Protein 8F6Q (pdb70)

Radius of gyration: 42.66 Å; Cα contacts (8 Å, |Δi|>4): 2291; chains: 8; bounding box: 113×113×35 Å

Nearest PDB structures (foldseek):
  8f6q-assembly1_A  TM=1.005E+00  e=1.929E-22  synthetic construct
  5cwn-assembly1_A  TM=9.812E-01  e=7.644E-16  synthetic construct
  8fbo-assembly1_C  TM=8.484E-01  e=6.439E-08  synthetic construct
  6e9t-assembly1_B  TM=7.949E-01  e=1.570E-06  synthetic construct
  5l9u-assembly1_O  TM=2.913E-01  e=4.114E-02  Homo sapiens

Secondary structure (DSSP, 8-state):
-HHHHHHHHHHHHHHHHHHHHT-SHHHHHHHHHHHHHHHHHHHHHHHTT-HHHHHHHHHHHHHHHHHHHHHT-HHHHHHHHHHHHHHHHHHHHHHHHHT-HHHHHHHHHHHHHHHHHHHHHT-HHHHHHHHHHHHHHHHHHHHHHHHH--THHHHHHHHHHHHHHHHHHHH--HHHHHHHHHHHHHHHHHHHHHHHHH-/-HHHHHHHHHHHHHHHHHHHHT-SHHHHHHHHHHHHHHHHHHHHHHHTT-HHHHHHHHHHHHHHHHHHHHHT-HHHHHHHHHHHHHHHHHHHHHHHHHT-HHHHHHHHHHHHHHHHHHHHHT-HHHHHHHHHHHHHHHHHHHHHHHHH--THHHHHHHHHHHHHHHHHHHH--HHHHHHHHHHHHHHHHHHHHHHHHH-/-HHHHHHHHHHHHHHHHHHHHT-SHHHHHHHHHHHHHHHHHHHHHHHTT-HHHHHHHHHHHHHHHHHHHHHT-HHHHHHHHHHHHHHHHHHHHHHHHHT-HHHHHHHHHHHHHHHHHHHHHT-HHHHHHHHHHHHHHHHHHHHHHHHH--THHHHHHHHHHHHHHHHHHHH--HHHHHHHHHHHHHHHHHHHHHHHHH-/-HHHHHHHHHHHHHHHHHHHHT-SHHHHHHHHHHHHHHHHHHHHHHHTT-HHHHHHHHHHHHHHHHHHHHHT-HHHHHHHHHHHHHHHHHHHHHHHHHT-HHHHHHHHHHHHHHHHHHHHHT-HHHHHHHHHHHHHHHHHHHHHHHHH--THHHHHHHHHHHHHHHHHHHH--HHHHHHHHHHHHHHHHHHHHHHHHH-/-HHHHHHHHHHHHHHHHHHHHT-SHHHHHHHHHHHHHHHHHHHHHHHTT-HHHHHHHHHHHHHHHHHHHHHT-HHHHHHHHHHHHHHHHHHHHHHHHHT-HHHHHHHHHHHHHHHHHHHHHT-HHHHHHHHHHHHHHHHHHHHHHHHH--THHHHHHHHHHHHHHHHHHHH--HHHHHHHHHHHHHHHHHHHHHHHHH-/-HHHHHHHHHHHHHHHHHHHHT-SHHHHHHHHHHHHHHHHHHHHHHHTT-HHHHHHHHHHHHHHHHHHHHHT-HHHHHHHHHHHHHHHHHHHHHHHHHT-HHHHHHHHHHHHHHHHHHHHHT-HHHHHHHHHHHHHHHHHHHHHHHHH--THHHHHHHHHHHHHHHHHHHH--HHHHHHHHHHHHHHHHHHHHHHHHH-/-HHHHHHHHHHHHHHHHHHHHT-SHHHHHHHHHHHHHHHHHHHHHHHTT-HHHHHHHHHHHHHHHHHHHHHT-HHHHHHHHHHHHHHHHHHHHHHHHHT-HHHHHHHHHHHHHHHHHHHHHT-HHHHHHHHHHHHHHHHHHHHHHHHH--THHHHHHHHHHHHHHHHHHHH--HHHHHHHHHHHHHHHHHHHHHHHHH-/-HHHHHHHHHHHHHHHHHHHHT-SHHHHHHHHHHHHHHHHHHHHHHHTT-HHHHHHHHHHHHHHHHHHHHHT-HHHHHHHHHHHHHHHHHHHHHHHHHT-HHHHHHHHHHHHHHHHHHHHHT-HHHHHHHHHHHHHHHHHHHHHHHHH--THHHHHHHHHHHHHHHHHHHH--HHHHHHHHHHHHHHHHHHHHHHHHH-

Solvent-accessible surface area: 67208 Å² total; per-residue (Å²): 53,138,126,16,30,100,91,1,90,91,1,22,61,130,5,110,76,2,28,153,168,64,39,81,114,90,4,109,117,4,3,84,73,1,8,120,8,5,90,132,2,10,78,56,1,110,102,116,66,51,36,101,26,4,22,58,0,0,54,9,1,18,99,7,0,31,29,1,18,108,61,33,27,109,116,8,2,63,116,0,0,67,22,0,17,92,6,2,104,69,0,10,88,28,0,43,180,114,19,36,29,54,5,0,0,56,0,0,16,6,0,0,36,1,3,8,2,0,4,50,46,42,14,134,89,1,2,67,84,0,4,52,8,0,7,52,2,0,47,11,0,12,78,2,0,68,131,66,24,26,76,58,0,3,105,0,0,26,24,0,0,105,2,4,63,56,2,0,82,39,48,41,20,89,87,5,61,92,27,0,47,0,3,18,16,4,7,114,9,13,6,36,0,6,124,36,52,64,100,56,140,127,16,31,99,94,1,87,93,1,24,62,130,5,108,77,3,29,153,168,64,38,81,113,90,5,108,116,4,3,86,71,0,8,121,8,6,90,131,2,10,76,57,2,112,102,114,67,50,36,100,26,4,20,60,0,0,57,8,2,17,104,6,0,31,29,1,18,108,61,33,28,111,117,9,1,62,117,0,0,66,23,0,16,91,7,1,104,68,0,11,90,27,0,41,177,112,19,34,28,55,5,0,0,58,0,0,19,7,0,1,38,1,4,8,2,0,4,49,46,41,14,135,88,1,2,69,82,0,3,51,8,0,5,50,2,0,45,11,0,12,76,2,0,66,129,66,25,26,76,62,0,2,105,1,0,24,21,0,0,103,3,4,65,56,2,0,82,38,47,41,20,89,88,5,61,99,31,0,49,0,4,20,17,3,6,114,9,13,7,37,0,6,125,35,46,65,101,54,138,126,17,31,100,92,1,89,92,1,22,61,129,4,110,77,2,28,153,172,63,38,83,114,89,4,109,116,5,2,88,69,1,7,121,8,5,91,130,1,10,75,56,1,109,102,118,66,50,35,98,27,5,22,59,0,0,57,8,1,17,100,7,1,30,30,2,18,109,61,34,28,110,116,8,1,62,113,0,0,70,23,0,17,92,6,1,103,67,0,11,90,27,0,41,178,112,20,36,28,55,4,0,0,55,0,0,19,6,0,1,38,0,3,9,3,0,6,52,46,42,13,135,90,2,3,71,82,0,4,48,8,0,6,47,2,0,44,11,0,12,76,2,0,67,129,65,25,27,76,62,0,3,106,0,0,25,22,0,0,104,3,4,64,56,2,0,83,39,49,40,20,89,88,5,60,94,28,0,46,0,3,20,17,3,6,113,7,13,8,36,0,6,123,34,46,64,100,53,140,126,16,31,99,92,1,89,92,2,23,60,130,5,109,75,2,29,153,167,65,39,80,113,90,5,111,119,4,4,85,71,1,9,119,8,6,91,131,2,11,78,56,1,110,102,115,65,50,37,99,26,4,21,59,0,0,55,8,2,17,99,6,1,30,31,1,18,105,60,33,29,110,116,8,2,64,115,0,0,67,22,0,16,93,6,1,106,68,0,11,90,27,0,41,180,114,19,36,28,55,5,0,0,57,0,0,18,6,0,0,34,0,3,8,2,0,4,48,46,40,14,135,90,2,3,68,81,0,3,52,9,0,6,51,2,0,46,11,0,12,78,2,0,66,132,66,24,28,77,60,0,3,105,1,0,25,23,0,0,105,3,4,64,56,1,0,83,37,45,41,20,89,87,5,61,96,28,0,49,0,3,20,17,3,7,114,8,12,6,34,0,6,124,34,48,65,101,55,141,127,16,31,98,92,2,88,91,2,24,61,130,4,109,76,2,28,154,169,64,38,82,112,89,5,108,118,5,2,86,72,1,9,122,8,5,89,131,1,10,75,55,1,111,103,114,66,50,35,100,27,5,20,60,0,0,56,9,2,17,104,6,0,32,30,1,17,109,61,32,27,112,118,8,1,62,115,0,0,68,22,0,16,92,6,1,103,68,0,11,88,27,0,40,179,111,20,35,30,54,5,0,0,56,0,0,19,7,0,1,38,1,4,8,2,0,6,52,45,43,13,136,90,1,2,70,82,0,3,50,8,0,6,49,3,0,44,11,0,12,78,1,0,68,128,66,25,27,77,61,0,2,106,0,0,25,22,0,0,104,3,4,65,56,3,0,83,38,48,40,20,88,87,5,61,95,28,0,48,0,3,20,15,3,7,114,8,12,7,37,0,6,124,36,48,64,101,54,139,126,16,30,100,92,1,89,92,1,22,60,130,4,110,78,3,28,152,170,63,39,80,114,90,4,108,116,5,2,87,72,1,8,121,8,6,91,130,2,11,78,55,1,111,102,116,66,50,36,98,26,5,21,59,0,0,56,8,1,17,102,7,0,32,30,2,18,106,61,33,27,110,116,8,1,62,114,0,0,69,24,0,16,92,6,1,102,70,1,11,90,28,0,41,180,112,20,35,28,55,4,0,0,57,0,0,18,6,0,0,37,1,3,8,3,0,4,49,47,42,13,134,89,1,3,71,80,0,4,50,9,0,6,50,3,0,47,11,0,13,77,2,0,68,130,66,24,26,78,60,0,3,106,0,0,26,23,0,0,104,3,4,62,55,2,0,83,39,48,42,20,88,86,5,60,94,29,0,48,0,2,19,16,4,7,114,9,13,7,35,0,6,123,34,47,66,100,53,139,126,16,32,100,90,1,86,92,1,23,62,129,5,109,76,2,28,152,168,63,39,80,112,90,4,109,118,4,4,87,72,0,8,122,8,5,92,130,2,10,78,56,2,110,101,114,66,50,36,101,26,5,20,60,0,0,55,8,1,18,102,7,1,31,30,1,18,109,60,32,27,109,117,9,1,62,117,0,0,66,23,0,15,91,7,1,105,70,0,11,88,27,0,40,180,113,20,35,28,54,4,0,0,57,0,0,19,6,0,0,38,1,3,8,2,0,5,51,45,42,13,134,90,2,2,67,81,0,4,52,8,0,5,50,2,0,46,11,0,12,80,3,0,69,131,66,25,27,77,59,0,2,105,0,0,24,21,0,0,104,2,4,64,54,2,0,82,38,47,40,20,88,87,4,61,98,28,0,48,0,4,20,17,4,6,113,10,14,6,42,0,7,124,38,51,64,100,55,140,126,16,31,99,92,1,90,92,1,24,61,130,5,108,76,2,28,153,170,63,38,82,113,91,4,108,117,5,3,87,71,1,7,121,9,6,88,132,2,10,76,55,1,110,101,116,65,52,35,99,26,5,21,59,0,0,58,9,1,18,101,6,1,31,31,2,18,106,62,33,29,111,117,8,1,62,116,0,0,70,23,0,17,92,6,1,102,69,0,10,89,27,0,41,181,111,20,36,29,55,5,0,0,56,0,0,19,6,0,1,39,1,2,8,3,0,6,52,45,42,13,136,90,2,2,69,84,0,4,49,8,0,6,46,2,0,44,12,0,13,76,2,0,67,130,64,25,28,76,64,0,3,104,1,0,26,21,0,0,104,3,4,64,56,2,0,83,40,48,41,20,88,87,5,60,95,29,0,47,0,3,19,16,4,8,114,7,12,7,34,0,6,121,34,46,64,102

B-factor: mean 102.29, std 39.87, range [48.36, 174.79]

Sequence (1592 aa):
PEEILERAKESLERAREASERGDEEEFRKAAEKALELAKRLVEQAKKEGDPELVLEAARVALWVAELAAKNGDKEVFKKAAESALEVAKRLVEVASKEGDPDLVAWAALVALWVAFLAFLNGDKEVFKKAAESALEVAKALMEVAMKVGAPWLVELAIAVARAVWLLAELFGDEEVRRRAEAFEIILRIAAIAVKAWLGPEEILERAKESLERAREASERGDEEEFRKAAEKALELAKRLVEQAKKEGDPELVLEAARVALWVAELAAKNGDKEVFKKAAESALEVAKRLVEVASKEGDPDLVAWAALVALWVAFLAFLNGDKEVFKKAAESALEVAKALMEVAMKVGAPWLVELAIAVARAVWLLAELFGDEEVRRRAEAFEIILRIAAIAVKAWLGPEEILERAKESLERAREASERGDEEEFRKAAEKALELAKRLVEQAKKEGDPELVLEAARVALWVAELAAKNGDKEVFKKAAESALEVAKRLVEVASKEGDPDLVAWAALVALWVAFLAFLNGDKEVFKKAAESALEVAKALMEVAMKVGAPWLVELAIAVARAVWLLAELFGDEEVRRRAEAFEIILRIAAIAVKAWLGPEEILERAKESLERAREASERGDEEEFRKAAEKALELAKRLVEQAKKEGDPELVLEAARVALWVAELAAKNGDKEVFKKAAESALEVAKRLVEVASKEGDPDLVAWAALVALWVAFLAFLNGDKEVFKKAAESALEVAKALMEVAMKVGAPWLVELAIAVARAVWLLAELFGDEEVRRRAEAFEIILRIAAIAVKAWLGPEEILERAKESLERAREASERGDEEEFRKAAEKALELAKRLVEQAKKEGDPELVLEAARVALWVAELAAKNGDKEVFKKAAESALEVAKRLVEVASKEGDPDLVAWAALVALWVAFLAFLNGDKEVFKKAAESALEVAKALMEVAMKVGAPWLVELAIAVARAVWLLAELFGDEEVRRRAEAFEIILRIAAIAVKAWLGPEEILERAKESLERAREASERGDEEEFRKAAEKALELAKRLVEQAKKEGDPELVLEAARVALWVAELAAKNGDKEVFKKAAESALEVAKRLVEVASKEGDPDLVAWAALVALWVAFLAFLNGDKEVFKKAAESALEVAKALMEVAMKVGAPWLVELAIAVARAVWLLAELFGDEEVRRRAEAFEIILRIAAIAVKAWLGPEEILERAKESLERAREASERGDEEEFRKAAEKALELAKRLVEQAKKEGDPELVLEAARVALWVAELAAKNGDKEVFKKAAESALEVAKRLVEVASKEGDPDLVAWAALVALWVAFLAFLNGDKEVFKKAAESALEVAKALMEVAMKVGAPWLVELAIAVARAVWLLAELFGDEEVRRRAEAFEIILRIAAIAVKAWLGPEEILERAKESLERAREASERGDEEEFRKAAEKALELAKRLVEQAKKEGDPELVLEAARVALWVAELAAKNGDKEVFKKAAESALEVAKRLVEVASKEGDPDLVAWAALVALWVAFLAFLNGDKEVFKKAAESALEVAKALMEVAMKVGAPWLVELAIAVARAVWLLAELFGDEEVRRRAEAFEIILRIAAIAVKAWLG

Foldseek 3Di:
DVVLLVLLVVLLVQLLVCLVVPHDPSNLVSLVSSLVSLVVQVVVCVVVVNLVSLLSSLVSLLSNLLSCLVSVVVVSNVVSLVSNLVSLVVLLVVCLVVLDLVSLLSSLVSLVSNLVSCLSSVDVVSNLVSLVSNLVSLVSLLVSCLVRPDLVSLVSSLVSLVSQLVSCVVNVVVVSNVVSVVSSVVSVVSSVVSVVVRD/DVVLLVLLVVLLVQLLVCLVVPHDPSNLVSLVSSLVSLVVQVVVCVVVVNLVSLLSSLVSLLSNLLSCLVSVVVVSNVVSLVSNLVSLVVLLVVCLVVLDLVSLLSSLVSLVSNLVSCLSSVDVVSNLVSLVSNLVSLVSLLVSCLVRPDLVSLVSSLVSLVSQLVSCVVNVVVVSNVVSVVSSVVSVVSSVVSVVVRD/DVVLLVLLVVLLVQLLVCLVVPHDPSNLVSLVSSLVSLVVQVVVCVVVVNLVSLLSSLVSLLSNLLSCLVSVVVVSNVVSLVSNLVSLVVLLVVCLVVLDLVSLLSSLVSLVSNLVSCLSSVDVVSNLVSLVSNLVSLVSLLVSCLVRPDLVSLVSSLVSLVSQLVSCVVNVVVVSNVVSVVSSVVSVVSSVVSVVVRD/DVVLLVLLVVLLVQLLVCLVVPHDPSNLVSLVSSLVSLVVQVVVCVVVVNLVSLLSSLVSLLSNLLSCLVSVVVVSNVVSLVSNLVSLVVLLVVCLVVLDLVSLLSSLVSLVSNLVSCLSSVDVVSNLVSLVSNLVSLVSLLVSCLVRPDLVSLVSSLVSLVSQLVSCVVNVVVVSNVVSVVSSVVSVVSSVVSVVVRD/DVVLLVLLVVLLVQLLVCLVVPHDPSNLVSLVSSLVSLVVQVVVCVVVVNLVSLLSSLVSLLSNLLSCLVSVVVVSNVVSLVSNLVSLVVLLVVCLVVLDLVSLLSSLVSLVSNLVSCLSSVDVVSNLVSLVSNLVSLVSLLVSCLVRPDLVSLVSSLVSLVSQLVSCVVNVVVVSNVVSVVSSVVSVVSSVVSVVVRD/DVVLLVLLVVLLVQLLVCLVVPHDPSNLVSLVSSLVSLVVQVVVCVVVVNLVSLLSSLVSLLSNLLSCLVSVVVVSNVVSLVSNLVSLVVLLVVCLVVLDLVSLLSSLVSLVSNLVSCLSSVDVVSNLVSLVSNLVSLVSLLVSCLVRPDLVSLVSSLVSLVSQLVSCVVNVVVVSNVVSVVSSVVSVVSSVVSVVVRD/DVVLLVLLVVLLVQLLVCLVVPHDPSNLVSLVSSLVSLVVQVVVCVVVVNLVSLLSSLVSLLSNLLSCLVSVVVVSNVVSLVSNLVSLVVLLVVCLVVLDLVSLLSSLVSLVSNLVSCLSSVDVVSNLVSLVSNLVSLVSLLVSCLVRPDLVSLVSSLVSLVSQLVSCVVNVVVVSNVVSVVSSVVSVVSSVVSVVVRD/DVVLLVLLVVLLVQLLVCLVVPHDPSNLVSLVSSLVSLVVQVVVCVVVVNLVSLLSSLVSLLSNLLSCLVSVVVVSNVVSLVSNLVSLVVLLVVCLVVLDLVSLLSSLVSLVSNLVSCLSSVDVVSNLVSLVSNLVSLVSLLVSCLVRPDLVSLVSSLVSLVSQLVSCVVNVVVVSNVVSVVSSVVSVVSSVVSVVVRD

Structure (mmCIF, N/CA/C/O backbone):
data_8F6Q
#
_entry.id   8F6Q
#
_cell.length_a   1.00
_cell.length_b   1.00
_cell.length_c   1.00
_cell.angle_alpha   90.00
_cell.angle_beta   90.00
_cell.angle_gamma   90.00
#
_symmetry.space_group_name_H-M   'P 1'
#
loop_
_atom_site.group_PDB
_atom_site.id
_atom_site.type_symbol
_atom_site.label_atom_id
_atom_site.label_alt_id
_atom_site.label_comp_id
_atom_site.label_asym_id
_atom_site.label_entity_id
_atom_site.label_seq_id
_atom_site.pdbx_PDB_ins_code
_atom_site.Cartn_x
_atom_site.Cartn_y
_atom_site.Cartn_z
_atom_site.occupancy
_atom_site.B_iso_or_equiv
_atom_site.auth_seq_id
_atom_site.auth_comp_id
_atom_site.auth_asym_id
_atom_site.auth_atom_id
_atom_site.pdbx_PDB_model_num
ATOM 1 N N . PRO A 1 3 ? 115.55900 50.99000 120.98600 1.000 167.94000 1 PRO A N 1
ATOM 2 C CA . PRO A 1 3 ? 115.72900 52.27400 120.29800 1.000 167.94000 1 PRO A CA 1
ATOM 3 C C . PRO A 1 3 ? 117.16600 52.78300 120.33800 1.000 167.94000 1 PRO A C 1
ATOM 4 O O . PRO A 1 3 ? 117.61400 53.42900 119.39100 1.000 167.94000 1 PRO A O 1
ATOM 8 N N . GLU A 1 4 ? 117.87600 52.48800 121.42700 1.000 171.45000 2 GLU A N 1
ATOM 9 C CA . GLU A 1 4 ? 119.24200 52.98100 121.58000 1.000 171.45000 2 GLU A CA 1
ATOM 10 C C . GLU A 1 4 ? 120.17600 52.34600 120.55600 1.000 171.45000 2 GLU A C 1
ATOM 11 O O . GLU A 1 4 ? 120.86400 53.05200 119.80800 1.000 171.45000 2 GLU A O 1
ATOM 17 N N . GLU A 1 5 ? 120.22300 51.01200 120.51900 1.000 174.79000 3 GLU A N 1
ATOM 18 C CA . GLU A 1 5 ? 121.02500 50.33000 119.50700 1.000 174.79000 3 GLU A CA 1
ATOM 19 C C . GLU A 1 5 ? 120.55600 50.69900 118.10600 1.000 174.79000 3 GLU A C 1
ATOM 20 O O . GLU A 1 5 ? 121.37400 50.87100 117.19300 1.000 174.79000 3 GLU A O 1
ATOM 26 N N . ILE A 1 6 ? 119.24100 50.82800 117.92300 1.000 169.07000 4 ILE A N 1
ATOM 27 C CA . ILE A 1 6 ? 118.69600 51.25800 116.63800 1.000 169.07000 4 ILE A CA 1
ATOM 28 C C . ILE A 1 6 ? 119.22300 52.63900 116.27800 1.000 169.07000 4 ILE A C 1
ATOM 29 O O . ILE A 1 6 ? 119.64600 52.88900 115.14200 1.000 169.07000 4 ILE A O 1
ATOM 34 N N . LEU A 1 7 ? 119.20500 53.55700 117.24600 1.000 167.81000 5 LEU A N 1
ATOM 35 C CA . LEU A 1 7 ? 119.68800 54.91000 116.99600 1.000 167.81000 5 LEU A CA 1
ATOM 36 C C . LEU A 1 7 ? 121.16300 54.90400 116.61900 1.000 167.81000 5 LEU A C 1
ATOM 37 O O . LEU A 1 7 ? 121.57500 55.59800 115.68200 1.000 167.81000 5 LEU A O 1
ATOM 42 N N . GLU A 1 8 ? 121.97400 54.12400 117.33500 1.000 168.57000 6 GLU A N 1
ATOM 43 C CA . GLU A 1 8 ? 123.40200 54.09100 117.04600 1.000 168.57000 6 GLU A CA 1
ATOM 44 C C . GLU A 1 8 ? 123.67400 53.49200 115.67300 1.000 168.57000 6 GLU A C 1
ATOM 45 O O . GLU A 1 8 ? 124.53400 53.98400 114.93300 1.000 168.57000 6 GLU A O 1
ATOM 51 N N . ARG A 1 9 ? 122.95400 52.42800 115.31500 1.000 167.22000 7 ARG A N 1
ATOM 52 C CA . ARG A 1 9 ? 123.13400 51.83700 113.99400 1.000 167.22000 7 ARG A CA 1
ATOM 53 C C . ARG A 1 9 ? 122.73100 52.81400 112.89900 1.000 167.22000 7 ARG A C 1
ATOM 54 O O . ARG A 1 9 ? 123.41100 52.92300 111.87100 1.000 167.22000 7 ARG A O 1
ATOM 62 N N . ALA A 1 10 ? 121.63000 53.54300 113.10500 1.000 165.11000 8 ALA A N 1
ATOM 63 C CA . ALA A 1 10 ? 121.21400 54.53800 112.12300 1.000 165.11000 8 ALA A CA 1
ATOM 64 C C . ALA A 1 10 ? 122.25200 55.64400 111.99400 1.000 165.11000 8 ALA A C 1
ATOM 65 O O . ALA A 1 10 ? 122.55200 56.10100 110.88300 1.000 165.11000 8 ALA A O 1
ATOM 67 N N . LYS A 1 11 ? 122.82000 56.08100 113.11900 1.000 161.40000 9 LYS A N 1
ATOM 68 C CA . LYS A 1 11 ? 123.85600 57.10600 113.07300 1.000 161.40000 9 LYS A CA 1
ATOM 69 C C . LYS A 1 11 ? 125.08100 56.61800 112.31000 1.000 161.40000 9 LYS A C 1
ATOM 70 O O . LYS A 1 11 ? 125.63700 57.34600 111.48000 1.000 161.40000 9 LYS A O 1
ATOM 76 N N . GLU A 1 12 ? 125.51300 55.38400 112.57200 1.000 164.14000 10 GLU A N 1
ATOM 77 C CA . GLU A 1 12 ? 126.67700 54.85400 111.86800 1.000 164.14000 10 GLU A CA 1
ATOM 78 C C . GLU A 1 12 ? 126.40100 54.71500 110.37700 1.000 164.14000 10 GLU A C 1
ATOM 79 O O . GLU A 1 12 ? 127.28700 54.96500 109.55000 1.000 164.14000 10 GLU A O 1
ATOM 85 N N . SER A 1 13 ? 125.17800 54.32400 110.01100 1.000 161.69000 11 SER A N 1
ATOM 86 C CA . SER A 1 13 ? 124.82900 54.25600 108.59700 1.000 161.69000 11 SER A CA 1
ATOM 87 C C . SER A 1 13 ? 124.84800 55.63900 107.96400 1.000 161.69000 11 SER A C 1
ATOM 88 O O . SER A 1 13 ? 125.24900 55.79800 106.80500 1.000 161.69000 11 SER A O 1
ATOM 91 N N . LEU A 1 14 ? 124.41800 56.65500 108.71200 1.000 155.46000 12 LEU A N 1
ATOM 92 C CA . LEU A 1 14 ? 124.50800 58.02200 108.21200 1.000 155.46000 12 LEU A CA 1
ATOM 93 C C . LEU A 1 14 ? 125.95900 58.43000 107.99500 1.000 155.46000 12 LEU A C 1
ATOM 94 O O . LEU A 1 14 ? 126.28000 59.12100 107.02100 1.000 155.46000 12 LEU A O 1
ATOM 99 N N . GLU A 1 15 ? 126.84800 58.01900 108.90000 1.000 160.27000 13 GLU A N 1
ATOM 100 C CA . GLU A 1 15 ? 128.26800 58.30000 108.70200 1.000 160.27000 13 GLU A CA 1
ATOM 101 C C . GLU A 1 15 ? 128.78700 57.61300 107.44700 1.000 160.27000 13 GLU A C 1
ATOM 102 O O . GLU A 1 15 ? 129.54500 58.20800 106.66900 1.000 160.27000 13 GLU A O 1
ATOM 108 N N . ARG A 1 16 ? 128.40100 56.35100 107.24600 1.000 161.51000 14 ARG A N 1
ATOM 109 C CA . ARG A 1 16 ? 128.75100 55.65100 106.01400 1.000 161.51000 14 ARG A CA 1
ATOM 110 C C . ARG A 1 16 ? 128.29100 56.43300 104.79600 1.000 161.51000 14 ARG A C 1
ATOM 111 O O . ARG A 1 16 ? 129.03700 56.58200 103.82300 1.000 161.51000 14 ARG A O 1
ATOM 119 N N . ALA A 1 17 ? 127.05500 56.93400 104.83200 1.000 164.21000 15 ALA A N 1
ATOM 120 C CA . ALA A 1 17 ? 126.51400 57.66000 103.69000 1.000 164.21000 15 ALA A CA 1
ATOM 121 C C . ALA A 1 17 ? 127.27800 58.95400 103.44300 1.000 164.21000 15 ALA A C 1
ATOM 122 O O . ALA A 1 17 ? 127.55100 59.31200 102.29300 1.000 164.21000 15 ALA A O 1
ATOM 124 N N . ARG A 1 18 ? 127.62900 59.67100 104.51100 1.000 157.50000 16 ARG A N 1
ATOM 125 C CA . ARG A 1 18 ? 128.38900 60.90800 104.34600 1.000 157.50000 16 ARG A CA 1
ATOM 126 C C . ARG A 1 18 ? 129.75600 60.63000 103.73700 1.000 157.50000 16 ARG A C 1
ATOM 127 O O . ARG A 1 18 ? 130.19700 61.33900 102.82200 1.000 157.50000 16 ARG A O 1
ATOM 135 N N . GLU A 1 19 ? 130.44000 59.59700 104.23200 1.000 161.50000 17 GLU A N 1
ATOM 136 C CA . GLU A 1 19 ? 131.74200 59.24100 103.67700 1.000 161.50000 17 GLU A CA 1
ATOM 137 C C . GLU A 1 19 ? 131.61800 58.81900 102.21800 1.000 161.50000 17 GLU A C 1
ATOM 138 O O . GLU A 1 19 ? 132.46700 59.15700 101.38600 1.000 161.50000 17 GLU A O 1
ATOM 144 N N . ALA A 1 20 ? 130.55800 58.07600 101.88900 1.000 161.21000 18 ALA A N 1
ATOM 145 C CA . ALA A 1 20 ? 130.34800 57.65100 100.51100 1.000 161.21000 18 ALA A CA 1
ATOM 146 C C . ALA A 1 20 ? 130.02900 58.82900 99.60800 1.000 161.21000 18 ALA A C 1
ATOM 147 O O . ALA A 1 20 ? 130.37900 58.81700 98.42300 1.000 161.21000 18 ALA A O 1
ATOM 149 N N . SER A 1 21 ? 129.36700 59.85300 100.14500 1.000 161.52000 19 SER A N 1
ATOM 150 C CA . SER A 1 21 ? 129.08800 61.05000 99.36200 1.000 161.52000 19 SER A CA 1
ATOM 151 C C . SER A 1 21 ? 130.35500 61.85600 99.11900 1.000 161.52000 19 SER A C 1
ATOM 152 O O . SER A 1 21 ? 130.55800 62.38000 98.01900 1.000 161.52000 19 SER A O 1
ATOM 155 N N . GLU A 1 22 ? 131.21600 61.96900 100.13400 1.000 163.64000 20 GLU A N 1
ATOM 156 C CA . GLU A 1 22 ? 132.47500 62.67800 99.93100 1.000 163.64000 20 GLU A CA 1
ATOM 157 C C . GLU A 1 22 ? 133.38300 61.92000 98.97000 1.000 163.64000 20 GLU A C 1
ATOM 158 O O . GLU A 1 22 ? 134.00800 62.52500 98.09200 1.000 163.64000 20 GLU A O 1
ATOM 164 N N . ARG A 1 23 ? 133.46500 60.59500 99.11400 1.000 165.12000 21 ARG A N 1
ATOM 165 C CA . ARG A 1 23 ? 134.29600 59.80900 98.20700 1.000 165.12000 21 ARG A CA 1
ATOM 166 C C . ARG A 1 23 ? 133.65300 59.69400 96.82900 1.000 165.12000 21 ARG A C 1
ATOM 167 O O . ARG A 1 23 ? 134.35700 59.57300 95.81900 1.000 165.12000 21 ARG A O 1
ATOM 175 N N . GLY A 1 24 ? 132.32400 59.72900 96.76600 1.000 165.52000 22 GLY A N 1
ATOM 176 C CA . GLY A 1 24 ? 131.62700 59.67000 95.49600 1.000 165.52000 22 GLY A CA 1
ATOM 177 C C . GLY A 1 24 ? 131.06400 58.30400 95.15700 1.000 165.52000 22 GLY A C 1
ATOM 178 O O . GLY A 1 24 ? 131.18700 57.84600 94.01800 1.000 165.52000 22 GLY A O 1
ATOM 179 N N . ASP A 1 25 ? 130.44800 57.64100 96.13200 1.000 162.86000 23 ASP A N 1
ATOM 180 C CA . ASP A 1 25 ? 129.84800 56.33400 95.91000 1.000 162.86000 23 ASP A CA 1
ATOM 181 C C . ASP A 1 25 ? 128.36600 56.47100 95.58500 1.000 162.86000 23 ASP A C 1
ATOM 182 O O . ASP A 1 25 ? 127.73300 57.48400 95.88800 1.000 162.86000 23 ASP A O 1
ATOM 187 N N . GLU A 1 26 ? 127.82400 55.43900 94.95300 1.000 163.21000 24 GLU A N 1
ATOM 188 C CA . GLU A 1 26 ? 126.39300 55.33000 94.70700 1.000 163.21000 24 GLU A CA 1
ATOM 189 C C . GLU A 1 26 ? 125.77100 54.11300 95.36900 1.000 163.21000 24 GLU A C 1
ATOM 190 O O . GLU A 1 26 ? 124.75100 54.24300 96.05100 1.000 163.21000 24 GLU A O 1
ATOM 196 N N . GLU A 1 27 ? 126.35500 52.93100 95.16800 1.000 165.98000 25 GLU A N 1
ATOM 197 C CA . GLU A 1 27 ? 125.79200 51.71100 95.74000 1.000 165.98000 25 GLU A CA 1
ATOM 198 C C . GLU A 1 27 ? 125.76200 51.78600 97.26100 1.000 165.98000 25 GLU A C 1
ATOM 199 O O . GLU A 1 27 ? 124.70000 51.64300 97.87900 1.000 165.98000 25 GLU A O 1
ATOM 205 N N . GLU A 1 28 ? 126.92200 52.01100 97.88000 1.000 167.51000 26 GLU A N 1
ATOM 206 C CA . GLU A 1 28 ? 126.96100 52.20300 99.32500 1.000 167.51000 26 GLU A CA 1
ATOM 207 C C . GLU A 1 28 ? 126.14600 53.42100 99.73500 1.000 167.51000 26 GLU A C 1
ATOM 208 O O . GLU A 1 28 ? 125.49500 53.41200 100.78300 1.000 167.51000 26 GLU A O 1
ATOM 214 N N . PHE A 1 29 ? 126.16300 54.46900 98.91000 1.000 158.01000 27 PHE A N 1
ATOM 215 C CA . PHE A 1 29 ? 125.37600 55.66200 99.20200 1.000 158.01000 27 PHE A CA 1
ATOM 216 C C . PHE A 1 29 ? 123.90800 55.31200 99.39700 1.000 158.01000 27 PHE A C 1
ATOM 217 O O . PHE A 1 29 ? 123.35700 55.48300 100.49200 1.000 158.01000 27 PHE A O 1
ATOM 225 N N . ARG A 1 30 ? 123.26500 54.79500 98.34700 1.000 159.39000 28 ARG A N 1
ATOM 226 C CA . ARG A 1 30 ? 121.84400 54.47400 98.43200 1.000 159.39000 28 ARG A CA 1
ATOM 227 C C . ARG A 1 30 ? 121.58000 53.38200 99.45900 1.000 159.39000 28 ARG A C 1
ATOM 228 O O . ARG A 1 30 ? 120.55200 53.40100 100.14000 1.000 159.39000 28 ARG A O 1
ATOM 236 N N . LYS A 1 31 ? 122.49900 52.42300 99.58900 1.000 157.16000 29 LYS A N 1
ATOM 237 C CA . LYS A 1 31 ? 122.27700 51.32900 100.52700 1.000 157.16000 29 LYS A CA 1
ATOM 238 C C . LYS A 1 31 ? 122.23900 51.83400 101.96000 1.000 157.16000 29 LYS A C 1
ATOM 239 O O . LYS A 1 31 ? 121.28200 51.56200 102.69500 1.000 157.16000 29 LYS A O 1
ATOM 245 N N . ALA A 1 32 ? 123.26600 52.57700 102.37400 1.000 159.12000 30 ALA A N 1
ATOM 246 C CA . ALA A 1 32 ? 123.27400 53.13900 103.71700 1.000 159.12000 30 ALA A CA 1
ATOM 247 C C . ALA A 1 32 ? 122.12200 54.11000 103.90900 1.000 159.12000 30 ALA A C 1
ATOM 248 O O . ALA A 1 32 ? 121.53700 54.17900 104.99400 1.000 159.12000 30 ALA A O 1
ATOM 250 N N . ALA A 1 33 ? 121.75700 54.85200 102.86000 1.000 154.39000 31 ALA A N 1
ATOM 251 C CA . ALA A 1 33 ? 120.64900 55.78900 102.99200 1.000 154.39000 31 ALA A CA 1
ATOM 252 C C . ALA A 1 33 ? 119.34500 55.06300 103.28800 1.000 154.39000 31 ALA A C 1
ATOM 253 O O . ALA A 1 33 ? 118.65700 55.38100 104.26500 1.000 154.39000 31 ALA A O 1
ATOM 255 N N . GLU A 1 34 ? 118.99100 54.07800 102.46100 1.000 160.92000 32 GLU A N 1
ATOM 256 C CA . GLU A 1 34 ? 117.72800 53.37900 102.66200 1.000 160.92000 32 GLU A CA 1
ATOM 257 C C . GLU A 1 34 ? 117.75800 52.55800 103.94200 1.000 160.92000 32 GLU A C 1
ATOM 258 O O . GLU A 1 34 ? 116.72300 52.37400 104.59200 1.000 160.92000 32 GLU A O 1
ATOM 264 N N . LYS A 1 35 ? 118.93700 52.07200 104.33700 1.000 157.05000 33 LYS A N 1
ATOM 265 C CA . LYS A 1 35 ? 119.04800 51.42000 105.63400 1.000 157.05000 33 LYS A CA 1
ATOM 266 C C . LYS A 1 35 ? 118.75700 52.40300 106.75700 1.000 157.05000 33 LYS A C 1
ATOM 267 O O . LYS A 1 35 ? 118.06800 52.06600 107.72400 1.000 157.05000 33 LYS A O 1
ATOM 273 N N . ALA A 1 36 ? 119.25600 53.63200 106.63400 1.000 154.79000 34 ALA A N 1
ATOM 274 C CA . ALA A 1 36 ? 118.99500 54.64600 107.64600 1.000 154.79000 34 ALA A CA 1
ATOM 275 C C . ALA A 1 36 ? 117.51200 54.97400 107.71600 1.000 154.79000 34 ALA A C 1
ATOM 276 O O . ALA A 1 36 ? 116.95100 55.14500 108.80100 1.000 154.79000 34 ALA A O 1
ATOM 278 N N . LEU A 1 37 ? 116.85500 55.06000 106.56000 1.000 148.38000 35 LEU A N 1
ATOM 279 C CA . LEU A 1 37 ? 115.42800 55.37100 106.55900 1.000 148.38000 35 LEU A CA 1
ATOM 280 C C . LEU A 1 37 ? 114.61500 54.22300 107.14400 1.000 148.38000 35 LEU A C 1
ATOM 281 O O . LEU A 1 37 ? 113.66600 54.44200 107.90700 1.000 148.38000 35 LEU A O 1
ATOM 286 N N . GLU A 1 38 ? 114.96900 52.98700 106.78900 1.000 151.01000 36 GLU A N 1
ATOM 287 C CA . GLU A 1 38 ? 114.30600 51.82600 107.36700 1.000 151.01000 36 GLU A CA 1
ATOM 288 C C . GLU A 1 38 ? 114.48600 51.79300 108.87800 1.000 151.01000 36 GLU A C 1
ATOM 289 O O . GLU A 1 38 ? 113.53400 51.52600 109.62200 1.000 151.01000 36 GLU A O 1
ATOM 295 N N . LEU A 1 39 ? 115.69800 52.08400 109.35100 1.000 153.38000 37 LEU A N 1
ATOM 296 C CA . LEU A 1 39 ? 115.95700 52.08300 110.78500 1.000 153.38000 37 LEU A CA 1
ATOM 297 C C . LEU A 1 39 ? 115.21000 53.21300 111.47700 1.000 153.38000 37 LEU A C 1
ATOM 298 O O . LEU A 1 39 ? 114.71700 53.04700 112.59700 1.000 153.38000 37 LEU A O 1
ATOM 303 N N . ALA A 1 40 ? 115.09700 54.36600 110.81800 1.000 151.83000 38 ALA A N 1
ATOM 304 C CA . ALA A 1 40 ? 114.35500 55.47800 111.39900 1.000 151.83000 38 ALA A CA 1
ATOM 305 C C . ALA A 1 40 ? 112.87200 55.15400 111.49600 1.000 151.83000 38 ALA A C 1
ATOM 306 O O . ALA A 1 40 ? 112.21700 55.49800 112.48500 1.000 151.83000 38 ALA A O 1
ATOM 308 N N . LYS A 1 41 ? 112.32200 54.48700 110.47900 1.000 154.49000 39 LYS A N 1
ATOM 309 C CA . LYS A 1 41 ? 110.92100 54.08300 110.55300 1.000 154.49000 39 LYS A CA 1
ATOM 310 C C . LYS A 1 41 ? 110.71300 53.04200 111.64300 1.000 154.49000 39 LYS A C 1
ATOM 311 O O . LYS A 1 41 ? 109.71900 53.08800 112.37600 1.000 154.49000 39 LYS A O 1
ATOM 317 N N . ARG A 1 42 ? 111.64300 52.09400 111.76100 1.000 157.38000 40 ARG A N 1
ATOM 318 C CA . ARG A 1 42 ? 111.59700 51.13800 112.85900 1.000 157.38000 40 ARG A CA 1
ATOM 319 C C . ARG A 1 42 ? 111.63600 51.85200 114.20500 1.000 157.38000 40 ARG A C 1
ATOM 320 O O . ARG A 1 42 ? 110.94300 51.45900 115.15300 1.000 157.38000 40 ARG A O 1
ATOM 328 N N . LEU A 1 43 ? 112.42900 52.91900 114.30100 1.000 154.29000 41 LEU A N 1
ATOM 329 C CA . LEU A 1 43 ? 112.53000 53.65700 115.55300 1.000 154.29000 41 LEU A CA 1
ATOM 330 C C . LEU A 1 43 ? 111.24200 54.41800 115.83400 1.000 154.29000 41 LEU A C 1
ATOM 331 O O . LEU A 1 43 ? 110.82400 54.54100 116.99000 1.000 154.29000 41 LEU A O 1
ATOM 336 N N . VAL A 1 44 ? 110.60100 54.93400 114.78700 1.000 151.20000 42 VAL A N 1
ATOM 337 C CA . VAL A 1 44 ? 109.29000 55.55800 114.94800 1.000 151.20000 42 VAL A CA 1
ATOM 338 C C . VAL A 1 44 ? 108.28500 54.54200 115.46700 1.000 151.20000 42 VAL A C 1
ATOM 339 O O . VAL A 1 44 ? 107.48200 54.83800 116.36100 1.000 151.20000 42 VAL A O 1
ATOM 343 N N . GLU A 1 45 ? 108.31400 53.32700 114.91400 1.000 157.10000 43 GLU A N 1
ATOM 344 C CA . GLU A 1 45 ? 107.46800 52.25400 115.42800 1.000 157.10000 43 GLU A CA 1
ATOM 345 C C . GLU A 1 45 ? 107.72700 52.02200 116.90800 1.000 157.10000 43 GLU A C 1
ATOM 346 O O . GLU A 1 45 ? 106.78700 51.96000 117.71200 1.000 157.10000 43 GLU A O 1
ATOM 352 N N . GLN A 1 46 ? 109.00200 51.89400 117.27900 1.000 157.70000 44 GLN A N 1
ATOM 353 C CA . GLN A 1 46 ? 109.36900 51.65900 118.67300 1.000 157.70000 44 GLN A CA 1
ATOM 354 C C . GLN A 1 46 ? 108.88100 52.78700 119.57300 1.000 157.70000 44 GLN A C 1
ATOM 355 O O . GLN A 1 46 ? 108.47100 52.54900 120.71600 1.000 157.70000 44 GLN A O 1
ATOM 361 N N . ALA A 1 47 ? 108.90400 54.01700 119.06700 1.000 154.09000 45 ALA A N 1
ATOM 362 C CA . ALA A 1 47 ? 108.48800 55.16400 119.86500 1.000 154.09000 45 ALA A CA 1
ATOM 363 C C . ALA A 1 47 ? 107.02600 55.04900 120.27700 1.000 154.09000 45 ALA A C 1
ATOM 364 O O . ALA A 1 47 ? 106.67800 55.27400 121.44100 1.000 154.09000 45 ALA A O 1
ATOM 366 N N . LYS A 1 48 ? 106.15200 54.69900 119.33100 1.000 152.30000 46 LYS A N 1
ATOM 367 C CA . LYS A 1 48 ? 104.73600 54.57900 119.65700 1.000 152.30000 46 LYS A CA 1
ATOM 368 C C . LYS A 1 48 ? 104.46300 53.32500 120.47400 1.000 152.30000 46 LYS A C 1
ATOM 369 O O . LYS A 1 48 ? 103.62800 53.34500 121.38600 1.000 152.30000 46 LYS A O 1
ATOM 375 N N . LYS A 1 49 ? 105.15400 52.22100 120.17000 1.000 158.38000 47 LYS A N 1
ATOM 376 C CA . LYS A 1 49 ? 104.93300 51.00200 120.94300 1.000 158.38000 47 LYS A CA 1
ATOM 377 C C . LYS A 1 49 ? 105.41000 51.16300 122.37900 1.000 158.38000 47 LYS A C 1
ATOM 378 O O . LYS A 1 49 ? 104.94700 50.44800 123.27600 1.000 158.38000 47 LYS A O 1
ATOM 384 N N . GLU A 1 50 ? 106.32400 52.09900 122.62500 1.000 158.71000 48 GLU A N 1
ATOM 385 C CA . GLU A 1 50 ? 106.82400 52.34200 123.97100 1.000 158.71000 48 GLU A CA 1
ATOM 386 C C . GLU A 1 50 ? 106.61100 53.78100 124.42500 1.000 158.71000 48 GLU A C 1
ATOM 387 O O . GLU A 1 50 ? 107.27900 54.23200 125.36100 1.000 158.71000 48 GLU A O 1
ATOM 393 N N . GLY A 1 51 ? 105.69600 54.50300 123.78400 1.000 154.43000 49 GLY A N 1
ATOM 394 C CA . GLY A 1 51 ? 105.26800 55.81100 124.26300 1.000 154.43000 49 GLY A CA 1
ATOM 395 C C . GLY A 1 51 ? 106.38100 56.80600 124.51600 1.000 154.43000 49 GLY A C 1
ATOM 396 O O . GLY A 1 51 ? 106.43800 57.40600 125.59700 1.000 154.43000 49 GLY A O 1
ATOM 397 N N . ASP A 1 52 ? 107.26600 57.00200 123.54400 1.000 146.86000 50 ASP A N 1
ATOM 398 C CA . ASP A 1 52 ? 108.36400 57.95100 123.68100 1.000 146.86000 50 ASP A CA 1
ATOM 399 C C . ASP A 1 52 ? 108.28600 58.98000 122.56400 1.000 146.86000 50 ASP A C 1
ATOM 400 O O . ASP A 1 52 ? 108.52700 58.63700 121.39400 1.000 146.86000 50 ASP A O 1
ATOM 405 N N . PRO A 1 53 ? 107.95800 60.23900 122.86300 1.000 133.50000 51 PRO A N 1
ATOM 406 C CA . PRO A 1 53 ? 107.89700 61.24000 121.78600 1.000 133.50000 51 PRO A CA 1
ATOM 407 C C . PRO A 1 53 ? 109.26200 61.65000 121.26500 1.000 133.50000 51 PRO A C 1
ATOM 408 O O . PRO A 1 53 ? 109.41800 61.84700 120.05400 1.000 133.50000 51 PRO A O 1
ATOM 412 N N . GLU A 1 54 ? 110.25700 61.78200 122.14500 1.000 130.46000 52 GLU A N 1
ATOM 413 C CA . GLU A 1 54 ? 111.56300 62.28200 121.72500 1.000 130.46000 52 GLU A CA 1
ATOM 414 C C . GLU A 1 54 ? 112.17900 61.39800 120.65000 1.000 130.46000 52 GLU A C 1
ATOM 415 O O . GLU A 1 54 ? 112.91400 61.88200 119.77800 1.000 130.46000 52 GLU A O 1
ATOM 421 N N . LEU A 1 55 ? 111.89700 60.09700 120.70100 1.000 129.28000 53 LEU A N 1
ATOM 422 C CA . LEU A 1 55 ? 112.38900 59.20100 119.66600 1.000 129.28000 53 LEU A CA 1
ATOM 423 C C . LEU A 1 55 ? 111.88400 59.61900 118.29300 1.000 129.28000 53 LEU A C 1
ATOM 424 O O . LEU A 1 55 ? 112.62400 59.55700 117.30500 1.000 129.28000 53 LEU A O 1
ATOM 429 N N . VAL A 1 56 ? 110.62700 60.05900 118.21000 1.000 122.15000 54 VAL A N 1
ATOM 430 C CA . VAL A 1 56 ? 110.09100 60.51500 116.93200 1.000 122.15000 54 VAL A CA 1
ATOM 431 C C . VAL A 1 56 ? 110.89300 61.70000 116.42100 1.000 122.15000 54 VAL A C 1
ATOM 432 O O . VAL A 1 56 ? 111.25800 61.76500 115.24000 1.000 122.15000 54 VAL A O 1
ATOM 436 N N . LEU A 1 57 ? 111.18800 62.65400 117.30500 1.000 114.20000 55 LEU A N 1
ATOM 437 C CA . LEU A 1 57 ? 111.95900 63.82200 116.90200 1.000 114.20000 55 LEU A CA 1
ATOM 438 C C . LEU A 1 57 ? 113.34400 63.42800 116.41500 1.000 114.20000 55 LEU A C 1
ATOM 439 O O . LEU A 1 57 ? 113.84400 63.97300 115.42200 1.000 114.20000 55 LEU A O 1
ATOM 444 N N . GLU A 1 58 ? 113.98500 62.47800 117.09800 1.000 121.09000 56 GLU A N 1
ATOM 445 C CA . GLU A 1 58 ? 115.32200 62.07400 116.67600 1.000 121.09000 56 GLU A CA 1
ATOM 446 C C . GLU A 1 58 ? 115.28400 61.34900 115.33800 1.000 121.09000 56 GLU A C 1
ATOM 447 O O . GLU A 1 58 ? 116.16600 61.54400 114.49500 1.000 121.09000 56 GLU A O 1
ATOM 453 N N . ALA A 1 59 ? 114.27000 60.51100 115.12400 1.000 117.09000 57 ALA A N 1
ATOM 454 C CA . ALA A 1 59 ? 114.11000 59.88200 113.81800 1.000 117.09000 57 ALA A CA 1
ATOM 455 C C . ALA A 1 59 ? 113.90900 60.93200 112.73600 1.000 117.09000 57 ALA A C 1
ATOM 456 O O . ALA A 1 59 ? 114.42400 60.79600 111.61900 1.000 117.09000 57 ALA A O 1
ATOM 458 N N . ALA A 1 60 ? 113.16000 61.98800 113.05400 1.000 112.03000 58 ALA A N 1
ATOM 459 C CA . ALA A 1 60 ? 112.96700 63.07500 112.10300 1.000 112.03000 58 ALA A CA 1
ATOM 460 C C . ALA A 1 60 ? 114.29200 63.74100 111.76800 1.000 112.03000 58 ALA A C 1
ATOM 461 O O . ALA A 1 60 ? 114.58200 64.02700 110.60200 1.000 112.03000 58 ALA A O 1
ATOM 463 N N . ARG A 1 61 ? 115.10000 63.98300 112.79600 1.000 108.40000 59 ARG A N 1
ATOM 464 C CA . ARG A 1 61 ? 116.39700 64.61800 112.61200 1.000 108.40000 59 ARG A CA 1
ATOM 465 C C . ARG A 1 61 ? 117.29700 63.75000 111.74300 1.000 108.40000 59 ARG A C 1
ATOM 466 O O . ARG A 1 61 ? 118.00900 64.25400 110.87400 1.000 108.40000 59 ARG A O 1
ATOM 474 N N . VAL A 1 62 ? 117.26200 62.44200 111.97900 1.000 111.85000 60 VAL A N 1
ATOM 475 C CA . VAL A 1 62 ? 118.06800 61.51200 111.19800 1.000 111.85000 60 VAL A CA 1
ATOM 476 C C . VAL A 1 62 ? 117.62800 61.54700 109.73900 1.000 111.85000 60 VAL A C 1
ATOM 477 O O . VAL A 1 62 ? 118.45700 61.54000 108.82800 1.000 111.85000 60 VAL A O 1
ATOM 481 N N . ALA A 1 63 ? 116.31600 61.58600 109.52700 1.000 107.83000 61 ALA A N 1
ATOM 482 C CA . ALA A 1 63 ? 115.75400 61.64400 108.18400 1.000 107.83000 61 ALA A CA 1
ATOM 483 C C . ALA A 1 63 ? 116.16500 62.94000 107.49900 1.000 107.83000 61 ALA A C 1
ATOM 484 O O . ALA A 1 63 ? 116.49400 62.95300 106.31200 1.000 107.83000 61 ALA A O 1
ATOM 486 N N . LEU A 1 64 ? 116.14400 64.03000 108.25900 1.000 103.76000 62 LEU A N 1
ATOM 487 C CA . LEU A 1 64 ? 116.51500 65.34000 107.74000 1.000 103.76000 62 LEU A CA 1
ATOM 488 C C . LEU A 1 64 ? 117.97400 65.35000 107.30400 1.000 103.76000 62 LEU A C 1
ATOM 489 O O . LEU A 1 64 ? 118.32000 65.92600 106.27300 1.000 103.76000 62 LEU A O 1
ATOM 494 N N . TRP A 1 65 ? 118.82700 64.70700 108.09600 1.000 110.27000 63 TRP A N 1
ATOM 495 C CA . TRP A 1 65 ? 120.24800 64.64000 107.78300 1.000 110.27000 63 TRP A CA 1
ATOM 496 C C . TRP A 1 65 ? 120.46400 63.89500 106.47200 1.000 110.27000 63 TRP A C 1
ATOM 497 O O . TRP A 1 65 ? 121.28400 64.29600 105.64700 1.000 110.27000 63 TRP A O 1
ATOM 508 N N . VAL A 1 66 ? 119.72100 62.80700 106.28500 1.000 109.06000 64 VAL A N 1
ATOM 509 C CA . VAL A 1 66 ? 119.81800 62.01800 105.06400 1.000 109.06000 64 VAL A CA 1
ATOM 510 C C . VAL A 1 66 ? 119.38100 62.85400 103.86700 1.000 109.06000 64 VAL A C 1
ATOM 511 O O . VAL A 1 66 ? 119.99600 62.80400 102.80200 1.000 109.06000 64 VAL A O 1
ATOM 515 N N . ALA A 1 67 ? 118.31200 63.62300 104.05300 1.000 107.92000 65 ALA A N 1
ATOM 516 C CA . ALA A 1 67 ? 117.79000 64.48200 102.99800 1.000 107.92000 65 ALA A CA 1
ATOM 517 C C . ALA A 1 67 ? 118.81500 65.54400 102.62100 1.000 107.92000 65 ALA A C 1
ATOM 518 O O . ALA A 1 67 ? 118.99700 65.85500 101.44400 1.000 107.92000 65 ALA A O 1
ATOM 520 N N . GLU A 1 68 ? 119.45900 66.13000 103.60700 1.000 109.49000 66 GLU A N 1
ATOM 521 C CA . GLU A 1 68 ? 120.38300 67.18700 103.29200 1.000 109.49000 66 GLU A CA 1
ATOM 522 C C . GLU A 1 68 ? 121.49000 66.62400 102.44100 1.000 109.49000 66 GLU A C 1
ATOM 523 O O . GLU A 1 68 ? 121.89800 67.18900 101.42500 1.000 109.49000 66 GLU A O 1
ATOM 529 N N . LEU A 1 69 ? 121.91300 65.43000 102.79900 1.000 119.51000 67 LEU A N 1
ATOM 530 C CA . LEU A 1 69 ? 122.98800 64.77100 102.09400 1.000 119.51000 67 LEU A CA 1
ATOM 531 C C . LEU A 1 69 ? 122.64000 64.49200 100.67300 1.000 119.51000 67 LEU A C 1
ATOM 532 O O . LEU A 1 69 ? 123.47100 64.63400 99.79900 1.000 119.51000 67 LEU A O 1
ATOM 537 N N . ALA A 1 70 ? 121.40400 64.11500 100.41600 1.000 120.81000 68 ALA A N 1
ATOM 538 C CA . ALA A 1 70 ? 121.01600 63.87700 99.06600 1.000 120.81000 68 ALA A CA 1
ATOM 539 C C . ALA A 1 70 ? 121.15800 65.14700 98.26100 1.000 120.81000 68 ALA A C 1
ATOM 540 O O . ALA A 1 70 ? 121.74400 65.12700 97.19200 1.000 120.81000 68 ALA A O 1
ATOM 542 N N . ALA A 1 71 ? 120.71400 66.27200 98.79800 1.000 125.47000 69 ALA A N 1
ATOM 543 C CA . ALA A 1 71 ? 120.83500 67.50800 98.05800 1.000 125.47000 69 ALA A CA 1
ATOM 544 C C . ALA A 1 71 ? 122.27300 67.85000 97.79800 1.000 125.47000 69 ALA A C 1
ATOM 545 O O . ALA A 1 71 ? 122.57500 68.36400 96.73200 1.000 125.47000 69 ALA A O 1
ATOM 547 N N . LYS A 1 72 ? 123.16300 67.65200 98.76600 1.000 125.17000 70 LYS A N 1
ATOM 548 C CA . LYS A 1 72 ? 124.55500 67.95800 98.44000 1.000 125.17000 70 LYS A CA 1
ATOM 549 C C . LYS A 1 72 ? 124.96600 66.98300 97.35400 1.000 125.17000 70 LYS A C 1
ATOM 550 O O . LYS A 1 72 ? 125.49800 67.35700 96.32300 1.000 125.17000 70 LYS A O 1
ATOM 556 N N . ASN A 1 73 ? 124.61800 65.72700 97.55700 1.000 131.68000 71 ASN A N 1
ATOM 557 C CA . ASN A 1 73 ? 124.90800 64.73100 96.54700 1.000 131.68000 71 ASN A CA 1
ATOM 558 C C . ASN A 1 73 ? 124.12100 64.93200 95.26200 1.000 131.68000 71 ASN A C 1
ATOM 559 O O . ASN A 1 73 ? 124.66700 64.82500 94.17300 1.000 131.68000 71 ASN A O 1
ATOM 564 N N . GLY A 1 74 ? 122.84500 65.26600 95.39800 1.000 128.98000 72 GLY A N 1
ATOM 565 C CA . GLY A 1 74 ? 121.96900 65.46100 94.25500 1.000 128.98000 72 GLY A CA 1
ATOM 566 C C . GLY A 1 74 ? 121.21800 64.23200 93.76400 1.000 128.98000 72 GLY A C 1
ATOM 567 O O . GLY A 1 74 ? 120.46100 64.30900 92.80300 1.000 128.98000 72 GLY A O 1
ATOM 568 N N . ASP A 1 75 ? 121.40600 63.10000 94.42700 1.000 130.41000 73 ASP A N 1
ATOM 569 C CA . ASP A 1 75 ? 120.72200 61.86800 94.05200 1.000 130.41000 73 ASP A CA 1
ATOM 570 C C . ASP A 1 75 ? 119.24200 62.00900 94.38100 1.000 130.41000 73 ASP A C 1
ATOM 571 O O . ASP A 1 75 ? 118.83400 61.83900 95.53400 1.000 130.41000 73 ASP A O 1
ATOM 576 N N . LYS A 1 76 ? 118.43600 62.30800 93.36500 1.000 120.19000 74 LYS A N 1
ATOM 577 C CA . LYS A 1 76 ? 117.03000 62.61500 93.60600 1.000 120.19000 74 LYS A CA 1
ATOM 578 C C . LYS A 1 76 ? 116.23900 61.36500 93.97000 1.000 120.19000 74 LYS A C 1
ATOM 579 O O . LYS A 1 76 ? 115.29400 61.43100 94.76600 1.000 120.19000 74 LYS A O 1
ATOM 585 N N . GLU A 1 77 ? 116.61100 60.22000 93.39300 1.000 120.68000 75 GLU A N 1
ATOM 586 C CA . GLU A 1 77 ? 115.83100 59.00000 93.58000 1.000 120.68000 75 GLU A CA 1
ATOM 587 C C . GLU A 1 77 ? 115.74700 58.61400 95.05100 1.000 120.68000 75 GLU A C 1
ATOM 588 O O . GLU A 1 77 ? 114.74500 58.04200 95.49400 1.000 120.68000 75 GLU A O 1
ATOM 594 N N . VAL A 1 78 ? 116.78900 58.91900 95.82100 1.000 116.80000 76 VAL A N 1
ATOM 595 C CA . VAL A 1 78 ? 116.74700 58.65500 97.25400 1.000 116.80000 76 VAL A CA 1
ATOM 596 C C . VAL A 1 78 ? 116.20800 59.87000 97.99900 1.000 116.80000 76 VAL A C 1
ATOM 597 O O . VAL A 1 78 ? 115.59300 59.74200 99.06700 1.000 116.80000 76 VAL A O 1
ATOM 601 N N . PHE A 1 79 ? 116.41900 61.06700 97.44500 1.000 104.67000 77 PHE A N 1
ATOM 602 C CA . PHE A 1 79 ? 115.97300 62.28900 98.10200 1.000 104.67000 77 PHE A CA 1
ATOM 603 C C . PHE A 1 79 ? 114.46200 62.31900 98.24600 1.000 104.67000 77 PHE A C 1
ATOM 604 O O . PHE A 1 79 ? 113.93000 62.75100 99.27300 1.000 104.67000 77 PHE A O 1
ATOM 612 N N . LYS A 1 80 ? 113.75200 61.87300 97.21200 1.000 104.04000 78 LYS A N 1
ATOM 613 C CA . LYS A 1 80 ? 112.29600 61.86100 97.28100 1.000 104.04000 78 LYS A CA 1
ATOM 614 C C . LYS A 1 80 ? 111.80800 60.92000 98.36900 1.000 104.04000 78 LYS A C 1
ATOM 615 O O . LYS A 1 80 ? 110.89500 61.26000 99.13000 1.000 104.04000 78 LYS A O 1
ATOM 621 N N . LYS A 1 81 ? 112.39700 59.72900 98.45600 1.000 106.56000 79 LYS A N 1
ATOM 622 C CA . LYS A 1 81 ? 112.01800 58.79600 99.51000 1.000 106.56000 79 LYS A CA 1
ATOM 623 C C . LYS A 1 81 ? 112.31200 59.38600 100.88200 1.000 106.56000 79 LYS A C 1
ATOM 624 O O . LYS A 1 81 ? 111.51300 59.25200 101.81800 1.000 106.56000 79 LYS A O 1
ATOM 630 N N . ALA A 1 82 ? 113.45600 60.05700 101.01500 1.000 107.28000 80 ALA A N 1
ATOM 631 C CA . ALA A 1 82 ? 113.81300 60.65400 102.29400 1.000 107.28000 80 ALA A CA 1
ATOM 632 C C . ALA A 1 82 ? 112.82200 61.73800 102.69000 1.000 107.28000 80 ALA A C 1
ATOM 633 O O . ALA A 1 82 ? 112.40000 61.80800 103.84900 1.000 107.28000 80 ALA A O 1
ATOM 635 N N . ALA A 1 83 ? 112.43800 62.59000 101.74400 1.000 102.96000 81 ALA A N 1
ATOM 636 C CA . ALA A 1 83 ? 111.48500 63.64700 102.05400 1.000 102.96000 81 ALA A CA 1
ATOM 637 C C . ALA A 1 83 ? 110.11300 63.07800 102.37800 1.000 102.96000 81 ALA A C 1
ATOM 638 O O . ALA A 1 83 ? 109.42200 63.58500 103.26800 1.000 102.96000 81 ALA A O 1
ATOM 640 N N . GLU A 1 84 ? 109.69400 62.03600 101.65800 1.000 103.94000 82 GLU A N 1
ATOM 641 C CA . GLU A 1 84 ? 108.43000 61.39000 101.98300 1.000 103.94000 82 GLU A CA 1
ATOM 642 C C . GLU A 1 84 ? 108.45500 60.86100 103.40600 1.000 103.94000 82 GLU A C 1
ATOM 643 O O . GLU A 1 84 ? 107.50500 61.06400 104.17400 1.000 103.94000 82 GLU A O 1
ATOM 649 N N . SER A 1 85 ? 109.54500 60.18800 103.77600 1.000 105.47000 83 SER A N 1
ATOM 650 C CA . SER A 1 85 ? 109.70200 59.70500 105.14200 1.000 105.47000 83 SER A CA 1
ATOM 651 C C . SER A 1 85 ? 109.65500 60.84300 106.14700 1.000 105.47000 83 SER A C 1
ATOM 652 O O . SER A 1 85 ? 109.00900 60.73000 107.19400 1.000 105.47000 83 SER A O 1
ATOM 655 N N . ALA A 1 86 ? 110.34900 61.94200 105.85400 1.000 97.35000 84 ALA A N 1
ATOM 656 C CA . ALA A 1 86 ? 110.40800 63.04900 106.79800 1.000 97.35000 84 ALA A CA 1
ATOM 657 C C . ALA A 1 86 ? 109.03500 63.66600 107.00400 1.000 97.35000 84 ALA A C 1
ATOM 658 O O . ALA A 1 86 ? 108.64700 63.97100 108.13500 1.000 97.35000 84 ALA A O 1
ATOM 660 N N . LEU A 1 87 ? 108.28400 63.85700 105.92300 1.000 93.25000 85 LEU A N 1
ATOM 661 C CA . LEU A 1 87 ? 106.94300 64.40600 106.06000 1.000 93.25000 85 LEU A CA 1
ATOM 662 C C . LEU A 1 87 ? 106.03300 63.44900 106.81600 1.000 93.25000 85 LEU A C 1
ATOM 663 O O . LEU A 1 87 ? 105.20500 63.88400 107.62400 1.000 93.25000 85 LEU A O 1
ATOM 668 N N . GLU A 1 88 ? 106.16200 62.14100 106.57100 1.000 102.27000 86 GLU A N 1
ATOM 669 C CA . GLU A 1 88 ? 105.34000 61.18500 107.30700 1.000 102.27000 86 GLU A CA 1
ATOM 670 C C . GLU A 1 88 ? 105.66700 61.21600 108.79300 1.000 102.27000 86 GLU A C 1
ATOM 671 O O . GLU A 1 88 ? 104.76700 61.14700 109.64100 1.000 102.27000 86 GLU A O 1
ATOM 677 N N . VAL A 1 89 ? 106.95000 61.32700 109.12700 1.000 101.29000 87 VAL A N 1
ATOM 678 C CA . VAL A 1 89 ? 107.35000 61.43700 110.52500 1.000 101.29000 87 VAL A CA 1
ATOM 679 C C . VAL A 1 89 ? 106.80500 62.72100 111.13000 1.000 101.29000 87 VAL A C 1
ATOM 680 O O . VAL A 1 89 ? 106.39000 62.75100 112.29200 1.000 101.29000 87 VAL A O 1
ATOM 684 N N . ALA A 1 90 ? 106.78900 63.80200 110.34900 1.000 97.06000 88 ALA A N 1
ATOM 685 C CA . ALA A 1 90 ? 106.19600 65.04400 110.83000 1.000 97.06000 88 ALA A CA 1
ATOM 686 C C . ALA A 1 90 ? 104.71700 64.86200 111.13100 1.000 97.06000 88 ALA A C 1
ATOM 687 O O . ALA A 1 90 ? 104.21600 65.35200 112.15000 1.000 97.06000 88 ALA A O 1
ATOM 689 N N . LYS A 1 91 ? 104.00100 64.16800 110.24900 1.000 99.77000 89 LYS A N 1
ATOM 690 C CA . LYS A 1 91 ? 102.58700 63.90100 110.48700 1.000 99.77000 89 LYS A CA 1
ATOM 691 C C . LYS A 1 91 ? 102.39400 63.09200 111.76100 1.000 99.77000 89 LYS A C 1
ATOM 692 O O . LYS A 1 91 ? 101.51000 63.38600 112.57400 1.000 99.77000 89 LYS A O 1
ATOM 698 N N . ARG A 1 92 ? 103.21400 62.05900 111.94500 1.000 101.94000 90 ARG A N 1
ATOM 699 C CA . ARG A 1 92 ? 103.12500 61.25600 113.15900 1.000 101.94000 90 ARG A CA 1
ATOM 700 C C . ARG A 1 92 ? 103.41100 62.10000 114.39100 1.000 101.94000 90 ARG A C 1
ATOM 701 O O . ARG A 1 92 ? 102.78600 61.91700 115.44400 1.000 101.94000 90 ARG A O 1
ATOM 709 N N . LEU A 1 93 ? 104.35900 63.02900 114.27800 1.000 94.93000 91 LEU A N 1
ATOM 710 C CA . LEU A 1 93 ? 104.67300 63.91500 115.39000 1.000 94.93000 91 LEU A CA 1
ATOM 711 C C . LEU A 1 93 ? 103.48200 64.79300 115.73400 1.000 94.93000 91 LEU A C 1
ATOM 712 O O . LEU A 1 93 ? 103.14200 64.95900 116.90900 1.000 94.93000 91 LEU A O 1
ATOM 717 N N . VAL A 1 94 ? 102.83700 65.36200 114.71700 1.000 95.28000 92 VAL A N 1
ATOM 718 C CA . VAL A 1 94 ? 101.62300 66.13900 114.94500 1.000 95.28000 92 VAL A CA 1
ATOM 719 C C . VAL A 1 94 ? 100.56900 65.29100 115.64000 1.000 95.28000 92 VAL A C 1
ATOM 720 O O . VAL A 1 94 ? 99.90600 65.74200 116.58300 1.000 95.28000 92 VAL A O 1
ATOM 724 N N . GLU A 1 95 ? 100.39500 64.05200 115.17800 1.000 101.56000 93 GLU A N 1
ATOM 725 C CA . GLU A 1 95 ? 99.37400 63.18200 115.75200 1.000 101.56000 93 GLU A CA 1
ATOM 726 C C . GLU A 1 95 ? 99.63400 62.93800 117.23000 1.000 101.56000 93 GLU A C 1
ATOM 727 O O . GLU A 1 95 ? 98.75400 63.15000 118.07100 1.000 101.56000 93 GLU A O 1
ATOM 733 N N . VAL A 1 96 ? 100.84800 62.50000 117.56600 1.000 99.05000 94 VAL A N 1
ATOM 734 C CA . VAL A 1 96 ? 101.14900 62.19000 118.95800 1.000 99.05000 94 VAL A CA 1
ATOM 735 C C . VAL A 1 96 ? 101.11700 63.44600 119.82000 1.000 99.05000 94 VAL A C 1
ATOM 736 O O . VAL A 1 96 ? 100.73700 63.38700 120.99500 1.000 99.05000 94 VAL A O 1
ATOM 740 N N . ALA A 1 97 ? 101.49400 64.59900 119.26500 1.000 101.37000 95 ALA A N 1
ATOM 741 C CA . ALA A 1 97 ? 101.47400 65.83000 120.04600 1.000 101.37000 95 ALA A CA 1
ATOM 742 C C . ALA A 1 97 ? 100.05000 66.24800 120.36900 1.000 101.37000 95 ALA A C 1
ATOM 743 O O . ALA A 1 97 ? 99.73000 66.56400 121.52100 1.000 101.37000 95 ALA A O 1
ATOM 745 N N . SER A 1 98 ? 99.17500 66.26300 119.36100 1.000 104.16000 96 SER A N 1
ATOM 746 C CA . SER A 1 98 ? 97.77200 66.55700 119.62000 1.000 104.16000 96 SER A CA 1
ATOM 747 C C . SER A 1 98 ? 97.15600 65.52400 120.55100 1.000 104.16000 96 SER A C 1
ATOM 748 O O . SER A 1 98 ? 96.23500 65.84100 121.31000 1.000 104.16000 96 SER A O 1
ATOM 751 N N . LYS A 1 99 ? 97.65300 64.28700 120.51000 1.000 107.26000 97 LYS A N 1
ATOM 752 C CA . LYS A 1 99 ? 97.16800 63.26300 121.42600 1.000 107.26000 97 LYS A CA 1
ATOM 753 C C . LYS A 1 99 ? 97.54000 63.59700 122.86400 1.000 107.26000 97 LYS A C 1
ATOM 754 O O . LYS A 1 99 ? 96.69400 63.54700 123.76300 1.000 107.26000 97 LYS A O 1
ATOM 760 N N . GLU A 1 100 ? 98.80500 63.94600 123.09700 1.000 112.18000 98 GLU A N 1
ATOM 761 C CA . GLU A 1 100 ? 99.27200 64.19400 124.45500 1.000 112.18000 98 GLU A CA 1
ATOM 762 C C . GLU A 1 100 ? 99.02000 65.62600 124.90500 1.000 112.18000 98 GLU A C 1
ATOM 763 O O . GLU A 1 100 ? 98.68400 65.85200 126.07200 1.000 112.18000 98 GLU A O 1
ATOM 769 N N . GLY A 1 101 ? 99.16000 66.59600 124.00700 1.000 107.19000 99 GLY A N 1
ATOM 770 C CA . GLY A 1 101 ? 99.07400 67.98800 124.40000 1.000 107.19000 99 GLY A CA 1
ATOM 771 C C . GLY A 1 101 ? 100.42100 68.56000 124.79000 1.000 107.19000 99 GLY A C 1
ATOM 772 O O . GLY A 1 101 ? 100.58500 69.09600 125.89100 1.000 107.19000 99 GLY A O 1
ATOM 773 N N . ASP A 1 102 ? 101.39300 68.44900 123.89200 1.000 99.49000 100 ASP A N 1
ATOM 774 C CA . ASP A 1 102 ? 102.74900 68.94200 124.12700 1.000 99.49000 100 ASP A CA 1
ATOM 775 C C . ASP A 1 102 ? 103.11900 69.89300 123.00200 1.000 99.49000 100 ASP A C 1
ATOM 776 O O . ASP A 1 102 ? 103.26200 69.45100 121.84400 1.000 99.49000 100 ASP A O 1
ATOM 781 N N . PRO A 1 103 ? 103.29100 71.17900 123.28300 1.000 89.05000 101 PRO A N 1
ATOM 782 C CA . PRO A 1 103 ? 103.52000 72.15300 122.20800 1.000 89.05000 101 PRO A CA 1
ATOM 783 C C . PRO A 1 103 ? 104.82100 71.95200 121.44800 1.000 89.05000 101 PRO A C 1
ATOM 784 O O . PRO A 1 103 ? 104.82400 71.98000 120.21400 1.000 89.05000 101 PRO A O 1
ATOM 788 N N . ASP A 1 104 ? 105.92600 71.75300 122.17300 1.000 85.63000 102 ASP A N 1
ATOM 789 C CA . ASP A 1 104 ? 107.24500 71.69900 121.54500 1.000 85.63000 102 ASP A CA 1
ATOM 790 C C . ASP A 1 104 ? 107.28000 70.72400 120.37600 1.000 85.63000 102 ASP A C 1
ATOM 791 O O . ASP A 1 104 ? 107.93200 70.98300 119.35600 1.000 85.63000 102 ASP A O 1
ATOM 796 N N . LEU A 1 105 ? 106.57600 69.60200 120.50200 1.000 86.73000 103 LEU A N 1
ATOM 797 C CA . LEU A 1 105 ? 106.54600 68.63300 119.41700 1.000 86.73000 103 LEU A CA 1
ATOM 798 C C . LEU A 1 105 ? 105.93300 69.23200 118.16100 1.000 86.73000 103 LEU A C 1
ATOM 799 O O . LEU A 1 105 ? 106.41300 68.98700 117.04800 1.000 86.73000 103 LEU A O 1
ATOM 804 N N . VAL A 1 106 ? 104.88200 70.03600 118.31500 1.000 79.27000 104 VAL A N 1
ATOM 805 C CA . VAL A 1 106 ? 104.24800 70.63600 117.14900 1.000 79.27000 104 VAL A CA 1
ATOM 806 C C . VAL A 1 106 ? 105.20100 71.60200 116.46400 1.000 79.27000 104 VAL A C 1
ATOM 807 O O . VAL A 1 106 ? 105.31000 71.62400 115.23100 1.000 79.27000 104 VAL A O 1
ATOM 811 N N . ALA A 1 107 ? 105.89400 72.42800 117.24800 1.000 74.18000 105 ALA A N 1
ATOM 812 C CA . ALA A 1 107 ? 106.85300 73.35600 116.66600 1.000 74.18000 105 ALA A CA 1
ATOM 813 C C . ALA A 1 107 ? 107.95000 72.61100 115.92800 1.000 74.18000 105 ALA A C 1
ATOM 814 O O . ALA A 1 107 ? 108.37100 73.02200 114.84000 1.000 74.18000 105 ALA A O 1
ATOM 816 N N . TRP A 1 108 ? 108.42800 71.50800 116.50300 1.000 80.22000 106 TRP A N 1
ATOM 817 C CA . TRP A 1 108 ? 109.44300 70.72500 115.81400 1.000 80.22000 106 TRP A CA 1
ATOM 818 C C . TRP A 1 108 ? 108.89500 70.13900 114.52300 1.000 80.22000 106 TRP A C 1
ATOM 819 O O . TRP A 1 108 ? 109.61400 70.04300 113.52400 1.000 80.22000 106 TRP A O 1
ATOM 830 N N . ALA A 1 109 ? 107.62100 69.75000 114.52100 1.000 73.29000 107 ALA A N 1
ATOM 831 C CA . ALA A 1 109 ? 107.01100 69.26400 113.29000 1.000 73.29000 107 ALA A CA 1
ATOM 832 C C . ALA A 1 109 ? 106.99700 70.35000 112.22500 1.000 73.29000 107 ALA A C 1
ATOM 833 O O . ALA A 1 109 ? 107.32600 70.09900 111.05900 1.000 73.29000 107 ALA A O 1
ATOM 835 N N . ALA A 1 110 ? 106.60900 71.56400 112.61200 1.000 65.12000 108 ALA A N 1
ATOM 836 C CA . ALA A 1 110 ? 106.59100 72.66700 111.66100 1.000 65.12000 108 ALA A CA 1
ATOM 837 C C . ALA A 1 110 ? 107.97800 72.92900 111.10300 1.000 65.12000 108 ALA A C 1
ATOM 838 O O . ALA A 1 110 ? 108.14500 73.14100 109.89800 1.000 65.12000 108 ALA A O 1
ATOM 840 N N . LEU A 1 111 ? 108.98700 72.91100 111.97000 1.000 62.19000 109 LEU A N 1
ATOM 841 C CA . LEU A 1 111 ? 110.34800 73.14500 111.50400 1.000 62.19000 109 LEU A CA 1
ATOM 842 C C . LEU A 1 111 ? 110.81100 72.03800 110.56800 1.000 62.19000 109 LEU A C 1
ATOM 843 O O . LEU A 1 111 ? 111.49800 72.30500 109.58100 1.000 62.19000 109 LEU A O 1
ATOM 848 N N . VAL A 1 112 ? 110.43600 70.78900 110.85200 1.000 66.43000 110 VAL A N 1
ATOM 849 C CA . VAL A 1 112 ? 110.81300 69.69300 109.96800 1.000 66.43000 110 VAL A CA 1
ATOM 850 C C . VAL A 1 112 ? 110.17400 69.86900 108.60000 1.000 66.43000 110 VAL A C 1
ATOM 851 O O . VAL A 1 112 ? 110.82600 69.69000 107.56300 1.000 66.43000 110 VAL A O 1
ATOM 855 N N . ALA A 1 113 ? 108.88800 70.21100 108.57500 1.000 61.67000 111 ALA A N 1
ATOM 856 C CA . ALA A 1 113 ? 108.21500 70.43700 107.30300 1.000 61.67000 111 ALA A CA 1
ATOM 857 C C . ALA A 1 113 ? 108.88900 71.55600 106.52400 1.000 61.67000 111 ALA A C 1
ATOM 858 O O . ALA A 1 113 ? 109.19600 71.41100 105.33300 1.000 61.67000 111 ALA A O 1
ATOM 860 N N . LEU A 1 114 ? 109.13900 72.68400 107.18500 1.000 55.72000 112 LEU A N 1
ATOM 861 C CA . LEU A 1 114 ? 109.79000 73.78800 106.49900 1.000 55.72000 112 LEU A CA 1
ATOM 862 C C . LEU A 1 114 ? 111.18300 73.41600 106.02600 1.000 55.72000 112 LEU A C 1
ATOM 863 O O . LEU A 1 114 ? 111.62300 73.89600 104.98200 1.000 55.72000 112 LEU A O 1
ATOM 868 N N . TRP A 1 115 ? 111.89300 72.56400 106.76400 1.000 64.66000 113 TRP A N 1
ATOM 869 C CA . TRP A 1 115 ? 113.23800 72.21200 106.33400 1.000 64.66000 113 TRP A CA 1
ATOM 870 C C . TRP A 1 115 ? 113.20100 71.30400 105.12000 1.000 64.66000 113 TRP A C 1
ATOM 871 O O . TRP A 1 115 ? 114.04400 71.42300 104.22300 1.000 64.66000 113 TRP A O 1
ATOM 882 N N . VAL A 1 116 ? 112.24600 70.37900 105.07500 1.000 65.28000 114 VAL A N 1
ATOM 883 C CA . VAL A 1 116 ? 112.05700 69.60000 103.85900 1.000 65.28000 114 VAL A CA 1
ATOM 884 C C . VAL A 1 116 ? 111.76100 70.53000 102.69400 1.000 65.28000 114 VAL A C 1
ATOM 885 O O . VAL A 1 116 ? 112.29600 70.36700 101.59000 1.000 65.28000 114 VAL A O 1
ATOM 889 N N . ALA A 1 117 ? 110.91700 71.53200 102.93300 1.000 66.72000 115 ALA A N 1
ATOM 890 C CA . ALA A 1 117 ? 110.61900 72.50600 101.89100 1.000 66.72000 115 ALA A CA 1
ATOM 891 C C . ALA A 1 117 ? 111.87900 73.21900 101.42400 1.000 66.72000 115 ALA A C 1
ATOM 892 O O . ALA A 1 117 ? 112.09300 73.39800 100.22100 1.000 66.72000 115 ALA A O 1
ATOM 894 N N . PHE A 1 118 ? 112.72000 73.64000 102.36300 1.000 63.12000 116 PHE A N 1
ATOM 895 C CA . PHE A 1 118 ? 113.92600 74.37200 101.99900 1.000 63.12000 116 PHE A CA 1
ATOM 896 C C . PHE A 1 118 ? 114.88800 73.48800 101.22200 1.000 63.12000 116 PHE A C 1
ATOM 897 O O . PHE A 1 118 ? 115.53200 73.94700 100.27500 1.000 63.12000 116 PHE A O 1
ATOM 905 N N . LEU A 1 119 ? 115.00000 72.21900 101.60900 1.000 71.75000 117 LEU A N 1
ATOM 906 C CA . LEU A 1 119 ? 115.84600 71.30100 100.85500 1.000 71.75000 117 LEU A CA 1
ATOM 907 C C . LEU A 1 119 ? 115.32900 71.13300 99.43600 1.000 71.75000 117 LEU A C 1
ATOM 908 O O . LEU A 1 119 ? 116.11200 71.09400 98.48000 1.000 71.75000 117 LEU A O 1
ATOM 913 N N . ALA A 1 120 ? 114.01000 71.03000 99.28200 1.000 75.99000 118 ALA A N 1
ATOM 914 C CA . ALA A 1 120 ? 113.43300 70.96700 97.94700 1.000 75.99000 118 ALA A CA 1
ATOM 915 C C . ALA A 1 120 ? 113.77800 72.21900 97.15300 1.000 75.99000 118 ALA A C 1
ATOM 916 O O . ALA A 1 120 ? 114.19800 72.14200 95.99300 1.000 75.99000 118 ALA A O 1
ATOM 918 N N . PHE A 1 121 ? 113.61200 73.38600 97.77600 1.000 71.48000 119 PHE A N 1
ATOM 919 C CA . PHE A 1 121 ? 113.92500 74.64600 97.11100 1.000 71.48000 119 PHE A CA 1
ATOM 920 C C . PHE A 1 121 ? 115.37900 74.68800 96.67700 1.000 71.48000 119 PHE A C 1
ATOM 921 O O . PHE A 1 121 ? 115.71000 75.24900 95.62700 1.000 71.48000 119 PHE A O 1
ATOM 929 N N . LEU A 1 122 ? 116.26200 74.11600 97.48600 1.000 74.57000 120 LEU A N 1
ATOM 930 C CA . LEU A 1 122 ? 117.66700 74.04000 97.11700 1.000 74.57000 120 LEU A CA 1
ATOM 931 C C . LEU A 1 122 ? 117.86100 73.14600 95.90200 1.000 74.57000 120 LEU A C 1
ATOM 932 O O . LEU A 1 122 ? 118.44400 73.56100 94.89400 1.000 74.57000 120 LEU A O 1
ATOM 937 N N . ASN A 1 123 ? 117.37800 71.90700 95.97900 1.000 82.50000 121 ASN A N 1
ATOM 938 C CA . ASN A 1 123 ? 117.55400 70.98400 94.86600 1.000 82.50000 121 ASN A CA 1
ATOM 939 C C . ASN A 1 123 ? 116.70200 71.35900 93.66500 1.000 82.50000 121 ASN A C 1
ATOM 940 O O . ASN A 1 123 ? 117.08400 71.05300 92.53200 1.000 82.50000 121 ASN A O 1
ATOM 945 N N . GLY A 1 124 ? 115.56800 72.01600 93.88000 1.000 85.83000 122 GLY A N 1
ATOM 946 C CA . GLY A 1 124 ? 114.68700 72.36100 92.78400 1.000 85.83000 122 GLY A CA 1
ATOM 947 C C . GLY A 1 124 ? 113.82900 71.20200 92.32900 1.000 85.83000 122 GLY A C 1
ATOM 948 O O . GLY A 1 124 ? 113.94100 70.74500 91.18900 1.000 85.83000 122 GLY A O 1
ATOM 949 N N . ASP A 1 125 ? 112.97500 70.71100 93.21900 1.000 90.61000 123 ASP A N 1
ATOM 950 C CA . ASP A 1 125 ? 112.03900 69.62900 92.92500 1.000 90.61000 123 ASP A CA 1
ATOM 951 C C . ASP A 1 125 ? 110.64600 70.12500 93.29400 1.000 90.61000 123 ASP A C 1
ATOM 952 O O . ASP A 1 125 ? 110.22000 70.00600 94.44600 1.000 90.61000 123 ASP A O 1
ATOM 957 N N . LYS A 1 126 ? 109.93600 70.67200 92.30800 1.000 84.54000 124 LYS A N 1
ATOM 958 C CA . LYS A 1 126 ? 108.66600 71.33200 92.58300 1.000 84.54000 124 LYS A CA 1
ATOM 959 C C . LYS A 1 126 ? 107.64300 70.38300 93.19100 1.000 84.54000 124 LYS A C 1
ATOM 960 O O . LYS A 1 126 ? 106.81500 70.80700 94.00300 1.000 84.54000 124 LYS A O 1
ATOM 966 N N . GLU A 1 127 ? 107.68600 69.10400 92.82500 1.000 87.13000 125 GLU A N 1
ATOM 967 C CA . GLU A 1 127 ? 106.71800 68.14500 93.34800 1.000 87.13000 125 GLU A CA 1
ATOM 968 C C . GLU A 1 127 ? 106.82100 68.03100 94.86500 1.000 87.13000 125 GLU A C 1
ATOM 969 O O . GLU A 1 127 ? 105.86000 68.31000 95.60200 1.000 87.13000 125 GLU A O 1
ATOM 975 N N . VAL A 1 128 ? 107.99200 67.62300 95.35300 1.000 78.14000 126 VAL A N 1
ATOM 976 C CA . VAL A 1 128 ? 108.16200 67.48300 96.79100 1.000 78.14000 126 VAL A CA 1
ATOM 977 C C . VAL A 1 128 ? 108.01400 68.83200 97.47100 1.000 78.14000 126 VAL A C 1
ATOM 978 O O . VAL A 1 128 ? 107.62500 68.90400 98.63900 1.000 78.14000 126 VAL A O 1
ATOM 982 N N . PHE A 1 129 ? 108.29500 69.92100 96.75700 1.000 72.29000 127 PHE A N 1
ATOM 983 C CA . PHE A 1 129 ? 108.06400 71.24300 97.32600 1.000 72.29000 127 PHE A CA 1
ATOM 984 C C . PHE A 1 129 ? 106.59000 71.44400 97.64100 1.000 72.29000 127 PHE A C 1
ATOM 985 O O . PHE A 1 129 ? 106.23500 71.94700 98.71300 1.000 72.29000 127 PHE A O 1
ATOM 993 N N . LYS A 1 130 ? 105.71500 71.05700 96.71400 1.000 78.15000 128 LYS A N 1
ATOM 994 C CA . LYS A 1 130 ? 104.28400 71.16500 96.96800 1.000 78.15000 128 LYS A CA 1
ATOM 995 C C . LYS A 1 130 ? 103.86500 70.26500 98.11800 1.000 78.15000 128 LYS A C 1
ATOM 996 O O . LYS A 1 130 ? 103.06500 70.66900 98.97200 1.000 78.15000 128 LYS A O 1
ATOM 1002 N N . LYS A 1 131 ? 104.38200 69.03400 98.15100 1.000 76.30000 129 LYS A N 1
ATOM 1003 C CA . LYS A 1 131 ? 104.05400 68.15700 99.27000 1.000 76.30000 129 LYS A CA 1
ATOM 1004 C C . LYS A 1 131 ? 104.46600 68.78500 100.59400 1.000 76.30000 129 LYS A C 1
ATOM 1005 O O . LYS A 1 131 ? 103.70500 68.76400 101.57200 1.000 76.30000 129 LYS A O 1
ATOM 1011 N N . ALA A 1 132 ? 105.66100 69.37100 100.63400 1.000 73.39000 130 ALA A N 1
ATOM 1012 C CA . ALA A 1 132 ? 106.15700 69.97600 101.85900 1.000 73.39000 130 ALA A CA 1
ATOM 1013 C C . ALA A 1 132 ? 105.30400 71.16300 102.27200 1.000 73.39000 130 ALA A C 1
ATOM 1014 O O . ALA A 1 132 ? 104.97000 71.30900 103.45100 1.000 73.39000 130 ALA A O 1
ATOM 1016 N N . ALA A 1 133 ? 104.94900 72.02500 101.32300 1.000 70.75000 131 ALA A N 1
ATOM 1017 C CA . ALA A 1 133 ? 104.13600 73.18400 101.66600 1.000 70.75000 131 ALA A CA 1
ATOM 1018 C C . ALA A 1 133 ? 102.77600 72.75800 102.19500 1.000 70.75000 131 ALA A C 1
ATOM 1019 O O . ALA A 1 133 ? 102.26100 73.34500 103.15500 1.000 70.75000 131 ALA A O 1
ATOM 1021 N N . GLU A 1 134 ? 102.17200 71.74300 101.57800 1.000 78.77000 132 GLU A N 1
ATOM 1022 C CA . GLU A 1 134 ? 100.89300 71.25200 102.07400 1.000 78.77000 132 GLU A CA 1
ATOM 1023 C C . GLU A 1 134 ? 101.02900 70.72200 103.49400 1.000 78.77000 132 GLU A C 1
ATOM 1024 O O . GLU A 1 134 ? 100.20600 71.02800 104.36700 1.000 78.77000 132 GLU A O 1
ATOM 1030 N N . SER A 1 135 ? 102.06500 69.91900 103.74300 1.000 72.30000 133 SER A N 1
ATOM 1031 C CA . SER A 1 135 ? 102.27200 69.40600 105.09000 1.000 72.30000 133 SER A CA 1
ATOM 1032 C C . SER A 1 135 ? 102.49400 70.54100 106.07900 1.000 72.30000 133 SER A C 1
ATOM 1033 O O . SER A 1 135 ? 102.02200 70.48300 107.21900 1.000 72.30000 133 SER A O 1
ATOM 1036 N N . ALA A 1 136 ? 103.19100 71.59300 105.65500 1.000 64.57000 134 ALA A N 1
ATOM 1037 C CA . ALA A 1 136 ? 103.46000 72.71000 106.55200 1.000 64.57000 134 ALA A CA 1
ATOM 1038 C C . ALA A 1 136 ? 102.18300 73.45300 106.90500 1.000 64.57000 134 ALA A C 1
ATOM 1039 O O . ALA A 1 136 ? 101.97100 73.82000 108.06400 1.000 64.57000 134 ALA A O 1
ATOM 1041 N N . LEU A 1 137 ? 101.32000 73.68900 105.92100 1.000 63.47000 135 LEU A N 1
ATOM 1042 C CA . LEU A 1 137 ? 100.05900 74.35500 106.22200 1.000 63.47000 135 LEU A CA 1
ATOM 1043 C C . LEU A 1 137 ? 99.18600 73.48700 107.11900 1.000 63.47000 135 LEU A C 1
ATOM 1044 O O . LEU A 1 137 ? 98.50500 73.99600 108.02000 1.000 63.47000 135 LEU A O 1
ATOM 1049 N N . GLU A 1 138 ? 99.20000 72.17200 106.90000 1.000 72.66000 136 GLU A N 1
ATOM 1050 C CA . GLU A 1 138 ? 98.47500 71.28200 107.79900 1.000 72.66000 136 GLU A CA 1
ATOM 1051 C C . GLU A 1 138 ? 99.02000 71.38400 109.21700 1.000 72.66000 136 GLU A C 1
ATOM 1052 O O . GLU A 1 138 ? 98.25900 71.38100 110.19600 1.000 72.66000 136 GLU A O 1
ATOM 1058 N N . VAL A 1 139 ? 100.34100 71.47100 109.34300 1.000 67.03000 137 VAL A N 1
ATOM 1059 C CA . VAL A 1 139 ? 100.94500 71.61100 110.65900 1.000 67.03000 137 VAL A CA 1
ATOM 1060 C C . VAL A 1 139 ? 100.54400 72.93700 111.28700 1.000 67.03000 137 VAL A C 1
ATOM 1061 O O . VAL A 1 139 ? 100.34400 73.02400 112.49700 1.000 67.03000 137 VAL A O 1
ATOM 1065 N N . ALA A 1 140 ? 100.40600 73.98500 110.47700 1.000 62.79000 138 ALA A N 1
ATOM 1066 C CA . ALA A 1 140 ? 99.93900 75.26000 111.01300 1.000 62.79000 138 ALA A CA 1
ATOM 1067 C C . ALA A 1 140 ? 98.52100 75.13800 111.55000 1.000 62.79000 138 ALA A C 1
ATOM 1068 O O . ALA A 1 140 ? 98.19600 75.68700 112.61100 1.000 62.79000 138 ALA A O 1
ATOM 1070 N N . LYS A 1 141 ? 97.65900 74.43700 110.81400 1.000 67.47000 139 LYS A N 1
ATOM 1071 C CA . LYS A 1 141 ? 96.32000 74.13600 111.30700 1.000 67.47000 139 LYS A CA 1
ATOM 1072 C C . LYS A 1 141 ? 96.38300 73.49900 112.68700 1.000 67.47000 139 LYS A C 1
ATOM 1073 O O . LYS A 1 141 ? 95.81200 74.00700 113.66100 1.000 67.47000 139 LYS A O 1
ATOM 1079 N N . ALA A 1 142 ? 97.07800 72.36700 112.77600 1.000 67.16000 140 ALA A N 1
ATOM 1080 C CA . ALA A 1 142 ? 97.14100 71.64800 114.04400 1.000 67.16000 140 ALA A CA 1
ATOM 1081 C C . ALA A 1 142 ? 97.81800 72.47400 115.12400 1.000 67.16000 140 ALA A C 1
ATOM 1082 O O . ALA A 1 142 ? 97.53200 72.29700 116.31300 1.000 67.16000 140 ALA A O 1
ATOM 1084 N N . LEU A 1 143 ? 98.70300 73.38400 114.73300 1.000 62.51000 141 LEU A N 1
ATOM 1085 C CA . LEU A 1 143 ? 99.38800 74.22400 115.70100 1.000 62.51000 141 LEU A CA 1
ATOM 1086 C C . LEU A 1 143 ? 98.42200 75.21500 116.32500 1.000 62.51000 141 LEU A C 1
ATOM 1087 O O . LEU A 1 143 ? 98.40400 75.39100 117.54800 1.000 62.51000 141 LEU A O 1
ATOM 1092 N N . MET A 1 144 ? 97.61200 75.87500 115.50000 1.000 64.80000 142 MET A N 1
ATOM 1093 C CA . MET A 1 144 ? 96.57900 76.74500 116.04600 1.000 64.80000 142 MET A CA 1
ATOM 1094 C C . MET A 1 144 ? 95.61600 75.95300 116.92000 1.000 64.80000 142 MET A C 1
ATOM 1095 O O . MET A 1 144 ? 95.17800 76.43500 117.97100 1.000 64.80000 142 MET A O 1
ATOM 1100 N N . GLU A 1 145 ? 95.27600 74.75000 116.49900 1.000 75.72000 143 GLU A N 1
ATOM 1101 C CA . GLU A 1 145 ? 94.35500 73.97500 117.29200 1.000 75.72000 143 GLU A CA 1
ATOM 1102 C C . GLU A 1 145 ? 94.94500 73.66200 118.64000 1.000 75.72000 143 GLU A C 1
ATOM 1103 O O . GLU A 1 145 ? 94.27700 73.80100 119.64400 1.000 75.72000 143 GLU A O 1
ATOM 1109 N N . VAL A 1 146 ? 96.20000 73.24600 118.68600 1.000 75.08000 144 VAL A N 1
ATOM 1110 C CA . VAL A 1 146 ? 96.76200 72.94300 119.98400 1.000 75.08000 144 VAL A CA 1
ATOM 1111 C C . VAL A 1 146 ? 96.82900 74.20800 120.82000 1.000 75.08000 144 VAL A C 1
ATOM 1112 O O . VAL A 1 146 ? 96.36900 74.24600 121.95000 1.000 75.08000 144 VAL A O 1
ATOM 1116 N N . ALA A 1 147 ? 97.32900 75.27700 120.23400 1.000 74.10000 145 ALA A N 1
ATOM 1117 C CA . ALA A 1 147 ? 97.37200 76.54200 120.95700 1.000 74.10000 145 ALA A CA 1
ATOM 1118 C C . ALA A 1 147 ? 96.04600 76.82500 121.63700 1.000 74.10000 145 ALA A C 1
ATOM 1119 O O . ALA A 1 147 ? 96.01100 77.19100 122.81500 1.000 74.10000 145 ALA A O 1
ATOM 1121 N N . MET A 1 148 ? 94.94200 76.66400 120.90900 1.000 81.35000 146 MET A N 1
ATOM 1122 C CA . MET A 1 148 ? 93.63500 76.83000 121.53200 1.000 81.35000 146 MET A CA 1
ATOM 1123 C C . MET A 1 148 ? 93.43600 75.83400 122.66600 1.000 81.35000 146 MET A C 1
ATOM 1124 O O . MET A 1 148 ? 92.76900 76.14500 123.65900 1.000 81.35000 146 MET A O 1
ATOM 1129 N N . LYS A 1 149 ? 94.02800 74.64800 122.55000 1.000 84.25000 147 LYS A N 1
ATOM 1130 C CA . LYS A 1 149 ? 93.76400 73.59200 123.51800 1.000 84.25000 147 LYS A CA 1
ATOM 1131 C C . LYS A 1 149 ? 94.55400 73.77600 124.80800 1.000 84.25000 147 LYS A C 1
ATOM 1132 O O . LYS A 1 149 ? 94.00400 73.61300 125.90200 1.000 84.25000 147 LYS A O 1
ATOM 1138 N N . VAL A 1 150 ? 95.84500 74.09900 124.70700 1.000 82.72000 148 VAL A N 1
ATOM 1139 C CA . VAL A 1 150 ? 96.73100 73.99400 125.86300 1.000 82.72000 148 VAL A CA 1
ATOM 1140 C C . VAL A 1 150 ? 97.36700 75.34800 126.16700 1.000 82.72000 148 VAL A C 1
ATOM 1141 O O . VAL A 1 150 ? 98.48200 75.42700 126.69200 1.000 82.72000 148 VAL A O 1
ATOM 1145 N N . GLY A 1 151 ? 96.66900 76.42700 125.85000 1.000 81.89000 149 GLY A N 1
ATOM 1146 C CA . GLY A 1 151 ? 97.22600 77.74500 126.12200 1.000 81.89000 149 GLY A CA 1
ATOM 1147 C C . GLY A 1 151 ? 98.42700 78.01800 125.23800 1.000 81.89000 149 GLY A C 1
ATOM 1148 O O . GLY A 1 151 ? 98.38600 77.80400 124.02200 1.000 81.89000 149 GLY A O 1
ATOM 1149 N N . ALA A 1 152 ? 99.51900 78.47900 125.85000 1.000 74.23000 150 ALA A N 1
ATOM 1150 C CA . ALA A 1 152 ? 100.76300 78.76000 125.14000 1.000 74.23000 150 ALA A CA 1
ATOM 1151 C C . ALA A 1 152 ? 100.52800 79.69100 123.95900 1.000 74.23000 150 ALA A C 1
ATOM 1152 O O . ALA A 1 152 ? 100.53300 79.24400 122.80600 1.000 74.23000 150 ALA A O 1
ATOM 1154 N N . PRO A 1 153 ? 100.30100 80.98000 124.20700 1.000 68.14000 151 PRO A N 1
ATOM 1155 C CA . PRO A 1 153 ? 99.99200 81.89700 123.10100 1.000 68.14000 151 PRO A CA 1
ATOM 1156 C C . PRO A 1 153 ? 101.04000 81.93600 122.00700 1.000 68.14000 151 PRO A C 1
ATOM 1157 O O . PRO A 1 153 ? 100.68300 82.15200 120.84400 1.000 68.14000 151 PRO A O 1
ATOM 1161 N N . TRP A 1 154 ? 102.31900 81.73000 122.33000 1.000 60.25000 152 TRP A N 1
ATOM 1162 C CA . TRP A 1 154 ? 103.35600 81.84800 121.31100 1.000 60.25000 152 TRP A CA 1
ATOM 1163 C C . TRP A 1 154 ? 103.14300 80.89100 120.14800 1.000 60.25000 152 TRP A C 1
ATOM 1164 O O . TRP A 1 154 ? 103.64600 81.14700 119.04900 1.000 60.25000 152 TRP A O 1
ATOM 1175 N N . LEU A 1 155 ? 102.40100 79.80300 120.35900 1.000 62.54000 153 LEU A N 1
ATOM 1176 C CA . LEU A 1 155 ? 102.06500 78.92700 119.24400 1.000 62.54000 153 LEU A CA 1
ATOM 1177 C C . LEU A 1 155 ? 101.30700 79.67600 118.16100 1.000 62.54000 153 LEU A C 1
ATOM 1178 O O . LEU A 1 155 ? 101.47200 79.38400 116.97400 1.000 62.54000 153 LEU A O 1
ATOM 1183 N N . VAL A 1 156 ? 100.48700 80.65000 118.54800 1.000 62.33000 154 VAL A N 1
ATOM 1184 C CA . VAL A 1 156 ? 99.73900 81.42700 117.56500 1.000 62.33000 154 VAL A CA 1
ATOM 1185 C C . VAL A 1 156 ? 100.69100 82.19100 116.65700 1.000 62.33000 154 VAL A C 1
ATOM 1186 O O . VAL A 1 156 ? 100.58500 82.14500 115.42200 1.000 62.33000 154 VAL A O 1
ATOM 1190 N N . GLU A 1 157 ? 101.62300 82.92600 117.26400 1.000 59.19000 155 GLU A N 1
ATOM 1191 C CA . GLU A 1 157 ? 102.59600 83.67700 116.48700 1.000 59.19000 155 GLU A CA 1
ATOM 1192 C C . GLU A 1 157 ? 103.42800 82.74800 115.61900 1.000 59.19000 155 GLU A C 1
ATOM 1193 O O . GLU A 1 157 ? 103.72400 83.06700 114.46300 1.000 59.19000 155 GLU A O 1
ATOM 1199 N N . LEU A 1 158 ? 103.79700 81.58300 116.15100 1.000 51.78000 156 LEU A N 1
ATOM 1200 C CA . LEU A 1 158 ? 104.56700 80.64000 115.35300 1.000 51.78000 156 LEU A CA 1
ATOM 1201 C C . LEU A 1 158 ? 103.77200 80.16100 114.15000 1.000 51.78000 156 LEU A C 1
ATOM 1202 O O . LEU A 1 158 ? 104.31900 80.01300 113.05500 1.000 51.78000 156 LEU A O 1
ATOM 1207 N N . ALA A 1 159 ? 102.47500 79.92000 114.32700 1.000 53.57000 157 ALA A N 1
ATOM 1208 C CA . ALA A 1 159 ? 101.66100 79.44700 113.21400 1.000 53.57000 157 ALA A CA 1
ATOM 1209 C C . ALA A 1 159 ? 101.55300 80.50400 112.12500 1.000 53.57000 157 ALA A C 1
ATOM 1210 O O . ALA A 1 159 ? 101.72700 80.20900 110.93400 1.000 53.57000 157 ALA A O 1
ATOM 1212 N N . ILE A 1 160 ? 101.25400 81.74300 112.51400 1.000 48.36000 158 ILE A N 1
ATOM 1213 C CA . ILE A 1 160 ? 101.18100 82.81400 111.52500 1.000 48.36000 158 ILE A CA 1
ATOM 1214 C C . ILE A 1 160 ? 102.51300 82.96500 110.80800 1.000 48.36000 158 ILE A C 1
ATOM 1215 O O . ILE A 1 160 ? 102.56400 83.15400 109.58600 1.000 48.36000 158 ILE A O 1
ATOM 1220 N N . ALA A 1 161 ? 103.61600 82.87300 111.55100 1.000 48.61000 159 ALA A N 1
ATOM 1221 C CA . ALA A 1 161 ? 104.92200 83.02200 110.92800 1.000 48.61000 159 ALA A CA 1
ATOM 1222 C C . ALA A 1 161 ? 105.21700 81.87100 109.97700 1.000 48.61000 159 ALA A C 1
ATOM 1223 O O . ALA A 1 161 ? 105.84200 82.07200 108.93500 1.000 48.61000 159 ALA A O 1
ATOM 1225 N N . VAL A 1 162 ? 104.77000 80.66000 110.30700 1.000 48.36000 160 VAL A N 1
ATOM 1226 C CA . VAL A 1 162 ? 104.96900 79.53700 109.39900 1.000 48.36000 160 VAL A CA 1
ATOM 1227 C C . VAL A 1 162 ? 104.18200 79.74900 108.11800 1.000 48.36000 160 VAL A C 1
ATOM 1228 O O . VAL A 1 162 ? 104.65700 79.44000 107.02000 1.000 48.36000 160 VAL A O 1
ATOM 1232 N N . ALA A 1 163 ? 102.96700 80.27900 108.23400 1.000 49.40000 161 ALA A N 1
ATOM 1233 C CA . ALA A 1 163 ? 102.20200 80.59800 107.03400 1.000 49.40000 161 ALA A CA 1
ATOM 1234 C C . ALA A 1 163 ? 102.93600 81.62100 106.17900 1.000 49.40000 161 ALA A C 1
ATOM 1235 O O . ALA A 1 163 ? 103.07000 81.45300 104.96000 1.000 49.40000 161 ALA A O 1
ATOM 1237 N N . ARG A 1 164 ? 103.42900 82.68900 106.80500 1.000 50.66000 162 ARG A N 1
ATOM 1238 C CA . ARG A 1 164 ? 104.16900 83.70000 106.05600 1.000 50.66000 162 ARG A CA 1
ATOM 1239 C C . ARG A 1 164 ? 105.41000 83.10700 105.40900 1.000 50.66000 162 ARG A C 1
ATOM 1240 O O . ARG A 1 164 ? 105.77800 83.47800 104.28800 1.000 50.66000 162 ARG A O 1
ATOM 1248 N N . ALA A 1 165 ? 106.06500 82.17500 106.09300 1.000 50.82000 163 ALA A N 1
ATOM 1249 C CA . ALA A 1 165 ? 107.26800 81.57000 105.54100 1.000 50.82000 163 ALA A CA 1
ATOM 1250 C C . ALA A 1 165 ? 106.94200 80.70400 104.33800 1.000 50.82000 163 ALA A C 1
ATOM 1251 O O . ALA A 1 165 ? 107.66600 80.72400 103.33900 1.000 50.82000 163 ALA A O 1
ATOM 1253 N N . VAL A 1 166 ? 105.87300 79.91800 104.42400 1.000 49.21000 164 VAL A N 1
ATOM 1254 C CA . VAL A 1 166 ? 105.45800 79.13000 103.27200 1.000 49.21000 164 VAL A CA 1
ATOM 1255 C C . VAL A 1 166 ? 105.15900 80.04300 102.09900 1.000 49.21000 164 VAL A C 1
ATOM 1256 O O . VAL A 1 166 ? 105.56000 79.77000 100.96000 1.000 49.21000 164 VAL A O 1
ATOM 1260 N N . TRP A 1 167 ? 104.46500 81.15100 102.35700 1.000 56.44000 165 TRP A N 1
ATOM 1261 C CA . TRP A 1 167 ? 104.17000 82.08300 101.27700 1.000 56.44000 165 TRP A CA 1
ATOM 1262 C C . TRP A 1 167 ? 105.45000 82.60700 100.64400 1.000 56.44000 165 TRP A C 1
ATOM 1263 O O . TRP A 1 167 ? 105.59300 82.60200 99.41900 1.000 56.44000 165 TRP A O 1
ATOM 1274 N N . LEU A 1 168 ? 106.40100 83.05600 101.46000 1.000 50.78000 166 LEU A N 1
ATOM 1275 C CA . LEU A 1 168 ? 107.60700 83.64100 100.88800 1.000 50.78000 166 LEU A CA 1
ATOM 1276 C C . LEU A 1 168 ? 108.43000 82.60200 100.13500 1.000 50.78000 166 LEU A C 1
ATOM 1277 O O . LEU A 1 168 ? 109.01200 82.90300 99.08400 1.000 50.78000 166 LEU A O 1
ATOM 1282 N N . LEU A 1 169 ? 108.48300 81.37300 100.64500 1.000 53.40000 167 LEU A N 1
ATOM 1283 C CA . LEU A 1 169 ? 109.21100 80.32800 99.93700 1.000 53.40000 167 LEU A CA 1
ATOM 1284 C C . LEU A 1 169 ? 108.57300 80.04900 98.58800 1.000 53.40000 167 LEU A C 1
ATOM 1285 O O . LEU A 1 169 ? 109.26800 79.92600 97.57400 1.000 53.40000 167 LEU A O 1
ATOM 1290 N N . ALA A 1 170 ? 107.24600 79.95000 98.54900 1.000 62.26000 168 ALA A N 1
ATOM 1291 C CA . ALA A 1 170 ? 106.58000 79.79900 97.26200 1.000 62.26000 168 ALA A CA 1
ATOM 1292 C C . ALA A 1 170 ? 106.85100 80.99500 96.36400 1.000 62.26000 168 ALA A C 1
ATOM 1293 O O . ALA A 1 170 ? 106.91200 80.85500 95.13900 1.000 62.26000 168 ALA A O 1
ATOM 1295 N N . GLU A 1 171 ? 107.02000 82.17400 96.95700 1.000 66.90000 169 GLU A N 1
ATOM 1296 C CA . GLU A 1 171 ? 107.32900 83.36500 96.17500 1.000 66.90000 169 GLU A CA 1
ATOM 1297 C C . GLU A 1 171 ? 108.66300 83.21700 95.46400 1.000 66.90000 169 GLU A C 1
ATOM 1298 O O . GLU A 1 171 ? 108.76500 83.45500 94.25600 1.000 66.90000 169 GLU A O 1
ATOM 1304 N N . LEU A 1 172 ? 109.70200 82.82500 96.20100 1.000 63.09000 170 LEU A N 1
ATOM 1305 C CA . LEU A 1 172 ? 111.01500 82.67900 95.58000 1.000 63.09000 170 LEU A CA 1
ATOM 1306 C C . LEU A 1 172 ? 111.01900 81.57400 94.53700 1.000 63.09000 170 LEU A C 1
ATOM 1307 O O . LEU A 1 172 ? 111.56200 81.74600 93.44100 1.000 63.09000 170 LEU A O 1
ATOM 1312 N N . PHE A 1 173 ? 110.42300 80.43000 94.85800 1.000 73.07000 171 PHE A N 1
ATOM 1313 C CA . PHE A 1 173 ? 110.44600 79.31200 93.92700 1.000 73.07000 171 PHE A CA 1
ATOM 1314 C C . PHE A 1 173 ? 109.56000 79.58700 92.72000 1.000 73.07000 171 PHE A C 1
ATOM 1315 O O . PHE A 1 173 ? 110.00600 79.47200 91.57500 1.000 73.07000 171 PHE A O 1
ATOM 1323 N N . GLY A 1 174 ? 108.30500 79.95100 92.95600 1.000 78.26000 172 GLY A N 1
ATOM 1324 C CA . GLY A 1 174 ? 107.44100 80.36600 91.86900 1.000 78.26000 172 GLY A CA 1
ATOM 1325 C C . GLY A 1 174 ? 106.13500 79.60900 91.74400 1.000 78.26000 172 GLY A C 1
ATOM 1326 O O . GLY A 1 174 ? 105.33200 79.90400 90.85500 1.000 78.26000 172 GLY A O 1
ATOM 1327 N N . ASP A 1 175 ? 105.89600 78.64200 92.62900 1.000 82.55000 173 ASP A N 1
ATOM 1328 C CA . ASP A 1 175 ? 104.69700 77.81000 92.54800 1.000 82.55000 173 ASP A CA 1
ATOM 1329 C C . ASP A 1 175 ? 103.50200 78.64200 93.00100 1.000 82.55000 173 ASP A C 1
ATOM 1330 O O . ASP A 1 175 ? 103.07800 78.60900 94.15800 1.000 82.55000 173 ASP A O 1
ATOM 1335 N N . GLU A 1 176 ? 102.94000 79.39200 92.05100 1.000 84.68000 174 GLU A N 1
ATOM 1336 C CA . GLU A 1 176 ? 101.88700 80.34500 92.38200 1.000 84.68000 174 GLU A CA 1
ATOM 1337 C C . GLU A 1 176 ? 100.68500 79.67500 93.02700 1.000 84.68000 174 GLU A C 1
ATOM 1338 O O . GLU A 1 176 ? 100.00800 80.29000 93.85800 1.000 84.68000 174 GLU A O 1
ATOM 1344 N N . GLU A 1 177 ? 100.39800 78.42500 92.66500 1.000 84.56000 175 GLU A N 1
ATOM 1345 C CA . GLU A 1 177 ? 99.31700 77.70600 93.32900 1.000 84.56000 175 GLU A CA 1
ATOM 1346 C C . GLU A 1 177 ? 99.57400 77.60600 94.82500 1.000 84.56000 175 GLU A C 1
ATOM 1347 O O . GLU A 1 177 ? 98.72700 77.98800 95.64500 1.000 84.56000 175 GLU A O 1
ATOM 1353 N N . VAL A 1 178 ? 100.74600 77.08800 95.19700 1.000 72.09000 176 VAL A N 1
ATOM 1354 C CA . VAL A 1 178 ? 101.11600 77.00900 96.60400 1.000 72.09000 176 VAL A CA 1
ATOM 1355 C C . VAL A 1 178 ? 101.10200 78.39100 97.23400 1.000 72.09000 176 VAL A C 1
ATOM 1356 O O . VAL A 1 178 ? 100.66900 78.56500 98.37700 1.000 72.09000 176 VAL A O 1
ATOM 1360 N N . ARG A 1 179 ? 101.56400 79.39900 96.49700 1.000 70.07000 177 ARG A N 1
ATOM 1361 C CA . ARG A 1 179 ? 101.55600 80.75300 97.03000 1.000 70.07000 177 ARG A CA 1
ATOM 1362 C C . ARG A 1 179 ? 100.14000 81.22100 97.33100 1.000 70.07000 177 ARG A C 1
ATOM 1363 O O . ARG A 1 179 ? 99.89300 81.84600 98.36800 1.000 70.07000 177 ARG A O 1
ATOM 1371 N N . ARG A 1 180 ? 99.19500 80.93100 96.44000 1.000 67.45000 178 ARG A N 1
ATOM 1372 C CA . ARG A 1 180 ? 97.82000 81.34200 96.69400 1.000 67.45000 178 ARG A CA 1
ATOM 1373 C C . ARG A 1 180 ? 97.24400 80.60800 97.89400 1.000 67.45000 178 ARG A C 1
ATOM 1374 O O . ARG A 1 180 ? 96.58100 81.22100 98.74600 1.000 67.45000 178 ARG A O 1
ATOM 1382 N N . ARG A 1 181 ? 97.47400 79.29600 97.97500 1.000 67.98000 179 ARG A N 1
ATOM 1383 C CA . ARG A 1 181 ? 97.05100 78.55400 99.15700 1.000 67.98000 179 ARG A CA 1
ATOM 1384 C C . ARG A 1 181 ? 97.59200 79.20600 100.41800 1.000 67.98000 179 ARG A C 1
ATOM 1385 O O . ARG A 1 181 ? 96.86000 79.42300 101.38800 1.000 67.98000 179 ARG A O 1
ATOM 1393 N N . ALA A 1 182 ? 98.87800 79.55300 100.40600 1.000 62.40000 180 ALA A N 1
ATOM 1394 C CA . ALA A 1 182 ? 99.51000 80.09300 101.60100 1.000 62.40000 180 ALA A CA 1
ATOM 1395 C C . ALA A 1 182 ? 98.94700 81.45600 101.96300 1.000 62.40000 180 ALA A C 1
ATOM 1396 O O . ALA A 1 182 ? 98.73200 81.74800 103.14100 1.000 62.40000 180 ALA A O 1
ATOM 1398 N N . GLU A 1 183 ? 98.70500 82.30800 100.97400 1.000 59.50000 181 GLU A N 1
ATOM 1399 C CA . GLU A 1 183 ? 98.17400 83.63100 101.27200 1.000 59.50000 181 GLU A CA 1
ATOM 1400 C C . GLU A 1 183 ? 96.77600 83.53200 101.87100 1.000 59.50000 181 GLU A C 1
ATOM 1401 O O . GLU A 1 183 ? 96.47400 84.16300 102.89700 1.000 59.50000 181 GLU A O 1
ATOM 1407 N N . ALA A 1 184 ? 95.90800 82.73900 101.24300 1.000 58.20000 182 ALA A N 1
ATOM 1408 C CA . ALA A 1 184 ? 94.57400 82.55300 101.79700 1.000 58.20000 182 ALA A CA 1
ATOM 1409 C C . ALA A 1 184 ? 94.64700 81.97300 103.20100 1.000 58.20000 182 ALA A C 1
ATOM 1410 O O . ALA A 1 184 ? 93.88400 82.37100 104.09800 1.000 58.20000 182 ALA A O 1
ATOM 1412 N N . PHE A 1 185 ? 95.57900 81.04600 103.41800 1.000 57.61000 183 PHE A N 1
ATOM 1413 C CA . PHE A 1 185 ? 95.70300 80.43800 104.72800 1.000 57.61000 183 PHE A CA 1
ATOM 1414 C C . PHE A 1 185 ? 96.18700 81.43800 105.76000 1.000 57.61000 183 PHE A C 1
ATOM 1415 O O . PHE A 1 185 ? 95.75000 81.39500 106.91000 1.000 57.61000 183 PHE A O 1
ATOM 1423 N N . GLU A 1 186 ? 97.06900 82.35300 105.36800 1.000 58.04000 184 GLU A N 1
ATOM 1424 C CA . GLU A 1 186 ? 97.51700 83.37900 106.29900 1.000 58.04000 184 GLU A CA 1
ATOM 1425 C C . GLU A 1 186 ? 96.36800 84.28900 106.69300 1.000 58.04000 184 GLU A C 1
ATOM 1426 O O . GLU A 1 186 ? 96.24800 84.67800 107.85700 1.000 58.04000 184 GLU A O 1
ATOM 1432 N N . ILE A 1 187 ? 95.51100 84.63700 105.73700 1.000 53.06000 185 ILE A N 1
ATOM 1433 C CA . ILE A 1 187 ? 94.36300 85.48100 106.06700 1.000 53.06000 185 ILE A CA 1
ATOM 1434 C C . ILE A 1 187 ? 93.46400 84.78600 107.08300 1.000 53.06000 185 ILE A C 1
ATOM 1435 O O . ILE A 1 187 ? 93.16000 85.32200 108.16800 1.000 53.06000 185 ILE A O 1
ATOM 1440 N N . ILE A 1 188 ? 93.02400 83.57400 106.74900 1.000 50.57000 186 ILE A N 1
ATOM 1441 C CA . ILE A 1 188 ? 92.10100 82.89500 107.64700 1.000 50.57000 186 ILE A CA 1
ATOM 1442 C C . ILE A 1 188 ? 92.77100 82.59300 108.98000 1.000 50.57000 186 ILE A C 1
ATOM 1443 O O . ILE A 1 188 ? 92.11000 82.56400 110.02900 1.000 50.57000 186 ILE A O 1
ATOM 1448 N N . LEU A 1 189 ? 94.09500 82.43000 108.98600 1.000 57.43000 187 LEU A N 1
ATOM 1449 C CA . LEU A 1 189 ? 94.78100 82.18600 110.24300 1.000 57.43000 187 LEU A CA 1
ATOM 1450 C C . LEU A 1 189 ? 94.91100 83.44800 111.07100 1.000 57.43000 187 LEU A C 1
ATOM 1451 O O . LEU A 1 189 ? 94.91200 83.36700 112.29500 1.000 57.43000 187 LEU A O 1
ATOM 1456 N N . ARG A 1 190 ? 95.01900 84.61600 110.44300 1.000 56.30000 188 ARG A N 1
ATOM 1457 C CA . ARG A 1 190 ? 94.96700 85.84500 111.22600 1.000 56.30000 188 ARG A CA 1
ATOM 1458 C C . ARG A 1 190 ? 93.63300 85.96100 111.93800 1.000 56.30000 188 ARG A C 1
ATOM 1459 O O . ARG A 1 190 ? 93.57000 86.35500 113.11200 1.000 56.30000 188 ARG A O 1
ATOM 1467 N N . ILE A 1 191 ? 92.55200 85.59500 111.25100 1.000 49.81000 189 ILE A N 1
ATOM 1468 C CA . ILE A 1 191 ? 91.24700 85.63100 111.91300 1.000 49.81000 189 ILE A CA 1
ATOM 1469 C C . ILE A 1 191 ? 91.21300 84.66000 113.08800 1.000 49.81000 189 ILE A C 1
ATOM 1470 O O . ILE A 1 191 ? 90.88300 85.03200 114.22500 1.000 49.81000 189 ILE A O 1
ATOM 1475 N N . ALA A 1 192 ? 91.53500 83.39200 112.82600 1.000 55.83000 190 ALA A N 1
ATOM 1476 C CA . ALA A 1 192 ? 91.54300 82.40600 113.90000 1.000 55.83000 190 ALA A CA 1
ATOM 1477 C C . ALA A 1 192 ? 92.46700 82.82500 115.03200 1.000 55.83000 190 ALA A C 1
ATOM 1478 O O . ALA A 1 192 ? 92.20800 82.51000 116.19800 1.000 55.83000 190 ALA A O 1
ATOM 1480 N N . ALA A 1 193 ? 93.53300 83.55200 114.71100 1.000 57.54000 191 ALA A N 1
ATOM 1481 C CA . ALA A 1 193 ? 94.48400 83.98200 115.72100 1.000 57.54000 191 ALA A CA 1
ATOM 1482 C C . ALA A 1 193 ? 93.86600 85.01900 116.63300 1.000 57.54000 191 ALA A C 1
ATOM 1483 O O . ALA A 1 193 ? 94.04500 84.97000 117.85300 1.000 57.54000 191 ALA A O 1
ATOM 1485 N N . ILE A 1 194 ? 93.15300 85.98500 116.05900 1.000 53.52000 192 ILE A N 1
ATOM 1486 C CA . ILE A 1 194 ? 92.48500 86.96200 116.91000 1.000 53.52000 192 ILE A CA 1
ATOM 1487 C C . ILE A 1 194 ? 91.46900 86.25700 117.80000 1.000 53.52000 192 ILE A C 1
ATOM 1488 O O . ILE A 1 194 ? 91.34400 86.56400 118.99600 1.000 53.52000 192 ILE A O 1
ATOM 1493 N N . ALA A 1 195 ? 90.79800 85.23800 117.25800 1.000 58.33000 193 ALA A N 1
ATOM 1494 C CA . ALA A 1 195 ? 89.81400 84.50800 118.05300 1.000 58.33000 193 ALA A CA 1
ATOM 1495 C C . ALA A 1 195 ? 90.47300 83.80000 119.23000 1.000 58.33000 193 ALA A C 1
ATOM 1496 O O . ALA A 1 195 ? 90.02200 83.91400 120.37400 1.000 58.33000 193 ALA A O 1
ATOM 1498 N N . VAL A 1 196 ? 91.55200 83.06700 118.96300 1.000 61.66000 194 VAL A N 1
ATOM 1499 C CA . VAL A 1 196 ? 92.18700 82.27300 120.00700 1.000 61.66000 194 VAL A CA 1
ATOM 1500 C C . VAL A 1 196 ? 92.85600 83.17100 121.03800 1.000 61.66000 194 VAL A C 1
ATOM 1501 O O . VAL A 1 196 ? 92.82800 82.88400 122.24100 1.000 61.66000 194 VAL A O 1
ATOM 1505 N N . LYS A 1 197 ? 93.47800 84.26200 120.59100 1.000 63.30000 195 LYS A N 1
ATOM 1506 C CA . LYS A 1 197 ? 94.07500 85.19500 121.53800 1.000 63.30000 195 LYS A CA 1
ATOM 1507 C C . LYS A 1 197 ? 93.02400 85.75500 122.47800 1.000 63.30000 195 LYS A C 1
ATOM 1508 O O . LYS A 1 197 ? 93.24200 85.82200 123.69200 1.000 63.30000 195 LYS A O 1
ATOM 1514 N N . ALA A 1 198 ? 91.86500 86.14200 121.94200 1.000 63.98000 196 ALA A N 1
ATOM 1515 C CA . ALA A 1 198 ? 90.81100 86.64400 122.81400 1.000 63.98000 196 ALA A CA 1
ATOM 1516 C C . ALA A 1 198 ? 90.31900 85.55900 123.76200 1.000 63.98000 196 ALA A C 1
ATOM 1517 O O . ALA A 1 198 ? 90.07400 85.82300 124.94400 1.000 63.98000 196 ALA A O 1
ATOM 1519 N N . TRP A 1 199 ? 90.16600 84.33400 123.25900 1.000 68.69000 197 TRP A N 1
ATOM 1520 C CA . TRP A 1 199 ? 89.72300 83.22800 124.10000 1.000 68.69000 197 TRP A CA 1
ATOM 1521 C C . TRP A 1 199 ? 90.64600 83.03400 125.29400 1.000 68.69000 197 TRP A C 1
ATOM 1522 O O . TRP A 1 199 ? 90.20400 83.04200 126.44700 1.000 68.69000 197 TRP A O 1
ATOM 1533 N N . LEU A 1 200 ? 91.93900 82.86200 125.03500 1.000 76.31000 198 LEU A N 1
ATOM 1534 C CA . LEU A 1 200 ? 92.86500 82.51300 126.10800 1.000 76.31000 198 LEU A CA 1
ATOM 1535 C C . LEU A 1 200 ? 93.21400 83.72600 126.96000 1.000 76.31000 198 LEU A C 1
ATOM 1536 O O . LEU A 1 200 ? 92.93700 83.75400 128.16400 1.000 76.31000 198 LEU A O 1
ATOM 1541 N N . GLY A 1 201 ? 93.82100 84.74100 126.35300 1.000 78.36000 199 GLY A N 1
ATOM 1542 C CA . GLY A 1 201 ? 94.31800 85.88300 127.10000 1.000 78.36000 199 GLY A CA 1
ATOM 1543 C C . GLY A 1 201 ? 93.24200 86.71800 127.76500 1.000 78.36000 199 GLY A C 1
ATOM 1544 O O . GLY A 1 201 ? 93.52000 87.79600 128.28800 1.000 78.36000 199 GLY A O 1
ATOM 1545 N N . PRO B 1 3 ? 73.29700 61.27200 120.87800 1.000 167.94000 1 PRO B N 1
ATOM 1546 C CA . PRO B 1 3 ? 74.33400 62.05600 120.20000 1.000 167.94000 1 PRO B CA 1
ATOM 1547 C C . PRO B 1 3 ? 75.70800 61.39700 120.25600 1.000 167.94000 1 PRO B C 1
ATOM 1548 O O . PRO B 1 3 ? 76.49200 61.53400 119.31800 1.000 167.94000 1 PRO B O 1
ATOM 1552 N N . GLU B 1 4 ? 75.98800 60.68800 121.35000 1.000 171.45000 2 GLU B N 1
ATOM 1553 C CA . GLU B 1 4 ? 77.29900 60.06800 121.51800 1.000 171.45000 2 GLU B CA 1
ATOM 1554 C C . GLU B 1 4 ? 77.52000 58.95600 120.49900 1.000 171.45000 2 GLU B C 1
ATOM 1555 O O . GLU B 1 4 ? 78.51400 58.96600 119.76200 1.000 171.45000 2 GLU B O 1
ATOM 1561 N N . GLU B 1 5 ? 76.60800 57.98200 120.45300 1.000 174.79000 3 GLU B N 1
ATOM 1562 C CA . GLU B 1 5 ? 76.70200 56.93100 119.44400 1.000 174.79000 3 GLU B CA 1
ATOM 1563 C C . GLU B 1 5 ? 76.64800 57.52100 118.04100 1.000 174.79000 3 GLU B C 1
ATOM 1564 O O . GLU B 1 5 ? 77.35800 57.06100 117.13700 1.000 174.79000 3 GLU B O 1
ATOM 1570 N N . ILE B 1 6 ? 75.81400 58.54300 117.84700 1.000 169.07000 4 ILE B N 1
ATOM 1571 C CA . ILE B 1 6 ? 75.74800 59.23100 116.56000 1.000 169.07000 4 ILE B CA 1
ATOM 1572 C C . ILE B 1 6 ? 77.10300 59.83100 116.21400 1.000 169.07000 4 ILE B C 1
ATOM 1573 O O . ILE B 1 6 ? 77.59100 59.70600 115.08400 1.000 169.07000 4 ILE B O 1
ATOM 1578 N N . LEU B 1 7 ? 77.73000 60.49300 117.18800 1.000 167.81000 5 LEU B N 1
ATOM 1579 C CA . LEU B 1 7 ? 79.03200 61.10600 116.95200 1.000 167.81000 5 LEU B CA 1
ATOM 1580 C C . LEU B 1 7 ? 80.07300 60.05600 116.58800 1.000 167.81000 5 LEU B C 1
ATOM 1581 O O . LEU B 1 7 ? 80.86500 60.25200 115.65900 1.000 167.81000 5 LEU B O 1
ATOM 1586 N N . GLU B 1 8 ? 80.08400 58.93200 117.30600 1.000 168.57000 6 GLU B N 1
ATOM 1587 C CA . GLU B 1 8 ? 81.07200 57.89600 117.03000 1.000 168.57000 6 GLU B CA 1
ATOM 1588 C C . GLU B 1 8 ? 80.85400 57.27800 115.65500 1.000 168.57000 6 GLU B C 1
ATOM 1589 O O . GLU B 1 8 ? 81.81800 57.01500 114.92600 1.000 168.57000 6 GLU B O 1
ATOM 1595 N N . ARG B 1 9 ? 79.59700 57.03700 115.28400 1.000 167.22000 7 ARG B N 1
ATOM 1596 C CA . ARG B 1 9 ? 79.32000 56.49000 113.96000 1.000 167.22000 7 ARG B CA 1
ATOM 1597 C C . ARG B 1 9 ? 79.74000 57.46300 112.86800 1.000 167.22000 7 ARG B C 1
ATOM 1598 O O . ARG B 1 9 ? 80.30800 57.05700 111.84700 1.000 167.22000 7 ARG B O 1
ATOM 1606 N N . ALA B 1 10 ? 79.47700 58.75800 113.06900 1.000 165.11000 8 ALA B N 1
ATOM 1607 C CA . ALA B 1 10 ? 79.89900 59.75400 112.09000 1.000 165.11000 8 ALA B CA 1
ATOM 1608 C C . ALA B 1 10 ? 81.41700 59.79800 111.97800 1.000 165.11000 8 ALA B C 1
ATOM 1609 O O . ALA B 1 10 ? 81.96500 59.90600 110.87300 1.000 165.11000 8 ALA B O 1
ATOM 1611 N N . LYS B 1 11 ? 82.11500 59.70600 113.11100 1.000 161.40000 9 LYS B N 1
ATOM 1612 C CA . LYS B 1 11 ? 83.57200 59.69500 113.08100 1.000 161.40000 9 LYS B CA 1
ATOM 1613 C C . LYS B 1 11 ? 84.09900 58.48200 112.32600 1.000 161.40000 9 LYS B C 1
ATOM 1614 O O . LYS B 1 11 ? 85.01700 58.60000 111.50600 1.000 161.40000 9 LYS B O 1
ATOM 1620 N N . GLU B 1 12 ? 83.52700 57.30500 112.58400 1.000 164.14000 10 GLU B N 1
ATOM 1621 C CA . GLU B 1 12 ? 83.98100 56.10500 111.88700 1.000 164.14000 10 GLU B CA 1
ATOM 1622 C C . GLU B 1 12 ? 83.70400 56.20000 110.39200 1.000 164.14000 10 GLU B C 1
ATOM 1623 O O . GLU B 1 12 ? 84.51600 55.74800 109.57500 1.000 164.14000 10 GLU B O 1
ATOM 1629 N N . SER B 1 13 ? 82.56800 56.79000 110.01300 1.000 161.69000 11 SER B N 1
ATOM 1630 C CA . SER B 1 13 ? 82.28900 56.98700 108.59500 1.000 161.69000 11 SER B CA 1
ATOM 1631 C C . SER B 1 13 ? 83.29000 57.94900 107.97200 1.000 161.69000 11 SER B C 1
ATOM 1632 O O . SER B 1 13 ? 83.69800 57.77500 106.81700 1.000 161.69000 11 SER B O 1
ATOM 1635 N N . LEU B 1 14 ? 83.69800 58.97200 108.72300 1.000 155.46000 12 LEU B N 1
ATOM 1636 C CA . LEU B 1 14 ? 84.73500 59.87200 108.23300 1.000 155.46000 12 LEU B CA 1
ATOM 1637 C C . LEU B 1 14 ? 86.05100 59.13100 108.03100 1.000 155.46000 12 LEU B C 1
ATOM 1638 O O . LEU B 1 14 ? 86.77800 59.39000 107.06500 1.000 155.46000 12 LEU B O 1
ATOM 1643 N N . GLU B 1 15 ? 86.37700 58.21300 108.94200 1.000 160.27000 13 GLU B N 1
ATOM 1644 C CA . GLU B 1 15 ? 87.58000 57.40500 108.75800 1.000 160.27000 13 GLU B CA 1
ATOM 1645 C C . GLU B 1 15 ? 87.47400 56.55000 107.50400 1.000 160.27000 13 GLU B C 1
ATOM 1646 O O . GLU B 1 15 ? 88.43900 56.43100 106.73600 1.000 160.27000 13 GLU B O 1
ATOM 1652 N N . ARG B 1 16 ? 86.30900 55.93300 107.29100 1.000 161.51000 14 ARG B N 1
ATOM 1653 C CA . ARG B 1 16 ? 86.07400 55.18800 106.05700 1.000 161.51000 14 ARG B CA 1
ATOM 1654 C C . ARG B 1 16 ? 86.31700 56.06400 104.84000 1.000 161.51000 14 ARG B C 1
ATOM 1655 O O . ARG B 1 16 ? 86.96000 55.63900 103.87500 1.000 161.51000 14 ARG B O 1
ATOM 1663 N N . ALA B 1 17 ? 85.79900 57.29400 104.86900 1.000 164.21000 15 ALA B N 1
ATOM 1664 C CA . ALA B 1 17 ? 85.94500 58.18700 103.72700 1.000 164.21000 15 ALA B CA 1
ATOM 1665 C C . ALA B 1 17 ? 87.40300 58.55900 103.49500 1.000 164.21000 15 ALA B C 1
ATOM 1666 O O . ALA B 1 17 ? 87.86300 58.61600 102.35000 1.000 164.21000 15 ALA B O 1
ATOM 1668 N N . ARG B 1 18 ? 88.14700 58.81800 104.57100 1.000 157.50000 16 ARG B N 1
ATOM 1669 C CA . ARG B 1 18 ? 89.56200 59.15200 104.42100 1.000 157.50000 16 ARG B CA 1
ATOM 1670 C C . ARG B 1 18 ? 90.33600 57.98600 103.82300 1.000 157.50000 16 ARG B C 1
ATOM 1671 O O . ARG B 1 18 ? 91.16000 58.17200 102.91700 1.000 157.50000 16 ARG B O 1
ATOM 1679 N N . GLU B 1 19 ? 90.08100 56.77300 104.31700 1.000 161.50000 17 GLU B N 1
ATOM 1680 C CA . GLU B 1 19 ? 90.75400 55.59900 103.77100 1.000 161.50000 17 GLU B CA 1
ATOM 1681 C C . GLU B 1 19 ? 90.38400 55.38600 102.30900 1.000 161.50000 17 GLU B C 1
ATOM 1682 O O . GLU B 1 19 ? 91.23200 55.02200 101.48700 1.000 161.50000 17 GLU B O 1
ATOM 1688 N N . ALA B 1 20 ? 89.11300 55.61200 101.96500 1.000 161.21000 18 ALA B N 1
ATOM 1689 C CA . ALA B 1 20 ? 88.67900 55.45900 100.58200 1.000 161.21000 18 ALA B CA 1
ATOM 1690 C C . ALA B 1 20 ? 89.29900 56.51500 99.68400 1.000 161.21000 18 ALA B C 1
ATOM 1691 O O . ALA B 1 20 ? 89.55000 56.25600 98.50300 1.000 161.21000 18 ALA B O 1
ATOM 1693 N N . SER B 1 21 ? 89.55100 57.70700 100.22200 1.000 161.52000 19 SER B N 1
ATOM 1694 C CA . SER B 1 21 ? 90.21100 58.74800 99.44500 1.000 161.52000 19 SER B CA 1
ATOM 1695 C C . SER B 1 21 ? 91.67900 58.41900 99.21900 1.000 161.52000 19 SER B C 1
ATOM 1696 O O . SER B 1 21 ? 92.20600 58.64300 98.12400 1.000 161.52000 19 SER B O 1
ATOM 1699 N N . GLU B 1 22 ? 92.35500 57.89000 100.24200 1.000 163.64000 20 GLU B N 1
ATOM 1700 C CA . GLU B 1 22 ? 93.74800 57.49800 100.05500 1.000 163.64000 20 GLU B CA 1
ATOM 1701 C C . GLU B 1 22 ? 93.86200 56.31900 99.09800 1.000 163.64000 20 GLU B C 1
ATOM 1702 O O . GLU B 1 22 ? 94.74200 56.30100 98.22900 1.000 163.64000 20 GLU B O 1
ATOM 1708 N N . ARG B 1 23 ? 92.98000 55.32600 99.23300 1.000 165.12000 21 ARG B N 1
ATOM 1709 C CA . ARG B 1 23 ? 93.02000 54.18100 98.32900 1.000 165.12000 21 ARG B CA 1
ATOM 1710 C C . ARG B 1 23 ? 92.50000 54.55300 96.94400 1.000 165.12000 21 ARG B C 1
ATOM 1711 O O . ARG B 1 23 ? 92.92200 53.96700 95.94000 1.000 165.12000 21 ARG B O 1
ATOM 1719 N N . GLY B 1 24 ? 91.58700 55.51900 96.86900 1.000 165.52000 22 GLY B N 1
ATOM 1720 C CA . GLY B 1 24 ? 91.06800 55.96900 95.59300 1.000 165.52000 22 GLY B CA 1
ATOM 1721 C C . GLY B 1 24 ? 89.70700 55.40300 95.24000 1.000 165.52000 22 GLY B C 1
ATOM 1722 O O . GLY B 1 24 ? 89.48200 54.99100 94.09900 1.000 165.52000 22 GLY B O 1
ATOM 1723 N N . ASP B 1 25 ? 88.79100 55.37400 96.20500 1.000 162.86000 23 ASP B N 1
ATOM 1724 C CA . ASP B 1 25 ? 87.44400 54.87600 95.96800 1.000 162.86000 23 ASP B CA 1
ATOM 1725 C C . ASP B 1 25 ? 86.49900 56.02200 95.63100 1.000 162.86000 23 ASP B C 1
ATOM 1726 O O . ASP B 1 25 ? 86.76700 57.18600 95.93500 1.000 162.86000 23 ASP B O 1
ATOM 1731 N N . GLU B 1 26 ? 85.39300 55.67700 94.98700 1.000 163.21000 24 GLU B N 1
ATOM 1732 C CA . GLU B 1 26 ? 84.30900 56.61400 94.72700 1.000 163.21000 24 GLU B CA 1
ATOM 1733 C C . GLU B 1 26 ? 83.00000 56.19700 95.37600 1.000 163.21000 24 GLU B C 1
ATOM 1734 O O . GLU B 1 26 ? 82.36500 57.01200 96.04900 1.000 163.21000 24 GLU B O 1
ATOM 1740 N N . GLU B 1 27 ? 82.57700 54.94800 95.17200 1.000 165.98000 25 GLU B N 1
ATOM 1741 C CA . GLU B 1 27 ? 81.30900 54.48700 95.73100 1.000 165.98000 25 GLU B CA 1
ATOM 1742 C C . GLU B 1 27 ? 81.32400 54.56400 97.25200 1.000 165.98000 25 GLU B C 1
ATOM 1743 O O . GLU B 1 27 ? 80.46600 55.21700 97.85900 1.000 165.98000 25 GLU B O 1
ATOM 1749 N N . GLU B 1 28 ? 82.29500 53.90200 97.88300 1.000 167.51000 26 GLU B N 1
ATOM 1750 C CA . GLU B 1 28 ? 82.44200 54.01200 99.32900 1.000 167.51000 26 GLU B CA 1
ATOM 1751 C C . GLU B 1 28 ? 82.72600 55.45000 99.74000 1.000 167.51000 26 GLU B C 1
ATOM 1752 O O . GLU B 1 28 ? 82.24800 55.90700 100.78200 1.000 167.51000 26 GLU B O 1
ATOM 1758 N N . PHE B 1 29 ? 83.48900 56.17600 98.92200 1.000 158.01000 27 PHE B N 1
ATOM 1759 C CA . PHE B 1 29 ? 83.77600 57.57600 99.21500 1.000 158.01000 27 PHE B CA 1
ATOM 1760 C C . PHE B 1 29 ? 82.49000 58.37000 99.39500 1.000 158.01000 27 PHE B C 1
ATOM 1761 O O . PHE B 1 29 ? 82.21000 58.88200 100.48600 1.000 158.01000 27 PHE B O 1
ATOM 1769 N N . ARG B 1 30 ? 81.68200 58.45800 98.33500 1.000 159.39000 28 ARG B N 1
ATOM 1770 C CA . ARG B 1 30 ? 80.45100 59.23900 98.40500 1.000 159.39000 28 ARG B CA 1
ATOM 1771 C C . ARG B 1 30 ? 79.47900 58.65700 99.42300 1.000 159.39000 28 ARG B C 1
ATOM 1772 O O . ARG B 1 30 ? 78.76000 59.40000 100.09400 1.000 159.39000 28 ARG B O 1
ATOM 1780 N N . LYS B 1 31 ? 79.44700 57.32900 99.55400 1.000 157.16000 29 LYS B N 1
ATOM 1781 C CA . LYS B 1 31 ? 78.50500 56.71600 100.48300 1.000 157.16000 29 LYS B CA 1
ATOM 1782 C C . LYS B 1 31 ? 78.82000 57.10200 101.91900 1.000 157.16000 29 LYS B C 1
ATOM 1783 O O . LYS B 1 31 ? 77.94400 57.58900 102.64300 1.000 157.16000 29 LYS B O 1
ATOM 1789 N N . ALA B 1 32 ? 80.06600 56.89900 102.34700 1.000 159.12000 30 ALA B N 1
ATOM 1790 C CA . ALA B 1 32 ? 80.45500 57.29300 103.69400 1.000 159.12000 30 ALA B CA 1
ATOM 1791 C C . ALA B 1 32 ? 80.32800 58.79400 103.88200 1.000 159.12000 30 ALA B C 1
ATOM 1792 O O . ALA B 1 32 ? 79.95200 59.25900 104.96200 1.000 159.12000 30 ALA B O 1
ATOM 1794 N N . ALA B 1 33 ? 80.60800 59.57500 102.83500 1.000 154.39000 31 ALA B N 1
ATOM 1795 C CA . ALA B 1 33 ? 80.48900 61.02100 102.96300 1.000 154.39000 31 ALA B CA 1
ATOM 1796 C C . ALA B 1 33 ? 79.05100 61.43300 103.24200 1.000 154.39000 31 ALA B C 1
ATOM 1797 O O . ALA B 1 33 ? 78.78000 62.14700 104.21500 1.000 154.39000 31 ALA B O 1
ATOM 1799 N N . GLU B 1 34 ? 78.11200 60.98800 102.40600 1.000 160.92000 32 GLU B N 1
ATOM 1800 C CA . GLU B 1 34 ? 76.72400 61.39000 102.59000 1.000 160.92000 32 GLU B CA 1
ATOM 1801 C C . GLU B 1 34 ? 76.14900 60.79100 103.86500 1.000 160.92000 32 GLU B C 1
ATOM 1802 O O . GLU B 1 34 ? 75.28100 61.39600 104.50500 1.000 160.92000 32 GLU B O 1
ATOM 1808 N N . LYS B 1 35 ? 76.63200 59.61400 104.26800 1.000 157.05000 33 LYS B N 1
ATOM 1809 C CA . LYS B 1 35 ? 76.23400 59.07700 105.56100 1.000 157.05000 33 LYS B CA 1
ATOM 1810 C C . LYS B 1 35 ? 76.71300 59.97900 106.68800 1.000 157.05000 33 LYS B C 1
ATOM 1811 O O . LYS B 1 35 ? 75.97700 60.23100 107.64600 1.000 157.05000 33 LYS B O 1
ATOM 1817 N N . ALA B 1 36 ? 77.93700 60.49200 106.57800 1.000 154.79000 34 ALA B N 1
ATOM 1818 C CA . ALA B 1 36 ? 78.46000 61.39500 107.59400 1.000 154.79000 34 ALA B CA 1
ATOM 1819 C C . ALA B 1 36 ? 77.64500 62.67700 107.65300 1.000 154.79000 34 ALA B C 1
ATOM 1820 O O . ALA B 1 36 ? 77.35800 63.19700 108.73400 1.000 154.79000 34 ALA B O 1
ATOM 1822 N N . LEU B 1 37 ? 77.25500 63.20100 106.49200 1.000 148.38000 35 LEU B N 1
ATOM 1823 C CA . LEU B 1 37 ? 76.46900 64.43200 106.48000 1.000 148.38000 35 LEU B CA 1
ATOM 1824 C C . LEU B 1 37 ? 75.07500 64.19900 107.05000 1.000 148.38000 35 LEU B C 1
ATOM 1825 O O . LEU B 1 37 ? 74.55200 65.02700 107.80500 1.000 148.38000 35 LEU B O 1
ATOM 1830 N N . GLU B 1 38 ? 74.45300 63.07500 106.69000 1.000 151.01000 36 GLU B N 1
ATOM 1831 C CA . GLU B 1 38 ? 73.15600 62.72600 107.25400 1.000 151.01000 36 GLU B CA 1
ATOM 1832 C C . GLU B 1 38 ? 73.24300 62.57800 108.76600 1.000 151.01000 36 GLU B C 1
ATOM 1833 O O . GLU B 1 38 ? 72.37400 63.06500 109.50000 1.000 151.01000 36 GLU B O 1
ATOM 1839 N N . LEU B 1 39 ? 74.29900 61.92500 109.25200 1.000 153.38000 37 LEU B N 1
ATOM 1840 C CA . LEU B 1 39 ? 74.46500 61.74400 110.68800 1.000 153.38000 37 LEU B CA 1
ATOM 1841 C C . LEU B 1 39 ? 74.73100 63.07200 111.38100 1.000 153.38000 37 LEU B C 1
ATOM 1842 O O . LEU B 1 39 ? 74.25300 63.30600 112.49500 1.000 153.38000 37 LEU B O 1
ATOM 1847 N N . ALA B 1 40 ? 75.47600 63.96400 110.72900 1.000 151.83000 38 ALA B N 1
ATOM 1848 C CA . ALA B 1 40 ? 75.73300 65.27600 111.31000 1.000 151.83000 38 ALA B CA 1
ATOM 1849 C C . ALA B 1 40 ? 74.45600 66.09800 111.39200 1.000 151.83000 38 ALA B C 1
ATOM 1850 O O . ALA B 1 40 ? 74.22700 66.80600 112.37700 1.000 151.83000 38 ALA B O 1
ATOM 1852 N N . LYS B 1 41 ? 73.60700 66.01500 110.36500 1.000 154.49000 39 LYS B N 1
ATOM 1853 C CA . LYS B 1 41 ? 72.33100 66.72300 110.42400 1.000 154.49000 39 LYS B CA 1
ATOM 1854 C C . LYS B 1 41 ? 71.43500 66.13700 111.50500 1.000 154.49000 39 LYS B C 1
ATOM 1855 O O . LYS B 1 41 ? 70.75800 66.87500 112.22900 1.000 154.49000 39 LYS B O 1
ATOM 1861 N N . ARG B 1 42 ? 71.41800 64.81000 111.62500 1.000 157.38000 40 ARG B N 1
ATOM 1862 C CA . ARG B 1 42 ? 70.69600 64.17000 112.71600 1.000 157.38000 40 ARG B CA 1
ATOM 1863 C C . ARG B 1 42 ? 71.21500 64.64800 114.06700 1.000 157.38000 40 ARG B C 1
ATOM 1864 O O . ARG B 1 42 ? 70.43700 64.86300 115.00600 1.000 157.38000 40 ARG B O 1
ATOM 1872 N N . LEU B 1 43 ? 72.52900 64.83900 114.17800 1.000 154.29000 41 LEU B N 1
ATOM 1873 C CA . LEU B 1 43 ? 73.10900 65.29100 115.43500 1.000 154.29000 41 LEU B CA 1
ATOM 1874 C C . LEU B 1 43 ? 72.73600 66.74100 115.71000 1.000 154.29000 41 LEU B C 1
ATOM 1875 O O . LEU B 1 43 ? 72.51600 67.12600 116.86300 1.000 154.29000 41 LEU B O 1
ATOM 1880 N N . VAL B 1 44 ? 72.66100 67.55700 114.66100 1.000 151.20000 42 VAL B N 1
ATOM 1881 C CA . VAL B 1 44 ? 72.17700 68.92700 114.81400 1.000 151.20000 42 VAL B CA 1
ATOM 1882 C C . VAL B 1 44 ? 70.74200 68.92300 115.31700 1.000 151.20000 42 VAL B C 1
ATOM 1883 O O . VAL B 1 44 ? 70.37500 69.70200 116.20600 1.000 151.20000 42 VAL B O 1
ATOM 1887 N N . GLU B 1 45 ? 69.90800 68.04400 114.75600 1.000 157.10000 43 GLU B N 1
ATOM 1888 C CA . GLU B 1 45 ? 68.54500 67.88700 115.25500 1.000 157.10000 43 GLU B CA 1
ATOM 1889 C C . GLU B 1 45 ? 68.54700 67.54200 116.73600 1.000 157.10000 43 GLU B C 1
ATOM 1890 O O . GLU B 1 45 ? 67.83100 68.16600 117.53100 1.000 157.10000 43 GLU B O 1
ATOM 1896 N N . GLN B 1 46 ? 69.35200 66.54900 117.11800 1.000 157.70000 44 GLN B N 1
ATOM 1897 C CA . GLN B 1 46 ? 69.42800 66.12600 118.51300 1.000 157.70000 44 GLN B CA 1
ATOM 1898 C C . GLN B 1 46 ? 69.87300 67.26900 119.41600 1.000 157.70000 44 GLN B C 1
ATOM 1899 O O . GLN B 1 46 ? 69.40300 67.39300 120.55400 1.000 157.70000 44 GLN B O 1
ATOM 1905 N N . ALA B 1 47 ? 70.76700 68.12000 118.91900 1.000 154.09000 45 ALA B N 1
ATOM 1906 C CA . ALA B 1 47 ? 71.27700 69.22500 119.72100 1.000 154.09000 45 ALA B CA 1
ATOM 1907 C C . ALA B 1 47 ? 70.15900 70.18100 120.11900 1.000 154.09000 45 ALA B C 1
ATOM 1908 O O . ALA B 1 47 ? 70.06000 70.58800 121.28100 1.000 154.09000 45 ALA B O 1
ATOM 1910 N N . LYS B 1 48 ? 69.30500 70.55100 119.16200 1.000 152.30000 46 LYS B N 1
ATOM 1911 C CA . LYS B 1 48 ? 68.21700 71.47100 119.47500 1.000 152.30000 46 LYS B CA 1
ATOM 1912 C C . LYS B 1 48 ? 67.12700 70.78000 120.28100 1.000 152.30000 46 LYS B C 1
ATOM 1913 O O . LYS B 1 48 ? 66.54200 71.38800 121.18500 1.000 152.30000 46 LYS B O 1
ATOM 1919 N N . LYS B 1 49 ? 66.83600 69.51100 119.97600 1.000 158.38000 47 LYS B N 1
ATOM 1920 C CA . LYS B 1 49 ? 65.80800 68.80900 120.73900 1.000 158.38000 47 LYS B CA 1
ATOM 1921 C C . LYS B 1 49 ? 66.24200 68.58700 122.18000 1.000 158.38000 47 LYS B C 1
ATOM 1922 O O . LYS B 1 49 ? 65.39900 68.41200 123.06800 1.000 158.38000 47 LYS B O 1
ATOM 1928 N N . GLU B 1 50 ? 67.54800 68.60000 122.44000 1.000 158.71000 48 GLU B N 1
ATOM 1929 C CA . GLU B 1 50 ? 68.05800 68.42000 123.79200 1.000 158.71000 48 GLU B CA 1
ATOM 1930 C C . GLU B 1 50 ? 68.92200 69.58700 124.25400 1.000 158.71000 48 GLU B C 1
ATOM 1931 O O . GLU B 1 50 ? 69.70200 69.43300 125.19900 1.000 158.71000 48 GLU B O 1
ATOM 1937 N N . GLY B 1 51 ? 68.79500 70.74400 123.61000 1.000 154.43000 49 GLY B N 1
ATOM 1938 C CA . GLY B 1 51 ? 69.41400 71.97100 124.09400 1.000 154.43000 49 GLY B CA 1
ATOM 1939 C C . GLY B 1 51 ? 70.90200 71.88500 124.36300 1.000 154.43000 49 GLY B C 1
ATOM 1940 O O . GLY B 1 51 ? 71.35500 72.27000 125.44900 1.000 154.43000 49 GLY B O 1
ATOM 1941 N N . ASP B 1 52 ? 71.67600 71.39400 123.40100 1.000 146.86000 50 ASP B N 1
ATOM 1942 C CA . ASP B 1 52 ? 73.12200 71.28600 123.55400 1.000 146.86000 50 ASP B CA 1
ATOM 1943 C C . ASP B 1 52 ? 73.80800 72.06600 122.44300 1.000 146.86000 50 ASP B C 1
ATOM 1944 O O . ASP B 1 52 ? 73.74800 71.65100 121.27300 1.000 146.86000 50 ASP B O 1
ATOM 1949 N N . PRO B 1 53 ? 74.46500 73.18700 122.74800 1.000 133.50000 51 PRO B N 1
ATOM 1950 C CA . PRO B 1 53 ? 75.14300 73.93500 121.67700 1.000 133.50000 51 PRO B CA 1
ATOM 1951 C C . PRO B 1 53 ? 76.40300 73.25600 121.17100 1.000 133.50000 51 PRO B C 1
ATOM 1952 O O . PRO B 1 53 ? 76.66600 73.28300 119.96300 1.000 133.50000 51 PRO B O 1
ATOM 1956 N N . GLU B 1 54 ? 77.18900 72.64600 122.06100 1.000 130.46000 52 GLU B N 1
ATOM 1957 C CA . GLU B 1 54 ? 78.46900 72.07300 121.65600 1.000 130.46000 52 GLU B CA 1
ATOM 1958 C C . GLU B 1 54 ? 78.28900 71.01100 120.58100 1.000 130.46000 52 GLU B C 1
ATOM 1959 O O . GLU B 1 54 ? 79.16100 70.83000 119.71900 1.000 130.46000 52 GLU B O 1
ATOM 1965 N N . LEU B 1 55 ? 77.16800 70.29200 120.62100 1.000 129.28000 53 LEU B N 1
ATOM 1966 C CA . LEU B 1 55 ? 76.89200 69.31000 119.58400 1.000 129.28000 53 LEU B CA 1
ATOM 1967 C C . LEU B 1 55 ? 76.84700 69.96000 118.20900 1.000 129.28000 53 LEU B C 1
ATOM 1968 O O . LEU B 1 55 ? 77.33600 69.39000 117.22800 1.000 129.28000 53 LEU B O 1
ATOM 1973 N N . VAL B 1 56 ? 76.27300 71.16100 118.11800 1.000 122.15000 54 VAL B N 1
ATOM 1974 C CA . VAL B 1 56 ? 76.23200 71.86100 116.83800 1.000 122.15000 54 VAL B CA 1
ATOM 1975 C C . VAL B 1 56 ? 77.64300 72.12800 116.34200 1.000 122.15000 54 VAL B C 1
ATOM 1976 O O . VAL B 1 56 ? 77.96000 71.91300 115.16500 1.000 122.15000 54 VAL B O 1
ATOM 1980 N N . LEU B 1 57 ? 78.51700 72.59300 117.23500 1.000 114.20000 55 LEU B N 1
ATOM 1981 C CA . LEU B 1 57 ? 79.89300 72.87100 116.84700 1.000 114.20000 55 LEU B CA 1
ATOM 1982 C C . LEU B 1 57 ? 80.59700 71.61000 116.37000 1.000 114.20000 55 LEU B C 1
ATOM 1983 O O . LEU B 1 57 ? 81.34700 71.63900 115.38500 1.000 114.20000 55 LEU B O 1
ATOM 1988 N N . GLU B 1 58 ? 80.36800 70.48700 117.05300 1.000 121.09000 56 GLU B N 1
ATOM 1989 C CA . GLU B 1 58 ? 81.03000 69.25400 116.64000 1.000 121.09000 56 GLU B CA 1
ATOM 1990 C C . GLU B 1 58 ? 80.50500 68.76700 115.29700 1.000 121.09000 56 GLU B C 1
ATOM 1991 O O . GLU B 1 58 ? 81.27500 68.27800 114.46300 1.000 121.09000 56 GLU B O 1
ATOM 1997 N N . ALA B 1 59 ? 79.19800 68.89400 115.06800 1.000 117.09000 57 ALA B N 1
ATOM 1998 C CA . ALA B 1 59 ? 78.65400 68.56100 113.75700 1.000 117.09000 57 ALA B CA 1
ATOM 1999 C C . ALA B 1 59 ? 79.26800 69.44300 112.68000 1.000 117.09000 57 ALA B C 1
ATOM 2000 O O . ALA B 1 59 ? 79.54800 68.98000 111.56700 1.000 117.09000 57 ALA B O 1
ATOM 2002 N N . ALA B 1 60 ? 79.48400 70.71900 112.99800 1.000 112.03000 58 ALA B N 1
ATOM 2003 C CA . ALA B 1 60 ? 80.12900 71.62100 112.05300 1.000 112.03000 58 ALA B CA 1
ATOM 2004 C C . ALA B 1 60 ? 81.53900 71.15200 111.73400 1.000 112.03000 58 ALA B C 1
ATOM 2005 O O . ALA B 1 60 ? 81.96000 71.14600 110.57300 1.000 112.03000 58 ALA B O 1
ATOM 2007 N N . ARG B 1 61 ? 82.26900 70.75200 112.77100 1.000 108.40000 59 ARG B N 1
ATOM 2008 C CA . ARG B 1 61 ? 83.63700 70.28100 112.60300 1.000 108.40000 59 ARG B CA 1
ATOM 2009 C C . ARG B 1 61 ? 83.66600 69.02900 111.73600 1.000 108.40000 59 ARG B C 1
ATOM 2010 O O . ARG B 1 61 ? 84.53500 68.87900 110.87700 1.000 108.40000 59 ARG B O 1
ATOM 2018 N N . VAL B 1 62 ? 82.71200 68.13100 111.96300 1.000 111.85000 60 VAL B N 1
ATOM 2019 C CA . VAL B 1 62 ? 82.63100 66.90200 111.18300 1.000 111.85000 60 VAL B CA 1
ATOM 2020 C C . VAL B 1 62 ? 82.36100 67.23600 109.72100 1.000 111.85000 60 VAL B C 1
ATOM 2021 O O . VAL B 1 62 ? 82.95100 66.64300 108.81700 1.000 111.85000 60 VAL B O 1
ATOM 2025 N N . ALA B 1 63 ? 81.46600 68.19300 109.49700 1.000 107.83000 61 ALA B N 1
ATOM 2026 C CA . ALA B 1 63 ? 81.12500 68.63000 108.15000 1.000 107.83000 61 ALA B CA 1
ATOM 2027 C C . ALA B 1 63 ? 82.34100 69.25200 107.47700 1.000 107.83000 61 ALA B C 1
ATOM 2028 O O . ALA B 1 63 ? 82.59500 69.02600 106.29300 1.000 107.83000 61 ALA B O 1
ATOM 2030 N N . LEU B 1 64 ? 83.09000 70.03800 108.24400 1.000 103.76000 62 LEU B N 1
ATOM 2031 C CA . LEU B 1 64 ? 84.28600 70.69800 107.73700 1.000 103.76000 62 LEU B CA 1
ATOM 2032 C C . LEU B 1 64 ? 85.32700 69.67100 107.31500 1.000 103.76000 62 LEU B C 1
ATOM 2033 O O . LEU B 1 64 ? 85.99100 69.83000 106.29100 1.000 103.76000 62 LEU B O 1
ATOM 2038 N N . TRP B 1 65 ? 85.46500 68.61400 108.11000 1.000 110.27000 63 TRP B N 1
ATOM 2039 C CA . TRP B 1 65 ? 86.42300 67.55900 107.80900 1.000 110.27000 63 TRP B CA 1
ATOM 2040 C C . TRP B 1 65 ? 86.06200 66.87800 106.49500 1.000 110.27000 63 TRP B C 1
ATOM 2041 O O . TRP B 1 65 ? 86.93400 66.57900 105.68100 1.000 110.27000 63 TRP B O 1
ATOM 2052 N N . VAL B 1 66 ? 84.76900 66.63700 106.29400 1.000 109.06000 64 VAL B N 1
ATOM 2053 C CA . VAL B 1 66 ? 84.29200 66.00900 105.06900 1.000 109.06000 64 VAL B CA 1
ATOM 2054 C C . VAL B 1 66 ? 84.59000 66.90700 103.87400 1.000 109.06000 64 VAL B C 1
ATOM 2055 O O . VAL B 1 66 ? 85.00000 66.43400 102.81400 1.000 109.06000 64 VAL B O 1
ATOM 2059 N N . ALA B 1 67 ? 84.37800 68.20700 104.05500 1.000 107.92000 65 ALA B N 1
ATOM 2060 C CA . ALA B 1 67 ? 84.63000 69.18100 103.00100 1.000 107.92000 65 ALA B CA 1
ATOM 2061 C C . ALA B 1 67 ? 86.11000 69.20400 102.64100 1.000 107.92000 65 ALA B C 1
ATOM 2062 O O . ALA B 1 67 ? 86.47200 69.29200 101.46800 1.000 107.92000 65 ALA B O 1
ATOM 2064 N N . GLU B 1 68 ? 86.96800 69.16300 103.63600 1.000 109.49000 66 GLU B N 1
ATOM 2065 C CA . GLU B 1 68 ? 88.37300 69.25300 103.33700 1.000 109.49000 66 GLU B CA 1
ATOM 2066 C C . GLU B 1 68 ? 88.76400 68.07100 102.49200 1.000 109.49000 66 GLU B C 1
ATOM 2067 O O . GLU B 1 68 ? 89.46500 68.17900 101.48400 1.000 109.49000 66 GLU B O 1
ATOM 2073 N N . LEU B 1 69 ? 88.21300 66.92800 102.84600 1.000 119.51000 67 LEU B N 1
ATOM 2074 C CA . LEU B 1 69 ? 88.51200 65.70100 102.14700 1.000 119.51000 67 LEU B CA 1
ATOM 2075 C C . LEU B 1 69 ? 88.08500 65.74800 100.72100 1.000 119.51000 67 LEU B C 1
ATOM 2076 O O . LEU B 1 69 ? 88.78200 65.25800 99.85500 1.000 119.51000 67 LEU B O 1
ATOM 2081 N N . ALA B 1 70 ? 86.94900 66.35800 100.45000 1.000 120.81000 68 ALA B N 1
ATOM 2082 C CA . ALA B 1 70 ? 86.52100 66.46200 99.09400 1.000 120.81000 68 ALA B CA 1
ATOM 2083 C C . ALA B 1 70 ? 87.53000 67.25600 98.29900 1.000 120.81000 68 ALA B C 1
ATOM 2084 O O . ALA B 1 70 ? 87.94200 66.82500 97.23600 1.000 120.81000 68 ALA B O 1
ATOM 2086 N N . ALA B 1 71 ? 88.00800 68.36600 98.84000 1.000 125.47000 69 ALA B N 1
ATOM 2087 C CA . ALA B 1 71 ? 88.97800 69.15000 98.11000 1.000 125.47000 69 ALA B CA 1
ATOM 2088 C C . ALA B 1 71 ? 90.23800 68.37300 97.86500 1.000 125.47000 69 ALA B C 1
ATOM 2089 O O . ALA B 1 71 ? 90.82700 68.52000 96.80500 1.000 125.47000 69 ALA B O 1
ATOM 2091 N N . LYS B 1 72 ? 90.71500 67.60400 98.83900 1.000 125.17000 70 LYS B N 1
ATOM 2092 C CA . LYS B 1 72 ? 91.91700 66.83400 98.52800 1.000 125.17000 70 LYS B CA 1
ATOM 2093 C C . LYS B 1 72 ? 91.52800 65.85200 97.43900 1.000 125.17000 70 LYS B C 1
ATOM 2094 O O . LYS B 1 72 ? 92.18000 65.73800 96.41600 1.000 125.17000 70 LYS B O 1
ATOM 2100 N N . ASN B 1 73 ? 90.39100 65.21300 97.63100 1.000 131.68000 71 ASN B N 1
ATOM 2101 C CA . ASN B 1 73 ? 89.90100 64.30300 96.61700 1.000 131.68000 71 ASN B CA 1
ATOM 2102 C C . ASN B 1 73 ? 89.50200 65.00000 95.32600 1.000 131.68000 71 ASN B C 1
ATOM 2103 O O . ASN B 1 73 ? 89.82400 64.53600 94.24100 1.000 131.68000 71 ASN B O 1
ATOM 2108 N N . GLY B 1 74 ? 88.83700 66.14000 95.45300 1.000 128.98000 72 GLY B N 1
ATOM 2109 C CA . GLY B 1 74 ? 88.37000 66.89700 94.30300 1.000 128.98000 72 GLY B CA 1
ATOM 2110 C C . GLY B 1 74 ? 86.97500 66.56100 93.79700 1.000 128.98000 72 GLY B C 1
ATOM 2111 O O . GLY B 1 74 ? 86.50600 67.15000 92.83000 1.000 128.98000 72 GLY B O 1
ATOM 2112 N N . ASP B 1 75 ? 86.29800 65.63000 94.45400 1.000 130.41000 73 ASP B N 1
ATOM 2113 C CA . ASP B 1 75 ? 84.94700 65.24400 94.06500 1.000 130.41000 73 ASP B CA 1
ATOM 2114 C C . ASP B 1 75 ? 83.99800 66.39300 94.38100 1.000 130.41000 73 ASP B C 1
ATOM 2115 O O . ASP B 1 75 ? 83.57700 66.56400 95.53000 1.000 130.41000 73 ASP B O 1
ATOM 2120 N N . LYS B 1 76 ? 83.65300 67.17300 93.36000 1.000 120.19000 74 LYS B N 1
ATOM 2121 C CA . LYS B 1 76 ? 82.87600 68.38700 93.59100 1.000 120.19000 74 LYS B CA 1
ATOM 2122 C C . LYS B 1 76 ? 81.42800 68.06600 93.93900 1.000 120.19000 74 LYS B C 1
ATOM 2123 O O . LYS B 1 76 ? 80.79900 68.78300 94.72700 1.000 120.19000 74 LYS B O 1
ATOM 2129 N N . GLU B 1 77 ? 80.88500 66.99300 93.35800 1.000 120.68000 75 GLU B N 1
ATOM 2130 C CA . GLU B 1 77 ? 79.46900 66.68500 93.52900 1.000 120.68000 75 GLU B CA 1
ATOM 2131 C C . GLU B 1 77 ? 79.12000 66.47500 94.99700 1.000 120.68000 75 GLU B C 1
ATOM 2132 O O . GLU B 1 77 ? 78.00200 66.78200 95.42700 1.000 120.68000 75 GLU B O 1
ATOM 2138 N N . VAL B 1 78 ? 80.06200 65.95300 95.77800 1.000 116.80000 76 VAL B N 1
ATOM 2139 C CA . VAL B 1 78 ? 79.83000 65.79900 97.20900 1.000 116.80000 76 VAL B CA 1
ATOM 2140 C C . VAL B 1 78 ? 80.30200 67.03900 97.95700 1.000 116.80000 76 VAL B C 1
ATOM 2141 O O . VAL B 1 78 ? 79.76500 67.38700 99.01900 1.000 116.80000 76 VAL B O 1
ATOM 2145 N N . PHE B 1 79 ? 81.30500 67.73400 97.41300 1.000 104.67000 77 PHE B N 1
ATOM 2146 C CA . PHE B 1 79 ? 81.84900 68.91300 98.07500 1.000 104.67000 77 PHE B CA 1
ATOM 2147 C C . PHE B 1 79 ? 80.80200 70.00500 98.20500 1.000 104.67000 77 PHE B C 1
ATOM 2148 O O . PHE B 1 79 ? 80.72100 70.68900 99.23000 1.000 104.67000 77 PHE B O 1
ATOM 2156 N N . LYS B 1 80 ? 79.99700 70.19200 97.16200 1.000 104.04000 78 LYS B N 1
ATOM 2157 C CA . LYS B 1 80 ? 78.96000 71.21500 97.21700 1.000 104.04000 78 LYS B CA 1
ATOM 2158 C C . LYS B 1 80 ? 77.93700 70.89800 98.29500 1.000 104.04000 78 LYS B C 1
ATOM 2159 O O . LYS B 1 80 ? 77.52500 71.78700 99.05000 1.000 104.04000 78 LYS B O 1
ATOM 2165 N N . LYS B 1 81 ? 77.50800 69.64100 98.37900 1.000 106.56000 79 LYS B N 1
ATOM 2166 C CA . LYS B 1 81 ? 76.56800 69.25300 99.42300 1.000 106.56000 79 LYS B CA 1
ATOM 2167 C C . LYS B 1 81 ? 77.17800 69.46300 100.80200 1.000 106.56000 79 LYS B C 1
ATOM 2168 O O . LYS B 1 81 ? 76.50900 69.93600 101.73000 1.000 106.56000 79 LYS B O 1
ATOM 2174 N N . ALA B 1 82 ? 78.45900 69.12600 100.95000 1.000 107.28000 80 ALA B N 1
ATOM 2175 C CA . ALA B 1 82 ? 79.12000 69.29700 102.23600 1.000 107.28000 80 ALA B CA 1
ATOM 2176 C C . ALA B 1 82 ? 79.18400 70.76500 102.63000 1.000 107.28000 80 ALA B C 1
ATOM 2177 O O . ALA B 1 82 ? 78.92300 71.11500 103.78600 1.000 107.28000 80 ALA B O 1
ATOM 2179 N N . ALA B 1 83 ? 79.52700 71.63600 101.68600 1.000 102.96000 81 ALA B N 1
ATOM 2180 C CA . ALA B 1 83 ? 79.60000 73.05800 101.99500 1.000 102.96000 81 ALA B CA 1
ATOM 2181 C C . ALA B 1 83 ? 78.22500 73.62900 102.30200 1.000 102.96000 81 ALA B C 1
ATOM 2182 O O . ALA B 1 83 ? 78.08700 74.47800 103.19000 1.000 102.96000 81 ALA B O 1
ATOM 2184 N N . GLU B 1 84 ? 77.19900 73.18900 101.57200 1.000 103.94000 82 GLU B N 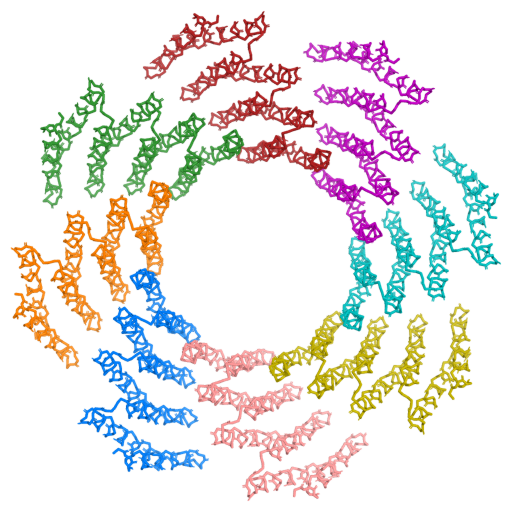1
ATOM 2185 C CA . GLU B 1 84 ? 75.84600 73.63000 101.88100 1.000 103.94000 82 GLU B CA 1
ATOM 2186 C C . GLU B 1 84 ? 75.47300 73.24100 103.30100 1.000 103.94000 82 GLU B C 1
ATOM 2187 O O . GLU B 1 84 ? 74.93800 74.05900 104.06100 1.000 103.94000 82 GLU B O 1
ATOM 2193 N N . SER B 1 85 ? 75.76100 71.99400 103.67600 1.000 105.47000 83 SER B N 1
ATOM 2194 C CA . SER B 1 85 ? 75.51500 71.54500 105.04000 1.000 105.47000 83 SER B CA 1
ATOM 2195 C C . SER B 1 85 ? 76.27700 72.38300 106.05200 1.000 105.47000 83 SER B C 1
ATOM 2196 O O . SER B 1 85 ? 75.72900 72.76200 107.09200 1.000 105.47000 83 SER B O 1
ATOM 2199 N N . ALA B 1 86 ? 77.54800 72.66600 105.77300 1.000 97.35000 84 ALA B N 1
ATOM 2200 C CA . ALA B 1 86 ? 78.36400 73.40700 106.72500 1.000 97.35000 84 ALA B CA 1
ATOM 2201 C C . ALA B 1 86 ? 77.83000 74.81600 106.92200 1.000 97.35000 84 ALA B C 1
ATOM 2202 O O . ALA B 1 86 ? 77.75900 75.30800 108.05200 1.000 97.35000 84 ALA B O 1
ATOM 2204 N N . LEU B 1 87 ? 77.44700 75.48100 105.83600 1.000 93.25000 85 LEU B N 1
ATOM 2205 C CA . LEU B 1 87 ? 76.88800 76.81800 105.96400 1.000 93.25000 85 LEU B CA 1
ATOM 2206 C C . LEU B 1 87 ? 75.56000 76.78900 106.70600 1.000 93.25000 85 LEU B C 1
ATOM 2207 O O . LEU B 1 87 ? 75.27500 77.68400 107.50900 1.000 93.25000 85 LEU B O 1
ATOM 2212 N N . GLU B 1 88 ? 74.72700 75.77400 106.45300 1.000 102.27000 86 GLU B N 1
ATOM 2213 C CA . GLU B 1 88 ? 73.46100 75.68300 107.17500 1.000 102.27000 86 GLU B CA 1
ATOM 2214 C C . GLU B 1 88 ? 73.69700 75.47600 108.66400 1.000 102.27000 86 GLU B C 1
ATOM 2215 O O . GLU B 1 88 ? 73.00400 76.06600 109.50400 1.000 102.27000 86 GLU B O 1
ATOM 2221 N N . VAL B 1 89 ? 74.67800 74.64600 109.01100 1.000 101.29000 87 VAL B N 1
ATOM 2222 C CA . VAL B 1 89 ? 75.02200 74.44200 110.41300 1.000 101.29000 87 VAL B CA 1
ATOM 2223 C C . VAL B 1 89 ? 75.54100 75.73600 111.02200 1.000 101.29000 87 VAL B C 1
ATOM 2224 O O . VAL B 1 89 ? 75.25600 76.05300 112.18000 1.000 101.29000 87 VAL B O 1
ATOM 2228 N N . ALA B 1 90 ? 76.30400 76.50900 110.24800 1.000 97.06000 88 ALA B N 1
ATOM 2229 C CA . ALA B 1 90 ? 76.76000 77.80600 110.73200 1.000 97.06000 88 ALA B CA 1
ATOM 2230 C C . ALA B 1 90 ? 75.58400 78.72600 111.01800 1.000 97.06000 88 ALA B C 1
ATOM 2231 O O . ALA B 1 90 ? 75.56700 79.42800 112.03600 1.000 97.06000 88 ALA B O 1
ATOM 2233 N N . LYS B 1 91 ? 74.59700 78.74200 110.12500 1.000 99.77000 89 LYS B N 1
ATOM 2234 C CA . LYS B 1 91 ? 73.40800 79.55600 110.34800 1.000 99.77000 89 LYS B CA 1
ATOM 2235 C C . LYS B 1 91 ? 72.68400 79.12400 111.61500 1.000 99.77000 89 LYS B C 1
ATOM 2236 O O . LYS B 1 91 ? 72.26000 79.95900 112.42200 1.000 99.77000 89 LYS B O 1
ATOM 2242 N N . ARG B 1 92 ? 72.52900 77.81400 111.80000 1.000 101.94000 90 ARG B N 1
ATOM 2243 C CA . ARG B 1 92 ? 71.88400 77.31300 113.00700 1.000 101.94000 90 ARG B CA 1
ATOM 2244 C C . ARG B 1 92 ? 72.67000 77.70800 114.24800 1.000 101.94000 90 ARG B C 1
ATOM 2245 O O . ARG B 1 92 ? 72.08700 78.02300 115.29400 1.000 101.94000 90 ARG B O 1
ATOM 2253 N N . LEU B 1 93 ? 73.99800 77.69100 114.14900 1.000 94.93000 91 LEU B N 1
ATOM 2254 C CA . LEU B 1 93 ? 74.83500 78.09600 115.27000 1.000 94.93000 91 LEU B CA 1
ATOM 2255 C C . LEU B 1 93 ? 74.61300 79.56000 115.60900 1.000 94.93000 91 LEU B C 1
ATOM 2256 O O . LEU B 1 93 ? 74.47700 79.92000 116.78200 1.000 94.93000 91 LEU B O 1
ATOM 2261 N N . VAL B 1 94 ? 74.57200 80.41700 114.59000 1.000 95.28000 92 VAL B N 1
ATOM 2262 C CA . VAL B 1 94 ? 74.26300 81.82600 114.81200 1.000 95.28000 92 VAL B CA 1
ATOM 2263 C C . VAL B 1 94 ? 72.91100 81.97500 115.49200 1.000 95.28000 92 VAL B C 1
ATOM 2264 O O . VAL B 1 94 ? 72.75200 82.76500 116.43200 1.000 95.28000 92 VAL B O 1
ATOM 2268 N N . GLU B 1 95 ? 71.91600 81.22400 115.02000 1.000 101.56000 93 GLU B N 1
ATOM 2269 C CA . GLU B 1 95 ? 70.57200 81.33400 115.57900 1.000 101.56000 93 GLU B CA 1
ATOM 2270 C C . GLU B 1 95 ? 70.56700 80.98000 117.05800 1.000 101.56000 93 GLU B C 1
ATOM 2271 O O . GLU B 1 95 ? 70.08700 81.75500 117.89200 1.000 101.56000 93 GLU B O 1
ATOM 2277 N N . VAL B 1 96 ? 71.10900 79.81100 117.40200 1.000 99.05000 94 VAL B N 1
ATOM 2278 C CA . VAL B 1 96 ? 71.08600 79.38200 118.79400 1.000 99.05000 94 VAL B CA 1
ATOM 2279 C C . VAL B 1 96 ? 71.94400 80.29200 119.66400 1.000 99.05000 94 VAL B C 1
ATOM 2280 O O . VAL B 1 96 ? 71.62100 80.52200 120.83600 1.000 99.05000 94 VAL B O 1
ATOM 2284 N N . ALA B 1 97 ? 73.03300 80.83800 119.12100 1.000 101.37000 95 ALA B N 1
ATOM 2285 C CA . ALA B 1 97 ? 73.88300 81.72200 119.91000 1.000 101.37000 95 ALA B CA 1
ATOM 2286 C C . ALA B 1 97 ? 73.17000 83.02600 120.22200 1.000 101.37000 95 ALA B C 1
ATOM 2287 O O . ALA B 1 97 ? 73.15600 83.47800 121.37400 1.000 101.37000 95 ALA B O 1
ATOM 2289 N N . SER B 1 98 ? 72.57500 83.65500 119.20700 1.000 104.16000 96 SER B N 1
ATOM 2290 C CA . SER B 1 98 ? 71.79000 84.85700 119.45500 1.000 104.16000 96 SER B CA 1
ATOM 2291 C C . SER B 1 98 ? 70.61300 84.56600 120.37300 1.000 104.16000 96 SER B C 1
ATOM 2292 O O . SER B 1 98 ? 70.18000 85.44400 121.12600 1.000 104.16000 96 SER B O 1
ATOM 2295 N N . LYS B 1 99 ? 70.08800 83.34100 120.32900 1.000 107.26000 97 LYS B N 1
ATOM 2296 C CA . LYS B 1 99 ? 69.01000 82.96400 121.23300 1.000 107.26000 97 LYS B CA 1
ATOM 2297 C C . LYS B 1 99 ? 69.49300 82.93800 122.67700 1.000 107.26000 97 LYS B C 1
ATOM 2298 O O . LYS B 1 99 ? 68.85100 83.50400 123.56800 1.000 107.26000 97 LYS B O 1
ATOM 2304 N N . GLU B 1 100 ? 70.63100 82.28900 122.92400 1.000 112.18000 98 GLU B N 1
ATOM 2305 C CA . GLU B 1 100 ? 71.12100 82.13500 124.28700 1.000 112.18000 98 GLU B CA 1
ATOM 2306 C C . GLU B 1 100 ? 71.95200 83.32500 124.74500 1.000 112.18000 98 GLU B C 1
ATOM 2307 O O . GLU B 1 100 ? 71.86200 83.72400 125.91000 1.000 112.18000 98 GLU B O 1
ATOM 2313 N N . GLY B 1 101 ? 72.74800 83.90900 123.85500 1.000 107.19000 99 GLY B N 1
ATOM 2314 C CA . GLY B 1 101 ? 73.67000 84.95300 124.25600 1.000 107.19000 99 GLY B CA 1
ATOM 2315 C C . GLY B 1 101 ? 75.02100 84.40300 124.66200 1.000 107.19000 99 GLY B C 1
ATOM 2316 O O . GLY B 1 101 ? 75.50400 84.66600 125.76800 1.000 107.19000 99 GLY B O 1
ATOM 2317 N N . ASP B 1 102 ? 75.63800 83.63400 123.77200 1.000 99.49000 100 ASP B N 1
ATOM 2318 C CA . ASP B 1 102 ? 76.94200 83.02200 124.02300 1.000 99.49000 100 ASP B CA 1
ATOM 2319 C C . ASP B 1 102 ? 77.88900 83.42900 122.90700 1.000 99.49000 100 ASP B C 1
ATOM 2320 O O . ASP B 1 102 ? 77.69000 83.01300 121.74800 1.000 99.49000 100 ASP B O 1
ATOM 2325 N N . PRO B 1 103 ? 78.91800 84.21500 123.19900 1.000 89.05000 101 PRO B N 1
ATOM 2326 C CA . PRO B 1 103 ? 79.78200 84.73800 122.13200 1.000 89.05000 101 PRO B CA 1
ATOM 2327 C C . PRO B 1 103 ? 80.56600 83.67300 121.38300 1.000 89.05000 101 PRO B C 1
ATOM 2328 O O . PRO B 1 103 ? 80.60200 83.68900 120.14900 1.000 89.05000 101 PRO B O 1
ATOM 2332 N N . ASP B 1 104 ? 81.19700 82.75100 122.11600 1.000 85.63000 102 ASP B N 1
ATOM 2333 C CA . ASP B 1 104 ? 82.09600 81.77700 121.50000 1.000 85.63000 102 ASP B CA 1
ATOM 2334 C C . ASP B 1 104 ? 81.44300 81.06200 120.32500 1.000 85.63000 102 ASP B C 1
ATOM 2335 O O . ASP B 1 104 ? 82.09800 80.78100 119.31300 1.000 85.63000 102 ASP B O 1
ATOM 2340 N N . LEU B 1 105 ? 80.15000 80.77000 120.43700 1.000 86.73000 103 LEU B N 1
ATOM 2341 C CA . LEU B 1 105 ? 79.45400 80.10500 119.34500 1.000 86.73000 103 LEU B CA 1
ATOM 2342 C C . LEU B 1 105 ? 79.46000 80.96000 118.08800 1.000 86.73000 103 LEU B C 1
ATOM 2343 O O . LEU B 1 105 ? 79.63800 80.44500 116.97800 1.000 86.73000 103 LEU B O 1
ATOM 2348 N N . VAL B 1 106 ? 79.28700 82.27200 118.23800 1.000 79.27000 104 VAL B N 1
ATOM 2349 C CA . VAL B 1 106 ? 79.27700 83.14300 117.07000 1.000 79.27000 104 VAL B CA 1
ATOM 2350 C C . VAL B 1 106 ? 80.64200 83.14800 116.40000 1.000 79.27000 104 VAL B C 1
ATOM 2351 O O . VAL B 1 106 ? 80.74800 83.08500 115.16800 1.000 79.27000 104 VAL B O 1
ATOM 2355 N N . ALA B 1 107 ? 81.70700 83.24200 117.19600 1.000 74.18000 105 ALA B N 1
ATOM 2356 C CA . ALA B 1 107 ? 83.04800 83.21600 116.62900 1.000 74.18000 105 ALA B CA 1
ATOM 2357 C C . ALA B 1 107 ? 83.30200 81.91200 115.89600 1.000 74.18000 105 ALA B C 1
ATOM 2358 O O . ALA B 1 107 ? 83.90300 81.90200 114.81400 1.000 74.18000 105 ALA B O 1
ATOM 2360 N N . TRP B 1 108 ? 82.85200 80.79600 116.46800 1.000 80.22000 106 TRP B N 1
ATOM 2361 C CA . TRP B 1 108 ? 83.02100 79.52300 115.78300 1.000 80.22000 106 TRP B CA 1
ATOM 2362 C C . TRP B 1 108 ? 82.23300 79.49500 114.48300 1.000 80.22000 106 TRP B C 1
ATOM 2363 O O . TRP B 1 108 ? 82.68400 78.91600 113.49000 1.000 80.22000 106 TRP B O 1
ATOM 2374 N N . ALA B 1 109 ? 81.05900 80.12300 114.46700 1.000 73.29000 107 ALA B N 1
ATOM 2375 C CA . ALA B 1 109 ? 80.29800 80.21100 113.22700 1.000 73.29000 107 ALA B CA 1
ATOM 2376 C C . ALA B 1 109 ? 81.06900 80.98500 112.16900 1.000 73.29000 107 ALA B C 1
ATOM 2377 O O . ALA B 1 109 ? 81.13700 80.57300 111.00500 1.000 73.29000 107 ALA B O 1
ATOM 2379 N N . ALA B 1 110 ? 81.65100 82.11700 112.56100 1.000 65.12000 108 ALA B N 1
ATOM 2380 C CA . ALA B 1 110 ? 82.43100 82.90700 111.61700 1.000 65.12000 108 ALA B CA 1
ATOM 2381 C C . ALA B 1 110 ? 83.60100 82.10800 111.07400 1.000 65.12000 108 ALA B C 1
ATOM 2382 O O . ALA B 1 110 ? 83.88300 82.13700 109.87200 1.000 65.12000 108 ALA B O 1
ATOM 2384 N N . LEU B 1 111 ? 84.29100 81.38200 111.95000 1.000 62.19000 109 LEU B N 1
ATOM 2385 C CA . LEU B 1 111 ? 85.42200 80.58200 111.49700 1.000 62.19000 109 LEU B CA 1
ATOM 2386 C C . LEU B 1 111 ? 84.97500 79.47100 110.55800 1.000 62.19000 109 LEU B C 1
ATOM 2387 O O . LEU B 1 111 ? 85.66000 79.17100 109.57900 1.000 62.19000 109 LEU B O 1
ATOM 2392 N N . VAL B 1 112 ? 83.82200 78.85600 110.83000 1.000 66.43000 110 VAL B N 1
ATOM 2393 C CA . VAL B 1 112 ? 83.32100 77.81400 109.94300 1.000 66.43000 110 VAL B CA 1
ATOM 2394 C C . VAL B 1 112 ? 83.01100 78.38900 108.57000 1.000 66.43000 110 VAL B C 1
ATOM 2395 O O . VAL B 1 112 ? 83.35500 77.79900 107.53800 1.000 66.43000 110 VAL B O 1
ATOM 2399 N N . ALA B 1 113 ? 82.34600 79.54100 108.53600 1.000 61.67000 111 ALA B N 1
ATOM 2400 C CA . ALA B 1 113 ? 82.04500 80.17500 107.25900 1.000 61.67000 111 ALA B CA 1
ATOM 2401 C C . ALA B 1 113 ? 83.32200 80.48600 106.49400 1.000 61.67000 111 ALA B C 1
ATOM 2402 O O . ALA B 1 113 ? 83.44900 80.16400 105.30500 1.000 61.67000 111 ALA B O 1
ATOM 2404 N N . LEU B 1 114 ? 84.29000 81.10600 107.16500 1.000 55.72000 112 LEU B N 1
ATOM 2405 C CA . LEU B 1 114 ? 85.54000 81.42300 106.49200 1.000 55.72000 112 LEU B CA 1
ATOM 2406 C C . LEU B 1 114 ? 86.26400 80.17200 106.02900 1.000 55.72000 112 LEU B C 1
ATOM 2407 O O . LEU B 1 114 ? 86.92600 80.19800 104.99200 1.000 55.72000 112 LEU B O 1
ATOM 2412 N N . TRP B 1 115 ? 86.15300 79.06900 106.76800 1.000 64.66000 113 TRP B N 1
ATOM 2413 C CA . TRP B 1 115 ? 86.85800 77.86700 106.34800 1.000 64.66000 113 TRP B CA 1
ATOM 2414 C C . TRP B 1 115 ? 86.20200 77.25100 105.12700 1.000 64.66000 113 TRP B C 1
ATOM 2415 O O . TRP B 1 115 ? 86.89100 76.73600 104.23900 1.000 64.66000 113 TRP B O 1
ATOM 2426 N N . VAL B 1 116 ? 84.87300 77.27400 105.06700 1.000 65.28000 114 VAL B N 1
ATOM 2427 C CA . VAL B 1 116 ? 84.20100 76.85700 103.84500 1.000 65.28000 114 VAL B CA 1
ATOM 2428 C C . VAL B 1 116 ? 84.66400 77.72100 102.68300 1.000 65.28000 114 VAL B C 1
ATOM 2429 O O . VAL B 1 116 ? 84.93900 77.22500 101.58300 1.000 65.28000 114 VAL B O 1
ATOM 2433 N N . ALA B 1 117 ? 84.77600 79.02600 102.92100 1.000 66.72000 115 ALA B N 1
ATOM 2434 C CA . ALA B 1 117 ? 85.26800 79.92300 101.88300 1.000 66.72000 115 ALA B CA 1
ATOM 2435 C C . ALA B 1 117 ? 86.66700 79.53200 101.43200 1.000 66.72000 115 ALA B C 1
ATOM 2436 O O . ALA B 1 117 ? 86.95800 79.50500 100.23300 1.000 66.72000 115 ALA B O 1
ATOM 2438 N N . PHE B 1 118 ? 87.54800 79.23500 102.38200 1.000 63.12000 116 PHE B N 1
ATOM 2439 C CA . PHE B 1 118 ? 88.92200 78.89700 102.03400 1.000 63.12000 116 PHE B CA 1
ATOM 2440 C C . PHE B 1 118 ? 88.98300 77.59000 101.25900 1.000 63.12000 116 PHE B C 1
ATOM 2441 O O . PHE B 1 118 ? 89.77300 77.45600 100.32100 1.000 63.12000 116 PHE B O 1
ATOM 2449 N N . LEU B 1 119 ? 88.15900 76.61600 101.63900 1.000 71.75000 117 LEU B N 1
ATOM 2450 C CA . LEU B 1 119 ? 88.11400 75.36700 100.88700 1.000 71.75000 117 LEU B CA 1
ATOM 2451 C C . LEU B 1 119 ? 87.64600 75.61300 99.46200 1.000 71.75000 117 LEU B C 1
ATOM 2452 O O . LEU B 1 119 ? 88.18100 75.02900 98.51300 1.000 71.75000 117 LEU B O 1
ATOM 2457 N N . ALA B 1 120 ? 86.64400 76.47400 99.29500 1.000 75.99000 118 ALA B N 1
ATOM 2458 C CA . ALA B 1 120 ? 86.20700 76.83600 97.95500 1.000 75.99000 118 ALA B CA 1
ATOM 2459 C C . ALA B 1 120 ? 87.34600 77.47400 97.17200 1.000 75.99000 118 ALA B C 1
ATOM 2460 O O . ALA B 1 120 ? 87.60100 77.12000 96.01600 1.000 75.99000 118 ALA B O 1
ATOM 2462 N N . PHE B 1 121 ? 88.04900 78.41600 97.80100 1.000 71.48000 119 PHE B N 1
ATOM 2463 C CA . PHE B 1 121 ? 89.17000 79.08200 97.14800 1.000 71.48000 119 PHE B CA 1
ATOM 2464 C C . PHE B 1 121 ? 90.23000 78.08100 96.72700 1.000 71.48000 119 PHE B C 1
ATOM 2465 O O . PHE B 1 121 ? 90.87300 78.24100 95.68400 1.000 71.48000 119 PHE B O 1
ATOM 2473 N N . LEU B 1 122 ? 90.43900 77.05300 97.54000 1.000 74.57000 120 LEU B N 1
ATOM 2474 C CA . LEU B 1 122 ? 91.38100 76.00300 97.18400 1.000 74.57000 120 LEU B CA 1
ATOM 2475 C C . LEU B 1 122 ? 90.89800 75.23300 95.96400 1.000 74.57000 120 LEU B C 1
ATOM 2476 O O . LEU B 1 122 ? 91.61400 75.11100 94.96500 1.000 74.57000 120 LEU B O 1
ATOM 2481 N N . ASN B 1 123 ? 89.67800 74.70100 96.02900 1.000 82.50000 121 ASN B N 1
ATOM 2482 C CA . ASN B 1 123 ? 89.16100 73.92300 94.91100 1.000 82.50000 121 ASN B CA 1
ATOM 2483 C C . ASN B 1 123 ? 88.83900 74.78900 93.70500 1.000 82.50000 121 ASN B C 1
ATOM 2484 O O . ASN B 1 123 ? 88.90400 74.30100 92.57400 1.000 82.50000 121 ASN B O 1
ATOM 2489 N N . GLY B 1 124 ? 88.50200 76.05700 93.91400 1.000 85.83000 122 GLY B N 1
ATOM 2490 C CA . GLY B 1 124 ? 88.13700 76.92300 92.81300 1.000 85.83000 122 GLY B CA 1
ATOM 2491 C C . GLY B 1 124 ? 86.71500 76.71200 92.34200 1.000 85.83000 122 GLY B C 1
ATOM 2492 O O . GLY B 1 124 ? 86.48300 76.30800 91.20000 1.000 85.83000 122 GLY B O 1
ATOM 2493 N N . ASP B 1 125 ? 85.75500 76.97200 93.22100 1.000 90.61000 123 ASP B N 1
ATOM 2494 C CA . ASP B 1 125 ? 84.33100 76.87100 92.91100 1.000 90.61000 123 ASP B CA 1
ATOM 2495 C C . ASP B 1 125 ? 83.69500 78.20900 93.27100 1.000 90.61000 123 ASP B C 1
ATOM 2496 O O . ASP B 1 125 ? 83.29800 78.42900 94.41800 1.000 90.61000 123 ASP B O 1
ATOM 2501 N N . LYS B 1 126 ? 83.59300 79.09600 92.28200 1.000 84.54000 124 LYS B N 1
ATOM 2502 C CA . LYS B 1 126 ? 83.16100 80.46200 92.55000 1.000 84.54000 124 LYS B CA 1
ATOM 2503 C C . LYS B 1 126 ? 81.76000 80.51900 93.14300 1.000 84.54000 124 LYS B C 1
ATOM 2504 O O . LYS B 1 126 ? 81.46700 81.40600 93.95000 1.000 84.54000 124 LYS B O 1
ATOM 2510 N N . GLU B 1 127 ? 80.88900 79.58500 92.76800 1.000 87.13000 125 GLU B N 1
ATOM 2511 C CA . GLU B 1 127 ? 79.52000 79.59500 93.27600 1.000 87.13000 125 GLU B CA 1
ATOM 2512 C C . GLU B 1 127 ? 79.49500 79.44400 94.79300 1.000 87.13000 125 GLU B C 1
ATOM 2513 O O . GLU B 1 127 ? 79.00700 80.32300 95.52300 1.000 87.13000 125 GLU B O 1
ATOM 2519 N N . VAL B 1 128 ? 80.02700 78.32700 95.28900 1.000 78.14000 126 VAL B N 1
ATOM 2520 C CA . VAL B 1 128 ? 80.03200 78.11000 96.72800 1.000 78.14000 126 VAL B CA 1
ATOM 2521 C C . VAL B 1 128 ? 80.87600 79.16800 97.41500 1.000 78.14000 126 VAL B C 1
ATOM 2522 O O . VAL B 1 128 ? 80.63900 79.49700 98.58000 1.000 78.14000 126 VAL B O 1
ATOM 2526 N N . PHE B 1 129 ? 81.85300 79.73700 96.71100 1.000 72.29000 127 PHE B N 1
ATOM 2527 C CA . PHE B 1 129 ? 82.62100 80.83400 97.28700 1.000 72.29000 127 PHE B CA 1
ATOM 2528 C C . PHE B 1 129 ? 81.71900 82.02100 97.59000 1.000 72.29000 127 PHE B C 1
ATOM 2529 O O . PHE B 1 129 ? 81.81300 82.62900 98.66200 1.000 72.29000 127 PHE B O 1
ATOM 2537 N N . LYS B 1 130 ? 80.83800 82.36600 96.65200 1.000 78.15000 128 LYS B N 1
ATOM 2538 C CA . LYS B 1 130 ? 79.90200 83.45700 96.89400 1.000 78.15000 128 LYS B CA 1
ATOM 2539 C C . LYS B 1 130 ? 78.95600 83.12000 98.03400 1.000 78.15000 128 LYS B C 1
ATOM 2540 O O . LYS B 1 130 ? 78.66800 83.97400 98.88400 1.000 78.15000 128 LYS B O 1
ATOM 2546 N N . LYS B 1 131 ? 78.44800 81.88600 98.06400 1.000 76.30000 129 LYS B N 1
ATOM 2547 C CA . LYS B 1 131 ? 77.58300 81.50100 99.17400 1.000 76.30000 129 LYS B CA 1
ATOM 2548 C C . LYS B 1 131 ? 78.30400 81.65400 100.50600 1.000 76.30000 129 LYS B C 1
ATOM 2549 O O . LYS B 1 131 ? 77.74100 82.18000 101.47700 1.000 76.30000 129 LYS B O 1
ATOM 2555 N N . ALA B 1 132 ? 79.56200 81.22100 100.56000 1.000 73.39000 130 ALA B N 1
ATOM 2556 C CA . ALA B 1 132 ? 80.32700 81.29900 101.79400 1.000 73.39000 130 ALA B CA 1
ATOM 2557 C C . ALA B 1 132 ? 80.56100 82.74200 102.20700 1.000 73.39000 130 ALA B C 1
ATOM 2558 O O . ALA B 1 132 ? 80.41600 83.08300 103.38400 1.000 73.39000 130 ALA B O 1
ATOM 2560 N N . ALA B 1 133 ? 80.93200 83.60000 101.26100 1.000 70.75000 131 ALA B N 1
ATOM 2561 C CA . ALA B 1 133 ? 81.17600 84.99400 101.60400 1.000 70.75000 131 ALA B CA 1
ATOM 2562 C C . ALA B 1 133 ? 79.90900 85.65800 102.11800 1.000 70.75000 131 ALA B C 1
ATOM 2563 O O . ALA B 1 133 ? 79.95000 86.43900 103.07700 1.000 70.75000 131 ALA B O 1
ATOM 2565 N N . GLU B 1 134 ? 78.77000 85.36900 101.48900 1.000 78.77000 132 GLU B N 1
ATOM 2566 C CA . GLU B 1 134 ? 77.51400 85.92900 101.97000 1.000 78.77000 132 GLU B CA 1
ATOM 2567 C C . GLU B 1 134 ? 77.21900 85.46100 103.38700 1.000 78.77000 132 GLU B C 1
ATOM 2568 O O . GLU B 1 134 ? 76.84500 86.26200 104.25500 1.000 78.77000 132 GLU B O 1
ATOM 2574 N N . SER B 1 135 ? 77.37800 84.16100 103.64000 1.000 72.30000 133 SER B N 1
ATOM 2575 C CA . SER B 1 135 ? 77.14600 83.65500 104.98600 1.000 72.30000 133 SER B CA 1
ATOM 2576 C C . SER B 1 135 ? 78.09600 84.30000 105.98400 1.000 72.30000 133 SER B C 1
ATOM 2577 O O . SER B 1 135 ? 77.70900 84.59600 107.12000 1.000 72.30000 133 SER B O 1
ATOM 2580 N N . ALA B 1 136 ? 79.33700 84.54800 105.57400 1.000 64.57000 134 ALA B N 1
ATOM 2581 C CA . ALA B 1 136 ? 80.30900 85.14700 106.48000 1.000 64.57000 134 ALA B CA 1
ATOM 2582 C C . ALA B 1 136 ? 79.93000 86.57700 106.82700 1.000 64.57000 134 ALA B C 1
ATOM 2583 O O . ALA B 1 136 ? 80.02800 86.98800 107.98600 1.000 64.57000 134 ALA B O 1
ATOM 2585 N N . LEU B 1 137 ? 79.49900 87.35300 105.83700 1.000 63.47000 135 LEU B N 1
ATOM 2586 C CA . LEU B 1 137 ? 79.07800 88.71700 106.13100 1.000 63.47000 135 LEU B CA 1
ATOM 2587 C C . LEU B 1 137 ? 77.83700 88.72500 107.01400 1.000 63.47000 135 LEU B C 1
ATOM 2588 O O . LEU B 1 137 ? 77.70700 89.56800 107.91200 1.000 63.47000 135 LEU B O 1
ATOM 2593 N N . GLU B 1 138 ? 76.91800 87.78600 106.78600 1.000 72.66000 136 GLU B N 1
ATOM 2594 C CA . GLU B 1 138 ? 75.76600 87.67300 107.67300 1.000 72.66000 136 GLU B CA 1
ATOM 2595 C C . GLU B 1 138 ? 76.20700 87.36200 109.09600 1.000 72.66000 136 GLU B C 1
ATOM 2596 O O . GLU B 1 138 ? 75.65700 87.90000 110.06800 1.000 72.66000 136 GLU B O 1
ATOM 2602 N N . VAL B 1 139 ? 77.19900 86.48700 109.23500 1.000 67.03000 137 VAL B N 1
ATOM 2603 C CA . VAL B 1 139 ? 77.71000 86.16000 110.55700 1.000 67.03000 137 VAL B CA 1
ATOM 2604 C C . VAL B 1 139 ? 78.35900 87.38100 111.19000 1.000 67.03000 137 VAL B C 1
ATOM 2605 O O . VAL B 1 139 ? 78.26600 87.58600 112.39900 1.000 67.03000 137 VAL B O 1
ATOM 2609 N N . ALA B 1 140 ? 79.01300 88.21700 110.38600 1.000 62.79000 138 ALA B N 1
ATOM 2610 C CA . ALA B 1 140 ? 79.58100 89.44900 110.92600 1.000 62.79000 138 ALA B CA 1
ATOM 2611 C C . ALA B 1 140 ? 78.48800 90.36800 111.45000 1.000 62.79000 138 ALA B C 1
ATOM 2612 O O . ALA B 1 140 ? 78.63600 90.98800 112.51100 1.000 62.79000 138 ALA B O 1
ATOM 2614 N N . LYS B 1 141 ? 77.39200 90.48300 110.70100 1.000 67.47000 139 LYS B N 1
ATOM 2615 C CA . LYS B 1 141 ? 76.22800 91.22000 111.18000 1.000 67.47000 139 LYS B CA 1
ATOM 2616 C C . LYS B 1 141 ? 75.80600 90.72800 112.55600 1.000 67.47000 139 LYS B C 1
ATOM 2617 O O . LYS B 1 141 ? 75.75200 91.49300 113.52800 1.000 67.47000 139 LYS B O 1
ATOM 2623 N N . ALA B 1 142 ? 75.49300 89.43700 112.64400 1.000 67.16000 140 ALA B N 1
ATOM 2624 C CA . ALA B 1 142 ? 75.01400 88.88800 113.90800 1.000 67.16000 140 ALA B CA 1
ATOM 2625 C C . ALA B 1 142 ? 76.06500 88.99300 114.99900 1.000 67.16000 140 ALA B C 1
ATOM 2626 O O . ALA B 1 142 ? 75.72500 89.07200 116.18400 1.000 67.16000 140 ALA B O 1
ATOM 2628 N N . LEU B 1 143 ? 77.33900 89.00700 114.62200 1.000 62.51000 141 LEU B N 1
ATOM 2629 C CA . LEU B 1 143 ? 78.40600 89.11600 115.60200 1.000 62.51000 141 LEU B CA 1
ATOM 2630 C C . LEU B 1 143 ? 78.42000 90.50100 116.22400 1.000 62.51000 141 LEU B C 1
ATOM 2631 O O . LEU B 1 143 ? 78.51800 90.64000 117.44800 1.000 62.51000 141 LEU B O 1
ATOM 2636 N N . MET B 1 144 ? 78.32500 91.53900 115.39600 1.000 64.80000 142 MET B N 1
ATOM 2637 C CA . MET B 1 144 ? 78.20600 92.88600 115.93900 1.000 64.80000 142 MET B CA 1
ATOM 2638 C C . MET B 1 144 ? 76.95600 93.01100 116.79900 1.000 64.80000 142 MET B C 1
ATOM 2639 O O . MET B 1 144 ? 76.97700 93.66300 117.84900 1.000 64.80000 142 MET B O 1
ATOM 2644 N N . GLU B 1 145 ? 75.86900 92.40200 116.36600 1.000 75.72000 143 GLU B N 1
ATOM 2645 C CA . GLU B 1 145 ? 74.66100 92.50900 117.14600 1.000 75.72000 143 GLU B CA 1
ATOM 2646 C C . GLU B 1 145 ? 74.84000 91.87200 118.49700 1.000 75.72000 143 GLU B C 1
ATOM 2647 O O . GLU B 1 145 ? 74.45600 92.44600 119.49600 1.000 75.72000 143 GLU B O 1
ATOM 2653 N N . VAL B 1 146 ? 75.43100 90.69000 118.55200 1.000 75.08000 144 VAL B N 1
ATOM 2654 C CA . VAL B 1 146 ? 75.59800 90.08000 119.85300 1.000 75.08000 144 VAL B CA 1
ATOM 2655 C C . VAL B 1 146 ? 76.53200 90.92700 120.69800 1.000 75.08000 144 VAL B C 1
ATOM 2656 O O . VAL B 1 146 ? 76.22200 91.28100 121.82400 1.000 75.08000 144 VAL B O 1
ATOM 2660 N N . ALA B 1 147 ? 77.64900 91.32600 120.12300 1.000 74.10000 145 ALA B N 1
ATOM 2661 C CA . ALA B 1 147 ? 78.56800 92.18900 120.85500 1.000 74.10000 145 ALA B CA 1
ATOM 2662 C C . ALA B 1 147 ? 77.82500 93.32900 121.52500 1.000 74.10000 145 ALA B C 1
ATOM 2663 O O . ALA B 1 147 ? 78.04600 93.61500 122.70500 1.000 74.10000 145 ALA B O 1
ATOM 2665 N N . MET B 1 148 ? 76.94000 93.99700 120.78600 1.000 81.35000 146 MET B N 1
ATOM 2666 C CA . MET B 1 148 ? 76.12800 95.04100 121.39800 1.000 81.35000 146 MET B CA 1
ATOM 2667 C C . MET B 1 148 ? 75.27000 94.48100 122.52400 1.000 81.35000 146 MET B C 1
ATOM 2668 O O . MET B 1 148 ? 75.00800 95.17500 123.51300 1.000 81.35000 146 MET B O 1
ATOM 2673 N N . LYS B 1 149 ? 74.84800 93.22500 122.40500 1.000 84.25000 147 LYS B N 1
ATOM 2674 C CA . LYS B 1 149 ? 73.90300 92.66800 123.36400 1.000 84.25000 147 LYS B CA 1
ATOM 2675 C C . LYS B 1 149 ? 74.57700 92.24000 124.66200 1.000 84.25000 147 LYS B C 1
ATOM 2676 O O . LYS B 1 149 ? 74.06100 92.51700 125.75000 1.000 84.25000 147 LYS B O 1
ATOM 2682 N N . VAL B 1 150 ? 75.71700 91.55300 124.57500 1.000 82.72000 148 VAL B N 1
ATOM 2683 C CA . VAL B 1 150 ? 76.25500 90.85300 125.73800 1.000 82.72000 148 VAL B CA 1
ATOM 2684 C C . VAL B 1 150 ? 77.66000 91.35900 126.05700 1.000 82.72000 148 VAL B C 1
ATOM 2685 O O . VAL B 1 150 ? 78.49700 90.62500 126.59200 1.000 82.72000 148 VAL B O 1
ATOM 2689 N N . GLY B 1 151 ? 77.93600 92.61400 125.74100 1.000 81.89000 149 GLY B N 1
ATOM 2690 C CA . GLY B 1 151 ? 79.25900 93.15000 126.02700 1.000 81.89000 149 GLY B CA 1
ATOM 2691 C C . GLY B 1 151 ? 80.31000 92.49000 125.15500 1.000 81.89000 149 GLY B C 1
ATOM 2692 O O . GLY B 1 151 ? 80.14300 92.36600 123.93800 1.000 81.89000 149 GLY B O 1
ATOM 2693 N N . ALA B 1 152 ? 81.40000 92.04300 125.78000 1.000 74.23000 150 ALA B N 1
ATOM 2694 C CA . ALA B 1 152 ? 82.48500 91.35900 125.08300 1.000 74.23000 150 ALA B CA 1
ATOM 2695 C C . ALA B 1 152 ? 82.99200 92.18000 123.90700 1.000 74.23000 150 ALA B C 1
ATOM 2696 O O . ALA B 1 152 ? 82.69200 91.85900 122.75100 1.000 74.23000 150 ALA B O 1
ATOM 2698 N N . PRO B 1 153 ? 83.74200 93.25100 124.16100 1.000 68.14000 151 PRO B N 1
ATOM 2699 C CA . PRO B 1 153 ? 84.18600 94.11500 123.05900 1.000 68.14000 151 PRO B CA 1
ATOM 2700 C C . PRO B 1 153 ? 84.96600 93.39800 121.97400 1.000 68.14000 151 PRO B C 1
ATOM 2701 O O . PRO B 1 153 ? 84.88000 93.80200 120.81000 1.000 68.14000 151 PRO B O 1
ATOM 2705 N N . TRP B 1 154 ? 85.71900 92.34700 122.30800 1.000 60.25000 152 TRP B N 1
ATOM 2706 C CA . TRP B 1 154 ? 86.54500 91.69400 121.29900 1.000 60.25000 152 TRP B CA 1
ATOM 2707 C C . TRP B 1 154 ? 85.73000 91.16800 120.12800 1.000 60.25000 152 TRP B C 1
ATOM 2708 O O . TRP B 1 154 ? 86.27800 90.99000 119.03500 1.000 60.25000 152 TRP B O 1
ATOM 2719 N N . LEU B 1 155 ? 84.43300 90.92600 120.32500 1.000 62.54000 153 LEU B N 1
ATOM 2720 C CA . LEU B 1 155 ? 83.58800 90.54400 119.20100 1.000 62.54000 153 LEU B CA 1
ATOM 2721 C C . LEU B 1 155 ? 83.59600 91.60800 118.11600 1.000 62.54000 153 LEU B C 1
ATOM 2722 O O . LEU B 1 155 ? 83.51800 91.28300 116.92900 1.000 62.54000 153 LEU B O 1
ATOM 2727 N N . VAL B 1 156 ? 83.70300 92.87700 118.50200 1.000 62.33000 154 VAL B N 1
ATOM 2728 C CA . VAL B 1 156 ? 83.73700 93.95300 117.51700 1.000 62.33000 154 VAL B CA 1
ATOM 2729 C C . VAL B 1 156 ? 84.96000 93.81700 116.62300 1.000 62.33000 154 VAL B C 1
ATOM 2730 O O . VAL B 1 156 ? 84.86600 93.85700 115.38700 1.000 62.33000 154 VAL B O 1
ATOM 2734 N N . GLU B 1 157 ? 86.13100 93.67600 117.24400 1.000 59.19000 155 GLU B N 1
ATOM 2735 C CA . GLU B 1 157 ? 87.35900 93.51500 116.48000 1.000 59.19000 155 GLU B CA 1
ATOM 2736 C C . GLU B 1 157 ? 87.29700 92.26900 115.61400 1.000 59.19000 155 GLU B C 1
ATOM 2737 O O . GLU B 1 157 ? 87.74500 92.28200 114.46300 1.000 59.19000 155 GLU B O 1
ATOM 2743 N N . LEU B 1 158 ? 86.72600 91.18600 116.14100 1.000 51.78000 156 LEU B N 1
ATOM 2744 C CA . LEU B 1 158 ? 86.61000 89.97400 115.34400 1.000 51.78000 156 LEU B CA 1
ATOM 2745 C C . LEU B 1 158 ? 85.72300 90.19700 114.13100 1.000 51.78000 156 LEU B C 1
ATOM 2746 O O . LEU B 1 158 ? 86.01700 89.70300 113.04000 1.000 51.78000 156 LEU B O 1
ATOM 2751 N N . ALA B 1 159 ? 84.63500 90.94600 114.29400 1.000 53.57000 157 ALA B N 1
ATOM 2752 C CA . ALA B 1 159 ? 83.73800 91.18700 113.17100 1.000 53.57000 157 ALA B CA 1
ATOM 2753 C C . ALA B 1 159 ? 84.42300 92.00800 112.08800 1.000 53.57000 157 ALA B C 1
ATOM 2754 O O . ALA B 1 159 ? 84.35000 91.67400 110.89700 1.000 53.57000 157 ALA B O 1
ATOM 2756 N N . ILE B 1 160 ? 85.08600 93.09400 112.48300 1.000 48.36000 158 ILE B N 1
ATOM 2757 C CA . ILE B 1 160 ? 85.80400 93.90000 111.50000 1.000 48.36000 158 ILE B CA 1
ATOM 2758 C C . ILE B 1 160 ? 86.85900 93.06200 110.79600 1.000 48.36000 158 ILE B C 1
ATOM 2759 O O . ILE B 1 160 ? 87.04200 93.15700 109.57600 1.000 48.36000 158 ILE B O 1
ATOM 2764 N N . ALA B 1 161 ? 87.56400 92.21700 111.54900 1.000 48.61000 159 ALA B N 1
ATOM 2765 C CA . ALA B 1 161 ? 88.59800 91.39500 110.93800 1.000 48.61000 159 ALA B CA 1
ATOM 2766 C C . ALA B 1 161 ? 88.00100 90.37300 109.98200 1.000 48.61000 159 ALA B C 1
ATOM 2767 O O . ALA B 1 161 ? 88.59600 90.07000 108.94800 1.000 48.61000 159 ALA B O 1
ATOM 2769 N N . VAL B 1 162 ? 86.82400 89.83500 110.30000 1.000 48.36000 160 VAL B N 1
ATOM 2770 C CA . VAL B 1 162 ? 86.17900 88.90000 109.38700 1.000 48.36000 160 VAL B CA 1
ATOM 2771 C C . VAL B 1 162 ? 85.78800 89.60500 108.10000 1.000 48.36000 160 VAL B C 1
ATOM 2772 O O . VAL B 1 162 ? 85.91600 89.04900 107.00400 1.000 48.36000 160 VAL B O 1
ATOM 2776 N N . ALA B 1 163 ? 85.30500 90.84000 108.20900 1.000 49.40000 161 ALA B N 1
ATOM 2777 C CA . ALA B 1 163 ? 85.00400 91.60600 107.00400 1.000 49.40000 161 ALA B CA 1
ATOM 2778 C C . ALA B 1 163 ? 86.25700 91.80600 106.16200 1.000 49.40000 161 ALA B C 1
ATOM 2779 O O . ALA B 1 163 ? 86.24600 91.59000 104.94400 1.000 49.40000 161 ALA B O 1
ATOM 2781 N N . ARG B 1 164 ? 87.35400 92.21100 106.80000 1.000 50.66000 162 ARG B N 1
ATOM 2782 C CA . ARG B 1 164 ? 88.60100 92.39900 106.06500 1.000 50.66000 162 ARG B CA 1
ATOM 2783 C C . ARG B 1 164 ? 89.06400 91.10000 105.42500 1.000 50.66000 162 ARG B C 1
ATOM 2784 O O . ARG B 1 164 ? 89.59900 91.10000 104.31000 1.000 50.66000 162 ARG B O 1
ATOM 2792 N N . ALA B 1 165 ? 88.85800 89.98000 106.10800 1.000 50.82000 163 ALA B N 1
ATOM 2793 C CA . ALA B 1 165 ? 89.28400 88.69900 105.56300 1.000 50.82000 163 ALA B CA 1
ATOM 2794 C C . ALA B 1 165 ? 88.45400 88.31700 104.35200 1.000 50.82000 163 ALA B C 1
ATOM 2795 O O . ALA B 1 165 ? 88.99000 87.81700 103.35900 1.000 50.82000 163 ALA B O 1
ATOM 2797 N N . VAL B 1 166 ? 87.14200 88.52000 104.42300 1.000 49.21000 164 VAL B N 1
ATOM 2798 C CA . VAL B 1 166 ? 86.30400 88.25600 103.26200 1.000 49.21000 164 VAL B CA 1
ATOM 2799 C C . VAL B 1 166 ? 86.75300 89.11000 102.09200 1.000 49.21000 164 VAL B C 1
ATOM 2800 O O . VAL B 1 166 ? 86.85500 88.63200 100.95500 1.000 49.21000 164 VAL B O 1
ATOM 2804 N N . TRP B 1 167 ? 87.04500 90.38400 102.35100 1.000 56.44000 165 TRP B N 1
ATOM 2805 C CA . TRP B 1 167 ? 87.50900 91.24900 101.27500 1.000 56.44000 165 TRP B CA 1
ATOM 2806 C C . TRP B 1 167 ? 88.79100 90.71100 100.65700 1.000 56.44000 165 TRP B C 1
ATOM 2807 O O . TRP B 1 167 ? 88.90200 90.60400 99.43300 1.000 56.44000 165 TRP B O 1
ATOM 2818 N N . LEU B 1 168 ? 89.77100 90.35600 101.48500 1.000 50.78000 166 LEU B N 1
ATOM 2819 C CA . LEU B 1 168 ? 91.04300 89.91300 100.92800 1.000 50.78000 166 LEU B CA 1
ATOM 2820 C C . LEU B 1 168 ? 90.89600 88.59500 100.17500 1.000 50.78000 166 LEU B C 1
ATOM 2821 O O . LEU B 1 168 ? 91.53100 88.39400 99.13100 1.000 50.78000 166 LEU B O 1
ATOM 2826 N N . LEU B 1 169 ? 90.05700 87.69100 100.67700 1.000 53.40000 167 LEU B N 1
ATOM 2827 C CA . LEU B 1 169 ? 89.83800 86.43700 99.96900 1.000 53.40000 167 LEU B CA 1
ATOM 2828 C C . LEU B 1 169 ? 89.20500 86.69000 98.61200 1.000 53.40000 167 LEU B C 1
ATOM 2829 O O . LEU B 1 169 ? 89.61900 86.10900 97.60400 1.000 53.40000 167 LEU B O 1
ATOM 2834 N N . ALA B 1 170 ? 88.19900 87.56000 98.56100 1.000 62.26000 168 ALA B N 1
ATOM 2835 C CA . ALA B 1 170 ? 87.63600 87.92300 97.26700 1.000 62.26000 168 ALA B CA 1
ATOM 2836 C C . ALA B 1 170 ? 88.68500 88.57400 96.37900 1.000 62.26000 168 ALA B C 1
ATOM 2837 O O . ALA B 1 170 ? 88.64200 88.43000 95.15400 1.000 62.26000 168 ALA B O 1
ATOM 2839 N N . GLU B 1 171 ? 89.63300 89.28700 96.98200 1.000 66.90000 169 GLU B N 1
ATOM 2840 C CA . GLU B 1 171 ? 90.70300 89.90700 96.21000 1.000 66.90000 169 GLU B CA 1
ATOM 2841 C C . GLU B 1 171 ? 91.54800 88.85600 95.51100 1.000 66.90000 169 GLU B C 1
ATOM 2842 O O . GLU B 1 171 ? 91.80200 88.95000 94.30500 1.000 66.90000 169 GLU B O 1
ATOM 2848 N N . LEU B 1 172 ? 91.99500 87.84500 96.25400 1.000 63.09000 170 LEU B N 1
ATOM 2849 C CA . LEU B 1 172 ? 92.82500 86.81000 95.64400 1.000 63.09000 170 LEU B CA 1
ATOM 2850 C C . LEU B 1 172 ? 92.05600 86.02600 94.59400 1.000 63.09000 170 LEU B C 1
ATOM 2851 O O . LEU B 1 172 ? 92.57400 85.76100 93.50400 1.000 63.09000 170 LEU B O 1
ATOM 2856 N N . PHE B 1 173 ? 90.82200 85.64200 94.90200 1.000 73.07000 171 PHE B N 1
ATOM 2857 C CA . PHE B 1 173 ? 90.05600 84.83500 93.96400 1.000 73.07000 171 PHE B CA 1
ATOM 2858 C C . PHE B 1 173 ? 89.63900 85.65500 92.75100 1.000 73.07000 171 PHE B C 1
ATOM 2859 O O . PHE B 1 173 ? 89.88500 85.25500 91.60900 1.000 73.07000 171 PHE B O 1
ATOM 2867 N N . GLY B 1 174 ? 89.00900 86.80100 92.97800 1.000 78.26000 172 GLY B N 1
ATOM 2868 C CA . GLY B 1 174 ? 88.70500 87.70400 91.88600 1.000 78.26000 172 GLY B CA 1
ATOM 2869 C C . GLY B 1 174 ? 87.24900 88.09500 91.74400 1.000 78.26000 172 GLY B C 1
ATOM 2870 O O . GLY B 1 174 ? 86.90100 88.87100 90.85000 1.000 78.26000 172 GLY B O 1
ATOM 2871 N N . ASP B 1 175 ? 86.38500 87.58400 92.62000 1.000 82.55000 173 ASP B N 1
ATOM 2872 C CA . ASP B 1 175 ? 84.95100 87.84600 92.52300 1.000 82.55000 173 ASP B CA 1
ATOM 2873 C C . ASP B 1 175 ? 84.69200 89.28000 92.97000 1.000 82.55000 173 ASP B C 1
ATOM 2874 O O . ASP B 1 175 ? 84.35700 89.56000 94.12300 1.000 82.55000 173 ASP B O 1
ATOM 2879 N N . GLU B 1 176 ? 84.83700 90.20600 92.02000 1.000 84.68000 174 GLU B N 1
ATOM 2880 C CA . GLU B 1 176 ? 84.76600 91.62500 92.34800 1.000 84.68000 174 GLU B CA 1
ATOM 2881 C C . GLU B 1 176 ? 83.43600 92.00500 92.97800 1.000 84.68000 174 GLU B C 1
ATOM 2882 O O . GLU B 1 176 ? 83.38500 92.92000 93.80700 1.000 84.68000 174 GLU B O 1
ATOM 2888 N N . GLU B 1 177 ? 82.35200 91.32600 92.60500 1.000 84.56000 175 GLU B N 1
ATOM 2889 C CA . GLU B 1 177 ? 81.07200 91.58600 93.25400 1.000 84.56000 175 GLU B CA 1
ATOM 2890 C C . GLU B 1 177 ? 81.16600 91.33600 94.75200 1.000 84.56000 175 GLU B C 1
ATOM 2891 O O . GLU B 1 177 ? 80.83000 92.20700 95.56700 1.000 84.56000 175 GLU B O 1
ATOM 2897 N N . VAL B 1 178 ? 81.62200 90.14000 95.13100 1.000 72.09000 176 VAL B N 1
ATOM 2898 C CA . VAL B 1 178 ? 81.81100 89.82500 96.54100 1.000 72.09000 176 VAL B CA 1
ATOM 2899 C C . VAL B 1 178 ? 82.77400 90.81100 97.18000 1.000 72.09000 176 VAL B C 1
ATOM 2900 O O . VAL B 1 178 ? 82.57900 91.24200 98.32000 1.000 72.09000 176 VAL B O 1
ATOM 2904 N N . ARG B 1 179 ? 83.82200 91.19400 96.45400 1.000 70.07000 177 ARG B N 1
ATOM 2905 C CA . ARG B 1 179 ? 84.77000 92.15600 96.99600 1.000 70.07000 177 ARG B CA 1
ATOM 2906 C C . ARG B 1 179 ? 84.09900 93.49000 97.28700 1.000 70.07000 177 ARG B C 1
ATOM 2907 O O . ARG B 1 179 ? 84.35600 94.10800 98.32600 1.000 70.07000 177 ARG B O 1
ATOM 2915 N N . ARG B 1 180 ? 83.23600 93.95300 96.38600 1.000 67.45000 178 ARG B N 1
ATOM 2916 C CA . ARG B 1 180 ? 82.55500 95.21800 96.63000 1.000 67.45000 178 ARG B CA 1
ATOM 2917 C C . ARG B 1 180 ? 81.61500 95.11000 97.82000 1.000 67.45000 178 ARG B C 1
ATOM 2918 O O . ARG B 1 180 ? 81.57200 96.01400 98.67000 1.000 67.45000 178 ARG B O 1
ATOM 2926 N N . ARG B 1 181 ? 80.84700 94.02100 97.89400 1.000 67.98000 179 ARG B N 1
ATOM 2927 C CA . ARG B 1 181 ? 80.00900 93.80000 99.06700 1.000 67.98000 179 ARG B CA 1
ATOM 2928 C C . ARG B 1 181 ? 80.83900 93.87800 100.33700 1.000 67.98000 179 ARG B C 1
ATOM 2929 O O . ARG B 1 181 ? 80.46500 94.55200 101.30200 1.000 67.98000 179 ARG B O 1
ATOM 2937 N N . ALA B 1 182 ? 81.99200 93.21200 100.33900 1.000 62.40000 180 ALA B N 1
ATOM 2938 C CA . ALA B 1 182 ? 82.80700 93.14700 101.54300 1.000 62.40000 180 ALA B CA 1
ATOM 2939 C C . ALA B 1 182 ? 83.37200 94.50900 101.90900 1.000 62.40000 180 ALA B C 1
ATOM 2940 O O . ALA B 1 182 ? 83.41400 94.86900 103.08700 1.000 62.40000 180 ALA B O 1
ATOM 2942 N N . GLU B 1 183 ? 83.81600 95.28000 100.92400 1.000 59.50000 181 GLU B N 1
ATOM 2943 C CA . GLU B 1 183 ? 84.37500 96.59000 101.22600 1.000 59.50000 181 GLU B CA 1
ATOM 2944 C C . GLU B 1 183 ? 83.31200 97.51200 101.81200 1.000 59.50000 181 GLU B C 1
ATOM 2945 O O . GLU B 1 183 ? 83.53400 98.17300 102.83900 1.000 59.50000 181 GLU B O 1
ATOM 2951 N N . ALA B 1 184 ? 82.14500 97.56600 101.17100 1.000 58.20000 182 ALA B N 1
ATOM 2952 C CA . ALA B 1 184 ? 81.06500 98.38100 101.71100 1.000 58.20000 182 ALA B CA 1
ATOM 2953 C C . ALA B 1 184 ? 80.69000 97.92200 103.11200 1.000 58.20000 182 ALA B C 1
ATOM 2954 O O . ALA B 1 184 ? 80.42400 98.74500 104.00500 1.000 58.20000 182 ALA B O 1
ATOM 2956 N N . PHE B 1 185 ? 80.68900 96.60800 103.33100 1.000 57.61000 183 PHE B N 1
ATOM 2957 C CA . PHE B 1 185 ? 80.33100 96.09400 104.63800 1.000 57.61000 183 PHE B CA 1
ATOM 2958 C C . PHE B 1 185 ? 81.36900 96.45800 105.68100 1.000 57.61000 183 PHE B C 1
ATOM 2959 O O . PHE B 1 185 ? 81.01800 96.73900 106.82700 1.000 57.61000 183 PHE B O 1
ATOM 2967 N N . GLU B 1 186 ? 82.64400 96.47800 105.30300 1.000 58.04000 184 GLU B N 1
ATOM 2968 C CA . GLU B 1 186 ? 83.67700 96.88600 106.24500 1.000 58.04000 184 GLU B CA 1
ATOM 2969 C C . GLU B 1 186 ? 83.50700 98.34300 106.63500 1.000 58.04000 184 GLU B C 1
ATOM 2970 O O . GLU B 1 186 ? 83.68500 98.70500 107.80000 1.000 58.04000 184 GLU B O 1
ATOM 2976 N N . ILE B 1 187 ? 83.15900 99.19400 105.67300 1.000 53.06000 185 ILE B N 1
ATOM 2977 C CA . ILE B 1 187 ? 82.94300 100.60400 105.99900 1.000 53.06000 185 ILE B CA 1
ATOM 2978 C C . ILE B 1 187 ? 81.80500 100.75200 107.00200 1.000 53.06000 185 ILE B C 1
ATOM 2979 O O . ILE B 1 187 ? 81.95900 101.34800 108.08800 1.000 53.06000 185 ILE B O 1
ATOM 2984 N N . ILE B 1 188 ? 80.64000 100.20800 106.65600 1.000 50.57000 186 ILE B N 1
ATOM 2985 C CA . ILE B 1 188 ? 79.49800 100.38400 107.54100 1.000 50.57000 186 ILE B CA 1
ATOM 2986 C C . ILE B 1 188 ? 79.74100 99.69900 108.87800 1.000 50.57000 186 ILE B C 1
ATOM 2987 O O . ILE B 1 188 ? 79.24300 100.14800 109.92000 1.000 50.57000 186 ILE B O 1
ATOM 2992 N N . LEU B 1 189 ? 80.56000 98.64600 108.89500 1.000 57.43000 187 LEU B N 1
ATOM 2993 C CA . LEU B 1 189 ? 80.85700 97.99000 110.15600 1.000 57.43000 187 LEU B CA 1
ATOM 2994 C C . LEU B 1 189 ? 81.83400 98.78900 110.99400 1.000 57.43000 187 LEU B C 1
ATOM 2995 O O . LEU B 1 189 ? 81.76400 98.73400 112.21700 1.000 57.43000 187 LEU B O 1
ATOM 3000 N N . ARG B 1 190 ? 82.74500 99.53600 110.37500 1.000 56.30000 188 ARG B N 1
ATOM 3001 C CA . ARG B 1 190 ? 83.57000 100.44200 111.16500 1.000 56.30000 188 ARG B CA 1
ATOM 3002 C C . ARG B 1 190 ? 82.70300 101.47000 111.86600 1.000 56.30000 188 ARG B C 1
ATOM 3003 O O . ARG B 1 190 ? 82.92500 101.79400 113.04200 1.000 56.30000 188 ARG B O 1
ATOM 3011 N N . ILE B 1 191 ? 81.68900 101.97600 111.16700 1.000 49.81000 189 ILE B N 1
ATOM 3012 C CA . ILE B 1 191 ? 80.78600 102.92700 111.81700 1.000 49.81000 189 ILE B CA 1
ATOM 3013 C C . ILE B 1 191 ? 80.06100 102.26800 112.98500 1.000 49.81000 189 ILE B C 1
ATOM 3014 O O . ILE B 1 191 ? 80.07900 102.76700 114.12200 1.000 49.81000 189 ILE B O 1
ATOM 3019 N N . ALA B 1 192 ? 79.39300 101.14500 112.71800 1.000 55.83000 190 ALA B N 1
ATOM 3020 C CA . ALA B 1 192 ? 78.68800 100.44500 113.78500 1.000 55.83000 190 ALA B CA 1
ATOM 3021 C C . ALA B 1 192 ? 79.62400 100.08800 114.92800 1.000 55.83000 190 ALA B C 1
ATOM 3022 O O . ALA B 1 192 ? 79.20500 100.05100 116.09000 1.000 55.83000 190 ALA B O 1
ATOM 3024 N N . ALA B 1 193 ? 80.89500 99.84500 114.62200 1.000 57.54000 191 ALA B N 1
ATOM 3025 C CA . ALA B 1 193 ? 81.85900 99.47700 115.64300 1.000 57.54000 191 ALA B CA 1
ATOM 3026 C C . ALA B 1 193 ? 82.14800 100.64800 116.55600 1.000 57.54000 191 ALA B C 1
ATOM 3027 O O . ALA B 1 193 ? 82.22600 100.48900 117.77800 1.000 57.54000 191 ALA B O 1
ATOM 3029 N N . ILE B 1 194 ? 82.33500 101.83400 115.98200 1.000 53.52000 192 ILE B N 1
ATOM 3030 C CA . ILE B 1 194 ? 82.54700 102.99800 116.83400 1.000 53.52000 192 ILE B CA 1
ATOM 3031 C C . ILE B 1 194 ? 81.32100 103.22200 117.71000 1.000 53.52000 192 ILE B C 1
ATOM 3032 O O . ILE B 1 194 ? 81.43700 103.52900 118.90700 1.000 53.52000 192 ILE B O 1
ATOM 3037 N N . ALA B 1 195 ? 80.13100 102.97700 117.15500 1.000 58.33000 193 ALA B N 1
ATOM 3038 C CA . ALA B 1 195 ? 78.91100 103.16100 117.93600 1.000 58.33000 193 ALA B CA 1
ATOM 3039 C C . ALA B 1 195 ? 78.86100 102.19600 119.11400 1.000 58.33000 193 ALA B C 1
ATOM 3040 O O . ALA B 1 195 ? 78.61100 102.59800 120.25500 1.000 58.33000 193 ALA B O 1
ATOM 3042 N N . VAL B 1 196 ? 79.10600 100.91400 118.85200 1.000 61.66000 194 VAL B N 1
ATOM 3043 C CA . VAL B 1 196 ? 78.98000 99.90500 119.89700 1.000 61.66000 194 VAL B CA 1
ATOM 3044 C C . VAL B 1 196 ? 80.07700 100.06700 120.94000 1.000 61.66000 194 VAL B C 1
ATOM 3045 O O . VAL B 1 196 ? 79.84000 99.88600 122.14000 1.000 61.66000 194 VAL B O 1
ATOM 3049 N N . LYS B 1 197 ? 81.29400 100.39500 120.50600 1.000 63.30000 195 LYS B N 1
ATOM 3050 C CA . LYS B 1 197 ? 82.36500 100.63200 121.46400 1.000 63.30000 195 LYS B CA 1
ATOM 3051 C C . LYS B 1 197 ? 82.01000 101.77400 122.39800 1.000 63.30000 195 LYS B C 1
ATOM 3052 O O . LYS B 1 197 ? 82.19800 101.66900 123.61500 1.000 63.30000 195 LYS B O 1
ATOM 3058 N N . ALA B 1 198 ? 81.47200 102.86700 121.85400 1.000 63.98000 196 ALA B N 1
ATOM 3059 C CA . ALA B 1 198 ? 81.07500 103.97000 122.72000 1.000 63.98000 196 ALA B CA 1
ATOM 3060 C C . ALA B 1 198 ? 79.94800 103.55400 123.65600 1.000 63.98000 196 ALA B C 1
ATOM 3061 O O . ALA B 1 198 ? 79.94900 103.91600 124.83800 1.000 63.98000 196 ALA B O 1
ATOM 3063 N N . TRP B 1 199 ? 78.97800 102.79700 123.14400 1.000 68.69000 197 TRP B N 1
ATOM 3064 C CA . TRP B 1 199 ? 77.87200 102.33200 123.97300 1.000 68.69000 197 TRP B CA 1
ATOM 3065 C C . TRP B 1 199 ? 78.37300 101.54300 125.17400 1.000 68.69000 197 TRP B C 1
ATOM 3066 O O . TRP B 1 199 ? 78.05400 101.86400 126.32300 1.000 68.69000 197 TRP B O 1
ATOM 3077 N N . LEU B 1 200 ? 79.16600 100.50500 124.92600 1.000 76.31000 198 LEU B N 1
ATOM 3078 C CA . LEU B 1 200 ? 79.56000 99.60500 126.00500 1.000 76.31000 198 LEU B CA 1
ATOM 3079 C C . LEU B 1 200 ? 80.65700 100.21500 126.86800 1.000 76.31000 198 LEU B C 1
ATOM 3080 O O . LEU B 1 200 ? 80.46800 100.43300 128.07000 1.000 76.31000 198 LEU B O 1
ATOM 3085 N N . GLY B 1 201 ? 81.81100 100.50000 126.27400 1.000 78.36000 199 GLY B N 1
ATOM 3086 C CA . GLY B 1 201 ? 82.96200 100.95500 127.03300 1.000 78.36000 199 GLY B CA 1
ATOM 3087 C C . GLY B 1 201 ? 82.78700 102.30800 127.69300 1.000 78.36000 199 GLY B C 1
ATOM 3088 O O . GLY B 1 201 ? 83.74100 102.87200 128.22600 1.000 78.36000 199 GLY B O 1
ATOM 3089 N N . PRO C 1 3 ? 50.96900 98.36100 121.02800 1.000 167.94000 1 PRO C N 1
ATOM 3090 C CA . PRO C 1 3 ? 52.25300 98.18900 120.34100 1.000 167.94000 1 PRO C CA 1
ATOM 3091 C C . PRO C 1 3 ? 52.76200 96.75100 120.38600 1.000 167.94000 1 PRO C C 1
ATOM 3092 O O . PRO C 1 3 ? 53.40800 96.30000 119.44100 1.000 167.94000 1 PRO C O 1
ATOM 3096 N N . GLU C 1 4 ? 52.46500 96.04500 121.47700 1.000 171.45000 2 GLU C N 1
ATOM 3097 C CA . GLU C 1 4 ? 52.95800 94.67900 121.63400 1.000 171.45000 2 GLU C CA 1
ATOM 3098 C C . GLU C 1 4 ? 52.32400 93.74200 120.61300 1.000 171.45000 2 GLU C C 1
ATOM 3099 O O . GLU C 1 4 ? 53.03000 93.05200 119.86700 1.000 171.45000 2 GLU C O 1
ATOM 3105 N N . GLU C 1 5 ? 50.99000 93.69600 120.57500 1.000 174.79000 3 GLU C N 1
ATOM 3106 C CA . GLU C 1 5 ? 50.30800 92.89100 119.56400 1.000 174.79000 3 GLU C CA 1
ATOM 3107 C C . GLU C 1 5 ? 50.67900 93.35500 118.16200 1.000 174.79000 3 GLU C C 1
ATOM 3108 O O . GLU C 1 5 ? 50.85100 92.53500 117.25200 1.000 174.79000 3 GLU C O 1
ATOM 3114 N N . ILE C 1 6 ? 50.80800 94.67000 117.97500 1.000 169.07000 4 ILE C N 1
ATOM 3115 C CA . ILE C 1 6 ? 51.24000 95.21100 116.68900 1.000 169.07000 4 ILE C CA 1
ATOM 3116 C C . ILE C 1 6 ? 52.62100 94.68200 116.33200 1.000 169.07000 4 ILE C C 1
ATOM 3117 O O . ILE C 1 6 ? 52.87200 94.25600 115.19800 1.000 169.07000 4 ILE C O 1
ATOM 3122 N N . LEU C 1 7 ? 53.53800 94.70300 117.30100 1.000 167.81000 5 LEU C N 1
ATOM 3123 C CA . LEU C 1 7 ? 54.89100 94.21900 117.05400 1.000 167.81000 5 LEU C CA 1
ATOM 3124 C C . LEU C 1 7 ? 54.88500 92.74300 116.68100 1.000 167.81000 5 LEU C C 1
ATOM 3125 O O . LEU C 1 7 ? 55.58000 92.32800 115.74600 1.000 167.81000 5 LEU C O 1
ATOM 3130 N N . GLU C 1 8 ? 54.10400 91.93400 117.39900 1.000 168.57000 6 GLU C N 1
ATOM 3131 C CA . GLU C 1 8 ? 54.07100 90.50500 117.11400 1.000 168.57000 6 GLU C CA 1
ATOM 3132 C C . GLU C 1 8 ? 53.47300 90.22900 115.74100 1.000 168.57000 6 GLU C C 1
ATOM 3133 O O . GLU C 1 8 ? 53.96500 89.36700 115.00400 1.000 168.57000 6 GLU C O 1
ATOM 3139 N N . ARG C 1 9 ? 52.40900 90.94900 115.38000 1.000 167.22000 7 ARG C N 1
ATOM 3140 C CA . ARG C 1 9 ? 51.82000 90.76500 114.05900 1.000 167.22000 7 ARG C CA 1
ATOM 3141 C C . ARG C 1 9 ? 52.79800 91.16400 112.96400 1.000 167.22000 7 ARG C C 1
ATOM 3142 O O . ARG C 1 9 ? 52.90800 90.48100 111.93800 1.000 167.22000 7 ARG C O 1
ATOM 3150 N N . ALA C 1 10 ? 53.52700 92.26600 113.16700 1.000 165.11000 8 ALA C N 1
ATOM 3151 C CA . ALA C 1 10 ? 54.52300 92.67800 112.18500 1.000 165.11000 8 ALA C CA 1
ATOM 3152 C C . ALA C 1 10 ? 55.62900 91.64000 112.06000 1.000 165.11000 8 ALA C C 1
ATOM 3153 O O . ALA C 1 10 ? 56.08700 91.33600 110.95000 1.000 165.11000 8 ALA C O 1
ATOM 3155 N N . LYS C 1 11 ? 56.06500 91.07500 113.18700 1.000 161.40000 9 LYS C N 1
ATOM 3156 C CA . LYS C 1 11 ? 57.08900 90.03800 113.14500 1.000 161.40000 9 LYS C CA 1
ATOM 3157 C C . LYS C 1 11 ? 56.60200 88.81100 112.38500 1.000 161.40000 9 LYS C C 1
ATOM 3158 O O . LYS C 1 11 ? 57.33000 88.25200 111.55800 1.000 161.40000 9 LYS C O 1
ATOM 3164 N N . GLU C 1 12 ? 55.36700 88.38000 112.64800 1.000 164.14000 10 GLU C N 1
ATOM 3165 C CA . GLU C 1 12 ? 54.83700 87.21400 111.94700 1.000 164.14000 10 GLU C CA 1
ATOM 3166 C C . GLU C 1 12 ? 54.70000 87.48600 110.45500 1.000 164.14000 10 GLU C C 1
ATOM 3167 O O . GLU C 1 12 ? 54.95000 86.59700 109.63100 1.000 164.14000 10 GLU C O 1
ATOM 3173 N N . SER C 1 13 ? 54.31000 88.70800 110.08500 1.000 161.69000 11 SER C N 1
ATOM 3174 C CA . SER C 1 13 ? 54.24300 89.05300 108.66900 1.000 161.69000 11 SER C CA 1
ATOM 3175 C C . SER C 1 13 ? 55.62700 89.03100 108.03800 1.000 161.69000 11 SER C C 1
ATOM 3176 O O . SER C 1 13 ? 55.78700 88.62700 106.88000 1.000 161.69000 11 SER C O 1
ATOM 3179 N N . LEU C 1 14 ? 56.64200 89.46300 108.78500 1.000 155.46000 12 LEU C N 1
ATOM 3180 C CA . LEU C 1 14 ? 58.01000 89.37100 108.28700 1.000 155.46000 12 LEU C CA 1
ATOM 3181 C C . LEU C 1 14 ? 58.41700 87.92000 108.07500 1.000 155.46000 12 LEU C C 1
ATOM 3182 O O . LEU C 1 14 ? 59.10900 87.59600 107.10200 1.000 155.46000 12 LEU C O 1
ATOM 3187 N N . GLU C 1 15 ? 58.00500 87.03400 108.98200 1.000 160.27000 13 GLU C N 1
ATOM 3188 C CA . GLU C 1 15 ? 58.28600 85.61300 108.78900 1.000 160.27000 13 GLU C CA 1
ATOM 3189 C C . GLU C 1 15 ? 57.60000 85.09000 107.53400 1.000 160.27000 13 GLU C C 1
ATOM 3190 O O . GLU C 1 15 ? 58.19500 84.33000 106.75900 1.000 160.27000 13 GLU C O 1
ATOM 3196 N N . ARG C 1 16 ? 56.33800 85.47600 107.33100 1.000 161.51000 14 ARG C N 1
ATOM 3197 C CA . ARG C 1 16 ? 55.63900 85.12300 106.10000 1.000 161.51000 14 ARG C CA 1
ATOM 3198 C C . ARG C 1 16 ? 56.42300 85.57900 104.88100 1.000 161.51000 14 ARG C C 1
ATOM 3199 O O . ARG C 1 16 ? 56.57200 84.83000 103.91000 1.000 161.51000 14 ARG C O 1
ATOM 3207 N N . ALA C 1 17 ? 56.92400 86.81500 104.91400 1.000 164.21000 15 ALA C N 1
ATOM 3208 C CA . ALA C 1 17 ? 57.65100 87.35200 103.77100 1.000 164.21000 15 ALA C CA 1
ATOM 3209 C C . ALA C 1 17 ? 58.94500 86.58700 103.52700 1.000 164.21000 15 ALA C C 1
ATOM 3210 O O . ALA C 1 17 ? 59.30400 86.31000 102.37800 1.000 164.21000 15 ALA C O 1
ATOM 3212 N N . ARG C 1 18 ? 59.66100 86.23900 104.59700 1.000 157.50000 16 ARG C N 1
ATOM 3213 C CA . ARG C 1 18 ? 60.89800 85.47800 104.43500 1.000 157.50000 16 ARG C CA 1
ATOM 3214 C C . ARG C 1 18 ? 60.62000 84.10900 103.83000 1.000 157.50000 16 ARG C C 1
ATOM 3215 O O . ARG C 1 18 ? 61.33000 83.66500 102.91700 1.000 157.50000 16 ARG C O 1
ATOM 3223 N N . GLU C 1 19 ? 59.58600 83.42700 104.32600 1.000 161.50000 17 GLU C N 1
ATOM 3224 C CA . GLU C 1 19 ? 59.23000 82.12400 103.77500 1.000 161.50000 17 GLU C CA 1
ATOM 3225 C C . GLU C 1 19 ? 58.81000 82.24300 102.31500 1.000 161.50000 17 GLU C C 1
ATOM 3226 O O . GLU C 1 19 ? 59.14800 81.39200 101.48600 1.000 161.50000 17 GLU C O 1
ATOM 3232 N N . ALA C 1 20 ? 58.06700 83.30300 101.98200 1.000 161.21000 18 ALA C N 1
ATOM 3233 C CA . ALA C 1 20 ? 57.64400 83.50900 100.60300 1.000 161.21000 18 ALA C CA 1
ATOM 3234 C C . ALA C 1 20 ? 58.82300 83.82400 99.70000 1.000 161.21000 18 ALA C C 1
ATOM 3235 O O . ALA C 1 20 ? 58.81200 83.47100 98.51600 1.000 161.21000 18 ALA C O 1
ATOM 3237 N N . SER C 1 21 ? 59.84600 84.48800 100.23600 1.000 161.52000 19 SER C N 1
ATOM 3238 C CA . SER C 1 21 ? 61.04400 84.76400 99.45400 1.000 161.52000 19 SER C CA 1
ATOM 3239 C C . SER C 1 21 ? 61.85000 83.49600 99.21500 1.000 161.52000 19 SER C C 1
ATOM 3240 O O . SER C 1 21 ? 62.37500 83.29000 98.11600 1.000 161.52000 19 SER C O 1
ATOM 3243 N N . GLU C 1 22 ? 61.96200 82.63800 100.23300 1.000 163.64000 20 GLU C N 1
ATOM 3244 C CA . GLU C 1 22 ? 62.67100 81.37800 100.03400 1.000 163.64000 20 GLU C CA 1
ATOM 3245 C C . GLU C 1 22 ? 61.91300 80.46800 99.07500 1.000 163.64000 20 GLU C C 1
ATOM 3246 O O . GLU C 1 22 ? 62.51900 79.84000 98.20000 1.000 163.64000 20 GLU C O 1
ATOM 3252 N N . ARG C 1 23 ? 60.58800 80.38600 99.21800 1.000 165.12000 21 ARG C N 1
ATOM 3253 C CA . ARG C 1 23 ? 59.80300 79.55300 98.31300 1.000 165.12000 21 ARG C CA 1
ATOM 3254 C C . ARG C 1 23 ? 59.68900 80.19200 96.93300 1.000 165.12000 21 ARG C C 1
ATOM 3255 O O . ARG C 1 23 ? 59.56900 79.48500 95.92500 1.000 165.12000 21 ARG C O 1
ATOM 3263 N N . GLY C 1 24 ? 59.72500 81.52100 96.86600 1.000 165.52000 22 GLY C N 1
ATOM 3264 C CA . GLY C 1 24 ? 59.66700 82.21400 95.59400 1.000 165.52000 22 GLY C CA 1
ATOM 3265 C C . GLY C 1 24 ? 58.30200 82.77600 95.25200 1.000 165.52000 22 GLY C C 1
ATOM 3266 O O . GLY C 1 24 ? 57.84500 82.65000 94.11300 1.000 165.52000 22 GLY C O 1
ATOM 3267 N N . ASP C 1 25 ? 57.63800 83.39500 96.22500 1.000 162.86000 23 ASP C N 1
ATOM 3268 C CA . ASP C 1 25 ? 56.33100 83.99500 96.00000 1.000 162.86000 23 ASP C CA 1
ATOM 3269 C C . ASP C 1 25 ? 56.46900 85.47600 95.67000 1.000 162.86000 23 ASP C C 1
ATOM 3270 O O . ASP C 1 25 ? 57.48200 86.11000 95.97200 1.000 162.86000 23 ASP C O 1
ATOM 3275 N N . GLU C 1 26 ? 55.43800 86.01700 95.03600 1.000 163.21000 24 GLU C N 1
ATOM 3276 C CA . GLU C 1 26 ? 55.32900 87.44700 94.78500 1.000 163.21000 24 GLU C CA 1
ATOM 3277 C C . GLU C 1 26 ? 54.11200 88.07100 95.44400 1.000 163.21000 24 GLU C C 1
ATOM 3278 O O . GLU C 1 26 ? 54.24200 89.09300 96.12300 1.000 163.21000 24 GLU C O 1
ATOM 3284 N N . GLU C 1 27 ? 52.93000 87.48700 95.24400 1.000 165.98000 25 GLU C N 1
ATOM 3285 C CA . GLU C 1 27 ? 51.71000 88.05200 95.81300 1.000 165.98000 25 GLU C CA 1
ATOM 3286 C C . GLU C 1 27 ? 51.78300 88.08700 97.33400 1.000 165.98000 25 GLU C C 1
ATOM 3287 O O . GLU C 1 27 ? 51.64000 89.15100 97.94900 1.000 165.98000 25 GLU C O 1
ATOM 3293 N N . GLU C 1 28 ? 52.00700 86.92800 97.95700 1.000 167.51000 26 GLU C N 1
ATOM 3294 C CA . GLU C 1 28 ? 52.19800 86.89400 99.40200 1.000 167.51000 26 GLU C CA 1
ATOM 3295 C C . GLU C 1 28 ? 53.41600 87.71000 99.81100 1.000 167.51000 26 GLU C C 1
ATOM 3296 O O . GLU C 1 28 ? 53.40600 88.36400 100.85700 1.000 167.51000 26 GLU C O 1
ATOM 3302 N N . PHE C 1 29 ? 54.46500 87.69000 98.98700 1.000 158.01000 27 PHE C N 1
ATOM 3303 C CA . PHE C 1 29 ? 55.65800 88.47700 99.27700 1.000 158.01000 27 PHE C CA 1
ATOM 3304 C C . PHE C 1 29 ? 55.30800 89.94600 99.46800 1.000 158.01000 27 PHE C C 1
ATOM 3305 O O . PHE C 1 29 ? 55.47800 90.50000 100.56100 1.000 158.01000 27 PHE C O 1
ATOM 3313 N N . ARG C 1 30 ? 54.79200 90.58600 98.41500 1.000 159.39000 28 ARG C N 1
ATOM 3314 C CA . ARG C 1 30 ? 54.47100 92.00700 98.49600 1.000 159.39000 28 ARG C CA 1
ATOM 3315 C C . ARG C 1 30 ? 53.37900 92.27500 99.52100 1.000 159.39000 28 ARG C C 1
ATOM 3316 O O . ARG C 1 30 ? 53.39700 93.30500 100.19900 1.000 159.39000 28 ARG C O 1
ATOM 3324 N N . LYS C 1 31 ? 52.41900 91.35600 99.65300 1.000 157.16000 29 LYS C N 1
ATOM 3325 C CA . LYS C 1 31 ? 51.32400 91.58200 100.58900 1.000 157.16000 29 LYS C CA 1
ATOM 3326 C C . LYS C 1 31 ? 51.82800 91.62400 102.02300 1.000 157.16000 29 LYS C C 1
ATOM 3327 O O . LYS C 1 31 ? 51.55600 92.58300 102.75400 1.000 157.16000 29 LYS C O 1
ATOM 3333 N N . ALA C 1 32 ? 52.57000 90.59800 102.44000 1.000 159.12000 30 ALA C N 1
ATOM 3334 C CA . ALA C 1 32 ? 53.13100 90.59400 103.78400 1.000 159.12000 30 ALA C CA 1
ATOM 3335 C C . ALA C 1 32 ? 54.10200 91.74600 103.97300 1.000 159.12000 30 ALA C C 1
ATOM 3336 O O . ALA C 1 32 ? 54.17100 92.33400 105.05700 1.000 159.12000 30 ALA C O 1
ATOM 3338 N N . ALA C 1 33 ? 54.84500 92.10700 102.92400 1.000 154.39000 31 ALA C N 1
ATOM 3339 C CA . ALA C 1 33 ? 55.78300 93.21600 103.05300 1.000 154.39000 31 ALA C CA 1
ATOM 3340 C C . ALA C 1 33 ? 55.05700 94.52100 103.34500 1.000 154.39000 31 ALA C C 1
ATOM 3341 O O . ALA C 1 33 ? 55.37400 95.21100 104.32000 1.000 154.39000 31 ALA C O 1
ATOM 3343 N N . GLU C 1 34 ? 54.07300 94.87200 102.51600 1.000 160.92000 32 GLU C N 1
ATOM 3344 C CA . GLU C 1 34 ? 53.37400 96.13600 102.71200 1.000 160.92000 32 GLU C CA 1
ATOM 3345 C C . GLU C 1 34 ? 52.55200 96.11000 103.99200 1.000 160.92000 32 GLU C C 1
ATOM 3346 O O . GLU C 1 34 ? 52.36700 97.14700 104.63800 1.000 160.92000 32 GLU C O 1
ATOM 3352 N N . LYS C 1 35 ? 52.06500 94.93300 104.39000 1.000 157.05000 33 LYS C N 1
ATOM 3353 C CA . LYS C 1 35 ? 51.41200 94.82600 105.68700 1.000 157.05000 33 LYS C CA 1
ATOM 3354 C C . LYS C 1 35 ? 52.39400 95.12000 106.81000 1.000 157.05000 33 LYS C C 1
ATOM 3355 O O . LYS C 1 35 ? 52.05600 95.81200 107.77400 1.000 157.05000 33 LYS C O 1
ATOM 3361 N N . ALA C 1 36 ? 53.62300 94.62000 106.68900 1.000 154.79000 34 ALA C N 1
ATOM 3362 C CA . ALA C 1 36 ? 54.63600 94.88400 107.70100 1.000 154.79000 34 ALA C CA 1
ATOM 3363 C C . ALA C 1 36 ? 54.96400 96.36700 107.76700 1.000 154.79000 34 ALA C C 1
ATOM 3364 O O . ALA C 1 36 ? 55.13400 96.93100 108.85100 1.000 154.79000 34 ALA C O 1
ATOM 3366 N N . LEU C 1 37 ? 55.05200 97.02000 106.60900 1.000 148.38000 35 LEU C N 1
ATOM 3367 C CA . LEU C 1 37 ? 55.36300 98.44700 106.60400 1.000 148.38000 35 LEU C CA 1
ATOM 3368 C C . LEU C 1 37 ? 54.21500 99.26200 107.18600 1.000 148.38000 35 LEU C C 1
ATOM 3369 O O . LEU C 1 37 ? 54.43300 100.21400 107.94600 1.000 148.38000 35 LEU C O 1
ATOM 3374 N N . GLU C 1 38 ? 52.97900 98.90800 106.83100 1.000 151.01000 36 GLU C N 1
ATOM 3375 C CA . GLU C 1 38 ? 51.81800 99.57300 107.40600 1.000 151.01000 36 GLU C CA 1
ATOM 3376 C C . GLU C 1 38 ? 51.78300 99.39700 108.91700 1.000 151.01000 36 GLU C C 1
ATOM 3377 O O . GLU C 1 38 ? 51.51600 100.35200 109.65800 1.000 151.01000 36 GLU C O 1
ATOM 3383 N N . LEU C 1 39 ? 52.07300 98.18700 109.39400 1.000 153.38000 37 LEU C N 1
ATOM 3384 C CA . LEU C 1 39 ? 52.07100 97.93200 110.82900 1.000 153.38000 37 LEU C CA 1
ATOM 3385 C C . LEU C 1 39 ? 53.20100 98.68100 111.52000 1.000 153.38000 37 LEU C C 1
ATOM 3386 O O . LEU C 1 39 ? 53.03400 99.17700 112.63800 1.000 153.38000 37 LEU C O 1
ATOM 3391 N N . ALA C 1 40 ? 54.35400 98.79100 110.86100 1.000 151.83000 38 ALA C N 1
ATOM 3392 C CA . ALA C 1 40 ? 55.46600 99.53500 111.44100 1.000 151.83000 38 ALA C CA 1
ATOM 3393 C C . ALA C 1 40 ? 55.14200 101.01800 111.53300 1.000 151.83000 38 ALA C C 1
ATOM 3394 O O . ALA C 1 40 ? 55.48600 101.67600 112.52100 1.000 151.83000 38 ALA C O 1
ATOM 3396 N N . LYS C 1 41 ? 54.47600 101.56500 110.51400 1.000 154.49000 39 LYS C N 1
ATOM 3397 C CA . LYS C 1 41 ? 54.07300 102.96700 110.58400 1.000 154.49000 39 LYS C CA 1
ATOM 3398 C C . LYS C 1 41 ? 53.03100 103.17800 111.67200 1.000 154.49000 39 LYS C C 1
ATOM 3399 O O . LYS C 1 41 ? 53.07600 104.17400 112.40200 1.000 154.49000 39 LYS C O 1
ATOM 3405 N N . ARG C 1 42 ? 52.08200 102.24900 111.79200 1.000 157.38000 40 ARG C N 1
ATOM 3406 C CA . ARG C 1 42 ? 51.12500 102.29900 112.88900 1.000 157.38000 40 ARG C CA 1
ATOM 3407 C C . ARG C 1 42 ? 51.83800 102.26300 114.23600 1.000 157.38000 40 ARG C C 1
ATOM 3408 O O . ARG C 1 42 ? 51.44400 102.95900 115.18100 1.000 157.38000 40 ARG C O 1
ATOM 3416 N N . LEU C 1 43 ? 52.90500 101.47000 114.33500 1.000 154.29000 41 LEU C N 1
ATOM 3417 C CA . LEU C 1 43 ? 53.64200 101.37300 115.58800 1.000 154.29000 41 LEU C CA 1
ATOM 3418 C C . LEU C 1 43 ? 54.40300 102.66100 115.86600 1.000 154.29000 41 LEU C C 1
ATOM 3419 O O . LEU C 1 43 ? 54.52500 103.08300 117.02100 1.000 154.29000 41 LEU C O 1
ATOM 3424 N N . VAL C 1 44 ? 54.92000 103.29900 114.81700 1.000 151.20000 42 VAL C N 1
ATOM 3425 C CA . VAL C 1 44 ? 55.54400 104.61000 114.97500 1.000 151.20000 42 VAL C CA 1
ATOM 3426 C C . VAL C 1 44 ? 54.52800 105.61700 115.49000 1.000 151.20000 42 VAL C C 1
ATOM 3427 O O . VAL C 1 44 ? 54.82300 106.42300 116.38200 1.000 151.20000 42 VAL C O 1
ATOM 3431 N N . GLU C 1 45 ? 53.31400 105.58700 114.93600 1.000 157.10000 43 GLU C N 1
ATOM 3432 C CA . GLU C 1 45 ? 52.24000 106.43500 115.44700 1.000 157.10000 43 GLU C CA 1
ATOM 3433 C C . GLU C 1 45 ? 52.00700 106.18000 116.92700 1.000 157.10000 43 GLU C C 1
ATOM 3434 O O . GLU C 1 45 ? 51.94400 107.12300 117.72800 1.000 157.10000 43 GLU C O 1
ATOM 3440 N N . GLN C 1 46 ? 51.87800 104.90700 117.30200 1.000 157.70000 44 GLN C N 1
ATOM 3441 C CA . GLN C 1 46 ? 51.64200 104.54400 118.69700 1.000 157.70000 44 GLN C CA 1
ATOM 3442 C C . GLN C 1 46 ? 52.76900 105.03400 119.59600 1.000 157.70000 44 GLN C C 1
ATOM 3443 O O . GLN C 1 46 ? 52.53000 105.44800 120.73800 1.000 157.70000 44 GLN C O 1
ATOM 3449 N N . ALA C 1 47 ? 54.00000 105.00900 119.09100 1.000 154.09000 45 ALA C N 1
ATOM 3450 C CA . ALA C 1 47 ? 55.14600 105.42700 119.88900 1.000 154.09000 45 ALA C CA 1
ATOM 3451 C C . ALA C 1 47 ? 55.03100 106.89100 120.29700 1.000 154.09000 45 ALA C C 1
ATOM 3452 O O . ALA C 1 47 ? 55.25500 107.24200 121.46000 1.000 154.09000 45 ALA C O 1
ATOM 3454 N N . LYS C 1 48 ? 54.68200 107.76200 119.34800 1.000 152.30000 46 LYS C N 1
ATOM 3455 C CA . LYS C 1 48 ? 54.56200 109.17900 119.66900 1.000 152.30000 46 LYS C CA 1
ATOM 3456 C C . LYS C 1 48 ? 53.30800 109.45500 120.48400 1.000 152.30000 46 LYS C C 1
ATOM 3457 O O . LYS C 1 48 ? 53.32700 110.29200 121.39400 1.000 152.30000 46 LYS C O 1
ATOM 3463 N N . LYS C 1 49 ? 52.20400 108.76300 120.18200 1.000 158.38000 47 LYS C N 1
ATOM 3464 C CA . LYS C 1 49 ? 50.98400 108.98700 120.95300 1.000 158.38000 47 LYS C CA 1
ATOM 3465 C C . LYS C 1 49 ? 51.14400 108.51400 122.39000 1.000 158.38000 47 LYS C C 1
ATOM 3466 O O . LYS C 1 49 ? 50.42800 108.98000 123.28500 1.000 158.38000 47 LYS C O 1
ATOM 3472 N N . GLU C 1 50 ? 52.07900 107.60100 122.64000 1.000 158.71000 48 GLU C N 1
ATOM 3473 C CA . GLU C 1 50 ? 52.32100 107.10400 123.98800 1.000 158.71000 48 GLU C CA 1
ATOM 3474 C C . GLU C 1 50 ? 53.75900 107.31800 124.44200 1.000 158.71000 48 GLU C C 1
ATOM 3475 O O . GLU C 1 50 ? 54.20900 106.65300 125.38100 1.000 158.71000 48 GLU C O 1
ATOM 3481 N N . GLY C 1 51 ? 54.48200 108.23100 123.79900 1.000 154.43000 49 GLY C N 1
ATOM 3482 C CA . GLY C 1 51 ? 55.79000 108.66000 124.27800 1.000 154.43000 49 GLY C CA 1
ATOM 3483 C C . GLY C 1 51 ? 56.78400 107.54800 124.53500 1.000 154.43000 49 GLY C C 1
ATOM 3484 O O . GLY C 1 51 ? 57.38300 107.49400 125.61700 1.000 154.43000 49 GLY C O 1
ATOM 3485 N N . ASP C 1 52 ? 56.98100 106.66000 123.56600 1.000 146.86000 50 ASP C N 1
ATOM 3486 C CA . ASP C 1 52 ? 57.92900 105.56200 123.70700 1.000 146.86000 50 ASP C CA 1
ATOM 3487 C C . ASP C 1 52 ? 58.95900 105.63600 122.59100 1.000 146.86000 50 ASP C C 1
ATOM 3488 O O . ASP C 1 52 ? 58.61700 105.39200 121.42200 1.000 146.86000 50 ASP C O 1
ATOM 3493 N N . PRO C 1 53 ? 60.21800 105.96500 122.89000 1.000 133.50000 51 PRO C N 1
ATOM 3494 C CA . PRO C 1 53 ? 61.22000 106.02200 121.81400 1.000 133.50000 51 PRO C CA 1
ATOM 3495 C C . PRO C 1 53 ? 61.63000 104.65500 121.29800 1.000 133.50000 51 PRO C C 1
ATOM 3496 O O . PRO C 1 53 ? 61.82800 104.49600 120.08700 1.000 133.50000 51 PRO C O 1
ATOM 3500 N N . GLU C 1 54 ? 61.76100 103.66300 122.18100 1.000 130.46000 52 GLU C N 1
ATOM 3501 C CA . GLU C 1 54 ? 62.26100 102.35600 121.76500 1.000 130.46000 52 GLU C CA 1
ATOM 3502 C C . GLU C 1 54 ? 61.37800 101.73700 120.69100 1.000 130.46000 52 GLU C C 1
ATOM 3503 O O . GLU C 1 54 ? 61.86300 100.99900 119.82200 1.000 130.46000 52 GLU C O 1
ATOM 3509 N N . LEU C 1 55 ? 60.07700 102.01900 120.74000 1.000 129.28000 53 LEU C N 1
ATOM 3510 C CA . LEU C 1 55 ? 59.18200 101.52400 119.70600 1.000 129.28000 53 LEU C CA 1
ATOM 3511 C C . LEU C 1 55 ? 59.60100 102.02500 118.33200 1.000 129.28000 53 LEU C C 1
ATOM 3512 O O . LEU C 1 55 ? 59.54000 101.28200 117.34600 1.000 129.28000 53 LEU C O 1
ATOM 3517 N N . VAL C 1 56 ? 60.04200 103.28200 118.24500 1.000 122.15000 54 VAL C N 1
ATOM 3518 C CA . VAL C 1 56 ? 60.49900 103.81400 116.96600 1.000 122.15000 54 VAL C CA 1
ATOM 3519 C C . VAL C 1 56 ? 61.68400 103.01000 116.45900 1.000 122.15000 54 VAL C C 1
ATOM 3520 O O . VAL C 1 56 ? 61.75000 102.64100 115.27900 1.000 122.15000 54 VAL C O 1
ATOM 3524 N N . LEU C 1 57 ? 62.63700 102.71700 117.34400 1.000 114.20000 55 LEU C N 1
ATOM 3525 C CA . LEU C 1 57 ? 63.80600 101.94500 116.94500 1.000 114.20000 55 LEU C CA 1
ATOM 3526 C C . LEU C 1 57 ? 63.41200 100.55800 116.46200 1.000 114.20000 55 LEU C C 1
ATOM 3527 O O . LEU C 1 57 ? 63.95700 100.05500 115.47100 1.000 114.20000 55 LEU C O 1
ATOM 3532 N N . GLU C 1 58 ? 62.46100 99.92000 117.14600 1.000 121.09000 56 GLU C N 1
ATOM 3533 C CA . GLU C 1 58 ? 62.05700 98.58200 116.72700 1.000 121.09000 56 GLU C CA 1
ATOM 3534 C C . GLU C 1 58 ? 61.33300 98.61600 115.38800 1.000 121.09000 56 GLU C C 1
ATOM 3535 O O . GLU C 1 58 ? 61.52800 97.73100 114.54800 1.000 121.09000 56 GLU C O 1
ATOM 3541 N N . ALA C 1 59 ? 60.49500 99.62900 115.17100 1.000 117.09000 57 ALA C N 1
ATOM 3542 C CA . ALA C 1 59 ? 59.86800 99.78600 113.86400 1.000 117.09000 57 ALA C CA 1
ATOM 3543 C C . ALA C 1 59 ? 60.91900 99.98300 112.78200 1.000 117.09000 57 ALA C C 1
ATOM 3544 O O . ALA C 1 59 ? 60.78400 99.46500 111.66600 1.000 117.09000 57 ALA C O 1
ATOM 3546 N N . ALA C 1 60 ? 61.97500 100.73300 113.09900 1.000 112.03000 58 ALA C N 1
ATOM 3547 C CA . ALA C 1 60 ? 63.06300 100.92200 112.14800 1.000 112.03000 58 ALA C CA 1
ATOM 3548 C C . ALA C 1 60 ? 63.72900 99.59600 111.81800 1.000 112.03000 58 ALA C C 1
ATOM 3549 O O . ALA C 1 60 ? 64.01600 99.30300 110.65300 1.000 112.03000 58 ALA C O 1
ATOM 3551 N N . ARG C 1 61 ? 63.96900 98.79100 112.84800 1.000 108.40000 59 ARG C N 1
ATOM 3552 C CA . ARG C 1 61 ? 64.60400 97.49400 112.66900 1.000 108.40000 59 ARG C CA 1
ATOM 3553 C C . ARG C 1 61 ? 63.73700 96.59100 111.80200 1.000 108.40000 59 ARG C C 1
ATOM 3554 O O . ARG C 1 61 ? 64.24100 95.87600 110.93500 1.000 108.40000 59 ARG C O 1
ATOM 3562 N N . VAL C 1 62 ? 62.42800 96.62700 112.03600 1.000 111.85000 60 VAL C N 1
ATOM 3563 C CA . VAL C 1 62 ? 61.49900 95.81900 111.25700 1.000 111.85000 60 VAL C CA 1
ATOM 3564 C C . VAL C 1 62 ? 61.53500 96.25500 109.79700 1.000 111.85000 60 VAL C C 1
ATOM 3565 O O . VAL C 1 62 ? 61.52900 95.42300 108.88800 1.000 111.85000 60 VAL C O 1
ATOM 3569 N N . ALA C 1 63 ? 61.57500 97.56600 109.58100 1.000 107.83000 61 ALA C N 1
ATOM 3570 C CA . ALA C 1 63 ? 61.63400 98.12400 108.23600 1.000 107.83000 61 ALA C CA 1
ATOM 3571 C C . ALA C 1 63 ? 62.93100 97.71100 107.55400 1.000 107.83000 61 ALA C C 1
ATOM 3572 O O . ALA C 1 63 ? 62.94500 97.37800 106.36800 1.000 107.83000 61 ALA C O 1
ATOM 3574 N N . LEU C 1 64 ? 64.02000 97.73400 108.31500 1.000 103.76000 62 LEU C N 1
ATOM 3575 C CA . LEU C 1 64 ? 65.33100 97.36100 107.79800 1.000 103.76000 62 LEU C CA 1
ATOM 3576 C C . LEU C 1 64 ? 65.34100 95.90000 107.36600 1.000 103.76000 62 LEU C C 1
ATOM 3577 O O . LEU C 1 64 ? 65.91700 95.55100 106.33700 1.000 103.76000 62 LEU C O 1
ATOM 3582 N N . TRP C 1 65 ? 64.69700 95.05000 108.16000 1.000 110.27000 63 TRP C N 1
ATOM 3583 C CA . TRP C 1 65 ? 64.62900 93.62800 107.85100 1.000 110.27000 63 TRP C CA 1
ATOM 3584 C C . TRP C 1 65 ? 63.88500 93.40800 106.54000 1.000 110.27000 63 TRP C C 1
ATOM 3585 O O . TRP C 1 65 ? 64.28700 92.58600 105.71800 1.000 110.27000 63 TRP C O 1
ATOM 3596 N N . VAL C 1 66 ? 62.79800 94.15100 106.35000 1.000 109.06000 64 VAL C N 1
ATOM 3597 C CA . VAL C 1 66 ? 62.01000 94.05100 105.12900 1.000 109.06000 64 VAL C CA 1
ATOM 3598 C C . VAL C 1 66 ? 62.84700 94.48400 103.93100 1.000 109.06000 64 VAL C C 1
ATOM 3599 O O . VAL C 1 66 ? 62.79800 93.86600 102.86800 1.000 109.06000 64 VAL C O 1
ATOM 3603 N N . ALA C 1 67 ? 63.61600 95.55300 104.11500 1.000 107.92000 65 ALA C N 1
ATOM 3604 C CA . ALA C 1 67 ? 64.47700 96.07200 103.05900 1.000 107.92000 65 ALA C CA 1
ATOM 3605 C C . ALA C 1 67 ? 65.53900 95.04500 102.68600 1.000 107.92000 65 ALA C C 1
ATOM 3606 O O . ALA C 1 67 ? 65.85100 94.86000 101.51000 1.000 107.92000 65 ALA C O 1
ATOM 3608 N N . GLU C 1 68 ? 66.12300 94.40500 103.67400 1.000 109.49000 66 GLU C N 1
ATOM 3609 C CA . GLU C 1 68 ? 67.18100 93.47800 103.36300 1.000 109.49000 66 GLU C CA 1
ATOM 3610 C C . GLU C 1 68 ? 66.61800 92.37000 102.51500 1.000 109.49000 66 GLU C C 1
ATOM 3611 O O . GLU C 1 68 ? 67.18400 91.95800 101.50100 1.000 109.49000 66 GLU C O 1
ATOM 3617 N N . LEU C 1 69 ? 65.42300 91.94800 102.87300 1.000 119.51000 67 LEU C N 1
ATOM 3618 C CA . LEU C 1 69 ? 64.76500 90.87100 102.17100 1.000 119.51000 67 LEU C CA 1
ATOM 3619 C C . LEU C 1 69 ? 64.48700 91.21400 100.74900 1.000 119.51000 67 LEU C C 1
ATOM 3620 O O . LEU C 1 69 ? 64.63000 90.38100 99.87700 1.000 119.51000 67 LEU C O 1
ATOM 3625 N N . ALA C 1 70 ? 64.11100 92.45000 100.48800 1.000 120.81000 68 ALA C N 1
ATOM 3626 C CA . ALA C 1 70 ? 63.87400 92.83400 99.13600 1.000 120.81000 68 ALA C CA 1
ATOM 3627 C C . ALA C 1 70 ? 65.14500 92.68900 98.33200 1.000 120.81000 68 ALA C C 1
ATOM 3628 O O . ALA C 1 70 ? 65.12500 92.10000 97.26600 1.000 120.81000 68 ALA C O 1
ATOM 3630 N N . ALA C 1 71 ? 66.27000 93.13500 98.86900 1.000 125.47000 69 ALA C N 1
ATOM 3631 C CA . ALA C 1 71 ? 67.50600 93.01100 98.13100 1.000 125.47000 69 ALA C CA 1
ATOM 3632 C C . ALA C 1 71 ? 67.84800 91.57200 97.87500 1.000 125.47000 69 ALA C C 1
ATOM 3633 O O . ALA C 1 71 ? 68.36300 91.26600 96.81100 1.000 125.47000 69 ALA C O 1
ATOM 3635 N N . LYS C 1 72 ? 67.64900 90.68500 98.84600 1.000 125.17000 70 LYS C N 1
ATOM 3636 C CA . LYS C 1 72 ? 67.95500 89.29200 98.52500 1.000 125.17000 70 LYS C CA 1
ATOM 3637 C C . LYS C 1 72 ? 66.98000 88.87800 97.43900 1.000 125.17000 70 LYS C C 1
ATOM 3638 O O . LYS C 1 72 ? 67.35500 88.34300 96.41000 1.000 125.17000 70 LYS C O 1
ATOM 3644 N N . ASN C 1 73 ? 65.72400 89.22700 97.64000 1.000 131.68000 71 ASN C N 1
ATOM 3645 C CA . ASN C 1 73 ? 64.72900 88.93400 96.63000 1.000 131.68000 71 ASN C CA 1
ATOM 3646 C C . ASN C 1 73 ? 64.93200 89.71700 95.34200 1.000 131.68000 71 ASN C C 1
ATOM 3647 O O . ASN C 1 73 ? 64.82600 89.16800 94.25500 1.000 131.68000 71 ASN C O 1
ATOM 3652 N N . GLY C 1 74 ? 65.26600 90.99400 95.47500 1.000 128.98000 72 GLY C N 1
ATOM 3653 C CA . GLY C 1 74 ? 65.46200 91.86600 94.32900 1.000 128.98000 72 GLY C CA 1
ATOM 3654 C C . GLY C 1 74 ? 64.23400 92.61600 93.83500 1.000 128.98000 72 GLY C C 1
ATOM 3655 O O . GLY C 1 74 ? 64.31200 93.37000 92.87200 1.000 128.98000 72 GLY C O 1
ATOM 3656 N N . ASP C 1 75 ? 63.10100 92.43000 94.49700 1.000 130.41000 73 ASP C N 1
ATOM 3657 C CA . ASP C 1 75 ? 61.87000 93.11400 94.11900 1.000 130.41000 73 ASP C CA 1
ATOM 3658 C C . ASP C 1 75 ? 62.01100 94.59500 94.44400 1.000 130.41000 73 ASP C C 1
ATOM 3659 O O . ASP C 1 75 ? 61.84000 95.00600 95.59600 1.000 130.41000 73 ASP C O 1
ATOM 3664 N N . LYS C 1 76 ? 62.31100 95.39800 93.42600 1.000 120.19000 74 LYS C N 1
ATOM 3665 C CA . LYS C 1 76 ? 62.61900 96.80400 93.66300 1.000 120.19000 74 LYS C CA 1
ATOM 3666 C C . LYS C 1 76 ? 61.36800 97.59700 94.02300 1.000 120.19000 74 LYS C C 1
ATOM 3667 O O . LYS C 1 76 ? 61.43400 98.54400 94.81700 1.000 120.19000 74 LYS C O 1
ATOM 3673 N N . GLU C 1 77 ? 60.22400 97.22300 93.44600 1.000 120.68000 75 GLU C N 1
ATOM 3674 C CA . GLU C 1 77 ? 59.00400 98.00400 93.63000 1.000 120.68000 75 GLU C CA 1
ATOM 3675 C C . GLU C 1 77 ? 58.61700 98.09300 95.10000 1.000 120.68000 75 GLU C C 1
ATOM 3676 O O . GLU C 1 77 ? 58.04500 99.09600 95.54000 1.000 120.68000 75 GLU C O 1
ATOM 3682 N N . VAL C 1 78 ? 58.92100 97.05300 95.87400 1.000 116.80000 76 VAL C N 1
ATOM 3683 C CA . VAL C 1 78 ? 58.65500 97.09900 97.30600 1.000 116.80000 76 VAL C CA 1
ATOM 3684 C C . VAL C 1 78 ? 59.87000 97.64000 98.05100 1.000 116.80000 76 VAL C C 1
ATOM 3685 O O . VAL C 1 78 ? 59.74100 98.25800 99.11700 1.000 116.80000 76 VAL C O 1
ATOM 3689 N N . PHE C 1 79 ? 61.06700 97.42700 97.49900 1.000 104.67000 77 PHE C N 1
ATOM 3690 C CA . PHE C 1 79 ? 62.28900 97.87500 98.15500 1.000 104.67000 77 PHE C CA 1
ATOM 3691 C C . PHE C 1 79 ? 62.31900 99.38600 98.29500 1.000 104.67000 77 PHE C C 1
ATOM 3692 O O . PHE C 1 79 ? 62.75000 99.92100 99.32100 1.000 104.67000 77 PHE C O 1
ATOM 3700 N N . LYS C 1 80 ? 61.87400 100.09300 97.25800 1.000 104.04000 78 LYS C N 1
ATOM 3701 C CA . LYS C 1 80 ? 61.86300 101.54900 97.32300 1.000 104.04000 78 LYS C CA 1
ATOM 3702 C C . LYS C 1 80 ? 60.92100 102.04100 98.40900 1.000 104.04000 78 LYS C C 1
ATOM 3703 O O . LYS C 1 80 ? 61.26000 102.95600 99.16700 1.000 104.04000 78 LYS C O 1
ATOM 3709 N N . LYS C 1 81 ? 59.73000 101.45300 98.49600 1.000 106.56000 79 LYS C N 1
ATOM 3710 C CA . LYS C 1 81 ? 58.79600 101.83500 99.54800 1.000 106.56000 79 LYS C CA 1
ATOM 3711 C C . LYS C 1 81 ? 59.38400 101.54500 100.92200 1.000 106.56000 79 LYS C C 1
ATOM 3712 O O . LYS C 1 81 ? 59.25000 102.34700 101.85500 1.000 106.56000 79 LYS C O 1
ATOM 3718 N N . ALA C 1 82 ? 60.05500 100.40100 101.05900 1.000 107.28000 80 ALA C N 1
ATOM 3719 C CA . ALA C 1 82 ? 60.65000 100.04800 102.33900 1.000 107.28000 80 ALA C CA 1
ATOM 3720 C C . ALA C 1 82 ? 61.73400 101.04000 102.73300 1.000 107.28000 80 ALA C C 1
ATOM 3721 O O . ALA C 1 82 ? 61.80400 101.46500 103.89100 1.000 107.28000 80 ALA C O 1
ATOM 3723 N N . ALA C 1 83 ? 62.58700 101.42100 101.78700 1.000 102.96000 81 ALA C N 1
ATOM 3724 C CA . ALA C 1 83 ? 63.64400 102.37400 102.09500 1.000 102.96000 81 ALA C CA 1
ATOM 3725 C C . ALA C 1 83 ? 63.07600 103.74700 102.41500 1.000 102.96000 81 ALA C C 1
ATOM 3726 O O . ALA C 1 83 ? 63.58200 104.44100 103.30300 1.000 102.96000 81 ALA C O 1
ATOM 3728 N N . GLU C 1 84 ? 62.03400 104.16400 101.69200 1.000 103.94000 82 GLU C N 1
ATOM 3729 C CA . GLU C 1 84 ? 61.38900 105.43000 102.01300 1.000 103.94000 82 GLU C CA 1
ATOM 3730 C C . GLU C 1 84 ? 60.85800 105.40900 103.43600 1.000 103.94000 82 GLU C C 1
ATOM 3731 O O . GLU C 1 84 ? 61.06100 106.36100 104.20100 1.000 103.94000 82 GLU C O 1
ATOM 3737 N N . SER C 1 85 ? 60.18400 104.32000 103.80800 1.000 105.47000 83 SER C N 1
ATOM 3738 C CA . SER C 1 85 ? 59.70000 104.16800 105.17400 1.000 105.47000 83 SER C CA 1
ATOM 3739 C C . SER C 1 85 ? 60.83700 104.21700 106.18000 1.000 105.47000 83 SER C C 1
ATOM 3740 O O . SER C 1 85 ? 60.72300 104.86600 107.22500 1.000 105.47000 83 SER C O 1
ATOM 3743 N N . ALA C 1 86 ? 61.93600 103.52200 105.89000 1.000 97.35000 84 ALA C N 1
ATOM 3744 C CA . ALA C 1 86 ? 63.04200 103.46600 106.83500 1.000 97.35000 84 ALA C CA 1
ATOM 3745 C C . ALA C 1 86 ? 63.66000 104.83900 107.03800 1.000 97.35000 84 ALA C C 1
ATOM 3746 O O . ALA C 1 86 ? 63.96400 105.23000 108.16800 1.000 97.35000 84 ALA C O 1
ATOM 3748 N N . LEU C 1 87 ? 63.85200 105.58700 105.95500 1.000 93.25000 85 LEU C N 1
ATOM 3749 C CA . LEU C 1 87 ? 64.40100 106.92800 106.08800 1.000 93.25000 85 LEU C CA 1
ATOM 3750 C C . LEU C 1 87 ? 63.44400 107.84000 106.84100 1.000 93.25000 85 LEU C C 1
ATOM 3751 O O . LEU C 1 87 ? 63.87800 108.67100 107.64700 1.000 93.25000 85 LEU C O 1
ATOM 3756 N N . GLU C 1 88 ? 62.13600 107.71100 106.59500 1.000 102.27000 86 GLU C N 1
ATOM 3757 C CA . GLU C 1 88 ? 61.18000 108.53600 107.32700 1.000 102.27000 86 GLU C CA 1
ATOM 3758 C C . GLU C 1 88 ? 61.20900 108.21300 108.81400 1.000 102.27000 86 GLU C C 1
ATOM 3759 O O . GLU C 1 88 ? 61.14000 109.11600 109.66000 1.000 102.27000 86 GLU C O 1
ATOM 3765 N N . VAL C 1 89 ? 61.31900 106.93100 109.15200 1.000 101.29000 87 VAL C N 1
ATOM 3766 C CA . VAL C 1 89 ? 61.42800 106.53500 110.55200 1.000 101.29000 87 VAL C CA 1
ATOM 3767 C C . VAL C 1 89 ? 62.71200 107.08200 111.15600 1.000 101.29000 87 VAL C C 1
ATOM 3768 O O . VAL C 1 89 ? 62.74100 107.50000 112.31700 1.000 101.29000 87 VAL C O 1
ATOM 3772 N N . ALA C 1 90 ? 63.79300 107.09500 110.37600 1.000 97.06000 88 ALA C N 1
ATOM 3773 C CA . ALA C 1 90 ? 65.03500 107.68900 110.85700 1.000 97.06000 88 ALA C CA 1
ATOM 3774 C C . ALA C 1 90 ? 64.85300 109.16900 111.15300 1.000 97.06000 88 ALA C C 1
ATOM 3775 O O . ALA C 1 90 ? 65.34200 109.67300 112.17100 1.000 97.06000 88 ALA C O 1
ATOM 3777 N N . LYS C 1 91 ? 64.16000 109.88300 110.26800 1.000 99.77000 89 LYS C N 1
ATOM 3778 C CA . LYS C 1 91 ? 63.89400 111.29700 110.50200 1.000 99.77000 89 LYS C CA 1
ATOM 3779 C C . LYS C 1 91 ? 63.08300 111.49400 111.77400 1.000 99.77000 89 LYS C C 1
ATOM 3780 O O . LYS C 1 91 ? 63.37700 112.38100 112.58500 1.000 99.77000 89 LYS C O 1
ATOM 3786 N N . ARG C 1 92 ? 62.05000 110.67500 111.96000 1.000 101.94000 90 ARG C N 1
ATOM 3787 C CA . ARG C 1 92 ? 61.24600 110.76800 113.17300 1.000 101.94000 90 ARG C CA 1
ATOM 3788 C C . ARG C 1 92 ? 62.08900 110.48600 114.40700 1.000 101.94000 90 ARG C C 1
ATOM 3789 O O . ARG C 1 92 ? 61.90500 111.11400 115.45700 1.000 101.94000 90 ARG C O 1
ATOM 3797 N N . LEU C 1 93 ? 63.01700 109.53700 114.29700 1.000 94.93000 91 LEU C N 1
ATOM 3798 C CA . LEU C 1 93 ? 63.90200 109.22600 115.41100 1.000 94.93000 91 LEU C CA 1
ATOM 3799 C C . LEU C 1 93 ? 64.78000 110.41800 115.75200 1.000 94.93000 91 LEU C C 1
ATOM 3800 O O . LEU C 1 93 ? 64.94500 110.76100 116.92600 1.000 94.93000 91 LEU C O 1
ATOM 3805 N N . VAL C 1 94 ? 65.35000 111.06000 114.73400 1.000 95.28000 92 VAL C N 1
ATOM 3806 C CA . VAL C 1 94 ? 66.12800 112.27400 114.95900 1.000 95.28000 92 VAL C CA 1
ATOM 3807 C C . VAL C 1 94 ? 65.27900 113.33000 115.65000 1.000 95.28000 92 VAL C C 1
ATOM 3808 O O . VAL C 1 94 ? 65.73000 113.99600 116.59100 1.000 95.28000 92 VAL C O 1
ATOM 3812 N N . GLU C 1 95 ? 64.04100 113.50300 115.18600 1.000 101.56000 93 GLU C N 1
ATOM 3813 C CA . GLU C 1 95 ? 63.17100 114.52600 115.75600 1.000 101.56000 93 GLU C CA 1
ATOM 3814 C C . GLU C 1 95 ? 62.92500 114.27100 117.23500 1.000 101.56000 93 GLU C C 1
ATOM 3815 O O . GLU C 1 95 ? 63.13700 115.15300 118.07300 1.000 101.56000 93 GLU C O 1
ATOM 3821 N N . VAL C 1 96 ? 62.48600 113.05800 117.57400 1.000 99.05000 94 VAL C N 1
ATOM 3822 C CA . VAL C 1 96 ? 62.17500 112.76100 118.96700 1.000 99.05000 94 VAL C CA 1
ATOM 3823 C C . VAL C 1 96 ? 63.43000 112.79500 119.83000 1.000 99.05000 94 VAL C C 1
ATOM 3824 O O . VAL C 1 96 ? 63.37000 113.17900 121.00400 1.000 99.05000 94 VAL C O 1
ATOM 3828 N N . ALA C 1 97 ? 64.58400 112.41600 119.27700 1.000 101.37000 95 ALA C N 1
ATOM 3829 C CA . ALA C 1 97 ? 65.81400 112.43800 120.05900 1.000 101.37000 95 ALA C CA 1
ATOM 3830 C C . ALA C 1 97 ? 66.23200 113.86300 120.37800 1.000 101.37000 95 ALA C C 1
ATOM 3831 O O . ALA C 1 97 ? 66.54700 114.18700 121.53000 1.000 101.37000 95 ALA C O 1
ATOM 3833 N N . SER C 1 98 ? 66.24800 114.73500 119.36800 1.000 104.16000 96 SER C N 1
ATOM 3834 C CA . SER C 1 98 ? 66.54300 116.13900 119.62300 1.000 104.16000 96 SER C CA 1
ATOM 3835 C C . SER C 1 98 ? 65.50900 116.75800 120.55100 1.000 104.16000 96 SER C C 1
ATOM 3836 O O . SER C 1 98 ? 65.82600 117.68100 121.30700 1.000 104.16000 96 SER C O 1
ATOM 3839 N N . LYS C 1 99 ? 64.27200 116.26100 120.51000 1.000 107.26000 97 LYS C N 1
ATOM 3840 C CA . LYS C 1 99 ? 63.24700 116.74900 121.42400 1.000 107.26000 97 LYS C CA 1
ATOM 3841 C C . LYS C 1 99 ? 63.58000 116.38200 122.86300 1.000 107.26000 97 LYS C C 1
ATOM 3842 O O . LYS C 1 99 ? 63.52900 117.23000 123.76000 1.000 107.26000 97 LYS C O 1
ATOM 3848 N N . GLU C 1 100 ? 63.92800 115.11700 123.10000 1.000 112.18000 98 GLU C N 1
ATOM 3849 C CA . GLU C 1 100 ? 64.17500 114.65400 124.46000 1.000 112.18000 98 GLU C CA 1
ATOM 3850 C C . GLU C 1 100 ? 65.60600 114.90700 124.91100 1.000 112.18000 98 GLU C C 1
ATOM 3851 O O . GLU C 1 100 ? 65.83100 115.24600 126.07700 1.000 112.18000 98 GLU C O 1
ATOM 3857 N N . GLY C 1 101 ? 66.57700 114.76400 124.01400 1.000 107.19000 99 GLY C N 1
ATOM 3858 C CA . GLY C 1 101 ? 67.96900 114.85100 124.40800 1.000 107.19000 99 GLY C CA 1
ATOM 3859 C C . GLY C 1 101 ? 68.54000 113.50500 124.80200 1.000 107.19000 99 GLY C C 1
ATOM 3860 O O . GLY C 1 101 ? 69.07500 113.34400 125.90400 1.000 107.19000 99 GLY C O 1
ATOM 3861 N N . ASP C 1 102 ? 68.42900 112.53000 123.90700 1.000 99.49000 100 ASP C N 1
ATOM 3862 C CA . ASP C 1 102 ? 68.92200 111.17500 124.14700 1.000 99.49000 100 ASP C CA 1
ATOM 3863 C C . ASP C 1 102 ? 69.87400 110.80100 123.02400 1.000 99.49000 100 ASP C C 1
ATOM 3864 O O . ASP C 1 102 ? 69.43300 110.65500 121.86600 1.000 99.49000 100 ASP C O 1
ATOM 3869 N N . PRO C 1 103 ? 71.15900 110.62900 123.30700 1.000 89.05000 101 PRO C N 1
ATOM 3870 C CA . PRO C 1 103 ? 72.13400 110.39700 122.23300 1.000 89.05000 101 PRO C CA 1
ATOM 3871 C C . PRO C 1 103 ? 71.93400 109.09400 121.47700 1.000 89.05000 101 PRO C C 1
ATOM 3872 O O . PRO C 1 103 ? 71.96300 109.08700 120.24300 1.000 89.05000 101 PRO C O 1
ATOM 3876 N N . ASP C 1 104 ? 71.73400 107.99100 122.20500 1.000 85.63000 102 ASP C N 1
ATOM 3877 C CA . ASP C 1 104 ? 71.68000 106.67000 121.58100 1.000 85.63000 102 ASP C CA 1
ATOM 3878 C C . ASP C 1 104 ? 70.70600 106.63200 120.41100 1.000 85.63000 102 ASP C C 1
ATOM 3879 O O . ASP C 1 104 ? 70.96600 105.97700 119.39300 1.000 85.63000 102 ASP C O 1
ATOM 3884 N N . LEU C 1 105 ? 69.58400 107.33700 120.53400 1.000 86.73000 103 LEU C N 1
ATOM 3885 C CA . LEU C 1 105 ? 68.61600 107.36400 119.44800 1.000 86.73000 103 LEU C CA 1
ATOM 3886 C C . LEU C 1 105 ? 69.21600 107.97300 118.19100 1.000 86.73000 103 LEU C C 1
ATOM 3887 O O . LEU C 1 105 ? 68.97200 107.48900 117.07900 1.000 86.73000 103 LEU C O 1
ATOM 3892 N N . VAL C 1 106 ? 70.02100 109.02400 118.34200 1.000 79.27000 104 VAL C N 1
ATOM 3893 C CA . VAL C 1 106 ? 70.62200 109.65400 117.17500 1.000 79.27000 104 VAL C CA 1
ATOM 3894 C C . VAL C 1 106 ? 71.58800 108.69900 116.49400 1.000 79.27000 104 VAL C C 1
ATOM 3895 O O . VAL C 1 106 ? 71.61100 108.58600 115.26100 1.000 79.27000 104 VAL C O 1
ATOM 3899 N N . ALA C 1 107 ? 72.41300 108.00800 117.28100 1.000 74.18000 105 ALA C N 1
ATOM 3900 C CA . ALA C 1 107 ? 73.34100 107.04700 116.70200 1.000 74.18000 105 ALA C CA 1
ATOM 3901 C C . ALA C 1 107 ? 72.59700 105.94800 115.96700 1.000 74.18000 105 ALA C C 1
ATOM 3902 O O . ALA C 1 107 ? 73.00900 105.52400 114.88100 1.000 74.18000 105 ALA C O 1
ATOM 3904 N N . TRP C 1 108 ? 71.49300 105.47200 116.54200 1.000 80.22000 106 TRP C N 1
ATOM 3905 C CA . TRP C 1 108 ? 70.71000 104.45500 115.85600 1.000 80.22000 106 TRP C CA 1
ATOM 3906 C C . TRP C 1 108 ? 70.12600 104.99900 114.56200 1.000 80.22000 106 TRP C C 1
ATOM 3907 O O . TRP C 1 108 ? 70.03000 104.27800 113.56500 1.000 80.22000 106 TRP C O 1
ATOM 3918 N N . ALA C 1 109 ? 69.73700 106.27400 114.55600 1.000 73.29000 107 ALA C N 1
ATOM 3919 C CA . ALA C 1 109 ? 69.25200 106.88000 113.32300 1.000 73.29000 107 ALA C CA 1
ATOM 3920 C C . ALA C 1 109 ? 70.33900 106.89100 112.25900 1.000 73.29000 107 ALA C C 1
ATOM 3921 O O . ALA C 1 109 ? 70.08900 106.55800 111.09400 1.000 73.29000 107 ALA C O 1
ATOM 3923 N N . ALA C 1 110 ? 71.55300 107.27900 112.64600 1.000 65.12000 108 ALA C N 1
ATOM 3924 C CA . ALA C 1 110 ? 72.65700 107.29400 111.69600 1.000 65.12000 108 ALA C CA 1
ATOM 3925 C C . ALA C 1 110 ? 72.91900 105.90500 111.14200 1.000 65.12000 108 ALA C C 1
ATOM 3926 O O . ALA C 1 110 ? 73.13200 105.73500 109.93800 1.000 65.12000 108 ALA C O 1
ATOM 3928 N N . LEU C 1 111 ? 72.90000 104.89900 112.01200 1.000 62.19000 109 LEU C N 1
ATOM 3929 C CA . LEU C 1 111 ? 73.13400 103.53600 111.55100 1.000 62.19000 109 LEU C CA 1
ATOM 3930 C C . LEU C 1 111 ? 72.02800 103.07100 110.61500 1.000 62.19000 109 LEU C C 1
ATOM 3931 O O . LEU C 1 111 ? 72.29500 102.38100 109.63000 1.000 62.19000 109 LEU C O 1
ATOM 3936 N N . VAL C 1 112 ? 70.77900 103.44700 110.89700 1.000 66.43000 110 VAL C N 1
ATOM 3937 C CA . VAL C 1 112 ? 69.68300 103.06800 110.01300 1.000 66.43000 110 VAL C CA 1
ATOM 3938 C C . VAL C 1 112 ? 69.86100 103.70300 108.64300 1.000 66.43000 110 VAL C C 1
ATOM 3939 O O . VAL C 1 112 ? 69.68300 103.04800 107.60800 1.000 66.43000 110 VAL C O 1
ATOM 3943 N N . ALA C 1 113 ? 70.20300 104.98900 108.61400 1.000 61.67000 111 ALA C N 1
ATOM 3944 C CA . ALA C 1 113 ? 70.43100 105.65800 107.34100 1.000 61.67000 111 ALA C CA 1
ATOM 3945 C C . ALA C 1 113 ? 71.55000 104.98100 106.56500 1.000 61.67000 111 ALA C C 1
ATOM 3946 O O . ALA C 1 113 ? 71.40600 104.67100 105.37500 1.000 61.67000 111 ALA C O 1
ATOM 3948 N N . LEU C 1 114 ? 72.67700 104.73300 107.22800 1.000 55.72000 112 LEU C N 1
ATOM 3949 C CA . LEU C 1 114 ? 73.78200 104.07900 106.54500 1.000 55.72000 112 LEU C CA 1
ATOM 3950 C C . LEU C 1 114 ? 73.41000 102.68500 106.07500 1.000 55.72000 112 LEU C C 1
ATOM 3951 O O . LEU C 1 114 ? 73.89100 102.24200 105.03300 1.000 55.72000 112 LEU C O 1
ATOM 3956 N N . TRP C 1 115 ? 72.55700 101.97700 106.81500 1.000 64.66000 113 TRP C N 1
ATOM 3957 C CA . TRP C 1 115 ? 72.20500 100.63100 106.38800 1.000 64.66000 113 TRP C CA 1
ATOM 3958 C C . TRP C 1 115 ? 71.29800 100.66500 105.17300 1.000 64.66000 113 TRP C C 1
ATOM 3959 O O . TRP C 1 115 ? 71.41800 99.81900 104.27900 1.000 64.66000 113 TRP C O 1
ATOM 3970 N N . VAL C 1 116 ? 70.37300 101.62000 105.12500 1.000 65.28000 114 VAL C N 1
ATOM 3971 C CA . VAL C 1 116 ? 69.59600 101.80600 103.90700 1.000 65.28000 114 VAL C CA 1
ATOM 3972 C C . VAL C 1 116 ? 70.52700 102.09800 102.74200 1.000 65.28000 114 VAL C C 1
ATOM 3973 O O . VAL C 1 116 ? 70.36500 101.56000 101.64000 1.000 65.28000 114 VAL C O 1
ATOM 3977 N N . ALA C 1 117 ? 71.52900 102.94200 102.98000 1.000 66.72000 115 ALA C N 1
ATOM 3978 C CA . ALA C 1 117 ? 72.50400 103.23700 101.93800 1.000 66.72000 115 ALA C CA 1
ATOM 3979 C C . ALA C 1 117 ? 73.21700 101.97500 101.47500 1.000 66.72000 115 ALA C C 1
ATOM 3980 O O . ALA C 1 117 ? 73.39700 101.75800 100.27300 1.000 66.72000 115 ALA C O 1
ATOM 3982 N N . PHE C 1 118 ? 73.63700 101.13700 102.41700 1.000 63.12000 116 PHE C N 1
ATOM 3983 C CA . PHE C 1 118 ? 74.36900 99.93000 102.05700 1.000 63.12000 116 PHE C CA 1
ATOM 3984 C C . PHE C 1 118 ? 73.48500 98.96600 101.28300 1.000 63.12000 116 PHE C C 1
ATOM 3985 O O . PHE C 1 118 ? 73.94500 98.31900 100.33800 1.000 63.12000 116 PHE C O 1
ATOM 3993 N N . LEU C 1 119 ? 72.21600 98.85500 101.66900 1.000 71.75000 117 LEU C N 1
ATOM 3994 C CA . LEU C 1 119 ? 71.29800 98.00700 100.91600 1.000 71.75000 117 LEU C CA 1
ATOM 3995 C C . LEU C 1 119 ? 71.13200 98.52000 99.49600 1.000 71.75000 117 LEU C C 1
ATOM 3996 O O . LEU C 1 119 ? 71.09300 97.73400 98.54200 1.000 71.75000 117 LEU C O 1
ATOM 4001 N N . ALA C 1 120 ? 71.02900 99.83900 99.33800 1.000 75.99000 118 ALA C N 1
ATOM 4002 C CA . ALA C 1 120 ? 70.96800 100.41200 98.00100 1.000 75.99000 118 ALA C CA 1
ATOM 4003 C C . ALA C 1 120 ? 72.22000 100.06400 97.20900 1.000 75.99000 118 ALA C C 1
ATOM 4004 O O . ALA C 1 120 ? 72.14400 99.64000 96.05000 1.000 75.99000 118 ALA C O 1
ATOM 4006 N N . PHE C 1 121 ? 73.38700 100.23100 97.83300 1.000 71.48000 119 PHE C N 1
ATOM 4007 C CA . PHE C 1 121 ? 74.64700 99.91600 97.17000 1.000 71.48000 119 PHE C CA 1
ATOM 4008 C C . PHE C 1 121 ? 74.68900 98.46100 96.74000 1.000 71.48000 119 PHE C C 1
ATOM 4009 O O . PHE C 1 121 ? 75.25100 98.12600 95.69200 1.000 71.48000 119 PHE C O 1
ATOM 4017 N N . LEU C 1 122 ? 74.11600 97.58000 97.55100 1.000 74.57000 120 LEU C N 1
ATOM 4018 C CA . LEU C 1 122 ? 74.04000 96.17400 97.18600 1.000 74.57000 120 LEU C CA 1
ATOM 4019 C C . LEU C 1 122 ? 73.14700 95.97700 95.97100 1.000 74.57000 120 LEU C C 1
ATOM 4020 O O . LEU C 1 122 ? 73.56300 95.39100 94.96500 1.000 74.57000 120 LEU C O 1
ATOM 4025 N N . ASN C 1 123 ? 71.90800 96.46000 96.04600 1.000 82.50000 121 ASN C N 1
ATOM 4026 C CA . ASN C 1 123 ? 70.98600 96.28100 94.93200 1.000 82.50000 121 ASN C CA 1
ATOM 4027 C C . ASN C 1 123 ? 71.36300 97.13000 93.72900 1.000 82.50000 121 ASN C C 1
ATOM 4028 O O . ASN C 1 123 ? 71.05700 96.74400 92.59700 1.000 82.50000 121 ASN C O 1
ATOM 4033 N N . GLY C 1 124 ? 72.02000 98.26400 93.94100 1.000 85.83000 122 GLY C N 1
ATOM 4034 C CA . GLY C 1 124 ? 72.36600 99.14200 92.84300 1.000 85.83000 122 GLY C CA 1
ATOM 4035 C C . GLY C 1 124 ? 71.20800 99.99900 92.38400 1.000 85.83000 122 GLY C C 1
ATOM 4036 O O . GLY C 1 124 ? 70.75200 99.88300 91.24400 1.000 85.83000 122 GLY C O 1
ATOM 4037 N N . ASP C 1 125 ? 70.71600 100.85500 93.27100 1.000 90.61000 123 ASP C N 1
ATOM 4038 C CA . ASP C 1 125 ? 69.63500 101.79100 92.97300 1.000 90.61000 123 ASP C CA 1
ATOM 4039 C C . ASP C 1 125 ? 70.13100 103.18500 93.33900 1.000 90.61000 123 ASP C C 1
ATOM 4040 O O . ASP C 1 125 ? 70.01100 103.61400 94.48900 1.000 90.61000 123 ASP C O 1
ATOM 4045 N N . LYS C 1 126 ? 70.67900 103.89200 92.35100 1.000 84.54000 124 LYS C N 1
ATOM 4046 C CA . LYS C 1 126 ? 71.33900 105.16200 92.62300 1.000 84.54000 124 LYS C CA 1
ATOM 4047 C C . LYS C 1 126 ? 70.39000 106.18700 93.22700 1.000 84.54000 124 LYS C C 1
ATOM 4048 O O . LYS C 1 126 ? 70.81300 107.01800 94.03700 1.000 84.54000 124 LYS C O 1
ATOM 4054 N N . GLU C 1 127 ? 69.11100 106.14400 92.86000 1.000 87.13000 125 GLU C N 1
ATOM 4055 C CA . GLU C 1 127 ? 68.15200 107.11400 93.37900 1.000 87.13000 125 GLU C CA 1
ATOM 4056 C C . GLU C 1 127 ? 68.03700 107.01500 94.89600 1.000 87.13000 125 GLU C C 1
ATOM 4057 O O . GLU C 1 127 ? 68.31500 107.97800 95.63100 1.000 87.13000 125 GLU C O 1
ATOM 4063 N N . VAL C 1 128 ? 67.62800 105.84600 95.38700 1.000 78.14000 126 VAL C N 1
ATOM 4064 C CA . VAL C 1 128 ? 67.48600 105.68000 96.82600 1.000 78.14000 126 VAL C CA 1
ATOM 4065 C C . VAL C 1 128 ? 68.83500 105.83000 97.50700 1.000 78.14000 126 VAL C C 1
ATOM 4066 O O . VAL C 1 128 ? 68.90600 106.22200 98.67400 1.000 78.14000 126 VAL C O 1
ATOM 4070 N N . PHE C 1 129 ? 69.92400 105.54600 96.79400 1.000 72.29000 127 PHE C N 1
ATOM 4071 C CA . PHE C 1 129 ? 71.24600 105.77900 97.36400 1.000 72.29000 127 PHE C CA 1
ATOM 4072 C C . PHE C 1 129 ? 71.44700 107.25300 97.67500 1.000 72.29000 127 PHE C C 1
ATOM 4073 O O . PHE C 1 129 ? 71.94900 107.61100 98.74600 1.000 72.29000 127 PHE C O 1
ATOM 4081 N N . LYS C 1 130 ? 71.06100 108.12600 96.74500 1.000 78.15000 128 LYS C N 1
ATOM 4082 C CA . LYS C 1 130 ? 71.16900 109.55700 96.99500 1.000 78.15000 128 LYS C CA 1
ATOM 4083 C C . LYS C 1 130 ? 70.26900 109.98000 98.14300 1.000 78.15000 128 LYS C C 1
ATOM 4084 O O . LYS C 1 130 ? 70.67200 110.78300 98.99400 1.000 78.15000 128 LYS C O 1
ATOM 4090 N N . LYS C 1 131 ? 69.03700 109.46400 98.17600 1.000 76.30000 129 LYS C N 1
ATOM 4091 C CA . LYS C 1 131 ? 68.15900 109.79500 99.29300 1.000 76.30000 129 LYS C CA 1
ATOM 4092 C C . LYS C 1 131 ? 68.78600 109.38700 100.61900 1.000 76.30000 129 LYS C C 1
ATOM 4093 O O . LYS C 1 131 ? 68.76400 110.15100 101.59500 1.000 76.30000 129 LYS C O 1
ATOM 4099 N N . ALA C 1 132 ? 69.37200 108.19200 100.66300 1.000 73.39000 130 ALA C N 1
ATOM 4100 C CA . ALA C 1 132 ? 69.97500 107.70000 101.89000 1.000 73.39000 130 ALA C CA 1
ATOM 4101 C C . ALA C 1 132 ? 71.16200 108.55300 102.30200 1.000 73.39000 130 ALA C C 1
ATOM 4102 O O . ALA C 1 132 ? 71.30700 108.89100 103.48000 1.000 73.39000 130 ALA C O 1
ATOM 4104 N N . ALA C 1 133 ? 72.02500 108.90500 101.35200 1.000 70.75000 131 ALA C N 1
ATOM 4105 C CA . ALA C 1 133 ? 73.18400 109.71900 101.69400 1.000 70.75000 131 ALA C CA 1
ATOM 4106 C C . ALA C 1 133 ? 72.75800 111.08100 102.21900 1.000 70.75000 131 ALA C C 1
ATOM 4107 O O . ALA C 1 133 ? 73.34400 111.59800 103.17800 1.000 70.75000 131 ALA C O 1
ATOM 4109 N N . GLU C 1 134 ? 71.74400 111.68300 101.59900 1.000 78.77000 132 GLU C N 1
ATOM 4110 C CA . GLU C 1 134 ? 71.25300 112.96400 102.09100 1.000 78.77000 132 GLU C CA 1
ATOM 4111 C C . GLU C 1 134 ? 70.72100 112.83200 103.51000 1.000 78.77000 132 GLU C C 1
ATOM 4112 O O . GLU C 1 134 ? 71.02700 113.65800 104.38100 1.000 78.77000 132 GLU C O 1
ATOM 4118 N N . SER C 1 135 ? 69.91800 111.79700 103.76200 1.000 72.30000 133 SER C N 1
ATOM 4119 C CA . SER C 1 135 ? 69.40400 111.59400 105.10900 1.000 72.30000 133 SER C CA 1
ATOM 4120 C C . SER C 1 135 ? 70.53800 111.37500 106.10000 1.000 72.30000 133 SER C C 1
ATOM 4121 O O . SER C 1 135 ? 70.47900 111.85000 107.23800 1.000 72.30000 133 SER C O 1
ATOM 4124 N N . ALA C 1 136 ? 71.59000 110.67600 105.67900 1.000 64.57000 134 ALA C N 1
ATOM 4125 C CA . ALA C 1 136 ? 72.70600 110.41000 106.57800 1.000 64.57000 134 ALA C CA 1
ATOM 4126 C C . ALA C 1 136 ? 73.44900 111.68800 106.92700 1.000 64.57000 134 ALA C C 1
ATOM 4127 O O . ALA C 1 136 ? 73.81500 111.90300 108.08600 1.000 64.57000 134 ALA C O 1
ATOM 4129 N N . LEU C 1 137 ? 73.68600 112.54800 105.94100 1.000 63.47000 135 LEU C N 1
ATOM 4130 C CA . LEU C 1 137 ? 74.35200 113.80900 106.23900 1.000 63.47000 135 LEU C CA 1
ATOM 4131 C C . LEU C 1 137 ? 73.48400 114.68500 107.13200 1.000 63.47000 135 LEU C C 1
ATOM 4132 O O . LEU C 1 137 ? 73.99200 115.36900 108.03200 1.000 63.47000 135 LEU C O 1
ATOM 4137 N N . GLU C 1 138 ? 72.16900 114.67100 106.91200 1.000 72.66000 136 GLU C N 1
ATOM 4138 C CA . GLU C 1 138 ? 71.27800 115.39900 107.80800 1.000 72.66000 136 GLU C CA 1
ATOM 4139 C C . GLU C 1 138 ? 71.37900 114.85800 109.22800 1.000 72.66000 136 GLU C C 1
ATOM 4140 O O . GLU C 1 138 ? 71.37500 115.62200 110.20500 1.000 72.66000 136 GLU C O 1
ATOM 4146 N N . VAL C 1 139 ? 71.46500 113.53700 109.35800 1.000 67.03000 137 VAL C N 1
ATOM 4147 C CA . VAL C 1 139 ? 71.60400 112.93700 110.67600 1.000 67.03000 137 VAL C CA 1
ATOM 4148 C C . VAL C 1 139 ? 72.92900 113.34000 111.30400 1.000 67.03000 137 VAL C C 1
ATOM 4149 O O . VAL C 1 139 ? 73.01500 113.54300 112.51300 1.000 67.03000 137 VAL C O 1
ATOM 4153 N N . ALA C 1 140 ? 73.97800 113.47500 110.49500 1.000 62.79000 138 ALA C N 1
ATOM 4154 C CA . ALA C 1 140 ? 75.25300 113.94300 111.03000 1.000 62.79000 138 ALA C CA 1
ATOM 4155 C C . ALA C 1 140 ? 75.13100 115.36300 111.56300 1.000 62.79000 138 ALA C C 1
ATOM 4156 O O . ALA C 1 140 ? 75.67900 115.69100 112.62300 1.000 62.79000 138 ALA C O 1
ATOM 4158 N N . LYS C 1 141 ? 74.43100 116.22300 110.82400 1.000 67.47000 139 LYS C N 1
ATOM 4159 C CA . LYS C 1 141 ? 74.13000 117.56400 111.31200 1.000 67.47000 139 LYS C CA 1
ATOM 4160 C C . LYS C 1 141 ? 73.49100 117.50500 112.69200 1.000 67.47000 139 LYS C C 1
ATOM 4161 O O . LYS C 1 141 ? 73.99900 118.07900 113.66500 1.000 67.47000 139 LYS C O 1
ATOM 4167 N N . ALA C 1 142 ? 72.35900 116.81000 112.78200 1.000 67.16000 140 ALA C N 1
ATOM 4168 C CA . ALA C 1 142 ? 71.63900 116.75200 114.05000 1.000 67.16000 140 ALA C CA 1
ATOM 4169 C C . ALA C 1 142 ? 72.46400 116.07700 115.13200 1.000 67.16000 140 ALA C C 1
ATOM 4170 O O . ALA C 1 142 ? 72.28600 116.36700 116.32000 1.000 67.16000 140 ALA C O 1
ATOM 4172 N N . LEU C 1 143 ? 73.37400 115.19100 114.74500 1.000 62.51000 141 LEU C N 1
ATOM 4173 C CA . LEU C 1 143 ? 74.21300 114.50900 115.71600 1.000 62.51000 141 LEU C CA 1
ATOM 4174 C C . LEU C 1 143 ? 75.20300 115.47600 116.33800 1.000 62.51000 141 LEU C C 1
ATOM 4175 O O . LEU C 1 143 ? 75.37800 115.49800 117.56100 1.000 62.51000 141 LEU C O 1
ATOM 4180 N N . MET C 1 144 ? 75.86400 116.28400 115.51100 1.000 64.80000 142 MET C N 1
ATOM 4181 C CA . MET C 1 144 ? 76.73400 117.31800 116.05500 1.000 64.80000 142 MET C CA 1
ATOM 4182 C C . MET C 1 144 ? 75.94200 118.28400 116.92500 1.000 64.80000 142 MET C C 1
ATOM 4183 O O . MET C 1 144 ? 76.42300 118.72500 117.97500 1.000 64.80000 142 MET C O 1
ATOM 4188 N N . GLU C 1 145 ? 74.73900 118.62300 116.50200 1.000 75.72000 143 GLU C N 1
ATOM 4189 C CA . GLU C 1 145 ? 73.96400 119.54600 117.29100 1.000 75.72000 143 GLU C CA 1
ATOM 4190 C C . GLU C 1 145 ? 73.64900 118.96100 118.64100 1.000 75.72000 143 GLU C C 1
ATOM 4191 O O . GLU C 1 145 ? 73.78800 119.63200 119.64300 1.000 75.72000 143 GLU C O 1
ATOM 4197 N N . VAL C 1 146 ? 73.23300 117.70600 118.69000 1.000 75.08000 144 VAL C N 1
ATOM 4198 C CA . VAL C 1 146 ? 72.92900 117.14800 119.99000 1.000 75.08000 144 VAL C CA 1
ATOM 4199 C C . VAL C 1 146 ? 74.19300 117.08300 120.82700 1.000 75.08000 144 VAL C C 1
ATOM 4200 O O . VAL C 1 146 ? 74.23000 117.54600 121.95600 1.000 75.08000 144 VAL C O 1
ATOM 4204 N N . ALA C 1 147 ? 75.26200 116.58100 120.24300 1.000 74.10000 145 ALA C N 1
ATOM 4205 C CA . ALA C 1 147 ? 76.52600 116.54000 120.96800 1.000 74.10000 145 ALA C CA 1
ATOM 4206 C C . ALA C 1 147 ? 76.80900 117.86800 121.64400 1.000 74.10000 145 ALA C C 1
ATOM 4207 O O . ALA C 1 147 ? 77.17400 117.90600 122.82200 1.000 74.10000 145 ALA C O 1
ATOM 4209 N N . MET C 1 148 ? 76.64900 118.96900 120.91300 1.000 81.35000 146 MET C N 1
ATOM 4210 C CA . MET C 1 148 ? 76.81500 120.27800 121.53200 1.000 81.35000 146 MET C CA 1
ATOM 4211 C C . MET C 1 148 ? 75.81800 120.48100 122.66400 1.000 81.35000 146 MET C C 1
ATOM 4212 O O . MET C 1 148 ? 76.12800 121.15100 123.65600 1.000 81.35000 146 MET C O 1
ATOM 4217 N N . LYS C 1 149 ? 74.63200 119.88900 122.54900 1.000 84.25000 147 LYS C N 1
ATOM 4218 C CA . LYS C 1 149 ? 73.57500 120.15600 123.51500 1.000 84.25000 147 LYS C CA 1
ATOM 4219 C C . LYS C 1 149 ? 73.75800 119.37000 124.80800 1.000 84.25000 147 LYS C C 1
ATOM 4220 O O . LYS C 1 149 ? 73.59400 119.92300 125.90000 1.000 84.25000 147 LYS C O 1
ATOM 4226 N N . VAL C 1 150 ? 74.08000 118.07900 124.71100 1.000 82.72000 148 VAL C N 1
ATOM 4227 C CA . VAL C 1 150 ? 73.97400 117.19600 125.86900 1.000 82.72000 148 VAL C CA 1
ATOM 4228 C C . VAL C 1 150 ? 75.32800 116.56100 126.17700 1.000 82.72000 148 VAL C C 1
ATOM 4229 O O . VAL C 1 150 ? 75.40600 115.44700 126.70500 1.000 82.72000 148 VAL C O 1
ATOM 4233 N N . GLY C 1 151 ? 76.40700 117.25700 125.85900 1.000 81.89000 149 GLY C N 1
ATOM 4234 C CA . GLY C 1 151 ? 77.72500 116.70100 126.13300 1.000 81.89000 149 GLY C CA 1
ATOM 4235 C C . GLY C 1 151 ? 77.99800 115.49700 125.25300 1.000 81.89000 149 GLY C C 1
ATOM 4236 O O . GLY C 1 151 ? 77.78500 115.53400 124.03700 1.000 81.89000 149 GLY C O 1
ATOM 4237 N N . ALA C 1 152 ? 78.45800 114.40700 125.86900 1.000 74.23000 150 ALA C N 1
ATOM 4238 C CA . ALA C 1 152 ? 78.73900 113.16100 125.16300 1.000 74.23000 150 ALA C CA 1
ATOM 4239 C C . ALA C 1 152 ? 79.67200 113.39200 123.98200 1.000 74.23000 150 ALA C C 1
ATOM 4240 O O . ALA C 1 152 ? 79.22600 113.38300 122.82900 1.000 74.23000 150 ALA C O 1
ATOM 4242 N N . PRO C 1 153 ? 80.96100 113.61900 124.23100 1.000 68.14000 151 PRO C N 1
ATOM 4243 C CA . PRO C 1 153 ? 81.87900 113.92400 123.12500 1.000 68.14000 151 PRO C CA 1
ATOM 4244 C C . PRO C 1 153 ? 81.91800 112.87300 122.03400 1.000 68.14000 151 PRO C C 1
ATOM 4245 O O . PRO C 1 153 ? 82.13600 113.22700 120.87000 1.000 68.14000 151 PRO C O 1
ATOM 4249 N N . TRP C 1 154 ? 81.71200 111.59500 122.36000 1.000 60.25000 152 TRP C N 1
ATOM 4250 C CA . TRP C 1 154 ? 81.83000 110.55500 121.34500 1.000 60.25000 152 TRP C CA 1
ATOM 4251 C C . TRP C 1 154 ? 80.87400 110.76500 120.18000 1.000 60.25000 152 TRP C C 1
ATOM 4252 O O . TRP C 1 154 ? 81.13100 110.25900 119.08300 1.000 60.25000 152 TRP C O 1
ATOM 4263 N N . LEU C 1 155 ? 79.78600 111.50800 120.38800 1.000 62.54000 153 LEU C N 1
ATOM 4264 C CA . LEU C 1 155 ? 78.91200 111.84100 119.27100 1.000 62.54000 153 LEU C CA 1
ATOM 4265 C C . LEU C 1 155 ? 79.66200 112.59500 118.18600 1.000 62.54000 153 LEU C C 1
ATOM 4266 O O . LEU C 1 155 ? 79.37100 112.42700 117.00000 1.000 62.54000 153 LEU C O 1
ATOM 4271 N N . VAL C 1 156 ? 80.63600 113.41600 118.57200 1.000 62.33000 154 VAL C N 1
ATOM 4272 C CA . VAL C 1 156 ? 81.41400 114.16100 117.58700 1.000 62.33000 154 VAL C CA 1
ATOM 4273 C C . VAL C 1 156 ? 82.17800 113.20600 116.68300 1.000 62.33000 154 VAL C C 1
ATOM 4274 O O . VAL C 1 156 ? 82.13400 113.30800 115.44800 1.000 62.33000 154 VAL C O 1
ATOM 4278 N N . GLU C 1 157 ? 82.91300 112.27600 117.29300 1.000 59.19000 155 GLU C N 1
ATOM 4279 C CA . GLU C 1 157 ? 83.66400 111.30000 116.52000 1.000 59.19000 155 GLU C CA 1
ATOM 4280 C C . GLU C 1 157 ? 82.73500 110.46600 115.65400 1.000 59.19000 155 GLU C C 1
ATOM 4281 O O . GLU C 1 157 ? 83.05500 110.16600 114.49900 1.000 59.19000 155 GLU C O 1
ATOM 4287 N N . LEU C 1 158 ? 81.57000 110.09900 116.18600 1.000 51.78000 156 LEU C N 1
ATOM 4288 C CA . LEU C 1 158 ? 80.62700 109.32700 115.38900 1.000 51.78000 156 LEU C CA 1
ATOM 4289 C C . LEU C 1 158 ? 80.15000 110.11800 114.18300 1.000 51.78000 156 LEU C C 1
ATOM 4290 O O . LEU C 1 158 ? 80.00300 109.56800 113.09000 1.000 51.78000 156 LEU C O 1
ATOM 4295 N N . ALA C 1 159 ? 79.90900 111.41600 114.35600 1.000 53.57000 157 ALA C N 1
ATOM 4296 C CA . ALA C 1 159 ? 79.43700 112.22700 113.24000 1.000 53.57000 157 ALA C CA 1
ATOM 4297 C C . ALA C 1 159 ? 80.49500 112.33100 112.15200 1.000 53.57000 157 ALA C C 1
ATOM 4298 O O . ALA C 1 159 ? 80.20100 112.15300 110.96100 1.000 53.57000 157 ALA C O 1
ATOM 4300 N N . ILE C 1 160 ? 81.73400 112.63100 112.54100 1.000 48.36000 158 ILE C N 1
ATOM 4301 C CA . ILE C 1 160 ? 82.80600 112.70000 111.55300 1.000 48.36000 158 ILE C CA 1
ATOM 4302 C C . ILE C 1 160 ? 82.95700 111.36600 110.84000 1.000 48.36000 158 ILE C C 1
ATOM 4303 O O . ILE C 1 160 ? 83.14700 111.31100 109.61900 1.000 48.36000 158 ILE C O 1
ATOM 4308 N N . ALA C 1 161 ? 82.86400 110.26500 111.58600 1.000 48.61000 159 ALA C N 1
ATOM 4309 C CA . ALA C 1 161 ? 83.01300 108.95800 110.96700 1.000 48.61000 159 ALA C CA 1
ATOM 4310 C C . ALA C 1 161 ? 81.86300 108.66000 110.01600 1.000 48.61000 159 ALA C C 1
ATOM 4311 O O . ALA C 1 161 ? 82.06500 108.03200 108.97600 1.000 48.61000 159 ALA C O 1
ATOM 4313 N N . VAL C 1 162 ? 80.65200 109.10800 110.34400 1.000 48.36000 160 VAL C N 1
ATOM 4314 C CA . VAL C 1 162 ? 79.53000 108.90700 109.43500 1.000 48.36000 160 VAL C CA 1
ATOM 4315 C C . VAL C 1 162 ? 79.74300 109.69000 108.15200 1.000 48.36000 160 VAL C C 1
ATOM 4316 O O . VAL C 1 162 ? 79.43500 109.21200 107.05500 1.000 48.36000 160 VAL C O 1
ATOM 4320 N N . ALA C 1 163 ? 80.27300 110.90500 108.26500 1.000 49.40000 161 ALA C N 1
ATOM 4321 C CA . ALA C 1 163 ? 80.59400 111.66700 107.06300 1.000 49.40000 161 ALA C CA 1
ATOM 4322 C C . ALA C 1 163 ? 81.61700 110.93000 106.21100 1.000 49.40000 161 ALA C C 1
ATOM 4323 O O . ALA C 1 163 ? 81.45000 110.79200 104.99200 1.000 49.40000 161 ALA C O 1
ATOM 4325 N N . ARG C 1 164 ? 82.68500 110.43800 106.84000 1.000 50.66000 162 ARG C N 1
ATOM 4326 C CA . ARG C 1 164 ? 83.69600 109.69600 106.09400 1.000 50.66000 162 ARG C CA 1
ATOM 4327 C C . ARG C 1 164 ? 83.10300 108.45300 105.45000 1.000 50.66000 162 ARG C C 1
ATOM 4328 O O . ARG C 1 164 ? 83.47500 108.08200 104.33000 1.000 50.66000 162 ARG C O 1
ATOM 4336 N N . ALA C 1 165 ? 82.17000 107.80000 106.13500 1.000 50.82000 163 ALA C N 1
ATOM 4337 C CA . ALA C 1 165 ? 81.56600 106.59600 105.58600 1.000 50.82000 163 ALA C CA 1
ATOM 4338 C C . ALA C 1 165 ? 80.70100 106.91900 104.38100 1.000 50.82000 163 ALA C C 1
ATOM 4339 O O . ALA C 1 165 ? 80.72100 106.19200 103.38500 1.000 50.82000 163 ALA C O 1
ATOM 4341 N N . VAL C 1 166 ? 79.91500 107.98800 104.46300 1.000 49.21000 164 VAL C N 1
ATOM 4342 C CA . VAL C 1 166 ? 79.12800 108.40000 103.31000 1.000 49.21000 164 VAL C CA 1
ATOM 4343 C C . VAL C 1 166 ? 80.04200 108.69500 102.13600 1.000 49.21000 164 VAL C C 1
ATOM 4344 O O . VAL C 1 166 ? 79.77000 108.29100 100.99800 1.000 49.21000 164 VAL C O 1
ATOM 4348 N N . TRP C 1 167 ? 81.15000 109.38900 102.39300 1.000 56.44000 165 TRP C N 1
ATOM 4349 C CA . TRP C 1 167 ? 82.08400 109.68100 101.31300 1.000 56.44000 165 TRP C CA 1
ATOM 4350 C C . TRP C 1 167 ? 82.60800 108.39900 100.68500 1.000 56.44000 165 TRP C C 1
ATOM 4351 O O . TRP C 1 167 ? 82.60400 108.25200 99.46000 1.000 56.44000 165 TRP C O 1
ATOM 4362 N N . LEU C 1 168 ? 83.05600 107.45000 101.50400 1.000 50.78000 166 LEU C N 1
ATOM 4363 C CA . LEU C 1 168 ? 83.64100 106.24200 100.93600 1.000 50.78000 166 LEU C CA 1
ATOM 4364 C C . LEU C 1 168 ? 82.60200 105.41700 100.18500 1.000 50.78000 166 LEU C C 1
ATOM 4365 O O . LEU C 1 168 ? 82.90400 104.83200 99.13600 1.000 50.78000 166 LEU C O 1
ATOM 4370 N N . LEU C 1 169 ? 81.37300 105.36600 100.69400 1.000 53.40000 167 LEU C N 1
ATOM 4371 C CA . LEU C 1 169 ? 80.32800 104.63600 99.98700 1.000 53.40000 167 LEU C CA 1
ATOM 4372 C C . LEU C 1 169 ? 80.05100 105.27100 98.63600 1.000 53.40000 167 LEU C C 1
ATOM 4373 O O . LEU C 1 169 ? 79.92800 104.57300 97.62400 1.000 53.40000 167 LEU C O 1
ATOM 4378 N N . ALA C 1 170 ? 79.95200 106.59700 98.59300 1.000 62.26000 168 ALA C N 1
ATOM 4379 C CA . ALA C 1 170 ? 79.80200 107.26000 97.30400 1.000 62.26000 168 ALA C CA 1
ATOM 4380 C C . ALA C 1 170 ? 80.99900 106.98600 96.40700 1.000 62.26000 168 ALA C C 1
ATOM 4381 O O . ALA C 1 170 ? 80.86000 106.92100 95.18300 1.000 62.26000 168 ALA C O 1
ATOM 4383 N N . GLU C 1 171 ? 82.17800 106.81800 97.00200 1.000 66.90000 169 GLU C N 1
ATOM 4384 C CA . GLU C 1 171 ? 83.36900 106.50600 96.22200 1.000 66.90000 169 GLU C CA 1
ATOM 4385 C C . GLU C 1 171 ? 83.22100 105.17000 95.51500 1.000 66.90000 169 GLU C C 1
ATOM 4386 O O . GLU C 1 171 ? 83.46100 105.06400 94.30700 1.000 66.90000 169 GLU C O 1
ATOM 4392 N N . LEU C 1 172 ? 82.82800 104.13300 96.25500 1.000 63.09000 170 LEU C N 1
ATOM 4393 C CA . LEU C 1 172 ? 82.68300 102.81900 95.63800 1.000 63.09000 170 LEU C CA 1
ATOM 4394 C C . LEU C 1 172 ? 81.57900 102.81200 94.59300 1.000 63.09000 170 LEU C C 1
ATOM 4395 O O . LEU C 1 172 ? 81.75100 102.26600 93.49900 1.000 63.09000 170 LEU C O 1
ATOM 4400 N N . PHE C 1 173 ? 80.43400 103.40900 94.91200 1.000 73.07000 171 PHE C N 1
ATOM 4401 C CA . PHE C 1 173 ? 79.31700 103.38400 93.98000 1.000 73.07000 171 PHE C CA 1
ATOM 4402 C C . PHE C 1 173 ? 79.59400 104.26600 92.77000 1.000 73.07000 171 PHE C C 1
ATOM 4403 O O . PHE C 1 173 ? 79.48000 103.81700 91.62700 1.000 73.07000 171 PHE C O 1
ATOM 4411 N N . GLY C 1 174 ? 79.95800 105.52200 93.00300 1.000 78.26000 172 GLY C N 1
ATOM 4412 C CA . GLY C 1 174 ? 80.37400 106.38200 91.91400 1.000 78.26000 172 GLY C CA 1
ATOM 4413 C C . GLY C 1 174 ? 79.61800 107.68800 91.78400 1.000 78.26000 172 GLY C C 1
ATOM 4414 O O . GLY C 1 174 ? 79.91400 108.48800 90.89300 1.000 78.26000 172 GLY C O 1
ATOM 4415 N N . ASP C 1 175 ? 78.65000 107.93000 92.66700 1.000 82.55000 173 ASP C N 1
ATOM 4416 C CA . ASP C 1 175 ? 77.81800 109.12900 92.58200 1.000 82.55000 173 ASP C CA 1
ATOM 4417 C C . ASP C 1 175 ? 78.65000 110.32500 93.03200 1.000 82.55000 173 ASP C C 1
ATOM 4418 O O . ASP C 1 175 ? 78.61600 110.75300 94.18800 1.000 82.55000 173 ASP C O 1
ATOM 4423 N N . GLU C 1 176 ? 79.40100 110.88400 92.08100 1.000 84.68000 174 GLU C N 1
ATOM 4424 C CA . GLU C 1 176 ? 80.35500 111.93800 92.41000 1.000 84.68000 174 GLU C CA 1
ATOM 4425 C C . GLU C 1 176 ? 79.68400 113.14200 93.05100 1.000 84.68000 174 GLU C C 1
ATOM 4426 O O . GLU C 1 176 ? 80.29900 113.82100 93.88000 1.000 84.68000 174 GLU C O 1
ATOM 4432 N N . GLU C 1 177 ? 78.43500 113.42800 92.68700 1.000 84.56000 175 GLU C N 1
ATOM 4433 C CA . GLU C 1 177 ? 77.71500 114.51100 93.34700 1.000 84.56000 175 GLU C CA 1
ATOM 4434 C C . GLU C 1 177 ? 77.61400 114.25900 94.84300 1.000 84.56000 175 GLU C C 1
ATOM 4435 O O . GLU C 1 177 ? 77.99500 115.10800 95.66100 1.000 84.56000 175 GLU C O 1
ATOM 4441 N N . VAL C 1 178 ? 77.09500 113.08800 95.21900 1.000 72.09000 176 VAL C N 1
ATOM 4442 C CA . VAL C 1 178 ? 77.01500 112.72300 96.62700 1.000 72.09000 176 VAL C CA 1
ATOM 4443 C C . VAL C 1 178 ? 78.39600 112.73800 97.25800 1.000 72.09000 176 VAL C C 1
ATOM 4444 O O . VAL C 1 178 ? 78.56900 113.17400 98.40000 1.000 72.09000 176 VAL C O 1
ATOM 4448 N N . ARG C 1 179 ? 79.40500 112.27300 96.52300 1.000 70.07000 177 ARG C N 1
ATOM 4449 C CA . ARG C 1 179 ? 80.75800 112.28300 97.05700 1.000 70.07000 177 ARG C CA 1
ATOM 4450 C C . ARG C 1 179 ? 81.22600 113.69900 97.35500 1.000 70.07000 177 ARG C C 1
ATOM 4451 O O . ARG C 1 179 ? 81.85100 113.94900 98.39100 1.000 70.07000 177 ARG C O 1
ATOM 4459 N N . ARG C 1 180 ? 80.93800 114.64200 96.46000 1.000 67.45000 178 ARG C N 1
ATOM 4460 C CA . ARG C 1 180 ? 81.34900 116.01700 96.71100 1.000 67.45000 178 ARG C CA 1
ATOM 4461 C C . ARG C 1 180 ? 80.61400 116.59700 97.90800 1.000 67.45000 178 ARG C C 1
ATOM 4462 O O . ARG C 1 180 ? 81.22600 117.26300 98.75900 1.000 67.45000 178 ARG C O 1
ATOM 4470 N N . ARG C 1 181 ? 79.30200 116.36800 97.98900 1.000 67.98000 179 ARG C N 1
ATOM 4471 C CA . ARG C 1 181 ? 78.55900 116.79500 99.16900 1.000 67.98000 179 ARG C CA 1
ATOM 4472 C C . ARG C 1 181 ? 79.20900 116.25700 100.43200 1.000 67.98000 179 ARG C C 1
ATOM 4473 O O . ARG C 1 181 ? 79.42600 116.99200 101.40000 1.000 67.98000 179 ARG C O 1
ATOM 4481 N N . ALA C 1 182 ? 79.55600 114.97100 100.42400 1.000 62.40000 180 ALA C N 1
ATOM 4482 C CA . ALA C 1 182 ? 80.09500 114.34300 101.62200 1.000 62.40000 180 ALA C CA 1
ATOM 4483 C C . ALA C 1 182 ? 81.45800 114.90600 101.98300 1.000 62.40000 180 ALA C C 1
ATOM 4484 O O . ALA C 1 182 ? 81.74900 115.12500 103.16100 1.000 62.40000 180 ALA C O 1
ATOM 4486 N N . GLU C 1 183 ? 82.31100 115.14500 100.99400 1.000 59.50000 181 GLU C N 1
ATOM 4487 C CA . GLU C 1 183 ? 83.63300 115.67600 101.29200 1.000 59.50000 181 GLU C CA 1
ATOM 4488 C C . GLU C 1 183 ? 83.53400 117.07600 101.88700 1.000 59.50000 181 GLU C C 1
ATOM 4489 O O . GLU C 1 183 ? 84.16400 117.38100 102.91200 1.000 59.50000 181 GLU C O 1
ATOM 4495 N N . ALA C 1 184 ? 82.74200 117.94300 101.25500 1.000 58.20000 182 ALA C N 1
ATOM 4496 C CA . ALA C 1 184 ? 82.55600 119.27800 101.80500 1.000 58.20000 182 ALA C CA 1
ATOM 4497 C C . ALA C 1 184 ? 81.97500 119.21000 103.20900 1.000 58.20000 182 ALA C C 1
ATOM 4498 O O . ALA C 1 184 ? 82.37200 119.97500 104.10400 1.000 58.20000 182 ALA C O 1
ATOM 4500 N N . PHE C 1 185 ? 81.04700 118.27900 103.42800 1.000 57.61000 183 PHE C N 1
ATOM 4501 C CA . PHE C 1 185 ? 80.43800 118.15900 104.73700 1.000 57.61000 183 PHE C CA 1
ATOM 4502 C C . PHE C 1 185 ? 81.43700 117.67800 105.77200 1.000 57.61000 183 PHE C C 1
ATOM 4503 O O . PHE C 1 185 ? 81.39300 118.11800 106.92000 1.000 57.61000 183 PHE C O 1
ATOM 4511 N N . GLU C 1 186 ? 82.35200 116.79400 105.38300 1.000 58.04000 184 GLU C N 1
ATOM 4512 C CA . GLU C 1 186 ? 83.37700 116.34900 106.31700 1.000 58.04000 184 GLU C CA 1
ATOM 4513 C C . GLU C 1 186 ? 84.28700 117.49800 106.70800 1.000 58.04000 184 GLU C C 1
ATOM 4514 O O . GLU C 1 186 ? 84.67500 117.62200 107.87200 1.000 58.04000 184 GLU C O 1
ATOM 4520 N N . ILE C 1 187 ? 84.63600 118.35200 105.75000 1.000 53.06000 185 ILE C N 1
ATOM 4521 C CA . ILE C 1 187 ? 85.48000 119.50100 106.07700 1.000 53.06000 185 ILE C CA 1
ATOM 4522 C C . ILE C 1 187 ? 84.78500 120.40300 107.09000 1.000 53.06000 185 ILE C C 1
ATOM 4523 O O . ILE C 1 187 ? 85.32000 120.71100 108.17400 1.000 53.06000 185 ILE C O 1
ATOM 4528 N N . ILE C 1 188 ? 83.57300 120.84300 106.75300 1.000 50.57000 186 ILE C N 1
ATOM 4529 C CA . ILE C 1 188 ? 82.89300 121.76900 107.64800 1.000 50.57000 186 ILE C CA 1
ATOM 4530 C C . ILE C 1 188 ? 82.59000 121.10300 108.98300 1.000 50.57000 186 ILE C C 1
ATOM 4531 O O . ILE C 1 188 ? 82.56000 121.76700 110.03000 1.000 50.57000 186 ILE C O 1
ATOM 4536 N N . LEU C 1 189 ? 82.42700 119.77900 108.99200 1.000 57.43000 187 LEU C N 1
ATOM 4537 C CA . LEU C 1 189 ? 82.18100 119.09700 110.25100 1.000 57.43000 187 LEU C CA 1
ATOM 4538 C C . LEU C 1 189 ? 83.44200 118.96900 111.08100 1.000 57.43000 187 LEU C C 1
ATOM 4539 O O . LEU C 1 189 ? 83.36000 118.97200 112.30500 1.000 57.43000 187 LEU C O 1
ATOM 4544 N N . ARG C 1 190 ? 84.61100 118.85900 110.45400 1.000 56.30000 188 ARG C N 1
ATOM 4545 C CA . ARG C 1 190 ? 85.83900 118.91300 111.23800 1.000 56.30000 188 ARG C CA 1
ATOM 4546 C C . ARG C 1 190 ? 85.95500 120.24900 111.94600 1.000 56.30000 188 ARG C C 1
ATOM 4547 O O . ARG C 1 190 ? 86.34800 120.31500 113.12100 1.000 56.30000 188 ARG C O 1
ATOM 4555 N N . ILE C 1 191 ? 85.59000 121.32800 111.25600 1.000 49.81000 189 ILE C N 1
ATOM 4556 C CA . ILE C 1 191 ? 85.62600 122.63500 111.91400 1.000 49.81000 189 ILE C CA 1
ATOM 4557 C C . ILE C 1 191 ? 84.65400 122.67200 113.08800 1.000 49.81000 189 ILE C C 1
ATOM 4558 O O . ILE C 1 191 ? 85.02500 123.00600 114.22400 1.000 49.81000 189 ILE C O 1
ATOM 4563 N N . ALA C 1 192 ? 83.38600 122.35000 112.82600 1.000 55.83000 190 ALA C N 1
ATOM 4564 C CA . ALA C 1 192 ? 82.39900 122.34600 113.89900 1.000 55.83000 190 ALA C CA 1
ATOM 4565 C C . ALA C 1 192 ? 82.81700 121.42500 115.03400 1.000 55.83000 190 ALA C C 1
ATOM 4566 O O . ALA C 1 192 ? 82.50100 121.68700 116.19900 1.000 55.83000 190 ALA C O 1
ATOM 4568 N N . ALA C 1 193 ? 83.54300 120.35800 114.71700 1.000 57.54000 191 ALA C N 1
ATOM 4569 C CA . ALA C 1 193 ? 83.97200 119.41000 115.73000 1.000 57.54000 191 ALA C CA 1
ATOM 4570 C C . ALA C 1 193 ? 85.00900 120.03000 116.64100 1.000 57.54000 191 ALA C C 1
ATOM 4571 O O . ALA C 1 193 ? 84.95800 119.85500 117.86200 1.000 57.54000 191 ALA C O 1
ATOM 4573 N N . ILE C 1 194 ? 85.97500 120.74100 116.06600 1.000 53.52000 192 ILE C N 1
ATOM 4574 C CA . ILE C 1 194 ? 86.95200 121.41100 116.91600 1.000 53.52000 192 ILE C CA 1
ATOM 4575 C C . ILE C 1 194 ? 86.24600 122.43000 117.80200 1.000 53.52000 192 ILE C C 1
ATOM 4576 O O . ILE C 1 194 ? 86.55200 122.55900 118.99800 1.000 53.52000 192 ILE C O 1
ATOM 4581 N N . ALA C 1 195 ? 85.22800 123.10000 117.25700 1.000 58.33000 193 ALA C N 1
ATOM 4582 C CA . ALA C 1 195 ? 84.49800 124.08600 118.04900 1.000 58.33000 193 ALA C CA 1
ATOM 4583 C C . ALA C 1 195 ? 83.78800 123.43100 119.22700 1.000 58.33000 193 ALA C C 1
ATOM 4584 O O . ALA C 1 195 ? 83.90100 123.88600 120.37000 1.000 58.33000 193 ALA C O 1
ATOM 4586 N N . VAL C 1 196 ? 83.05500 122.35200 118.96200 1.000 61.66000 194 VAL C N 1
ATOM 4587 C CA . VAL C 1 196 ? 82.26000 121.72000 120.00800 1.000 61.66000 194 VAL C CA 1
ATOM 4588 C C . VAL C 1 196 ? 83.15700 121.05400 121.04100 1.000 61.66000 194 VAL C C 1
ATOM 4589 O O . VAL C 1 196 ? 82.86900 121.08500 122.24400 1.000 61.66000 194 VAL C O 1
ATOM 4593 N N . LYS C 1 197 ? 84.24800 120.43000 120.59700 1.000 63.30000 195 LYS C N 1
ATOM 4594 C CA . LYS C 1 197 ? 85.18000 119.83600 121.54700 1.000 63.30000 195 LYS C CA 1
ATOM 4595 C C . LYS C 1 197 ? 85.73900 120.88900 122.48400 1.000 63.30000 195 LYS C C 1
ATOM 4596 O O . LYS C 1 197 ? 85.80500 120.67500 123.69900 1.000 63.30000 195 LYS C O 1
ATOM 4602 N N . ALA C 1 198 ? 86.12700 122.04700 121.94500 1.000 63.98000 196 ALA C N 1
ATOM 4603 C CA . ALA C 1 198 ? 86.62900 123.10300 122.81400 1.000 63.98000 196 ALA C CA 1
ATOM 4604 C C . ALA C 1 198 ? 85.54300 123.59800 123.76000 1.000 63.98000 196 ALA C C 1
ATOM 4605 O O . ALA C 1 198 ? 85.80600 123.84700 124.94100 1.000 63.98000 196 ALA C O 1
ATOM 4607 N N . TRP C 1 199 ? 84.31900 123.75000 123.25500 1.000 68.69000 197 TRP C N 1
ATOM 4608 C CA . TRP C 1 199 ? 83.21200 124.19600 124.09400 1.000 68.69000 197 TRP C CA 1
ATOM 4609 C C . TRP C 1 199 ? 83.01700 123.27700 125.29100 1.000 68.69000 197 TRP C C 1
ATOM 4610 O O . TRP C 1 199 ? 83.02400 123.72200 126.44200 1.000 68.69000 197 TRP C O 1
ATOM 4621 N N . LEU C 1 200 ? 82.84400 121.98300 125.03500 1.000 76.31000 198 LEU C N 1
ATOM 4622 C CA . LEU C 1 200 ? 82.49400 121.06000 126.11100 1.000 76.31000 198 LEU C CA 1
ATOM 4623 C C . LEU C 1 200 ? 83.70600 120.71300 126.96500 1.000 76.31000 198 LEU C C 1
ATOM 4624 O O . LEU C 1 200 ? 83.73300 120.99400 128.16800 1.000 76.31000 198 LEU C O 1
ATOM 4629 N N . GLY C 1 201 ? 84.72200 120.10400 126.36100 1.000 78.36000 199 GLY C N 1
ATOM 4630 C CA . GLY C 1 201 ? 85.86300 119.60900 127.11000 1.000 78.36000 199 GLY C CA 1
ATOM 4631 C C . GLY C 1 201 ? 86.69700 120.68700 127.77300 1.000 78.36000 199 GLY C C 1
ATOM 4632 O O . GLY C 1 201 ? 87.77500 120.41000 128.29800 1.000 78.36000 199 GLY C O 1
ATOM 4633 N N . PRO D 1 3 ? 61.33300 140.42300 121.00700 1.000 167.94000 1 PRO D N 1
ATOM 4634 C CA . PRO D 1 3 ? 62.11800 139.38800 120.32700 1.000 167.94000 1 PRO D CA 1
ATOM 4635 C C . PRO D 1 3 ? 61.46100 138.01300 120.38300 1.000 167.94000 1 PRO D C 1
ATOM 4636 O O . PRO D 1 3 ? 61.59700 137.22900 119.44400 1.000 167.94000 1 PRO D O 1
ATOM 4640 N N . GLU D 1 4 ? 60.75400 137.73100 121.47700 1.000 171.45000 2 GLU D N 1
ATOM 4641 C CA . GLU D 1 4 ? 60.13600 136.41800 121.64600 1.000 171.45000 2 GLU D CA 1
ATOM 4642 C C . GLU D 1 4 ? 59.02300 136.19700 120.62700 1.000 171.45000 2 GLU D C 1
ATOM 4643 O O . GLU D 1 4 ? 59.03300 135.20400 119.89000 1.000 171.45000 2 GLU D O 1
ATOM 4649 N N . GLU D 1 5 ? 58.04700 137.10700 120.58400 1.000 174.79000 3 GLU D N 1
ATOM 4650 C CA . GLU D 1 5 ? 56.99500 137.01200 119.57700 1.000 174.79000 3 GLU D CA 1
ATOM 4651 C C . GLU D 1 5 ? 57.58300 137.06800 118.17300 1.000 174.79000 3 GLU D C 1
ATOM 4652 O O . GLU D 1 5 ? 57.12200 136.35900 117.26900 1.000 174.79000 3 GLU D O 1
ATOM 4658 N N . ILE D 1 6 ? 58.60300 137.90500 117.97800 1.000 169.07000 4 ILE D N 1
ATOM 4659 C CA . ILE D 1 6 ? 59.28900 137.97200 116.69000 1.000 169.07000 4 ILE D CA 1
ATOM 4660 C C . ILE D 1 6 ? 59.89100 136.61900 116.34200 1.000 169.07000 4 ILE D C 1
ATOM 4661 O O . ILE D 1 6 ? 59.76500 136.13200 115.21100 1.000 169.07000 4 ILE D O 1
ATOM 4666 N N . LEU D 1 7 ? 60.55500 135.99200 117.31400 1.000 167.81000 5 LEU D N 1
ATOM 4667 C CA . LEU D 1 7 ? 61.16900 134.69100 117.07600 1.000 167.81000 5 LEU D CA 1
ATOM 4668 C C . LEU D 1 7 ? 60.12000 133.64900 116.71300 1.000 167.81000 5 LEU D C 1
ATOM 4669 O O . LEU D 1 7 ? 60.31600 132.85800 115.78300 1.000 167.81000 5 LEU D O 1
ATOM 4674 N N . GLU D 1 8 ? 58.99700 133.63500 117.43300 1.000 168.57000 6 GLU D N 1
ATOM 4675 C CA . GLU D 1 8 ? 57.96300 132.64700 117.15700 1.000 168.57000 6 GLU D CA 1
ATOM 4676 C C . GLU D 1 8 ? 57.34300 132.86400 115.78400 1.000 168.57000 6 GLU D C 1
ATOM 4677 O O . GLU D 1 8 ? 57.08000 131.90100 115.05400 1.000 168.57000 6 GLU D O 1
ATOM 4683 N N . ARG D 1 9 ? 57.09900 134.12200 115.41400 1.000 167.22000 7 ARG D N 1
ATOM 4684 C CA . ARG D 1 9 ? 56.55000 134.40000 114.09100 1.000 167.22000 7 ARG D CA 1
ATOM 4685 C C . ARG D 1 9 ? 57.52200 133.98200 112.99800 1.000 167.22000 7 ARG D C 1
ATOM 4686 O O . ARG D 1 9 ? 57.11400 133.41400 111.97700 1.000 167.22000 7 ARG D O 1
ATOM 4694 N N . ALA D 1 10 ? 58.81600 134.24600 113.19700 1.000 165.11000 8 ALA D N 1
ATOM 4695 C CA . ALA D 1 10 ? 59.81100 133.82600 112.21600 1.000 165.11000 8 ALA D CA 1
ATOM 4696 C C . ALA D 1 10 ? 59.85800 132.30900 112.10200 1.000 165.11000 8 ALA D C 1
ATOM 4697 O O . ALA D 1 10 ? 59.96500 131.76200 110.99600 1.000 165.11000 8 ALA D O 1
ATOM 4699 N N . LYS D 1 11 ? 59.76800 131.61000 113.23400 1.000 161.40000 9 LYS D N 1
ATOM 4700 C CA . LYS D 1 11 ? 59.76000 130.15200 113.20300 1.000 161.40000 9 LYS D CA 1
ATOM 4701 C C . LYS D 1 11 ? 58.54600 129.62400 112.45000 1.000 161.40000 9 LYS D C 1
ATOM 4702 O O . LYS D 1 11 ? 58.66400 128.70800 111.62900 1.000 161.40000 9 LYS D O 1
ATOM 4708 N N . GLU D 1 12 ? 57.36900 130.19400 112.71000 1.000 164.14000 10 GLU D N 1
ATOM 4709 C CA . GLU D 1 12 ? 56.16800 129.74000 112.01400 1.000 164.14000 10 GLU D CA 1
ATOM 4710 C C . GLU D 1 12 ? 56.26100 130.01800 110.52000 1.000 164.14000 10 GLU D C 1
ATOM 4711 O O . GLU D 1 12 ? 55.80800 129.20600 109.70300 1.000 164.14000 10 GLU D O 1
ATOM 4717 N N . SER D 1 13 ? 56.84800 131.15500 110.14000 1.000 161.69000 11 SER D N 1
ATOM 4718 C CA . SER D 1 13 ? 57.04300 131.43500 108.72300 1.000 161.69000 11 SER D CA 1
ATOM 4719 C C . SER D 1 13 ? 58.00400 130.43700 108.09700 1.000 161.69000 11 SER D C 1
ATOM 4720 O O . SER D 1 13 ? 57.82900 130.02900 106.94300 1.000 161.69000 11 SER D O 1
ATOM 4723 N N . LEU D 1 14 ? 59.02900 130.03000 108.84600 1.000 155.46000 12 LEU D N 1
ATOM 4724 C CA . LEU D 1 14 ? 59.93000 128.99400 108.35300 1.000 155.46000 12 LEU D CA 1
ATOM 4725 C C . LEU D 1 14 ? 59.19100 127.67800 108.15200 1.000 155.46000 12 LEU D C 1
ATOM 4726 O O . LEU D 1 14 ? 59.44900 126.95200 107.18500 1.000 155.46000 12 LEU D O 1
ATOM 4731 N N . GLU D 1 15 ? 58.27500 127.34900 109.06400 1.000 160.27000 13 GLU D N 1
ATOM 4732 C CA . GLU D 1 15 ? 57.46800 126.14500 108.88100 1.000 160.27000 13 GLU D CA 1
ATOM 4733 C C . GLU D 1 15 ? 56.61100 126.25200 107.62700 1.000 160.27000 13 GLU D C 1
ATOM 4734 O O . GLU D 1 15 ? 56.49300 125.28700 106.85900 1.000 160.27000 13 GLU D O 1
ATOM 4740 N N . ARG D 1 16 ? 55.99200 127.41500 107.41600 1.000 161.51000 14 ARG D N 1
ATOM 4741 C CA . ARG D 1 16 ? 55.24500 127.65000 106.18400 1.000 161.51000 14 ARG D CA 1
ATOM 4742 C C . ARG D 1 16 ? 56.11900 127.41000 104.96600 1.000 161.51000 14 ARG D C 1
ATOM 4743 O O . ARG D 1 16 ? 55.69400 126.76700 104.00100 1.000 161.51000 14 ARG D O 1
ATOM 4751 N N . ALA D 1 17 ? 57.34800 127.92900 104.99200 1.000 164.21000 15 ALA D N 1
ATOM 4752 C CA . ALA D 1 17 ? 58.24000 127.78600 103.84900 1.000 164.21000 15 ALA D CA 1
ATOM 4753 C C . ALA D 1 17 ? 58.61300 126.32800 103.61600 1.000 164.21000 15 ALA D C 1
ATOM 4754 O O . ALA D 1 17 ? 58.67000 125.87000 102.47000 1.000 164.21000 15 ALA D O 1
ATOM 4756 N N . ARG D 1 18 ? 58.87500 125.58400 104.69000 1.000 157.50000 16 ARG D N 1
ATOM 4757 C CA . ARG D 1 18 ? 59.21100 124.17000 104.53900 1.000 157.50000 16 ARG D CA 1
ATOM 4758 C C . ARG D 1 18 ? 58.04600 123.39400 103.94100 1.000 157.50000 16 ARG D C 1
ATOM 4759 O O . ARG D 1 18 ? 58.23200 122.57200 103.03400 1.000 157.50000 16 ARG D O 1
ATOM 4767 N N . GLU D 1 19 ? 56.83300 123.64700 104.43800 1.000 161.50000 17 GLU D N 1
ATOM 4768 C CA . GLU D 1 19 ? 55.65900 122.97300 103.89300 1.000 161.50000 17 GLU D CA 1
ATOM 4769 C C . GLU D 1 19 ? 55.44400 123.34400 102.43100 1.000 161.50000 17 GLU D C 1
ATOM 4770 O O . GLU D 1 19 ? 55.07900 122.49700 101.60900 1.000 161.50000 17 GLU D O 1
ATOM 4776 N N . ALA D 1 20 ? 55.66700 124.61600 102.08900 1.000 161.21000 18 ALA D N 1
ATOM 4777 C CA . ALA D 1 20 ? 55.51100 125.05100 100.70700 1.000 161.21000 18 ALA D CA 1
ATOM 4778 C C . ALA D 1 20 ? 56.56600 124.43400 99.80600 1.000 161.21000 18 ALA D C 1
ATOM 4779 O O . ALA D 1 20 ? 56.30600 124.18300 98.62500 1.000 161.21000 18 ALA D O 1
ATOM 4781 N N . SER D 1 21 ? 57.76000 124.18200 100.34200 1.000 161.52000 19 SER D N 1
ATOM 4782 C CA . SER D 1 21 ? 58.80100 123.52500 99.56200 1.000 161.52000 19 SER D CA 1
ATOM 4783 C C . SER D 1 21 ? 58.47300 122.05700 99.33500 1.000 161.52000 19 SER D C 1
ATOM 4784 O O . SER D 1 21 ? 58.69700 121.53100 98.24000 1.000 161.52000 19 SER D O 1
ATOM 4787 N N . GLU D 1 22 ? 57.94700 121.37900 100.35900 1.000 163.64000 20 GLU D N 1
ATOM 4788 C CA . GLU D 1 22 ? 57.55700 119.98500 100.17200 1.000 163.64000 20 GLU D CA 1
ATOM 4789 C C . GLU D 1 22 ? 56.37600 119.87000 99.21600 1.000 163.64000 20 GLU D C 1
ATOM 4790 O O . GLU D 1 22 ? 56.35900 118.99100 98.34700 1.000 163.64000 20 GLU D O 1
ATOM 4796 N N . ARG D 1 23 ? 55.38200 120.75100 99.35400 1.000 165.12000 21 ARG D N 1
ATOM 4797 C CA . ARG D 1 23 ? 54.23600 120.71100 98.45100 1.000 165.12000 21 ARG D CA 1
ATOM 4798 C C . ARG D 1 23 ? 54.60500 121.23200 97.06600 1.000 165.12000 21 ARG D C 1
ATOM 4799 O O . ARG D 1 23 ? 54.01800 120.81000 96.06200 1.000 165.12000 21 ARG D O 1
ATOM 4807 N N . GLY D 1 24 ? 55.57000 122.14600 96.99100 1.000 165.52000 22 GLY D N 1
ATOM 4808 C CA . GLY D 1 24 ? 56.01700 122.66700 95.71400 1.000 165.52000 22 GLY D CA 1
ATOM 4809 C C . GLY D 1 24 ? 55.44900 124.02800 95.36300 1.000 165.52000 22 GLY D C 1
ATOM 4810 O O . GLY D 1 24 ? 55.03400 124.25400 94.22300 1.000 165.52000 22 GLY D O 1
ATOM 4811 N N . ASP D 1 25 ? 55.41900 124.94200 96.32900 1.000 162.86000 23 ASP D N 1
ATOM 4812 C CA . ASP D 1 25 ? 54.91900 126.28900 96.09500 1.000 162.86000 23 ASP D CA 1
ATOM 4813 C C . ASP D 1 25 ? 56.06300 127.23600 95.75600 1.000 162.86000 23 ASP D C 1
ATOM 4814 O O . ASP D 1 25 ? 57.22800 126.97000 96.05800 1.000 162.86000 23 ASP D O 1
ATOM 4819 N N . GLU D 1 26 ? 55.71600 128.34300 95.11400 1.000 163.21000 24 GLU D N 1
ATOM 4820 C CA . GLU D 1 26 ? 56.65000 129.42800 94.85400 1.000 163.21000 24 GLU D CA 1
ATOM 4821 C C . GLU D 1 26 ? 56.23200 130.73600 95.50400 1.000 163.21000 24 GLU D C 1
ATOM 4822 O O . GLU D 1 26 ? 57.04800 131.37100 96.17700 1.000 163.21000 24 GLU D O 1
ATOM 4828 N N . GLU D 1 27 ? 54.98300 131.15700 95.30300 1.000 165.98000 25 GLU D N 1
ATOM 4829 C CA . GLU D 1 27 ? 54.52100 132.42400 95.86300 1.000 165.98000 25 GLU D CA 1
ATOM 4830 C C . GLU D 1 27 ? 54.60000 132.40800 97.38400 1.000 165.98000 25 GLU D C 1
ATOM 4831 O O . GLU D 1 27 ? 55.25200 133.26600 97.99100 1.000 165.98000 25 GLU D O 1
ATOM 4837 N N . GLU D 1 28 ? 53.94000 131.43500 98.01500 1.000 167.51000 26 GLU D N 1
ATOM 4838 C CA . GLU D 1 28 ? 54.05300 131.28600 99.46200 1.000 167.51000 26 GLU D CA 1
ATOM 4839 C C . GLU D 1 28 ? 55.49200 131.00500 99.87000 1.000 167.51000 26 GLU D C 1
ATOM 4840 O O . GLU D 1 28 ? 55.95000 131.48200 100.91100 1.000 167.51000 26 GLU D O 1
ATOM 4846 N N . PHE D 1 29 ? 56.21800 130.24300 99.05000 1.000 158.01000 27 PHE D N 1
ATOM 4847 C CA . PHE D 1 29 ? 57.61900 129.95800 99.34100 1.000 158.01000 27 PHE D CA 1
ATOM 4848 C C . PHE D 1 29 ? 58.41100 131.24500 99.52000 1.000 158.01000 27 PHE D C 1
ATOM 4849 O O . PHE D 1 29 ? 58.92500 131.52500 100.61000 1.000 158.01000 27 PHE D O 1
ATOM 4857 N N . ARG D 1 30 ? 58.49700 132.05500 98.46100 1.000 159.39000 28 ARG D N 1
ATOM 4858 C CA . ARG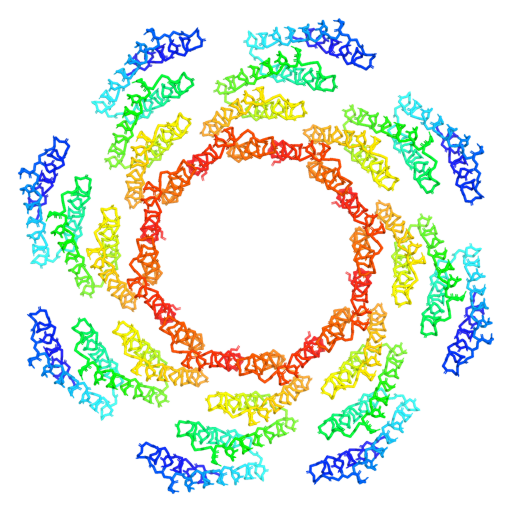 D 1 30 ? 59.27600 133.28700 98.53100 1.000 159.39000 28 ARG D CA 1
ATOM 4859 C C . ARG D 1 30 ? 58.69400 134.25600 99.55000 1.000 159.39000 28 ARG D C 1
ATOM 4860 O O . ARG D 1 30 ? 59.43700 134.97600 100.22100 1.000 159.39000 28 ARG D O 1
ATOM 4868 N N . LYS D 1 31 ? 57.36600 134.28700 99.68400 1.000 157.16000 29 LYS D N 1
ATOM 4869 C CA . LYS D 1 31 ? 56.75300 135.22700 100.61500 1.000 157.16000 29 LYS D CA 1
ATOM 4870 C C . LYS D 1 31 ? 57.14200 134.91100 102.05000 1.000 157.16000 29 LYS D C 1
ATOM 4871 O O . LYS D 1 31 ? 57.62900 135.78700 102.77400 1.000 157.16000 29 LYS D O 1
ATOM 4877 N N . ALA D 1 32 ? 56.94200 133.66400 102.47700 1.000 159.12000 30 ALA D N 1
ATOM 4878 C CA . ALA D 1 32 ? 57.33700 133.27500 103.82300 1.000 159.12000 30 ALA D CA 1
ATOM 4879 C C . ALA D 1 32 ? 58.83900 133.40400 104.00900 1.000 159.12000 30 ALA D C 1
ATOM 4880 O O . ALA D 1 32 ? 59.30500 133.77900 105.08800 1.000 159.12000 30 ALA D O 1
ATOM 4882 N N . ALA D 1 33 ? 59.61900 133.12600 102.96000 1.000 154.39000 31 ALA D N 1
ATOM 4883 C CA . ALA D 1 33 ? 61.06500 133.24700 103.08600 1.000 154.39000 31 ALA D CA 1
ATOM 4884 C C . ALA D 1 33 ? 61.47500 134.68600 103.36600 1.000 154.39000 31 ALA D C 1
ATOM 4885 O O . ALA D 1 33 ? 62.19000 134.95700 104.33800 1.000 154.39000 31 ALA D O 1
ATOM 4887 N N . GLU D 1 34 ? 61.02700 135.62400 102.53100 1.000 160.92000 32 GLU D N 1
ATOM 4888 C CA . GLU D 1 34 ? 61.42700 137.01300 102.71600 1.000 160.92000 32 GLU D CA 1
ATOM 4889 C C . GLU D 1 34 ? 60.83000 137.58600 103.99200 1.000 160.92000 32 GLU D C 1
ATOM 4890 O O . GLU D 1 34 ? 61.43400 138.45400 104.63200 1.000 160.92000 32 GLU D O 1
ATOM 4896 N N . LYS D 1 35 ? 59.65400 137.10100 104.39600 1.000 157.05000 33 LYS D N 1
ATOM 4897 C CA . LYS D 1 35 ? 59.11900 137.49700 105.69100 1.000 157.05000 33 LYS D CA 1
ATOM 4898 C C . LYS D 1 35 ? 60.02300 137.01800 106.81600 1.000 157.05000 33 LYS D C 1
ATOM 4899 O O . LYS D 1 35 ? 60.27500 137.75400 107.77500 1.000 157.05000 33 LYS D O 1
ATOM 4905 N N . ALA D 1 36 ? 60.53800 135.79500 106.70400 1.000 154.79000 34 ALA D N 1
ATOM 4906 C CA . ALA D 1 36 ? 61.44300 135.27200 107.71800 1.000 154.79000 34 ALA D CA 1
ATOM 4907 C C . ALA D 1 36 ? 62.72400 136.08900 107.77600 1.000 154.79000 34 ALA D C 1
ATOM 4908 O O . ALA D 1 36 ? 63.24500 136.37600 108.85600 1.000 154.79000 34 ALA D O 1
ATOM 4910 N N . LEU D 1 37 ? 63.24600 136.48100 106.61400 1.000 148.38000 35 LEU D N 1
ATOM 4911 C CA . LEU D 1 37 ? 64.47500 137.26900 106.60100 1.000 148.38000 35 LEU D CA 1
ATOM 4912 C C . LEU D 1 37 ? 64.24100 138.66200 107.17300 1.000 148.38000 35 LEU D C 1
ATOM 4913 O O . LEU D 1 37 ? 65.06900 139.18500 107.92800 1.000 148.38000 35 LEU D O 1
ATOM 4918 N N . GLU D 1 38 ? 63.11600 139.28200 106.81500 1.000 151.01000 36 GLU D N 1
ATOM 4919 C CA . GLU D 1 38 ? 62.76600 140.57800 107.38100 1.000 151.01000 36 GLU D CA 1
ATOM 4920 C C . GLU D 1 38 ? 62.62000 140.49000 108.89300 1.000 151.01000 36 GLU D C 1
ATOM 4921 O O . GLU D 1 38 ? 63.10700 141.35900 109.62700 1.000 151.01000 36 GLU D O 1
ATOM 4927 N N . LEU D 1 39 ? 61.97000 139.43200 109.37900 1.000 153.38000 37 LEU D N 1
ATOM 4928 C CA . LEU D 1 39 ? 61.79100 139.26500 110.81600 1.000 153.38000 37 LEU D CA 1
ATOM 4929 C C . LEU D 1 39 ? 63.12000 139.00000 111.50600 1.000 153.38000 37 LEU D C 1
ATOM 4930 O O . LEU D 1 39 ? 63.35500 139.47700 112.62000 1.000 153.38000 37 LEU D O 1
ATOM 4935 N N . ALA D 1 40 ? 64.01300 138.25700 110.85200 1.000 151.83000 38 ALA D N 1
ATOM 4936 C CA . ALA D 1 40 ? 65.32500 138.00100 111.43100 1.000 151.83000 38 ALA D CA 1
ATOM 4937 C C . ALA D 1 40 ? 66.14600 139.27900 111.51200 1.000 151.83000 38 ALA D C 1
ATOM 4938 O O . ALA D 1 40 ? 66.85600 139.50900 112.49700 1.000 151.83000 38 ALA D O 1
ATOM 4940 N N . LYS D 1 41 ? 66.06000 140.12900 110.48700 1.000 154.49000 39 LYS D N 1
ATOM 4941 C CA . LYS D 1 41 ? 66.76600 141.40600 110.54600 1.000 154.49000 39 LYS D CA 1
ATOM 4942 C C . LYS D 1 41 ? 66.18100 142.30100 111.62800 1.000 154.49000 39 LYS D C 1
ATOM 4943 O O . LYS D 1 41 ? 66.91900 142.97800 112.35200 1.000 154.49000 39 LYS D O 1
ATOM 4949 N N . ARG D 1 42 ? 64.85400 142.31500 111.75100 1.000 157.38000 40 ARG D N 1
ATOM 4950 C CA . ARG D 1 42 ? 64.21400 143.03500 112.84300 1.000 157.38000 40 ARG D CA 1
ATOM 4951 C C . ARG D 1 42 ? 64.69500 142.51600 114.19300 1.000 157.38000 40 ARG D C 1
ATOM 4952 O O . ARG D 1 42 ? 64.91100 143.29400 115.13300 1.000 157.38000 40 ARG D O 1
ATOM 4960 N N . LEU D 1 43 ? 64.88900 141.20200 114.30200 1.000 154.29000 41 LEU D N 1
ATOM 4961 C CA . LEU D 1 43 ? 65.34300 140.62100 115.55900 1.000 154.29000 41 LEU D CA 1
ATOM 4962 C C . LEU D 1 43 ? 66.79300 140.99600 115.83100 1.000 154.29000 41 LEU D C 1
ATOM 4963 O O . LEU D 1 43 ? 67.17900 141.21600 116.98400 1.000 154.29000 41 LEU D O 1
ATOM 4968 N N . VAL D 1 44 ? 67.60800 141.07300 114.78100 1.000 151.20000 42 VAL D N 1
ATOM 4969 C CA . VAL D 1 44 ? 68.97700 141.56000 114.93200 1.000 151.20000 42 VAL D CA 1
ATOM 4970 C C . VAL D 1 44 ? 68.97100 142.99400 115.43700 1.000 151.20000 42 VAL D C 1
ATOM 4971 O O . VAL D 1 44 ? 69.75200 143.36100 116.32400 1.000 151.20000 42 VAL D O 1
ATOM 4975 N N . GLU D 1 45 ? 68.09000 143.82800 114.87800 1.000 157.10000 43 GLU D N 1
ATOM 4976 C CA . GLU D 1 45 ? 67.93200 145.19000 115.37800 1.000 157.10000 43 GLU D CA 1
ATOM 4977 C C . GLU D 1 45 ? 67.59000 145.18600 116.86000 1.000 157.10000 43 GLU D C 1
ATOM 4978 O O . GLU D 1 45 ? 68.21400 145.90200 117.65400 1.000 157.10000 43 GLU D O 1
ATOM 4984 N N . GLN D 1 46 ? 66.59900 144.37900 117.24200 1.000 157.70000 44 GLN D N 1
ATOM 4985 C CA . GLN D 1 46 ? 66.17700 144.30100 118.63800 1.000 157.70000 44 GLN D CA 1
ATOM 4986 C C . GLN D 1 46 ? 67.32300 143.85700 119.53900 1.000 157.70000 44 GLN D C 1
ATOM 4987 O O . GLN D 1 46 ? 67.44800 144.32600 120.67700 1.000 157.70000 44 GLN D O 1
ATOM 4993 N N . ALA D 1 47 ? 68.17400 142.96500 119.04000 1.000 154.09000 45 ALA D N 1
ATOM 4994 C CA . ALA D 1 47 ? 69.28200 142.45600 119.83900 1.000 154.09000 45 ALA D CA 1
ATOM 4995 C C . ALA D 1 47 ? 70.23600 143.57400 120.23700 1.000 154.09000 45 ALA D C 1
ATOM 4996 O O . ALA D 1 47 ? 70.64500 143.67300 121.39900 1.000 154.09000 45 ALA D O 1
ATOM 4998 N N . LYS D 1 48 ? 70.60400 144.43000 119.28100 1.000 152.30000 46 LYS D N 1
ATOM 4999 C CA . LYS D 1 48 ? 71.52200 145.51900 119.59300 1.000 152.30000 46 LYS D CA 1
ATOM 5000 C C . LYS D 1 48 ? 70.83200 146.60700 120.40100 1.000 152.30000 46 LYS D C 1
ATOM 5001 O O . LYS D 1 48 ? 71.43900 147.19300 121.30500 1.000 152.30000 46 LYS D O 1
ATOM 5007 N N . LYS D 1 49 ? 69.56100 146.89700 120.09800 1.000 158.38000 47 LYS D N 1
ATOM 5008 C CA . LYS D 1 49 ? 68.85900 147.92300 120.86300 1.000 158.38000 47 LYS D CA 1
ATOM 5009 C C . LYS D 1 49 ? 68.64000 147.48700 122.30400 1.000 158.38000 47 LYS D C 1
ATOM 5010 O O . LYS D 1 49 ? 68.46500 148.32900 123.19300 1.000 158.38000 47 LYS D O 1
ATOM 5016 N N . GLU D 1 50 ? 68.65500 146.18200 122.56300 1.000 158.71000 48 GLU D N 1
ATOM 5017 C CA . GLU D 1 50 ? 68.47800 145.67000 123.91500 1.000 158.71000 48 GLU D CA 1
ATOM 5018 C C . GLU D 1 50 ? 69.64700 144.80700 124.37400 1.000 158.71000 48 GLU D C 1
ATOM 5019 O O . GLU D 1 50 ? 69.49600 144.02600 125.31900 1.000 158.71000 48 GLU D O 1
ATOM 5025 N N . GLY D 1 51 ? 70.80200 144.93600 123.72800 1.000 154.43000 49 GLY D N 1
ATOM 5026 C CA . GLY D 1 51 ? 72.03100 144.31800 124.21000 1.000 154.43000 49 GLY D CA 1
ATOM 5027 C C . GLY D 1 51 ? 71.94800 142.83100 124.47800 1.000 154.43000 49 GLY D C 1
ATOM 5028 O O . GLY D 1 51 ? 72.33500 142.37700 125.56300 1.000 154.43000 49 GLY D O 1
ATOM 5029 N N . ASP D 1 52 ? 71.45700 142.05700 123.51600 1.000 146.86000 50 ASP D N 1
ATOM 5030 C CA . ASP D 1 52 ? 71.35100 140.61100 123.66800 1.000 146.86000 50 ASP D CA 1
ATOM 5031 C C . ASP D 1 52 ? 72.13000 139.92600 122.55500 1.000 146.86000 50 ASP D C 1
ATOM 5032 O O . ASP D 1 52 ? 71.71300 139.98700 121.38600 1.000 146.86000 50 ASP D O 1
ATOM 5037 N N . PRO D 1 53 ? 73.25300 139.27000 122.85700 1.000 133.50000 51 PRO D N 1
ATOM 5038 C CA . PRO D 1 53 ? 74.00000 138.59400 121.78500 1.000 133.50000 51 PRO D CA 1
ATOM 5039 C C . PRO D 1 53 ? 73.32200 137.33400 121.27900 1.000 133.50000 51 PRO D C 1
ATOM 5040 O O . PRO D 1 53 ? 73.34700 137.07200 120.07000 1.000 133.50000 51 PRO D O 1
ATOM 5044 N N . GLU D 1 54 ? 72.71500 136.54700 122.16900 1.000 130.46000 52 GLU D N 1
ATOM 5045 C CA . GLU D 1 54 ? 72.14300 135.26600 121.76400 1.000 130.46000 52 GLU D CA 1
ATOM 5046 C C . GLU D 1 54 ? 71.07900 135.44500 120.69000 1.000 130.46000 52 GLU D C 1
ATOM 5047 O O . GLU D 1 54 ? 70.89800 134.57400 119.82800 1.000 130.46000 52 GLU D O 1
ATOM 5053 N N . LEU D 1 55 ? 70.35900 136.56500 120.73200 1.000 129.28000 53 LEU D N 1
ATOM 5054 C CA . LEU D 1 55 ? 69.37400 136.84100 119.69700 1.000 129.28000 53 LEU D CA 1
ATOM 5055 C C . LEU D 1 55 ? 70.02200 136.88800 118.32200 1.000 129.28000 53 LEU D C 1
ATOM 5056 O O . LEU D 1 55 ? 69.45200 136.39900 117.34000 1.000 129.28000 53 LEU D O 1
ATOM 5061 N N . VAL D 1 56 ? 71.22200 137.46400 118.22900 1.000 122.15000 54 VAL D N 1
ATOM 5062 C CA . VAL D 1 56 ? 71.92000 137.50700 116.94800 1.000 122.15000 54 VAL D CA 1
ATOM 5063 C C . VAL D 1 56 ? 72.18800 136.09700 116.45100 1.000 122.15000 54 VAL D C 1
ATOM 5064 O O . VAL D 1 56 ? 71.97200 135.78100 115.27300 1.000 122.15000 54 VAL D O 1
ATOM 5068 N N . LEU D 1 57 ? 72.65700 135.22300 117.34200 1.000 114.20000 55 LEU D N 1
ATOM 5069 C CA . LEU D 1 57 ? 72.93500 133.84700 116.95200 1.000 114.20000 55 LEU D CA 1
ATOM 5070 C C . LEU D 1 57 ? 71.67500 133.14200 116.47600 1.000 114.20000 55 LEU D C 1
ATOM 5071 O O . LEU D 1 57 ? 71.70400 132.39300 115.49100 1.000 114.20000 55 LEU D O 1
ATOM 5076 N N . GLU D 1 58 ? 70.55300 133.36800 117.16100 1.000 121.09000 56 GLU D N 1
ATOM 5077 C CA . GLU D 1 58 ? 69.32000 132.70500 116.75000 1.000 121.09000 56 GLU D CA 1
ATOM 5078 C C . GLU D 1 58 ? 68.83000 133.23100 115.40800 1.000 121.09000 56 GLU D C 1
ATOM 5079 O O . GLU D 1 58 ? 68.34100 132.46100 114.57400 1.000 121.09000 56 GLU D O 1
ATOM 5085 N N . ALA D 1 59 ? 68.95500 134.53800 115.18000 1.000 117.09000 57 ALA D N 1
ATOM 5086 C CA . ALA D 1 59 ? 68.61900 135.08300 113.86900 1.000 117.09000 57 ALA D CA 1
ATOM 5087 C C . ALA D 1 59 ? 69.50000 134.47100 112.79100 1.000 117.09000 57 ALA D C 1
ATOM 5088 O O . ALA D 1 59 ? 69.03600 134.19200 111.67800 1.000 117.09000 57 ALA D O 1
ATOM 5090 N N . ALA D 1 60 ? 70.77700 134.25700 113.10700 1.000 112.03000 58 ALA D N 1
ATOM 5091 C CA . ALA D 1 60 ? 71.67900 133.61400 112.15900 1.000 112.03000 58 ALA D CA 1
ATOM 5092 C C . ALA D 1 60 ? 71.21100 132.20400 111.84000 1.000 112.03000 58 ALA D C 1
ATOM 5093 O O . ALA D 1 60 ? 71.20400 131.78400 110.67900 1.000 112.03000 58 ALA D O 1
ATOM 5095 N N . ARG D 1 61 ? 70.81400 131.47200 112.87700 1.000 108.40000 59 ARG D N 1
ATOM 5096 C CA . ARG D 1 61 ? 70.34400 130.10400 112.70900 1.000 108.40000 59 ARG D CA 1
ATOM 5097 C C . ARG D 1 61 ? 69.09100 130.07300 111.84400 1.000 108.40000 59 ARG D C 1
ATOM 5098 O O . ARG D 1 61 ? 68.94100 129.20500 110.98400 1.000 108.40000 59 ARG D O 1
ATOM 5106 N N . VAL D 1 62 ? 68.19200 131.02600 112.07300 1.000 111.85000 60 VAL D N 1
ATOM 5107 C CA . VAL D 1 62 ? 66.96200 131.10600 111.29500 1.000 111.85000 60 VAL D CA 1
ATOM 5108 C C . VAL D 1 62 ? 67.29400 131.37800 109.83200 1.000 111.85000 60 VAL D C 1
ATOM 5109 O O . VAL D 1 62 ? 66.69900 130.78700 108.92900 1.000 111.85000 60 VAL D O 1
ATOM 5113 N N . ALA D 1 63 ? 68.24900 132.27500 109.60800 1.000 107.83000 61 ALA D N 1
ATOM 5114 C CA . ALA D 1 63 ? 68.68300 132.61700 108.26000 1.000 107.83000 61 ALA D CA 1
ATOM 5115 C C . ALA D 1 63 ? 69.30600 131.40300 107.58500 1.000 107.83000 61 ALA D C 1
ATOM 5116 O O . ALA D 1 63 ? 69.07800 131.14900 106.40200 1.000 107.83000 61 ALA D O 1
ATOM 5118 N N . LEU D 1 64 ? 70.09300 130.65400 108.35100 1.000 103.76000 62 LEU D N 1
ATOM 5119 C CA . LEU D 1 64 ? 70.75500 129.46000 107.84200 1.000 103.76000 62 LEU D CA 1
ATOM 5120 C C . LEU D 1 64 ? 69.72900 128.41800 107.41900 1.000 103.76000 62 LEU D C 1
ATOM 5121 O O . LEU D 1 64 ? 69.88800 127.75500 106.39500 1.000 103.76000 62 LEU D O 1
ATOM 5126 N N . TRP D 1 65 ? 68.67300 128.27800 108.21600 1.000 110.27000 63 TRP D N 1
ATOM 5127 C CA . TRP D 1 65 ? 67.62000 127.31800 107.91700 1.000 110.27000 63 TRP D CA 1
ATOM 5128 C C . TRP D 1 65 ? 66.93600 127.67900 106.60400 1.000 110.27000 63 TRP D C 1
ATOM 5129 O O . TRP D 1 65 ? 66.63700 126.80700 105.78900 1.000 110.27000 63 TRP D O 1
ATOM 5140 N N . VAL D 1 66 ? 66.69200 128.97200 106.40500 1.000 109.06000 64 VAL D N 1
ATOM 5141 C CA . VAL D 1 66 ? 66.06200 129.44900 105.18100 1.000 109.06000 64 VAL D CA 1
ATOM 5142 C C . VAL D 1 66 ? 66.95800 129.15400 103.98400 1.000 109.06000 64 VAL D C 1
ATOM 5143 O O . VAL D 1 66 ? 66.48400 128.74400 102.92400 1.000 109.06000 64 VAL D O 1
ATOM 5147 N N . ALA D 1 67 ? 68.25800 129.36700 104.16300 1.000 107.92000 65 ALA D N 1
ATOM 5148 C CA . ALA D 1 67 ? 69.23100 129.11800 103.10800 1.000 107.92000 65 ALA D CA 1
ATOM 5149 C C . ALA D 1 67 ? 69.25600 127.63800 102.74600 1.000 107.92000 65 ALA D C 1
ATOM 5150 O O . ALA D 1 67 ? 69.34300 127.27800 101.57200 1.000 107.92000 65 ALA D O 1
ATOM 5152 N N . GLU D 1 68 ? 69.21700 126.77900 103.74000 1.000 109.49000 66 GLU D N 1
ATOM 5153 C CA . GLU D 1 68 ? 69.30900 125.37400 103.43900 1.000 109.49000 66 GLU D CA 1
ATOM 5154 C C . GLU D 1 68 ? 68.12600 124.98200 102.59700 1.000 109.49000 66 GLU D C 1
ATOM 5155 O O . GLU D 1 68 ? 68.23300 124.28300 101.58800 1.000 109.49000 66 GLU D O 1
ATOM 5161 N N . LEU D 1 69 ? 66.98300 125.53200 102.95300 1.000 119.51000 67 LEU D N 1
ATOM 5162 C CA . LEU D 1 69 ? 65.75500 125.23100 102.25500 1.000 119.51000 67 LEU D CA 1
ATOM 5163 C C . LEU D 1 69 ? 65.79900 125.66000 100.82900 1.000 119.51000 67 LEU D C 1
ATOM 5164 O O . LEU D 1 69 ? 65.30900 124.96300 99.96300 1.000 119.51000 67 LEU D O 1
ATOM 5169 N N . ALA D 1 70 ? 66.40700 126.79700 100.55900 1.000 120.81000 68 ALA D N 1
ATOM 5170 C CA . ALA D 1 70 ? 66.50800 127.22600 99.20300 1.000 120.81000 68 ALA D CA 1
ATOM 5171 C C . ALA D 1 70 ? 67.30300 126.21900 98.40600 1.000 120.81000 68 ALA D C 1
ATOM 5172 O O . ALA D 1 70 ? 66.87100 125.80800 97.34300 1.000 120.81000 68 ALA D O 1
ATOM 5174 N N . ALA D 1 71 ? 68.41400 125.74200 98.94500 1.000 125.47000 69 ALA D N 1
ATOM 5175 C CA . ALA D 1 71 ? 69.19900 124.77500 98.21200 1.000 125.47000 69 ALA D CA 1
ATOM 5176 C C . ALA D 1 71 ? 68.42300 123.51400 97.96700 1.000 125.47000 69 ALA D C 1
ATOM 5177 O O . ALA D 1 71 ? 68.56900 122.92600 96.90700 1.000 125.47000 69 ALA D O 1
ATOM 5179 N N . LYS D 1 72 ? 67.65700 123.03500 98.94200 1.000 125.17000 70 LYS D N 1
ATOM 5180 C CA . LYS D 1 72 ? 66.88700 121.83200 98.63200 1.000 125.17000 70 LYS D CA 1
ATOM 5181 C C . LYS D 1 72 ? 65.90400 122.22000 97.54500 1.000 125.17000 70 LYS D C 1
ATOM 5182 O O . LYS D 1 72 ? 65.78800 121.56900 96.52100 1.000 125.17000 70 LYS D O 1
ATOM 5188 N N . ASN D 1 73 ? 65.26300 123.35600 97.73800 1.000 131.68000 71 ASN D N 1
ATOM 5189 C CA . ASN D 1 73 ? 64.35100 123.84600 96.72600 1.000 131.68000 71 ASN D CA 1
ATOM 5190 C C . ASN D 1 73 ? 65.04500 124.24600 95.43500 1.000 131.68000 71 ASN D C 1
ATOM 5191 O O . ASN D 1 73 ? 64.58000 123.92500 94.35000 1.000 131.68000 71 ASN D O 1
ATOM 5196 N N . GLY D 1 74 ? 66.18500 124.91300 95.56000 1.000 128.98000 72 GLY D N 1
ATOM 5197 C CA . GLY D 1 74 ? 66.93800 125.38300 94.41000 1.000 128.98000 72 GLY D CA 1
ATOM 5198 C C . GLY D 1 74 ? 66.60000 126.77800 93.90600 1.000 128.98000 72 GLY D C 1
ATOM 5199 O O . GLY D 1 74 ? 67.18600 127.24900 92.93800 1.000 128.98000 72 GLY D O 1
ATOM 5200 N N . ASP D 1 75 ? 65.66900 127.45300 94.56500 1.000 130.41000 73 ASP D N 1
ATOM 5201 C CA . ASP D 1 75 ? 65.28100 128.80400 94.17700 1.000 130.41000 73 ASP D CA 1
ATOM 5202 C C . ASP D 1 75 ? 66.42800 129.75300 94.49300 1.000 130.41000 73 ASP D C 1
ATOM 5203 O O . ASP D 1 75 ? 66.60100 130.17400 95.64100 1.000 130.41000 73 ASP D O 1
ATOM 5208 N N . LYS D 1 76 ? 67.20700 130.10100 93.47100 1.000 120.19000 74 LYS D N 1
ATOM 5209 C CA . LYS D 1 76 ? 68.41900 130.88000 93.70000 1.000 120.19000 74 LYS D CA 1
ATOM 5210 C C . LYS D 1 76 ? 68.09700 132.32700 94.05000 1.000 120.19000 74 LYS D C 1
ATOM 5211 O O . LYS D 1 76 ? 68.81400 132.95600 94.83700 1.000 120.19000 74 LYS D O 1
ATOM 5217 N N . GLU D 1 77 ? 67.02200 132.86800 93.47100 1.000 120.68000 75 GLU D N 1
ATOM 5218 C CA . GLU D 1 77 ? 66.71300 134.28400 93.64500 1.000 120.68000 75 GLU D CA 1
ATOM 5219 C C . GLU D 1 77 ? 66.50400 134.63200 95.11300 1.000 120.68000 75 GLU D C 1
ATOM 5220 O O . GLU D 1 77 ? 66.81000 135.74900 95.54300 1.000 120.68000 75 GLU D O 1
ATOM 5226 N N . VAL D 1 78 ? 65.98500 133.68800 95.89400 1.000 116.80000 76 VAL D N 1
ATOM 5227 C CA . VAL D 1 78 ? 65.83300 133.91900 97.32500 1.000 116.80000 76 VAL D CA 1
ATOM 5228 C C . VAL D 1 78 ? 67.07500 133.44800 98.07100 1.000 116.80000 76 VAL D C 1
ATOM 5229 O O . VAL D 1 78 ? 67.42300 133.98400 99.13300 1.000 116.80000 76 VAL D O 1
ATOM 5233 N N . PHE D 1 79 ? 67.77000 132.44600 97.52500 1.000 104.67000 77 PHE D N 1
ATOM 5234 C CA . PHE D 1 79 ? 68.95100 131.90300 98.18400 1.000 104.67000 77 PHE D CA 1
ATOM 5235 C C . PHE D 1 79 ? 70.04200 132.95100 98.31400 1.000 104.67000 77 PHE D C 1
ATOM 5236 O O . PHE D 1 79 ? 70.72700 133.03200 99.33800 1.000 104.67000 77 PHE D O 1
ATOM 5244 N N . LYS D 1 80 ? 70.22600 133.75800 97.27100 1.000 104.04000 78 LYS D N 1
ATOM 5245 C CA . LYS D 1 80 ? 71.24700 134.79600 97.32600 1.000 104.04000 78 LYS D CA 1
ATOM 5246 C C . LYS D 1 80 ? 70.93100 135.81800 98.40500 1.000 104.04000 78 LYS D C 1
ATOM 5247 O O . LYS D 1 80 ? 71.82000 136.23000 99.15800 1.000 104.04000 78 LYS D O 1
ATOM 5253 N N . LYS D 1 81 ? 69.67300 136.24500 98.49100 1.000 106.56000 79 LYS D N 1
ATOM 5254 C CA . LYS D 1 81 ? 69.28500 137.18400 99.53700 1.000 106.56000 79 LYS D CA 1
ATOM 5255 C C . LYS D 1 81 ? 69.49900 136.57300 100.91500 1.000 106.56000 79 LYS D C 1
ATOM 5256 O O . LYS D 1 81 ? 69.97200 137.24200 101.84200 1.000 106.56000 79 LYS D O 1
ATOM 5262 N N . ALA D 1 82 ? 69.16400 135.29100 101.06200 1.000 107.28000 80 ALA D N 1
ATOM 5263 C CA . ALA D 1 82 ? 69.33700 134.62900 102.34700 1.000 107.28000 80 ALA D CA 1
ATOM 5264 C C . ALA D 1 82 ? 70.80600 134.56700 102.73900 1.000 107.28000 80 ALA D C 1
ATOM 5265 O O . ALA D 1 82 ? 71.15800 134.82700 103.89400 1.000 107.28000 80 ALA D O 1
ATOM 5267 N N . ALA D 1 83 ? 71.67700 134.22600 101.79400 1.000 102.96000 81 ALA D N 1
ATOM 5268 C CA . ALA D 1 83 ? 73.09900 134.15400 102.10000 1.000 102.96000 81 ALA D CA 1
ATOM 5269 C C . ALA D 1 83 ? 73.66800 135.53000 102.40800 1.000 102.96000 81 ALA D C 1
ATOM 5270 O O . ALA D 1 83 ? 74.51800 135.66900 103.29400 1.000 102.96000 81 ALA D O 1
ATOM 5272 N N . GLU D 1 84 ? 73.22600 136.55600 101.67900 1.000 103.94000 82 GLU D N 1
ATOM 5273 C CA . GLU D 1 84 ? 73.66500 137.90900 101.98800 1.000 103.94000 82 GLU D CA 1
ATOM 5274 C C . GLU D 1 84 ? 73.27800 138.28000 103.40900 1.000 103.94000 82 GLU D C 1
ATOM 5275 O O . GLU D 1 84 ? 74.09600 138.81600 104.16900 1.000 103.94000 82 GLU D O 1
ATOM 5281 N N . SER D 1 85 ? 72.03200 137.99000 103.78600 1.000 105.47000 83 SER D N 1
ATOM 5282 C CA . SER D 1 85 ? 71.58400 138.23500 105.15100 1.000 105.47000 83 SER D CA 1
ATOM 5283 C C . SER D 1 85 ? 72.42500 137.47300 106.16100 1.000 105.47000 83 SER D C 1
ATOM 5284 O O . SER D 1 85 ? 72.80600 138.02000 107.20100 1.000 105.47000 83 SER D O 1
ATOM 5287 N N . ALA D 1 86 ? 72.71000 136.20200 105.88000 1.000 97.35000 84 ALA D N 1
ATOM 5288 C CA . ALA D 1 86 ? 73.45400 135.38700 106.83000 1.000 97.35000 84 ALA D CA 1
ATOM 5289 C C . ALA D 1 86 ? 74.86200 135.92300 107.02600 1.000 97.35000 84 ALA D C 1
ATOM 5290 O O . ALA D 1 86 ? 75.35500 135.99300 108.15500 1.000 97.35000 84 ALA D O 1
ATOM 5292 N N . LEU D 1 87 ? 75.52400 136.30700 105.93900 1.000 93.25000 85 LEU D N 1
ATOM 5293 C CA . LEU D 1 87 ? 76.86200 136.86800 106.06600 1.000 93.25000 85 LEU D CA 1
ATOM 5294 C C . LEU D 1 87 ? 76.83100 138.19600 106.80900 1.000 93.25000 85 LEU D C 1
ATOM 5295 O O . LEU D 1 87 ? 77.72700 138.48200 107.61100 1.000 93.25000 85 LEU D O 1
ATOM 5300 N N . GLU D 1 88 ? 75.81500 139.02800 106.55800 1.000 102.27000 86 GLU D N 1
ATOM 5301 C CA . GLU D 1 88 ? 75.72300 140.29200 107.28200 1.000 102.27000 86 GLU D CA 1
ATOM 5302 C C . GLU D 1 88 ? 75.51900 140.05500 108.77100 1.000 102.27000 86 GLU D C 1
ATOM 5303 O O . GLU D 1 88 ? 76.10900 140.74800 109.61000 1.000 102.27000 86 GLU D O 1
ATOM 5309 N N . VAL D 1 89 ? 74.69100 139.07300 109.11800 1.000 101.29000 87 VAL D N 1
ATOM 5310 C CA . VAL D 1 89 ? 74.49000 138.72700 110.52000 1.000 101.29000 87 VAL D CA 1
ATOM 5311 C C . VAL D 1 89 ? 75.78500 138.20900 111.12600 1.000 101.29000 87 VAL D C 1
ATOM 5312 O O . VAL D 1 89 ? 76.10300 138.49300 112.28400 1.000 101.29000 87 VAL D O 1
ATOM 5316 N N . ALA D 1 90 ? 76.55800 137.44800 110.35000 1.000 97.06000 88 ALA D N 1
ATOM 5317 C CA . ALA D 1 90 ? 77.85600 136.99300 110.83200 1.000 97.06000 88 ALA D CA 1
ATOM 5318 C C . ALA D 1 90 ? 78.77500 138.17000 111.11800 1.000 97.06000 88 ALA D C 1
ATOM 5319 O O . ALA D 1 90 ? 79.47900 138.18800 112.13400 1.000 97.06000 88 ALA D O 1
ATOM 5321 N N . LYS D 1 91 ? 78.78800 139.15800 110.22600 1.000 99.77000 89 LYS D N 1
ATOM 5322 C CA . LYS D 1 91 ? 79.60100 140.34900 110.44900 1.000 99.77000 89 LYS D CA 1
ATOM 5323 C C . LYS D 1 91 ? 79.17000 141.07100 111.71700 1.000 99.77000 89 LYS D C 1
ATOM 5324 O O . LYS D 1 91 ? 80.00600 141.49600 112.52300 1.000 99.77000 89 LYS D O 1
ATOM 5330 N N . ARG D 1 92 ? 77.86000 141.22400 111.90400 1.000 101.94000 90 ARG D N 1
ATOM 5331 C CA . ARG D 1 92 ? 77.36000 141.86700 113.11300 1.000 101.94000 90 ARG D CA 1
ATOM 5332 C C . ARG D 1 92 ? 77.75800 141.08100 114.35200 1.000 101.94000 90 ARG D C 1
ATOM 5333 O O . ARG D 1 92 ? 78.07400 141.66200 115.39800 1.000 101.94000 90 ARG D O 1
ATOM 5341 N N . LEU D 1 93 ? 77.74300 139.75200 114.25200 1.000 94.93000 91 LEU D N 1
ATOM 5342 C CA . LEU D 1 93 ? 78.15100 138.91500 115.37100 1.000 94.93000 91 LEU D CA 1
ATOM 5343 C C . LEU D 1 93 ? 79.61500 139.13900 115.70800 1.000 94.93000 91 LEU D C 1
ATOM 5344 O O . LEU D 1 93 ? 79.97700 139.27400 116.88100 1.000 94.93000 91 LEU D O 1
ATOM 5349 N N . VAL D 1 94 ? 80.47000 139.18200 114.68800 1.000 95.28000 92 VAL D N 1
ATOM 5350 C CA . VAL D 1 94 ? 81.87900 139.49200 114.90800 1.000 95.28000 92 VAL D CA 1
ATOM 5351 C C . VAL D 1 94 ? 82.02800 140.84400 115.58900 1.000 95.28000 92 VAL D C 1
ATOM 5352 O O . VAL D 1 94 ? 82.81800 141.00300 116.52800 1.000 95.28000 92 VAL D O 1
ATOM 5356 N N . GLU D 1 95 ? 81.27300 141.83900 115.11900 1.000 101.56000 93 GLU D N 1
ATOM 5357 C CA . GLU D 1 95 ? 81.38300 143.18200 115.67900 1.000 101.56000 93 GLU D CA 1
ATOM 5358 C C . GLU D 1 95 ? 81.03100 143.18600 117.15900 1.000 101.56000 93 GLU D C 1
ATOM 5359 O O . GLU D 1 95 ? 81.80600 143.66600 117.99200 1.000 101.56000 93 GLU D O 1
ATOM 5365 N N . VAL D 1 96 ? 79.86400 142.64100 117.50400 1.000 99.05000 94 VAL D N 1
ATOM 5366 C CA . VAL D 1 96 ? 79.43600 142.66200 118.89700 1.000 99.05000 94 VAL D CA 1
ATOM 5367 C C . VAL D 1 96 ? 80.34900 141.80500 119.76500 1.000 99.05000 94 VAL D C 1
ATOM 5368 O O . VAL D 1 96 ? 80.58000 142.12700 120.93600 1.000 99.05000 94 VAL D O 1
ATOM 5372 N N . ALA D 1 97 ? 80.89600 140.71700 119.21900 1.000 101.37000 95 ALA D N 1
ATOM 5373 C CA . ALA D 1 97 ? 81.78200 139.86800 120.00600 1.000 101.37000 95 ALA D CA 1
ATOM 5374 C C . ALA D 1 97 ? 83.08600 140.58200 120.31800 1.000 101.37000 95 ALA D C 1
ATOM 5375 O O . ALA D 1 97 ? 83.54000 140.59700 121.46800 1.000 101.37000 95 ALA D O 1
ATOM 5377 N N . SER D 1 98 ? 83.71300 141.18000 119.30200 1.000 104.16000 96 SER D N 1
ATOM 5378 C CA . SER D 1 98 ? 84.91400 141.96600 119.54900 1.000 104.16000 96 SER D CA 1
ATOM 5379 C C . SER D 1 98 ? 84.62300 143.14100 120.46900 1.000 104.16000 96 SER D C 1
ATOM 5380 O O . SER D 1 98 ? 85.50100 143.57600 121.22000 1.000 104.16000 96 SER D O 1
ATOM 5383 N N . LYS D 1 99 ? 83.39700 143.66500 120.42600 1.000 107.26000 97 LYS D N 1
ATOM 5384 C CA . LYS D 1 99 ? 83.01900 144.74100 121.33300 1.000 107.26000 97 LYS D CA 1
ATOM 5385 C C . LYS D 1 99 ? 82.99700 144.25700 122.77600 1.000 107.26000 97 LYS D C 1
ATOM 5386 O O . LYS D 1 99 ? 83.56300 144.89900 123.66600 1.000 107.26000 97 LYS D O 1
ATOM 5392 N N . GLU D 1 100 ? 82.34900 143.11800 123.02200 1.000 112.18000 98 GLU D N 1
ATOM 5393 C CA . GLU D 1 100 ? 82.19800 142.62700 124.38600 1.000 112.18000 98 GLU D CA 1
ATOM 5394 C C . GLU D 1 100 ? 83.39000 141.79600 124.84100 1.000 112.18000 98 GLU D C 1
ATOM 5395 O O . GLU D 1 100 ? 83.79100 141.88600 126.00500 1.000 112.18000 98 GLU D O 1
ATOM 5401 N N . GLY D 1 101 ? 83.97400 141.00200 123.94900 1.000 107.19000 99 GLY D N 1
ATOM 5402 C CA . GLY D 1 101 ? 85.02000 140.08200 124.34800 1.000 107.19000 99 GLY D CA 1
ATOM 5403 C C . GLY D 1 101 ? 84.47200 138.72900 124.75300 1.000 107.19000 99 GLY D C 1
ATOM 5404 O O . GLY D 1 101 ? 84.73800 138.24600 125.85900 1.000 107.19000 99 GLY D O 1
ATOM 5405 N N . ASP D 1 102 ? 83.70300 138.11200 123.86400 1.000 99.49000 100 ASP D N 1
ATOM 5406 C CA . ASP D 1 102 ? 83.09300 136.80700 124.11400 1.000 99.49000 100 ASP D CA 1
ATOM 5407 C C . ASP D 1 102 ? 83.50000 135.86200 122.99800 1.000 99.49000 100 ASP D C 1
ATOM 5408 O O . ASP D 1 102 ? 83.08200 136.06100 121.83900 1.000 99.49000 100 ASP D O 1
ATOM 5413 N N . PRO D 1 103 ? 84.28800 134.83300 123.28700 1.000 89.05000 101 PRO D N 1
ATOM 5414 C CA . PRO D 1 103 ? 84.81100 133.97100 122.21900 1.000 89.05000 101 PRO D CA 1
ATOM 5415 C C . PRO D 1 103 ? 83.74600 133.18600 121.47000 1.000 89.05000 101 PRO D C 1
ATOM 5416 O O . PRO D 1 103 ? 83.75900 133.15200 120.23600 1.000 89.05000 101 PRO D O 1
ATOM 5420 N N . ASP D 1 104 ? 82.82600 132.55400 122.20500 1.000 85.63000 102 ASP D N 1
ATOM 5421 C CA . ASP D 1 104 ? 81.85200 131.65300 121.58900 1.000 85.63000 102 ASP D CA 1
ATOM 5422 C C . ASP D 1 104 ? 81.13500 132.30600 120.41600 1.000 85.63000 102 ASP D C 1
ATOM 5423 O O . ASP D 1 104 ? 80.85300 131.65200 119.40300 1.000 85.63000 102 ASP D O 1
ATOM 5428 N N . LEU D 1 105 ? 80.84000 133.59900 120.52900 1.000 86.73000 103 LEU D N 1
ATOM 5429 C CA . LEU D 1 105 ? 80.17300 134.29500 119.43900 1.000 86.73000 103 LEU D CA 1
ATOM 5430 C C . LEU D 1 105 ? 81.02600 134.29100 118.18100 1.000 86.73000 103 LEU D C 1
ATOM 5431 O O . LEU D 1 105 ? 80.51000 134.11400 117.07100 1.000 86.73000 103 LEU D O 1
ATOM 5436 N N . VAL D 1 106 ? 82.33800 134.46700 118.32900 1.000 79.27000 104 VAL D N 1
ATOM 5437 C CA . VAL D 1 106 ? 83.20700 134.47800 117.16000 1.000 79.27000 104 VAL D CA 1
ATOM 5438 C C . VAL D 1 106 ? 83.21300 133.11400 116.48800 1.000 79.27000 104 VAL D C 1
ATOM 5439 O O . VAL D 1 106 ? 83.14800 133.00900 115.25700 1.000 79.27000 104 VAL D O 1
ATOM 5443 N N . ALA D 1 107 ? 83.30900 132.04800 117.28300 1.000 74.18000 105 ALA D N 1
ATOM 5444 C CA . ALA D 1 107 ? 83.28500 130.70800 116.71500 1.000 74.18000 105 ALA D CA 1
ATOM 5445 C C . ALA D 1 107 ? 81.98000 130.45200 115.98400 1.000 74.18000 105 ALA D C 1
ATOM 5446 O O . ALA D 1 107 ? 81.96900 129.85300 114.90200 1.000 74.18000 105 ALA D O 1
ATOM 5448 N N . TRP D 1 108 ? 80.86400 130.90100 116.55800 1.000 80.22000 106 TRP D N 1
ATOM 5449 C CA . TRP D 1 108 ? 79.59000 130.73100 115.87400 1.000 80.22000 106 TRP D CA 1
ATOM 5450 C C . TRP D 1 108 ? 79.56000 131.51900 114.57500 1.000 80.22000 106 TRP D C 1
ATOM 5451 O O . TRP D 1 108 ? 78.98000 131.06900 113.58300 1.000 80.22000 106 TRP D O 1
ATOM 5462 N N . ALA D 1 109 ? 80.18600 132.69500 114.55900 1.000 73.29000 107 ALA D N 1
ATOM 5463 C CA . ALA D 1 109 ? 80.27000 133.45700 113.32000 1.000 73.29000 107 ALA D CA 1
ATOM 5464 C C . ALA D 1 109 ? 81.04400 132.68800 112.26100 1.000 73.29000 107 ALA D C 1
ATOM 5465 O O . ALA D 1 109 ? 80.63000 132.62100 111.09600 1.000 73.29000 107 ALA D O 1
ATOM 5467 N N . ALA D 1 110 ? 82.17800 132.10700 112.65000 1.000 65.12000 108 ALA D N 1
ATOM 5468 C CA . ALA D 1 110 ? 82.96700 131.33000 111.70400 1.000 65.12000 108 ALA D CA 1
ATOM 5469 C C . ALA D 1 110 ? 82.16900 130.15800 111.16100 1.000 65.12000 108 ALA D C 1
ATOM 5470 O O . ALA D 1 110 ? 82.19700 129.87800 109.95800 1.000 65.12000 108 ALA D O 1
ATOM 5472 N N . LEU D 1 111 ? 81.44500 129.46700 112.03700 1.000 62.19000 109 LEU D N 1
ATOM 5473 C CA . LEU D 1 111 ? 80.64600 128.33500 111.58500 1.000 62.19000 109 LEU D CA 1
ATOM 5474 C C . LEU D 1 111 ? 79.53300 128.78100 110.64800 1.000 62.19000 109 LEU D C 1
ATOM 5475 O O . LEU D 1 111 ? 79.23300 128.09700 109.66900 1.000 62.19000 109 LEU D O 1
ATOM 5480 N N . VAL D 1 112 ? 78.91700 129.93300 110.92200 1.000 66.43000 110 VAL D N 1
ATOM 5481 C CA . VAL D 1 112 ? 77.87300 130.43300 110.03700 1.000 66.43000 110 VAL D CA 1
ATOM 5482 C C . VAL D 1 112 ? 78.44500 130.74600 108.66400 1.000 66.43000 110 VAL D C 1
ATOM 5483 O O . VAL D 1 112 ? 77.85400 130.40100 107.63200 1.000 66.43000 110 VAL D O 1
ATOM 5487 N N . ALA D 1 113 ? 79.59600 131.41200 108.62800 1.000 61.67000 111 ALA D N 1
ATOM 5488 C CA . ALA D 1 113 ? 80.22800 131.71500 107.35100 1.000 61.67000 111 ALA D CA 1
ATOM 5489 C C . ALA D 1 113 ? 80.53900 130.43900 106.58400 1.000 61.67000 111 ALA D C 1
ATOM 5490 O O . ALA D 1 113 ? 80.21600 130.31300 105.39500 1.000 61.67000 111 ALA D O 1
ATOM 5492 N N . LEU D 1 114 ? 81.16200 129.47100 107.25300 1.000 55.72000 112 LEU D N 1
ATOM 5493 C CA . LEU D 1 114 ? 81.47900 128.22300 106.57800 1.000 55.72000 112 LEU D CA 1
ATOM 5494 C C . LEU D 1 114 ? 80.22900 127.49700 106.11700 1.000 55.72000 112 LEU D C 1
ATOM 5495 O O . LEU D 1 114 ? 80.25400 126.83600 105.07900 1.000 55.72000 112 LEU D O 1
ATOM 5500 N N . TRP D 1 115 ? 79.12700 127.60600 106.85700 1.000 64.66000 113 TRP D N 1
ATOM 5501 C CA . TRP D 1 115 ? 77.92600 126.90000 106.43800 1.000 64.66000 113 TRP D CA 1
ATOM 5502 C C . TRP D 1 115 ? 77.30600 127.55600 105.22000 1.000 64.66000 113 TRP D C 1
ATOM 5503 O O . TRP D 1 115 ? 76.79100 126.86700 104.33100 1.000 64.66000 113 TRP D O 1
ATOM 5514 N N . VAL D 1 116 ? 77.32800 128.88500 105.16100 1.000 65.28000 114 VAL D N 1
ATOM 5515 C CA . VAL D 1 116 ? 76.90700 129.55700 103.93900 1.000 65.28000 114 VAL D CA 1
ATOM 5516 C C . VAL D 1 116 ? 77.77000 129.09600 102.77600 1.000 65.28000 114 VAL D C 1
ATOM 5517 O O . VAL D 1 116 ? 77.27300 128.82200 101.67700 1.000 65.28000 114 VAL D O 1
ATOM 5521 N N . ALA D 1 117 ? 79.07600 128.98600 103.01200 1.000 66.72000 115 ALA D N 1
ATOM 5522 C CA . ALA D 1 117 ? 79.97200 128.49700 101.97200 1.000 66.72000 115 ALA D CA 1
ATOM 5523 C C . ALA D 1 117 ? 79.58300 127.09800 101.52100 1.000 66.72000 115 ALA D C 1
ATOM 5524 O O . ALA D 1 117 ? 79.55400 126.80800 100.32100 1.000 66.72000 115 ALA D O 1
ATOM 5526 N N . PHE D 1 118 ? 79.28800 126.21500 102.47000 1.000 63.12000 116 PHE D N 1
ATOM 5527 C CA . PHE D 1 118 ? 78.95100 124.84100 102.12100 1.000 63.12000 116 PHE D CA 1
ATOM 5528 C C . PHE D 1 118 ? 77.64300 124.77900 101.34900 1.000 63.12000 116 PHE D C 1
ATOM 5529 O O . PHE D 1 118 ? 77.50900 123.98900 100.41000 1.000 63.12000 116 PHE D O 1
ATOM 5537 N N . LEU D 1 119 ? 76.66900 125.60200 101.73000 1.000 71.75000 117 LEU D N 1
ATOM 5538 C CA . LEU D 1 119 ? 75.41900 125.64500 100.98000 1.000 71.75000 117 LEU D CA 1
ATOM 5539 C C . LEU D 1 119 ? 75.66100 126.11500 99.55500 1.000 71.75000 117 LEU D C 1
ATOM 5540 O O . LEU D 1 119 ? 75.07700 125.58000 98.60700 1.000 71.75000 117 LEU D O 1
ATOM 5545 N N . ALA D 1 120 ? 76.52100 127.11900 99.38800 1.000 75.99000 118 ALA D N 1
ATOM 5546 C CA . ALA D 1 120 ? 76.88100 127.55700 98.04800 1.000 75.99000 118 ALA D CA 1
ATOM 5547 C C . ALA D 1 120 ? 77.51900 126.42000 97.26300 1.000 75.99000 118 ALA D C 1
ATOM 5548 O O . ALA D 1 120 ? 77.16300 126.16500 96.10700 1.000 75.99000 118 ALA D O 1
ATOM 5550 N N . PHE D 1 121 ? 78.46300 125.71800 97.89000 1.000 71.48000 119 PHE D N 1
ATOM 5551 C CA . PHE D 1 121 ? 79.13000 124.59800 97.23400 1.000 71.48000 119 PHE D CA 1
ATOM 5552 C C . PHE D 1 121 ? 78.12900 123.53700 96.81500 1.000 71.48000 119 PHE D C 1
ATOM 5553 O O . PHE D 1 121 ? 78.28800 122.89500 95.77100 1.000 71.48000 119 PHE D O 1
ATOM 5561 N N . LEU D 1 122 ? 77.10300 123.32600 97.62900 1.000 74.57000 120 LEU D N 1
ATOM 5562 C CA . LEU D 1 122 ? 76.05400 122.38300 97.27300 1.000 74.57000 120 LEU D CA 1
ATOM 5563 C C . LEU D 1 122 ? 75.28100 122.86600 96.05600 1.000 74.57000 120 LEU D C 1
ATOM 5564 O O . LEU D 1 122 ? 75.15900 122.15000 95.05500 1.000 74.57000 120 LEU D O 1
ATOM 5569 N N . ASN D 1 123 ? 74.74800 124.08400 96.12200 1.000 82.50000 121 ASN D N 1
ATOM 5570 C CA . ASN D 1 123 ? 73.96700 124.60200 95.00600 1.000 82.50000 121 ASN D CA 1
ATOM 5571 C C . ASN D 1 123 ? 74.83100 124.92600 93.79900 1.000 82.50000 121 ASN D C 1
ATOM 5572 O O . ASN D 1 123 ? 74.34100 124.86100 92.66800 1.000 82.50000 121 ASN D O 1
ATOM 5577 N N . GLY D 1 124 ? 76.09800 125.26500 94.00600 1.000 85.83000 122 GLY D N 1
ATOM 5578 C CA . GLY D 1 124 ? 76.96200 125.63200 92.90400 1.000 85.83000 122 GLY D CA 1
ATOM 5579 C C . GLY D 1 124 ? 76.74800 127.05400 92.43500 1.000 85.83000 122 GLY D C 1
ATOM 5580 O O . GLY D 1 124 ? 76.34200 127.28600 91.29400 1.000 85.83000 122 GLY D O 1
ATOM 5581 N N . ASP D 1 125 ? 77.00800 128.01400 93.31400 1.000 90.61000 123 ASP D N 1
ATOM 5582 C CA . ASP D 1 125 ? 76.90500 129.43800 93.00600 1.000 90.61000 123 ASP D CA 1
ATOM 5583 C C . ASP D 1 125 ? 78.24200 130.07500 93.36400 1.000 90.61000 123 ASP D C 1
ATOM 5584 O O . ASP D 1 125 ? 78.46300 130.47200 94.51100 1.000 90.61000 123 ASP D O 1
ATOM 5589 N N . LYS D 1 126 ? 79.12800 130.18000 92.37400 1.000 84.54000 124 LYS D N 1
ATOM 5590 C CA . LYS D 1 126 ? 80.49400 130.61300 92.64000 1.000 84.54000 124 LYS D CA 1
ATOM 5591 C C . LYS D 1 126 ? 80.54900 132.01300 93.23400 1.000 84.54000 124 LYS D C 1
ATOM 5592 O O . LYS D 1 126 ? 81.43700 132.30700 94.04000 1.000 84.54000 124 LYS D O 1
ATOM 5598 N N . GLU D 1 127 ? 79.61300 132.88400 92.86200 1.000 87.13000 125 GLU D N 1
ATOM 5599 C CA . GLU D 1 127 ? 79.62200 134.25200 93.37100 1.000 87.13000 125 GLU D CA 1
ATOM 5600 C C . GLU D 1 127 ? 79.47400 134.27500 94.88800 1.000 87.13000 125 GLU D C 1
ATOM 5601 O O . GLU D 1 127 ? 80.35300 134.76500 95.61800 1.000 87.13000 125 GLU D O 1
ATOM 5607 N N . VAL D 1 128 ? 78.35800 133.74200 95.38500 1.000 78.14000 126 VAL D N 1
ATOM 5608 C CA . VAL D 1 128 ? 78.14400 133.73500 96.82400 1.000 78.14000 126 VAL D CA 1
ATOM 5609 C C . VAL D 1 128 ? 79.20400 132.89200 97.51000 1.000 78.14000 126 VAL D C 1
ATOM 5610 O O . VAL D 1 128 ? 79.53400 133.12800 98.67400 1.000 78.14000 126 VAL D O 1
ATOM 5614 N N . PHE D 1 129 ? 79.77300 131.91600 96.80400 1.000 72.29000 127 PHE D N 1
ATOM 5615 C CA . PHE D 1 129 ? 80.87200 131.15000 97.37700 1.000 72.29000 127 PHE D CA 1
ATOM 5616 C C . PHE D 1 129 ? 82.05800 132.05200 97.67900 1.000 72.29000 127 PHE D C 1
ATOM 5617 O O . PHE D 1 129 ? 82.66800 131.95800 98.75000 1.000 72.29000 127 PHE D O 1
ATOM 5625 N N . LYS D 1 130 ? 82.40100 132.93500 96.74200 1.000 78.15000 128 LYS D N 1
ATOM 5626 C CA . LYS D 1 130 ? 83.49000 133.87300 96.98300 1.000 78.15000 128 LYS D CA 1
ATOM 5627 C C . LYS D 1 130 ? 83.15400 134.81700 98.12400 1.000 78.15000 128 LYS D C 1
ATOM 5628 O O . LYS D 1 130 ? 84.00800 135.10500 98.97200 1.000 78.15000 128 LYS D O 1
ATOM 5634 N N . LYS D 1 131 ? 81.91900 135.32300 98.15600 1.000 76.30000 129 LYS D N 1
ATOM 5635 C CA . LYS D 1 131 ? 81.53400 136.18700 99.26700 1.000 76.30000 129 LYS D CA 1
ATOM 5636 C C . LYS D 1 131 ? 81.69100 135.46500 100.59800 1.000 76.30000 129 LYS D C 1
ATOM 5637 O O . LYS D 1 131 ? 82.21800 136.02700 101.56900 1.000 76.30000 129 LYS D O 1
ATOM 5643 N N . ALA D 1 132 ? 81.26000 134.20600 100.65300 1.000 73.39000 130 ALA D N 1
ATOM 5644 C CA . ALA D 1 132 ? 81.34100 133.44000 101.88500 1.000 73.39000 130 ALA D CA 1
ATOM 5645 C C . ALA D 1 132 ? 82.78400 133.20700 102.29600 1.000 73.39000 130 ALA D C 1
ATOM 5646 O O . ALA D 1 132 ? 83.12800 133.35200 103.47200 1.000 73.39000 130 ALA D O 1
ATOM 5648 N N . ALA D 1 133 ? 83.64100 132.83900 101.34800 1.000 70.75000 131 ALA D N 1
ATOM 5649 C CA . ALA D 1 133 ? 85.03700 132.59700 101.68900 1.000 70.75000 131 ALA D CA 1
ATOM 5650 C C . ALA D 1 133 ? 85.70000 133.86500 102.20300 1.000 70.75000 131 ALA D C 1
ATOM 5651 O O . ALA D 1 133 ? 86.48200 133.82300 103.16100 1.000 70.75000 131 ALA D O 1
ATOM 5653 N N . GLU D 1 134 ? 85.40800 135.00300 101.57500 1.000 78.77000 132 GLU D N 1
ATOM 5654 C CA . GLU D 1 134 ? 85.96700 136.25900 102.05700 1.000 78.77000 132 GLU D CA 1
ATOM 5655 C C . GLU D 1 134 ? 85.50100 136.55300 103.47500 1.000 78.77000 132 GLU D C 1
ATOM 5656 O O . GLU D 1 134 ? 86.30200 136.92700 104.34200 1.000 78.77000 132 GLU D O 1
ATOM 5662 N N . SER D 1 135 ? 84.20100 136.39100 103.73000 1.000 72.30000 133 SER D N 1
ATOM 5663 C CA . SER D 1 135 ? 83.69700 136.62200 105.07600 1.000 72.30000 133 SER D CA 1
ATOM 5664 C C . SER D 1 135 ? 84.34500 135.67200 106.07300 1.000 72.30000 133 SER D C 1
ATOM 5665 O O . SER D 1 135 ? 84.64200 136.05800 107.20800 1.000 72.30000 133 SER D O 1
ATOM 5668 N N . ALA D 1 136 ? 84.59400 134.43100 105.66100 1.000 64.57000 134 ALA D N 1
ATOM 5669 C CA . ALA D 1 136 ? 85.19600 133.46000 106.56600 1.000 64.57000 134 ALA D CA 1
ATOM 5670 C C . ALA D 1 136 ? 86.62600 133.84000 106.91000 1.000 64.57000 134 ALA D C 1
ATOM 5671 O O . ALA D 1 136 ? 87.03900 133.74200 108.06900 1.000 64.57000 134 ALA D O 1
ATOM 5673 N N . LEU D 1 137 ? 87.40000 134.27300 105.91900 1.000 63.47000 135 LEU D N 1
ATOM 5674 C CA . LEU D 1 137 ? 88.76400 134.69600 106.21200 1.000 63.47000 135 LEU D CA 1
ATOM 5675 C C . LEU D 1 137 ? 88.77100 135.93600 107.09600 1.000 63.47000 135 LEU D C 1
ATOM 5676 O O . LEU D 1 137 ? 89.61500 136.06600 107.99300 1.000 63.47000 135 LEU D O 1
ATOM 5681 N N . GLU D 1 138 ? 87.83100 136.85400 106.87100 1.000 72.66000 136 GLU D N 1
ATOM 5682 C CA . GLU D 1 138 ? 87.71800 138.00500 107.75800 1.000 72.66000 136 GLU D CA 1
ATOM 5683 C C . GLU D 1 138 ? 87.40900 137.56300 109.18200 1.000 72.66000 136 GLU D C 1
ATOM 5684 O O . GLU D 1 138 ? 87.94800 138.11200 110.15400 1.000 72.66000 136 GLU D O 1
ATOM 5690 N N . VAL D 1 139 ? 86.53600 136.56900 109.32100 1.000 67.03000 137 VAL D N 1
ATOM 5691 C CA . VAL D 1 139 ? 86.21200 136.05600 110.64300 1.000 67.03000 137 VAL D CA 1
ATOM 5692 C C . VAL D 1 139 ? 87.43500 135.40800 111.27400 1.000 67.03000 137 VAL D C 1
ATOM 5693 O O . VAL D 1 139 ? 87.64200 135.50000 112.48200 1.000 67.03000 137 VAL D O 1
ATOM 5697 N N . ALA D 1 140 ? 88.27000 134.75600 110.46800 1.000 62.79000 138 ALA D N 1
ATOM 5698 C CA . ALA D 1 140 ? 89.50400 134.18900 111.00600 1.000 62.79000 138 ALA D CA 1
ATOM 5699 C C . ALA D 1 140 ? 90.42200 135.28300 111.52900 1.000 62.79000 138 ALA D C 1
ATOM 5700 O O . ALA D 1 140 ? 91.04400 135.13500 112.58900 1.000 62.79000 138 ALA D O 1
ATOM 5702 N N . LYS D 1 141 ? 90.53400 136.38100 110.78100 1.000 67.47000 139 LYS D N 1
ATOM 5703 C CA . LYS D 1 141 ? 91.27100 137.54500 111.26000 1.000 67.47000 139 LYS D CA 1
ATOM 5704 C C . LYS D 1 141 ? 90.78000 137.96500 112.63700 1.000 67.47000 139 LYS D C 1
ATOM 5705 O O . LYS D 1 141 ? 91.54600 138.01900 113.60800 1.000 67.47000 139 LYS D O 1
ATOM 5711 N N . ALA D 1 142 ? 89.48900 138.27600 112.72700 1.000 67.16000 140 ALA D N 1
ATOM 5712 C CA . ALA D 1 142 ? 88.94000 138.75300 113.99200 1.000 67.16000 140 ALA D CA 1
ATOM 5713 C C . ALA D 1 142 ? 89.04900 137.70100 115.08300 1.000 67.16000 140 ALA D C 1
ATOM 5714 O O . ALA D 1 142 ? 89.13000 138.04100 116.26800 1.000 67.16000 140 ALA D O 1
ATOM 5716 N N . LEU D 1 143 ? 89.06400 136.42800 114.70400 1.000 62.51000 141 LEU D N 1
ATOM 5717 C CA . LEU D 1 143 ? 89.17600 135.36000 115.68300 1.000 62.51000 141 LEU D CA 1
ATOM 5718 C C . LEU D 1 143 ? 90.56200 135.34700 116.30300 1.000 62.51000 141 LEU D C 1
ATOM 5719 O O . LEU D 1 143 ? 90.70300 135.24800 117.52600 1.000 62.51000 141 LEU D O 1
ATOM 5724 N N . MET D 1 144 ? 91.59900 135.44500 115.47300 1.000 64.80000 142 MET D N 1
ATOM 5725 C CA . MET D 1 144 ? 92.94700 135.56500 116.01400 1.000 64.80000 142 MET D CA 1
ATOM 5726 C C . MET D 1 144 ? 93.07100 136.81400 116.87500 1.000 64.80000 142 MET D C 1
ATOM 5727 O O . MET D 1 144 ? 93.72500 136.79400 117.92400 1.000 64.80000 142 MET D O 1
ATOM 5732 N N . GLU D 1 145 ? 92.46000 137.90100 116.44500 1.000 75.72000 143 GLU D N 1
ATOM 5733 C CA . GLU D 1 145 ? 92.56600 139.10900 117.22500 1.000 75.72000 143 GLU D CA 1
ATOM 5734 C C . GLU D 1 145 ? 91.93200 138.92700 118.57700 1.000 75.72000 143 GLU D C 1
ATOM 5735 O O . GLU D 1 145 ? 92.50600 139.31100 119.57500 1.000 75.72000 143 GLU D O 1
ATOM 5741 N N . VAL D 1 146 ? 90.75000 138.33500 118.63300 1.000 75.08000 144 VAL D N 1
ATOM 5742 C CA . VAL D 1 146 ? 90.14300 138.16500 119.93500 1.000 75.08000 144 VAL D CA 1
ATOM 5743 C C . VAL D 1 146 ? 90.99200 137.23200 120.77700 1.000 75.08000 144 VAL D C 1
ATOM 5744 O O . VAL D 1 146 ? 91.34800 137.54100 121.90300 1.000 75.08000 144 VAL D O 1
ATOM 5748 N N . ALA D 1 147 ? 91.39200 136.11600 120.20100 1.000 74.10000 145 ALA D N 1
ATOM 5749 C CA . ALA D 1 147 ? 92.25800 135.19800 120.93100 1.000 74.10000 145 ALA D CA 1
ATOM 5750 C C . ALA D 1 147 ? 93.39800 135.94200 121.60000 1.000 74.10000 145 ALA D C 1
ATOM 5751 O O . ALA D 1 147 ? 93.68500 135.72000 122.77900 1.000 74.10000 145 ALA D O 1
ATOM 5753 N N . MET D 1 148 ? 94.06300 136.82800 120.86100 1.000 81.35000 146 MET D N 1
ATOM 5754 C CA . MET D 1 148 ? 95.10700 137.64100 121.47200 1.000 81.35000 146 MET D CA 1
ATOM 5755 C C . MET D 1 148 ? 94.54800 138.49800 122.59900 1.000 81.35000 146 MET D C 1
ATOM 5756 O O . MET D 1 148 ? 95.24300 138.75900 123.58700 1.000 81.35000 146 MET D O 1
ATOM 5761 N N . LYS D 1 149 ? 93.29000 138.91700 122.48300 1.000 84.25000 147 LYS D N 1
ATOM 5762 C CA . LYS D 1 149 ? 92.73400 139.86100 123.44300 1.000 84.25000 147 LYS D CA 1
ATOM 5763 C C . LYS D 1 149 ? 92.30900 139.18600 124.74100 1.000 84.25000 147 LYS D C 1
ATOM 5764 O O . LYS D 1 149 ? 92.58700 139.70100 125.82900 1.000 84.25000 147 LYS D O 1
ATOM 5770 N N . VAL D 1 150 ? 91.62400 138.04400 124.65400 1.000 82.72000 148 VAL D N 1
ATOM 5771 C CA . VAL D 1 150 ? 90.92700 137.50400 125.81800 1.000 82.72000 148 VAL D CA 1
ATOM 5772 C C . VAL D 1 150 ? 91.43500 136.09900 126.13500 1.000 82.72000 148 VAL D C 1
ATOM 5773 O O . VAL D 1 150 ? 90.70300 135.26100 126.67100 1.000 82.72000 148 VAL D O 1
ATOM 5777 N N . GLY D 1 151 ? 92.69000 135.82600 125.81700 1.000 81.89000 149 GLY D N 1
ATOM 5778 C CA . GLY D 1 151 ? 93.22800 134.50300 126.10000 1.000 81.89000 149 GLY D CA 1
ATOM 5779 C C . GLY D 1 151 ? 92.56900 133.45200 125.22900 1.000 81.89000 149 GLY D C 1
ATOM 5780 O O . GLY D 1 151 ? 92.44200 133.62000 124.01200 1.000 81.89000 149 GLY D O 1
ATOM 5781 N N . ALA D 1 152 ? 92.12400 132.36000 125.85400 1.000 74.23000 150 ALA D N 1
ATOM 5782 C CA . ALA D 1 152 ? 91.44000 131.27500 125.15700 1.000 74.23000 150 ALA D CA 1
ATOM 5783 C C . ALA D 1 152 ? 92.26000 130.77100 123.97800 1.000 74.23000 150 ALA D C 1
ATOM 5784 O O . ALA D 1 152 ? 91.93700 131.07100 122.82300 1.000 74.23000 150 ALA D O 1
ATOM 5786 N N . PRO D 1 153 ? 93.33300 130.02200 124.23100 1.000 68.14000 151 PRO D N 1
ATOM 5787 C CA . PRO D 1 153 ? 94.19600 129.58000 123.12600 1.000 68.14000 151 PRO D CA 1
ATOM 5788 C C . PRO D 1 153 ? 93.47800 128.80100 122.04300 1.000 68.14000 151 PRO D C 1
ATOM 5789 O O . PRO D 1 153 ? 93.88000 128.88800 120.87700 1.000 68.14000 151 PRO D O 1
ATOM 5793 N N . TRP D 1 154 ? 92.42900 128.04600 122.37700 1.000 60.25000 152 TRP D N 1
ATOM 5794 C CA . TRP D 1 154 ? 91.77500 127.21900 121.36800 1.000 60.25000 152 TRP D CA 1
ATOM 5795 C C . TRP D 1 154 ? 91.24600 128.03500 120.19800 1.000 60.25000 152 TRP D C 1
ATOM 5796 O O . TRP D 1 154 ? 91.06800 127.48700 119.10600 1.000 60.25000 152 TRP D O 1
ATOM 5807 N N . LEU D 1 155 ? 91.00300 129.33100 120.39700 1.000 62.54000 153 LEU D N 1
ATOM 5808 C CA . LEU D 1 155 ? 90.61800 130.17700 119.27500 1.000 62.54000 153 LEU D CA 1
ATOM 5809 C C . LEU D 1 155 ? 91.68000 130.17100 118.18800 1.000 62.54000 153 LEU D C 1
ATOM 5810 O O . LEU D 1 155 ? 91.35300 130.24900 117.00100 1.000 62.54000 153 LEU D O 1
ATOM 5815 N N . VAL D 1 156 ? 92.95000 130.06600 118.57200 1.000 62.33000 154 VAL D N 1
ATOM 5816 C CA . VAL D 1 156 ? 94.02500 130.03500 117.58600 1.000 62.33000 154 VAL D CA 1
ATOM 5817 C C . VAL D 1 156 ? 93.88800 128.81200 116.69100 1.000 62.33000 154 VAL D C 1
ATOM 5818 O O . VAL D 1 156 ? 93.92700 128.90700 115.45500 1.000 62.33000 154 VAL D O 1
ATOM 5822 N N . GLU D 1 157 ? 93.75000 127.64000 117.31000 1.000 59.19000 155 GLU D N 1
ATOM 5823 C CA . GLU D 1 157 ? 93.59000 126.41300 116.54600 1.000 59.19000 155 GLU D CA 1
ATOM 5824 C C . GLU D 1 157 ? 92.34200 126.47300 115.68200 1.000 59.19000 155 GLU D C 1
ATOM 5825 O O . GLU D 1 157 ? 92.35400 126.02700 114.53000 1.000 59.19000 155 GLU D O 1
ATOM 5831 N N . LEU D 1 158 ? 91.25900 127.04200 116.21100 1.000 51.78000 156 LEU D N 1
ATOM 5832 C CA . LEU D 1 158 ? 90.04600 127.15700 115.41600 1.000 51.78000 156 LEU D CA 1
ATOM 5833 C C . LEU D 1 158 ? 90.26600 128.04500 114.20300 1.000 51.78000 156 LEU D C 1
ATOM 5834 O O . LEU D 1 158 ? 89.77100 127.75200 113.11300 1.000 51.78000 156 LEU D O 1
ATOM 5839 N N . ALA D 1 159 ? 91.01400 129.13400 114.36700 1.000 53.57000 157 ALA D N 1
ATOM 5840 C CA . ALA D 1 159 ? 91.25200 130.03300 113.24400 1.000 53.57000 157 ALA D CA 1
ATOM 5841 C C . ALA D 1 159 ? 92.07100 129.35000 112.15900 1.000 53.57000 157 ALA D C 1
ATOM 5842 O O . ALA D 1 159 ? 91.73600 129.42400 110.96800 1.000 53.57000 157 ALA D O 1
ATOM 5844 N N . ILE D 1 160 ? 93.16000 128.68900 112.55100 1.000 48.36000 158 ILE D N 1
ATOM 5845 C CA . ILE D 1 160 ? 93.96500 127.97300 111.56700 1.000 48.36000 158 ILE D CA 1
ATOM 5846 C C . ILE D 1 160 ? 93.12700 126.91700 110.86300 1.000 48.36000 158 ILE D C 1
ATOM 5847 O O . ILE D 1 160 ? 93.22100 126.73500 109.64300 1.000 48.36000 158 ILE D O 1
ATOM 5852 N N . ALA D 1 161 ? 92.28400 126.21000 111.61600 1.000 48.61000 159 ALA D N 1
ATOM 5853 C CA . ALA D 1 161 ? 91.46400 125.17600 111.00600 1.000 48.61000 159 ALA D CA 1
ATOM 5854 C C . ALA D 1 161 ? 90.43800 125.77200 110.05300 1.000 48.61000 159 ALA D C 1
ATOM 5855 O O . ALA D 1 161 ? 90.13500 125.17700 109.01800 1.000 48.61000 159 ALA D O 1
ATOM 5857 N N . VAL D 1 162 ? 89.90000 126.94800 110.37200 1.000 48.36000 160 VAL D N 1
ATOM 5858 C CA . VAL D 1 162 ? 88.96200 127.59200 109.46100 1.000 48.36000 160 VAL D CA 1
ATOM 5859 C C . VAL D 1 162 ? 89.66500 127.98600 108.17300 1.000 48.36000 160 VAL D C 1
ATOM 5860 O O . VAL D 1 162 ? 89.10700 127.85700 107.07800 1.000 48.36000 160 VAL D O 1
ATOM 5864 N N . ALA D 1 163 ? 90.89900 128.47000 108.28000 1.000 49.40000 161 ALA D N 1
ATOM 5865 C CA . ALA D 1 163 ? 91.66200 128.77300 107.07500 1.000 49.40000 161 ALA D CA 1
ATOM 5866 C C . ALA D 1 163 ? 91.86300 127.52200 106.23200 1.000 49.40000 161 ALA D C 1
ATOM 5867 O O . ALA D 1 163 ? 91.64600 127.53400 105.01300 1.000 49.40000 161 ALA D O 1
ATOM 5869 N N . ARG D 1 164 ? 92.27100 126.42400 106.86800 1.000 50.66000 162 ARG D N 1
ATOM 5870 C CA . ARG D 1 164 ? 92.46000 125.17800 106.13100 1.000 50.66000 162 ARG D CA 1
ATOM 5871 C C . ARG D 1 164 ? 91.16100 124.71400 105.49300 1.000 50.66000 162 ARG D C 1
ATOM 5872 O O . ARG D 1 164 ? 91.15900 124.18000 104.37700 1.000 50.66000 162 ARG D O 1
ATOM 5880 N N . ALA D 1 165 ? 90.04100 124.91800 106.17800 1.000 50.82000 163 ALA D N 1
ATOM 5881 C CA . ALA D 1 165 ? 88.76000 124.49000 105.63500 1.000 50.82000 163 ALA D CA 1
ATOM 5882 C C . ALA D 1 165 ? 88.37500 125.32100 104.42500 1.000 50.82000 163 ALA D C 1
ATOM 5883 O O . ALA D 1 165 ? 87.87400 124.78500 103.43300 1.000 50.82000 163 ALA D O 1
ATOM 5885 N N . VAL D 1 166 ? 88.57600 126.63300 104.49700 1.000 49.21000 164 VAL D N 1
ATOM 5886 C CA . VAL D 1 166 ? 88.30900 127.47200 103.33700 1.000 49.21000 164 VAL D CA 1
ATOM 5887 C C . VAL D 1 166 ? 89.16200 127.02600 102.16500 1.000 49.21000 164 VAL D C 1
ATOM 5888 O O . VAL D 1 166 ? 88.68200 126.92400 101.02900 1.000 49.21000 164 VAL D O 1
ATOM 5892 N N . TRP D 1 167 ? 90.43700 126.73500 102.42200 1.000 56.44000 165 TRP D N 1
ATOM 5893 C CA . TRP D 1 167 ? 91.30100 126.27300 101.34400 1.000 56.44000 165 TRP D CA 1
ATOM 5894 C C . TRP D 1 167 ? 90.76300 124.99100 100.72600 1.000 56.44000 165 TRP D C 1
ATOM 5895 O O . TRP D 1 167 ? 90.65500 124.88100 99.50200 1.000 56.44000 165 TRP D O 1
ATOM 5906 N N . LEU D 1 168 ? 90.41100 124.01000 101.55300 1.000 50.78000 166 LEU D N 1
ATOM 5907 C CA . LEU D 1 168 ? 89.96900 122.73800 100.99600 1.000 50.78000 166 LEU D CA 1
ATOM 5908 C C . LEU D 1 168 ? 88.65000 122.88400 100.24500 1.000 50.78000 166 LEU D C 1
ATOM 5909 O O . LEU D 1 168 ? 88.44800 122.24900 99.20100 1.000 50.78000 166 LEU D O 1
ATOM 5914 N N . LEU D 1 169 ? 87.74600 123.72100 100.75000 1.000 53.40000 167 LEU D N 1
ATOM 5915 C CA . LEU D 1 169 ? 86.49000 123.93900 100.04400 1.000 53.40000 167 LEU D CA 1
ATOM 5916 C C . LEU D 1 169 ? 86.74000 124.57300 98.68700 1.000 53.40000 167 LEU D C 1
ATOM 5917 O O . LEU D 1 169 ? 86.15800 124.15900 97.67900 1.000 53.40000 167 LEU D O 1
ATOM 5922 N N . ALA D 1 170 ? 87.60800 125.58000 98.63500 1.000 62.26000 168 ALA D N 1
ATOM 5923 C CA . ALA D 1 170 ? 87.96900 126.14500 97.34100 1.000 62.26000 168 ALA D CA 1
ATOM 5924 C C . ALA D 1 170 ? 88.61900 125.09800 96.45200 1.000 62.26000 168 ALA D C 1
ATOM 5925 O O . ALA D 1 170 ? 88.47300 125.14100 95.22700 1.000 62.26000 168 ALA D O 1
ATOM 5927 N N . GLU D 1 171 ? 89.33500 124.15000 97.05200 1.000 66.90000 169 GLU D N 1
ATOM 5928 C CA . GLU D 1 171 ? 89.95500 123.08100 96.27900 1.000 66.90000 169 GLU D CA 1
ATOM 5929 C C . GLU D 1 171 ? 88.90500 122.23600 95.58000 1.000 66.90000 169 GLU D C 1
ATOM 5930 O O . GLU D 1 171 ? 88.99700 121.98300 94.37400 1.000 66.90000 169 GLU D O 1
ATOM 5936 N N . LEU D 1 172 ? 87.89500 121.78700 96.32500 1.000 63.09000 170 LEU D N 1
ATOM 5937 C CA . LEU D 1 172 ? 86.86100 120.95600 95.71600 1.000 63.09000 170 LEU D CA 1
ATOM 5938 C C . LEU D 1 172 ? 86.07400 121.72400 94.66700 1.000 63.09000 170 LEU D C 1
ATOM 5939 O O . LEU D 1 172 ? 85.80800 121.20800 93.57700 1.000 63.09000 170 LEU D O 1
ATOM 5944 N N . PHE D 1 173 ? 85.68800 122.95800 94.97700 1.000 73.07000 171 PHE D N 1
ATOM 5945 C CA . PHE D 1 173 ? 84.87800 123.72300 94.04100 1.000 73.07000 171 PHE D CA 1
ATOM 5946 C C . PHE D 1 173 ? 85.69600 124.14200 92.82700 1.000 73.07000 171 PHE D C 1
ATOM 5947 O O . PHE D 1 173 ? 85.29500 123.89700 91.68500 1.000 73.07000 171 PHE D O 1
ATOM 5955 N N . GLY D 1 174 ? 86.84200 124.77400 93.05200 1.000 78.26000 172 GLY D N 1
ATOM 5956 C CA . GLY D 1 174 ? 87.74300 125.08000 91.95900 1.000 78.26000 172 GLY D CA 1
ATOM 5957 C C . GLY D 1 174 ? 88.13100 126.53700 91.81800 1.000 78.26000 172 GLY D C 1
ATOM 5958 O O . GLY D 1 174 ? 88.90500 126.88700 90.92300 1.000 78.26000 172 GLY D O 1
ATOM 5959 N N . ASP D 1 175 ? 87.62000 127.39900 92.69600 1.000 82.55000 173 ASP D N 1
ATOM 5960 C CA . ASP D 1 175 ? 87.88000 128.83400 92.60000 1.000 82.55000 173 ASP D CA 1
ATOM 5961 C C . ASP D 1 175 ? 89.31500 129.09500 93.04500 1.000 82.55000 173 ASP D C 1
ATOM 5962 O O . ASP D 1 175 ? 89.59500 129.43000 94.19800 1.000 82.55000 173 ASP D O 1
ATOM 5967 N N . GLU D 1 176 ? 90.23900 128.95200 92.09400 1.000 84.68000 174 GLU D N 1
ATOM 5968 C CA . GLU D 1 176 ? 91.65900 129.02500 92.41900 1.000 84.68000 174 GLU D CA 1
ATOM 5969 C C . GLU D 1 176 ? 92.03800 130.35500 93.05000 1.000 84.68000 174 GLU D C 1
ATOM 5970 O O . GLU D 1 176 ? 92.95400 130.40700 93.87700 1.000 84.68000 174 GLU D O 1
ATOM 5976 N N . GLU D 1 177 ? 91.35600 131.43800 92.67900 1.000 84.56000 175 GLU D N 1
ATOM 5977 C CA . GLU D 1 177 ? 91.61500 132.71800 93.32900 1.000 84.56000 175 GLU D CA 1
ATOM 5978 C C . GLU D 1 177 ? 91.36700 132.62200 94.82700 1.000 84.56000 175 GLU D C 1
ATOM 5979 O O . GLU D 1 177 ? 92.23900 132.95900 95.64100 1.000 84.56000 175 GLU D O 1
ATOM 5985 N N . VAL D 1 178 ? 90.17300 132.16400 95.20700 1.000 72.09000 176 VAL D N 1
ATOM 5986 C CA . VAL D 1 178 ? 89.86000 131.97300 96.61700 1.000 72.09000 176 VAL D CA 1
ATOM 5987 C C . VAL D 1 178 ? 90.84900 131.01200 97.25400 1.000 72.09000 176 VAL D C 1
ATOM 5988 O O . VAL D 1 178 ? 91.28200 131.20600 98.39400 1.000 72.09000 176 VAL D O 1
ATOM 5992 N N . ARG D 1 179 ? 91.23200 129.96500 96.52600 1.000 70.07000 177 ARG D N 1
ATOM 5993 C CA . ARG D 1 179 ? 92.19600 129.01800 97.06600 1.000 70.07000 177 ARG D CA 1
ATOM 5994 C C . ARG D 1 179 ? 93.53000 129.69000 97.35600 1.000 70.07000 177 ARG D C 1
ATOM 5995 O O . ARG D 1 179 ? 94.15000 129.43300 98.39400 1.000 70.07000 177 ARG D O 1
ATOM 6003 N N . ARG D 1 180 ? 93.99100 130.55400 96.45400 1.000 67.45000 178 ARG D N 1
ATOM 6004 C CA . ARG D 1 180 ? 95.25500 131.23800 96.69700 1.000 67.45000 178 ARG D CA 1
ATOM 6005 C C . ARG D 1 180 ? 95.14700 132.17600 97.88800 1.000 67.45000 178 ARG D C 1
ATOM 6006 O O . ARG D 1 180 ? 96.05200 132.22000 98.73700 1.000 67.45000 178 ARG D O 1
ATOM 6014 N N . ARG D 1 181 ? 94.05800 132.94300 97.96500 1.000 67.98000 179 ARG D N 1
ATOM 6015 C CA . ARG D 1 181 ? 93.83600 133.77900 99.13900 1.000 67.98000 179 ARG D CA 1
ATOM 6016 C C . ARG D 1 181 ? 93.91800 132.94800 100.40800 1.000 67.98000 179 ARG D C 1
ATOM 6017 O O . ARG D 1 181 ? 94.59300 133.32200 101.37300 1.000 67.98000 179 ARG D O 1
ATOM 6025 N N . ALA D 1 182 ? 93.25400 131.79400 100.41000 1.000 62.40000 180 ALA D N 1
ATOM 6026 C CA . ALA D 1 182 ? 93.19200 130.97700 101.61400 1.000 62.40000 180 ALA D CA 1
ATOM 6027 C C . ALA D 1 182 ? 94.55500 130.41400 101.97700 1.000 62.40000 180 ALA D C 1
ATOM 6028 O O . ALA D 1 182 ? 94.91700 130.37200 103.15500 1.000 62.40000 180 ALA D O 1
ATOM 6030 N N . GLU D 1 183 ? 95.32500 129.97300 100.99000 1.000 59.50000 181 GLU D N 1
ATOM 6031 C CA . GLU D 1 183 ? 96.63700 129.41500 101.29000 1.000 59.50000 181 GLU D CA 1
ATOM 6032 C C . GLU D 1 183 ? 97.55800 130.47900 101.87500 1.000 59.50000 181 GLU D C 1
ATOM 6033 O O . GLU D 1 183 ? 98.22100 130.25700 102.90100 1.000 59.50000 181 GLU D O 1
ATOM 6039 N N . ALA D 1 184 ? 97.60900 131.64700 101.23500 1.000 58.20000 182 ALA D N 1
ATOM 6040 C CA . ALA D 1 184 ? 98.42400 132.72700 101.77500 1.000 58.20000 182 ALA D CA 1
ATOM 6041 C C . ALA D 1 184 ? 97.96700 133.10000 103.17700 1.000 58.20000 182 ALA D C 1
ATOM 6042 O O . ALA D 1 184 ? 98.79100 133.36700 104.06900 1.000 58.20000 182 ALA D O 1
ATOM 6044 N N . PHE D 1 185 ? 96.65300 133.09900 103.39800 1.000 57.61000 183 PHE D N 1
ATOM 6045 C CA . PHE D 1 185 ? 96.14000 133.45500 104.70600 1.000 57.61000 183 PHE D CA 1
ATOM 6046 C C . PHE D 1 185 ? 96.50700 132.41600 105.74800 1.000 57.61000 183 PHE D C 1
ATOM 6047 O O . PHE D 1 185 ? 96.79000 132.76700 106.89300 1.000 57.61000 183 PHE D O 1
ATOM 6055 N N . GLU D 1 186 ? 96.52900 131.14200 105.36900 1.000 58.04000 184 GLU D N 1
ATOM 6056 C CA . GLU D 1 186 ? 96.94000 130.10900 106.30900 1.000 58.04000 184 GLU D CA 1
ATOM 6057 C C . GLU D 1 186 ? 98.39700 130.28100 106.69700 1.000 58.04000 184 GLU D C 1
ATOM 6058 O O . GLU D 1 186 ? 98.76100 130.10300 107.86100 1.000 58.04000 184 GLU D O 1
ATOM 6064 N N . ILE D 1 187 ? 99.24600 130.63100 105.73400 1.000 53.06000 185 ILE D N 1
ATOM 6065 C CA . ILE D 1 187 ? 100.65600 130.84800 106.05700 1.000 53.06000 185 ILE D CA 1
ATOM 6066 C C . ILE D 1 187 ? 100.80400 131.98600 107.06100 1.000 53.06000 185 ILE D C 1
ATOM 6067 O O . ILE D 1 187 ? 101.40100 131.83200 108.14600 1.000 53.06000 185 ILE D O 1
ATOM 6072 N N . ILE D 1 188 ? 100.25800 133.15100 106.71700 1.000 50.57000 186 ILE D N 1
ATOM 6073 C CA . ILE D 1 188 ? 100.43400 134.29200 107.60300 1.000 50.57000 186 ILE D CA 1
ATOM 6074 C C . ILE D 1 188 ? 99.75100 134.04600 108.94100 1.000 50.57000 186 ILE D C 1
ATOM 6075 O O . ILE D 1 188 ? 100.20100 134.54500 109.98300 1.000 50.57000 186 ILE D O 1
ATOM 6080 N N . LEU D 1 189 ? 98.69900 133.22600 108.95900 1.000 57.43000 187 LEU D N 1
ATOM 6081 C CA . LEU D 1 189 ? 98.04500 132.92700 110.22100 1.000 57.43000 187 LEU D CA 1
ATOM 6082 C C . LEU D 1 189 ? 98.84800 131.95000 111.05600 1.000 57.43000 187 LEU D C 1
ATOM 6083 O O . LEU D 1 189 ? 98.79400 132.01900 112.28000 1.000 57.43000 187 LEU D O 1
ATOM 6088 N N . ARG D 1 190 ? 99.59500 131.04100 110.43500 1.000 56.30000 188 ARG D N 1
ATOM 6089 C CA . ARG D 1 190 ? 100.50300 130.21700 111.22400 1.000 56.30000 188 ARG D CA 1
ATOM 6090 C C . ARG D 1 190 ? 101.53100 131.08400 111.92400 1.000 56.30000 188 ARG D C 1
ATOM 6091 O O . ARG D 1 190 ? 101.85700 130.86200 113.09900 1.000 56.30000 188 ARG D O 1
ATOM 6099 N N . ILE D 1 191 ? 102.03500 132.10000 111.22400 1.000 49.81000 189 ILE D N 1
ATOM 6100 C CA . ILE D 1 191 ? 102.98500 133.00400 111.87400 1.000 49.81000 189 ILE D CA 1
ATOM 6101 C C . ILE D 1 191 ? 102.32700 133.72700 113.04400 1.000 49.81000 189 ILE D C 1
ATOM 6102 O O . ILE D 1 191 ? 102.82700 133.70800 114.18000 1.000 49.81000 189 ILE D O 1
ATOM 6107 N N . ALA D 1 192 ? 101.20200 134.39400 112.77900 1.000 55.83000 190 ALA D N 1
ATOM 6108 C CA . ALA D 1 192 ? 100.50300 135.09700 113.84800 1.000 55.83000 190 ALA D CA 1
ATOM 6109 C C . ALA D 1 192 ? 100.14900 134.15900 114.99100 1.000 55.83000 190 ALA D C 1
ATOM 6110 O O . ALA D 1 192 ? 100.11400 134.57600 116.15300 1.000 55.83000 190 ALA D O 1
ATOM 6112 N N . ALA D 1 193 ? 99.90800 132.88800 114.68400 1.000 57.54000 191 ALA D N 1
ATOM 6113 C CA . ALA D 1 193 ? 99.54200 131.92200 115.70500 1.000 57.54000 191 ALA D CA 1
ATOM 6114 C C . ALA D 1 193 ? 100.71500 131.63400 116.61600 1.000 57.54000 191 ALA D C 1
ATOM 6115 O O . ALA D 1 193 ? 100.55800 131.55500 117.83700 1.000 57.54000 191 ALA D O 1
ATOM 6117 N N . ILE D 1 194 ? 101.90100 131.44900 116.04000 1.000 53.52000 192 ILE D N 1
ATOM 6118 C CA . ILE D 1 194 ? 103.06600 131.23800 116.88900 1.000 53.52000 192 ILE D CA 1
ATOM 6119 C C . ILE D 1 194 ? 103.29000 132.46400 117.76600 1.000 53.52000 192 ILE D C 1
ATOM 6120 O O . ILE D 1 194 ? 103.59900 132.34800 118.96200 1.000 53.52000 192 ILE D O 1
ATOM 6125 N N . ALA D 1 195 ? 103.04300 133.65400 117.21300 1.000 58.33000 193 ALA D N 1
ATOM 6126 C CA . ALA D 1 195 ? 103.22500 134.87400 117.99500 1.000 58.33000 193 ALA D CA 1
ATOM 6127 C C . ALA D 1 195 ? 102.26300 134.92100 119.17400 1.000 58.33000 193 ALA D C 1
ATOM 6128 O O . ALA D 1 195 ? 102.66600 135.17100 120.31500 1.000 58.33000 193 ALA D O 1
ATOM 6130 N N . VAL D 1 196 ? 100.98000 134.67400 118.91400 1.000 61.66000 194 VAL D N 1
ATOM 6131 C CA . VAL D 1 196 ? 99.97300 134.79800 119.96000 1.000 61.66000 194 VAL D CA 1
ATOM 6132 C C . VAL D 1 196 ? 100.13800 133.70000 121.00200 1.000 61.66000 194 VAL D C 1
ATOM 6133 O O . VAL D 1 196 ? 99.95900 133.93500 122.20300 1.000 61.66000 194 VAL D O 1
ATOM 6137 N N . LYS D 1 197 ? 100.46800 132.48400 120.56600 1.000 63.30000 195 LYS D N 1
ATOM 6138 C CA . LYS D 1 197 ? 100.70800 131.41200 121.52300 1.000 63.30000 195 LYS D CA 1
ATOM 6139 C C . LYS D 1 197 ? 101.85000 131.76800 122.45600 1.000 63.30000 195 LYS D C 1
ATOM 6140 O O . LYS D 1 197 ? 101.74700 131.57900 123.67200 1.000 63.30000 195 LYS D O 1
ATOM 6146 N N . ALA D 1 198 ? 102.94200 132.30800 121.91100 1.000 63.98000 196 ALA D N 1
ATOM 6147 C CA . ALA D 1 198 ? 104.04500 132.70700 122.77500 1.000 63.98000 196 ALA D CA 1
ATOM 6148 C C . ALA D 1 198 ? 103.62900 133.83200 123.71300 1.000 63.98000 196 ALA D C 1
ATOM 6149 O O . ALA D 1 198 ? 103.99300 133.83000 124.89400 1.000 63.98000 196 ALA D O 1
ATOM 6151 N N . TRP D 1 199 ? 102.87000 134.80100 123.20300 1.000 68.69000 197 TRP D N 1
ATOM 6152 C CA . TRP D 1 199 ? 102.40500 135.90500 124.03400 1.000 68.69000 197 TRP D CA 1
ATOM 6153 C C . TRP D 1 199 ? 101.61900 135.40200 125.23600 1.000 68.69000 197 TRP D C 1
ATOM 6154 O O . TRP D 1 199 ? 101.94100 135.72100 126.38500 1.000 68.69000 197 TRP D O 1
ATOM 6165 N N . LEU D 1 200 ? 100.58100 134.60800 124.98800 1.000 76.31000 198 LEU D N 1
ATOM 6166 C CA . LEU D 1 200 ? 99.68300 134.21100 126.06800 1.000 76.31000 198 LEU D CA 1
ATOM 6167 C C . LEU D 1 200 ? 100.29600 133.11500 126.93000 1.000 76.31000 198 LEU D C 1
ATOM 6168 O O . LEU D 1 200 ? 100.51600 133.30300 128.13100 1.000 76.31000 198 LEU D O 1
ATOM 6173 N N . GLY D 1 201 ? 100.58200 131.96200 126.33300 1.000 78.36000 199 GLY D N 1
ATOM 6174 C CA . GLY D 1 201 ? 101.04000 130.81000 127.09100 1.000 78.36000 199 GLY D CA 1
ATOM 6175 C C . GLY D 1 201 ? 102.39400 130.98700 127.75000 1.000 78.36000 199 GLY D C 1
ATOM 6176 O O . GLY D 1 201 ? 102.96000 130.03300 128.28100 1.000 78.36000 199 GLY D O 1
ATOM 6177 N N . PRO E 1 3 ? 98.34600 162.88400 120.92400 1.000 167.94000 1 PRO E N 1
ATOM 6178 C CA . PRO E 1 3 ? 98.17000 161.59700 120.24400 1.000 167.94000 1 PRO E CA 1
ATOM 6179 C C . PRO E 1 3 ? 96.73300 161.09000 120.29300 1.000 167.94000 1 PRO E C 1
ATOM 6180 O O . PRO E 1 3 ? 96.27900 160.44000 119.35200 1.000 167.94000 1 PRO E O 1
ATOM 6184 N N . GLU E 1 4 ? 96.02800 161.39200 121.38400 1.000 171.45000 2 GLU E N 1
ATOM 6185 C CA . GLU E 1 4 ? 94.66200 160.90200 121.54600 1.000 171.45000 2 GLU E CA 1
ATOM 6186 C C . GLU E 1 4 ? 93.72400 161.53400 120.52300 1.000 171.45000 2 GLU E C 1
ATOM 6187 O O . GLU E 1 4 ? 93.03200 160.82500 119.78200 1.000 171.45000 2 GLU E O 1
ATOM 6193 N N . GLU E 1 5 ? 93.67900 162.86700 120.47900 1.000 174.79000 3 GLU E N 1
ATOM 6194 C CA . GLU E 1 5 ? 92.87400 163.54500 119.46800 1.000 174.79000 3 GLU E CA 1
ATOM 6195 C C . GLU E 1 5 ? 93.33500 163.16800 118.06600 1.000 174.79000 3 GLU E C 1
ATOM 6196 O O . GLU E 1 5 ? 92.51300 162.99300 117.15800 1.000 174.79000 3 GLU E O 1
ATOM 6202 N N . ILE E 1 6 ? 94.64900 163.03600 117.87800 1.000 169.07000 4 ILE E N 1
ATOM 6203 C CA . ILE E 1 6 ? 95.18700 162.59800 116.59300 1.000 169.07000 4 ILE E CA 1
ATOM 6204 C C . ILE E 1 6 ? 94.65600 161.21600 116.24200 1.000 169.07000 4 ILE E C 1
ATOM 6205 O O . ILE E 1 6 ? 94.22800 160.96100 115.11000 1.000 169.07000 4 ILE E O 1
ATOM 6210 N N . LEU E 1 7 ? 94.67800 160.30300 117.21500 1.000 167.81000 5 LEU E N 1
ATOM 6211 C CA . LEU E 1 7 ? 94.19100 158.95000 116.97500 1.000 167.81000 5 LEU E CA 1
ATOM 6212 C C . LEU E 1 7 ? 92.71400 158.95600 116.60500 1.000 167.81000 5 LEU E C 1
ATOM 6213 O O . LEU E 1 7 ? 92.29700 158.25800 115.67300 1.000 167.81000 5 LEU E O 1
ATOM 6218 N N . GLU E 1 8 ? 91.90800 159.74100 117.32000 1.000 168.57000 6 GLU E N 1
ATOM 6219 C CA . GLU E 1 8 ? 90.47900 159.77500 117.03800 1.000 168.57000 6 GLU E CA 1
ATOM 6220 C C . GLU E 1 8 ? 90.20100 160.36700 115.66300 1.000 168.57000 6 GLU E C 1
ATOM 6221 O O . GLU E 1 8 ? 89.33700 159.87300 114.93000 1.000 168.57000 6 GLU E O 1
ATOM 6227 N N . ARG E 1 9 ? 90.92100 161.42800 115.29600 1.000 167.22000 7 ARG E N 1
ATOM 6228 C CA . ARG E 1 9 ? 90.73600 162.01300 113.97300 1.000 167.22000 7 ARG E CA 1
ATOM 6229 C C . ARG E 1 9 ? 91.13200 161.02900 112.88100 1.000 167.22000 7 ARG E C 1
ATOM 6230 O O . ARG E 1 9 ? 90.44700 160.91600 111.85700 1.000 167.22000 7 ARG E O 1
ATOM 6238 N N . ALA E 1 10 ? 92.23300 160.29900 113.08600 1.000 165.11000 8 ALA E N 1
ATOM 6239 C CA . ALA E 1 10 ? 92.64300 159.29900 112.10700 1.000 165.11000 8 ALA E CA 1
ATOM 6240 C C . ALA E 1 10 ? 91.60200 158.19400 111.98900 1.000 165.11000 8 ALA E C 1
ATOM 6241 O O . ALA E 1 10 ? 91.29600 157.73100 110.88200 1.000 165.11000 8 ALA E O 1
ATOM 6243 N N . LYS E 1 11 ? 91.03900 157.76300 113.11900 1.000 161.40000 9 LYS E N 1
ATOM 6244 C CA . LYS E 1 11 ? 90.00100 156.74000 113.08300 1.000 161.40000 9 LYS E CA 1
ATOM 6245 C C . LYS E 1 11 ? 88.77300 157.22600 112.32400 1.000 161.40000 9 LYS E C 1
ATOM 6246 O O . LYS E 1 11 ? 88.21200 156.49400 111.50000 1.000 161.40000 9 LYS E O 1
ATOM 6252 N N . GLU E 1 12 ? 88.34400 158.46200 112.58100 1.000 164.14000 10 GLU E N 1
ATOM 6253 C CA . GLU E 1 12 ? 87.17800 158.99000 111.88000 1.000 164.14000 10 GLU E CA 1
ATOM 6254 C C . GLU E 1 12 ? 87.44700 159.12100 110.38700 1.000 164.14000 10 GLU E C 1
ATOM 6255 O O . GLU E 1 12 ? 86.55700 158.86800 109.56500 1.000 164.14000 10 GLU E O 1
ATOM 6261 N N . SER E 1 13 ? 88.66900 159.50800 110.01300 1.000 161.69000 11 SER E N 1
ATOM 6262 C CA . SER E 1 13 ? 89.01100 159.56800 108.59700 1.000 161.69000 11 SER E CA 1
ATOM 6263 C C . SER E 1 13 ? 88.98700 158.18100 107.97100 1.000 161.69000 11 SER E C 1
ATOM 6264 O O . SER E 1 13 ? 88.58000 158.01700 106.81500 1.000 161.69000 11 SER E O 1
ATOM 6267 N N . LEU E 1 14 ? 89.41900 157.16900 108.72300 1.000 155.46000 12 LEU E N 1
ATOM 6268 C CA . LEU E 1 14 ? 89.32400 155.79900 108.23000 1.000 155.46000 12 LEU E CA 1
ATOM 6269 C C . LEU E 1 14 ? 87.87200 155.39300 108.02200 1.000 155.46000 12 LEU E C 1
ATOM 6270 O O . LEU E 1 14 ? 87.54500 154.69700 107.05400 1.000 155.46000 12 LEU E O 1
ATOM 6275 N N . GLU E 1 15 ? 86.98800 155.81000 108.92900 1.000 160.27000 13 GLU E N 1
ATOM 6276 C CA . GLU E 1 15 ? 85.56600 155.53000 108.74000 1.000 160.27000 13 GLU E CA 1
ATOM 6277 C C . GLU E 1 15 ? 85.04200 156.21100 107.48400 1.000 160.27000 13 GLU E C 1
ATOM 6278 O O . GLU E 1 15 ? 84.28000 155.61300 106.71200 1.000 160.27000 13 GLU E O 1
ATOM 6284 N N . ARG E 1 16 ? 85.42900 157.47200 107.27400 1.000 161.51000 14 ARG E N 1
ATOM 6285 C CA . ARG E 1 16 ? 85.07500 158.16600 106.04000 1.000 161.51000 14 ARG E CA 1
ATOM 6286 C C . ARG E 1 16 ? 85.52800 157.37600 104.82400 1.000 161.51000 14 ARG E C 1
ATOM 6287 O O . ARG E 1 16 ? 84.77700 157.22300 103.85500 1.000 161.51000 14 ARG E O 1
ATOM 6295 N N . ALA E 1 17 ? 86.76300 156.87300 104.85700 1.000 164.21000 15 ALA E N 1
ATOM 6296 C CA . ALA E 1 17 ? 87.29700 156.14100 103.71600 1.000 164.21000 15 ALA E CA 1
ATOM 6297 C C . ALA E 1 17 ? 86.53000 154.84700 103.48000 1.000 164.21000 15 ALA E C 1
ATOM 6298 O O . ALA E 1 17 ? 86.25100 154.48300 102.33300 1.000 164.21000 15 ALA E O 1
ATOM 6300 N N . ARG E 1 18 ? 86.18300 154.13600 104.55300 1.000 157.50000 16 ARG E N 1
ATOM 6301 C CA . ARG E 1 18 ? 85.42000 152.89900 104.39800 1.000 157.50000 16 ARG E CA 1
ATOM 6302 C C . ARG E 1 18 ? 84.05100 153.17600 103.79400 1.000 157.50000 16 ARG E C 1
ATOM 6303 O O . ARG E 1 18 ? 83.60400 152.46300 102.88500 1.000 157.50000 16 ARG E O 1
ATOM 6311 N N . GLU E 1 19 ? 83.37100 154.21300 104.28700 1.000 161.50000 17 GLU E N 1
ATOM 6312 C CA . GLU E 1 19 ? 82.06700 154.56800 103.73600 1.000 161.50000 17 GLU E CA 1
ATOM 6313 C C . GLU E 1 19 ? 82.18500 154.98200 102.27500 1.000 161.50000 17 GLU E C 1
ATOM 6314 O O . GLU E 1 19 ? 81.33100 154.64100 101.44800 1.000 161.50000 17 GLU E O 1
ATOM 6320 N N . ALA E 1 20 ? 83.24400 155.72200 101.93700 1.000 161.21000 18 ALA E N 1
ATOM 6321 C CA . ALA E 1 20 ? 83.44800 156.13900 100.55500 1.000 161.21000 18 ALA E CA 1
ATOM 6322 C C . ALA E 1 20 ? 83.76100 154.95600 99.65700 1.000 161.21000 18 ALA E C 1
ATOM 6323 O O . ALA E 1 20 ? 83.40500 154.96200 98.47400 1.000 161.21000 18 ALA E O 1
ATOM 6325 N N . SER E 1 21 ? 84.42400 153.93300 100.19600 1.000 161.52000 19 SER E N 1
ATOM 6326 C CA . SER E 1 21 ? 84.69700 152.73200 99.41900 1.000 161.52000 19 SER E CA 1
ATOM 6327 C C . SER E 1 21 ? 83.42800 151.92700 99.18600 1.000 161.52000 19 SER E C 1
ATOM 6328 O O . SER E 1 21 ? 83.21900 151.39700 98.09000 1.000 161.52000 19 SER E O 1
ATOM 6331 N N . GLU E 1 22 ? 82.57100 151.82000 100.20600 1.000 163.64000 20 GLU E N 1
ATOM 6332 C CA . GLU E 1 22 ? 81.31000 151.11300 100.01200 1.000 163.64000 20 GLU E CA 1
ATOM 6333 C C . GLU E 1 22 ? 80.39900 151.86700 99.05200 1.000 163.64000 20 GLU E C 1
ATOM 6334 O O . GLU E 1 22 ? 79.76900 151.25800 98.18000 1.000 163.64000 20 GLU E O 1
ATOM 6340 N N . ARG E 1 23 ? 80.32000 153.19300 99.18900 1.000 165.12000 21 ARG E N 1
ATOM 6341 C CA . ARG E 1 23 ? 79.48600 153.97500 98.28200 1.000 165.12000 21 ARG E CA 1
ATOM 6342 C C . ARG E 1 23 ? 80.12200 154.08200 96.90000 1.000 165.12000 21 ARG E C 1
ATOM 6343 O O . ARG E 1 23 ? 79.41400 154.19900 95.89300 1.000 165.12000 21 ARG E O 1
ATOM 6351 N N . GLY E 1 24 ? 81.45100 154.04400 96.83100 1.000 165.52000 22 GLY E N 1
ATOM 6352 C CA . GLY E 1 24 ? 82.14200 154.09500 95.55700 1.000 165.52000 22 GLY E CA 1
ATOM 6353 C C . GLY E 1 24 ? 82.70600 155.45900 95.20800 1.000 165.52000 22 GLY E C 1
ATOM 6354 O O . GLY E 1 24 ? 82.57800 155.91100 94.06800 1.000 165.52000 22 GLY E O 1
ATOM 6355 N N . ASP E 1 25 ? 83.32700 156.12600 96.17700 1.000 162.86000 23 ASP E N 1
ATOM 6356 C CA . ASP E 1 25 ? 83.92800 157.43100 95.94500 1.000 162.86000 23 ASP E CA 1
ATOM 6357 C C . ASP E 1 25 ? 85.40900 157.29000 95.61400 1.000 162.86000 23 ASP E C 1
ATOM 6358 O O . ASP E 1 25 ? 86.04100 156.27700 95.91900 1.000 162.86000 23 ASP E O 1
ATOM 6363 N N . GLU E 1 26 ? 85.94900 158.31700 94.97400 1.000 163.21000 24 GLU E N 1
ATOM 6364 C CA . GLU E 1 26 ? 87.37900 158.42300 94.72000 1.000 163.21000 24 GLU E CA 1
ATOM 6365 C C . GLU E 1 26 ? 88.00600 159.64200 95.37300 1.000 163.21000 24 GLU E C 1
ATOM 6366 O O . GLU E 1 26 ? 89.02900 159.51400 96.05100 1.000 163.21000 24 GLU E O 1
ATOM 6372 N N . GLU E 1 27 ? 87.42300 160.82400 95.16800 1.000 165.98000 25 GLU E N 1
ATOM 6373 C CA . GLU E 1 27 ? 87.99100 162.04600 95.73100 1.000 165.98000 25 GLU E CA 1
ATOM 6374 C C . GLU E 1 27 ? 88.02800 161.97900 97.25200 1.000 165.98000 25 GLU E C 1
ATOM 6375 O O . GLU E 1 27 ? 89.09300 162.12400 97.86500 1.000 165.98000 25 GLU E O 1
ATOM 6381 N N . GLU E 1 28 ? 86.87100 161.75900 97.87800 1.000 167.51000 26 GLU E N 1
ATOM 6382 C CA . GLU E 1 28 ? 86.83800 161.57500 99.32400 1.000 167.51000 26 GLU E CA 1
ATOM 6383 C C . GLU E 1 28 ? 87.65300 160.35800 99.73700 1.000 167.51000 26 GLU E C 1
ATOM 6384 O O . GLU E 1 28 ? 88.30900 160.37100 100.78200 1.000 167.51000 26 GLU E O 1
ATOM 6390 N N . PHE E 1 29 ? 87.63100 159.30600 98.91800 1.000 158.01000 27 PHE E N 1
ATOM 6391 C CA . PHE E 1 29 ? 88.41700 158.11300 99.21200 1.000 158.01000 27 PHE E CA 1
ATOM 6392 C C . PHE E 1 29 ? 89.88700 158.46100 99.39800 1.000 158.01000 27 PHE E C 1
ATOM 6393 O O . PHE E 1 29 ? 90.44300 158.29500 100.49200 1.000 158.01000 27 PHE E O 1
ATOM 6401 N N . ARG E 1 30 ? 90.52500 158.97200 98.34300 1.000 159.39000 28 ARG E N 1
ATOM 6402 C CA . ARG E 1 30 ? 91.94700 159.29100 98.41900 1.000 159.39000 28 ARG E CA 1
ATOM 6403 C C . ARG E 1 30 ? 92.21800 160.38800 99.43900 1.000 159.39000 28 ARG E C 1
ATOM 6404 O O . ARG E 1 30 ? 93.24900 160.37100 100.11500 1.000 159.39000 28 ARG E O 1
ATOM 6412 N N . LYS E 1 31 ? 91.30100 161.34900 99.56800 1.000 157.16000 29 LYS E N 1
ATOM 6413 C CA . LYS E 1 31 ? 91.53000 162.44800 100.49900 1.000 157.16000 29 LYS E CA 1
ATOM 6414 C C . LYS E 1 31 ? 91.57400 161.95000 101.93500 1.000 157.16000 29 LYS E C 1
ATOM 6415 O O . LYS E 1 31 ? 92.53400 162.22500 102.66400 1.000 157.16000 29 LYS E O 1
ATOM 6421 N N . ALA E 1 32 ? 90.54700 161.21100 102.35800 1.000 159.12000 30 ALA E N 1
ATOM 6422 C CA . ALA E 1 32 ? 90.54500 160.65600 103.70400 1.000 159.12000 30 ALA E CA 1
ATOM 6423 C C . ALA E 1 32 ? 91.69600 159.68400 103.89500 1.000 159.12000 30 ALA E C 1
ATOM 6424 O O . ALA E 1 32 ? 92.28600 159.62000 104.97800 1.000 159.12000 30 ALA E O 1
ATOM 6426 N N . ALA E 1 33 ? 92.05500 158.93600 102.84900 1.000 154.39000 31 ALA E N 1
ATOM 6427 C CA . ALA E 1 33 ? 93.16200 157.99800 102.98000 1.000 154.39000 31 ALA E CA 1
ATOM 6428 C C . ALA E 1 33 ? 94.46900 158.72400 103.26600 1.000 154.39000 31 ALA E C 1
ATOM 6429 O O . ALA E 1 33 ? 95.16100 158.41000 104.24200 1.000 154.39000 31 ALA E O 1
ATOM 6431 N N . GLU E 1 34 ? 94.82000 159.70400 102.43200 1.000 160.92000 32 GLU E N 1
ATOM 6432 C CA . GLU E 1 34 ? 96.08500 160.40100 102.62400 1.000 160.92000 32 GLU E CA 1
ATOM 6433 C C . GLU E 1 34 ? 96.06300 161.22900 103.89900 1.000 160.92000 32 GLU E C 1
ATOM 6434 O O . GLU E 1 34 ? 97.10100 161.41500 104.54300 1.000 160.92000 32 GLU E O 1
ATOM 6440 N N . LYS E 1 35 ? 94.88600 161.71900 104.29700 1.000 157.05000 33 LYS E N 1
ATOM 6441 C CA . LYS E 1 35 ? 94.78300 162.37800 105.59100 1.000 157.05000 33 LYS E CA 1
ATOM 6442 C C . LYS E 1 35 ? 95.07700 161.40100 106.71800 1.000 157.05000 33 LYS E C 1
ATOM 6443 O O . LYS E 1 35 ? 95.77200 161.74200 107.68000 1.000 157.05000 33 LYS E O 1
ATOM 6449 N N . ALA E 1 36 ? 94.57600 160.17200 106.60400 1.000 154.79000 34 ALA E N 1
ATOM 6450 C CA . ALA E 1 36 ? 94.84000 159.16300 107.62000 1.000 154.79000 34 ALA E CA 1
ATOM 6451 C C . ALA E 1 36 ? 96.32300 158.83300 107.68500 1.000 154.79000 34 ALA E C 1
ATOM 6452 O O . ALA E 1 36 ? 96.88900 158.66700 108.76800 1.000 154.79000 34 ALA E O 1
ATOM 6454 N N . LEU E 1 37 ? 96.97400 158.74000 106.52600 1.000 148.38000 35 LEU E N 1
ATOM 6455 C CA . LEU E 1 37 ? 98.40100 158.42600 106.52000 1.000 148.38000 35 LEU E CA 1
ATOM 6456 C C . LEU E 1 37 ? 99.21800 159.57600 107.09500 1.000 148.38000 35 LEU E C 1
ATOM 6457 O O . LEU E 1 37 ? 100.17100 159.36000 107.85500 1.000 148.38000 35 LEU E O 1
ATOM 6462 N N . GLU E 1 38 ? 98.86500 160.81100 106.73500 1.000 151.01000 36 GLU E N 1
ATOM 6463 C CA . GLU E 1 38 ? 99.53200 161.97400 107.30400 1.000 151.01000 36 GLU E CA 1
ATOM 6464 C C . GLU E 1 38 ? 99.35900 162.01500 108.81600 1.000 151.01000 36 GLU E C 1
ATOM 6465 O O . GLU E 1 38 ? 100.31500 162.28500 109.55400 1.000 151.01000 36 GLU E O 1
ATOM 6471 N N . LEU E 1 39 ? 98.14900 161.72900 109.29600 1.000 153.38000 37 LEU E N 1
ATOM 6472 C CA . LEU E 1 39 ? 97.89700 161.73800 110.73100 1.000 153.38000 37 LEU E CA 1
ATOM 6473 C C . LEU E 1 39 ? 98.64600 160.61000 111.42500 1.000 153.38000 37 LEU E C 1
ATOM 6474 O O . LEU E 1 39 ? 99.14400 160.78100 112.54200 1.000 153.38000 37 LEU E O 1
ATOM 6479 N N . ALA E 1 40 ? 98.75400 159.45300 110.77200 1.000 151.83000 38 ALA E N 1
ATOM 6480 C CA . ALA E 1 40 ? 99.49700 158.34300 111.35500 1.000 151.83000 38 ALA E CA 1
ATOM 6481 C C . ALA E 1 40 ? 100.98000 158.66500 111.44400 1.000 151.83000 38 ALA E C 1
ATOM 6482 O O . ALA E 1 40 ? 101.64000 158.32600 112.43100 1.000 151.83000 38 ALA E O 1
ATOM 6484 N N . LYS E 1 41 ? 101.52700 159.32600 110.42100 1.000 154.49000 39 LYS E N 1
ATOM 6485 C CA . LYS E 1 41 ? 102.92900 159.72800 110.48600 1.000 154.49000 39 LYS E CA 1
ATOM 6486 C C . LYS E 1 41 ? 103.14400 160.77500 111.56900 1.000 154.49000 39 LYS E C 1
ATOM 6487 O O . LYS E 1 41 ? 104.14100 160.73100 112.29800 1.000 154.49000 39 LYS E O 1
ATOM 6493 N N . ARG E 1 42 ? 102.21600 161.72500 111.68700 1.000 157.38000 40 ARG E N 1
ATOM 6494 C CA . ARG E 1 42 ? 102.26800 162.68600 112.77900 1.000 157.38000 40 ARG E CA 1
ATOM 6495 C C . ARG E 1 42 ? 102.23500 161.98000 114.12900 1.000 157.38000 40 ARG E C 1
ATOM 6496 O O . ARG E 1 42 ? 102.93300 162.37700 115.07200 1.000 157.38000 40 ARG E O 1
ATOM 6504 N N . LEU E 1 43 ? 101.44000 160.91500 114.23500 1.000 154.29000 41 LEU E N 1
ATOM 6505 C CA . LEU E 1 43 ? 101.34400 160.18300 115.49100 1.000 154.29000 41 LEU E CA 1
ATOM 6506 C C . LEU E 1 43 ? 102.63200 159.42200 115.77000 1.000 154.29000 41 LEU E C 1
ATOM 6507 O O . LEU E 1 43 ? 103.05600 159.30400 116.92500 1.000 154.29000 41 LEU E O 1
ATOM 6512 N N . VAL E 1 44 ? 103.26800 158.89900 114.72300 1.000 151.20000 42 VAL E N 1
ATOM 6513 C CA . VAL E 1 44 ? 104.57800 158.27400 114.88100 1.000 151.20000 42 VAL E CA 1
ATOM 6514 C C . VAL E 1 44 ? 105.58700 159.29100 115.38900 1.000 151.20000 42 VAL E C 1
ATOM 6515 O O . VAL E 1 44 ? 106.39400 158.99800 116.28100 1.000 151.20000 42 VAL E O 1
ATOM 6519 N N . GLU E 1 45 ? 105.55800 160.50300 114.83000 1.000 157.10000 43 GLU E N 1
ATOM 6520 C CA . GLU E 1 45 ? 106.40800 161.57700 115.33400 1.000 157.10000 43 GLU E CA 1
ATOM 6521 C C . GLU E 1 45 ? 106.15600 161.81800 116.81400 1.000 157.10000 43 GLU E C 1
ATOM 6522 O O . GLU E 1 45 ? 107.10000 161.88200 117.61400 1.000 157.10000 43 GLU E O 1
ATOM 6528 N N . GLN E 1 46 ? 104.88300 161.95000 117.19100 1.000 157.70000 44 GLN E N 1
ATOM 6529 C CA . GLN E 1 46 ? 104.52300 162.19300 118.58500 1.000 157.70000 44 GLN E CA 1
ATOM 6530 C C . GLN E 1 46 ? 105.01400 161.06900 119.48900 1.000 157.70000 44 GLN E C 1
ATOM 6531 O O . GLN E 1 46 ? 105.43000 161.31200 120.62900 1.000 157.70000 44 GLN E O 1
ATOM 6537 N N . ALA E 1 47 ? 104.98600 159.83600 118.99000 1.000 154.09000 45 ALA E N 1
ATOM 6538 C CA . ALA E 1 47 ? 105.40400 158.69300 119.79200 1.000 154.09000 45 ALA E CA 1
ATOM 6539 C C . ALA E 1 47 ? 106.86800 158.80700 120.19600 1.000 154.09000 45 ALA E C 1
ATOM 6540 O O . ALA E 1 47 ? 107.22200 158.58800 121.36000 1.000 154.09000 45 ALA E O 1
ATOM 6542 N N . LYS E 1 48 ? 107.73800 159.15100 119.24400 1.000 152.30000 46 LYS E N 1
ATOM 6543 C CA . LYS E 1 48 ? 109.15600 159.27000 119.56300 1.000 152.30000 46 LYS E CA 1
ATOM 6544 C C . LYS E 1 48 ? 109.43500 160.52800 120.37200 1.000 152.30000 46 LYS E C 1
ATOM 6545 O O . LYS E 1 48 ? 110.27400 160.51200 121.28000 1.000 152.30000 46 LYS E O 1
ATOM 6551 N N . LYS E 1 49 ? 108.74500 161.63200 120.06500 1.000 158.38000 47 LYS E N 1
ATOM 6552 C CA . LYS E 1 49 ? 108.97100 162.85400 120.83100 1.000 158.38000 47 LYS E CA 1
ATOM 6553 C C . LYS E 1 49 ? 108.50100 162.70200 122.27000 1.000 158.38000 47 LYS E C 1
ATOM 6554 O O . LYS E 1 49 ? 108.96900 163.42100 123.16100 1.000 158.38000 47 LYS E O 1
ATOM 6560 N N . GLU E 1 50 ? 107.58600 161.76900 122.52500 1.000 158.71000 48 GLU E N 1
ATOM 6561 C CA . GLU E 1 50 ? 107.09200 161.53400 123.87500 1.000 158.71000 48 GLU E CA 1
ATOM 6562 C C . GLU E 1 50 ? 107.30500 160.09700 124.33500 1.000 158.71000 48 GLU E C 1
ATOM 6563 O O . GLU E 1 50 ? 106.64100 159.65200 125.27700 1.000 158.71000 48 GLU E O 1
ATOM 6569 N N . GLY E 1 51 ? 108.21600 159.37000 123.69400 1.000 154.43000 49 GLY E N 1
ATOM 6570 C CA . GLY E 1 51 ? 108.64400 158.06400 124.17800 1.000 154.43000 49 GLY E CA 1
ATOM 6571 C C . GLY E 1 51 ? 107.53100 157.07200 124.44100 1.000 154.43000 49 GLY E C 1
ATOM 6572 O O . GLY E 1 51 ? 107.47800 156.47800 125.52600 1.000 154.43000 49 GLY E O 1
ATOM 6573 N N . ASP E 1 52 ? 106.64100 156.87200 123.47500 1.000 146.86000 50 ASP E N 1
ATOM 6574 C CA . ASP E 1 52 ? 105.54200 155.92600 123.62200 1.000 146.86000 50 ASP E CA 1
ATOM 6575 C C . ASP E 1 52 ? 105.61300 154.89100 122.51000 1.000 146.86000 50 ASP E C 1
ATOM 6576 O O . ASP E 1 52 ? 105.36700 155.22800 121.33900 1.000 146.86000 50 ASP E O 1
ATOM 6581 N N . PRO E 1 53 ? 105.94000 153.63300 122.81400 1.000 133.50000 51 PRO E N 1
ATOM 6582 C CA . PRO E 1 53 ? 105.99500 152.62600 121.74200 1.000 133.50000 51 PRO E CA 1
ATOM 6583 C C . PRO E 1 53 ? 104.62600 152.21500 121.23000 1.000 133.50000 51 PRO E C 1
ATOM 6584 O O . PRO E 1 53 ? 104.46400 152.01200 120.02100 1.000 133.50000 51 PRO E O 1
ATOM 6588 N N . GLU E 1 54 ? 103.63500 152.09000 122.11500 1.000 130.46000 52 GLU E N 1
ATOM 6589 C CA . GLU E 1 54 ? 102.32700 151.59000 121.70400 1.000 130.46000 52 GLU E CA 1
ATOM 6590 C C . GLU E 1 54 ? 101.70700 152.46900 120.62700 1.000 130.46000 52 GLU E C 1
ATOM 6591 O O . GLU E 1 54 ? 100.96700 151.98200 119.76100 1.000 130.46000 52 GLU E O 1
ATOM 6597 N N . LEU E 1 55 ? 101.99100 153.77000 120.67000 1.000 129.28000 53 LEU E N 1
ATOM 6598 C CA . LEU E 1 55 ? 101.49600 154.66100 119.63300 1.000 129.28000 53 LEU E CA 1
ATOM 6599 C C . LEU E 1 55 ? 101.99400 154.23500 118.26000 1.000 129.28000 53 LEU E C 1
ATOM 6600 O O . LEU E 1 55 ? 101.24900 154.29300 117.27500 1.000 129.28000 53 LEU E O 1
ATOM 6605 N N . VAL E 1 56 ? 103.24900 153.79200 118.17300 1.000 122.15000 54 VAL E N 1
ATOM 6606 C CA . VAL E 1 56 ? 103.77900 153.32900 116.89500 1.000 122.15000 54 VAL E CA 1
ATOM 6607 C C . VAL E 1 56 ? 102.97200 152.14200 116.39400 1.000 122.15000 54 VAL E C 1
ATOM 6608 O O . VAL E 1 56 ? 102.60200 152.07200 115.21500 1.000 122.15000 54 VAL E O 1
ATOM 6612 N N . LEU E 1 57 ? 102.68000 151.19400 117.28400 1.000 114.20000 55 LEU E N 1
ATOM 6613 C CA . LEU E 1 57 ? 101.90500 150.02500 116.89100 1.000 114.20000 55 LEU E CA 1
ATOM 6614 C C . LEU E 1 57 ? 100.51800 150.41800 116.40900 1.000 114.20000 55 LEU E C 1
ATOM 6615 O O . LEU E 1 57 ? 100.01300 149.86900 115.42100 1.000 114.20000 55 LEU E O 1
ATOM 6620 N N . GLU E 1 58 ? 99.88200 151.37300 117.09000 1.000 121.09000 56 GLU E N 1
ATOM 6621 C CA . GLU E 1 58 ? 98.54400 151.77700 116.67200 1.000 121.09000 56 GLU E CA 1
ATOM 6622 C C . GLU E 1 58 ? 98.57700 152.49500 115.33000 1.000 121.09000 56 GLU E C 1
ATOM 6623 O O . GLU E 1 58 ? 97.69000 152.29700 114.49200 1.000 121.09000 56 GLU E O 1
ATOM 6629 N N . ALA E 1 59 ? 99.59100 153.33000 115.10700 1.000 117.09000 57 ALA E N 1
ATOM 6630 C CA . ALA E 1 59 ? 99.74600 153.95200 113.79700 1.000 117.09000 57 ALA E CA 1
ATOM 6631 C C . ALA E 1 59 ? 99.94000 152.89600 112.71900 1.000 117.09000 57 ALA E C 1
ATOM 6632 O O . ALA E 1 59 ? 99.42000 153.02700 111.60400 1.000 117.09000 57 ALA E O 1
ATOM 6634 N N . ALA E 1 60 ? 100.68900 151.84000 113.03900 1.000 112.03000 58 ALA E N 1
ATOM 6635 C CA . ALA E 1 60 ? 100.87500 150.74800 112.09300 1.000 112.03000 58 ALA E CA 1
ATOM 6636 C C . ALA E 1 60 ? 99.54800 150.08200 111.76800 1.000 112.03000 58 ALA E C 1
ATOM 6637 O O . ALA E 1 60 ? 99.25200 149.79100 110.60500 1.000 112.03000 58 ALA E O 1
ATOM 6639 N N . ARG E 1 61 ? 98.74400 149.84700 112.80100 1.000 108.40000 59 ARG E N 1
ATOM 6640 C CA . ARG E 1 61 ? 97.44500 149.21300 112.62700 1.000 108.40000 59 ARG E CA 1
ATOM 6641 C C . ARG E 1 61 ? 96.54300 150.07800 111.75700 1.000 108.40000 59 ARG E C 1
ATOM 6642 O O . ARG E 1 61 ? 95.82600 149.57100 110.89500 1.000 108.40000 59 ARG E O 1
ATOM 6650 N N . VAL E 1 62 ? 96.58100 151.38700 111.98600 1.000 111.85000 60 VAL E N 1
ATOM 6651 C CA . VAL E 1 62 ? 95.77300 152.31500 111.20400 1.000 111.85000 60 VAL E CA 1
ATOM 6652 C C . VAL E 1 62 ? 96.20600 152.27100 109.74300 1.000 111.85000 60 VAL E C 1
ATOM 6653 O O . VAL E 1 62 ? 95.37200 152.27500 108.83600 1.000 111.85000 60 VAL E O 1
ATOM 6657 N N . ALA E 1 63 ? 97.51700 152.22900 109.52500 1.000 107.83000 61 ALA E N 1
ATOM 6658 C CA . ALA E 1 63 ? 98.07200 152.16300 108.18000 1.000 107.83000 61 ALA E CA 1
ATOM 6659 C C . ALA E 1 63 ? 97.65600 150.86400 107.50400 1.000 107.83000 61 ALA E C 1
ATOM 6660 O O . ALA E 1 63 ? 97.32100 150.84500 106.31900 1.000 107.83000 61 ALA E O 1
ATOM 6662 N N . LEU E 1 64 ? 97.67900 149.77800 108.27000 1.000 103.76000 62 LEU E N 1
ATOM 6663 C CA . LEU E 1 64 ? 97.30300 148.46600 107.75900 1.000 103.76000 62 LEU E CA 1
ATOM 6664 C C . LEU E 1 64 ? 95.84200 148.45600 107.33000 1.000 103.76000 62 LEU E C 1
ATOM 6665 O O . LEU E 1 64 ? 95.49000 147.87500 106.30400 1.000 103.76000 62 LEU E O 1
ATOM 6670 N N . TRP E 1 65 ? 94.99400 149.10400 108.12300 1.000 110.27000 63 TRP E N 1
ATOM 6671 C CA . TRP E 1 65 ? 93.57100 149.17200 107.81600 1.000 110.27000 63 TRP E CA 1
ATOM 6672 C C . TRP E 1 65 ? 93.35000 149.91000 106.50200 1.000 110.27000 63 TRP E C 1
ATOM 6673 O O . TRP E 1 65 ? 92.52600 149.50600 105.68300 1.000 110.27000 63 TRP E O 1
ATOM 6684 N N . VAL E 1 66 ? 94.09400 150.99600 106.30600 1.000 109.06000 64 VAL E N 1
ATOM 6685 C CA . VAL E 1 66 ? 93.99300 151.77900 105.08100 1.000 109.06000 64 VAL E CA 1
ATOM 6686 C C . VAL E 1 66 ? 94.42300 150.93600 103.88700 1.000 109.06000 64 VAL E C 1
ATOM 6687 O O . VAL E 1 66 ? 93.80300 150.98100 102.82400 1.000 109.06000 64 VAL E O 1
ATOM 6691 N N . ALA E 1 67 ? 95.49100 150.16600 104.07200 1.000 107.92000 65 ALA E N 1
ATOM 6692 C CA . ALA E 1 67 ? 96.00700 149.30100 103.01900 1.000 107.92000 65 ALA E CA 1
ATOM 6693 C C . ALA E 1 67 ? 94.97800 148.23800 102.65200 1.000 107.92000 65 ALA E C 1
ATOM 6694 O O . ALA E 1 67 ? 94.79000 147.92100 101.47800 1.000 107.92000 65 ALA E O 1
ATOM 6696 N N . GLU E 1 68 ? 94.33900 147.65900 103.64400 1.000 109.49000 66 GLU E N 1
ATOM 6697 C CA . GLU E 1 68 ? 93.41000 146.60100 103.33900 1.000 109.49000 66 GLU E CA 1
ATOM 6698 C C . GLU E 1 68 ? 92.30100 147.16200 102.49100 1.000 109.49000 66 GLU E C 1
ATOM 6699 O O . GLU E 1 68 ? 91.88700 146.59200 101.48000 1.000 109.49000 66 GLU E O 1
ATOM 6705 N N . LEU E 1 69 ? 91.88100 148.35900 102.84500 1.000 119.51000 67 LEU E N 1
ATOM 6706 C CA . LEU E 1 69 ? 90.80400 149.01500 102.14200 1.000 119.51000 67 LEU E CA 1
ATOM 6707 C C . LEU E 1 69 ? 91.14500 149.28700 100.71700 1.000 119.51000 67 LEU E C 1
ATOM 6708 O O . LEU E 1 69 ? 90.31100 149.14100 99.84700 1.000 119.51000 67 LEU E O 1
ATOM 6713 N N . ALA E 1 70 ? 92.38100 149.65900 100.45300 1.000 120.81000 68 ALA E N 1
ATOM 6714 C CA . ALA E 1 70 ? 92.76300 149.89000 99.09900 1.000 120.81000 68 ALA E CA 1
ATOM 6715 C C . ALA E 1 70 ? 92.61500 148.61600 98.30100 1.000 120.81000 68 ALA E C 1
ATOM 6716 O O . ALA E 1 70 ? 92.02400 148.63200 97.23600 1.000 120.81000 68 ALA E O 1
ATOM 6718 N N . ALA E 1 71 ? 93.06000 147.49300 98.84200 1.000 125.47000 69 ALA E N 1
ATOM 6719 C CA . ALA E 1 71 ? 92.93300 146.25400 98.11000 1.000 125.47000 69 ALA E CA 1
ATOM 6720 C C . ALA E 1 71 ? 91.49300 145.91200 97.85800 1.000 125.47000 69 ALA E C 1
ATOM 6721 O O . ALA E 1 71 ? 91.18500 145.39300 96.79700 1.000 125.47000 69 ALA E O 1
ATOM 6723 N N . LYS E 1 72 ? 90.60800 146.11700 98.82900 1.000 125.17000 70 LYS E N 1
ATOM 6724 C CA . LYS E 1 72 ? 89.21500 145.81200 98.51200 1.000 125.17000 70 LYS E CA 1
ATOM 6725 C C . LYS E 1 72 ? 88.80000 146.78200 97.42300 1.000 125.17000 70 LYS E C 1
ATOM 6726 O O . LYS E 1 72 ? 88.26200 146.40300 96.39600 1.000 125.17000 70 LYS E O 1
ATOM 6732 N N . ASN E 1 73 ? 89.15100 148.03800 97.61700 1.000 131.68000 71 ASN E N 1
ATOM 6733 C CA . ASN E 1 73 ? 88.85800 149.02900 96.60300 1.000 131.68000 71 ASN E CA 1
ATOM 6734 C C . ASN E 1 73 ? 89.63800 148.82000 95.31600 1.000 131.68000 71 ASN E C 1
ATOM 6735 O O . ASN E 1 73 ? 89.08700 148.92200 94.22900 1.000 131.68000 71 ASN E O 1
ATOM 6740 N N . GLY E 1 74 ? 90.91400 148.48500 95.44700 1.000 128.98000 72 GLY E N 1
ATOM 6741 C CA . GLY E 1 74 ? 91.78500 148.28200 94.30100 1.000 128.98000 72 GLY E CA 1
ATOM 6742 C C . GLY E 1 74 ? 92.53500 149.50700 93.80000 1.000 128.98000 72 GLY E C 1
ATOM 6743 O O . GLY E 1 74 ? 93.28800 149.42400 92.83600 1.000 128.98000 72 GLY E O 1
ATOM 6744 N N . ASP E 1 75 ? 92.35200 150.64300 94.45800 1.000 130.41000 73 ASP E N 1
ATOM 6745 C CA . ASP E 1 75 ? 93.03600 151.87200 94.07300 1.000 130.41000 73 ASP E CA 1
ATOM 6746 C C . ASP E 1 75 ? 94.51800 151.73000 94.39600 1.000 130.41000 73 ASP E C 1
ATOM 6747 O O . ASP E 1 75 ? 94.93200 151.90600 95.54600 1.000 130.41000 73 ASP E O 1
ATOM 6752 N N . LYS E 1 76 ? 95.31800 151.42400 93.37800 1.000 120.19000 74 LYS E N 1
ATOM 6753 C CA . LYS E 1 76 ? 96.72500 151.11600 93.61400 1.000 120.19000 74 LYS E CA 1
ATOM 6754 C C . LYS E 1 76 ? 97.52000 152.36700 93.96700 1.000 120.19000 74 LYS E C 1
ATOM 6755 O O . LYS E 1 76 ? 98.46900 152.30400 94.75900 1.000 120.19000 74 LYS E O 1
ATOM 6761 N N . GLU E 1 77 ? 97.14700 153.51000 93.38600 1.000 120.68000 75 GLU E N 1
ATOM 6762 C CA . GLU E 1 77 ? 97.93000 154.72900 93.56300 1.000 120.68000 75 GLU E CA 1
ATOM 6763 C C . GLU E 1 77 ? 98.02100 155.12300 95.03100 1.000 120.68000 75 GLU E C 1
ATOM 6764 O O . GLU E 1 77 ? 99.02600 155.69600 95.46600 1.000 120.68000 75 GLU E O 1
ATOM 6770 N N . VAL E 1 78 ? 96.98300 154.82400 95.80800 1.000 116.80000 76 VAL E N 1
ATOM 6771 C CA . VAL E 1 78 ? 97.03200 155.09500 97.23900 1.000 116.80000 76 VAL E CA 1
ATOM 6772 C C . VAL E 1 78 ? 97.57200 153.88300 97.98800 1.000 116.80000 76 VAL E C 1
ATOM 6773 O O . VAL E 1 78 ? 98.19300 154.01600 99.05200 1.000 116.80000 76 VAL E O 1
ATOM 6777 N N . PHE E 1 79 ? 97.35700 152.68400 97.44100 1.000 104.67000 77 PHE E N 1
ATOM 6778 C CA . PHE E 1 79 ? 97.80400 151.46500 98.10300 1.000 104.67000 77 PHE E CA 1
ATOM 6779 C C . PHE E 1 79 ? 99.31600 151.43300 98.24000 1.000 104.67000 77 PHE E C 1
ATOM 6780 O O . PHE E 1 79 ? 99.85200 151.00500 99.26600 1.000 104.67000 77 PHE E O 1
ATOM 6788 N N . LYS E 1 80 ? 100.02100 151.87200 97.20000 1.000 104.04000 78 LYS E N 1
ATOM 6789 C CA . LYS E 1 80 ? 101.47800 151.88200 97.26200 1.000 104.04000 78 LYS E CA 1
ATOM 6790 C C . LYS E 1 80 ? 101.97200 152.82800 98.34300 1.000 104.04000 78 LYS E C 1
ATOM 6791 O O . LYS E 1 80 ? 102.88900 152.49100 99.10100 1.000 104.04000 78 LYS E O 1
ATOM 6797 N N . LYS E 1 81 ? 101.38600 154.02000 98.42600 1.000 106.56000 79 LYS E N 1
ATOM 6798 C CA . LYS E 1 81 ? 101.77100 154.95800 99.47300 1.000 106.56000 79 LYS E CA 1
ATOM 6799 C C . LYS E 1 81 ? 101.48300 154.37600 100.85000 1.000 106.56000 79 LYS E C 1
ATOM 6800 O O . LYS E 1 81 ? 102.28700 154.51400 101.78100 1.000 106.56000 79 LYS E O 1
ATOM 6806 N N . ALA E 1 82 ? 100.33900 153.70800 100.99200 1.000 107.28000 80 ALA E N 1
ATOM 6807 C CA . ALA E 1 82 ? 99.98700 153.11800 102.27600 1.000 107.28000 80 ALA E CA 1
ATOM 6808 C C . ALA E 1 82 ? 100.97800 152.03500 102.67300 1.000 107.28000 80 ALA E C 1
ATOM 6809 O O . ALA E 1 82 ? 101.40500 151.97000 103.83000 1.000 107.28000 80 ALA E O 1
ATOM 6811 N N . ALA E 1 83 ? 101.35600 151.17700 101.72900 1.000 102.96000 81 ALA E N 1
ATOM 6812 C CA . ALA E 1 83 ? 102.30900 150.12000 102.04000 1.000 102.96000 81 ALA E CA 1
ATOM 6813 C C . ALA E 1 83 ? 103.68300 150.68900 102.35500 1.000 102.96000 81 ALA E C 1
ATOM 6814 O O . ALA E 1 83 ? 104.37700 150.18500 103.24400 1.000 102.96000 81 ALA E O 1
ATOM 6816 N N . GLU E 1 84 ? 104.10000 151.72600 101.62700 1.000 103.94000 82 GLU E N 1
ATOM 6817 C CA . GLU E 1 84 ? 105.36700 152.37200 101.94300 1.000 103.94000 82 GLU E CA 1
ATOM 6818 C C . GLU E 1 84 ? 105.35000 152.90800 103.36300 1.000 103.94000 82 GLU E C 1
ATOM 6819 O O . GLU E 1 84 ? 106.30300 152.70800 104.12800 1.000 103.94000 82 GLU E O 1
ATOM 6825 N N . SER E 1 85 ? 104.26200 153.58500 103.73500 1.000 105.47000 83 SER E N 1
ATOM 6826 C CA . SER E 1 85 ? 104.11300 154.07500 105.09900 1.000 105.47000 83 SER E CA 1
ATOM 6827 C C . SER E 1 85 ? 104.16300 152.94300 106.11000 1.000 105.47000 83 SER E C 1
ATOM 6828 O O . SER E 1 85 ? 104.81400 153.06000 107.15300 1.000 105.47000 83 SER E O 1
ATOM 6831 N N . ALA E 1 86 ? 103.46500 151.84300 105.82600 1.000 97.35000 84 ALA E N 1
ATOM 6832 C CA . ALA E 1 86 ? 103.40900 150.74200 106.77600 1.000 97.35000 84 ALA E CA 1
ATOM 6833 C C . ALA E 1 86 ? 104.78200 150.12300 106.97900 1.000 97.35000 84 ALA E C 1
ATOM 6834 O O . ALA E 1 86 ? 105.17500 149.82400 108.11000 1.000 97.35000 84 ALA E O 1
ATOM 6836 N N . LEU E 1 87 ? 105.52800 149.92500 105.89500 1.000 93.25000 85 LEU E N 1
ATOM 6837 C CA . LEU E 1 87 ? 106.86800 149.37500 106.02900 1.000 93.25000 85 LEU E CA 1
ATOM 6838 C C . LEU E 1 87 ? 107.78400 150.33400 106.77500 1.000 93.25000 85 LEU E C 1
ATOM 6839 O O . LEU E 1 87 ? 108.61500 149.90200 107.58200 1.000 93.25000 85 LEU E O 1
ATOM 6844 N N . GLU E 1 88 ? 107.65600 151.64100 106.52400 1.000 102.27000 86 GLU E N 1
ATOM 6845 C CA . GLU E 1 88 ? 108.48300 152.60000 107.25100 1.000 102.27000 86 GLU E CA 1
ATOM 6846 C C . GLU E 1 88 ? 108.16300 152.57700 108.73900 1.000 102.27000 86 GLU E C 1
ATOM 6847 O O . GLU E 1 88 ? 109.06700 152.64900 109.58200 1.000 102.27000 86 GLU E O 1
ATOM 6853 N N . VAL E 1 89 ? 106.88100 152.47000 109.07900 1.000 101.29000 87 VAL E N 1
ATOM 6854 C CA . VAL E 1 89 ? 106.48800 152.36800 110.48000 1.000 101.29000 87 VAL E CA 1
ATOM 6855 C C . VAL E 1 89 ? 107.03300 151.08700 111.08900 1.000 101.29000 87 VAL E C 1
ATOM 6856 O O . VAL E 1 89 ? 107.45400 151.06200 112.24900 1.000 101.29000 87 VAL E O 1
ATOM 6860 N N . ALA E 1 90 ? 107.04400 150.00100 110.31400 1.000 97.06000 88 ALA E N 1
ATOM 6861 C CA . ALA E 1 90 ? 107.63700 148.76100 110.79900 1.000 97.06000 88 ALA E CA 1
ATOM 6862 C C . ALA E 1 90 ? 109.11800 148.94200 111.09200 1.000 97.06000 88 AL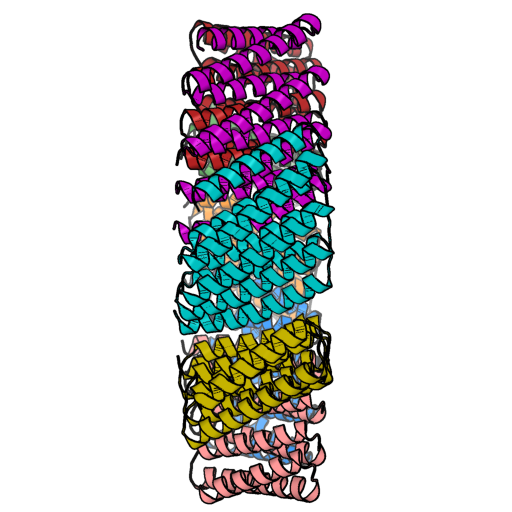A E C 1
ATOM 6863 O O . ALA E 1 90 ? 109.62300 148.45700 112.11100 1.000 97.06000 88 ALA E O 1
ATOM 6865 N N . LYS E 1 91 ? 109.83100 149.63000 110.20200 1.000 99.77000 89 LYS E N 1
ATOM 6866 C CA . LYS E 1 91 ? 111.24600 149.89600 110.43200 1.000 99.77000 89 LYS E CA 1
ATOM 6867 C C . LYS E 1 91 ? 111.44700 150.71200 111.70100 1.000 99.77000 89 LYS E C 1
ATOM 6868 O O . LYS E 1 91 ? 112.33400 150.42000 112.51100 1.000 99.77000 89 LYS E O 1
ATOM 6874 N N . ARG E 1 92 ? 110.62900 151.74700 111.88300 1.000 101.94000 90 ARG E N 1
ATOM 6875 C CA . ARG E 1 92 ? 110.72500 152.55600 113.09300 1.000 101.94000 90 ARG E CA 1
ATOM 6876 C C . ARG E 1 92 ? 110.44400 151.71900 114.33100 1.000 101.94000 90 ARG E C 1
ATOM 6877 O O . ARG E 1 92 ? 111.07400 151.90700 115.38000 1.000 101.94000 90 ARG E O 1
ATOM 6885 N N . LEU E 1 93 ? 109.49400 150.79100 114.22700 1.000 94.93000 91 LEU E N 1
ATOM 6886 C CA . LEU E 1 93 ? 109.18400 149.91200 115.34500 1.000 94.93000 91 LEU E CA 1
ATOM 6887 C C . LEU E 1 93 ? 110.37500 149.03400 115.68800 1.000 94.93000 91 LEU E C 1
ATOM 6888 O O . LEU E 1 93 ? 110.72000 148.87300 116.86200 1.000 94.93000 91 LEU E O 1
ATOM 6893 N N . VAL E 1 94 ? 111.01400 148.45800 114.67100 1.000 95.28000 92 VAL E N 1
ATOM 6894 C CA . VAL E 1 94 ? 112.22800 147.68000 114.89700 1.000 95.28000 92 VAL E CA 1
ATOM 6895 C C . VAL E 1 94 ? 113.28700 148.53000 115.58300 1.000 95.28000 92 VAL E C 1
ATOM 6896 O O . VAL E 1 94 ? 113.95300 148.08300 116.52500 1.000 95.28000 92 VAL E O 1
ATOM 6900 N N . GLU E 1 95 ? 113.46000 149.76600 115.11400 1.000 101.56000 93 GLU E N 1
ATOM 6901 C CA . GLU E 1 95 ? 114.48600 150.63800 115.67800 1.000 101.56000 93 GLU E CA 1
ATOM 6902 C C . GLU E 1 95 ? 114.23300 150.89000 117.15600 1.000 101.56000 93 GLU E C 1
ATOM 6903 O O . GLU E 1 95 ? 115.11700 150.68100 117.99400 1.000 101.56000 93 GLU E O 1
ATOM 6909 N N . VAL E 1 96 ? 113.02100 151.33200 117.49500 1.000 99.05000 94 VAL E N 1
ATOM 6910 C CA . VAL E 1 96 ? 112.72700 151.65000 118.88700 1.000 99.05000 94 VAL E CA 1
ATOM 6911 C C . VAL E 1 96 ? 112.76200 150.39800 119.75600 1.000 99.05000 94 VAL E C 1
ATOM 6912 O O . VAL E 1 96 ? 113.14700 150.46300 120.92800 1.000 99.05000 94 VAL E O 1
ATOM 6916 N N . ALA E 1 97 ? 112.38000 149.24300 119.20900 1.000 101.37000 95 ALA E N 1
ATOM 6917 C CA . ALA E 1 97 ? 112.40200 148.01600 119.99600 1.000 101.37000 95 ALA E CA 1
ATOM 6918 C C . ALA E 1 97 ? 113.82700 147.59800 120.31400 1.000 101.37000 95 ALA E C 1
ATOM 6919 O O . ALA E 1 97 ? 114.15200 147.28700 121.46700 1.000 101.37000 95 ALA E O 1
ATOM 6921 N N . SER E 1 98 ? 114.69700 147.57600 119.30200 1.000 104.16000 96 SER E N 1
ATOM 6922 C CA . SER E 1 98 ? 116.10000 147.28100 119.55600 1.000 104.16000 96 SER E CA 1
ATOM 6923 C C . SER E 1 98 ? 116.72300 148.31800 120.47900 1.000 104.16000 96 SER E C 1
ATOM 6924 O O . SER E 1 98 ? 117.64700 148.00300 121.23500 1.000 104.16000 96 SER E O 1
ATOM 6927 N N . LYS E 1 99 ? 116.22700 149.55500 120.43400 1.000 107.26000 97 LYS E N 1
ATOM 6928 C CA . LYS E 1 99 ? 116.71800 150.58300 121.34200 1.000 107.26000 97 LYS E CA 1
ATOM 6929 C C . LYS E 1 99 ? 116.35300 150.25800 122.78300 1.000 107.26000 97 LYS E C 1
ATOM 6930 O O . LYS E 1 99 ? 117.20300 150.31100 123.67800 1.000 107.26000 97 LYS E O 1
ATOM 6936 N N . GLU E 1 100 ? 115.08800 149.91200 123.02400 1.000 112.18000 98 GLU E N 1
ATOM 6937 C CA . GLU E 1 100 ? 114.62700 149.67200 124.38600 1.000 112.18000 98 GLU E CA 1
ATOM 6938 C C . GLU E 1 100 ? 114.87900 148.24200 124.84200 1.000 112.18000 98 GLU E C 1
ATOM 6939 O O . GLU E 1 100 ? 115.22000 148.02200 126.00900 1.000 112.18000 98 GLU E O 1
ATOM 6945 N N . GLY E 1 101 ? 114.73300 147.26700 123.95000 1.000 107.19000 99 GLY E N 1
ATOM 6946 C CA . GLY E 1 101 ? 114.81900 145.87700 124.35000 1.000 107.19000 99 GLY E CA 1
ATOM 6947 C C . GLY E 1 101 ? 113.47300 145.31000 124.74900 1.000 107.19000 99 GLY E C 1
ATOM 6948 O O . GLY E 1 101 ? 113.31300 144.78000 125.85400 1.000 107.19000 99 GLY E O 1
ATOM 6949 N N . ASP E 1 102 ? 112.49700 145.41700 123.85500 1.000 99.49000 100 ASP E N 1
ATOM 6950 C CA . ASP E 1 102 ? 111.14100 144.92800 124.10000 1.000 99.49000 100 ASP E CA 1
ATOM 6951 C C . ASP E 1 102 ? 110.76400 143.97200 122.98100 1.000 99.49000 100 ASP E C 1
ATOM 6952 O O . ASP E 1 102 ? 110.61600 144.40800 121.82200 1.000 99.49000 100 ASP E O 1
ATOM 6957 N N . PRO E 1 103 ? 110.59100 142.68700 123.27000 1.000 89.05000 101 PRO E N 1
ATOM 6958 C CA . PRO E 1 103 ? 110.35600 141.70800 122.20100 1.000 89.05000 101 PRO E CA 1
ATOM 6959 C C . PRO E 1 103 ? 109.05100 141.90700 121.44600 1.000 89.05000 101 PRO E C 1
ATOM 6960 O O . PRO E 1 103 ? 109.04300 141.87300 120.21300 1.000 89.05000 101 PRO E O 1
ATOM 6964 N N . ASP E 1 104 ? 107.95000 142.11200 122.17600 1.000 85.63000 102 ASP E N 1
ATOM 6965 C CA . ASP E 1 104 ? 106.62800 142.16500 121.55400 1.000 85.63000 102 ASP E CA 1
ATOM 6966 C C . ASP E 1 104 ? 106.58900 143.13400 120.38000 1.000 85.63000 102 ASP E C 1
ATOM 6967 O O . ASP E 1 104 ? 105.93200 142.87000 119.36400 1.000 85.63000 102 ASP E O 1
ATOM 6972 N N . LEU E 1 105 ? 107.29600 144.25500 120.49600 1.000 86.73000 103 LEU E N 1
ATOM 6973 C CA . LEU E 1 105 ? 107.32200 145.21800 119.40600 1.000 86.73000 103 LEU E CA 1
ATOM 6974 C C . LEU E 1 105 ? 107.92800 144.61200 118.15000 1.000 86.73000 103 LEU E C 1
ATOM 6975 O O . LEU E 1 105 ? 107.44300 144.85100 117.03800 1.000 86.73000 103 LEU E O 1
ATOM 6980 N N . VAL E 1 106 ? 108.97900 143.80700 118.30400 1.000 79.27000 104 VAL E N 1
ATOM 6981 C CA . VAL E 1 106 ? 109.60600 143.19900 117.13800 1.000 79.27000 104 VAL E CA 1
ATOM 6982 C C . VAL E 1 106 ? 108.64800 142.23100 116.46300 1.000 79.27000 104 VAL E C 1
ATOM 6983 O O . VAL E 1 106 ? 108.53300 142.20300 115.23000 1.000 79.27000 104 VAL E O 1
ATOM 6987 N N . ALA E 1 107 ? 107.95800 141.41100 117.25400 1.000 74.18000 105 ALA E N 1
ATOM 6988 C CA . ALA E 1 107 ? 106.99400 140.48100 116.68200 1.000 74.18000 105 ALA E CA 1
ATOM 6989 C C . ALA E 1 107 ? 105.89500 141.22400 115.94500 1.000 74.18000 105 ALA E C 1
ATOM 6990 O O . ALA E 1 107 ? 105.46800 140.80800 114.86100 1.000 74.18000 105 ALA E O 1
ATOM 6992 N N . TRP E 1 108 ? 105.42200 142.33100 116.51600 1.000 80.22000 106 TRP E N 1
ATOM 6993 C CA . TRP E 1 108 ? 104.40500 143.11200 115.82800 1.000 80.22000 106 TRP E CA 1
ATOM 6994 C C . TRP E 1 108 ? 104.94700 143.69000 114.53100 1.000 80.22000 106 TRP E C 1
ATOM 6995 O O . TRP E 1 108 ? 104.22400 143.78200 113.53500 1.000 80.22000 106 TRP E O 1
ATOM 7006 N N . ALA E 1 109 ? 106.22200 144.07700 114.52100 1.000 73.29000 107 ALA E N 1
ATOM 7007 C CA . ALA E 1 109 ? 106.82700 144.55500 113.28500 1.000 73.29000 107 ALA E CA 1
ATOM 7008 C C . ALA E 1 109 ? 106.83400 143.46400 112.22600 1.000 73.29000 107 ALA E C 1
ATOM 7009 O O . ALA E 1 109 ? 106.50000 143.70900 111.06000 1.000 73.29000 107 ALA E O 1
ATOM 7011 N N . ALA E 1 110 ? 107.22200 142.25100 112.61700 1.000 65.12000 108 ALA E N 1
ATOM 7012 C CA . ALA E 1 110 ? 107.23400 141.14300 111.67200 1.000 65.12000 108 ALA E CA 1
ATOM 7013 C C . ALA E 1 110 ? 105.84400 140.88100 111.12200 1.000 65.12000 108 ALA E C 1
ATOM 7014 O O . ALA E 1 110 ? 105.67100 140.66200 109.91900 1.000 65.12000 108 ALA E O 1
ATOM 7016 N N . LEU E 1 111 ? 104.83900 140.90500 111.99400 1.000 62.19000 109 LEU E N 1
ATOM 7017 C CA . LEU E 1 111 ? 103.47500 140.67100 111.53500 1.000 62.19000 109 LEU E CA 1
ATOM 7018 C C . LEU E 1 111 ? 103.01000 141.77300 110.59600 1.000 62.19000 109 LEU E C 1
ATOM 7019 O O . LEU E 1 111 ? 102.31700 141.50200 109.61300 1.000 62.19000 109 LEU E O 1
ATOM 7024 N N . VAL E 1 112 ? 103.38800 143.02300 110.87100 1.000 66.43000 110 VAL E N 1
ATOM 7025 C CA . VAL E 1 112 ? 103.00900 144.11500 109.98300 1.000 66.43000 110 VAL E CA 1
ATOM 7026 C C . VAL E 1 112 ? 103.64100 143.93100 108.61300 1.000 66.43000 110 VAL E C 1
ATOM 7027 O O . VAL E 1 112 ? 102.98400 144.10500 107.57800 1.000 66.43000 110 VAL E O 1
ATOM 7031 N N . ALA E 1 113 ? 104.92600 143.58700 108.58400 1.000 61.67000 111 ALA E N 1
ATOM 7032 C CA . ALA E 1 113 ? 105.59300 143.35300 107.31000 1.000 61.67000 111 ALA E CA 1
ATOM 7033 C C . ALA E 1 113 ? 104.91300 142.23100 106.54000 1.000 61.67000 111 ALA E C 1
ATOM 7034 O O . ALA E 1 113 ? 104.60100 142.37000 105.35000 1.000 61.67000 111 ALA E O 1
ATOM 7036 N N . LEU E 1 114 ? 104.66400 141.10700 107.20800 1.000 55.72000 112 LEU E N 1
ATOM 7037 C CA . LEU E 1 114 ? 104.00800 140.00000 106.53100 1.000 55.72000 112 LEU E CA 1
ATOM 7038 C C . LEU E 1 114 ? 102.61400 140.37200 106.06300 1.000 55.72000 112 LEU E C 1
ATOM 7039 O O . LEU E 1 114 ? 102.16800 139.88700 105.02400 1.000 55.72000 112 LEU E O 1
ATOM 7044 N N . TRP E 1 115 ? 101.90900 141.22900 106.80000 1.000 64.66000 113 TRP E N 1
ATOM 7045 C CA . TRP E 1 115 ? 100.56200 141.58100 106.37400 1.000 64.66000 113 TRP E CA 1
ATOM 7046 C C . TRP E 1 115 ? 100.59500 142.48200 105.15500 1.000 64.66000 113 TRP E C 1
ATOM 7047 O O . TRP E 1 115 ? 99.74700 142.36000 104.26300 1.000 64.66000 113 TRP E O 1
ATOM 7058 N N . VAL E 1 116 ? 101.55100 143.40600 105.10100 1.000 65.28000 114 VAL E N 1
ATOM 7059 C CA . VAL E 1 116 ? 101.73600 144.17800 103.88000 1.000 65.28000 114 VAL E CA 1
ATOM 7060 C C . VAL E 1 116 ? 102.02400 143.24100 102.71800 1.000 65.28000 114 VAL E C 1
ATOM 7061 O O . VAL E 1 116 ? 101.48400 143.39900 101.61600 1.000 65.28000 114 VAL E O 1
ATOM 7065 N N . ALA E 1 117 ? 102.86800 142.23900 102.95900 1.000 66.72000 115 ALA E N 1
ATOM 7066 C CA . ALA E 1 117 ? 103.15900 141.25900 101.92000 1.000 66.72000 115 ALA E CA 1
ATOM 7067 C C . ALA E 1 117 ? 101.89600 140.54600 101.46300 1.000 66.72000 115 ALA E C 1
ATOM 7068 O O . ALA E 1 117 ? 101.67600 140.36100 100.26200 1.000 66.72000 115 ALA E O 1
ATOM 7070 N N . PHE E 1 118 ? 101.05900 140.13100 102.40900 1.000 63.12000 116 PHE E N 1
ATOM 7071 C CA . PHE E 1 118 ? 99.85000 139.39900 102.05400 1.000 63.12000 116 PHE E CA 1
ATOM 7072 C C . PHE E 1 118 ? 98.88600 140.28000 101.27700 1.000 63.12000 116 PHE E C 1
ATOM 7073 O O . PHE E 1 118 ? 98.23600 139.81700 100.33600 1.000 63.12000 116 PHE E O 1
ATOM 7081 N N . LEU E 1 119 ? 98.77800 141.55200 101.65800 1.000 71.75000 117 LEU E N 1
ATOM 7082 C CA . LEU E 1 119 ? 97.92900 142.46700 100.90300 1.000 71.75000 117 LEU E CA 1
ATOM 7083 C C . LEU E 1 119 ? 98.44000 142.62700 99.48100 1.000 71.75000 117 LEU E C 1
ATOM 7084 O O . LEU E 1 119 ? 97.65300 142.66200 98.52800 1.000 71.75000 117 LEU E O 1
ATOM 7089 N N . ALA E 1 120 ? 99.75800 142.72700 99.32000 1.000 75.99000 118 ALA E N 1
ATOM 7090 C CA . ALA E 1 120 ? 100.32900 142.78200 97.98200 1.000 75.99000 118 ALA E CA 1
ATOM 7091 C C . ALA E 1 120 ? 99.97800 141.52600 97.19600 1.000 75.99000 118 ALA E C 1
ATOM 7092 O O . ALA E 1 120 ? 99.55300 141.59800 96.03800 1.000 75.99000 118 ALA E O 1
ATOM 7094 N N . PHE E 1 121 ? 100.14500 140.36200 97.82500 1.000 71.48000 119 PHE E N 1
ATOM 7095 C CA . PHE E 1 121 ? 99.82700 139.09900 97.16800 1.000 71.48000 119 PHE E CA 1
ATOM 7096 C C . PHE E 1 121 ? 98.37100 139.05700 96.74100 1.000 71.48000 119 PHE E C 1
ATOM 7097 O O . PHE E 1 121 ? 98.03400 138.49100 95.69500 1.000 71.48000 119 PHE E O 1
ATOM 7105 N N . LEU E 1 122 ? 97.49300 139.63500 97.55100 1.000 74.57000 120 LEU E N 1
ATOM 7106 C CA . LEU E 1 122 ? 96.08600 139.71100 97.18800 1.000 74.57000 120 LEU E CA 1
ATOM 7107 C C . LEU E 1 122 ? 95.88800 140.59900 95.97000 1.000 74.57000 120 LEU E C 1
ATOM 7108 O O . LEU E 1 122 ? 95.29900 140.18000 94.96700 1.000 74.57000 120 LEU E O 1
ATOM 7113 N N . ASN E 1 123 ? 96.37300 141.83800 96.03800 1.000 82.50000 121 ASN E N 1
ATOM 7114 C CA . ASN E 1 123 ? 96.19300 142.75500 94.92100 1.000 82.50000 121 ASN E CA 1
ATOM 7115 C C . ASN E 1 123 ? 97.03900 142.37200 93.71800 1.000 82.50000 121 ASN E C 1
ATOM 7116 O O . ASN E 1 123 ? 96.65200 142.67300 92.58500 1.000 82.50000 121 ASN E O 1
ATOM 7121 N N . GLY E 1 124 ? 98.17300 141.71500 93.93100 1.000 85.83000 122 GLY E N 1
ATOM 7122 C CA . GLY E 1 124 ? 99.04800 141.36200 92.83200 1.000 85.83000 122 GLY E CA 1
ATOM 7123 C C . GLY E 1 124 ? 99.90600 142.51700 92.36700 1.000 85.83000 122 GLY E C 1
ATOM 7124 O O . GLY E 1 124 ? 99.78900 142.96900 91.22500 1.000 85.83000 122 GLY E O 1
ATOM 7125 N N . ASP E 1 125 ? 100.76500 143.01200 93.25000 1.000 90.61000 123 ASP E N 1
ATOM 7126 C CA . ASP E 1 125 ? 101.70100 144.09100 92.94600 1.000 90.61000 123 ASP E CA 1
ATOM 7127 C C . ASP E 1 125 ? 103.09500 143.59400 93.31100 1.000 90.61000 123 ASP E C 1
ATOM 7128 O O . ASP E 1 125 ? 103.52700 143.71900 94.46000 1.000 90.61000 123 ASP E O 1
ATOM 7133 N N . LYS E 1 126 ? 103.80000 143.04100 92.32500 1.000 84.54000 124 LYS E N 1
ATOM 7134 C CA . LYS E 1 126 ? 105.07000 142.38000 92.59700 1.000 84.54000 124 LYS E CA 1
ATOM 7135 C C . LYS E 1 126 ? 106.09700 143.33100 93.19500 1.000 84.54000 124 LYS E C 1
ATOM 7136 O O . LYS E 1 126 ? 106.92900 142.91000 94.00600 1.000 84.54000 124 LYS E O 1
ATOM 7142 N N . GLU E 1 127 ? 106.05500 144.60800 92.82300 1.000 87.13000 125 GLU E N 1
ATOM 7143 C CA . GLU E 1 127 ? 107.02700 145.56800 93.33600 1.000 87.13000 125 GLU E CA 1
ATOM 7144 C C . GLU E 1 127 ? 106.93100 145.69000 94.85300 1.000 87.13000 125 GLU E C 1
ATOM 7145 O O . GLU E 1 127 ? 107.89500 145.41400 95.58700 1.000 87.13000 125 GLU E O 1
ATOM 7151 N N . VAL E 1 128 ? 105.76300 146.10300 95.34400 1.000 78.14000 126 VAL E N 1
ATOM 7152 C CA . VAL E 1 128 ? 105.60000 146.25100 96.78200 1.000 78.14000 126 VAL E CA 1
ATOM 7153 C C . VAL E 1 128 ? 105.74900 144.90500 97.46900 1.000 78.14000 126 VAL E C 1
ATOM 7154 O O . VAL E 1 128 ? 106.14400 144.83900 98.63500 1.000 78.14000 126 VAL E O 1
ATOM 7158 N N . PHE E 1 129 ? 105.46300 143.81300 96.76200 1.000 72.29000 127 PHE E N 1
ATOM 7159 C CA . PHE E 1 129 ? 105.69500 142.49300 97.33700 1.000 72.29000 127 PHE E CA 1
ATOM 7160 C C . PHE E 1 129 ? 107.17000 142.29200 97.64600 1.000 72.29000 127 PHE E C 1
ATOM 7161 O O . PHE E 1 129 ? 107.52900 141.79400 98.71900 1.000 72.29000 127 PHE E O 1
ATOM 7169 N N . LYS E 1 130 ? 108.04100 142.67200 96.71300 1.000 78.15000 128 LYS E N 1
ATOM 7170 C CA . LYS E 1 130 ? 109.47300 142.56300 96.96000 1.000 78.15000 128 LYS E CA 1
ATOM 7171 C C . LYS E 1 130 ? 109.89900 143.46900 98.10400 1.000 78.15000 128 LYS E C 1
ATOM 7172 O O . LYS E 1 130 ? 110.70200 143.06800 98.95600 1.000 78.15000 128 LYS E O 1
ATOM 7178 N N . LYS E 1 131 ? 109.38400 144.70100 98.13200 1.000 76.30000 129 LYS E N 1
ATOM 7179 C CA . LYS E 1 131 ? 109.71900 145.58300 99.24500 1.000 76.30000 129 LYS E CA 1
ATOM 7180 C C . LYS E 1 131 ? 109.31200 144.96300 100.57400 1.000 76.30000 129 LYS E C 1
ATOM 7181 O O . LYS E 1 131 ? 110.07800 144.98800 101.54900 1.000 76.30000 129 LYS E O 1
ATOM 7187 N N . ALA E 1 132 ? 108.11600 144.37900 100.62300 1.000 73.39000 130 ALA E N 1
ATOM 7188 C CA . ALA E 1 132 ? 107.62500 143.78100 101.85400 1.000 73.39000 130 ALA E CA 1
ATOM 7189 C C . ALA E 1 132 ? 108.47800 142.59500 102.26900 1.000 73.39000 130 ALA E C 1
ATOM 7190 O O . ALA E 1 132 ? 108.81800 142.45500 103.44700 1.000 73.39000 130 ALA E O 1
ATOM 7192 N N . ALA E 1 133 ? 108.82700 141.72800 101.32300 1.000 70.75000 131 ALA E N 1
ATOM 7193 C CA . ALA E 1 133 ? 109.64000 140.56900 101.66800 1.000 70.75000 131 ALA E CA 1
ATOM 7194 C C . ALA E 1 133 ? 111.00300 140.99600 102.18800 1.000 70.75000 131 ALA E C 1
ATOM 7195 O O . ALA E 1 133 ? 111.52200 140.41300 103.14900 1.000 70.75000 131 ALA E O 1
ATOM 7197 N N . GLU E 1 134 ? 111.60600 142.00600 101.56300 1.000 78.77000 132 GLU E N 1
ATOM 7198 C CA . GLU E 1 134 ? 112.88800 142.49800 102.05100 1.000 78.77000 132 GLU E CA 1
ATOM 7199 C C . GLU E 1 134 ? 112.76000 143.03600 103.46800 1.000 78.77000 132 GLU E C 1
ATOM 7200 O O . GLU E 1 134 ? 113.58600 142.73300 104.33900 1.000 78.77000 132 GLU E O 1
ATOM 7206 N N . SER E 1 135 ? 111.72600 143.84200 103.71800 1.000 72.30000 133 SER E N 1
ATOM 7207 C CA . SER E 1 135 ? 111.52700 144.36200 105.06300 1.000 72.30000 133 SER E CA 1
ATOM 7208 C C . SER E 1 135 ? 111.30700 143.23300 106.05900 1.000 72.30000 133 SER E C 1
ATOM 7209 O O . SER E 1 135 ? 111.78500 143.29600 107.19700 1.000 72.30000 133 SER E O 1
ATOM 7212 N N . ALA E 1 136 ? 110.60700 142.18000 105.64400 1.000 64.57000 134 ALA E N 1
ATOM 7213 C CA . ALA E 1 136 ? 110.34000 141.06800 106.54800 1.000 64.57000 134 ALA E CA 1
ATOM 7214 C C . ALA E 1 136 ? 111.61800 140.32500 106.89900 1.000 64.57000 134 ALA E C 1
ATOM 7215 O O . ALA E 1 136 ? 111.83500 139.96300 108.05900 1.000 64.57000 134 ALA E O 1
ATOM 7217 N N . LEU E 1 137 ? 112.47600 140.08200 105.91200 1.000 63.47000 135 LEU E N 1
ATOM 7218 C CA . LEU E 1 137 ? 113.73700 139.41600 106.21100 1.000 63.47000 135 LEU E CA 1
ATOM 7219 C C . LEU E 1 137 ? 114.61600 140.28700 107.09900 1.000 63.47000 135 LEU E C 1
ATOM 7220 O O . LEU E 1 137 ? 115.30000 139.78100 108.00000 1.000 63.47000 135 LEU E O 1
ATOM 7225 N N . GLU E 1 138 ? 114.60300 141.60100 106.87300 1.000 72.66000 136 GLU E N 1
ATOM 7226 C CA . GLU E 1 138 ? 115.33300 142.49400 107.76400 1.000 72.66000 136 GLU E CA 1
ATOM 7227 C C . GLU E 1 138 ? 114.79500 142.40100 109.18500 1.000 72.66000 136 GLU E C 1
ATOM 7228 O O . GLU E 1 138 ? 115.56100 142.40800 110.16000 1.000 72.66000 136 GLU E O 1
ATOM 7234 N N . VAL E 1 139 ? 113.47400 142.31700 109.31800 1.000 67.03000 137 VAL E N 1
ATOM 7235 C CA . VAL E 1 139 ? 112.87700 142.18500 110.63700 1.000 67.03000 137 VAL E CA 1
ATOM 7236 C C . VAL E 1 139 ? 113.27800 140.86100 111.27100 1.000 67.03000 137 VAL E C 1
ATOM 7237 O O . VAL E 1 139 ? 113.48400 140.78000 112.48000 1.000 67.03000 137 VAL E O 1
ATOM 7241 N N . ALA E 1 140 ? 113.41100 139.80900 110.46600 1.000 62.79000 138 ALA E N 1
ATOM 7242 C CA . ALA E 1 140 ? 113.87800 138.53600 111.00600 1.000 62.79000 138 ALA E CA 1
ATOM 7243 C C . ALA E 1 140 ? 115.29900 138.65800 111.53600 1.000 62.79000 138 ALA E C 1
ATOM 7244 O O . ALA E 1 140 ? 115.62800 138.11400 112.59800 1.000 62.79000 138 ALA E O 1
ATOM 7246 N N . LYS E 1 141 ? 116.15900 139.35400 110.79200 1.000 67.47000 139 LYS E N 1
ATOM 7247 C CA . LYS E 1 141 ? 117.50000 139.65500 111.27700 1.000 67.47000 139 LYS E CA 1
ATOM 7248 C C . LYS E 1 141 ? 117.44500 140.30000 112.65400 1.000 67.47000 139 LYS E C 1
ATOM 7249 O O . LYS E 1 141 ? 118.02000 139.79600 113.62800 1.000 67.47000 139 LYS E O 1
ATOM 7255 N N . ALA E 1 142 ? 116.75200 141.43300 112.74000 1.000 67.16000 140 ALA E N 1
ATOM 7256 C CA . ALA E 1 142 ? 116.69700 142.15900 114.00400 1.000 67.16000 140 ALA E CA 1
ATOM 7257 C C . ALA E 1 142 ? 116.02300 141.34000 115.09200 1.000 67.16000 140 ALA E C 1
ATOM 7258 O O . ALA E 1 142 ? 116.31500 141.52300 116.27900 1.000 67.16000 140 ALA E O 1
ATOM 7260 N N . LEU E 1 143 ? 115.13500 140.42900 114.71000 1.000 62.51000 141 LEU E N 1
ATOM 7261 C CA . LEU E 1 143 ? 114.45300 139.59600 115.68600 1.000 62.51000 141 LEU E CA 1
ATOM 7262 C C . LEU E 1 143 ? 115.42100 138.60600 116.31000 1.000 62.51000 141 LEU E C 1
ATOM 7263 O O . LEU E 1 143 ? 115.44400 138.43700 117.53400 1.000 62.51000 141 LEU E O 1
ATOM 7268 N N . MET E 1 144 ? 116.22600 137.94100 115.48500 1.000 64.80000 142 MET E N 1
ATOM 7269 C CA . MET E 1 144 ? 117.26000 137.07200 116.03100 1.000 64.80000 142 MET E CA 1
ATOM 7270 C C . MET E 1 144 ? 118.22800 137.86700 116.89600 1.000 64.80000 142 MET E C 1
ATOM 7271 O O . MET E 1 144 ? 118.67000 137.39000 117.94700 1.000 64.80000 142 MET E O 1
ATOM 7276 N N . GLU E 1 145 ? 118.56800 139.06700 116.46700 1.000 75.72000 143 GLU E N 1
ATOM 7277 C CA . GLU E 1 145 ? 119.49400 139.84500 117.25200 1.000 75.72000 143 GLU E CA 1
ATOM 7278 C C . GLU E 1 145 ? 118.91100 140.16600 118.60100 1.000 75.72000 143 GLU E C 1
ATOM 7279 O O . GLU E 1 145 ? 119.58400 140.03100 119.60200 1.000 75.72000 143 GLU E O 1
ATOM 7285 N N . VAL E 1 146 ? 117.65700 140.58400 118.65000 1.000 75.08000 144 VAL E N 1
ATOM 7286 C CA . VAL E 1 146 ? 117.10200 140.89500 119.94900 1.000 75.08000 144 VAL E CA 1
ATOM 7287 C C . VAL E 1 146 ? 117.03700 139.63500 120.79200 1.000 75.08000 144 VAL E C 1
ATOM 7288 O O . VAL E 1 146 ? 117.50200 139.60200 121.92000 1.000 75.08000 144 VAL E O 1
ATOM 7292 N N . ALA E 1 147 ? 116.53200 138.56300 120.21500 1.000 74.10000 145 ALA E N 1
ATOM 7293 C CA . ALA E 1 147 ? 116.49100 137.30200 120.94400 1.000 74.10000 145 ALA E CA 1
ATOM 7294 C C . ALA E 1 147 ? 117.81900 137.02100 121.62000 1.000 74.10000 145 ALA E C 1
ATOM 7295 O O . ALA E 1 147 ? 117.85900 136.66100 122.79900 1.000 74.10000 145 ALA E O 1
ATOM 7297 N N . MET E 1 148 ? 118.92000 137.17600 120.88600 1.000 81.35000 146 MET E N 1
ATOM 7298 C CA . MET E 1 148 ? 120.23000 137.01100 121.50300 1.000 81.35000 146 MET E CA 1
ATOM 7299 C C . MET E 1 148 ? 120.43600 138.01300 122.63100 1.000 81.35000 146 MET E C 1
ATOM 7300 O O . MET E 1 148 ? 121.10700 137.70600 123.62200 1.000 81.35000 146 MET E O 1
ATOM 7305 N N . LYS E 1 149 ? 119.84500 139.19900 122.51100 1.000 84.25000 147 LYS E N 1
ATOM 7306 C CA . LYS E 1 149 ? 120.11600 140.26000 123.47200 1.000 84.25000 147 LYS E CA 1
ATOM 7307 C C . LYS E 1 149 ? 119.33100 140.08400 124.76700 1.000 84.25000 147 LYS E C 1
ATOM 7308 O O . LYS E 1 149 ? 119.88700 140.25200 125.85800 1.000 84.25000 147 LYS E O 1
ATOM 7314 N N . VAL E 1 150 ? 118.03900 139.76300 124.67400 1.000 82.72000 148 VAL E N 1
ATOM 7315 C CA . VAL E 1 150 ? 117.15900 139.87500 125.83400 1.000 82.72000 148 VAL E CA 1
ATOM 7316 C C . VAL E 1 150 ? 116.52200 138.52400 126.14800 1.000 82.72000 148 VAL E C 1
ATOM 7317 O O . VAL E 1 150 ? 115.41000 138.45000 126.67900 1.000 82.72000 148 VAL E O 1
ATOM 7321 N N . GLY E 1 151 ? 117.21700 137.44200 125.83300 1.000 81.89000 149 GLY E N 1
ATOM 7322 C CA . GLY E 1 151 ? 116.65900 136.12700 126.11500 1.000 81.89000 149 GLY E CA 1
ATOM 7323 C C . GLY E 1 151 ? 115.45400 135.85100 125.23800 1.000 81.89000 149 GLY E C 1
ATOM 7324 O O . GLY E 1 151 ? 115.48900 136.05800 124.02100 1.000 81.89000 149 GLY E O 1
ATOM 7325 N N . ALA E 1 152 ? 114.36400 135.39500 125.85800 1.000 74.23000 150 ALA E N 1
ATOM 7326 C CA . ALA E 1 152 ? 113.11600 135.11200 125.15500 1.000 74.23000 150 ALA E CA 1
ATOM 7327 C C . ALA E 1 152 ? 113.34400 134.17500 123.97800 1.000 74.23000 150 ALA E C 1
ATOM 7328 O O . ALA E 1 152 ? 113.33400 134.61500 122.82300 1.000 74.23000 150 ALA E O 1
ATOM 7330 N N . PRO E 1 153 ? 113.57000 132.88700 124.23200 1.000 68.14000 151 PRO E N 1
ATOM 7331 C CA . PRO E 1 153 ? 113.87200 131.96300 123.12900 1.000 68.14000 151 PRO E CA 1
ATOM 7332 C C . PRO E 1 153 ? 112.81900 131.92000 122.04100 1.000 68.14000 151 PRO E C 1
ATOM 7333 O O . PRO E 1 153 ? 113.17000 131.69700 120.87700 1.000 68.14000 151 PRO E O 1
ATOM 7337 N N . TRP E 1 154 ? 111.54200 132.13000 122.36900 1.000 60.25000 152 TRP E N 1
ATOM 7338 C CA . TRP E 1 154 ? 110.50000 132.00800 121.35500 1.000 60.25000 152 TRP E CA 1
ATOM 7339 C C . TRP E 1 154 ? 110.70900 132.95900 120.18600 1.000 60.25000 152 TRP E C 1
ATOM 7340 O O . TRP E 1 154 ? 110.20000 132.69800 119.09100 1.000 60.25000 152 TRP E O 1
ATOM 7351 N N . LEU E 1 155 ? 111.45300 134.04700 120.38800 1.000 62.54000 153 LEU E N 1
ATOM 7352 C CA . LEU E 1 155 ? 111.78600 134.91600 119.26600 1.000 62.54000 153 LEU E CA 1
ATOM 7353 C C . LEU E 1 155 ? 112.53700 134.16000 118.18400 1.000 62.54000 153 LEU E C 1
ATOM 7354 O O . LEU E 1 155 ? 112.36700 134.44600 116.99600 1.000 62.54000 153 LEU E O 1
ATOM 7359 N N . VAL E 1 156 ? 113.35700 133.18700 118.57200 1.000 62.33000 154 VAL E N 1
ATOM 7360 C CA . VAL E 1 156 ? 114.09900 132.40300 117.59000 1.000 62.33000 154 VAL E CA 1
ATOM 7361 C C . VAL E 1 156 ? 113.14200 131.63600 116.69000 1.000 62.33000 154 VAL E C 1
ATOM 7362 O O . VAL E 1 156 ? 113.24200 131.67500 115.45500 1.000 62.33000 154 VAL E O 1
ATOM 7366 N N . GLU E 1 157 ? 112.21200 130.90600 117.30600 1.000 59.19000 155 GLU E N 1
ATOM 7367 C CA . GLU E 1 157 ? 111.23400 130.15200 116.53700 1.000 59.19000 155 GLU E CA 1
ATOM 7368 C C . GLU E 1 157 ? 110.39900 131.07800 115.66800 1.000 59.19000 155 GLU E C 1
ATOM 7369 O O . GLU E 1 157 ? 110.09700 130.75300 114.51600 1.000 59.19000 155 GLU E O 1
ATOM 7375 N N . LEU E 1 158 ? 110.03500 132.24700 116.19600 1.000 51.78000 156 LEU E N 1
ATOM 7376 C CA . LEU E 1 158 ? 109.26200 133.18700 115.39700 1.000 51.78000 156 LEU E CA 1
ATOM 7377 C C . LEU E 1 158 ? 110.05200 133.65800 114.18700 1.000 51.78000 156 LEU E C 1
ATOM 7378 O O . LEU E 1 158 ? 109.50000 133.80100 113.09400 1.000 51.78000 156 LEU E O 1
ATOM 7383 N N . ALA E 1 159 ? 111.35100 133.89800 114.35700 1.000 53.57000 157 ALA E N 1
ATOM 7384 C CA . ALA E 1 159 ? 112.16000 134.36300 113.23700 1.000 53.57000 157 ALA E CA 1
ATOM 7385 C C . ALA E 1 159 ? 112.26100 133.30000 112.15400 1.000 53.57000 157 ALA E C 1
ATOM 7386 O O . ALA E 1 159 ? 112.08200 133.58900 110.96200 1.000 53.57000 157 ALA E O 1
ATOM 7388 N N . ILE E 1 160 ? 112.56000 132.06300 112.54800 1.000 48.36000 158 ILE E N 1
ATOM 7389 C CA . ILE E 1 160 ? 112.62600 130.98700 111.56400 1.000 48.36000 158 ILE E CA 1
ATOM 7390 C C . ILE E 1 160 ? 111.29100 130.83400 110.85400 1.000 48.36000 158 ILE E C 1
ATOM 7391 O O . ILE E 1 160 ? 111.23400 130.63900 109.63400 1.000 48.36000 158 ILE E O 1
ATOM 7396 N N . ALA E 1 161 ? 110.19200 130.93200 111.60200 1.000 48.61000 159 ALA E N 1
ATOM 7397 C CA . ALA E 1 161 ? 108.88200 130.78200 110.98600 1.000 48.61000 159 ALA E CA 1
ATOM 7398 C C . ALA E 1 161 ? 108.58500 131.92800 110.03000 1.000 48.61000 159 ALA E C 1
ATOM 7399 O O . ALA E 1 161 ? 107.95400 131.72300 108.99200 1.000 48.61000 159 ALA E O 1
ATOM 7401 N N . VAL E 1 162 ? 109.03500 133.14000 110.35200 1.000 48.36000 160 VAL E N 1
ATOM 7402 C CA . VAL E 1 162 ? 108.83400 134.25900 109.43900 1.000 48.36000 160 VAL E CA 1
ATOM 7403 C C . VAL E 1 162 ? 109.61400 134.03800 108.15500 1.000 48.36000 160 VAL E C 1
ATOM 7404 O O . VAL E 1 162 ? 109.13500 134.34200 107.05800 1.000 48.36000 160 VAL E O 1
ATOM 7408 N N . ALA E 1 163 ? 110.82900 133.50700 108.26800 1.000 49.40000 161 ALA E N 1
ATOM 7409 C CA . ALA E 1 163 ? 111.58800 133.18000 107.06600 1.000 49.40000 161 ALA E CA 1
ATOM 7410 C C . ALA E 1 163 ? 110.84800 132.15400 106.22000 1.000 49.40000 161 ALA E C 1
ATOM 7411 O O . ALA E 1 163 ? 110.70800 132.31600 105.00100 1.000 49.40000 161 ALA E O 1
ATOM 7413 N N . ARG E 1 164 ? 110.35600 131.09000 106.85400 1.000 50.66000 162 ARG E N 1
ATOM 7414 C CA . ARG E 1 164 ? 109.61100 130.07700 106.11400 1.000 50.66000 162 ARG E CA 1
ATOM 7415 C C . ARG E 1 164 ? 108.36800 130.66800 105.47000 1.000 50.66000 162 ARG E C 1
ATOM 7416 O O . ARG E 1 164 ? 107.99400 130.29200 104.35300 1.000 50.66000 162 ARG E O 1
ATOM 7424 N N . ALA E 1 165 ? 107.71800 131.60500 106.15200 1.000 50.82000 163 ALA E N 1
ATOM 7425 C CA . ALA E 1 165 ? 106.51300 132.20900 105.60300 1.000 50.82000 163 ALA E CA 1
ATOM 7426 C C . ALA E 1 165 ? 106.83500 133.06800 104.39400 1.000 50.82000 163 ALA E C 1
ATOM 7427 O O . ALA E 1 165 ? 106.10600 133.04400 103.39800 1.000 50.82000 163 ALA E O 1
ATOM 7429 N N . VAL E 1 166 ? 107.90500 133.85300 104.47000 1.000 49.21000 164 VAL E N 1
ATOM 7430 C CA . VAL E 1 166 ? 108.31600 134.63400 103.31200 1.000 49.21000 164 VAL E CA 1
ATOM 7431 C C . VAL E 1 166 ? 108.60800 133.71400 102.14300 1.000 49.21000 164 VAL E C 1
ATOM 7432 O O . VAL E 1 166 ? 108.20200 133.98200 101.00400 1.000 49.21000 164 VAL E O 1
ATOM 7436 N N . TRP E 1 167 ? 109.30100 132.60600 102.40300 1.000 56.44000 165 TRP E N 1
ATOM 7437 C CA . TRP E 1 167 ? 109.59000 131.66800 101.32700 1.000 56.44000 165 TRP E CA 1
ATOM 7438 C C . TRP E 1 167 ? 108.30600 131.14300 100.70300 1.000 56.44000 165 TRP E C 1
ATOM 7439 O O . TRP E 1 167 ? 108.15700 131.14200 99.47800 1.000 56.44000 165 TRP E O 1
ATOM 7450 N N . LEU E 1 168 ? 107.35800 130.70000 101.52600 1.000 50.78000 166 LEU E N 1
ATOM 7451 C CA . LEU E 1 168 ? 106.14800 130.11400 100.96200 1.000 50.78000 166 LEU E CA 1
ATOM 7452 C C . LEU E 1 168 ? 105.32400 131.15000 100.20800 1.000 50.78000 166 LEU E C 1
ATOM 7453 O O . LEU E 1 168 ? 104.73600 130.84500 99.16100 1.000 50.78000 166 LEU E O 1
ATOM 7458 N N . LEU E 1 169 ? 105.27500 132.38200 100.71200 1.000 53.40000 167 LEU E N 1
ATOM 7459 C CA . LEU E 1 169 ? 104.54500 133.42400 100.00100 1.000 53.40000 167 LEU E CA 1
ATOM 7460 C C . LEU E 1 169 ? 105.17700 133.69500 98.64800 1.000 53.40000 167 LEU E C 1
ATOM 7461 O O . LEU E 1 169 ? 104.47800 133.81400 97.63700 1.000 53.40000 167 LEU E O 1
ATOM 7466 N N . ALA E 1 170 ? 106.50400 133.79200 98.60200 1.000 62.26000 168 ALA E N 1
ATOM 7467 C CA . ALA E 1 170 ? 107.16400 133.93500 97.31100 1.000 62.26000 168 ALA E CA 1
ATOM 7468 C C . ALA E 1 170 ? 106.88700 132.73400 96.42100 1.000 62.26000 168 ALA E C 1
ATOM 7469 O O . ALA E 1 170 ? 106.82100 132.86800 95.19500 1.000 62.26000 168 ALA E O 1
ATOM 7471 N N . GLU E 1 171 ? 106.71900 131.55900 97.02100 1.000 66.90000 169 GLU E N 1
ATOM 7472 C CA . GLU E 1 171 ? 106.40400 130.36400 96.24700 1.000 66.90000 169 GLU E CA 1
ATOM 7473 C C . GLU E 1 171 ? 105.06700 130.51100 95.54100 1.000 66.90000 169 GLU E C 1
ATOM 7474 O O . GLU E 1 171 ? 104.95900 130.26600 94.33500 1.000 66.90000 169 GLU E O 1
ATOM 7480 N N . LEU E 1 172 ? 104.03200 130.90800 96.28100 1.000 63.09000 170 LEU E N 1
ATOM 7481 C CA . LEU E 1 172 ? 102.71700 131.05300 95.66600 1.000 63.09000 170 LEU E CA 1
ATOM 7482 C C . LEU E 1 172 ? 102.71000 132.15300 94.61700 1.000 63.09000 170 LEU E C 1
ATOM 7483 O O . LEU E 1 172 ? 102.16100 131.97600 93.52400 1.000 63.09000 170 LEU E O 1
ATOM 7488 N N . PHE E 1 173 ? 103.30900 133.29700 94.92900 1.000 73.07000 171 PHE E N 1
ATOM 7489 C CA . PHE E 1 173 ? 103.28300 134.41000 93.99200 1.000 73.07000 171 PHE E CA 1
ATOM 7490 C C . PHE E 1 173 ? 104.16300 134.12800 92.78200 1.000 73.07000 171 PHE E C 1
ATOM 7491 O O . PHE E 1 173 ? 103.71200 134.23700 91.63900 1.000 73.07000 171 PHE E O 1
ATOM 7499 N N . GLY E 1 174 ? 105.41900 133.76300 93.01400 1.000 78.26000 172 GLY E N 1
ATOM 7500 C CA . GLY E 1 174 ? 106.27700 133.34100 91.92500 1.000 78.26000 172 GLY E CA 1
ATOM 7501 C C . GLY E 1 174 ? 107.58300 134.09500 91.79000 1.000 78.26000 172 GLY E C 1
ATOM 7502 O O . GLY E 1 174 ? 108.38200 133.79400 90.89900 1.000 78.26000 172 GLY E O 1
ATOM 7503 N N . ASP E 1 175 ? 107.82800 135.06600 92.66900 1.000 82.55000 173 ASP E N 1
ATOM 7504 C CA . ASP E 1 175 ? 109.02800 135.89600 92.57800 1.000 82.55000 173 ASP E CA 1
ATOM 7505 C C . ASP E 1 175 ? 110.22400 135.06400 93.02900 1.000 82.55000 173 ASP E C 1
ATOM 7506 O O . ASP E 1 175 ? 110.65400 135.10200 94.18400 1.000 82.55000 173 ASP E O 1
ATOM 7511 N N . GLU E 1 176 ? 110.78000 134.30800 92.08100 1.000 84.68000 174 GLU E N 1
ATOM 7512 C CA . GLU E 1 176 ? 111.83300 133.35500 92.41200 1.000 84.68000 174 GLU E CA 1
ATOM 7513 C C . GLU E 1 176 ? 113.03900 134.02700 93.04800 1.000 84.68000 174 GLU E C 1
ATOM 7514 O O . GLU E 1 176 ? 113.71900 133.41500 93.87900 1.000 84.68000 174 GLU E O 1
ATOM 7520 N N . GLU E 1 177 ? 113.32700 135.27400 92.67800 1.000 84.56000 175 GLU E N 1
ATOM 7521 C CA . GLU E 1 177 ? 114.41200 135.99500 93.33300 1.000 84.56000 175 GLU E CA 1
ATOM 7522 C C . GLU E 1 177 ? 114.16200 136.10300 94.82900 1.000 84.56000 175 GLU E C 1
ATOM 7523 O O . GLU E 1 177 ? 115.01300 135.72400 95.64700 1.000 84.56000 175 GLU E O 1
ATOM 7529 N N . VAL E 1 178 ? 112.99300 136.62500 95.20400 1.000 72.09000 176 VAL E N 1
ATOM 7530 C CA . VAL E 1 178 ? 112.63000 136.71200 96.61200 1.000 72.09000 176 VAL E CA 1
ATOM 7531 C C . VAL E 1 178 ? 112.64500 135.33400 97.25000 1.000 72.09000 176 VAL E C 1
ATOM 7532 O O . VAL E 1 178 ? 113.08300 135.16500 98.39100 1.000 72.09000 176 VAL E O 1
ATOM 7536 N N . ARG E 1 179 ? 112.17700 134.32200 96.52000 1.000 70.07000 177 ARG E N 1
ATOM 7537 C CA . ARG E 1 179 ? 112.18600 132.97100 97.06000 1.000 70.07000 177 ARG E CA 1
ATOM 7538 C C . ARG E 1 179 ? 113.60200 132.50300 97.35700 1.000 70.07000 177 ARG E C 1
ATOM 7539 O O . ARG E 1 179 ? 113.85300 131.88300 98.39600 1.000 70.07000 177 ARG E O 1
ATOM 7547 N N . ARG E 1 180 ? 114.54400 132.78600 96.46000 1.000 67.45000 178 ARG E N 1
ATOM 7548 C CA . ARG E 1 180 ? 115.91900 132.37400 96.71000 1.000 67.45000 178 ARG E CA 1
ATOM 7549 C C . ARG E 1 180 ? 116.50200 133.11400 97.90300 1.000 67.45000 178 ARG E C 1
ATOM 7550 O O . ARG E 1 180 ? 117.16800 132.50400 98.75500 1.000 67.45000 178 ARG E O 1
ATOM 7558 N N . ARG E 1 181 ? 116.27500 134.42700 97.97800 1.000 67.98000 179 ARG E N 1
ATOM 7559 C CA . ARG E 1 181 ? 116.70400 135.17400 99.15400 1.000 67.98000 179 ARG E CA 1
ATOM 7560 C C . ARG E 1 181 ? 116.16800 134.53000 100.42100 1.000 67.98000 179 ARG E C 1
ATOM 7561 O O . ARG E 1 181 ? 116.90500 134.31700 101.38900 1.000 67.98000 179 ARG E O 1
ATOM 7569 N N . ALA E 1 182 ? 114.88200 134.18500 100.41700 1.000 62.40000 180 ALA E N 1
ATOM 7570 C CA . ALA E 1 182 ? 114.25500 133.65200 101.61800 1.000 62.40000 180 ALA E CA 1
ATOM 7571 C C . ALA E 1 182 ? 114.81700 132.29000 101.98500 1.000 62.40000 180 ALA E C 1
ATOM 7572 O O . ALA E 1 182 ? 115.03700 132.00400 103.16300 1.000 62.40000 180 ALA E O 1
ATOM 7574 N N . GLU E 1 183 ? 115.05300 131.43300 100.99900 1.000 59.50000 181 GLU E N 1
ATOM 7575 C CA . GLU E 1 183 ? 115.58300 130.11000 101.30100 1.000 59.50000 181 GLU E CA 1
ATOM 7576 C C . GLU E 1 183 ? 116.98400 130.21000 101.89300 1.000 59.50000 181 GLU E C 1
ATOM 7577 O O . GLU E 1 183 ? 117.29000 129.58400 102.92100 1.000 59.50000 181 GLU E O 1
ATOM 7583 N N . ALA E 1 184 ? 117.85000 130.99800 101.25700 1.000 58.20000 182 ALA E N 1
ATOM 7584 C CA . ALA E 1 184 ? 119.18700 131.18500 101.80400 1.000 58.20000 182 ALA E CA 1
ATOM 7585 C C . ALA E 1 184 ? 119.12200 131.77300 103.20500 1.000 58.20000 182 ALA E C 1
ATOM 7586 O O . ALA E 1 184 ? 119.88900 131.37800 104.10000 1.000 58.20000 182 ALA E O 1
ATOM 7588 N N . PHE E 1 185 ? 118.19300 132.70200 103.42100 1.000 57.61000 183 PHE E N 1
ATOM 7589 C CA . PHE E 1 185 ? 118.07600 133.31700 104.72900 1.000 57.61000 183 PHE E CA 1
ATOM 7590 C C . PHE E 1 185 ? 117.59500 132.32400 105.76800 1.000 57.61000 183 PHE E C 1
ATOM 7591 O O . PHE E 1 185 ? 118.03800 132.37200 106.91600 1.000 57.61000 183 PHE E O 1
ATOM 7599 N N . GLU E 1 186 ? 116.71000 131.40800 105.38500 1.000 58.04000 184 GLU E N 1
ATOM 7600 C CA . GLU E 1 186 ? 116.26500 130.38800 106.32400 1.000 58.04000 184 GLU E CA 1
ATOM 7601 C C . GLU E 1 186 ? 117.41400 129.47800 106.71700 1.000 58.04000 184 GLU E C 1
ATOM 7602 O O . GLU E 1 186 ? 117.53900 129.09500 107.88300 1.000 58.04000 184 GLU E O 1
ATOM 7608 N N . ILE E 1 187 ? 118.26600 129.12400 105.75900 1.000 53.06000 185 ILE E N 1
ATOM 7609 C CA . ILE E 1 187 ? 119.41400 128.27900 106.08800 1.000 53.06000 185 ILE E CA 1
ATOM 7610 C C . ILE E 1 187 ? 120.31900 128.97800 107.09600 1.000 53.06000 185 ILE E C 1
ATOM 7611 O O . ILE E 1 187 ? 120.62700 128.44800 108.18200 1.000 53.06000 185 ILE E O 1
ATOM 7616 N N . ILE E 1 188 ? 120.75900 130.18800 106.75400 1.000 50.57000 186 ILE E N 1
ATOM 7617 C CA . ILE E 1 188 ? 121.68800 130.87000 107.64300 1.000 50.57000 186 ILE E CA 1
ATOM 7618 C C . ILE E 1 188 ? 121.02500 131.18000 108.97800 1.000 50.57000 186 ILE E C 1
ATOM 7619 O O . ILE E 1 188 ? 121.69100 131.21400 110.02400 1.000 50.57000 186 ILE E O 1
ATOM 7624 N N . LEU E 1 189 ? 119.70100 131.34500 108.98900 1.000 57.43000 187 LEU E N 1
ATOM 7625 C CA . LEU E 1 189 ? 119.02100 131.59700 110.24800 1.000 57.43000 187 LEU E CA 1
ATOM 7626 C C . LEU E 1 189 ? 118.89300 130.34000 111.08400 1.000 57.43000 187 LEU E C 1
ATOM 7627 O O . LEU E 1 189 ? 118.89800 130.42700 112.30700 1.000 57.43000 187 LEU E O 1
ATOM 7632 N N . ARG E 1 190 ? 118.78000 129.16900 110.46200 1.000 56.30000 188 ARG E N 1
ATOM 7633 C CA . ARG E 1 190 ? 118.83400 127.94400 111.25200 1.000 56.30000 188 ARG E CA 1
ATOM 7634 C C . ARG E 1 190 ? 120.17100 127.82900 111.95800 1.000 56.30000 188 ARG E C 1
ATOM 7635 O O . ARG E 1 190 ? 120.23900 127.44200 113.13400 1.000 56.30000 188 ARG E O 1
ATOM 7643 N N . ILE E 1 191 ? 121.25000 128.19000 111.26400 1.000 49.81000 189 ILE E N 1
ATOM 7644 C CA . ILE E 1 191 ? 122.55800 128.15500 111.92000 1.000 49.81000 189 ILE E CA 1
ATOM 7645 C C . ILE E 1 191 ? 122.59900 129.13300 113.09000 1.000 49.81000 189 ILE E C 1
ATOM 7646 O O . ILE E 1 191 ? 122.93400 128.76600 114.22700 1.000 49.81000 189 ILE E O 1
ATOM 7651 N N . ALA E 1 192 ? 122.27800 130.40000 112.82200 1.000 55.83000 190 ALA E N 1
ATOM 7652 C CA . ALA E 1 192 ? 122.27600 131.39100 113.89100 1.000 55.83000 190 ALA E CA 1
ATOM 7653 C C . ALA E 1 192 ? 121.35700 130.98000 115.03000 1.000 55.83000 190 ALA E C 1
ATOM 7654 O O . ALA E 1 192 ? 121.62200 131.30100 116.19300 1.000 55.83000 190 ALA E O 1
ATOM 7656 N N . ALA E 1 193 ? 120.28800 130.25300 114.71800 1.000 57.54000 191 ALA E N 1
ATOM 7657 C CA . ALA E 1 193 ? 119.34100 129.83000 115.73400 1.000 57.54000 191 ALA E CA 1
ATOM 7658 C C . ALA E 1 193 ? 119.96200 128.79700 116.64900 1.000 57.54000 191 ALA E C 1
ATOM 7659 O O . ALA E 1 193 ? 119.78900 128.85300 117.87000 1.000 57.54000 191 ALA E O 1
ATOM 7661 N N . ILE E 1 194 ? 120.67100 127.82700 116.07700 1.000 53.52000 192 ILE E N 1
ATOM 7662 C CA . ILE E 1 194 ? 121.34100 126.85300 116.93000 1.000 53.52000 192 ILE E CA 1
ATOM 7663 C C . ILE E 1 194 ? 122.36300 127.56100 117.81100 1.000 53.52000 192 ILE E C 1
ATOM 7664 O O . ILE E 1 194 ? 122.49300 127.26000 119.00800 1.000 53.52000 192 ILE E O 1
ATOM 7669 N N . ALA E 1 195 ? 123.03300 128.57600 117.26000 1.000 58.33000 193 ALA E N 1
ATOM 7670 C CA . ALA E 1 195 ? 124.02200 129.30900 118.04700 1.000 58.33000 193 ALA E CA 1
ATOM 7671 C C . ALA E 1 195 ? 123.36900 130.02400 119.22300 1.000 58.33000 193 ALA E C 1
ATOM 7672 O O . ALA E 1 195 ? 123.82600 129.91500 120.36600 1.000 58.33000 193 ALA E O 1
ATOM 7674 N N . VAL E 1 196 ? 122.29000 130.75700 118.95700 1.000 61.66000 194 VAL E N 1
ATOM 7675 C CA . VAL E 1 196 ? 121.66200 131.55800 120.00000 1.000 61.66000 194 VAL E CA 1
ATOM 7676 C C . VAL E 1 196 ? 120.99600 130.66600 121.03900 1.000 61.66000 194 VAL E C 1
ATOM 7677 O O . VAL E 1 196 ? 121.03000 130.96000 122.24100 1.000 61.66000 194 VAL E O 1
ATOM 7681 N N . LYS E 1 197 ? 120.37000 129.57400 120.60100 1.000 63.30000 195 LYS E N 1
ATOM 7682 C CA . LYS E 1 197 ? 119.77600 128.64700 121.55600 1.000 63.30000 195 LYS E CA 1
ATOM 7683 C C . LYS E 1 197 ? 120.83100 128.09000 122.49400 1.000 63.30000 195 LYS E C 1
ATOM 7684 O O . LYS E 1 197 ? 120.61800 128.03000 123.70900 1.000 63.30000 195 LYS E O 1
ATOM 7690 N N . ALA E 1 198 ? 121.98700 127.69900 121.95400 1.000 63.98000 196 ALA E N 1
ATOM 7691 C CA . ALA E 1 198 ? 123.04400 127.20000 122.82400 1.000 63.98000 196 ALA E CA 1
ATOM 7692 C C . ALA E 1 198 ? 123.54200 128.28900 123.76400 1.000 63.98000 196 ALA E C 1
ATOM 7693 O O . ALA E 1 198 ? 123.79200 128.03100 124.94600 1.000 63.98000 196 ALA E O 1
ATOM 7695 N N . TRP E 1 199 ? 123.69500 129.51100 123.25400 1.000 68.69000 197 TRP E N 1
ATOM 7696 C CA . TRP E 1 199 ? 124.14400 130.62100 124.08700 1.000 68.69000 197 TRP E CA 1
ATOM 7697 C C . TRP E 1 199 ? 123.22700 130.82200 125.28400 1.000 68.69000 197 TRP E C 1
ATOM 7698 O O . TRP E 1 199 ? 123.67400 130.82000 126.43500 1.000 68.69000 197 TRP E O 1
ATOM 7709 N N . LEU E 1 200 ? 121.93300 130.99500 125.03000 1.000 76.31000 198 LEU E N 1
ATOM 7710 C CA . LEU E 1 200 ? 121.01200 131.35100 126.10600 1.000 76.31000 198 LEU E CA 1
ATOM 7711 C C . LEU E 1 200 ? 120.66500 130.14400 126.96600 1.000 76.31000 198 LEU E C 1
ATOM 7712 O O . LEU E 1 200 ? 120.94800 130.12100 128.16900 1.000 76.31000 198 LEU E O 1
ATOM 7717 N N . GLY E 1 201 ? 120.05400 129.12600 126.36700 1.000 78.36000 199 GLY E N 1
ATOM 7718 C CA . GLY E 1 201 ? 119.55900 127.98900 127.12200 1.000 78.36000 199 GLY E CA 1
ATOM 7719 C C . GLY E 1 201 ? 120.63600 127.15600 127.78700 1.000 78.36000 199 GLY E C 1
ATOM 7720 O O . GLY E 1 201 ? 120.35900 126.08100 128.31700 1.000 78.36000 199 GLY E O 1
ATOM 7721 N N . PRO F 1 3 ? 140.44100 152.52000 120.91100 1.000 167.94000 1 PRO F N 1
ATOM 7722 C CA . PRO F 1 3 ? 139.40600 151.73300 120.23200 1.000 167.94000 1 PRO F CA 1
ATOM 7723 C C . PRO F 1 3 ? 138.03200 152.39200 120.28100 1.000 167.94000 1 PRO F C 1
ATOM 7724 O O . PRO F 1 3 ? 137.25100 152.25300 119.34000 1.000 167.94000 1 PRO F O 1
ATOM 7728 N N . GLU F 1 4 ? 137.74800 153.10500 121.37100 1.000 171.45000 2 GLU F N 1
ATOM 7729 C CA . GLU F 1 4 ? 136.43600 153.72500 121.53300 1.000 171.45000 2 GLU F CA 1
ATOM 7730 C C . GLU F 1 4 ? 136.21900 154.83400 120.51000 1.000 171.45000 2 GLU F C 1
ATOM 7731 O O . GLU F 1 4 ? 135.22800 154.82200 119.76900 1.000 171.45000 2 GLU F O 1
ATOM 7737 N N . GLU F 1 5 ? 137.13100 155.80800 120.46500 1.000 174.79000 3 GLU F N 1
ATOM 7738 C CA . GLU F 1 5 ? 137.04000 156.85700 119.45200 1.000 174.79000 3 GLU F CA 1
ATOM 7739 C C . GLU F 1 5 ? 137.09900 156.26200 118.05200 1.000 174.79000 3 GLU F C 1
ATOM 7740 O O . GLU F 1 5 ? 136.39400 156.72000 117.14300 1.000 174.79000 3 GLU F O 1
ATOM 7746 N N . ILE F 1 6 ? 137.93500 155.23900 117.86300 1.000 169.07000 4 ILE F N 1
ATOM 7747 C CA . ILE F 1 6 ? 138.00500 154.54800 116.57900 1.000 169.07000 4 ILE F CA 1
ATOM 7748 C C . ILE F 1 6 ? 136.65200 153.94700 116.22900 1.000 169.07000 4 ILE F C 1
ATOM 7749 O O . ILE F 1 6 ? 136.16800 154.06900 115.09700 1.000 169.07000 4 ILE F O 1
ATOM 7754 N N . LEU F 1 7 ? 136.02100 153.28700 117.20300 1.000 167.81000 5 LEU F N 1
ATOM 7755 C CA . LEU F 1 7 ? 134.72000 152.67500 116.96300 1.000 167.81000 5 LEU F CA 1
ATOM 7756 C C . LEU F 1 7 ? 133.68100 153.72400 116.59300 1.000 167.81000 5 LEU F C 1
ATOM 7757 O O . LEU F 1 7 ? 132.89100 153.52500 115.66200 1.000 167.81000 5 LEU F O 1
ATOM 7762 N N . GLU F 1 8 ? 133.66600 154.84900 117.30800 1.000 168.57000 6 GLU F N 1
ATOM 7763 C CA . GLU F 1 8 ? 132.68000 155.88400 117.02500 1.000 168.57000 6 GLU F CA 1
ATOM 7764 C C . GLU F 1 8 ? 132.90200 156.49800 115.64900 1.000 168.57000 6 GLU F C 1
ATOM 7765 O O . GLU F 1 8 ? 131.94100 156.75900 114.91600 1.000 168.57000 6 GLU F O 1
ATOM 7771 N N . ARG F 1 9 ? 134.16200 156.73800 115.28200 1.000 167.22000 7 ARG F N 1
ATOM 7772 C CA . ARG F 1 9 ? 134.44300 157.28100 113.95800 1.000 167.22000 7 ARG F CA 1
ATOM 7773 C C . ARG F 1 9 ? 134.02700 156.30500 112.86700 1.000 167.22000 7 ARG F C 1
ATOM 7774 O O . ARG F 1 9 ? 133.46300 156.70900 111.84300 1.000 167.22000 7 ARG F O 1
ATOM 7782 N N . ALA F 1 10 ? 134.28900 155.01100 113.07300 1.000 165.11000 8 ALA F N 1
ATOM 7783 C CA . ALA F 1 10 ? 133.87100 154.01300 112.09500 1.000 165.11000 8 ALA F CA 1
ATOM 7784 C C . ALA F 1 10 ? 132.35400 153.96800 111.97700 1.000 165.11000 8 ALA F C 1
ATOM 7785 O O . ALA F 1 10 ? 131.81000 153.85700 110.87000 1.000 165.11000 8 ALA F O 1
ATOM 7787 N N . LYS F 1 11 ? 131.65200 154.06300 113.10700 1.000 161.40000 9 LYS F N 1
ATOM 7788 C CA . LYS F 1 11 ? 130.19400 154.07400 113.07200 1.000 161.40000 9 LYS F CA 1
ATOM 7789 C C . LYS F 1 11 ? 129.67000 155.28500 112.31200 1.000 161.40000 9 LYS F C 1
ATOM 7790 O O . LYS F 1 11 ? 128.75500 155.16500 111.48900 1.000 161.40000 9 LYS F O 1
ATOM 7796 N N . GLU F 1 12 ? 130.24100 156.46300 112.56800 1.000 164.14000 10 GLU F N 1
ATOM 7797 C CA . GLU F 1 12 ? 129.79000 157.66100 111.86600 1.000 164.14000 10 GLU F CA 1
ATOM 7798 C C . GLU F 1 12 ? 130.07200 157.56100 110.37300 1.000 164.14000 10 GLU F C 1
ATOM 7799 O O . GLU F 1 12 ? 129.26400 158.01200 109.55200 1.000 164.14000 10 GLU F O 1
ATOM 7805 N N . SER F 1 13 ? 131.20900 156.97000 109.99900 1.000 161.69000 11 SER F N 1
ATOM 7806 C CA . SER F 1 13 ? 131.49300 156.76900 108.58300 1.000 161.69000 11 SER F CA 1
ATOM 7807 C C . SER F 1 13 ? 130.49500 155.80600 107.95900 1.000 161.69000 11 SER F C 1
ATOM 7808 O O . SER F 1 13 ? 130.09100 155.97700 106.80300 1.000 161.69000 11 SER F O 1
ATOM 7811 N N . LEU F 1 14 ? 130.08400 154.78500 108.71100 1.000 155.46000 12 LEU F N 1
ATOM 7812 C CA . LEU F 1 14 ? 129.04900 153.88400 108.22000 1.000 155.46000 12 LEU F CA 1
ATOM 7813 C C . LEU F 1 14 ? 127.73400 154.62400 108.01200 1.000 155.46000 12 LEU F C 1
ATOM 7814 O O . LEU F 1 14 ? 127.01100 154.36300 107.04300 1.000 155.46000 12 LEU F O 1
ATOM 7819 N N . GLU F 1 15 ? 127.40500 155.54500 108.91800 1.000 160.27000 13 GLU F N 1
ATOM 7820 C CA . GLU F 1 15 ? 126.20200 156.35300 108.72800 1.000 160.27000 13 GLU F CA 1
ATOM 7821 C C . GLU F 1 15 ? 126.31300 157.20400 107.47100 1.000 160.27000 13 GLU F C 1
ATOM 7822 O O . GLU F 1 15 ? 125.35100 157.32000 106.70000 1.000 160.27000 13 GLU F O 1
ATOM 7828 N N . ARG F 1 16 ? 127.47800 157.82100 107.26100 1.000 161.51000 14 ARG F N 1
ATOM 7829 C CA . ARG F 1 16 ? 127.71800 158.56100 106.02600 1.000 161.51000 14 ARG F CA 1
ATOM 7830 C C . ARG F 1 16 ? 127.48000 157.68200 104.81100 1.000 161.51000 14 ARG F C 1
ATOM 7831 O O . ARG F 1 16 ? 126.84100 158.10400 103.84200 1.000 161.51000 14 ARG F O 1
ATOM 7839 N N . ALA F 1 17 ? 127.99700 156.45300 104.84500 1.000 164.21000 15 ALA F N 1
ATOM 7840 C CA . ALA F 1 17 ? 127.85600 155.55600 103.70500 1.000 164.21000 15 ALA F CA 1
ATOM 7841 C C . ALA F 1 17 ? 126.39800 155.18400 103.46900 1.000 164.21000 15 ALA F C 1
ATOM 7842 O O . ALA F 1 17 ? 125.94300 155.12300 102.32200 1.000 164.21000 15 ALA F O 1
ATOM 7844 N N . ARG F 1 18 ? 125.65100 154.92800 104.54300 1.000 157.50000 16 ARG F N 1
ATOM 7845 C CA . ARG F 1 18 ? 124.23700 154.59300 104.38900 1.000 157.50000 16 ARG F CA 1
ATOM 7846 C C . ARG F 1 18 ? 123.46400 155.75700 103.78400 1.000 157.50000 16 ARG F C 1
ATOM 7847 O O . ARG F 1 18 ? 122.64400 155.56800 102.87500 1.000 157.50000 16 ARG F O 1
ATOM 7855 N N . GLU F 1 19 ? 123.71700 156.97100 104.27600 1.000 161.50000 17 GLU F N 1
ATOM 7856 C CA . GLU F 1 19 ? 123.04700 158.14500 103.72400 1.000 161.50000 17 GLU F CA 1
ATOM 7857 C C . GLU F 1 19 ? 123.42200 158.35300 102.26200 1.000 161.50000 17 GLU F C 1
ATOM 7858 O O . GLU F 1 19 ? 122.57800 158.71500 101.43600 1.000 161.50000 17 GLU F O 1
ATOM 7864 N N . ALA F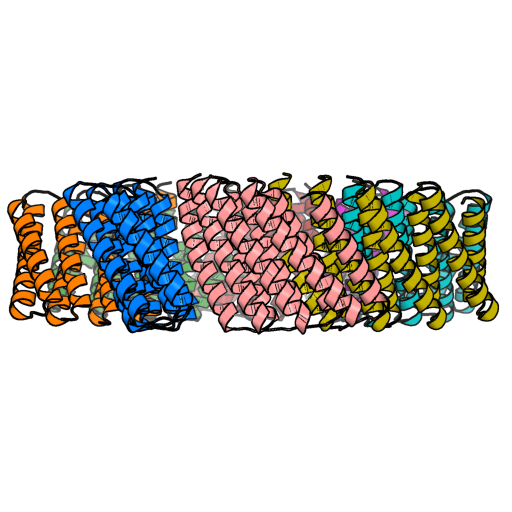 1 20 ? 124.69400 158.12600 101.92400 1.000 161.21000 18 ALA F N 1
ATOM 7865 C CA . ALA F 1 20 ? 125.13300 158.27500 100.54300 1.000 161.21000 18 ALA F CA 1
ATOM 7866 C C . ALA F 1 20 ? 124.51700 157.21700 99.64500 1.000 161.21000 18 ALA F C 1
ATOM 7867 O O . ALA F 1 20 ? 124.27000 157.47200 98.46200 1.000 161.21000 18 ALA F O 1
ATOM 7869 N N . SER F 1 21 ? 124.26300 156.02600 100.18600 1.000 161.52000 19 SER F N 1
ATOM 7870 C CA . SER F 1 21 ? 123.60600 154.98300 99.40900 1.000 161.52000 19 SER F CA 1
ATOM 7871 C C . SER F 1 21 ? 122.13900 155.31100 99.17600 1.000 161.52000 19 SER F C 1
ATOM 7872 O O . SER F 1 21 ? 121.61600 155.08400 98.08000 1.000 161.52000 19 SER F O 1
ATOM 7875 N N . GLU F 1 22 ? 121.45900 155.84300 100.19600 1.000 163.64000 20 GLU F N 1
ATOM 7876 C CA . GLU F 1 22 ? 120.06600 156.23400 100.00300 1.000 163.64000 20 GLU F CA 1
ATOM 7877 C C . GLU F 1 22 ? 119.95600 157.41200 99.04100 1.000 163.64000 20 GLU F C 1
ATOM 7878 O O . GLU F 1 22 ? 119.07900 157.42700 98.16900 1.000 163.64000 20 GLU F O 1
ATOM 7884 N N . ARG F 1 23 ? 120.83800 158.40500 99.17700 1.000 165.12000 21 ARG F N 1
ATOM 7885 C CA . ARG F 1 23 ? 120.80100 159.54700 98.26900 1.000 165.12000 21 ARG F CA 1
ATOM 7886 C C . ARG F 1 23 ? 121.32600 159.17100 96.88800 1.000 165.12000 21 ARG F C 1
ATOM 7887 O O . ARG F 1 23 ? 120.90800 159.75400 95.88000 1.000 165.12000 21 ARG F O 1
ATOM 7895 N N . GLY F 1 24 ? 122.23900 158.20500 96.81900 1.000 165.52000 22 GLY F N 1
ATOM 7896 C CA . GLY F 1 24 ? 122.76300 157.75100 95.54600 1.000 165.52000 22 GLY F CA 1
ATOM 7897 C C . GLY F 1 24 ? 124.12600 158.31600 95.19600 1.000 165.52000 22 GLY F C 1
ATOM 7898 O O . GLY F 1 24 ? 124.35500 158.72500 94.05500 1.000 165.52000 22 GLY F O 1
ATOM 7899 N N . ASP F 1 25 ? 125.03700 158.34800 96.16400 1.000 162.86000 23 ASP F N 1
ATOM 7900 C CA . ASP F 1 25 ? 126.38500 158.84500 95.93200 1.000 162.86000 23 ASP F CA 1
ATOM 7901 C C . ASP F 1 25 ? 127.33200 157.69800 95.60100 1.000 162.86000 23 ASP F C 1
ATOM 7902 O O . ASP F 1 25 ? 127.06300 156.53500 95.90700 1.000 162.86000 23 ASP F O 1
ATOM 7907 N N . GLU F 1 26 ? 128.44000 158.04200 94.96000 1.000 163.21000 24 GLU F N 1
ATOM 7908 C CA . GLU F 1 26 ? 129.52600 157.10400 94.70700 1.000 163.21000 24 GLU F CA 1
ATOM 7909 C C . GLU F 1 26 ? 130.83200 157.52300 95.35900 1.000 163.21000 24 GLU F C 1
ATOM 7910 O O . GLU F 1 26 ? 131.46400 156.70900 96.03700 1.000 163.21000 24 GLU F O 1
ATOM 7916 N N . GLU F 1 27 ? 131.25600 158.77100 95.15300 1.000 165.98000 25 GLU F N 1
ATOM 7917 C CA . GLU F 1 27 ? 132.52200 159.23300 95.71600 1.000 165.98000 25 GLU F CA 1
ATOM 7918 C C . GLU F 1 27 ? 132.50100 159.16100 97.23700 1.000 165.98000 25 GLU F C 1
ATOM 7919 O O . GLU F 1 27 ? 133.35600 158.51000 97.84900 1.000 165.98000 25 GLU F O 1
ATOM 7925 N N . GLU F 1 28 ? 131.52800 159.82500 97.86200 1.000 167.51000 26 GLU F N 1
ATOM 7926 C CA . GLU F 1 28 ? 131.37500 159.71800 99.30900 1.000 167.51000 26 GLU F CA 1
ATOM 7927 C C . GLU F 1 28 ? 131.09000 158.28200 99.72200 1.000 167.51000 26 GLU F C 1
ATOM 7928 O O . GLU F 1 28 ? 131.56300 157.82800 100.76700 1.000 167.51000 26 GLU F O 1
ATOM 7934 N N . PHE F 1 29 ? 130.32900 157.55400 98.90400 1.000 158.01000 27 PHE F N 1
ATOM 7935 C CA . PHE F 1 29 ? 130.04100 156.15400 99.20000 1.000 158.01000 27 PHE F CA 1
ATOM 7936 C C . PHE F 1 29 ? 131.32700 155.36100 99.38600 1.000 158.01000 27 PHE F C 1
ATOM 7937 O O . PHE F 1 29 ? 131.60300 154.85200 100.47900 1.000 158.01000 27 PHE F O 1
ATOM 7945 N N . ARG F 1 30 ? 132.13900 155.26900 98.33000 1.000 159.39000 28 ARG F N 1
ATOM 7946 C CA . ARG F 1 30 ? 133.37000 154.48900 98.40700 1.000 159.39000 28 ARG F CA 1
ATOM 7947 C C . ARG F 1 30 ? 134.33700 155.07400 99.42600 1.000 159.39000 28 ARG F C 1
ATOM 7948 O O . ARG F 1 30 ? 135.05400 154.33300 100.10200 1.000 159.39000 28 ARG F O 1
ATOM 7956 N N . LYS F 1 31 ? 134.36900 156.40200 99.55400 1.000 157.16000 29 LYS F N 1
ATOM 7957 C CA . LYS F 1 31 ? 135.30800 157.01800 100.48500 1.000 157.16000 29 LYS F CA 1
ATOM 7958 C C . LYS F 1 31 ? 134.98800 156.63600 101.92000 1.000 157.16000 29 LYS F C 1
ATOM 7959 O O . LYS F 1 31 ? 135.86100 156.15100 102.64900 1.000 157.16000 29 LYS F O 1
ATOM 7965 N N . ALA F 1 32 ? 133.74000 156.84000 102.34300 1.000 159.12000 30 ALA F N 1
ATOM 7966 C CA . ALA F 1 32 ? 133.34600 156.45000 103.69000 1.000 159.12000 30 ALA F CA 1
ATOM 7967 C C . ALA F 1 32 ? 133.47200 154.94900 103.88300 1.000 159.12000 30 ALA F C 1
ATOM 7968 O O . ALA F 1 32 ? 133.84400 154.48700 104.96500 1.000 159.12000 30 ALA F O 1
ATOM 7970 N N . ALA F 1 33 ? 133.19600 154.16600 102.83600 1.000 154.39000 31 ALA F N 1
ATOM 7971 C CA . ALA F 1 33 ? 133.31500 152.72000 102.96900 1.000 154.39000 31 ALA F CA 1
ATOM 7972 C C . ALA F 1 33 ? 134.75200 152.30800 103.25500 1.000 154.39000 31 ALA F C 1
ATOM 7973 O O . ALA F 1 33 ? 135.01900 151.59800 104.23100 1.000 154.39000 31 ALA F O 1
ATOM 7975 N N . GLU F 1 34 ? 135.69300 152.75200 102.42000 1.000 160.92000 32 GLU F N 1
ATOM 7976 C CA . GLU F 1 34 ? 137.08100 152.35000 102.61200 1.000 160.92000 32 GLU F CA 1
ATOM 7977 C C . GLU F 1 34 ? 137.65100 152.95200 103.88700 1.000 160.92000 32 GLU F C 1
ATOM 7978 O O . GLU F 1 34 ? 138.51700 152.34900 104.53100 1.000 160.92000 32 GLU F O 1
ATOM 7984 N N . LYS F 1 35 ? 137.16700 154.13100 104.28400 1.000 157.05000 33 LYS F N 1
ATOM 7985 C CA . LYS F 1 35 ? 137.56000 154.67100 105.57800 1.000 157.05000 33 LYS F CA 1
ATOM 7986 C C . LYS F 1 35 ? 137.07700 153.77300 106.70500 1.000 157.05000 33 LYS F C 1
ATOM 7987 O O . LYS F 1 35 ? 137.80900 153.52300 107.66700 1.000 157.05000 33 LYS F O 1
ATOM 7993 N N . ALA F 1 36 ? 135.85300 153.25900 106.59200 1.000 154.79000 34 ALA F N 1
ATOM 7994 C CA . ALA F 1 36 ? 135.32700 152.35900 107.60900 1.000 154.79000 34 ALA F CA 1
ATOM 7995 C C . ALA F 1 36 ? 136.14100 151.07700 107.67400 1.000 154.79000 34 ALA F C 1
ATOM 7996 O O . ALA F 1 36 ? 136.42400 150.56000 108.75800 1.000 154.79000 34 ALA F O 1
ATOM 7998 N N . LEU F 1 37 ? 136.53500 150.55000 106.51600 1.000 148.38000 35 LEU F N 1
ATOM 7999 C CA . LEU F 1 37 ? 137.32200 149.31900 106.51000 1.000 148.38000 35 LEU F CA 1
ATOM 8000 C C . LEU F 1 37 ? 138.71300 149.55400 107.08500 1.000 148.38000 35 LEU F C 1
ATOM 8001 O O . LEU F 1 37 ? 139.23400 148.72800 107.84500 1.000 148.38000 35 LEU F O 1
ATOM 8006 N N . GLU F 1 38 ? 139.33700 150.67700 106.72400 1.000 151.01000 36 GLU F N 1
ATOM 8007 C CA . GLU F 1 38 ? 140.63100 151.02700 107.29200 1.000 151.01000 36 GLU F CA 1
ATOM 8008 C C . GLU F 1 38 ? 140.53900 151.17900 108.80300 1.000 151.01000 36 GLU F C 1
ATOM 8009 O O . GLU F 1 38 ? 141.40500 150.69400 109.54200 1.000 151.01000 36 GLU F O 1
ATOM 8015 N N . LEU F 1 39 ? 139.48100 151.83300 109.28400 1.000 153.38000 37 LEU F N 1
ATOM 8016 C CA . LEU F 1 39 ? 139.31000 152.01900 110.71900 1.000 153.38000 37 LEU F CA 1
ATOM 8017 C C . LEU F 1 39 ? 139.04100 150.69300 111.41400 1.000 153.38000 37 LEU F C 1
ATOM 8018 O O . LEU F 1 39 ? 139.51500 150.46200 112.53100 1.000 153.38000 37 LEU F O 1
ATOM 8023 N N . ALA F 1 40 ? 138.29900 149.79900 110.76200 1.000 151.83000 38 ALA F N 1
ATOM 8024 C CA . ALA F 1 40 ? 138.03900 148.48900 111.34600 1.000 151.83000 38 ALA F CA 1
ATOM 8025 C C . ALA F 1 40 ? 139.31600 147.66700 111.43400 1.000 151.83000 38 ALA F C 1
ATOM 8026 O O . ALA F 1 40 ? 139.54200 146.96100 112.42300 1.000 151.83000 38 ALA F O 1
ATOM 8028 N N . LYS F 1 41 ? 140.16900 147.74700 110.41100 1.000 154.49000 39 LYS F N 1
ATOM 8029 C CA . LYS F 1 41 ? 141.44500 147.03900 110.47600 1.000 154.49000 39 LYS F CA 1
ATOM 8030 C C . LYS F 1 41 ? 142.33700 147.62700 111.55900 1.000 154.49000 39 LYS F C 1
ATOM 8031 O O . LYS F 1 41 ? 143.01100 146.89200 112.28800 1.000 154.49000 39 LYS F O 1
ATOM 8037 N N . ARG F 1 42 ? 142.35300 148.95600 111.67500 1.000 157.38000 40 ARG F N 1
ATOM 8038 C CA . ARG F 1 42 ? 143.07100 149.59900 112.76700 1.000 157.38000 40 ARG F CA 1
ATOM 8039 C C . ARG F 1 42 ? 142.54800 149.12400 114.11800 1.000 157.38000 40 ARG F C 1
ATOM 8040 O O . ARG F 1 42 ? 143.32200 148.91100 115.06000 1.000 157.38000 40 ARG F O 1
ATOM 8048 N N . LEU F 1 43 ? 141.23300 148.93300 114.22400 1.000 154.29000 41 LEU F N 1
ATOM 8049 C CA . LEU F 1 43 ? 140.64800 148.48500 115.48100 1.000 154.29000 41 LEU F CA 1
ATOM 8050 C C . LEU F 1 43 ? 141.02000 147.03600 115.76100 1.000 154.29000 41 LEU F C 1
ATOM 8051 O O . LEU F 1 43 ? 141.23600 146.65400 116.91500 1.000 154.29000 41 LEU F O 1
ATOM 8056 N N . VAL F 1 44 ? 141.09900 146.21700 114.71400 1.000 151.20000 42 VAL F N 1
ATOM 8057 C CA . VAL F 1 44 ? 141.58300 144.84700 114.87300 1.000 151.20000 42 VAL F CA 1
ATOM 8058 C C . VAL F 1 44 ? 143.01600 144.85300 115.38100 1.000 151.20000 42 VAL F C 1
ATOM 8059 O O . VAL F 1 44 ? 143.37900 144.07600 116.27300 1.000 151.20000 42 VAL F O 1
ATOM 8063 N N . GLU F 1 45 ? 143.85200 145.73000 114.82100 1.000 157.10000 43 GLU F N 1
ATOM 8064 C CA . GLU F 1 45 ? 145.21300 145.88800 115.32500 1.000 157.10000 43 GLU F CA 1
ATOM 8065 C C . GLU F 1 45 ? 145.20600 146.23700 116.80400 1.000 157.10000 43 GLU F C 1
ATOM 8066 O O . GLU F 1 45 ? 145.91900 145.61600 117.60400 1.000 157.10000 43 GLU F O 1
ATOM 8072 N N . GLN F 1 46 ? 144.40000 147.23200 117.18000 1.000 157.70000 44 GLN F N 1
ATOM 8073 C CA . GLN F 1 46 ? 144.31700 147.65900 118.57500 1.000 157.70000 44 GLN F CA 1
ATOM 8074 C C . GLN F 1 46 ? 143.86900 146.51800 119.47900 1.000 157.70000 44 GLN F C 1
ATOM 8075 O O . GLN F 1 46 ? 144.33600 146.39700 120.61900 1.000 157.70000 44 GLN F O 1
ATOM 8081 N N . ALA F 1 47 ? 142.97800 145.66600 118.98100 1.000 154.09000 45 ALA F N 1
ATOM 8082 C CA . ALA F 1 47 ? 142.46500 144.56300 119.78400 1.000 154.09000 45 ALA F CA 1
ATOM 8083 C C . ALA F 1 47 ? 143.58100 143.60800 120.18900 1.000 154.09000 45 ALA F C 1
ATOM 8084 O O . ALA F 1 47 ? 143.67600 143.20400 121.35200 1.000 154.09000 45 ALA F O 1
ATOM 8086 N N . LYS F 1 48 ? 144.43800 143.23500 119.23700 1.000 152.30000 46 LYS F N 1
ATOM 8087 C CA . LYS F 1 48 ? 145.52500 142.31700 119.55600 1.000 152.30000 46 LYS F CA 1
ATOM 8088 C C . LYS F 1 48 ? 146.61200 143.00900 120.36400 1.000 152.30000 46 LYS F C 1
ATOM 8089 O O . LYS F 1 48 ? 147.19400 142.40400 121.27200 1.000 152.30000 46 LYS F O 1
ATOM 8095 N N . LYS F 1 49 ? 146.90500 144.27700 120.05600 1.000 158.38000 47 LYS F N 1
ATOM 8096 C CA . LYS F 1 49 ? 147.93000 144.98200 120.82100 1.000 158.38000 47 LYS F CA 1
ATOM 8097 C C . LYS F 1 49 ? 147.49000 145.20800 122.26000 1.000 158.38000 47 LYS F C 1
ATOM 8098 O O . LYS F 1 49 ? 148.33000 145.38500 123.15000 1.000 158.38000 47 LYS F O 1
ATOM 8104 N N . GLU F 1 50 ? 146.18400 145.19500 122.51600 1.000 158.71000 48 GLU F N 1
ATOM 8105 C CA . GLU F 1 50 ? 145.66900 145.38000 123.86500 1.000 158.71000 48 GLU F CA 1
ATOM 8106 C C . GLU F 1 50 ? 144.80300 144.21400 124.32700 1.000 158.71000 48 GLU F C 1
ATOM 8107 O O . GLU F 1 50 ? 144.01900 144.37000 125.26900 1.000 158.71000 48 GLU F O 1
ATOM 8113 N N . GLY F 1 51 ? 144.93200 143.05500 123.68600 1.000 154.43000 49 GLY F N 1
ATOM 8114 C CA . GLY F 1 51 ? 144.31100 141.83000 124.17100 1.000 154.43000 49 GLY F CA 1
ATOM 8115 C C . GLY F 1 51 ? 142.82200 141.91600 124.43500 1.000 154.43000 49 GLY F C 1
ATOM 8116 O O . GLY F 1 51 ? 142.36500 141.53400 125.52000 1.000 154.43000 49 GLY F O 1
ATOM 8117 N N . ASP F 1 52 ? 142.05200 142.40400 123.46800 1.000 146.86000 50 ASP F N 1
ATOM 8118 C CA . ASP F 1 52 ? 140.60600 142.51200 123.61600 1.000 146.86000 50 ASP F CA 1
ATOM 8119 C C . ASP F 1 52 ? 139.92300 141.73000 122.50500 1.000 146.86000 50 ASP F C 1
ATOM 8120 O O . ASP F 1 52 ? 139.98800 142.14100 121.33400 1.000 146.86000 50 ASP F O 1
ATOM 8125 N N . PRO F 1 53 ? 139.26500 140.60900 122.81000 1.000 133.50000 51 PRO F N 1
ATOM 8126 C CA . PRO F 1 53 ? 138.59100 139.85900 121.73900 1.000 133.50000 51 PRO F CA 1
ATOM 8127 C C . PRO F 1 53 ? 137.33300 140.53600 121.22600 1.000 133.50000 51 PRO F C 1
ATOM 8128 O O . PRO F 1 53 ? 137.07500 140.50600 120.01700 1.000 133.50000 51 PRO F O 1
ATOM 8132 N N . GLU F 1 54 ? 136.54400 141.14900 122.11200 1.000 130.46000 52 GLU F N 1
ATOM 8133 C CA . GLU F 1 54 ? 135.26500 141.72100 121.70000 1.000 130.46000 52 GLU F CA 1
ATOM 8134 C C . GLU F 1 54 ? 135.44900 142.78000 120.62300 1.000 130.46000 52 GLU F C 1
ATOM 8135 O O . GLU F 1 54 ? 134.58100 142.95800 119.75700 1.000 130.46000 52 GLU F O 1
ATOM 8141 N N . LEU F 1 55 ? 136.57000 143.49800 120.66500 1.000 129.28000 53 LEU F N 1
ATOM 8142 C CA . LEU F 1 55 ? 136.85000 144.47800 119.62700 1.000 129.28000 53 LEU F CA 1
ATOM 8143 C C . LEU F 1 55 ? 136.90000 143.82400 118.25400 1.000 129.28000 53 LEU F C 1
ATOM 8144 O O . LEU F 1 55 ? 136.41400 144.39100 117.26900 1.000 129.28000 53 LEU F O 1
ATOM 8149 N N . VAL F 1 56 ? 137.47500 142.62200 118.16800 1.000 122.15000 54 VAL F N 1
ATOM 8150 C CA . VAL F 1 56 ? 137.52000 141.91900 116.89000 1.000 122.15000 54 VAL F CA 1
ATOM 8151 C C . VAL F 1 56 ? 136.11100 141.65100 116.39000 1.000 122.15000 54 VAL F C 1
ATOM 8152 O O . VAL F 1 56 ? 135.79900 141.86200 115.21100 1.000 122.15000 54 VAL F O 1
ATOM 8156 N N . LEU F 1 57 ? 135.23300 141.18800 117.28100 1.000 114.20000 55 LEU F N 1
ATOM 8157 C CA . LEU F 1 57 ? 133.85900 140.90900 116.88900 1.000 114.20000 55 LEU F CA 1
ATOM 8158 C C . LEU F 1 57 ? 133.15700 142.16800 116.40500 1.000 114.20000 55 LEU F C 1
ATOM 8159 O O . LEU F 1 57 ? 132.41100 142.13700 115.41800 1.000 114.20000 55 LEU F O 1
ATOM 8164 N N . GLU F 1 58 ? 133.38300 143.29300 117.08600 1.000 121.09000 56 GLU F N 1
ATOM 8165 C CA . GLU F 1 58 ? 132.72300 144.52500 116.66700 1.000 121.09000 56 GLU F CA 1
ATOM 8166 C C . GLU F 1 58 ? 133.25300 145.00900 115.32500 1.000 121.09000 56 GLU F C 1
ATOM 8167 O O . GLU F 1 58 ? 132.48600 145.49500 114.48700 1.000 121.09000 56 GLU F O 1
ATOM 8173 N N . ALA F 1 59 ? 134.56100 144.88100 115.10100 1.000 117.09000 57 ALA F N 1
ATOM 8174 C CA . ALA F 1 59 ? 135.11000 145.21000 113.79100 1.000 117.09000 57 ALA F CA 1
ATOM 8175 C C . ALA F 1 59 ? 134.50000 144.32600 112.71400 1.000 117.09000 57 ALA F C 1
ATOM 8176 O O . ALA F 1 59 ? 134.22400 144.78500 111.59800 1.000 117.09000 57 ALA F O 1
ATOM 8178 N N . ALA F 1 60 ? 134.28200 143.05000 113.03500 1.000 112.03000 58 ALA F N 1
ATOM 8179 C CA . ALA F 1 60 ? 133.64100 142.14500 112.09000 1.000 112.03000 58 ALA F CA 1
ATOM 8180 C C . ALA F 1 60 ? 132.23200 142.61400 111.76500 1.000 112.03000 58 ALA F C 1
ATOM 8181 O O . ALA F 1 60 ? 131.81600 142.61600 110.60200 1.000 112.03000 58 ALA F O 1
ATOM 8183 N N . ARG F 1 61 ? 131.49800 143.01700 112.79800 1.000 108.40000 59 ARG F N 1
ATOM 8184 C CA . ARG F 1 61 ? 130.13100 143.48700 112.62300 1.000 108.40000 59 ARG F CA 1
ATOM 8185 C C . ARG F 1 61 ? 130.10500 144.73700 111.75300 1.000 108.40000 59 ARG F C 1
ATOM 8186 O O . ARG F 1 61 ? 129.23900 144.88400 110.89000 1.000 108.40000 59 ARG F O 1
ATOM 8194 N N . VAL F 1 62 ? 131.05800 145.63500 111.98100 1.000 111.85000 60 VAL F N 1
ATOM 8195 C CA . VAL F 1 62 ? 131.14200 146.86200 111.19800 1.000 111.85000 60 VAL F CA 1
ATOM 8196 C C . VAL F 1 62 ? 131.41700 146.52300 109.73700 1.000 111.85000 60 VAL F C 1
ATOM 8197 O O . VAL F 1 62 ? 130.83000 147.11500 108.83000 1.000 111.85000 60 VAL F O 1
ATOM 8201 N N . ALA F 1 63 ? 132.31400 145.56600 109.52000 1.000 107.83000 61 ALA F N 1
ATOM 8202 C CA . ALA F 1 63 ? 132.65900 145.12500 108.17500 1.000 107.83000 61 ALA F CA 1
ATOM 8203 C C . ALA F 1 63 ? 131.44600 144.50100 107.49900 1.000 107.83000 61 ALA F C 1
ATOM 8204 O O . ALA F 1 63 ? 131.19600 144.72400 106.31400 1.000 107.83000 61 ALA F O 1
ATOM 8206 N N . LEU F 1 64 ? 130.69400 143.71800 108.26600 1.000 103.76000 62 LEU F N 1
ATOM 8207 C CA . LEU F 1 64 ? 129.50000 143.05600 107.75600 1.000 103.76000 62 LEU F CA 1
ATOM 8208 C C . LEU F 1 64 ? 128.46000 144.08200 107.32700 1.000 103.76000 62 LEU F C 1
ATOM 8209 O O . LEU F 1 64 ? 127.80100 143.92000 106.30100 1.000 103.76000 62 LEU F O 1
ATOM 8214 N N . TRP F 1 65 ? 128.32000 145.14100 108.11900 1.000 110.27000 63 TRP F N 1
ATOM 8215 C CA . TRP F 1 65 ? 127.36200 146.19500 107.81200 1.000 110.27000 63 TRP F CA 1
ATOM 8216 C C . TRP F 1 65 ? 127.72800 146.87200 106.49700 1.000 110.27000 63 TRP F C 1
ATOM 8217 O O . TRP F 1 65 ? 126.85900 147.17000 105.67800 1.000 110.27000 63 TRP F O 1
ATOM 8228 N N . VAL F 1 66 ? 129.02200 147.11400 106.30000 1.000 109.06000 64 VAL F N 1
ATOM 8229 C CA . VAL F 1 66 ? 129.50300 147.73800 105.07500 1.000 109.06000 64 VAL F CA 1
ATOM 8230 C C . VAL F 1 66 ? 129.21100 146.83700 103.88100 1.000 109.06000 64 VAL F C 1
ATOM 8231 O O . VAL F 1 66 ? 128.80400 147.30700 102.81900 1.000 109.06000 64 VAL F O 1
ATOM 8235 N N . ALA F 1 67 ? 129.42100 145.53700 104.06700 1.000 107.92000 65 ALA F N 1
ATOM 8236 C CA . ALA F 1 67 ? 129.17300 144.56000 103.01500 1.000 107.92000 65 ALA F CA 1
ATOM 8237 C C . ALA F 1 67 ? 127.69500 144.53600 102.64900 1.000 107.92000 65 ALA F C 1
ATOM 8238 O O . ALA F 1 67 ? 127.33700 144.44400 101.47500 1.000 107.92000 65 ALA F O 1
ATOM 8240 N N . GLU F 1 68 ? 126.83300 144.58000 103.64100 1.000 109.49000 66 GLU F N 1
ATOM 8241 C CA . GLU F 1 68 ? 125.42900 144.48900 103.33700 1.000 109.49000 66 GLU F CA 1
ATOM 8242 C C . GLU F 1 68 ? 125.04100 145.66900 102.48800 1.000 109.49000 66 GLU F C 1
ATOM 8243 O O . GLU F 1 68 ? 124.34400 145.55800 101.47700 1.000 109.49000 66 GLU F O 1
ATOM 8249 N N . LEU F 1 69 ? 125.59100 146.81200 102.84000 1.000 119.51000 67 LEU F N 1
ATOM 8250 C CA . LEU F 1 69 ? 125.29400 148.03800 102.13600 1.000 119.51000 67 LEU F CA 1
ATOM 8251 C C . LEU F 1 69 ? 125.72700 147.98700 100.71200 1.000 119.51000 67 LEU F C 1
ATOM 8252 O O . LEU F 1 69 ? 125.03300 148.47400 99.84200 1.000 119.51000 67 LEU F O 1
ATOM 8257 N N . ALA F 1 70 ? 126.86400 147.37600 100.44700 1.000 120.81000 68 ALA F N 1
ATOM 8258 C CA . ALA F 1 70 ? 127.29700 147.26800 99.09300 1.000 120.81000 68 ALA F CA 1
ATOM 8259 C C . ALA F 1 70 ? 126.29000 146.47100 98.29700 1.000 120.81000 68 ALA F C 1
ATOM 8260 O O . ALA F 1 70 ? 125.88300 146.90000 97.23100 1.000 120.81000 68 ALA F O 1
ATOM 8262 N N . ALA F 1 71 ? 125.81100 145.36400 98.83900 1.000 125.47000 69 ALA F N 1
ATOM 8263 C CA . ALA F 1 71 ? 124.84400 144.57700 98.10700 1.000 125.47000 69 ALA F CA 1
ATOM 8264 C C . ALA F 1 71 ? 123.58500 145.35400 97.85500 1.000 125.47000 69 ALA F C 1
ATOM 8265 O O . ALA F 1 71 ? 123.00000 145.20400 96.79400 1.000 125.47000 69 ALA F O 1
ATOM 8267 N N . LYS F 1 72 ? 123.10400 146.12500 98.82600 1.000 125.17000 70 LYS F N 1
ATOM 8268 C CA . LYS F 1 72 ? 121.90300 146.89500 98.50800 1.000 125.17000 70 LYS F CA 1
ATOM 8269 C C . LYS F 1 72 ? 122.29600 147.87300 97.41800 1.000 125.17000 70 LYS F C 1
ATOM 8270 O O . LYS F 1 72 ? 121.64800 147.98500 96.39200 1.000 125.17000 70 LYS F O 1
ATOM 8276 N N . ASN F 1 73 ? 123.43300 148.51300 97.61200 1.000 131.68000 71 ASN F N 1
ATOM 8277 C CA . ASN F 1 73 ? 123.92600 149.42000 96.59700 1.000 131.68000 71 ASN F CA 1
ATOM 8278 C C . ASN F 1 73 ? 124.33000 148.71900 95.31000 1.000 131.68000 71 ASN F C 1
ATOM 8279 O O . ASN F 1 73 ? 124.01200 149.18100 94.22300 1.000 131.68000 71 ASN F O 1
ATOM 8284 N N . GLY F 1 74 ? 124.99400 147.58000 95.44200 1.000 128.98000 72 GLY F N 1
ATOM 8285 C CA . GLY F 1 74 ? 125.46600 146.82000 94.29700 1.000 128.98000 72 GLY F CA 1
ATOM 8286 C C . GLY F 1 74 ? 126.86300 147.15500 93.79500 1.000 128.98000 72 GLY F C 1
ATOM 8287 O O . GLY F 1 74 ? 127.33500 146.56300 92.83100 1.000 128.98000 72 GLY F O 1
ATOM 8288 N N . ASP F 1 75 ? 127.53700 148.08700 94.45200 1.000 130.41000 73 ASP F N 1
ATOM 8289 C CA . ASP F 1 75 ? 128.89000 148.47200 94.06600 1.000 130.41000 73 ASP F CA 1
ATOM 8290 C C . ASP F 1 75 ? 129.83700 147.32400 94.39000 1.000 130.41000 73 ASP F C 1
ATOM 8291 O O . ASP F 1 75 ? 130.25400 147.15600 95.54000 1.000 130.41000 73 ASP F O 1
ATOM 8296 N N . LYS F 1 76 ? 130.18600 146.54100 93.37200 1.000 120.19000 74 LYS F N 1
ATOM 8297 C CA . LYS F 1 76 ? 130.96300 145.32800 93.60900 1.000 120.19000 74 LYS F CA 1
ATOM 8298 C C . LYS F 1 76 ? 132.40900 145.65000 93.96200 1.000 120.19000 74 LYS F C 1
ATOM 8299 O O . LYS F 1 76 ? 133.03500 144.93500 94.75400 1.000 120.19000 74 LYS F O 1
ATOM 8305 N N . GLU F 1 77 ? 132.95400 146.72100 93.37900 1.000 120.68000 75 GLU F N 1
ATOM 8306 C CA . GLU F 1 77 ? 134.37000 147.02900 93.55500 1.000 120.68000 75 GLU F CA 1
ATOM 8307 C C . GLU F 1 77 ? 134.71400 147.24400 95.02400 1.000 120.68000 75 GLU F C 1
ATOM 8308 O O . GLU F 1 77 ? 135.82900 146.93800 95.45900 1.000 120.68000 75 GLU F O 1
ATOM 8314 N N . VAL F 1 78 ? 133.76800 147.76800 95.80000 1.000 116.80000 76 VAL F N 1
ATOM 8315 C CA . VAL F 1 78 ? 133.99500 147.92600 97.23100 1.000 116.80000 76 VAL F CA 1
ATOM 8316 C C . VAL F 1 78 ? 133.52000 146.68800 97.98100 1.000 116.80000 76 VAL F C 1
ATOM 8317 O O . VAL F 1 78 ? 134.05300 146.34300 99.04600 1.000 116.80000 76 VAL F O 1
ATOM 8321 N N . PHE F 1 79 ? 132.51900 145.99200 97.43500 1.000 104.67000 77 PHE F N 1
ATOM 8322 C CA . PHE F 1 79 ? 131.97300 144.81400 98.09800 1.000 104.67000 77 PHE F CA 1
ATOM 8323 C C . PHE F 1 79 ? 133.01900 143.72300 98.23500 1.000 104.67000 77 PHE F C 1
ATOM 8324 O O . PHE F 1 79 ? 133.09600 143.04200 99.26200 1.000 104.67000 77 PHE F O 1
ATOM 8332 N N . LYS F 1 80 ? 133.82800 143.53300 97.19500 1.000 104.04000 78 LYS F N 1
ATOM 8333 C CA . LYS F 1 80 ? 134.86500 142.51000 97.25800 1.000 104.04000 78 LYS F CA 1
ATOM 8334 C C . LYS F 1 80 ? 135.88400 142.82900 98.33800 1.000 104.04000 78 LYS F C 1
ATOM 8335 O O . LYS F 1 80 ? 136.29300 141.94300 99.09700 1.000 104.04000 78 LYS F O 1
ATOM 8341 N N . LYS F 1 81 ? 136.31300 144.08700 98.42000 1.000 106.56000 79 LYS F N 1
ATOM 8342 C CA . LYS F 1 81 ? 137.24900 144.47800 99.46700 1.000 106.56000 79 LYS F CA 1
ATOM 8343 C C . LYS F 1 81 ? 136.63400 144.27200 100.84400 1.000 106.56000 79 LYS F C 1
ATOM 8344 O O . LYS F 1 81 ? 137.30000 143.80100 101.77500 1.000 106.56000 79 LYS F O 1
ATOM 8350 N N . ALA F 1 82 ? 135.35200 144.60900 100.98600 1.000 107.28000 80 ALA F N 1
ATOM 8351 C CA . ALA F 1 82 ? 134.68700 144.44200 102.27000 1.000 107.28000 80 ALA F CA 1
ATOM 8352 C C . ALA F 1 82 ? 134.62100 142.97600 102.66800 1.000 107.28000 80 ALA F C 1
ATOM 8353 O O . ALA F 1 82 ? 134.87800 142.62800 103.82600 1.000 107.28000 80 ALA F O 1
ATOM 8355 N N . ALA F 1 83 ? 134.28100 142.10100 101.72600 1.000 102.96000 81 ALA F N 1
ATOM 8356 C CA . ALA F 1 83 ? 134.20700 140.68000 102.03800 1.000 102.96000 81 ALA F CA 1
ATOM 8357 C C . ALA F 1 83 ? 135.58100 140.11000 102.35200 1.000 102.96000 81 ALA F C 1
ATOM 8358 O O . ALA F 1 83 ? 135.71600 139.26400 103.24200 1.000 102.96000 81 ALA F O 1
ATOM 8360 N N . GLU F 1 84 ? 136.60900 140.54800 101.62400 1.000 103.94000 82 GLU F N 1
ATOM 8361 C CA . GLU F 1 84 ? 137.96100 140.10800 101.94000 1.000 103.94000 82 GLU F CA 1
ATOM 8362 C C . GLU F 1 84 ? 138.32900 140.50100 103.36000 1.000 103.94000 82 GLU F C 1
ATOM 8363 O O . GLU F 1 84 ? 138.86100 139.68500 104.12500 1.000 103.94000 82 GLU F O 1
ATOM 8369 N N . SER F 1 85 ? 138.04000 141.74900 103.73000 1.000 105.47000 83 SER F N 1
ATOM 8370 C CA . SER F 1 85 ? 138.28100 142.20200 105.09400 1.000 105.47000 83 SER F CA 1
ATOM 8371 C C . SER F 1 85 ? 137.51500 141.36700 106.10600 1.000 105.47000 83 SER F C 1
ATOM 8372 O O . SER F 1 85 ? 138.05900 140.99000 107.14900 1.000 105.47000 83 SER F O 1
ATOM 8375 N N . ALA F 1 86 ? 136.24500 141.08300 105.82200 1.000 97.35000 84 ALA F N 1
ATOM 8376 C CA . ALA F 1 86 ? 135.42600 140.34500 106.77300 1.000 97.35000 84 ALA F CA 1
ATOM 8377 C C . ALA F 1 86 ? 135.95900 138.93700 106.97700 1.000 97.35000 84 ALA F C 1
ATOM 8378 O O . ALA F 1 86 ? 136.02500 138.44800 108.10800 1.000 97.35000 84 ALA F O 1
ATOM 8380 N N . LEU F 1 87 ? 136.34600 138.26800 105.89400 1.000 93.25000 85 LEU F N 1
ATOM 8381 C CA . LEU F 1 87 ? 136.90400 136.93100 106.02800 1.000 93.25000 85 LEU F CA 1
ATOM 8382 C C . LEU F 1 87 ? 138.23000 136.96200 106.77400 1.000 93.25000 85 LEU F C 1
ATOM 8383 O O . LEU F 1 87 ? 138.51200 136.07000 107.58100 1.000 93.25000 85 LEU F O 1
ATOM 8388 N N . GLU F 1 88 ? 139.06400 137.97600 106.52200 1.000 102.27000 86 GLU F N 1
ATOM 8389 C CA . GLU F 1 88 ? 140.32700 138.06900 107.24900 1.000 102.27000 86 GLU F CA 1
ATOM 8390 C C . GLU F 1 88 ? 140.08500 138.28100 108.73600 1.000 102.27000 86 GLU F C 1
ATOM 8391 O O . GLU F 1 88 ? 140.77500 137.69300 109.58000 1.000 102.27000 86 GLU F O 1
ATOM 8397 N N . VAL F 1 89 ? 139.10300 139.11200 109.07700 1.000 101.29000 87 VAL F N 1
ATOM 8398 C CA . VAL F 1 89 ? 138.75400 139.31900 110.47700 1.000 101.29000 87 VAL F CA 1
ATOM 8399 C C . VAL F 1 89 ? 138.23300 138.02800 111.08700 1.000 101.29000 87 VAL F C 1
ATOM 8400 O O . VAL F 1 89 ? 138.51300 137.71400 112.24800 1.000 101.29000 87 VAL F O 1
ATOM 8404 N N . ALA F 1 90 ? 137.47200 137.25300 110.31300 1.000 97.06000 88 ALA F N 1
ATOM 8405 C CA . ALA F 1 90 ? 137.01400 135.95700 110.79900 1.000 97.06000 88 ALA F CA 1
ATOM 8406 C C . ALA F 1 90 ? 138.18900 135.03800 111.09200 1.000 97.06000 88 ALA F C 1
ATOM 8407 O O . ALA F 1 90 ? 138.20300 134.33800 112.11200 1.000 97.06000 88 ALA F O 1
ATOM 8409 N N . LYS F 1 91 ? 139.18000 135.01900 110.20300 1.000 99.77000 89 LYS F N 1
ATOM 8410 C CA . LYS F 1 91 ? 140.36800 134.20600 110.43300 1.000 99.77000 89 LYS F CA 1
ATOM 8411 C C . LYS F 1 91 ? 141.08700 134.64100 111.70100 1.000 99.77000 89 LYS F C 1
ATOM 8412 O O . LYS F 1 91 ? 141.50900 133.80800 112.51200 1.000 99.77000 89 LYS F O 1
ATOM 8418 N N . ARG F 1 92 ? 141.24200 135.95100 111.88200 1.000 101.94000 90 ARG F N 1
ATOM 8419 C CA . ARG F 1 92 ? 141.88300 136.45600 113.09100 1.000 101.94000 90 ARG F CA 1
ATOM 8420 C C . ARG F 1 92 ? 141.09200 136.06500 114.32900 1.000 101.94000 90 ARG F C 1
ATOM 8421 O O . ARG F 1 92 ? 141.67100 135.75200 115.37800 1.000 101.94000 90 ARG F O 1
ATOM 8429 N N . LEU F 1 93 ? 139.76400 136.08100 114.22600 1.000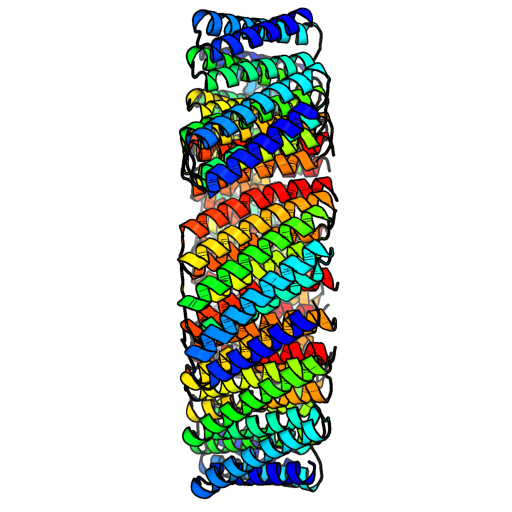 94.93000 91 LEU F N 1
ATOM 8430 C CA . LEU F 1 93 ? 138.92300 135.67900 115.34500 1.000 94.93000 91 LEU F CA 1
ATOM 8431 C C . LEU F 1 93 ? 139.14400 134.21600 115.68900 1.000 94.93000 91 LEU F C 1
ATOM 8432 O O . LEU F 1 93 ? 139.27500 133.86000 116.86300 1.000 94.93000 91 LEU F O 1
ATOM 8437 N N . VAL F 1 94 ? 139.18800 133.35700 114.67200 1.000 95.28000 92 VAL F N 1
ATOM 8438 C CA . VAL F 1 94 ? 139.49600 131.94800 114.90000 1.000 95.28000 92 VAL F CA 1
ATOM 8439 C C . VAL F 1 94 ? 140.84600 131.80100 115.58500 1.000 95.28000 92 VAL F C 1
ATOM 8440 O O . VAL F 1 94 ? 141.00100 131.01400 116.52800 1.000 95.28000 92 VAL F O 1
ATOM 8444 N N . GLU F 1 95 ? 141.84300 132.55100 115.11500 1.000 101.56000 93 GLU F N 1
ATOM 8445 C CA . GLU F 1 95 ? 143.18400 132.44200 115.67900 1.000 101.56000 93 GLU F CA 1
ATOM 8446 C C . GLU F 1 95 ? 143.18500 132.80000 117.15600 1.000 101.56000 93 GLU F C 1
ATOM 8447 O O . GLU F 1 95 ? 143.66200 132.02800 117.99500 1.000 101.56000 93 GLU F O 1
ATOM 8453 N N . VAL F 1 96 ? 142.64100 133.97000 117.49500 1.000 99.05000 94 VAL F N 1
ATOM 8454 C CA . VAL F 1 96 ? 142.65800 134.40400 118.88700 1.000 99.05000 94 VAL F CA 1
ATOM 8455 C C . VAL F 1 96 ? 141.79700 133.49600 119.75600 1.000 99.05000 94 VAL F C 1
ATOM 8456 O O . VAL F 1 96 ? 142.11600 133.26900 120.92900 1.000 99.05000 94 VAL F O 1
ATOM 8460 N N . ALA F 1 97 ? 140.71000 132.94900 119.21000 1.000 101.37000 95 ALA F N 1
ATOM 8461 C CA . ALA F 1 97 ? 139.85800 132.06700 119.99800 1.000 101.37000 95 ALA F CA 1
ATOM 8462 C C . ALA F 1 97 ? 140.56900 130.76300 120.31700 1.000 101.37000 95 ALA F C 1
ATOM 8463 O O . ALA F 1 97 ? 140.58000 130.31500 121.47000 1.000 101.37000 95 ALA F O 1
ATOM 8465 N N . SER F 1 98 ? 141.16800 130.13100 119.30500 1.000 104.16000 96 SER F N 1
ATOM 8466 C CA . SER F 1 98 ? 141.95200 128.93000 119.56000 1.000 104.16000 96 SER F CA 1
ATOM 8467 C C . SER F 1 98 ? 143.12600 129.22400 120.48200 1.000 104.16000 96 SER F C 1
ATOM 8468 O O . SER F 1 98 ? 143.55600 128.34800 121.23900 1.000 104.16000 96 SER F O 1
ATOM 8471 N N . LYS F 1 99 ? 143.65100 130.44900 120.43600 1.000 107.26000 97 LYS F N 1
ATOM 8472 C CA . LYS F 1 99 ? 144.72600 130.82900 121.34300 1.000 107.26000 97 LYS F CA 1
ATOM 8473 C C . LYS F 1 99 ? 144.23700 130.85800 122.78500 1.000 107.26000 97 LYS F C 1
ATOM 8474 O O . LYS F 1 99 ? 144.87600 130.29500 123.68000 1.000 107.26000 97 LYS F O 1
ATOM 8480 N N . GLU F 1 100 ? 143.09900 131.50800 123.02600 1.000 112.18000 98 GLU F N 1
ATOM 8481 C CA . GLU F 1 100 ? 142.60400 131.66600 124.38700 1.000 112.18000 98 GLU F CA 1
ATOM 8482 C C . GLU F 1 100 ? 141.77000 130.47700 124.84500 1.000 112.18000 98 GLU F C 1
ATOM 8483 O O . GLU F 1 100 ? 141.85600 130.08100 126.01200 1.000 112.18000 98 GLU F O 1
ATOM 8489 N N . GLY F 1 101 ? 140.97800 129.89100 123.95300 1.000 107.19000 99 GLY F N 1
ATOM 8490 C CA . GLY F 1 101 ? 140.05500 128.84800 124.35400 1.000 107.19000 99 GLY F CA 1
ATOM 8491 C C . GLY F 1 101 ? 138.70200 129.39900 124.75400 1.000 107.19000 99 GLY F C 1
ATOM 8492 O O . GLY F 1 101 ? 138.21500 129.13900 125.85900 1.000 107.19000 99 GLY F O 1
ATOM 8493 N N . ASP F 1 102 ? 138.08800 130.16500 123.85900 1.000 99.49000 100 ASP F N 1
ATOM 8494 C CA . ASP F 1 102 ? 136.78400 130.77900 124.10300 1.000 99.49000 100 ASP F CA 1
ATOM 8495 C C . ASP F 1 102 ? 135.84000 130.36800 122.98600 1.000 99.49000 100 ASP F C 1
ATOM 8496 O O . ASP F 1 102 ? 136.04400 130.78000 121.82600 1.000 99.49000 100 ASP F O 1
ATOM 8501 N N . PRO F 1 103 ? 134.81000 129.58300 123.27500 1.000 89.05000 101 PRO F N 1
ATOM 8502 C CA . PRO F 1 103 ? 133.95000 129.05700 122.20700 1.000 89.05000 101 PRO F CA 1
ATOM 8503 C C . PRO F 1 103 ? 133.16900 130.12000 121.45200 1.000 89.05000 101 PRO F C 1
ATOM 8504 O O . PRO F 1 103 ? 133.13800 130.10100 120.21800 1.000 89.05000 101 PRO F O 1
ATOM 8508 N N . ASP F 1 104 ? 132.53600 131.04400 122.18100 1.000 85.63000 102 ASP F N 1
ATOM 8509 C CA . ASP F 1 104 ? 131.63900 132.01600 121.55800 1.000 85.63000 102 ASP F CA 1
ATOM 8510 C C . ASP F 1 104 ? 132.29600 132.72700 120.38300 1.000 85.63000 102 ASP F C 1
ATOM 8511 O O . ASP F 1 104 ? 131.64500 133.00500 119.36800 1.000 85.63000 102 ASP F O 1
ATOM 8516 N N . LEU F 1 105 ? 133.58900 133.02000 120.50000 1.000 86.73000 103 LEU F N 1
ATOM 8517 C CA . LEU F 1 105 ? 134.28800 133.68200 119.40900 1.000 86.73000 103 LEU F CA 1
ATOM 8518 C C . LEU F 1 105 ? 134.28700 132.82300 118.15400 1.000 86.73000 103 LEU F C 1
ATOM 8519 O O . LEU F 1 105 ? 134.11400 133.33500 117.04100 1.000 86.73000 103 LEU F O 1
ATOM 8524 N N . VAL F 1 106 ? 134.46000 131.51100 118.30800 1.000 79.27000 104 VAL F N 1
ATOM 8525 C CA . VAL F 1 106 ? 134.47400 130.63800 117.14300 1.000 79.27000 104 VAL F CA 1
ATOM 8526 C C . VAL F 1 106 ? 133.11200 130.63000 116.46800 1.000 79.27000 104 VAL F C 1
ATOM 8527 O O . VAL F 1 106 ? 133.01000 130.69100 115.23500 1.000 79.27000 104 VAL F O 1
ATOM 8531 N N . ALA F 1 107 ? 132.04300 130.53900 117.26000 1.000 74.18000 105 ALA F N 1
ATOM 8532 C CA . ALA F 1 107 ? 130.70500 130.56300 116.68800 1.000 74.18000 105 ALA F CA 1
ATOM 8533 C C . ALA F 1 107 ? 130.45300 131.86600 115.95000 1.000 74.18000 105 ALA F C 1
ATOM 8534 O O . ALA F 1 107 ? 129.85700 131.87300 114.86600 1.000 74.18000 105 ALA F O 1
ATOM 8536 N N . TRP F 1 108 ? 130.90200 132.98300 116.52000 1.000 80.22000 106 TRP F N 1
ATOM 8537 C CA . TRP F 1 108 ? 130.73500 134.25400 115.83100 1.000 80.22000 106 TRP F CA 1
ATOM 8538 C C . TRP F 1 108 ? 131.52700 134.27800 114.53400 1.000 80.22000 106 TRP F C 1
ATOM 8539 O O . TRP F 1 108 ? 131.08100 134.85400 113.53800 1.000 80.22000 106 TRP F O 1
ATOM 8550 N N . ALA F 1 109 ? 132.70200 133.65000 114.52400 1.000 73.29000 107 ALA F N 1
ATOM 8551 C CA . ALA F 1 109 ? 133.46800 133.55900 113.28800 1.000 73.29000 107 ALA F CA 1
ATOM 8552 C C . ALA F 1 109 ? 132.70000 132.78200 112.22900 1.000 73.29000 107 ALA F C 1
ATOM 8553 O O . ALA F 1 109 ? 132.63700 133.19100 111.06300 1.000 73.29000 107 ALA F O 1
ATOM 8555 N N . ALA F 1 110 ? 132.11700 131.65100 112.62200 1.000 65.12000 108 ALA F N 1
ATOM 8556 C CA . ALA F 1 110 ? 131.34100 130.85800 111.67700 1.000 65.12000 108 ALA F CA 1
ATOM 8557 C C . ALA F 1 110 ? 130.17200 131.65600 111.12700 1.000 65.12000 108 ALA F C 1
ATOM 8558 O O . ALA F 1 110 ? 129.89500 131.62300 109.92400 1.000 65.12000 108 ALA F O 1
ATOM 8560 N N . LEU F 1 111 ? 129.47900 132.38400 111.99900 1.000 62.19000 109 LEU F N 1
ATOM 8561 C CA . LEU F 1 111 ? 128.35000 133.18300 111.54000 1.000 62.19000 109 LEU F CA 1
ATOM 8562 C C . LEU F 1 111 ? 128.80100 134.29100 110.59900 1.000 62.19000 109 LEU F C 1
ATOM 8563 O O . LEU F 1 111 ? 128.11900 134.58800 109.61700 1.000 62.19000 109 LEU F O 1
ATOM 8568 N N . VAL F 1 112 ? 129.95200 134.90700 110.87400 1.000 66.43000 110 VAL F N 1
ATOM 8569 C CA . VAL F 1 112 ? 130.45600 135.94700 109.98500 1.000 66.43000 110 VAL F CA 1
ATOM 8570 C C . VAL F 1 112 ? 130.77200 135.36800 108.61600 1.000 66.43000 110 VAL F C 1
ATOM 8571 O O . VAL F 1 112 ? 130.43100 135.95500 107.58000 1.000 66.43000 110 VAL F O 1
ATOM 8575 N N . ALA F 1 113 ? 131.43700 134.21600 108.58700 1.000 61.67000 111 ALA F N 1
ATOM 8576 C CA . ALA F 1 113 ? 131.74300 133.57800 107.31300 1.000 61.67000 111 ALA F CA 1
ATOM 8577 C C . ALA F 1 113 ? 130.46800 133.26500 106.54400 1.000 61.67000 111 ALA F C 1
ATOM 8578 O O . ALA F 1 113 ? 130.34600 133.58300 105.35400 1.000 61.67000 111 ALA F O 1
ATOM 8580 N N . LEU F 1 114 ? 129.49800 132.64700 107.21300 1.000 55.72000 112 LEU F N 1
ATOM 8581 C CA . LEU F 1 114 ? 128.25100 132.32800 106.53700 1.000 55.72000 112 LEU F CA 1
ATOM 8582 C C . LEU F 1 114 ? 127.52800 133.57700 106.06800 1.000 55.72000 112 LEU F C 1
ATOM 8583 O O . LEU F 1 114 ? 126.87000 133.54900 105.02800 1.000 55.72000 112 LEU F O 1
ATOM 8588 N N . TRP F 1 115 ? 127.63600 134.68200 106.80400 1.000 64.66000 113 TRP F N 1
ATOM 8589 C CA . TRP F 1 115 ? 126.93300 135.88300 106.37700 1.000 64.66000 113 TRP F CA 1
ATOM 8590 C C . TRP F 1 115 ? 127.59400 136.49600 105.15800 1.000 64.66000 113 TRP F C 1
ATOM 8591 O O . TRP F 1 115 ? 126.90800 137.00900 104.26500 1.000 64.66000 113 TRP F O 1
ATOM 8602 N N . VAL F 1 116 ? 128.92300 136.47200 105.10300 1.000 65.28000 114 VAL F N 1
ATOM 8603 C CA . VAL F 1 116 ? 129.59900 136.88700 103.88100 1.000 65.28000 114 VAL F CA 1
ATOM 8604 C C . VAL F 1 116 ? 129.14000 136.02000 102.72100 1.000 65.28000 114 VAL F C 1
ATOM 8605 O O . VAL F 1 116 ? 128.87000 136.51300 101.61800 1.000 65.28000 114 VAL F O 1
ATOM 8609 N N . ALA F 1 117 ? 129.02800 134.71500 102.96200 1.000 66.72000 115 ALA F N 1
ATOM 8610 C CA . ALA F 1 117 ? 128.54000 133.81500 101.92500 1.000 66.72000 115 ALA F CA 1
ATOM 8611 C C . ALA F 1 117 ? 127.14200 134.20400 101.46800 1.000 66.72000 115 ALA F C 1
ATOM 8612 O O . ALA F 1 117 ? 126.85500 134.22800 100.26700 1.000 66.72000 115 ALA F O 1
ATOM 8614 N N . PHE F 1 118 ? 126.25700 134.50400 102.41300 1.000 63.12000 116 PHE F N 1
ATOM 8615 C CA . PHE F 1 118 ? 124.88500 134.84200 102.05900 1.000 63.12000 116 PHE F CA 1
ATOM 8616 C C . PHE F 1 118 ? 124.82700 136.14600 101.28100 1.000 63.12000 116 PHE F C 1
ATOM 8617 O O . PHE F 1 118 ? 124.04000 136.27800 100.33900 1.000 63.12000 116 PHE F O 1
ATOM 8625 N N . LEU F 1 119 ? 125.65000 137.12200 101.66000 1.000 71.75000 117 LEU F N 1
ATOM 8626 C CA . LEU F 1 119 ? 125.69800 138.36800 100.90500 1.000 71.75000 117 LEU F CA 1
ATOM 8627 C C . LEU F 1 119 ? 126.17100 138.11900 99.48200 1.000 71.75000 117 LEU F C 1
ATOM 8628 O O . LEU F 1 119 ? 125.63900 138.70000 98.53000 1.000 71.75000 117 LEU F O 1
ATOM 8633 N N . ALA F 1 120 ? 127.17400 137.25700 99.32200 1.000 75.99000 118 ALA F N 1
ATOM 8634 C CA . ALA F 1 120 ? 127.61500 136.89100 97.98400 1.000 75.99000 118 ALA F CA 1
ATOM 8635 C C . ALA F 1 120 ? 126.47900 136.25100 97.19900 1.000 75.99000 118 ALA F C 1
ATOM 8636 O O . ALA F 1 120 ? 126.22900 136.60100 96.04100 1.000 75.99000 118 ALA F O 1
ATOM 8638 N N . PHE F 1 121 ? 125.77400 135.31000 97.82800 1.000 71.48000 119 PHE F N 1
ATOM 8639 C CA . PHE F 1 121 ? 124.65500 134.64200 97.17200 1.000 71.48000 119 PHE F CA 1
ATOM 8640 C C . PHE F 1 121 ? 123.59600 135.64200 96.74500 1.000 71.48000 119 PHE F C 1
ATOM 8641 O O . PHE F 1 121 ? 122.95800 135.48000 95.70000 1.000 71.48000 119 PHE F O 1
ATOM 8649 N N . LEU F 1 122 ? 123.38500 136.67300 97.55500 1.000 74.57000 120 LEU F N 1
ATOM 8650 C CA . LEU F 1 122 ? 122.44400 137.72100 97.19100 1.000 74.57000 120 LEU F CA 1
ATOM 8651 C C . LEU F 1 122 ? 122.93200 138.48800 95.97200 1.000 74.57000 120 LEU F C 1
ATOM 8652 O O . LEU F 1 122 ? 122.21900 138.60700 94.96900 1.000 74.57000 120 LEU F O 1
ATOM 8657 N N . ASN F 1 123 ? 124.15100 139.02000 96.03900 1.000 82.50000 121 ASN F N 1
ATOM 8658 C CA . ASN F 1 123 ? 124.67300 139.79500 94.92100 1.000 82.50000 121 ASN F CA 1
ATOM 8659 C C . ASN F 1 123 ? 124.99900 138.92600 93.71900 1.000 82.50000 121 ASN F C 1
ATOM 8660 O O . ASN F 1 123 ? 124.93800 139.41100 92.58600 1.000 82.50000 121 ASN F O 1
ATOM 8665 N N . GLY F 1 124 ? 125.33500 137.65900 93.93300 1.000 85.83000 122 GLY F N 1
ATOM 8666 C CA . GLY F 1 124 ? 125.70500 136.79000 92.83500 1.000 85.83000 122 GLY F CA 1
ATOM 8667 C C . GLY F 1 124 ? 127.12800 136.99900 92.36900 1.000 85.83000 122 GLY F C 1
ATOM 8668 O O . GLY F 1 124 ? 127.36400 137.40000 91.22700 1.000 85.83000 122 GLY F O 1
ATOM 8669 N N . ASP F 1 125 ? 128.08500 136.74200 93.25300 1.000 90.61000 123 ASP F N 1
ATOM 8670 C CA . ASP F 1 125 ? 129.51000 136.84200 92.94800 1.000 90.61000 123 ASP F CA 1
ATOM 8671 C C . ASP F 1 125 ? 130.14400 135.50500 93.31400 1.000 90.61000 123 ASP F C 1
ATOM 8672 O O . ASP F 1 125 ? 130.53800 135.28800 94.46300 1.000 90.61000 123 ASP F O 1
ATOM 8677 N N . LYS F 1 126 ? 130.25000 134.61500 92.32800 1.000 84.54000 124 LYS F N 1
ATOM 8678 C CA . LYS F 1 126 ? 130.68100 133.24900 92.60100 1.000 84.54000 124 LYS F CA 1
ATOM 8679 C C . LYS F 1 126 ? 132.08000 133.19500 93.19900 1.000 84.54000 124 LYS F C 1
ATOM 8680 O O . LYS F 1 126 ? 132.36900 132.31000 94.01000 1.000 84.54000 124 LYS F O 1
ATOM 8686 N N . GLU F 1 127 ? 132.95300 134.12800 92.82500 1.000 87.13000 125 GLU F N 1
ATOM 8687 C CA . GLU F 1 127 ? 134.31900 134.11900 93.33800 1.000 87.13000 125 GLU F CA 1
ATOM 8688 C C . GLU F 1 127 ? 134.33900 134.27400 94.85500 1.000 87.13000 125 GLU F C 1
ATOM 8689 O O . GLU F 1 127 ? 134.82400 133.39700 95.58900 1.000 87.13000 125 GLU F O 1
ATOM 8695 N N . VAL F 1 128 ? 133.80500 135.39200 95.34600 1.000 78.14000 126 VAL F N 1
ATOM 8696 C CA . VAL F 1 128 ? 133.79500 135.61300 96.78300 1.000 78.14000 126 VAL F CA 1
ATOM 8697 C C . VAL F 1 128 ? 132.94900 134.55700 97.47100 1.000 78.14000 126 VAL F C 1
ATOM 8698 O O . VAL F 1 128 ? 133.18100 134.23200 98.63800 1.000 78.14000 126 VAL F O 1
ATOM 8702 N N . PHE F 1 129 ? 131.97300 133.98700 96.76500 1.000 72.29000 127 PHE F N 1
ATOM 8703 C CA . PHE F 1 129 ? 131.20400 132.89100 97.34100 1.000 72.29000 127 PHE F CA 1
ATOM 8704 C C . PHE F 1 129 ? 132.10400 131.70500 97.65000 1.000 72.29000 127 PHE F C 1
ATOM 8705 O O . PHE F 1 129 ? 132.00600 131.10000 98.72400 1.000 72.29000 127 PHE F O 1
ATOM 8713 N N . LYS F 1 130 ? 132.98900 131.35700 96.71700 1.000 78.15000 128 LYS F N 1
ATOM 8714 C CA . LYS F 1 130 ? 133.92400 130.26700 96.96500 1.000 78.15000 128 LYS F CA 1
ATOM 8715 C C . LYS F 1 130 ? 134.86600 130.60700 98.10800 1.000 78.15000 128 LYS F C 1
ATOM 8716 O O . LYS F 1 130 ? 135.15000 129.75600 98.96100 1.000 78.15000 128 LYS F O 1
ATOM 8722 N N . LYS F 1 131 ? 135.37300 131.84200 98.13600 1.000 76.30000 129 LYS F N 1
ATOM 8723 C CA . LYS F 1 131 ? 136.23400 132.22900 99.24800 1.000 76.30000 129 LYS F CA 1
ATOM 8724 C C . LYS F 1 131 ? 135.50900 132.08000 100.57800 1.000 76.30000 129 LYS F C 1
ATOM 8725 O O . LYS F 1 131 ? 136.06800 131.55600 101.55200 1.000 76.30000 129 LYS F O 1
ATOM 8731 N N . ALA F 1 132 ? 134.25000 132.51300 100.62700 1.000 73.39000 130 ALA F N 1
ATOM 8732 C CA . ALA F 1 132 ? 133.48100 132.43900 101.85700 1.000 73.39000 130 ALA F CA 1
ATOM 8733 C C . ALA F 1 132 ? 133.24500 130.99700 102.27400 1.000 73.39000 130 ALA F C 1
ATOM 8734 O O . ALA F 1 132 ? 133.38600 130.65900 103.45200 1.000 73.39000 130 ALA F O 1
ATOM 8736 N N . ALA F 1 133 ? 132.87800 130.13600 101.32900 1.000 70.75000 131 ALA F N 1
ATOM 8737 C CA . ALA F 1 133 ? 132.63300 128.74300 101.67500 1.000 70.75000 131 ALA F CA 1
ATOM 8738 C C . ALA F 1 133 ? 133.89800 128.08100 102.19500 1.000 70.75000 131 ALA F C 1
ATOM 8739 O O . ALA F 1 133 ? 133.85300 127.30200 103.15600 1.000 70.75000 131 ALA F O 1
ATOM 8741 N N . GLU F 1 134 ? 135.03900 128.36800 101.56900 1.000 78.77000 132 GLU F N 1
ATOM 8742 C CA . GLU F 1 134 ? 136.29300 127.80900 102.05700 1.000 78.77000 132 GLU F CA 1
ATOM 8743 C C . GLU F 1 134 ? 136.58300 128.28100 103.47400 1.000 78.77000 132 GLU F C 1
ATOM 8744 O O . GLU F 1 134 ? 136.95300 127.48300 104.34500 1.000 78.77000 132 GLU F O 1
ATOM 8750 N N . SER F 1 135 ? 136.42300 129.58200 103.72300 1.000 72.30000 133 SER F N 1
ATOM 8751 C CA . SER F 1 135 ? 136.65000 130.09200 105.06800 1.000 72.30000 133 SER F CA 1
ATOM 8752 C C . SER F 1 135 ? 135.69700 129.44900 106.06400 1.000 72.30000 133 SER F C 1
ATOM 8753 O O . SER F 1 135 ? 136.07900 129.15700 107.20200 1.000 72.30000 133 SER F O 1
ATOM 8756 N N . ALA F 1 136 ? 134.45600 129.20000 105.65000 1.000 64.57000 134 ALA F N 1
ATOM 8757 C CA . ALA F 1 136 ? 133.48200 128.60400 106.55500 1.000 64.57000 134 ALA F CA 1
ATOM 8758 C C . ALA F 1 136 ? 133.85900 127.17500 106.90700 1.000 64.57000 134 ALA F C 1
ATOM 8759 O O . ALA F 1 136 ? 133.75700 126.76700 108.06700 1.000 64.57000 134 ALA F O 1
ATOM 8761 N N . LEU F 1 137 ? 134.29300 126.39600 105.92000 1.000 63.47000 135 LEU F N 1
ATOM 8762 C CA . LEU F 1 137 ? 134.71400 125.03300 106.22000 1.000 63.47000 135 LEU F CA 1
ATOM 8763 C C . LEU F 1 137 ? 135.95100 125.02800 107.10800 1.000 63.47000 135 LEU F C 1
ATOM 8764 O O . LEU F 1 137 ? 136.07800 124.18700 108.00900 1.000 63.47000 135 LEU F O 1
ATOM 8769 N N . GLU F 1 138 ? 136.87200 125.96500 106.88100 1.000 72.66000 136 GLU F N 1
ATOM 8770 C CA . GLU F 1 138 ? 138.02000 126.08100 107.77100 1.000 72.66000 136 GLU F CA 1
ATOM 8771 C C . GLU F 1 138 ? 137.57400 126.39700 109.19200 1.000 72.66000 136 GLU F C 1
ATOM 8772 O O . GLU F 1 138 ? 138.12000 125.86100 110.16800 1.000 72.66000 136 GLU F O 1
ATOM 8778 N N . VAL F 1 139 ? 136.58100 127.27100 109.32400 1.000 67.03000 137 VAL F N 1
ATOM 8779 C CA . VAL F 1 139 ? 136.06600 127.60200 110.64400 1.000 67.03000 137 VAL F CA 1
ATOM 8780 C C . VAL F 1 139 ? 135.41400 126.38300 111.27800 1.000 67.03000 137 VAL F C 1
ATOM 8781 O O . VAL F 1 139 ? 135.50200 126.18100 112.48800 1.000 67.03000 137 VAL F O 1
ATOM 8785 N N . ALA F 1 140 ? 134.76300 125.54500 110.47400 1.000 62.79000 138 ALA F N 1
ATOM 8786 C CA . ALA F 1 140 ? 134.19300 124.31500 111.01600 1.000 62.79000 138 ALA F CA 1
ATOM 8787 C C . ALA F 1 140 ? 135.28400 123.39700 111.54500 1.000 62.79000 138 ALA F C 1
ATOM 8788 O O . ALA F 1 140 ? 135.13200 122.78000 112.60800 1.000 62.79000 138 ALA F O 1
ATOM 8790 N N . LYS F 1 141 ? 136.38300 123.28000 110.80100 1.000 67.47000 139 LYS F N 1
ATOM 8791 C CA . LYS F 1 141 ? 137.54500 122.54400 111.28700 1.000 67.47000 139 LYS F CA 1
ATOM 8792 C C . LYS F 1 141 ? 137.96200 123.03900 112.66300 1.000 67.47000 139 LYS F C 1
ATOM 8793 O O . LYS F 1 141 ? 138.01200 122.27800 113.63700 1.000 67.47000 139 LYS F O 1
ATOM 8799 N N . ALA F 1 142 ? 138.27400 124.33100 112.74800 1.000 67.16000 140 ALA F N 1
ATOM 8800 C CA . ALA F 1 142 ? 138.74900 124.88400 114.01200 1.000 67.16000 140 ALA F CA 1
ATOM 8801 C C . ALA F 1 142 ? 137.69400 124.78200 115.10000 1.000 67.16000 140 ALA F C 1
ATOM 8802 O O . ALA F 1 142 ? 138.03000 124.70600 116.28700 1.000 67.16000 140 ALA F O 1
ATOM 8804 N N . LEU F 1 143 ? 136.42200 124.76700 114.71900 1.000 62.51000 141 LEU F N 1
ATOM 8805 C CA . LEU F 1 143 ? 135.35000 124.66000 115.69500 1.000 62.51000 141 LEU F CA 1
ATOM 8806 C C . LEU F 1 143 ? 135.33400 123.27700 116.32000 1.000 62.51000 141 LEU F C 1
ATOM 8807 O O . LEU F 1 143 ? 135.23200 123.14200 117.54400 1.000 62.51000 141 LEU F O 1
ATOM 8812 N N . MET F 1 144 ? 135.43200 122.23700 115.49600 1.000 64.80000 142 MET F N 1
ATOM 8813 C CA . MET F 1 144 ? 135.54900 120.89200 116.04200 1.000 64.80000 142 MET F CA 1
ATOM 8814 C C . MET F 1 144 ? 136.79600 120.76900 116.90700 1.000 64.80000 142 MET F C 1
ATOM 8815 O O . MET F 1 144 ? 136.77100 120.12000 117.95900 1.000 64.80000 142 MET F O 1
ATOM 8820 N N . GLU F 1 145 ? 137.88500 121.37700 116.47800 1.000 75.72000 143 GLU F N 1
ATOM 8821 C CA . GLU F 1 145 ? 139.09000 121.27200 117.26200 1.000 75.72000 143 GLU F CA 1
ATOM 8822 C C . GLU F 1 145 ? 138.90600 121.91200 118.61000 1.000 75.72000 143 GLU F C 1
ATOM 8823 O O . GLU F 1 145 ? 139.28600 121.34200 119.61200 1.000 75.72000 143 GLU F O 1
ATOM 8829 N N . VAL F 1 146 ? 138.31500 123.09500 118.65900 1.000 75.08000 144 VAL F N 1
ATOM 8830 C CA . VAL F 1 146 ? 138.14300 123.70900 119.95800 1.000 75.08000 144 VAL F CA 1
ATOM 8831 C C . VAL F 1 146 ? 137.20500 122.86400 120.80200 1.000 75.08000 144 VAL F C 1
ATOM 8832 O O . VAL F 1 146 ? 137.51100 122.51300 121.93000 1.000 75.08000 144 VAL F O 1
ATOM 8836 N N . ALA F 1 147 ? 136.09100 122.46400 120.22500 1.000 74.10000 145 ALA F N 1
ATOM 8837 C CA . ALA F 1 147 ? 135.17000 121.60200 120.95600 1.000 74.10000 145 ALA F CA 1
ATOM 8838 C C . ALA F 1 147 ? 135.91000 120.46400 121.63100 1.000 74.10000 145 ALA F C 1
ATOM 8839 O O . ALA F 1 147 ? 135.68400 120.18200 122.81100 1.000 74.10000 145 ALA F O 1
ATOM 8841 N N . MET F 1 148 ? 136.79700 119.79400 120.89700 1.000 81.35000 146 MET F N 1
ATOM 8842 C CA . MET F 1 148 ? 137.60700 118.75200 121.51600 1.000 81.35000 146 MET F CA 1
ATOM 8843 C C . MET F 1 148 ? 138.46100 119.31500 122.64300 1.000 81.35000 146 MET F C 1
ATOM 8844 O O . MET F 1 148 ? 138.71900 118.62400 123.63500 1.000 81.35000 146 MET F O 1
ATOM 8849 N N . LYS F 1 149 ? 138.88300 120.57100 122.52200 1.000 84.25000 147 LYS F N 1
ATOM 8850 C CA . LYS F 1 149 ? 139.82500 121.13000 123.48300 1.000 84.25000 147 LYS F CA 1
ATOM 8851 C C . LYS F 1 149 ? 139.14600 121.56200 124.77700 1.000 84.25000 147 LYS F C 1
ATOM 8852 O O . LYS F 1 149 ? 139.65800 121.28800 125.86800 1.000 84.25000 147 LYS F O 1
ATOM 8858 N N . VAL F 1 150 ? 138.00600 122.24800 124.68400 1.000 82.72000 148 VAL F N 1
ATOM 8859 C CA . VAL F 1 150 ? 137.46400 122.95100 125.84300 1.000 82.72000 148 VAL F CA 1
ATOM 8860 C C . VAL F 1 150 ? 136.05800 122.44700 126.15800 1.000 82.72000 148 VAL F C 1
ATOM 8861 O O . VAL F 1 150 ? 135.21900 123.18200 126.68900 1.000 82.72000 148 VAL F O 1
ATOM 8865 N N . GLY F 1 151 ? 135.78300 121.19100 125.84500 1.000 81.89000 149 GLY F N 1
ATOM 8866 C CA . GLY F 1 151 ? 134.45900 120.65600 126.12700 1.000 81.89000 149 GLY F CA 1
ATOM 8867 C C . GLY F 1 151 ? 133.41100 121.31300 125.25000 1.000 81.89000 149 GLY F C 1
ATOM 8868 O O . GLY F 1 151 ? 133.58300 121.43400 124.03300 1.000 81.89000 149 GLY F O 1
ATOM 8869 N N . ALA F 1 152 ? 132.31800 121.76200 125.87000 1.000 74.23000 150 ALA F N 1
ATOM 8870 C CA . ALA F 1 152 ? 131.23600 122.44400 125.16700 1.000 74.23000 150 ALA F CA 1
ATOM 8871 C C . ALA F 1 152 ? 130.73400 121.62000 123.99100 1.000 74.23000 150 ALA F C 1
ATOM 8872 O O . ALA F 1 152 ? 131.03800 121.93700 122.83500 1.000 74.23000 150 ALA F O 1
ATOM 8874 N N . PRO F 1 153 ? 129.98200 120.54900 124.24500 1.000 68.14000 151 PRO F N 1
ATOM 8875 C CA . PRO F 1 153 ? 129.54200 119.68200 123.14400 1.000 68.14000 151 PRO F CA 1
ATOM 8876 C C . PRO F 1 153 ? 128.76700 120.39600 122.05400 1.000 68.14000 151 PRO F C 1
ATOM 8877 O O . PRO F 1 153 ? 128.85700 119.98900 120.89100 1.000 68.14000 151 PRO F O 1
ATOM 8881 N N . TRP F 1 154 ? 128.01300 121.44800 122.38200 1.000 60.25000 152 TRP F N 1
ATOM 8882 C CA . TRP F 1 154 ? 127.19000 122.09800 121.36800 1.000 60.25000 152 TRP F CA 1
ATOM 8883 C C . TRP F 1 154 ? 128.01000 122.62100 120.19900 1.000 60.25000 152 TRP F C 1
ATOM 8884 O O . TRP F 1 154 ? 127.46500 122.79600 119.10300 1.000 60.25000 152 TRP F O 1
ATOM 8895 N N . LEU F 1 155 ? 129.30600 122.86400 120.40000 1.000 62.54000 153 LEU F N 1
ATOM 8896 C CA . LEU F 1 155 ? 130.15500 123.24300 119.27800 1.000 62.54000 153 LEU F CA 1
ATOM 8897 C C . LEU F 1 155 ? 130.15200 122.17600 118.19600 1.000 62.54000 153 LEU F C 1
ATOM 8898 O O . LEU F 1 155 ? 130.23300 122.49700 117.00800 1.000 62.54000 153 LEU F O 1
ATOM 8903 N N . VAL F 1 156 ? 130.04300 120.90800 118.58500 1.000 62.33000 154 VAL F N 1
ATOM 8904 C CA . VAL F 1 156 ? 130.01300 119.82800 117.60400 1.000 62.33000 154 VAL F CA 1
ATOM 8905 C C . VAL F 1 156 ? 128.79300 119.96300 116.70500 1.000 62.33000 154 VAL F C 1
ATOM 8906 O O . VAL F 1 156 ? 128.89100 119.91900 115.46900 1.000 62.33000 154 VAL F O 1
ATOM 8910 N N . GLU F 1 157 ? 127.61900 120.10500 117.32000 1.000 59.19000 155 GLU F N 1
ATOM 8911 C CA . GLU F 1 157 ? 126.39500 120.26400 116.55200 1.000 59.19000 155 GLU F CA 1
ATOM 8912 C C . GLU F 1 157 ? 126.45900 121.50800 115.68200 1.000 59.19000 155 GLU F C 1
ATOM 8913 O O . GLU F 1 157 ? 126.01600 121.49100 114.52900 1.000 59.19000 155 GLU F O 1
ATOM 8919 N N . LEU F 1 158 ? 127.02800 122.59200 116.20900 1.000 51.78000 156 LEU F N 1
ATOM 8920 C CA . LEU F 1 158 ? 127.14700 123.80200 115.40900 1.000 51.78000 156 LEU F CA 1
ATOM 8921 C C . LEU F 1 158 ? 128.03900 123.57600 114.19900 1.000 51.78000 156 LEU F C 1
ATOM 8922 O O . LEU F 1 158 ? 127.74900 124.06600 113.10600 1.000 51.78000 156 LEU F O 1
ATOM 8927 N N . ALA F 1 159 ? 129.12600 122.82700 114.36900 1.000 53.57000 157 ALA F N 1
ATOM 8928 C CA . ALA F 1 159 ? 130.02700 122.58300 113.24900 1.000 53.57000 157 ALA F CA 1
ATOM 8929 C C . ALA F 1 159 ? 129.34600 121.75900 112.16600 1.000 53.57000 157 ALA F C 1
ATOM 8930 O O . ALA F 1 159 ? 129.42400 122.08900 110.97400 1.000 53.57000 157 ALA F O 1
ATOM 8932 N N . ILE F 1 160 ? 128.68200 120.67300 112.56200 1.000 48.36000 158 ILE F N 1
ATOM 8933 C CA . ILE F 1 160 ? 127.96800 119.86500 111.57900 1.000 48.36000 158 ILE F CA 1
ATOM 8934 C C . ILE F 1 160 ? 126.91600 120.70100 110.86900 1.000 48.36000 158 ILE F C 1
ATOM 8935 O O . ILE F 1 160 ? 126.73700 120.60300 109.64800 1.000 48.36000 158 ILE F O 1
ATOM 8940 N N . ALA F 1 161 ? 126.20800 121.54800 111.61600 1.000 48.61000 159 ALA F N 1
ATOM 8941 C CA . ALA F 1 161 ? 125.17600 122.36800 111.00000 1.000 48.61000 159 ALA F CA 1
ATOM 8942 C C . ALA F 1 161 ? 125.77700 123.38800 110.04300 1.000 48.61000 159 ALA F C 1
ATOM 8943 O O . ALA F 1 161 ? 125.18500 123.68800 109.00500 1.000 48.61000 159 ALA F O 1
ATOM 8945 N N . VAL F 1 162 ? 126.95200 123.92600 110.36400 1.000 48.36000 160 VAL F N 1
ATOM 8946 C CA . VAL F 1 162 ? 127.60100 124.85900 109.45000 1.000 48.36000 160 VAL F CA 1
ATOM 8947 C C . VAL F 1 162 ? 127.99700 124.15000 108.16700 1.000 48.36000 160 VAL F C 1
ATOM 8948 O O . VAL F 1 162 ? 127.87200 124.70400 107.06900 1.000 48.36000 160 VAL F O 1
ATOM 8952 N N . ALA F 1 163 ? 128.47900 122.91500 108.28000 1.000 49.40000 161 ALA F N 1
ATOM 8953 C CA . ALA F 1 163 ? 128.78400 122.14700 107.07900 1.000 49.40000 161 ALA F CA 1
ATOM 8954 C C . ALA F 1 163 ? 127.53500 121.94400 106.23300 1.000 49.40000 161 ALA F C 1
ATOM 8955 O O . ALA F 1 163 ? 127.55000 122.15600 105.01400 1.000 49.40000 161 ALA F O 1
ATOM 8957 N N . ARG F 1 164 ? 126.43500 121.54000 106.86800 1.000 50.66000 162 ARG F N 1
ATOM 8958 C CA . ARG F 1 164 ? 125.19100 121.35100 106.12900 1.000 50.66000 162 ARG F CA 1
ATOM 8959 C C . ARG F 1 164 ? 124.73100 122.64800 105.48300 1.000 50.66000 162 ARG F C 1
ATOM 8960 O O . ARG F 1 164 ? 124.20000 122.64500 104.36600 1.000 50.66000 162 ARG F O 1
ATOM 8968 N N . ALA F 1 165 ? 124.93400 123.77000 106.16500 1.000 50.82000 163 ALA F N 1
ATOM 8969 C CA . ALA F 1 165 ? 124.51000 125.04900 105.61400 1.000 50.82000 163 ALA F CA 1
ATOM 8970 C C . ALA F 1 165 ? 125.34400 125.42800 104.40500 1.000 50.82000 163 ALA F C 1
ATOM 8971 O O . ALA F 1 165 ? 124.81200 125.92500 103.40900 1.000 50.82000 163 ALA F O 1
ATOM 8973 N N . VAL F 1 166 ? 126.65600 125.22500 104.48100 1.000 49.21000 164 VAL F N 1
ATOM 8974 C CA . VAL F 1 166 ? 127.49900 125.48600 103.32300 1.000 49.21000 164 VAL F CA 1
ATOM 8975 C C . VAL F 1 166 ? 127.05400 124.62800 102.15400 1.000 49.21000 164 VAL F C 1
ATOM 8976 O O . VAL F 1 166 ? 126.95600 125.10400 101.01500 1.000 49.21000 164 VAL F O 1
ATOM 8980 N N . TRP F 1 167 ? 126.76100 123.35500 102.41600 1.000 56.44000 165 TRP F N 1
ATOM 8981 C CA . TRP F 1 167 ? 126.30100 122.48700 101.34000 1.000 56.44000 165 TRP F CA 1
ATOM 8982 C C . TRP F 1 167 ? 125.02100 123.02300 100.71600 1.000 56.44000 165 TRP F C 1
ATOM 8983 O O . TRP F 1 167 ? 124.91500 123.12700 99.49100 1.000 56.44000 165 TRP F O 1
ATOM 8994 N N . LEU F 1 168 ? 124.03800 123.38100 101.53900 1.000 50.78000 166 LEU F N 1
ATOM 8995 C CA . LEU F 1 168 ? 122.76800 123.82200 100.97600 1.000 50.78000 166 LEU F CA 1
ATOM 8996 C C . LEU F 1 168 ? 122.91800 125.13800 100.22000 1.000 50.78000 166 LEU F C 1
ATOM 8997 O O . LEU F 1 168 ? 122.28700 125.33700 99.17300 1.000 50.78000 166 LEU F O 1
ATOM 9002 N N . LEU F 1 169 ? 123.75500 126.04300 100.72300 1.000 53.40000 167 LEU F N 1
ATOM 9003 C CA . LEU F 1 169 ? 123.97700 127.29600 100.01200 1.000 53.40000 167 LEU F CA 1
ATOM 9004 C C . LEU F 1 169 ? 124.61500 127.03900 98.65800 1.000 53.40000 167 LEU F C 1
ATOM 9005 O O . LEU F 1 169 ? 124.20400 127.61700 97.64700 1.000 53.40000 167 LEU F O 1
ATOM 9010 N N . ALA F 1 170 ? 125.62100 126.16900 98.61300 1.000 62.26000 168 ALA F N 1
ATOM 9011 C CA . ALA F 1 170 ? 126.18800 125.80200 97.32200 1.000 62.26000 168 ALA F CA 1
ATOM 9012 C C . ALA F 1 170 ? 125.14300 125.14900 96.43200 1.000 62.26000 168 ALA F C 1
ATOM 9013 O O . ALA F 1 170 ? 125.19000 125.29000 95.20700 1.000 62.26000 168 ALA F O 1
ATOM 9015 N N . GLU F 1 171 ? 124.19300 124.43700 97.03300 1.000 66.90000 169 GLU F N 1
ATOM 9016 C CA . GLU F 1 171 ? 123.12500 123.81500 96.26000 1.000 66.90000 169 GLU F CA 1
ATOM 9017 C C . GLU F 1 171 ? 122.28300 124.86400 95.55400 1.000 66.90000 169 GLU F C 1
ATOM 9018 O O . GLU F 1 171 ? 122.03400 124.76700 94.34800 1.000 66.90000 169 GLU F O 1
ATOM 9024 N N . LEU F 1 172 ? 121.83300 125.87700 96.29300 1.000 63.09000 170 LEU F N 1
ATOM 9025 C CA . LEU F 1 172 ? 121.00600 126.91000 95.67700 1.000 63.09000 170 LEU F CA 1
ATOM 9026 C C . LEU F 1 172 ? 121.77800 127.69200 94.62700 1.000 63.09000 170 LEU F C 1
ATOM 9027 O O . LEU F 1 172 ? 121.26500 127.95400 93.53500 1.000 63.09000 170 LEU F O 1
ATOM 9032 N N . PHE F 1 173 ? 123.01200 128.07700 94.93900 1.000 73.07000 171 PHE F N 1
ATOM 9033 C CA . PHE F 1 173 ? 123.78100 128.88100 94.00100 1.000 73.07000 171 PHE F CA 1
ATOM 9034 C C . PHE F 1 173 ? 124.20200 128.05800 92.79200 1.000 73.07000 171 PHE F C 1
ATOM 9035 O O . PHE F 1 173 ? 123.96000 128.45400 91.64800 1.000 73.07000 171 PHE F O 1
ATOM 9043 N N . GLY F 1 174 ? 124.83100 126.91200 93.02500 1.000 78.26000 172 GLY F N 1
ATOM 9044 C CA . GLY F 1 174 ? 125.13900 126.00600 91.93600 1.000 78.26000 172 GLY F CA 1
ATOM 9045 C C . GLY F 1 174 ? 126.59600 125.61400 91.80100 1.000 78.26000 172 GLY F C 1
ATOM 9046 O O . GLY F 1 174 ? 126.94700 124.83600 90.91000 1.000 78.26000 172 GLY F O 1
ATOM 9047 N N . ASP F 1 175 ? 127.45600 126.12800 92.67900 1.000 82.55000 173 ASP F N 1
ATOM 9048 C CA . ASP F 1 175 ? 128.89100 125.86600 92.58800 1.000 82.55000 173 ASP F CA 1
ATOM 9049 C C . ASP F 1 175 ? 129.14800 124.43300 93.04000 1.000 82.55000 173 ASP F C 1
ATOM 9050 O O . ASP F 1 175 ? 129.48000 124.15700 94.19500 1.000 82.55000 173 ASP F O 1
ATOM 9055 N N . GLU F 1 176 ? 129.00700 123.50400 92.09200 1.000 84.68000 174 GLU F N 1
ATOM 9056 C CA . GLU F 1 176 ? 129.07700 122.08600 92.42400 1.000 84.68000 174 GLU F CA 1
ATOM 9057 C C . GLU F 1 176 ? 130.40500 121.70800 93.06000 1.000 84.68000 174 GLU F C 1
ATOM 9058 O O . GLU F 1 176 ? 130.45300 120.79500 93.89200 1.000 84.68000 174 GLU F O 1
ATOM 9064 N N . GLU F 1 177 ? 131.49000 122.38600 92.68900 1.000 84.56000 175 GLU F N 1
ATOM 9065 C CA . GLU F 1 177 ? 132.76700 122.12800 93.34400 1.000 84.56000 175 GLU F CA 1
ATOM 9066 C C . GLU F 1 177 ? 132.66800 122.38200 94.84100 1.000 84.56000 175 GLU F C 1
ATOM 9067 O O . GLU F 1 177 ? 133.00100 121.51400 95.65900 1.000 84.56000 175 GLU F O 1
ATOM 9073 N N . VAL F 1 178 ? 132.21100 123.57900 95.21500 1.000 72.09000 176 VAL F N 1
ATOM 9074 C CA . VAL F 1 178 ? 132.01600 123.89800 96.62300 1.000 72.09000 176 VAL F CA 1
ATOM 9075 C C . VAL F 1 178 ? 131.05100 122.91400 97.26100 1.000 72.09000 176 VAL F C 1
ATOM 9076 O O . VAL F 1 178 ? 131.24200 122.48600 98.40300 1.000 72.09000 176 VAL F O 1
ATOM 9080 N N . ARG F 1 179 ? 130.00600 122.52900 96.53200 1.000 70.07000 177 ARG F N 1
ATOM 9081 C CA . ARG F 1 179 ? 129.05600 121.56900 97.07300 1.000 70.07000 177 ARG F CA 1
ATOM 9082 C C . ARG F 1 179 ? 129.72600 120.23500 97.37100 1.000 70.07000 177 ARG F C 1
ATOM 9083 O O . ARG F 1 179 ? 129.46500 119.62000 98.41000 1.000 70.07000 177 ARG F O 1
ATOM 9091 N N . ARG F 1 180 ? 130.59100 119.76900 96.47400 1.000 67.45000 178 ARG F N 1
ATOM 9092 C CA . ARG F 1 180 ? 131.27200 118.50500 96.72400 1.000 67.45000 178 ARG F CA 1
ATOM 9093 C C . ARG F 1 180 ? 132.20800 118.61700 97.91700 1.000 67.45000 178 ARG F C 1
ATOM 9094 O O . ARG F 1 180 ? 132.24800 117.71500 98.77000 1.000 67.45000 178 ARG F O 1
ATOM 9102 N N . ARG F 1 181 ? 132.97600 119.70500 97.99100 1.000 67.98000 179 ARG F N 1
ATOM 9103 C CA . ARG F 1 181 ? 133.80900 119.93100 99.16700 1.000 67.98000 179 ARG F CA 1
ATOM 9104 C C . ARG F 1 181 ? 132.97400 119.85500 100.43400 1.000 67.98000 179 ARG F C 1
ATOM 9105 O O . ARG F 1 181 ? 133.34400 119.18500 101.40200 1.000 67.98000 179 ARG F O 1
ATOM 9113 N N . ALA F 1 182 ? 131.82100 120.52200 100.43000 1.000 62.40000 180 ALA F N 1
ATOM 9114 C CA . ALA F 1 182 ? 131.00100 120.59000 101.63100 1.000 62.40000 180 ALA F CA 1
ATOM 9115 C C . ALA F 1 182 ? 130.43500 119.22900 101.99900 1.000 62.40000 180 ALA F C 1
ATOM 9116 O O . ALA F 1 182 ? 130.38900 118.87200 103.17800 1.000 62.40000 180 ALA F O 1
ATOM 9118 N N . GLU F 1 183 ? 129.99500 118.45600 101.01400 1.000 59.50000 181 GLU F N 1
ATOM 9119 C CA . GLU F 1 183 ? 129.43500 117.14600 101.31800 1.000 59.50000 181 GLU F CA 1
ATOM 9120 C C . GLU F 1 183 ? 130.49600 116.22600 101.91000 1.000 59.50000 181 GLU F C 1
ATOM 9121 O O . GLU F 1 183 ? 130.26900 115.56800 102.93800 1.000 59.50000 181 GLU F O 1
ATOM 9127 N N . ALA F 1 184 ? 131.66500 116.17000 101.27300 1.000 58.20000 182 ALA F N 1
ATOM 9128 C CA . ALA F 1 184 ? 132.74300 115.35700 101.82000 1.000 58.20000 182 ALA F CA 1
ATOM 9129 C C . ALA F 1 184 ? 133.11300 115.81900 103.22100 1.000 58.20000 182 ALA F C 1
ATOM 9130 O O . ALA F 1 184 ? 133.37600 114.99900 104.11700 1.000 58.20000 182 ALA F O 1
ATOM 9132 N N . PHE F 1 185 ? 133.11300 117.13400 103.43600 1.000 57.61000 183 PHE F N 1
ATOM 9133 C CA . PHE F 1 185 ? 133.46600 117.65200 104.74300 1.000 57.61000 183 PHE F CA 1
ATOM 9134 C C . PHE F 1 185 ? 132.42400 117.29100 105.78300 1.000 57.61000 183 PHE F C 1
ATOM 9135 O O . PHE F 1 185 ? 132.77100 117.01300 106.93100 1.000 57.61000 183 PHE F O 1
ATOM 9143 N N . GLU F 1 186 ? 131.15000 117.27000 105.40100 1.000 58.04000 184 GLU F N 1
ATOM 9144 C CA . GLU F 1 186 ? 130.11400 116.86400 106.34000 1.000 58.04000 184 GLU F CA 1
ATOM 9145 C C . GLU F 1 186 ? 130.28300 115.40800 106.73400 1.000 58.04000 184 GLU F C 1
ATOM 9146 O O . GLU F 1 186 ? 130.10100 115.05000 107.90000 1.000 58.04000 184 GLU F O 1
ATOM 9152 N N . ILE F 1 187 ? 130.63400 114.55400 105.77700 1.000 53.06000 185 ILE F N 1
ATOM 9153 C CA . ILE F 1 187 ? 130.84900 113.14600 106.10700 1.000 53.06000 185 ILE F CA 1
ATOM 9154 C C . ILE F 1 187 ? 131.98300 113.00000 107.11400 1.000 53.06000 185 ILE F C 1
ATOM 9155 O O . ILE F 1 187 ? 131.82600 112.40800 108.20100 1.000 53.06000 185 ILE F O 1
ATOM 9160 N N . ILE F 1 188 ? 133.15000 113.54300 106.77100 1.000 50.57000 186 ILE F N 1
ATOM 9161 C CA . ILE F 1 188 ? 134.28900 113.37000 107.66100 1.000 50.57000 186 ILE F CA 1
ATOM 9162 C C . ILE F 1 188 ? 134.04000 114.05900 108.99500 1.000 50.57000 186 ILE F C 1
ATOM 9163 O O . ILE F 1 188 ? 134.53500 113.61200 110.04100 1.000 50.57000 186 ILE F O 1
ATOM 9168 N N . LEU F 1 189 ? 133.22100 115.11200 109.00600 1.000 57.43000 187 LEU F N 1
ATOM 9169 C CA . LEU F 1 189 ? 132.91900 115.77200 110.26400 1.000 57.43000 187 LEU F CA 1
ATOM 9170 C C . LEU F 1 189 ? 131.94000 114.97400 111.10100 1.000 57.43000 187 LEU F C 1
ATOM 9171 O O . LEU F 1 189 ? 132.00500 115.03300 112.32400 1.000 57.43000 187 LEU F O 1
ATOM 9176 N N . ARG F 1 190 ? 131.03100 114.22600 110.48000 1.000 56.30000 188 ARG F N 1
ATOM 9177 C CA . ARG F 1 190 ? 130.20300 113.32300 111.27000 1.000 56.30000 188 ARG F CA 1
ATOM 9178 C C . ARG F 1 190 ? 131.06700 112.29600 111.97700 1.000 56.30000 188 ARG F C 1
ATOM 9179 O O . ARG F 1 190 ? 130.84100 111.97500 113.15300 1.000 56.30000 188 ARG F O 1
ATOM 9187 N N . ILE F 1 191 ? 132.08400 111.78800 111.28300 1.000 49.81000 189 ILE F N 1
ATOM 9188 C CA . ILE F 1 191 ? 132.98500 110.83900 111.94000 1.000 49.81000 189 ILE F CA 1
ATOM 9189 C C . ILE F 1 191 ? 133.70500 111.50100 113.10800 1.000 49.81000 189 ILE F C 1
ATOM 9190 O O . ILE F 1 191 ? 133.68300 111.00600 114.24600 1.000 49.81000 189 ILE F O 1
ATOM 9195 N N . ALA F 1 192 ? 134.37500 112.62400 112.84000 1.000 55.83000 190 ALA F N 1
ATOM 9196 C CA . ALA F 1 192 ? 135.07500 113.32600 113.90800 1.000 55.83000 190 ALA F CA 1
ATOM 9197 C C . ALA F 1 192 ? 134.13500 113.68600 115.04700 1.000 55.83000 190 ALA F C 1
ATOM 9198 O O . ALA F 1 192 ? 134.55000 113.72700 116.21000 1.000 55.83000 190 ALA F O 1
ATOM 9200 N N . ALA F 1 193 ? 132.86500 113.92800 114.73500 1.000 57.54000 191 ALA F N 1
ATOM 9201 C CA . ALA F 1 193 ? 131.89700 114.30000 115.75200 1.000 57.54000 191 ALA F CA 1
ATOM 9202 C C . ALA F 1 193 ? 131.60500 113.13100 116.66700 1.000 57.54000 191 ALA F C 1
ATOM 9203 O O . ALA F 1 193 ? 131.52300 113.29400 117.88800 1.000 57.54000 191 ALA F O 1
ATOM 9205 N N . ILE F 1 194 ? 131.42000 111.94400 116.09600 1.000 53.52000 192 ILE F N 1
ATOM 9206 C CA . ILE F 1 194 ? 131.20500 110.78200 116.95000 1.000 53.52000 192 ILE F CA 1
ATOM 9207 C C . ILE F 1 194 ? 132.42800 110.56100 117.83100 1.000 53.52000 192 ILE F C 1
ATOM 9208 O O . ILE F 1 194 ? 132.30800 110.25700 119.02800 1.000 53.52000 192 ILE F O 1
ATOM 9213 N N . ALA F 1 195 ? 133.62000 110.80400 117.28000 1.000 58.33000 193 ALA F N 1
ATOM 9214 C CA . ALA F 1 195 ? 134.83700 110.62200 118.06600 1.000 58.33000 193 ALA F CA 1
ATOM 9215 C C . ALA F 1 195 ? 134.88200 111.59000 119.24200 1.000 58.33000 193 ALA F C 1
ATOM 9216 O O . ALA F 1 195 ? 135.12800 111.19200 120.38400 1.000 58.33000 193 ALA F O 1
ATOM 9218 N N . VAL F 1 196 ? 134.63800 112.87200 118.97500 1.000 61.66000 194 VAL F N 1
ATOM 9219 C CA . VAL F 1 196 ? 134.76100 113.88300 120.01700 1.000 61.66000 194 VAL F CA 1
ATOM 9220 C C . VAL F 1 196 ? 133.66000 113.72500 121.05700 1.000 61.66000 194 VAL F C 1
ATOM 9221 O O . VAL F 1 196 ? 133.89200 113.90900 122.25800 1.000 61.66000 194 VAL F O 1
ATOM 9225 N N . LYS F 1 197 ? 132.44500 113.39500 120.61900 1.000 63.30000 195 LYS F N 1
ATOM 9226 C CA . LYS F 1 197 ? 131.36900 113.16100 121.57400 1.000 63.30000 195 LYS F CA 1
ATOM 9227 C C . LYS F 1 197 ? 131.72100 112.02200 122.51300 1.000 63.30000 195 LYS F C 1
ATOM 9228 O O . LYS F 1 197 ? 131.52900 112.13000 123.72800 1.000 63.30000 195 LYS F O 1
ATOM 9234 N N . ALA F 1 198 ? 132.26100 110.92700 121.97400 1.000 63.98000 196 ALA F N 1
ATOM 9235 C CA . ALA F 1 198 ? 132.65500 109.82700 122.84400 1.000 63.98000 196 ALA F CA 1
ATOM 9236 C C . ALA F 1 198 ? 133.77800 110.24500 123.78400 1.000 63.98000 196 ALA F C 1
ATOM 9237 O O . ALA F 1 198 ? 133.77300 109.88600 124.96600 1.000 63.98000 196 ALA F O 1
ATOM 9239 N N . TRP F 1 199 ? 134.75100 111.00000 123.27300 1.000 68.69000 197 TRP F N 1
ATOM 9240 C CA . TRP F 1 199 ? 135.85300 111.46800 124.10500 1.000 68.69000 197 TRP F CA 1
ATOM 9241 C C . TRP F 1 199 ? 135.34800 112.26000 125.30200 1.000 68.69000 197 TRP F C 1
ATOM 9242 O O . TRP F 1 199 ? 135.66300 111.94300 126.45300 1.000 68.69000 197 TRP F O 1
ATOM 9253 N N . LEU F 1 200 ? 134.55600 113.29700 125.04700 1.000 76.31000 198 LEU F N 1
ATOM 9254 C CA . LEU F 1 200 ? 134.15700 114.20100 126.12200 1.000 76.31000 198 LEU F CA 1
ATOM 9255 C C . LEU F 1 200 ? 133.05800 113.59300 126.98300 1.000 76.31000 198 LEU F C 1
ATOM 9256 O O . LEU F 1 200 ? 133.24300 113.37900 128.18600 1.000 76.31000 198 LEU F O 1
ATOM 9261 N N . GLY F 1 201 ? 131.90600 113.30600 126.38500 1.000 78.36000 199 GLY F N 1
ATOM 9262 C CA . GLY F 1 201 ? 130.75200 112.85400 127.14100 1.000 78.36000 199 GLY F CA 1
ATOM 9263 C C . GLY F 1 201 ? 130.92400 111.50300 127.80700 1.000 78.36000 199 GLY F C 1
ATOM 9264 O O . GLY F 1 201 ? 129.96800 110.94000 128.33700 1.000 78.36000 199 GLY F O 1
ATOM 9265 N N . PRO G 1 3 ? 162.93500 115.53500 120.89300 1.000 167.94000 1 PRO G N 1
ATOM 9266 C CA . PRO G 1 3 ? 161.64800 115.70900 120.21200 1.000 167.94000 1 PRO G CA 1
ATOM 9267 C C . PRO G 1 3 ? 161.14300 117.14700 120.25600 1.000 167.94000 1 PRO G C 1
ATOM 9268 O O . PRO G 1 3 ? 160.49300 117.59800 119.31300 1.000 167.94000 1 PRO G O 1
ATOM 9272 N N . GLU G 1 4 ? 161.44600 117.85500 121.34400 1.000 171.45000 2 GLU G N 1
ATOM 9273 C CA . GLU G 1 4 ? 160.95700 119.22300 121.50100 1.000 171.45000 2 GLU G CA 1
ATOM 9274 C C . GLU G 1 4 ? 161.59000 120.15600 120.47500 1.000 171.45000 2 GLU G C 1
ATOM 9275 O O . GLU G 1 4 ? 160.88200 120.84700 119.73100 1.000 171.45000 2 GLU G O 1
ATOM 9281 N N . GLU G 1 5 ? 162.92400 120.19900 120.43100 1.000 174.79000 3 GLU G N 1
ATOM 9282 C CA . GLU G 1 5 ? 163.60200 121.00000 119.41600 1.000 174.79000 3 GLU G CA 1
ATOM 9283 C C . GLU G 1 5 ? 163.22500 120.53400 118.01700 1.000 174.79000 3 GLU G C 1
ATOM 9284 O O . GLU G 1 5 ? 163.05000 121.35300 117.10500 1.000 174.79000 3 GLU G O 1
ATOM 9290 N N . ILE G 1 6 ? 163.09100 119.21900 117.83300 1.000 169.07000 4 ILE G N 1
ATOM 9291 C CA . ILE G 1 6 ? 162.65300 118.67700 116.55000 1.000 169.07000 4 ILE G CA 1
ATOM 9292 C C . ILE G 1 6 ? 161.27100 119.20800 116.19800 1.000 169.07000 4 ILE G C 1
ATOM 9293 O O . ILE G 1 6 ? 161.01600 119.63300 115.06300 1.000 169.07000 4 ILE G O 1
ATOM 9298 N N . LEU G 1 7 ? 160.35800 119.19200 117.17000 1.000 167.81000 5 LEU G N 1
ATOM 9299 C CA . LEU G 1 7 ? 159.00500 119.67900 116.92800 1.000 167.81000 5 LEU G CA 1
ATOM 9300 C C . LEU G 1 7 ? 159.01400 121.15400 116.55300 1.000 167.81000 5 LEU G C 1
ATOM 9301 O O . LEU G 1 7 ? 158.31600 121.56900 115.62000 1.000 167.81000 5 LEU G O 1
ATOM 9306 N N . GLU G 1 8 ? 159.80000 121.96200 117.26500 1.000 168.57000 6 GLU G N 1
ATOM 9307 C CA . GLU G 1 8 ? 159.83500 123.39000 116.97800 1.000 168.57000 6 GLU G CA 1
ATOM 9308 C C . GLU G 1 8 ? 160.42800 123.66200 115.60200 1.000 168.57000 6 GLU G C 1
ATOM 9309 O O . GLU G 1 8 ? 159.93400 124.52400 114.86500 1.000 168.57000 6 GLU G O 1
ATOM 9315 N N . ARG G 1 9 ? 161.48800 122.94000 115.23700 1.000 167.22000 7 ARG G N 1
ATOM 9316 C CA . ARG G 1 9 ? 162.07200 123.11900 113.91300 1.000 167.22000 7 ARG G CA 1
ATOM 9317 C C . ARG G 1 9 ? 161.08800 122.72000 112.82300 1.000 167.22000 7 ARG G C 1
ATOM 9318 O O . ARG G 1 9 ? 160.97600 123.40200 111.79600 1.000 167.22000 7 ARG G O 1
ATOM 9326 N N . ALA G 1 10 ? 160.35700 121.62100 113.03200 1.000 165.11000 8 ALA G N 1
ATOM 9327 C CA . ALA G 1 10 ? 159.35600 121.20900 112.05500 1.000 165.11000 8 ALA G CA 1
ATOM 9328 C C . ALA G 1 10 ? 158.25200 122.25000 111.93300 1.000 165.11000 8 ALA G C 1
ATOM 9329 O O . ALA G 1 10 ? 157.79000 122.55300 110.82400 1.000 165.11000 8 ALA G O 1
ATOM 9331 N N . LYS G 1 11 ? 157.82300 122.81800 113.06100 1.000 161.40000 9 LYS G N 1
ATOM 9332 C CA . LYS G 1 11 ? 156.80000 123.85700 113.02100 1.000 161.40000 9 LYS G CA 1
ATOM 9333 C C . LYS G 1 11 ? 157.28800 125.08200 112.25700 1.000 161.40000 9 LYS G C 1
ATOM 9334 O O . LYS G 1 11 ? 156.55700 125.64000 111.43100 1.000 161.40000 9 LYS G O 1
ATOM 9340 N N . GLU G 1 12 ? 158.52400 125.51000 112.51300 1.000 164.14000 10 GLU G N 1
ATOM 9341 C CA . GLU G 1 12 ? 159.05400 126.67300 111.80700 1.000 164.14000 10 GLU G CA 1
ATOM 9342 C C . GLU G 1 12 ? 159.18400 126.39800 110.31500 1.000 164.14000 10 GLU G C 1
ATOM 9343 O O . GLU G 1 12 ? 158.93200 127.28600 109.49000 1.000 164.14000 10 GLU G O 1
ATOM 9349 N N . SER G 1 13 ? 159.57000 125.17400 109.94600 1.000 161.69000 11 SER G N 1
ATOM 9350 C CA . SER G 1 13 ? 159.62900 124.82700 108.53100 1.000 161.69000 11 SER G CA 1
ATOM 9351 C C . SER G 1 13 ? 158.24300 124.85000 107.90500 1.000 161.69000 11 SER G C 1
ATOM 9352 O O . SER G 1 13 ? 158.07900 125.25300 106.74800 1.000 161.69000 11 SER G O 1
ATOM 9355 N N . LEU G 1 14 ? 157.23000 124.42200 108.65800 1.000 155.46000 12 LEU G N 1
ATOM 9356 C CA . LEU G 1 14 ? 155.86100 124.51700 108.16600 1.000 155.46000 12 LEU G CA 1
ATOM 9357 C C . LEU G 1 14 ? 155.45600 125.96900 107.95200 1.000 155.46000 12 LEU G C 1
ATOM 9358 O O . LEU G 1 14 ? 154.76000 126.29300 106.98200 1.000 155.46000 12 LEU G O 1
ATOM 9363 N N . GLU G 1 15 ? 155.87400 126.85600 108.85600 1.000 160.27000 13 GLU G N 1
ATOM 9364 C CA . GLU G 1 15 ? 155.59600 128.27700 108.66100 1.000 160.27000 13 GLU G CA 1
ATOM 9365 C C . GLU G 1 15 ? 156.27800 128.79500 107.40300 1.000 160.27000 13 GLU G C 1
ATOM 9366 O O . GLU G 1 15 ? 155.68100 129.55600 106.62900 1.000 160.27000 13 GLU G O 1
ATOM 9372 N N . ARG G 1 16 ? 157.53700 128.40600 107.19500 1.000 161.51000 14 ARG G N 1
ATOM 9373 C CA . ARG G 1 16 ? 158.23200 128.75500 105.95900 1.000 161.51000 14 ARG G CA 1
ATOM 9374 C C . ARG G 1 16 ? 157.44200 128.29900 104.74500 1.000 161.51000 14 ARG G C 1
ATOM 9375 O O . ARG G 1 16 ? 157.29000 129.04600 103.77400 1.000 161.51000 14 ARG G O 1
ATOM 9383 N N . ALA G 1 17 ? 156.93800 127.06400 104.78300 1.000 164.21000 15 ALA G N 1
ATOM 9384 C CA . ALA G 1 17 ? 156.20400 126.52600 103.64400 1.000 164.21000 15 ALA G CA 1
ATOM 9385 C C . ALA G 1 17 ? 154.91100 127.29400 103.40500 1.000 164.21000 15 ALA G C 1
ATOM 9386 O O . ALA G 1 17 ? 154.54800 127.57000 102.25700 1.000 164.21000 15 ALA G O 1
ATOM 9388 N N . ARG G 1 18 ? 154.20100 127.64600 104.47700 1.000 157.50000 16 ARG G N 1
ATOM 9389 C CA . ARG G 1 18 ? 152.96500 128.41000 104.31900 1.000 157.50000 16 ARG G CA 1
ATOM 9390 C C . ARG G 1 18 ? 153.24400 129.77700 103.71000 1.000 157.50000 16 ARG G C 1
ATOM 9391 O O . ARG G 1 18 ? 152.53100 130.22100 102.79900 1.000 157.50000 16 ARG G O 1
ATOM 9399 N N . GLU G 1 19 ? 154.28100 130.45700 104.20000 1.000 161.50000 17 GLU G N 1
ATOM 9400 C CA . GLU G 1 19 ? 154.63800 131.75900 103.64500 1.000 161.50000 17 GLU G CA 1
ATOM 9401 C C . GLU G 1 19 ? 155.05200 131.63500 102.18300 1.000 161.50000 17 GLU G C 1
ATOM 9402 O O . GLU G 1 19 ? 154.71200 132.48600 101.35400 1.000 161.50000 17 GLU G O 1
ATOM 9408 N N . ALA G 1 20 ? 155.79000 130.57400 101.84900 1.000 161.21000 18 ALA G N 1
ATOM 9409 C CA . ALA G 1 20 ? 156.20700 130.36400 100.46900 1.000 161.21000 18 ALA G CA 1
ATOM 9410 C C . ALA G 1 20 ? 155.02400 130.04900 99.57200 1.000 161.21000 18 ALA G C 1
ATOM 9411 O O . ALA G 1 20 ? 155.03000 130.40000 98.38700 1.000 161.21000 18 ALA G O 1
ATOM 9413 N N . SER G 1 21 ? 154.00100 129.38900 100.11300 1.000 161.52000 19 SER G N 1
ATOM 9414 C CA . SER G 1 21 ? 152.79900 129.11500 99.33700 1.000 161.52000 19 SER G CA 1
ATOM 9415 C C . SER G 1 21 ? 151.99500 130.38400 99.09900 1.000 161.52000 19 SER G C 1
ATOM 9416 O O . SER G 1 21 ? 151.46600 130.59000 98.00200 1.000 161.52000 19 SER G O 1
ATOM 9419 N N . GLU G 1 22 ? 151.89000 131.24400 100.11600 1.000 163.64000 20 GLU G N 1
ATOM 9420 C CA . GLU G 1 22 ? 151.18300 132.50600 99.91800 1.000 163.64000 20 GLU G CA 1
ATOM 9421 C C . GLU G 1 22 ? 151.93900 133.41200 98.95400 1.000 163.64000 20 GLU G C 1
ATOM 9422 O O . GLU G 1 22 ? 151.33100 134.04000 98.07900 1.000 163.64000 20 GLU G O 1
ATOM 9428 N N . ARG G 1 23 ? 153.26500 133.49100 99.09100 1.000 165.12000 21 ARG G N 1
ATOM 9429 C CA . ARG G 1 23 ? 154.04800 134.32000 98.18000 1.000 165.12000 21 ARG G CA 1
ATOM 9430 C C . ARG G 1 23 ? 154.15400 133.67800 96.80100 1.000 165.12000 21 ARG G C 1
ATOM 9431 O O . ARG G 1 23 ? 154.27200 134.38300 95.79100 1.000 165.12000 21 ARG G O 1
ATOM 9439 N N . GLY G 1 24 ? 154.11500 132.35000 96.73700 1.000 165.52000 22 GLY G N 1
ATOM 9440 C CA . GLY G 1 24 ? 154.16500 131.65400 95.46600 1.000 165.52000 22 GLY G CA 1
ATOM 9441 C C . GLY G 1 24 ? 155.52800 131.08700 95.11900 1.000 165.52000 22 GLY G C 1
ATOM 9442 O O . GLY G 1 24 ? 155.98000 131.21000 93.97800 1.000 165.52000 22 GLY G O 1
ATOM 9443 N N . ASP G 1 25 ? 156.19400 130.46800 96.09000 1.000 162.86000 23 ASP G N 1
ATOM 9444 C CA . ASP G 1 25 ? 157.49900 129.86500 95.86000 1.000 162.86000 23 ASP G CA 1
ATOM 9445 C C . ASP G 1 25 ? 157.35600 128.38400 95.53500 1.000 162.86000 23 ASP G C 1
ATOM 9446 O O . ASP G 1 25 ? 156.34200 127.75300 95.84200 1.000 162.86000 23 ASP G O 1
ATOM 9451 N N . GLU G 1 26 ? 158.38300 127.83900 94.89700 1.000 163.21000 24 GLU G N 1
ATOM 9452 C CA . GLU G 1 26 ? 158.48600 126.40800 94.64900 1.000 163.21000 24 GLU G CA 1
ATOM 9453 C C . GLU G 1 26 ? 159.70500 125.78200 95.30300 1.000 163.21000 24 GLU G C 1
ATOM 9454 O O . GLU G 1 26 ? 159.57600 124.76200 95.98500 1.000 163.21000 24 GLU G O 1
ATOM 9460 N N . GLU G 1 27 ? 160.88800 126.36300 95.09700 1.000 165.98000 25 GLU G N 1
ATOM 9461 C CA . GLU G 1 27 ? 162.10900 125.79600 95.66200 1.000 165.98000 25 GLU G CA 1
ATOM 9462 C C . GLU G 1 27 ? 162.04200 125.76500 97.18300 1.000 165.98000 25 GLU G C 1
ATOM 9463 O O . GLU G 1 27 ? 162.18500 124.70200 97.79900 1.000 165.98000 25 GLU G O 1
ATOM 9469 N N . GLU G 1 28 ? 161.82400 126.92500 97.80400 1.000 167.51000 26 GLU G N 1
ATOM 9470 C CA . GLU G 1 28 ? 161.63900 126.96300 99.25000 1.000 167.51000 26 GLU G CA 1
ATOM 9471 C C . GLU G 1 28 ? 160.42100 126.15100 99.66600 1.000 167.51000 26 GLU G C 1
ATOM 9472 O O . GLU G 1 28 ? 160.43400 125.49900 100.71300 1.000 167.51000 26 GLU G O 1
ATOM 9478 N N . PHE G 1 29 ? 159.36900 126.17100 98.84700 1.000 158.01000 27 PHE G N 1
ATOM 9479 C CA . PHE G 1 29 ? 158.17500 125.38800 99.14400 1.000 158.01000 27 PHE G CA 1
ATOM 9480 C C . PHE G 1 29 ? 158.52200 123.91800 99.33600 1.000 158.01000 27 PHE G C 1
ATOM 9481 O O . PHE G 1 29 ? 158.35500 123.36700 100.43100 1.000 158.01000 27 PHE G O 1
ATOM 9489 N N . ARG G 1 30 ? 159.03200 123.27500 98.28200 1.000 159.39000 28 ARG G N 1
ATOM 9490 C CA . ARG G 1 30 ? 159.34900 121.85300 98.36400 1.000 159.39000 28 ARG G CA 1
ATOM 9491 C C . ARG G 1 30 ? 160.44600 121.58500 99.38500 1.000 159.39000 28 ARG G C 1
ATOM 9492 O O . ARG G 1 30 ? 160.42800 120.55600 100.06500 1.000 159.39000 28 ARG G O 1
ATOM 9500 N N . LYS G 1 31 ? 161.40800 122.50100 99.51100 1.000 157.16000 29 LYS G N 1
ATOM 9501 C CA . LYS G 1 31 ? 162.50600 122.27500 100.44300 1.000 157.16000 29 LYS G CA 1
ATOM 9502 C C . LYS G 1 31 ? 162.00900 122.23700 101.87900 1.000 157.16000 29 LYS G C 1
ATOM 9503 O O . LYS G 1 31 ? 162.28200 121.27800 102.61100 1.000 157.16000 29 LYS G O 1
ATOM 9509 N N . ALA G 1 32 ? 161.27100 123.26500 102.29800 1.000 159.12000 30 ALA G N 1
ATOM 9510 C CA . ALA G 1 32 ? 160.71600 123.27400 103.64400 1.000 159.12000 30 ALA G CA 1
ATOM 9511 C C . ALA G 1 32 ? 159.74300 122.12400 103.84000 1.000 159.12000 30 ALA G C 1
ATOM 9512 O O . ALA G 1 32 ? 159.67800 121.53800 104.92400 1.000 159.12000 30 ALA G O 1
ATOM 9514 N N . ALA G 1 33 ? 158.99400 121.76200 102.79400 1.000 154.39000 31 ALA G N 1
ATOM 9515 C CA . ALA G 1 33 ? 158.05500 120.65700 102.93000 1.000 154.39000 31 ALA G CA 1
ATOM 9516 C C . ALA G 1 33 ? 158.77900 119.35100 103.22100 1.000 154.39000 31 ALA G C 1
ATOM 9517 O O . ALA G 1 33 ? 158.46400 118.66200 104.19900 1.000 154.39000 31 ALA G O 1
ATOM 9519 N N . GLU G 1 34 ? 159.75800 118.99500 102.38800 1.000 160.92000 32 GLU G N 1
ATOM 9520 C CA . GLU G 1 34 ? 160.45500 117.72900 102.58400 1.000 160.92000 32 GLU G CA 1
ATOM 9521 C C . GLU G 1 34 ? 161.28300 117.75600 103.86000 1.000 160.92000 32 GLU G C 1
ATOM 9522 O O . GLU G 1 34 ? 161.46700 116.72000 104.50800 1.000 160.92000 32 GLU G O 1
ATOM 9528 N N . LYS G 1 35 ? 161.77400 118.93300 104.25300 1.000 157.05000 33 LYS G N 1
ATOM 9529 C CA . LYS G 1 35 ? 162.43300 119.04100 105.54700 1.000 157.05000 33 LYS G CA 1
ATOM 9530 C C . LYS G 1 35 ? 161.45500 118.75100 106.67500 1.000 157.05000 33 LYS G C 1
ATOM 9531 O O . LYS G 1 35 ? 161.79600 118.06000 107.63900 1.000 157.05000 33 LYS G O 1
ATOM 9537 N N . ALA G 1 36 ? 160.22700 119.25400 106.55900 1.000 154.79000 34 ALA G N 1
ATOM 9538 C CA . ALA G 1 36 ? 159.21800 118.99500 107.57600 1.000 154.79000 34 ALA G CA 1
ATOM 9539 C C . ALA G 1 36 ? 158.88600 117.51300 107.64600 1.000 154.79000 34 ALA G C 1
ATOM 9540 O O . ALA G 1 36 ? 158.71900 116.95100 108.73200 1.000 154.79000 34 ALA G O 1
ATOM 9542 N N . LEU G 1 37 ? 158.79200 116.85700 106.49000 1.000 148.38000 35 LEU G N 1
ATOM 9543 C CA . LEU G 1 37 ? 158.47700 115.43100 106.48900 1.000 148.38000 35 LEU G CA 1
ATOM 9544 C C . LEU G 1 37 ? 159.62600 114.61400 107.06700 1.000 148.38000 35 LEU G C 1
ATOM 9545 O O . LEU G 1 37 ? 159.40800 113.66500 107.83100 1.000 148.38000 35 LEU G O 1
ATOM 9550 N N . GLU G 1 38 ? 160.86100 114.96500 106.70600 1.000 151.01000 36 GLU G N 1
ATOM 9551 C CA . GLU G 1 38 ? 162.02300 114.29800 107.27700 1.000 151.01000 36 GLU G CA 1
ATOM 9552 C C . GLU G 1 38 ? 162.06500 114.47700 108.78800 1.000 151.01000 36 GLU G C 1
ATOM 9553 O O . GLU G 1 38 ? 162.33300 113.52300 109.53000 1.000 151.01000 36 GLU G O 1
ATOM 9559 N N . LEU G 1 39 ? 161.78000 115.68900 109.26400 1.000 153.38000 37 LEU G N 1
ATOM 9560 C CA . LEU G 1 39 ? 161.78900 115.94600 110.69800 1.000 153.38000 37 LEU G CA 1
ATOM 9561 C C . LEU G 1 39 ? 160.66000 115.20200 111.39600 1.000 153.38000 37 LEU G C 1
ATOM 9562 O O . LEU G 1 39 ? 160.83100 114.70700 112.51400 1.000 153.38000 37 LEU G O 1
ATOM 9567 N N . ALA G 1 40 ? 159.50400 115.09300 110.74300 1.000 151.83000 38 ALA G N 1
ATOM 9568 C CA . ALA G 1 40 ? 158.39300 114.35300 111.32900 1.000 151.83000 38 ALA G CA 1
ATOM 9569 C C . ALA G 1 40 ? 158.71300 112.86900 111.42200 1.000 151.83000 38 ALA G C 1
ATOM 9570 O O . ALA G 1 40 ? 158.37200 112.21400 112.41300 1.000 151.83000 38 ALA G O 1
ATOM 9572 N N . LYS G 1 41 ? 159.37300 112.31800 110.40100 1.000 154.49000 39 LYS G N 1
ATOM 9573 C CA . LYS G 1 41 ? 159.77300 110.91600 110.47200 1.000 154.49000 39 LYS G CA 1
ATOM 9574 C C . LYS G 1 41 ? 160.82000 110.70400 111.55600 1.000 154.49000 39 LYS G C 1
ATOM 9575 O O . LYS G 1 41 ? 160.77500 109.71000 112.28800 1.000 154.49000 39 LYS G O 1
ATOM 9581 N N . ARG G 1 42 ? 161.77100 111.63100 111.67000 1.000 157.38000 40 ARG G N 1
ATOM 9582 C CA . ARG G 1 42 ? 162.73200 111.58200 112.76300 1.000 157.38000 40 ARG G CA 1
ATOM 9583 C C . ARG G 1 42 ? 162.02600 111.62100 114.11300 1.000 157.38000 40 ARG G C 1
ATOM 9584 O O . ARG G 1 42 ? 162.42200 110.92600 115.05800 1.000 157.38000 40 ARG G O 1
ATOM 9592 N N . LEU G 1 43 ? 160.96200 112.41700 114.21500 1.000 154.29000 41 LEU G N 1
ATOM 9593 C CA . LEU G 1 43 ? 160.23000 112.51900 115.47100 1.000 154.29000 41 LEU G CA 1
ATOM 9594 C C . LEU G 1 43 ? 159.46700 111.23300 115.75500 1.000 154.29000 41 LEU G C 1
ATOM 9595 O O . LEU G 1 43 ? 159.34900 110.81400 116.91100 1.000 154.29000 41 LEU G O 1
ATOM 9600 N N . VAL G 1 44 ? 158.94400 110.59400 114.71000 1.000 151.20000 42 VAL G N 1
ATOM 9601 C CA . VAL G 1 44 ? 158.31700 109.28500 114.87300 1.000 151.20000 42 VAL G CA 1
ATOM 9602 C C . VAL G 1 44 ? 159.33300 108.27600 115.38500 1.000 151.20000 42 VAL G C 1
ATOM 9603 O O . VAL G 1 44 ? 159.03900 107.47300 116.28000 1.000 151.20000 42 VAL G O 1
ATOM 9607 N N . GLU G 1 45 ? 160.54500 108.30300 114.82600 1.000 157.10000 43 GLU G N 1
ATOM 9608 C CA . GLU G 1 45 ? 161.61800 107.45300 115.33300 1.000 157.10000 43 GLU G CA 1
ATOM 9609 C C . GLU G 1 45 ? 161.85900 107.71000 116.81200 1.000 157.10000 43 GLU G C 1
ATOM 9610 O O . GLU G 1 45 ? 161.92300 106.76900 117.61500 1.000 157.10000 43 GLU G O 1
ATOM 9616 N N . GLN G 1 46 ? 161.99300 108.98400 117.18400 1.000 157.70000 44 GLN G N 1
ATOM 9617 C CA . GLN G 1 46 ? 162.23600 109.34900 118.57700 1.000 157.70000 44 GLN G CA 1
ATOM 9618 C C . GLN G 1 46 ? 161.11100 108.86300 119.48300 1.000 157.70000 44 GLN G C 1
ATOM 9619 O O . GLN G 1 46 ? 161.35400 108.45100 120.62400 1.000 157.70000 44 GLN G O 1
ATOM 9625 N N . ALA G 1 47 ? 159.87900 108.89000 118.98300 1.000 154.09000 45 ALA G N 1
ATOM 9626 C CA . ALA G 1 47 ? 158.73500 108.47700 119.78700 1.000 154.09000 45 ALA G CA 1
ATOM 9627 C C . ALA G 1 47 ? 158.84800 107.01400 120.19700 1.000 154.09000 45 ALA G C 1
ATOM 9628 O O . ALA G 1 47 ? 158.62800 106.66500 121.36200 1.000 154.09000 45 ALA G O 1
ATOM 9630 N N . LYS G 1 48 ? 159.19000 106.14000 119.24800 1.000 152.30000 46 LYS G N 1
ATOM 9631 C CA . LYS G 1 48 ? 159.30800 104.72300 119.57200 1.000 152.30000 46 LYS G CA 1
ATOM 9632 C C . LYS G 1 48 ? 160.56600 104.44600 120.38200 1.000 152.30000 46 LYS G C 1
ATOM 9633 O O . LYS G 1 48 ? 160.54800 103.61000 121.29300 1.000 152.30000 46 LYS G O 1
ATOM 9639 N N . LYS G 1 49 ? 161.67000 105.13400 120.07300 1.000 158.38000 47 LYS G N 1
ATOM 9640 C CA . LYS G 1 49 ? 162.89200 104.90900 120.83900 1.000 158.38000 47 LYS G CA 1
ATOM 9641 C C . LYS G 1 49 ? 162.74000 105.38500 122.27600 1.000 158.38000 47 LYS G C 1
ATOM 9642 O O . LYS G 1 49 ? 163.45900 104.91900 123.16900 1.000 158.38000 47 LYS G O 1
ATOM 9648 N N . GLU G 1 50 ? 161.80800 106.30100 122.52800 1.000 158.71000 48 GLU G N 1
ATOM 9649 C CA . GLU G 1 50 ? 161.57400 106.80000 123.87600 1.000 158.71000 48 GLU G CA 1
ATOM 9650 C C . GLU G 1 50 ? 160.13700 106.59100 124.33800 1.000 158.71000 48 GLU G C 1
ATOM 9651 O O . GLU G 1 50 ? 159.69300 107.25900 125.27700 1.000 158.71000 48 GLU G O 1
ATOM 9657 N N . GLY G 1 51 ? 159.40900 105.67900 123.69900 1.000 154.43000 49 GLY G N 1
ATOM 9658 C CA . GLY G 1 51 ? 158.10200 105.25400 124.18500 1.000 154.43000 49 GLY G CA 1
ATOM 9659 C C . GLY G 1 51 ? 157.11200 106.36900 124.44400 1.000 154.43000 49 GLY G C 1
ATOM 9660 O O . GLY G 1 51 ? 156.51700 106.42700 125.52900 1.000 154.43000 49 GLY G O 1
ATOM 9661 N N . ASP G 1 52 ? 156.91300 107.25600 123.47400 1.000 146.86000 50 ASP G N 1
ATOM 9662 C CA . ASP G 1 52 ? 155.96800 108.35600 123.61700 1.000 146.86000 50 ASP G CA 1
ATOM 9663 C C . ASP G 1 52 ? 154.93300 108.28300 122.50600 1.000 146.86000 50 ASP G C 1
ATOM 9664 O O . ASP G 1 52 ? 155.27000 108.52400 121.33400 1.000 146.86000 50 ASP G O 1
ATOM 9669 N N . PRO G 1 53 ? 153.67400 107.95800 122.81100 1.000 133.50000 51 PRO G N 1
ATOM 9670 C CA . PRO G 1 53 ? 152.66700 107.90100 121.73900 1.000 133.50000 51 PRO G CA 1
ATOM 9671 C C . PRO G 1 53 ? 152.25900 109.26700 121.22200 1.000 133.50000 51 PRO G C 1
ATOM 9672 O O . PRO G 1 53 ? 152.05600 109.42500 120.01200 1.000 133.50000 51 PRO G O 1
ATOM 9676 N N . GLU G 1 54 ? 152.13400 110.26200 122.10400 1.000 130.46000 52 GLU G N 1
ATOM 9677 C CA . GLU G 1 54 ? 151.63600 111.57000 121.68800 1.000 130.46000 52 GLU G CA 1
ATOM 9678 C C . GLU G 1 54 ? 152.51600 112.18400 120.60900 1.000 130.46000 52 GLU G C 1
ATOM 9679 O O . GLU G 1 54 ? 152.02900 112.92200 119.74000 1.000 130.46000 52 GLU G O 1
ATOM 9685 N N . LEU G 1 55 ? 153.81600 111.89900 120.65200 1.000 129.28000 53 LEU G N 1
ATOM 9686 C CA . LEU G 1 55 ? 154.70800 112.38900 119.61300 1.000 129.28000 53 LEU G CA 1
ATOM 9687 C C . LEU G 1 55 ? 154.28100 111.88700 118.24200 1.000 129.28000 53 LEU G C 1
ATOM 9688 O O . LEU G 1 55 ? 154.34000 112.62800 117.25400 1.000 129.28000 53 LEU G O 1
ATOM 9693 N N . VAL G 1 56 ? 153.83700 110.63100 118.16000 1.000 122.15000 54 VAL G N 1
ATOM 9694 C CA . VAL G 1 56 ? 153.37300 110.09800 116.88400 1.000 122.15000 54 VAL G CA 1
ATOM 9695 C C . VAL G 1 56 ? 152.18800 110.90400 116.38000 1.000 122.15000 54 VAL G C 1
ATOM 9696 O O . VAL G 1 56 ? 152.11700 111.27000 115.20000 1.000 122.15000 54 VAL G O 1
ATOM 9700 N N . LEU G 1 57 ? 151.23900 111.20000 117.26900 1.000 114.20000 55 LEU G N 1
ATOM 9701 C CA . LEU G 1 57 ? 150.07100 111.97500 116.87300 1.000 114.20000 55 LEU G CA 1
ATOM 9702 C C . LEU G 1 57 ? 150.46600 113.36000 116.38600 1.000 114.20000 55 LEU G C 1
ATOM 9703 O O . LEU G 1 57 ? 149.91800 113.86200 115.39600 1.000 114.20000 55 LEU G O 1
ATOM 9708 N N . GLU G 1 58 ? 151.42200 113.99700 117.06400 1.000 121.09000 56 GLU G N 1
ATOM 9709 C CA . GLU G 1 58 ? 151.82700 115.33300 116.64200 1.000 121.09000 56 GLU G CA 1
ATOM 9710 C C . GLU G 1 58 ? 152.54500 115.29500 115.30000 1.000 121.09000 56 GLU G C 1
ATOM 9711 O O . GLU G 1 58 ? 152.34800 116.17800 114.45900 1.000 121.09000 56 GLU G O 1
ATOM 9717 N N . ALA G 1 59 ? 153.37900 114.27900 115.08000 1.000 117.09000 57 ALA G N 1
ATOM 9718 C CA . ALA G 1 59 ? 154.00100 114.11800 113.77100 1.000 117.09000 57 ALA G CA 1
ATOM 9719 C C . ALA G 1 59 ? 152.94500 113.92100 112.69400 1.000 117.09000 57 ALA G C 1
ATOM 9720 O O . ALA G 1 59 ? 153.07600 114.43700 111.57700 1.000 117.09000 57 ALA G O 1
ATOM 9722 N N . ALA G 1 60 ? 151.88800 113.17500 113.01700 1.000 112.03000 58 ALA G N 1
ATOM 9723 C CA . ALA G 1 60 ? 150.79600 112.98600 112.07100 1.000 112.03000 58 ALA G CA 1
ATOM 9724 C C . ALA G 1 60 ? 150.13200 114.31300 111.74100 1.000 112.03000 58 ALA G C 1
ATOM 9725 O O . ALA G 1 60 ? 149.84000 114.60500 110.57700 1.000 112.03000 58 ALA G O 1
ATOM 9727 N N . ARG G 1 61 ? 149.89700 115.12100 112.77100 1.000 108.40000 59 ARG G N 1
ATOM 9728 C CA . ARG G 1 61 ? 149.26500 116.42000 112.59200 1.000 108.40000 59 ARG G CA 1
ATOM 9729 C C . ARG G 1 61 ? 150.13100 117.31800 111.72000 1.000 108.40000 59 ARG G C 1
ATOM 9730 O O . ARG G 1 61 ? 149.62400 118.03300 110.85400 1.000 108.40000 59 ARG G O 1
ATOM 9738 N N . VAL G 1 62 ? 151.44000 117.27900 111.94900 1.000 111.85000 60 VAL G N 1
ATOM 9739 C CA . VAL G 1 62 ? 152.36800 118.08400 111.16300 1.000 111.85000 60 VAL G CA 1
ATOM 9740 C C . VAL G 1 62 ? 152.32400 117.64500 109.70400 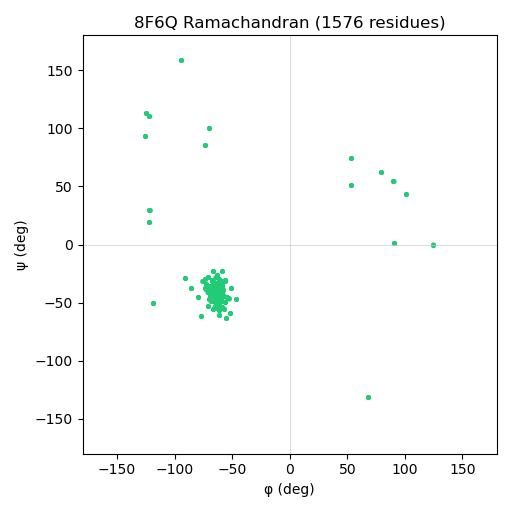1.000 111.85000 60 VAL G C 1
ATOM 9741 O O . VAL G 1 62 ? 152.32900 118.47500 108.79400 1.000 111.85000 60 VAL G O 1
ATOM 9745 N N . ALA G 1 63 ? 152.28000 116.33400 109.49100 1.000 107.83000 61 ALA G N 1
ATOM 9746 C CA . ALA G 1 63 ? 152.21400 115.77300 108.14800 1.000 107.83000 61 ALA G CA 1
ATOM 9747 C C . ALA G 1 63 ? 150.91500 116.18800 107.47000 1.000 107.83000 61 ALA G C 1
ATOM 9748 O O . ALA G 1 63 ? 150.89700 116.51900 106.28400 1.000 107.83000 61 ALA G O 1
ATOM 9750 N N . LEU G 1 64 ? 149.82900 116.17000 108.23600 1.000 103.76000 62 LEU G N 1
ATOM 9751 C CA . LEU G 1 64 ? 148.51800 116.54500 107.72400 1.000 103.76000 62 LEU G CA 1
ATOM 9752 C C . LEU G 1 64 ? 148.50900 118.00400 107.29000 1.000 103.76000 62 LEU G C 1
ATOM 9753 O O . LEU G 1 64 ? 147.92900 118.35300 106.26200 1.000 103.76000 62 LEU G O 1
ATOM 9758 N N . TRP G 1 65 ? 149.15900 118.85500 108.07900 1.000 110.27000 63 TRP G N 1
ATOM 9759 C CA . TRP G 1 65 ? 149.22800 120.27600 107.76700 1.000 110.27000 63 TRP G CA 1
ATOM 9760 C C . TRP G 1 65 ? 149.96700 120.49100 106.45300 1.000 110.27000 63 TRP G C 1
ATOM 9761 O O . TRP G 1 65 ? 149.56400 121.31300 105.63100 1.000 110.27000 63 TRP G O 1
ATOM 9772 N N . VAL G 1 66 ? 151.05200 119.74500 106.25900 1.000 109.06000 64 VAL G N 1
ATOM 9773 C CA . VAL G 1 66 ? 151.83500 119.84100 105.03400 1.000 109.06000 64 VAL G CA 1
ATOM 9774 C C . VAL G 1 66 ? 150.99100 119.40800 103.84100 1.000 109.06000 64 VAL G C 1
ATOM 9775 O O . VAL G 1 66 ? 151.03700 120.02400 102.77600 1.000 109.06000 64 VAL G O 1
ATOM 9779 N N . ALA G 1 67 ? 150.22000 118.34100 104.03000 1.000 107.92000 65 ALA G N 1
ATOM 9780 C CA . ALA G 1 67 ? 149.35400 117.82300 102.97900 1.000 107.92000 65 ALA G CA 1
ATOM 9781 C C . ALA G 1 67 ? 148.29300 118.85100 102.60900 1.000 107.92000 65 ALA G C 1
ATOM 9782 O O . ALA G 1 67 ? 147.97600 119.03500 101.43400 1.000 107.92000 65 ALA G O 1
ATOM 9784 N N . GLU G 1 68 ? 147.71400 119.49500 103.59800 1.000 109.49000 66 GLU G N 1
ATOM 9785 C CA . GLU G 1 68 ? 146.65800 120.42300 103.29000 1.000 109.49000 66 GLU G CA 1
ATOM 9786 C C . GLU G 1 68 ? 147.22000 121.52900 102.43700 1.000 109.49000 66 GLU G C 1
ATOM 9787 O O . GLU G 1 68 ? 146.65000 121.94000 101.42500 1.000 109.49000 66 GLU G O 1
ATOM 9793 N N . LEU G 1 69 ? 148.41700 121.94900 102.79000 1.000 119.51000 67 LEU G N 1
ATOM 9794 C CA . LEU G 1 69 ? 149.07500 123.02200 102.08200 1.000 119.51000 67 LEU G CA 1
ATOM 9795 C C . LEU G 1 69 ? 149.34600 122.67500 100.65900 1.000 119.51000 67 LEU G C 1
ATOM 9796 O O . LEU G 1 69 ? 149.20100 123.50700 99.78600 1.000 119.51000 67 LEU G O 1
ATOM 9801 N N . ALA G 1 70 ? 149.71700 121.43800 100.39900 1.000 120.81000 68 ALA G N 1
ATOM 9802 C CA . ALA G 1 70 ? 149.94800 121.05100 99.04700 1.000 120.81000 68 ALA G CA 1
ATOM 9803 C C . ALA G 1 70 ? 148.67400 121.19700 98.24900 1.000 120.81000 68 ALA G C 1
ATOM 9804 O O . ALA G 1 70 ? 148.69000 121.78500 97.18100 1.000 120.81000 68 ALA G O 1
ATOM 9806 N N . ALA G 1 71 ? 147.55000 120.75600 98.79200 1.000 125.47000 69 ALA G N 1
ATOM 9807 C CA . ALA G 1 71 ? 146.31100 120.88200 98.05800 1.000 125.47000 69 ALA G CA 1
ATOM 9808 C C . ALA G 1 71 ? 145.97100 122.32100 97.80100 1.000 125.47000 69 ALA G C 1
ATOM 9809 O O . ALA G 1 71 ? 145.45200 122.62500 96.73900 1.000 125.47000 69 ALA G O 1
ATOM 9811 N N . LYS G 1 72 ? 146.17700 123.20900 98.76900 1.000 125.17000 70 LYS G N 1
ATOM 9812 C CA . LYS G 1 72 ? 145.87300 124.60200 98.44700 1.000 125.17000 70 LYS G CA 1
ATOM 9813 C C . LYS G 1 72 ? 146.84400 125.01100 97.35600 1.000 125.17000 70 LYS G C 1
ATOM 9814 O O . LYS G 1 72 ? 146.46600 125.54600 96.32800 1.000 125.17000 70 LYS G O 1
ATOM 9820 N N . ASN G 1 73 ? 148.10000 124.66000 97.55200 1.000 131.68000 71 ASN G N 1
ATOM 9821 C CA . ASN G 1 73 ? 149.09100 124.94800 96.53700 1.000 131.68000 71 ASN G CA 1
ATOM 9822 C C . ASN G 1 73 ? 148.88100 124.16300 95.25200 1.000 131.68000 71 ASN G C 1
ATOM 9823 O O . ASN G 1 73 ? 148.98400 124.71000 94.16300 1.000 131.68000 71 ASN G O 1
ATOM 9828 N N . GLY G 1 74 ? 148.54400 122.88800 95.38900 1.000 128.98000 72 GLY G N 1
ATOM 9829 C CA . GLY G 1 74 ? 148.34100 122.01300 94.24600 1.000 128.98000 72 GLY G CA 1
ATOM 9830 C C . GLY G 1 74 ? 149.56500 121.25900 93.74700 1.000 128.98000 72 GLY G C 1
ATOM 9831 O O . GLY G 1 74 ? 149.48100 120.50400 92.78600 1.000 128.98000 72 GLY G O 1
ATOM 9832 N N . ASP G 1 75 ? 150.70100 121.44400 94.40500 1.000 130.41000 73 ASP G N 1
ATOM 9833 C CA . ASP G 1 75 ? 151.92900 120.75600 94.02200 1.000 130.41000 73 ASP G CA 1
ATOM 9834 C C . ASP G 1 75 ? 151.78500 119.27700 94.35100 1.000 130.41000 73 ASP G C 1
ATOM 9835 O O . ASP G 1 75 ? 151.96000 118.86700 95.50200 1.000 130.41000 73 ASP G O 1
ATOM 9840 N N . LYS G 1 76 ? 151.47900 118.47200 93.33500 1.000 120.19000 74 LYS G N 1
ATOM 9841 C CA . LYS G 1 76 ? 151.16900 117.06700 93.57700 1.000 120.19000 74 LYS G CA 1
ATOM 9842 C C . LYS G 1 76 ? 152.41900 116.27200 93.93300 1.000 120.19000 74 LYS G C 1
ATOM 9843 O O . LYS G 1 76 ? 152.35400 115.32700 94.72800 1.000 120.19000 74 LYS G O 1
ATOM 9849 N N . GLU G 1 77 ? 153.56200 116.64200 93.35000 1.000 120.68000 75 GLU G N 1
ATOM 9850 C CA . GLU G 1 77 ? 154.78000 115.85800 93.53000 1.000 120.68000 75 GLU G CA 1
ATOM 9851 C C . GLU G 1 77 ? 155.17400 115.77100 94.99900 1.000 120.68000 75 GLU G C 1
ATOM 9852 O O . GLU G 1 77 ? 155.74600 114.76700 95.43800 1.000 120.68000 75 GLU G O 1
ATOM 9858 N N . VAL G 1 78 ? 154.87600 116.81300 95.77200 1.000 116.80000 76 VAL G N 1
ATOM 9859 C CA . VAL G 1 78 ? 155.14800 116.76900 97.20300 1.000 116.80000 76 VAL G CA 1
ATOM 9860 C C . VAL G 1 78 ? 153.93500 116.23300 97.95400 1.000 116.80000 76 VAL G C 1
ATOM 9861 O O . VAL G 1 78 ? 154.06700 115.61600 99.02100 1.000 116.80000 76 VAL G O 1
ATOM 9865 N N . PHE G 1 79 ? 152.73600 116.44800 97.40700 1.000 104.67000 77 PHE G N 1
ATOM 9866 C CA . PHE G 1 79 ? 151.51600 116.00400 98.07000 1.000 104.67000 77 PHE G CA 1
ATOM 9867 C C . PHE G 1 79 ? 151.48200 114.49300 98.21200 1.000 104.67000 77 PHE G C 1
ATOM 9868 O O . PHE G 1 79 ? 151.05400 113.96200 99.24100 1.000 104.67000 77 PHE G O 1
ATOM 9876 N N . LYS G 1 80 ? 151.92100 113.78300 97.17500 1.000 104.04000 78 LYS G N 1
ATOM 9877 C CA . LYS G 1 80 ? 151.92900 112.32700 97.24300 1.000 104.04000 78 LYS G CA 1
ATOM 9878 C C . LYS G 1 80 ? 152.87500 111.83500 98.32500 1.000 104.04000 78 LYS G C 1
ATOM 9879 O O . LYS G 1 80 ? 152.53600 110.92200 99.08700 1.000 104.04000 78 LYS G O 1
ATOM 9885 N N . LYS G 1 81 ? 154.06800 112.42100 98.40600 1.000 106.56000 79 LYS G N 1
ATOM 9886 C CA . LYS G 1 81 ? 155.00500 112.03800 99.45500 1.000 106.56000 79 LYS G CA 1
ATOM 9887 C C . LYS G 1 81 ? 154.42300 112.33200 100.83000 1.000 106.56000 79 LYS G C 1
ATOM 9888 O O . LYS G 1 81 ? 154.56000 111.53200 101.76500 1.000 106.56000 79 LYS G O 1
ATOM 9894 N N . ALA G 1 82 ? 153.75600 113.47800 100.96800 1.000 107.28000 80 ALA G N 1
ATOM 9895 C CA . ALA G 1 82 ? 153.16700 113.83500 102.25100 1.000 107.28000 80 ALA G CA 1
ATOM 9896 C C . ALA G 1 82 ? 152.08200 112.84700 102.65100 1.000 107.28000 80 ALA G C 1
ATOM 9897 O O . ALA G 1 82 ? 152.01700 112.42400 103.81000 1.000 107.28000 80 ALA G O 1
ATOM 9899 N N . ALA G 1 83 ? 151.22400 112.46700 101.71000 1.000 102.96000 81 ALA G N 1
ATOM 9900 C CA . ALA G 1 83 ? 150.16600 111.51600 102.02400 1.000 102.96000 81 ALA G CA 1
ATOM 9901 C C . ALA G 1 83 ? 150.73300 110.14200 102.34400 1.000 102.96000 81 ALA G C 1
ATOM 9902 O O . ALA G 1 83 ? 150.22900 109.45200 103.23600 1.000 102.96000 81 ALA G O 1
ATOM 9904 N N . GLU G 1 84 ? 151.77000 109.72100 101.61800 1.000 103.94000 82 GLU G N 1
ATOM 9905 C CA . GLU G 1 84 ? 152.41400 108.45500 101.93800 1.000 103.94000 82 GLU G CA 1
ATOM 9906 C C . GLU G 1 84 ? 152.95100 108.47700 103.35800 1.000 103.94000 82 GLU G C 1
ATOM 9907 O O . GLU G 1 84 ? 152.74900 107.52700 104.12600 1.000 103.94000 82 GLU G O 1
ATOM 9913 N N . SER G 1 85 ? 153.62900 109.56500 103.72600 1.000 105.47000 83 SER G N 1
ATOM 9914 C CA . SER G 1 85 ? 154.11900 109.71900 105.08900 1.000 105.47000 83 SER G CA 1
ATOM 9915 C C . SER G 1 85 ? 152.98700 109.67400 106.10000 1.000 105.47000 83 SER G C 1
ATOM 9916 O O . SER G 1 85 ? 153.10300 109.02700 107.14600 1.000 105.47000 83 SER G O 1
ATOM 9919 N N . ALA G 1 86 ? 151.88800 110.37100 105.81400 1.000 97.35000 84 ALA G N 1
ATOM 9920 C CA . ALA G 1 86 ? 150.78600 110.43300 106.76400 1.000 97.35000 84 ALA G CA 1
ATOM 9921 C C . ALA G 1 86 ? 150.16600 109.06100 106.97200 1.000 97.35000 84 ALA G C 1
ATOM 9922 O O . ALA G 1 86 ? 149.86600 108.67300 108.10400 1.000 97.35000 84 ALA G O 1
ATOM 9924 N N . LEU G 1 87 ? 149.96800 108.31200 105.89100 1.000 93.25000 85 LEU G N 1
ATOM 9925 C CA . LEU G 1 87 ? 149.41600 106.97200 106.02900 1.000 93.25000 85 LEU G CA 1
ATOM 9926 C C . LEU G 1 87 ? 150.37400 106.05900 106.77900 1.000 93.25000 85 LEU G C 1
ATOM 9927 O O . LEU G 1 87 ? 149.94100 105.23100 107.58900 1.000 93.25000 85 LEU G O 1
ATOM 9932 N N . GLU G 1 88 ? 151.68100 106.18400 106.52800 1.000 102.27000 86 GLU G N 1
ATOM 9933 C CA . GLU G 1 88 ? 152.63900 105.35900 107.25800 1.000 102.27000 86 GLU G CA 1
ATOM 9934 C C . GLU G 1 88 ? 152.61600 105.68400 108.74400 1.000 102.27000 86 GLU G C 1
ATOM 9935 O O . GLU G 1 88 ? 152.68700 104.78300 109.59100 1.000 102.27000 86 GLU G O 1
ATOM 9941 N N . VAL G 1 89 ? 152.51100 106.96700 109.08000 1.000 101.29000 87 VAL G N 1
ATOM 9942 C CA . VAL G 1 89 ? 152.40900 107.36600 110.47900 1.000 101.29000 87 VAL G CA 1
ATOM 9943 C C . VAL G 1 89 ? 151.12700 106.82400 111.09000 1.000 101.29000 87 VAL G C 1
ATOM 9944 O O . VAL G 1 89 ? 151.10200 106.40800 112.25200 1.000 101.29000 87 VAL G O 1
ATOM 9948 N N . ALA G 1 90 ? 150.04200 106.81200 110.31500 1.000 97.06000 88 ALA G N 1
ATOM 9949 C CA . ALA G 1 90 ? 148.80100 106.22200 110.80200 1.000 97.06000 88 ALA G CA 1
ATOM 9950 C C . ALA G 1 90 ? 148.98000 104.74200 111.10000 1.000 97.06000 88 ALA G C 1
ATOM 9951 O O . ALA G 1 90 ? 148.49400 104.24100 112.12200 1.000 97.06000 88 ALA G O 1
ATOM 9953 N N . LYS G 1 91 ? 149.66700 104.02500 110.21400 1.000 99.77000 89 LYS G N 1
ATOM 9954 C CA . LYS G 1 91 ? 149.93200 102.61000 110.44900 1.000 99.77000 89 LYS G CA 1
ATOM 9955 C C . LYS G 1 91 ? 150.74700 102.41400 111.71900 1.000 99.77000 89 LYS G C 1
ATOM 9956 O O . LYS G 1 91 ? 150.45500 101.53000 112.53200 1.000 99.77000 89 LYS G O 1
ATOM 9962 N N . ARG G 1 92 ? 151.78300 103.23000 111.89800 1.000 101.94000 90 ARG G N 1
ATOM 9963 C CA . ARG G 1 92 ? 152.59200 103.13800 113.10800 1.000 101.94000 90 ARG G CA 1
ATOM 9964 C C . ARG G 1 92 ? 151.75600 103.42500 114.34400 1.000 101.94000 90 ARG G C 1
ATOM 9965 O O . ARG G 1 92 ? 151.94200 102.79800 115.39600 1.000 101.94000 90 ARG G O 1
ATOM 9973 N N . LEU G 1 93 ? 150.82900 104.37600 114.23700 1.000 94.93000 91 LEU G N 1
ATOM 9974 C CA . LEU G 1 93 ? 149.94900 104.69100 115.35400 1.000 94.93000 91 LEU G CA 1
ATOM 9975 C C . LEU G 1 93 ? 149.07000 103.50200 115.70200 1.000 94.93000 91 LEU G C 1
ATOM 9976 O O . LEU G 1 93 ? 148.90900 103.16100 116.87700 1.000 94.93000 91 LEU G O 1
ATOM 9981 N N . VAL G 1 94 ? 148.49400 102.86000 114.68700 1.000 95.28000 92 VAL G N 1
ATOM 9982 C CA . VAL G 1 94 ? 147.71500 101.64800 114.91800 1.000 95.28000 92 VAL G CA 1
ATOM 9983 C C . VAL G 1 94 ? 148.56300 100.59100 115.60700 1.000 95.28000 92 VAL G C 1
ATOM 9984 O O . VAL G 1 94 ? 148.11500 99.92800 116.55200 1.000 95.28000 92 VAL G O 1
ATOM 9988 N N . GLU G 1 95 ? 149.79900 100.41400 115.13900 1.000 101.56000 93 GLU G N 1
ATOM 9989 C CA . GLU G 1 95 ? 150.66900 99.39000 115.70700 1.000 101.56000 93 GLU G CA 1
ATOM 9990 C C . GLU G 1 95 ? 150.92200 99.64700 117.18400 1.000 101.56000 93 GLU G C 1
ATOM 9991 O O . GLU G 1 95 ? 150.71200 98.76700 118.02500 1.000 101.56000 93 GLU G O 1
ATOM 9997 N N . VAL G 1 96 ? 151.36500 100.86000 117.51900 1.000 99.05000 94 VAL G N 1
ATOM 9998 C CA . VAL G 1 96 ? 151.68300 101.15800 118.91000 1.000 99.05000 94 VAL G CA 1
ATOM 9999 C C . VAL G 1 96 ? 150.43200 101.12900 119.77800 1.000 99.05000 94 VAL G C 1
ATOM 10000 O O . VAL G 1 96 ? 150.49600 100.74800 120.95200 1.000 99.05000 94 VAL G O 1
ATOM 10004 N N . ALA G 1 97 ? 149.27700 101.51000 119.23000 1.000 101.37000 95 ALA G N 1
ATOM 10005 C CA . ALA G 1 97 ? 148.05000 101.49300 120.01700 1.000 101.37000 95 ALA G CA 1
ATOM 10006 C C . ALA G 1 97 ? 147.63000 100.06900 120.34100 1.000 101.37000 95 ALA G C 1
ATOM 10007 O O . ALA G 1 97 ? 147.31900 99.74900 121.49400 1.000 101.37000 95 ALA G O 1
ATOM 10009 N N . SER G 1 98 ? 147.60700 99.19600 119.33200 1.000 104.16000 96 SER G N 1
ATOM 10010 C CA . SER G 1 98 ? 147.31000 97.79300 119.59100 1.000 104.16000 96 SER G CA 1
ATOM 10011 C C . SER G 1 98 ? 148.34700 97.17300 120.51600 1.000 104.16000 96 SER G C 1
ATOM 10012 O O . SER G 1 98 ? 148.03100 96.25200 121.27600 1.000 104.16000 96 SER G O 1
ATOM 10015 N N . LYS G 1 99 ? 149.58500 97.66700 120.46900 1.000 107.26000 97 LYS G N 1
ATOM 10016 C CA . LYS G 1 99 ? 150.61200 97.17800 121.37900 1.000 107.26000 97 LYS G CA 1
ATOM 10017 C C . LYS G 1 99 ? 150.28700 97.54900 122.81900 1.000 107.26000 97 LYS G C 1
ATOM 10018 O O . LYS G 1 99 ? 150.33900 96.70200 123.71700 1.000 107.26000 97 LYS G O 1
ATOM 10024 N N . GLU G 1 100 ? 149.94300 98.81500 123.05500 1.000 112.18000 98 GLU G N 1
ATOM 10025 C CA . GLU G 1 100 ? 149.70300 99.28100 124.41500 1.000 112.18000 98 GLU G CA 1
ATOM 10026 C C . GLU G 1 100 ? 148.27300 99.03300 124.87200 1.000 112.18000 98 GLU G C 1
ATOM 10027 O O . GLU G 1 100 ? 148.05200 98.69600 126.04000 1.000 112.18000 98 GLU G O 1
ATOM 10033 N N . GLY G 1 101 ? 147.29900 99.17700 123.98000 1.000 107.19000 99 GLY G N 1
ATOM 10034 C CA . GLY G 1 101 ? 145.90800 99.09400 124.38000 1.000 107.19000 99 GLY G CA 1
ATOM 10035 C C . GLY G 1 101 ? 145.34200 100.44200 124.77400 1.000 107.19000 99 GLY G C 1
ATOM 10036 O O . GLY G 1 101 ? 144.81300 100.60700 125.87800 1.000 107.19000 99 GLY G O 1
ATOM 10037 N N . ASP G 1 102 ? 145.45100 101.41500 123.87700 1.000 99.49000 100 ASP G N 1
ATOM 10038 C CA . ASP G 1 102 ? 144.96300 102.77200 124.11600 1.000 99.49000 100 ASP G CA 1
ATOM 10039 C C . ASP G 1 102 ? 144.00800 103.14600 122.99600 1.000 99.49000 100 ASP G C 1
ATOM 10040 O O . ASP G 1 102 ? 144.44400 103.28900 121.83600 1.000 99.49000 100 ASP G O 1
ATOM 10045 N N . PRO G 1 103 ? 142.72400 103.32100 123.28400 1.000 89.05000 101 PRO G N 1
ATOM 10046 C CA . PRO G 1 103 ? 141.74400 103.55400 122.21500 1.000 89.05000 101 PRO G CA 1
ATOM 10047 C C . PRO G 1 103 ? 141.94500 104.85500 121.45500 1.000 89.05000 101 PRO G C 1
ATOM 10048 O O . PRO G 1 103 ? 141.91100 104.86000 120.22100 1.000 89.05000 101 PRO G O 1
ATOM 10052 N N . ASP G 1 104 ? 142.15100 105.95900 122.18000 1.000 85.63000 102 ASP G N 1
ATOM 10053 C CA . ASP G 1 104 ? 142.20600 107.27900 121.55300 1.000 85.63000 102 ASP G CA 1
ATOM 10054 C C . ASP G 1 104 ? 143.17400 107.31200 120.37900 1.000 85.63000 102 ASP G C 1
ATOM 10055 O O . ASP G 1 104 ? 142.91200 107.96600 119.36100 1.000 85.63000 102 ASP G O 1
ATOM 10060 N N . LEU G 1 105 ? 144.29500 106.60500 120.49800 1.000 86.73000 103 LEU G N 1
ATOM 10061 C CA . LEU G 1 105 ? 145.25800 106.57300 119.40800 1.000 86.73000 103 LEU G CA 1
ATOM 10062 C C . LEU G 1 105 ? 144.65100 105.96300 118.15500 1.000 86.73000 103 LEU G C 1
ATOM 10063 O O . LEU G 1 105 ? 144.89100 106.44400 117.04100 1.000 86.73000 103 LEU G O 1
ATOM 10068 N N . VAL G 1 106 ? 143.84500 104.91400 118.31200 1.000 79.27000 104 VAL G N 1
ATOM 10069 C CA . VAL G 1 106 ? 143.23700 104.28300 117.14900 1.000 79.27000 104 VAL G CA 1
ATOM 10070 C C . VAL G 1 106 ? 142.27000 105.24000 116.47000 1.000 79.27000 104 VAL G C 1
ATOM 10071 O O . VAL G 1 106 ? 142.24200 105.35000 115.23700 1.000 79.27000 104 VAL G O 1
ATOM 10075 N N . ALA G 1 107 ? 141.45000 105.93400 117.25900 1.000 74.18000 105 ALA G N 1
ATOM 10076 C CA . ALA G 1 107 ? 140.52200 106.89600 116.68300 1.000 74.18000 105 ALA G CA 1
ATOM 10077 C C . ALA G 1 107 ? 141.26600 107.99200 115.94200 1.000 74.18000 105 ALA G C 1
ATOM 10078 O O . ALA G 1 107 ? 140.85000 108.41500 114.85600 1.000 74.18000 105 ALA G O 1
ATOM 10080 N N . TRP G 1 108 ? 142.37300 108.46600 116.51100 1.000 80.22000 106 TRP G N 1
ATOM 10081 C CA . TRP G 1 108 ? 143.15500 109.48000 115.81900 1.000 80.22000 106 TRP G CA 1
ATOM 10082 C C . TRP G 1 108 ? 143.73300 108.93200 114.52500 1.000 80.22000 106 TRP G C 1
ATOM 10083 O O . TRP G 1 108 ? 143.82600 109.65100 113.52600 1.000 80.22000 106 TRP G O 1
ATOM 10094 N N . ALA G 1 109 ? 144.11800 107.65600 114.51900 1.000 73.29000 107 ALA G N 1
ATOM 10095 C CA . ALA G 1 109 ? 144.59600 107.04600 113.28500 1.000 73.29000 107 ALA G CA 1
ATOM 10096 C C . ALA G 1 109 ? 143.50400 107.03700 112.22600 1.000 73.29000 107 ALA G C 1
ATOM 10097 O O . ALA G 1 109 ? 143.75000 107.36600 111.05900 1.000 73.29000 107 ALA G O 1
ATOM 10099 N N . ALA G 1 110 ? 142.29100 106.65200 112.61900 1.000 65.12000 108 ALA G N 1
ATOM 10100 C CA . ALA G 1 110 ? 141.18300 106.63800 111.67400 1.000 65.12000 108 ALA G CA 1
ATOM 10101 C C . ALA G 1 110 ? 140.92200 108.02600 111.11900 1.000 65.12000 108 ALA G C 1
ATOM 10102 O O . ALA G 1 110 ? 140.70400 108.19500 109.91500 1.000 65.12000 108 ALA G O 1
ATOM 10104 N N . LEU G 1 111 ? 140.94800 109.03400 111.98700 1.000 62.19000 109 LEU G N 1
ATOM 10105 C CA . LEU G 1 111 ? 140.71500 110.39600 111.52300 1.000 62.19000 109 LEU G CA 1
ATOM 10106 C C . LEU G 1 111 ? 141.81800 110.85700 110.58200 1.000 62.19000 109 LEU G C 1
ATOM 10107 O O . LEU G 1 111 ? 141.54800 111.54600 109.59700 1.000 62.19000 109 LEU G O 1
ATOM 10112 N N . VAL G 1 112 ? 143.06800 110.47800 110.85900 1.000 66.43000 110 VAL G N 1
ATOM 10113 C CA . VAL G 1 112 ? 144.16000 110.85300 109.96900 1.000 66.43000 110 VAL G CA 1
ATOM 10114 C C . VAL G 1 112 ? 143.97500 110.21600 108.60200 1.000 66.43000 110 VAL G C 1
ATOM 10115 O O . VAL G 1 112 ? 144.15100 110.86900 107.56400 1.000 66.43000 110 VAL G O 1
ATOM 10119 N N . ALA G 1 113 ? 143.62900 108.93100 108.57700 1.000 61.67000 111 ALA G N 1
ATOM 10120 C CA . ALA G 1 113 ? 143.39500 108.26000 107.30600 1.000 61.67000 111 ALA G CA 1
ATOM 10121 C C . ALA G 1 113 ? 142.27400 108.93800 106.53300 1.000 61.67000 111 ALA G C 1
ATOM 10122 O O . ALA G 1 113 ? 142.41300 109.24600 105.34200 1.000 61.67000 111 ALA G O 1
ATOM 10124 N N . LEU G 1 114 ? 141.15000 109.19000 107.20100 1.000 55.72000 112 LEU G N 1
ATOM 10125 C CA . LEU G 1 114 ? 140.04400 109.84500 106.52100 1.000 55.72000 112 LEU G CA 1
ATOM 10126 C C . LEU G 1 114 ? 140.41800 111.23800 106.04800 1.000 55.72000 112 LEU G C 1
ATOM 10127 O O . LEU G 1 114 ? 139.93300 111.68000 105.00700 1.000 55.72000 112 LEU G O 1
ATOM 10132 N N . TRP G 1 115 ? 141.27500 111.94400 106.78200 1.000 64.66000 113 TRP G N 1
ATOM 10133 C CA . TRP G 1 115 ? 141.62900 113.28900 106.35100 1.000 64.66000 113 TRP G CA 1
ATOM 10134 C C . TRP G 1 115 ? 142.53000 113.25100 105.13200 1.000 64.66000 113 TRP G C 1
ATOM 10135 O O . TRP G 1 115 ? 142.40900 114.09500 104.23700 1.000 64.66000 113 TRP G O 1
ATOM 10146 N N . VAL G 1 116 ? 143.45200 112.29300 105.08200 1.000 65.28000 114 VAL G N 1
ATOM 10147 C CA . VAL G 1 116 ? 144.22400 112.10300 103.86100 1.000 65.28000 114 VAL G CA 1
ATOM 10148 C C . VAL G 1 116 ? 143.28700 111.81100 102.70100 1.000 65.28000 114 VAL G C 1
ATOM 10149 O O . VAL G 1 116 ? 143.44600 112.34700 101.59700 1.000 65.28000 114 VAL G O 1
ATOM 10153 N N . ALA G 1 117 ? 142.28400 110.97000 102.94400 1.000 66.72000 115 ALA G N 1
ATOM 10154 C CA . ALA G 1 117 ? 141.30400 110.67500 101.90700 1.000 66.72000 115 ALA G CA 1
ATOM 10155 C C . ALA G 1 117 ? 140.59200 111.93800 101.44500 1.000 66.72000 115 ALA G C 1
ATOM 10156 O O . ALA G 1 117 ? 140.40700 112.15400 100.24300 1.000 66.72000 115 ALA G O 1
ATOM 10158 N N . PHE G 1 118 ? 140.17800 112.77900 102.38700 1.000 63.12000 116 PHE G N 1
ATOM 10159 C CA . PHE G 1 118 ? 139.44800 113.98800 102.02800 1.000 63.12000 116 PHE G CA 1
ATOM 10160 C C . PHE G 1 118 ? 140.33100 114.94800 101.24800 1.000 63.12000 116 PHE G C 1
ATOM 10161 O O . PHE G 1 118 ? 139.86800 115.59400 100.30400 1.000 63.12000 116 PHE G O 1
ATOM 10169 N N . LEU G 1 119 ? 141.60200 115.05600 101.62800 1.000 71.75000 117 LEU G N 1
ATOM 10170 C CA . LEU G 1 119 ? 142.51800 115.90000 100.87000 1.000 71.75000 117 LEU G CA 1
ATOM 10171 C C . LEU G 1 119 ? 142.67700 115.38400 99.45000 1.000 71.75000 117 LEU G C 1
ATOM 10172 O O . LEU G 1 119 ? 142.71300 116.16800 98.49400 1.000 71.75000 117 LEU G O 1
ATOM 10177 N N . ALA G 1 120 ? 142.77600 114.06500 99.29400 1.000 75.99000 118 ALA G N 1
ATOM 10178 C CA . ALA G 1 120 ? 142.83000 113.48900 97.95800 1.000 75.99000 118 ALA G CA 1
ATOM 10179 C C . ALA G 1 120 ? 141.57500 113.83900 97.17100 1.000 75.99000 118 ALA G C 1
ATOM 10180 O O . ALA G 1 120 ? 141.64700 114.26000 96.01100 1.000 75.99000 118 ALA G O 1
ATOM 10182 N N . PHE G 1 121 ? 140.41100 113.67500 97.80000 1.000 71.48000 119 PHE G N 1
ATOM 10183 C CA . PHE G 1 121 ? 139.14800 113.99200 97.14200 1.000 71.48000 119 PHE G CA 1
ATOM 10184 C C . PHE G 1 121 ? 139.10800 115.44700 96.71000 1.000 71.48000 119 PHE G C 1
ATOM 10185 O O . PHE G 1 121 ? 138.54200 115.78100 95.66300 1.000 71.48000 119 PHE G O 1
ATOM 10193 N N . LEU G 1 122 ? 139.68700 116.32800 97.51700 1.000 74.57000 120 LEU G N 1
ATOM 10194 C CA . LEU G 1 122 ? 139.76500 117.73300 97.14900 1.000 74.57000 120 LEU G CA 1
ATOM 10195 C C . LEU G 1 122 ? 140.65300 117.92500 95.92900 1.000 74.57000 120 LEU G C 1
ATOM 10196 O O . LEU G 1 122 ? 140.23400 118.51100 94.92400 1.000 74.57000 120 LEU G O 1
ATOM 10201 N N . ASN G 1 123 ? 141.89100 117.43900 95.99900 1.000 82.50000 121 ASN G N 1
ATOM 10202 C CA . ASN G 1 123 ? 142.80800 117.61300 94.88100 1.000 82.50000 121 ASN G CA 1
ATOM 10203 C C . ASN G 1 123 ? 142.42500 116.76400 93.68200 1.000 82.50000 121 ASN G C 1
ATOM 10204 O O . ASN G 1 123 ? 142.72600 117.14600 92.54700 1.000 82.50000 121 ASN G O 1
ATOM 10209 N N . GLY G 1 124 ? 141.76600 115.63100 93.89900 1.000 85.83000 122 GLY G N 1
ATOM 10210 C CA . GLY G 1 124 ? 141.41200 114.75300 92.80400 1.000 85.83000 122 GLY G CA 1
ATOM 10211 C C . GLY G 1 124 ? 142.56600 113.89200 92.34200 1.000 85.83000 122 GLY G C 1
ATOM 10212 O O . GLY G 1 124 ? 143.01800 114.00400 91.19900 1.000 85.83000 122 GLY G O 1
ATOM 10213 N N . ASP G 1 125 ? 143.06000 113.03500 93.22800 1.000 90.61000 123 ASP G N 1
ATOM 10214 C CA . ASP G 1 125 ? 144.13700 112.09700 92.92800 1.000 90.61000 123 ASP G CA 1
ATOM 10215 C C . ASP G 1 125 ? 143.63900 110.70500 93.29800 1.000 90.61000 123 ASP G C 1
ATOM 10216 O O . ASP G 1 125 ? 143.76300 110.27700 94.44900 1.000 90.61000 123 ASP G O 1
ATOM 10221 N N . LYS G 1 126 ? 143.08500 109.99700 92.31400 1.000 84.54000 124 LYS G N 1
ATOM 10222 C CA . LYS G 1 126 ? 142.42300 108.72900 92.59100 1.000 84.54000 124 LYS G CA 1
ATOM 10223 C C . LYS G 1 126 ? 143.37200 107.70300 93.19300 1.000 84.54000 124 LYS G C 1
ATOM 10224 O O . LYS G 1 126 ? 142.95000 106.87500 94.00600 1.000 84.54000 124 LYS G O 1
ATOM 10230 N N . GLU G 1 127 ? 144.65000 107.74200 92.82000 1.000 87.13000 125 GLU G N 1
ATOM 10231 C CA . GLU G 1 127 ? 145.60900 106.77100 93.33700 1.000 87.13000 125 GLU G CA 1
ATOM 10232 C C . GLU G 1 127 ? 145.73100 106.87200 94.85400 1.000 87.13000 125 GLU G C 1
ATOM 10233 O O . GLU G 1 127 ? 145.45300 105.91100 95.59100 1.000 87.13000 125 GLU G O 1
ATOM 10239 N N . VAL G 1 128 ? 146.14500 108.04100 95.34100 1.000 78.14000 126 VAL G N 1
ATOM 10240 C CA . VAL G 1 128 ? 146.29300 108.21000 96.77800 1.000 78.14000 126 VAL G CA 1
ATOM 10241 C C . VAL G 1 128 ? 144.94700 108.06500 97.46500 1.000 78.14000 126 VAL G C 1
ATOM 10242 O O . VAL G 1 128 ? 144.88000 107.67500 98.63300 1.000 78.14000 126 VAL G O 1
ATOM 10246 N N . PHE G 1 129 ? 143.85500 108.34900 96.75700 1.000 72.29000 127 PHE G N 1
ATOM 10247 C CA . PHE G 1 129 ? 142.53600 108.12200 97.33300 1.000 72.29000 127 PHE G CA 1
ATOM 10248 C C . PHE G 1 129 ? 142.33200 106.64800 97.64700 1.000 72.29000 127 PHE G C 1
ATOM 10249 O O . PHE G 1 129 ? 141.83400 106.29300 98.72200 1.000 72.29000 127 PHE G O 1
ATOM 10257 N N . LYS G 1 130 ? 142.71200 105.77300 96.71800 1.000 78.15000 128 LYS G N 1
ATOM 10258 C CA . LYS G 1 130 ? 142.60100 104.34200 96.97100 1.000 78.15000 128 LYS G CA 1
ATOM 10259 C C . LYS G 1 130 ? 143.50600 103.91900 98.11500 1.000 78.15000 128 LYS G C 1
ATOM 10260 O O . LYS G 1 130 ? 143.10400 103.11900 98.97100 1.000 78.15000 128 LYS G O 1
ATOM 10266 N N . LYS G 1 131 ? 144.73800 104.43300 98.14200 1.000 76.30000 129 LYS G N 1
ATOM 10267 C CA . LYS G 1 131 ? 145.62000 104.10100 99.25600 1.000 76.30000 129 LYS G CA 1
ATOM 10268 C C . LYS G 1 131 ? 145.00100 104.51300 100.58400 1.000 76.30000 129 LYS G C 1
ATOM 10269 O O . LYS G 1 131 ? 145.02500 103.75100 101.56100 1.000 76.30000 129 LYS G O 1
ATOM 10275 N N . ALA G 1 132 ? 144.41800 105.71000 100.62800 1.000 73.39000 130 ALA G N 1
ATOM 10276 C CA . ALA G 1 132 ? 143.82100 106.20600 101.85700 1.000 73.39000 130 ALA G CA 1
ATOM 10277 C C . ALA G 1 132 ? 142.63400 105.35600 102.27600 1.000 73.39000 130 ALA G C 1
ATOM 10278 O O . ALA G 1 132 ? 142.49300 105.02100 103.45500 1.000 73.39000 130 ALA G O 1
ATOM 10280 N N . ALA G 1 133 ? 141.76600 105.00500 101.33100 1.000 70.75000 131 ALA G N 1
ATOM 10281 C CA . ALA G 1 133 ? 140.60600 104.19500 101.67900 1.000 70.75000 131 ALA G CA 1
ATOM 10282 C C . ALA G 1 133 ? 141.03100 102.83300 102.20400 1.000 70.75000 131 ALA G C 1
ATOM 10283 O O . ALA G 1 133 ? 140.44800 102.31900 103.16700 1.000 70.75000 131 ALA G O 1
ATOM 10285 N N . GLU G 1 134 ? 142.04100 102.22700 101.58100 1.000 78.77000 132 GLU G N 1
ATOM 10286 C CA . GLU G 1 134 ? 142.53100 100.94600 102.07400 1.000 78.77000 132 GLU G CA 1
ATOM 10287 C C . GLU G 1 134 ? 143.06900 101.07900 103.49100 1.000 78.77000 132 GLU G C 1
ATOM 10288 O O . GLU G 1 134 ? 142.76600 100.25600 104.36500 1.000 78.77000 132 GLU G O 1
ATOM 10294 N N . SER G 1 135 ? 143.87700 102.11200 103.73700 1.000 72.30000 133 SER G N 1
ATOM 10295 C CA . SER G 1 135 ? 144.39700 102.31600 105.08100 1.000 72.30000 133 SER G CA 1
ATOM 10296 C C . SER G 1 135 ? 143.26800 102.54100 106.07600 1.000 72.30000 133 SER G C 1
ATOM 10297 O O . SER G 1 135 ? 143.33100 102.06700 107.21600 1.000 72.30000 133 SER G O 1
ATOM 10300 N N . ALA G 1 136 ? 142.21600 103.24100 105.65900 1.000 64.57000 134 ALA G N 1
ATOM 10301 C CA . ALA G 1 136 ? 141.10400 103.51200 106.56200 1.000 64.57000 134 ALA G CA 1
ATOM 10302 C C . ALA G 1 136 ? 140.36000 102.23700 106.91700 1.000 64.57000 134 ALA G C 1
ATOM 10303 O O . ALA G 1 136 ? 139.99800 102.02500 108.07800 1.000 64.57000 134 ALA G O 1
ATOM 10305 N N . LEU G 1 137 ? 140.11600 101.37600 105.93400 1.000 63.47000 135 LEU G N 1
ATOM 10306 C CA . LEU G 1 137 ? 139.44800 100.11600 106.23700 1.000 63.47000 135 LEU G CA 1
ATOM 10307 C C . LEU G 1 137 ? 140.31800 99.24000 107.12900 1.000 63.47000 135 LEU G C 1
ATOM 10308 O O . LEU G 1 137 ? 139.81200 98.55900 108.03200 1.000 63.47000 135 LEU G O 1
ATOM 10313 N N . GLU G 1 138 ? 141.63200 99.25000 106.90300 1.000 72.66000 136 GLU G N 1
ATOM 10314 C CA . GLU G 1 138 ? 142.52500 98.52200 107.79600 1.000 72.66000 136 GLU G CA 1
ATOM 10315 C C . GLU G 1 138 ? 142.43200 99.06600 109.21500 1.000 72.66000 136 GLU G C 1
ATOM 10316 O O . GLU G 1 138 ? 142.43800 98.30400 110.19300 1.000 72.66000 136 GLU G O 1
ATOM 10322 N N . VAL G 1 139 ? 142.34900 100.38700 109.34300 1.000 67.03000 137 VAL G N 1
ATOM 10323 C CA . VAL G 1 139 ? 142.21800 100.99000 110.66000 1.000 67.03000 137 VAL G CA 1
ATOM 10324 C C . VAL G 1 139 ? 140.89400 100.59200 111.29500 1.000 67.03000 137 VAL G C 1
ATOM 10325 O O . VAL G 1 139 ? 140.81300 100.39100 112.50500 1.000 67.03000 137 VAL G O 1
ATOM 10329 N N . ALA G 1 140 ? 139.84200 100.45800 110.49000 1.000 62.79000 138 ALA G N 1
ATOM 10330 C CA . ALA G 1 140 ? 138.56800 99.99400 111.03300 1.000 62.79000 138 ALA G CA 1
ATOM 10331 C C . ALA G 1 140 ? 138.68900 98.57500 111.56800 1.000 62.79000 138 ALA G C 1
ATOM 10332 O O . ALA G 1 140 ? 138.14500 98.25000 112.63100 1.000 62.79000 138 ALA G O 1
ATOM 10334 N N . LYS G 1 141 ? 139.38400 97.71200 110.82700 1.000 67.47000 139 LYS G N 1
ATOM 10335 C CA . LYS G 1 141 ? 139.68300 96.37100 111.31700 1.000 67.47000 139 LYS G CA 1
ATOM 10336 C C . LYS G 1 141 ? 140.32800 96.43100 112.69400 1.000 67.47000 139 LYS G C 1
ATOM 10337 O O . LYS G 1 141 ? 139.82300 95.86000 113.67000 1.000 67.47000 139 LYS G O 1
ATOM 10343 N N . ALA G 1 142 ? 141.46200 97.12300 112.77700 1.000 67.16000 140 ALA G N 1
ATOM 10344 C CA . ALA G 1 142 ? 142.18800 97.18200 114.04200 1.000 67.16000 140 ALA G CA 1
ATOM 10345 C C . ALA G 1 142 ? 141.37000 97.86100 115.12700 1.000 67.16000 140 ALA G C 1
ATOM 10346 O O . ALA G 1 142 ? 141.55200 97.57300 116.31400 1.000 67.16000 140 ALA G O 1
ATOM 10348 N N . LEU G 1 143 ? 140.46000 98.74900 114.74100 1.000 62.51000 141 LEU G N 1
ATOM 10349 C CA . LEU G 1 143 ? 139.62700 99.43500 115.71500 1.000 62.51000 141 LEU G CA 1
ATOM 10350 C C . LEU G 1 143 ? 138.63700 98.47100 116.34300 1.000 62.51000 141 LEU G C 1
ATOM 10351 O O . LEU G 1 143 ? 138.46700 98.45200 117.56700 1.000 62.51000 141 LEU G O 1
ATOM 10356 N N . MET G 1 144 ? 137.97000 97.66400 115.52000 1.000 64.80000 142 MET G N 1
ATOM 10357 C CA . MET G 1 144 ? 137.10000 96.63300 116.07000 1.000 64.80000 142 MET G CA 1
ATOM 10358 C C . MET G 1 144 ? 137.89400 95.66700 116.93900 1.000 64.80000 142 MET G C 1
ATOM 10359 O O . MET G 1 144 ? 137.41600 95.22900 117.99200 1.000 64.80000 142 MET G O 1
ATOM 10364 N N . GLU G 1 145 ? 139.09400 95.32400 116.51100 1.000 75.72000 143 GLU G N 1
ATOM 10365 C CA . GLU G 1 145 ? 139.87100 94.40000 117.29900 1.000 75.72000 143 GLU G CA 1
ATOM 10366 C C . GLU G 1 145 ? 140.19200 94.98700 118.64600 1.000 75.72000 143 GLU G C 1
ATOM 10367 O O . GLU G 1 145 ? 140.05700 94.31900 119.65000 1.000 75.72000 143 GLU G O 1
ATOM 10373 N N . VAL G 1 146 ? 140.61200 96.24100 118.69100 1.000 75.08000 144 VAL G N 1
ATOM 10374 C CA . VAL G 1 146 ? 140.92400 96.80100 119.98800 1.000 75.08000 144 VAL G CA 1
ATOM 10375 C C . VAL G 1 146 ? 139.66300 96.87100 120.83100 1.000 75.08000 144 VAL G C 1
ATOM 10376 O O . VAL G 1 146 ? 139.63000 96.40900 121.96000 1.000 75.08000 144 VAL G O 1
ATOM 10380 N N . ALA G 1 147 ? 138.59300 97.37400 120.25100 1.000 74.10000 145 ALA G N 1
ATOM 10381 C CA . ALA G 1 147 ? 137.33200 97.42000 120.98100 1.000 74.10000 145 ALA G CA 1
ATOM 10382 C C . ALA G 1 147 ? 137.04800 96.09400 121.66100 1.000 74.10000 145 ALA G C 1
ATOM 10383 O O . ALA G 1 147 ? 136.68900 96.05900 122.84100 1.000 74.10000 145 ALA G O 1
ATOM 10385 N N . MET G 1 148 ? 137.20200 94.99000 120.93100 1.000 81.35000 146 MET G N 1
ATOM 10386 C CA . MET G 1 148 ? 137.03600 93.68300 121.55300 1.000 81.35000 146 MET G CA 1
ATOM 10387 C C . MET G 1 148 ? 138.03700 93.48000 122.68200 1.000 81.35000 146 MET G C 1
ATOM 10388 O O . MET G 1 148 ? 137.73000 92.81300 123.67600 1.000 81.35000 146 MET G O 1
ATOM 10393 N N . LYS G 1 149 ? 139.22400 94.06900 122.56000 1.000 84.25000 147 LYS G N 1
ATOM 10394 C CA . LYS G 1 149 ? 140.28500 93.80100 123.52200 1.000 84.25000 147 LYS G CA 1
ATOM 10395 C C . LYS G 1 149 ? 140.11000 94.59000 124.81400 1.000 84.25000 147 LYS G C 1
ATOM 10396 O O . LYS G 1 149 ? 140.27700 94.03900 125.90700 1.000 84.25000 147 LYS G O 1
ATOM 10402 N N . VAL G 1 150 ? 139.79000 95.88200 124.71600 1.000 82.72000 148 VAL G N 1
ATOM 10403 C CA . VAL G 1 150 ? 139.90400 96.76700 125.87200 1.000 82.72000 148 VAL G CA 1
ATOM 10404 C C . VAL G 1 150 ? 138.55300 97.40600 126.18400 1.000 82.72000 148 VAL G C 1
ATOM 10405 O O . VAL G 1 150 ? 138.48000 98.52100 126.71100 1.000 82.72000 148 VAL G O 1
ATOM 10409 N N . GLY G 1 151 ? 137.47000 96.71200 125.87200 1.000 81.89000 149 GLY G N 1
ATOM 10410 C CA . GLY G 1 151 ? 136.15500 97.27200 126.15200 1.000 81.89000 149 GLY G CA 1
ATOM 10411 C C . GLY G 1 151 ? 135.88100 98.47500 125.27100 1.000 81.89000 149 GLY G C 1
ATOM 10412 O O . GLY G 1 151 ? 136.08900 98.43400 124.05300 1.000 81.89000 149 GLY G O 1
ATOM 10413 N N . ALA G 1 152 ? 135.42700 99.56700 125.88600 1.000 74.23000 150 ALA G N 1
ATOM 10414 C CA . ALA G 1 152 ? 135.14500 100.81300 125.17900 1.000 74.23000 150 ALA G CA 1
ATOM 10415 C C . ALA G 1 152 ? 134.20700 100.58200 124.00300 1.000 74.23000 150 ALA G C 1
ATOM 10416 O O . ALA G 1 152 ? 134.64800 100.58700 122.84700 1.000 74.23000 150 ALA G O 1
ATOM 10418 N N . PRO G 1 153 ? 132.91900 100.35800 124.25700 1.000 68.14000 151 PRO G N 1
ATOM 10419 C CA . PRO G 1 153 ? 131.99500 100.05300 123.15600 1.000 68.14000 151 PRO G CA 1
ATOM 10420 C C . PRO G 1 153 ? 131.95400 101.10200 122.06300 1.000 68.14000 151 PRO G C 1
ATOM 10421 O O . PRO G 1 153 ? 131.73000 100.74700 120.90100 1.000 68.14000 151 PRO G O 1
ATOM 10425 N N . TRP G 1 154 ? 132.16500 102.38000 122.38600 1.000 60.25000 152 TRP G N 1
ATOM 10426 C CA . TRP G 1 154 ? 132.04400 103.41900 121.36900 1.000 60.25000 152 TRP G CA 1
ATOM 10427 C C . TRP G 1 154 ? 132.99500 103.20400 120.20100 1.000 60.25000 152 TRP G C 1
ATOM 10428 O O . TRP G 1 154 ? 132.73400 103.70900 119.10400 1.000 60.25000 152 TRP G O 1
ATOM 10439 N N . LEU G 1 155 ? 134.08200 102.45900 120.40500 1.000 62.54000 153 LEU G N 1
ATOM 10440 C CA . LEU G 1 155 ? 134.95100 102.12100 119.28500 1.000 62.54000 153 LEU G CA 1
ATOM 10441 C C . LEU G 1 155 ? 134.19400 101.36700 118.20500 1.000 62.54000 153 LEU G C 1
ATOM 10442 O O . LEU G 1 155 ? 134.48000 101.53200 117.01700 1.000 62.54000 153 LEU G O 1
ATOM 10447 N N . VAL G 1 156 ? 133.22000 100.54900 118.59700 1.000 62.33000 154 VAL G N 1
ATOM 10448 C CA . VAL G 1 156 ? 132.43500 99.80400 117.61700 1.000 62.33000 154 VAL G CA 1
ATOM 10449 C C . VAL G 1 156 ? 131.66900 100.75900 116.71400 1.000 62.33000 154 VAL G C 1
ATOM 10450 O O . VAL G 1 156 ? 131.70800 100.65500 115.47900 1.000 62.33000 154 VAL G O 1
ATOM 10454 N N . GLU G 1 157 ? 130.94000 101.69300 117.32600 1.000 59.19000 155 GLU G N 1
ATOM 10455 C CA . GLU G 1 157 ? 130.18800 102.66900 116.55400 1.000 59.19000 155 GLU G CA 1
ATOM 10456 C C . GLU G 1 157 ? 131.11500 103.49900 115.68200 1.000 59.19000 155 GLU G C 1
ATOM 10457 O O . GLU G 1 157 ? 130.79000 103.79700 114.52800 1.000 59.19000 155 GLU G O 1
ATOM 10463 N N . LEU G 1 158 ? 132.28300 103.86400 116.20800 1.000 51.78000 156 LEU G N 1
ATOM 10464 C CA . LEU G 1 158 ? 133.22400 104.63200 115.40600 1.000 51.78000 156 LEU G CA 1
ATOM 10465 C C . LEU G 1 158 ? 133.69500 103.83700 114.20000 1.000 51.78000 156 LEU G C 1
ATOM 10466 O O . LEU G 1 158 ? 133.83800 104.38500 113.10400 1.000 51.78000 156 LEU G O 1
ATOM 10471 N N . ALA G 1 159 ? 133.93300 102.53900 114.37400 1.000 53.57000 157 ALA G N 1
ATOM 10472 C CA . ALA G 1 159 ? 134.39800 101.72500 113.25800 1.000 53.57000 157 ALA G CA 1
ATOM 10473 C C . ALA G 1 159 ? 133.33500 101.62100 112.17400 1.000 53.57000 157 ALA G C 1
ATOM 10474 O O . ALA G 1 159 ? 133.62400 101.79600 110.98200 1.000 53.57000 157 ALA G O 1
ATOM 10476 N N . ILE G 1 160 ? 132.09700 101.32500 112.56900 1.000 48.36000 158 ILE G N 1
ATOM 10477 C CA . ILE G 1 160 ? 131.02000 101.25700 111.58600 1.000 48.36000 158 ILE G CA 1
ATOM 10478 C C . ILE G 1 160 ? 130.86900 102.59000 110.87100 1.000 48.36000 158 ILE G C 1
ATOM 10479 O O . ILE G 1 160 ? 130.67400 102.64300 109.65000 1.000 48.36000 158 ILE G O 1
ATOM 10484 N N . ALA G 1 161 ? 130.96900 103.69200 111.61500 1.000 48.61000 159 ALA G N 1
ATOM 10485 C CA . ALA G 1 161 ? 130.82000 104.99900 110.99400 1.000 48.61000 159 ALA G CA 1
ATOM 10486 C C . ALA G 1 161 ? 131.96700 105.29100 110.03700 1.000 48.61000 159 ALA G C 1
ATOM 10487 O O . ALA G 1 161 ? 131.76200 105.91800 108.99700 1.000 48.61000 159 ALA G O 1
ATOM 10489 N N . VAL G 1 162 ? 133.17800 104.84100 110.36000 1.000 48.36000 160 VAL G N 1
ATOM 10490 C CA . VAL G 1 162 ? 134.29700 105.03700 109.44700 1.000 48.36000 160 VAL G CA 1
ATOM 10491 C C . VAL G 1 162 ? 134.07600 104.25200 108.16600 1.000 48.36000 160 VAL G C 1
ATOM 10492 O O . VAL G 1 162 ? 134.38000 104.72800 107.06700 1.000 48.36000 160 VAL G O 1
ATOM 10496 N N . ALA G 1 163 ? 133.54300 103.03900 108.28300 1.000 49.40000 161 ALA G N 1
ATOM 10497 C CA . ALA G 1 163 ? 133.21600 102.27600 107.08400 1.000 49.40000 161 ALA G CA 1
ATOM 10498 C C . ALA G 1 163 ? 132.19000 103.01400 106.23600 1.000 49.40000 161 ALA G C 1
ATOM 10499 O O . ALA G 1 163 ? 132.35200 103.14900 105.01600 1.000 49.40000 161 ALA G O 1
ATOM 10501 N N . ARG G 1 164 ? 131.12700 103.50900 106.86800 1.000 50.66000 162 ARG G N 1
ATOM 10502 C CA . ARG G 1 164 ? 130.11400 104.25300 106.12500 1.000 50.66000 162 ARG G CA 1
ATOM 10503 C C . ARG G 1 164 ? 130.70700 105.49300 105.47600 1.000 50.66000 162 ARG G C 1
ATOM 10504 O O . ARG G 1 164 ? 130.33100 105.86300 104.35700 1.000 50.66000 162 ARG G O 1
ATOM 10512 N N . ALA G 1 165 ? 131.64500 106.14400 106.15600 1.000 50.82000 163 ALA G N 1
ATOM 10513 C CA . ALA G 1 165 ? 132.25000 107.34600 105.60200 1.000 50.82000 163 ALA G CA 1
ATOM 10514 C C . ALA G 1 165 ? 133.10900 107.01900 104.39400 1.000 50.82000 163 ALA G C 1
ATOM 10515 O O . ALA G 1 165 ? 133.08500 107.74400 103.39600 1.000 50.82000 163 ALA G O 1
ATOM 10517 N N . VAL G 1 166 ? 133.89200 105.94800 104.47500 1.000 49.21000 164 VAL G N 1
ATOM 10518 C CA . VAL G 1 166 ? 134.67300 105.53200 103.31800 1.000 49.21000 164 VAL G CA 1
ATOM 10519 C C . VAL G 1 166 ? 133.75300 105.23700 102.15000 1.000 49.21000 164 VAL G C 1
ATOM 10520 O O . VAL G 1 166 ? 134.02100 105.63800 101.01000 1.000 49.21000 164 VAL G O 1
ATOM 10524 N N . TRP G 1 167 ? 132.64400 104.54500 102.41300 1.000 56.44000 165 TRP G N 1
ATOM 10525 C CA . TRP G 1 167 ? 131.70600 104.25400 101.33700 1.000 56.44000 165 TRP G CA 1
ATOM 10526 C C . TRP G 1 167 ? 131.18200 105.53600 100.70800 1.000 56.44000 165 TRP G C 1
ATOM 10527 O O . TRP G 1 167 ? 131.18100 105.68100 99.48400 1.000 56.44000 165 TRP G O 1
ATOM 10538 N N . LEU G 1 168 ? 130.74000 106.48800 101.52800 1.000 50.78000 166 LEU G N 1
ATOM 10539 C CA . LEU G 1 168 ? 130.15500 107.69600 100.96000 1.000 50.78000 166 LEU G CA 1
ATOM 10540 C C . LEU G 1 168 ? 131.19300 108.51700 100.20200 1.000 50.78000 166 LEU G C 1
ATOM 10541 O O . LEU G 1 168 ? 130.88800 109.10100 99.15400 1.000 50.78000 166 LEU G O 1
ATOM 10546 N N . LEU G 1 169 ? 132.42500 108.56600 100.70600 1.000 53.40000 167 LEU G N 1
ATOM 10547 C CA . LEU G 1 169 ? 133.46800 109.29200 99.99300 1.000 53.40000 167 LEU G CA 1
ATOM 10548 C C . LEU G 1 169 ? 133.73800 108.65400 98.64200 1.000 53.40000 167 LEU G C 1
ATOM 10549 O O . LEU G 1 169 ? 133.85700 109.35000 97.62800 1.000 53.40000 167 LEU G O 1
ATOM 10554 N N . ALA G 1 170 ? 133.83300 107.32700 98.60100 1.000 62.26000 168 ALA G N 1
ATOM 10555 C CA . ALA G 1 170 ? 133.97500 106.66200 97.31300 1.000 62.26000 168 ALA G CA 1
ATOM 10556 C C . ALA G 1 170 ? 132.77500 106.93700 96.42100 1.000 62.26000 168 ALA G C 1
ATOM 10557 O O . ALA G 1 170 ? 132.90900 106.99900 95.19600 1.000 62.26000 168 ALA G O 1
ATOM 10559 N N . GLU G 1 171 ? 131.60000 107.10900 97.02100 1.000 66.90000 169 GLU G N 1
ATOM 10560 C CA . GLU G 1 171 ? 130.40600 107.42200 96.24500 1.000 66.90000 169 GLU G CA 1
ATOM 10561 C C . GLU G 1 171 ? 130.55400 108.75600 95.53500 1.000 66.90000 169 GLU G C 1
ATOM 10562 O O . GLU G 1 171 ? 130.30900 108.86000 94.32800 1.000 66.90000 169 GLU G O 1
ATOM 10568 N N . LEU G 1 172 ? 130.95200 109.79400 96.27100 1.000 63.09000 170 LEU G N 1
ATOM 10569 C CA . LEU G 1 172 ? 131.09900 111.10700 95.65100 1.000 63.09000 170 LEU G CA 1
ATOM 10570 C C . LEU G 1 172 ? 132.19800 111.10900 94.60200 1.000 63.09000 170 LEU G C 1
ATOM 10571 O O . LEU G 1 172 ? 132.02200 111.65300 93.50700 1.000 63.09000 170 LEU G O 1
ATOM 10576 N N . PHE G 1 173 ? 133.34200 110.50900 94.91600 1.000 73.07000 171 PHE G N 1
ATOM 10577 C CA . PHE G 1 173 ? 134.45500 110.53000 93.97900 1.000 73.07000 171 PHE G CA 1
ATOM 10578 C C . PHE G 1 173 ? 134.17200 109.64600 92.77300 1.000 73.07000 171 PHE G C 1
ATOM 10579 O O . PHE G 1 173 ? 134.28200 110.09300 91.62800 1.000 73.07000 171 PHE G O 1
ATOM 10587 N N . GLY G 1 174 ? 133.80500 108.39200 93.00900 1.000 78.26000 172 GLY G N 1
ATOM 10588 C CA . GLY G 1 174 ? 133.38200 107.53000 91.92400 1.000 78.26000 172 GLY G CA 1
ATOM 10589 C C . GLY G 1 174 ? 134.13500 106.22200 91.79300 1.000 78.26000 172 GLY G C 1
ATOM 10590 O O . GLY G 1 174 ? 133.83300 105.42100 90.90500 1.000 78.26000 172 GLY G O 1
ATOM 10591 N N . ASP G 1 175 ? 135.10600 105.97900 92.67300 1.000 82.55000 173 ASP G N 1
ATOM 10592 C CA . ASP G 1 175 ? 135.93400 104.77800 92.58600 1.000 82.55000 173 ASP G CA 1
ATOM 10593 C C . ASP G 1 175 ? 135.10100 103.58500 93.04300 1.000 82.55000 173 ASP G C 1
ATOM 10594 O O . ASP G 1 175 ? 135.13900 103.16000 94.19900 1.000 82.55000 173 ASP G O 1
ATOM 10599 N N . GLU G 1 176 ? 134.34400 103.02600 92.09600 1.000 84.68000 174 GLU G N 1
ATOM 10600 C CA . GLU G 1 176 ? 133.39000 101.97600 92.43100 1.000 84.68000 174 GLU G CA 1
ATOM 10601 C C . GLU G 1 176 ? 134.06000 100.77100 93.07100 1.000 84.68000 174 GLU G C 1
ATOM 10602 O O . GLU G 1 176 ? 133.44800 100.09500 93.90500 1.000 84.68000 174 GLU G O 1
ATOM 10608 N N . GLU G 1 177 ? 135.30700 100.48100 92.70200 1.000 84.56000 175 GLU G N 1
ATOM 10609 C CA . GLU G 1 177 ? 136.02700 99.39700 93.36100 1.000 84.56000 175 GLU G CA 1
ATOM 10610 C C . GLU G 1 177 ? 136.13500 99.65200 94.85700 1.000 84.56000 175 GLU G C 1
ATOM 10611 O O . GLU G 1 177 ? 135.75500 98.80600 95.67800 1.000 84.56000 175 GLU G O 1
ATOM 10617 N N . VAL G 1 178 ? 136.65900 100.82200 95.22700 1.000 72.09000 176 VAL G N 1
ATOM 10618 C CA . VAL G 1 178 ? 136.74600 101.19100 96.63400 1.000 72.09000 176 VAL G CA 1
ATOM 10619 C C . VAL G 1 178 ? 135.36700 101.18000 97.27200 1.000 72.09000 176 VAL G C 1
ATOM 10620 O O . VAL G 1 178 ? 135.19800 100.74600 98.41500 1.000 72.09000 176 VAL G O 1
ATOM 10624 N N . ARG G 1 179 ? 134.35700 101.64600 96.54000 1.000 70.07000 177 ARG G N 1
ATOM 10625 C CA . ARG G 1 179 ? 133.00600 101.64100 97.08100 1.000 70.07000 177 ARG G CA 1
ATOM 10626 C C . ARG G 1 179 ? 132.53500 100.22600 97.38300 1.000 70.07000 177 ARG G C 1
ATOM 10627 O O . ARG G 1 179 ? 131.91500 99.98000 98.42300 1.000 70.07000 177 ARG G O 1
ATOM 10635 N N . ARG G 1 180 ? 132.81800 99.28100 96.48900 1.000 67.45000 178 ARG G N 1
ATOM 10636 C CA . ARG G 1 180 ? 132.40400 97.90700 96.74400 1.000 67.45000 178 ARG G CA 1
ATOM 10637 C C . ARG G 1 180 ? 133.14300 97.32800 97.93900 1.000 67.45000 178 ARG G C 1
ATOM 10638 O O . ARG G 1 180 ? 132.53300 96.66500 98.79400 1.000 67.45000 178 ARG G O 1
ATOM 10646 N N . ARG G 1 181 ? 134.45600 97.55400 98.01400 1.000 67.98000 179 ARG G N 1
ATOM 10647 C CA . ARG G 1 181 ? 135.20300 97.12700 99.19100 1.000 67.98000 179 ARG G CA 1
ATOM 10648 C C . ARG G 1 181 ? 134.55900 97.66900 100.45600 1.000 67.98000 179 ARG G C 1
ATOM 10649 O O . ARG G 1 181 ? 134.34500 96.93700 101.42700 1.000 67.98000 179 ARG G O 1
ATOM 10657 N N . ALA G 1 182 ? 134.21600 98.95600 100.44700 1.000 62.40000 180 ALA G N 1
ATOM 10658 C CA . ALA G 1 182 ? 133.68400 99.58800 101.64600 1.000 62.40000 180 ALA G CA 1
ATOM 10659 C C . ALA G 1 182 ? 132.32100 99.02900 102.01500 1.000 62.40000 180 ALA G C 1
ATOM 10660 O O . ALA G 1 182 ? 132.03500 98.81300 103.19400 1.000 62.40000 180 ALA G O 1
ATOM 10662 N N . GLU G 1 183 ? 131.46400 98.79000 101.03000 1.000 59.50000 181 GLU G N 1
ATOM 10663 C CA . GLU G 1 183 ? 130.14100 98.26300 101.33400 1.000 59.50000 181 GLU G CA 1
ATOM 10664 C C . GLU G 1 183 ? 130.23900 96.86400 101.93100 1.000 59.50000 181 GLU G C 1
ATOM 10665 O O . GLU G 1 183 ? 129.61200 96.56200 102.96000 1.000 59.50000 181 GLU G O 1
ATOM 10671 N N . ALA G 1 184 ? 131.02600 95.99400 101.29800 1.000 58.20000 182 ALA G N 1
ATOM 10672 C CA . ALA G 1 184 ? 131.21100 94.65900 101.85000 1.000 58.20000 182 ALA G CA 1
ATOM 10673 C C . ALA G 1 184 ? 131.79900 94.72900 103.25100 1.000 58.20000 182 ALA G C 1
ATOM 10674 O O . ALA G 1 184 ? 131.40300 93.96600 104.14900 1.000 58.20000 182 ALA G O 1
ATOM 10676 N N . PHE G 1 185 ? 132.73000 95.65800 103.46400 1.000 57.61000 183 PHE G N 1
ATOM 10677 C CA . PHE G 1 185 ? 133.34500 95.77900 104.77100 1.000 57.61000 183 PHE G CA 1
ATOM 10678 C C . PHE G 1 185 ? 132.35200 96.26500 105.80900 1.000 57.61000 183 PHE G C 1
ATOM 10679 O O . PHE G 1 185 ? 132.40000 95.82600 106.95800 1.000 57.61000 183 PHE G O 1
ATOM 10687 N N . GLU G 1 186 ? 131.43700 97.15000 105.42200 1.000 58.04000 184 GLU G N 1
ATOM 10688 C CA . GLU G 1 186 ? 130.41700 97.60000 106.35900 1.000 58.04000 184 GLU G CA 1
ATOM 10689 C C . GLU G 1 186 ? 129.50600 96.45300 106.75700 1.000 58.04000 184 GLU G C 1
ATOM 10690 O O . GLU G 1 186 ? 129.12300 96.33300 107.92300 1.000 58.04000 184 GLU G O 1
ATOM 10696 N N . ILE G 1 187 ? 129.15100 95.59800 105.80200 1.000 53.06000 185 ILE G N 1
ATOM 10697 C CA . ILE G 1 187 ? 128.30500 94.45200 106.13500 1.000 53.06000 185 ILE G CA 1
ATOM 10698 C C . ILE G 1 187 ? 129.00300 93.55000 107.14700 1.000 53.06000 185 ILE G C 1
ATOM 10699 O O . ILE G 1 187 ? 128.47200 93.24600 108.23400 1.000 53.06000 185 ILE G O 1
ATOM 10704 N N . ILE G 1 188 ? 130.21200 93.10700 106.80600 1.000 50.57000 186 ILE G N 1
ATOM 10705 C CA . ILE G 1 188 ? 130.89300 92.18100 107.69900 1.000 50.57000 186 ILE G CA 1
ATOM 10706 C C . ILE G 1 188 ? 131.20400 92.84900 109.03100 1.000 50.57000 186 ILE G C 1
ATOM 10707 O O . ILE G 1 188 ? 131.23700 92.18600 110.07900 1.000 50.57000 186 ILE G O 1
ATOM 10712 N N . LEU G 1 189 ? 131.37100 94.17200 109.03800 1.000 57.43000 187 LEU G N 1
ATOM 10713 C CA . LEU G 1 189 ? 131.62400 94.85600 110.29400 1.000 57.43000 187 LEU G CA 1
ATOM 10714 C C . LEU G 1 189 ? 130.36600 94.98900 111.12900 1.000 57.43000 187 LEU G C 1
ATOM 10715 O O . LEU G 1 189 ? 130.45400 94.98800 112.35200 1.000 57.43000 187 LEU G O 1
ATOM 10720 N N . ARG G 1 190 ? 129.19500 95.10100 110.50700 1.000 56.30000 188 ARG G N 1
ATOM 10721 C CA . ARG G 1 190 ? 127.97000 95.05100 111.29700 1.000 56.30000 188 ARG G CA 1
ATOM 10722 C C . ARG G 1 190 ? 127.85400 93.71700 112.00800 1.000 56.30000 188 ARG G C 1
ATOM 10723 O O . ARG G 1 190 ? 127.46600 93.65400 113.18400 1.000 56.30000 188 ARG G O 1
ATOM 10731 N N . ILE G 1 191 ? 128.21400 92.63600 111.31800 1.000 49.81000 189 ILE G N 1
ATOM 10732 C CA . ILE G 1 191 ? 128.17700 91.33000 111.97900 1.000 49.81000 189 ILE G CA 1
ATOM 10733 C C . ILE G 1 191 ? 129.15500 91.29200 113.14800 1.000 49.81000 189 ILE G C 1
ATOM 10734 O O . ILE G 1 191 ? 128.78800 90.96200 114.28700 1.000 49.81000 189 ILE G O 1
ATOM 10739 N N . ALA G 1 192 ? 130.42200 91.61100 112.88000 1.000 55.83000 190 ALA G N 1
ATOM 10740 C CA . ALA G 1 192 ? 131.41400 91.61500 113.94900 1.000 55.83000 190 ALA G CA 1
ATOM 10741 C C . ALA G 1 192 ? 131.00300 92.53900 115.08400 1.000 55.83000 190 ALA G C 1
ATOM 10742 O O . ALA G 1 192 ? 131.32400 92.27800 116.24800 1.000 55.83000 190 ALA G O 1
ATOM 10744 N N . ALA G 1 193 ? 130.27800 93.60700 114.76800 1.000 57.54000 191 ALA G N 1
ATOM 10745 C CA . ALA G 1 193 ? 129.85600 94.55900 115.78100 1.000 57.54000 191 ALA G CA 1
ATOM 10746 C C . ALA G 1 193 ? 128.82200 93.94200 116.69800 1.000 57.54000 191 ALA G C 1
ATOM 10747 O O . ALA G 1 193 ? 128.87800 94.12000 117.91800 1.000 57.54000 191 ALA G O 1
ATOM 10749 N N . ILE G 1 194 ? 127.85100 93.23300 116.12800 1.000 53.52000 192 ILE G N 1
ATOM 10750 C CA . ILE G 1 194 ? 126.87600 92.56700 116.98400 1.000 53.52000 192 ILE G CA 1
ATOM 10751 C C . ILE G 1 194 ? 127.58300 91.54800 117.86900 1.000 53.52000 192 ILE G C 1
ATOM 10752 O O . ILE G 1 194 ? 127.28200 91.42200 119.06700 1.000 53.52000 192 ILE G O 1
ATOM 10757 N N . ALA G 1 195 ? 128.59700 90.87400 117.32100 1.000 58.33000 193 ALA G N 1
ATOM 10758 C CA . ALA G 1 195 ? 129.32900 89.88800 118.11100 1.000 58.33000 193 ALA G CA 1
ATOM 10759 C C . ALA G 1 195 ? 130.04500 90.54300 119.28500 1.000 58.33000 193 ALA G C 1
ATOM 10760 O O . ALA G 1 195 ? 129.93600 90.09100 120.42900 1.000 58.33000 193 ALA G O 1
ATOM 10762 N N . VAL G 1 196 ? 130.78000 91.62100 119.01500 1.000 61.66000 194 VAL G N 1
ATOM 10763 C CA . VAL G 1 196 ? 131.58100 92.25200 120.05600 1.000 61.66000 194 VAL G CA 1
ATOM 10764 C C . VAL G 1 196 ? 130.69000 92.92300 121.09200 1.000 61.66000 194 VAL G C 1
ATOM 10765 O O . VAL G 1 196 ? 130.98400 92.89300 122.29400 1.000 61.66000 194 VAL G O 1
ATOM 10769 N N . LYS G 1 197 ? 129.59900 93.54800 120.65200 1.000 63.30000 195 LYS G N 1
ATOM 10770 C CA . LYS G 1 197 ? 128.67200 94.14700 121.60400 1.000 63.30000 195 LYS G CA 1
ATOM 10771 C C . LYS G 1 197 ? 128.11400 93.09600 122.54600 1.000 63.30000 195 LYS G C 1
ATOM 10772 O O . LYS G 1 197 ? 128.05400 93.31300 123.76100 1.000 63.30000 195 LYS G O 1
ATOM 10778 N N . ALA G 1 198 ? 127.72100 91.93900 122.01100 1.000 63.98000 196 ALA G N 1
ATOM 10779 C CA . ALA G 1 198 ? 127.22100 90.88600 122.88400 1.000 63.98000 196 ALA G CA 1
ATOM 10780 C C . ALA G 1 198 ? 128.31000 90.39000 123.82600 1.000 63.98000 196 ALA G C 1
ATOM 10781 O O . ALA G 1 198 ? 128.05100 90.14400 125.00900 1.000 63.98000 196 ALA G O 1
ATOM 10783 N N . TRP G 1 199 ? 129.53100 90.23400 123.31700 1.000 68.69000 197 TRP G N 1
ATOM 10784 C CA . TRP G 1 199 ? 130.64100 89.78700 124.15100 1.000 68.69000 197 TRP G CA 1
ATOM 10785 C C . TRP G 1 199 ? 130.84400 90.70800 125.34500 1.000 68.69000 197 TRP G C 1
ATOM 10786 O O . TRP G 1 199 ? 130.84000 90.26500 126.49800 1.000 68.69000 197 TRP G O 1
ATOM 10797 N N . LEU G 1 200 ? 131.01800 92.00100 125.08700 1.000 76.31000 198 LEU G N 1
ATOM 10798 C CA . LEU G 1 200 ? 131.37500 92.92500 126.15900 1.000 76.31000 198 LEU G CA 1
ATOM 10799 C C . LEU G 1 200 ? 130.16800 93.27600 127.01700 1.000 76.31000 198 LEU G C 1
ATOM 10800 O O . LEU G 1 200 ? 130.14500 92.99800 128.22100 1.000 76.31000 198 LEU G O 1
ATOM 10805 N N . GLY G 1 201 ? 129.15100 93.88700 126.41600 1.000 78.36000 199 GLY G N 1
ATOM 10806 C CA . GLY G 1 201 ? 128.01500 94.38600 127.17000 1.000 78.36000 199 GLY G CA 1
ATOM 10807 C C . GLY G 1 201 ? 127.18000 93.31200 127.83800 1.000 78.36000 199 GLY G C 1
ATOM 10808 O O . GLY G 1 201 ? 126.10600 93.59200 128.36700 1.000 78.36000 199 GLY G O 1
ATOM 10809 N N . PRO H 1 3 ? 152.48400 73.39100 121.00400 1.000 167.94000 1 PRO H N 1
ATOM 10810 C CA . PRO H 1 3 ? 151.69600 74.42200 120.32100 1.000 167.94000 1 PRO H CA 1
ATOM 10811 C C . PRO H 1 3 ? 152.35000 75.79900 120.37000 1.000 167.94000 1 PRO H C 1
ATOM 10812 O O . PRO H 1 3 ? 152.21100 76.57700 119.42700 1.000 167.94000 1 PRO H O 1
ATOM 10816 N N . GLU H 1 4 ? 153.05900 76.08700 121.46100 1.000 171.45000 2 GLU H N 1
ATOM 10817 C CA . GLU H 1 4 ? 153.67500 77.40100 121.62200 1.000 171.45000 2 GLU H CA 1
ATOM 10818 C C . GLU H 1 4 ? 154.78500 77.62000 120.60100 1.000 171.45000 2 GLU H C 1
ATOM 10819 O O . GLU H 1 4 ? 154.77200 78.60900 119.85800 1.000 171.45000 2 GLU H O 1
ATOM 10825 N N . GLU H 1 5 ? 155.76300 76.71100 120.56000 1.000 174.79000 3 GLU H N 1
ATOM 10826 C CA . GLU H 1 5 ? 156.81300 76.80300 119.55000 1.000 174.79000 3 GLU H CA 1
ATOM 10827 C C . GLU H 1 5 ? 156.22300 76.73900 118.14800 1.000 174.79000 3 GLU H C 1
ATOM 10828 O O . GLU H 1 5 ? 156.68000 77.44500 117.23900 1.000 174.79000 3 GLU H O 1
ATOM 10834 N N . ILE H 1 6 ? 155.20300 75.90000 117.95900 1.000 169.07000 4 ILE H N 1
ATOM 10835 C CA . ILE H 1 6 ? 154.51500 75.82500 116.67300 1.000 169.07000 4 ILE H CA 1
ATOM 10836 C C . ILE H 1 6 ? 153.91000 77.17600 116.31900 1.000 169.07000 4 ILE H C 1
ATOM 10837 O O . ILE H 1 6 ? 154.03300 77.65800 115.18600 1.000 169.07000 4 ILE H O 1
ATOM 10842 N N . LEU H 1 7 ? 153.24600 77.80600 117.29000 1.000 167.81000 5 LEU H N 1
ATOM 10843 C CA . LEU H 1 7 ? 152.63000 79.10500 117.04600 1.000 167.81000 5 LEU H CA 1
ATOM 10844 C C . LEU H 1 7 ? 153.67600 80.14700 116.67600 1.000 167.81000 5 LEU H C 1
ATOM 10845 O O . LEU H 1 7 ? 153.47700 80.93400 115.74400 1.000 167.81000 5 LEU H O 1
ATOM 10850 N N . GLU H 1 8 ? 154.80000 80.16600 117.39400 1.000 168.57000 6 GLU H N 1
ATOM 10851 C CA . GLU H 1 8 ? 155.83300 81.15500 117.11200 1.000 168.57000 6 GLU H CA 1
ATOM 10852 C C . GLU H 1 8 ? 156.45100 80.93200 115.73800 1.000 168.57000 6 GLU H C 1
ATOM 10853 O O . GLU H 1 8 ? 156.71100 81.89300 115.00400 1.000 168.57000 6 GLU H O 1
ATOM 10859 N N . ARG H 1 9 ? 156.69600 79.67300 115.37400 1.000 167.22000 7 ARG H N 1
ATOM 10860 C CA . ARG H 1 9 ? 157.24300 79.39100 114.05200 1.000 167.22000 7 ARG H CA 1
ATOM 10861 C C . ARG H 1 9 ? 156.26800 79.80100 112.95800 1.000 167.22000 7 ARG H C 1
ATOM 10862 O O . ARG H 1 9 ? 156.67200 80.36600 111.93300 1.000 167.22000 7 ARG H O 1
ATOM 10870 N N . ALA H 1 10 ? 154.97400 79.53600 113.16100 1.000 165.11000 8 ALA H N 1
ATOM 10871 C CA . ALA H 1 10 ? 153.97700 79.94900 112.18000 1.000 165.11000 8 ALA H CA 1
ATOM 10872 C C . ALA H 1 10 ? 153.92700 81.46600 112.05900 1.000 165.11000 8 ALA H C 1
ATOM 10873 O O . ALA H 1 10 ? 153.81700 82.00700 110.95100 1.000 165.11000 8 ALA H O 1
ATOM 10875 N N . LYS H 1 11 ? 154.01800 82.17100 113.18800 1.000 161.40000 9 LYS H N 1
ATOM 10876 C CA . LYS H 1 11 ? 154.02400 83.62800 113.15000 1.000 161.40000 9 LYS H CA 1
ATOM 10877 C C . LYS H 1 11 ? 155.23500 84.15500 112.39200 1.000 161.40000 9 LYS H C 1
ATOM 10878 O O . LYS H 1 11 ? 155.11400 85.06700 111.56700 1.000 161.40000 9 LYS H O 1
ATOM 10884 N N . GLU H 1 12 ? 156.41400 83.58800 112.65200 1.000 164.14000 10 GLU H N 1
ATOM 10885 C CA . GLU H 1 12 ? 157.61200 84.04100 111.95200 1.000 164.14000 10 GLU H CA 1
ATOM 10886 C C . GLU H 1 12 ? 157.51700 83.75600 110.45900 1.000 164.14000 10 GLU H C 1
ATOM 10887 O O . GLU H 1 12 ? 157.96700 84.56500 109.63700 1.000 164.14000 10 GLU H O 1
ATOM 10893 N N . SER H 1 13 ? 156.93100 82.61600 110.08600 1.000 161.69000 11 SER H N 1
ATOM 10894 C CA . SER H 1 13 ? 156.73400 82.32900 108.67000 1.000 161.69000 11 SER H CA 1
ATOM 10895 C C . SER H 1 13 ? 155.76900 83.32300 108.04200 1.000 161.69000 11 SER H C 1
ATOM 10896 O O . SER H 1 13 ? 155.94200 83.72500 106.88500 1.000 161.69000 11 SER H O 1
ATOM 10899 N N . LEU H 1 14 ? 154.74600 83.73200 108.79100 1.000 155.46000 12 LEU H N 1
ATOM 10900 C CA . LEU H 1 14 ? 153.84200 84.76400 108.29500 1.000 155.46000 12 LEU H CA 1
ATOM 10901 C C . LEU H 1 14 ? 154.57800 86.08000 108.08600 1.000 155.46000 12 LEU H C 1
ATOM 10902 O O . LEU H 1 14 ? 154.31700 86.80100 107.11600 1.000 155.46000 12 LEU H O 1
ATOM 10907 N N . GLU H 1 15 ? 155.49600 86.41400 108.99400 1.000 160.27000 13 GLU H N 1
ATOM 10908 C CA . GLU H 1 15 ? 156.30000 87.61900 108.80400 1.000 160.27000 13 GLU H CA 1
ATOM 10909 C C . GLU H 1 15 ? 157.15500 87.50800 107.55000 1.000 160.27000 13 GLU H C 1
ATOM 10910 O O . GLU H 1 15 ? 157.27000 88.47000 106.77700 1.000 160.27000 13 GLU H O 1
ATOM 10916 N N . ARG H 1 16 ? 157.77600 86.34500 107.34300 1.000 161.51000 14 ARG H N 1
ATOM 10917 C CA . ARG H 1 16 ? 158.52000 86.10500 106.11100 1.000 161.51000 14 ARG H CA 1
ATOM 10918 C C . ARG H 1 16 ? 157.64300 86.33900 104.89300 1.000 161.51000 14 ARG H C 1
ATOM 10919 O O . ARG H 1 16 ? 158.06600 86.97700 103.92400 1.000 161.51000 14 ARG H O 1
ATOM 10927 N N . ALA H 1 17 ? 156.41500 85.81700 104.92400 1.000 164.21000 15 ALA H N 1
ATOM 10928 C CA . ALA H 1 17 ? 155.52100 85.95300 103.78200 1.000 164.21000 15 ALA H CA 1
ATOM 10929 C C . ALA H 1 17 ? 155.14400 87.40900 103.54200 1.000 164.21000 15 ALA H C 1
ATOM 10930 O O . ALA H 1 17 ? 155.08500 87.86200 102.39500 1.000 164.21000 15 ALA H O 1
ATOM 10932 N N . ARG H 1 18 ? 154.88300 88.15800 104.61400 1.000 157.50000 16 ARG H N 1
ATOM 10933 C CA . ARG H 1 18 ? 154.54500 89.57100 104.45700 1.000 157.50000 16 ARG H CA 1
ATOM 10934 C C . ARG H 1 18 ? 155.70800 90.34600 103.85400 1.000 157.50000 16 ARG H C 1
ATOM 10935 O O . ARG H 1 18 ? 155.51800 91.16400 102.94300 1.000 157.50000 16 ARG H O 1
ATOM 10943 N N . GLU H 1 19 ? 156.92100 90.09800 104.34900 1.000 161.50000 17 GLU H N 1
ATOM 10944 C CA . GLU H 1 19 ? 158.09400 90.77100 103.79900 1.000 161.50000 17 GLU H CA 1
ATOM 10945 C C . GLU H 1 19 ? 158.30700 90.39300 102.33800 1.000 161.50000 17 GLU H C 1
ATOM 10946 O O . GLU H 1 19 ? 158.66800 91.23800 101.51100 1.000 161.50000 17 GLU H O 1
ATOM 10952 N N . ALA H 1 20 ? 158.08500 89.12000 102.00200 1.000 161.21000 18 ALA H N 1
ATOM 10953 C CA . ALA H 1 20 ? 158.23900 88.67900 100.62100 1.000 161.21000 18 ALA H CA 1
ATOM 10954 C C . ALA H 1 20 ? 157.18100 89.29000 99.72000 1.000 161.21000 18 ALA H C 1
ATOM 10955 O O . ALA H 1 20 ? 157.43800 89.53600 98.53700 1.000 161.21000 18 ALA H O 1
ATOM 10957 N N . SER H 1 21 ? 155.98800 89.54200 100.25700 1.000 161.52000 19 SER H N 1
ATOM 10958 C CA . SER H 1 21 ? 154.94400 90.19400 99.47700 1.000 161.52000 19 SER H CA 1
ATOM 10959 C C . SER H 1 21 ? 155.26900 91.66100 99.24200 1.000 161.52000 19 SER H C 1
ATOM 10960 O O . SER H 1 21 ? 155.04200 92.18100 98.14500 1.000 161.52000 19 SER H O 1
ATOM 10963 N N . GLU H 1 22 ? 155.79500 92.34500 100.26200 1.000 163.64000 20 GLU H N 1
ATOM 10964 C CA . GLU H 1 22 ? 156.18300 93.73800 100.06700 1.000 163.64000 20 GLU H CA 1
ATOM 10965 C C . GLU H 1 22 ? 157.36200 93.85100 99.10800 1.000 163.64000 20 GLU H C 1
ATOM 10966 O O . GLU H 1 22 ? 157.37600 94.72600 98.23500 1.000 163.64000 20 GLU H O 1
ATOM 10972 N N . ARG H 1 23 ? 158.35800 92.97200 99.24800 1.000 165.12000 21 ARG H N 1
ATOM 10973 C CA . ARG H 1 23 ? 159.50200 93.01100 98.34300 1.000 165.12000 21 ARG H CA 1
ATOM 10974 C C . ARG H 1 23 ? 159.13100 92.48200 96.96200 1.000 165.12000 21 ARG H C 1
ATOM 10975 O O . ARG H 1 23 ? 159.71500 92.90000 95.95500 1.000 165.12000 21 ARG H O 1
ATOM 10983 N N . GLY H 1 24 ? 158.16800 91.56600 96.89200 1.000 165.52000 22 GLY H N 1
ATOM 10984 C CA . GLY H 1 24 ? 157.71900 91.03800 95.61900 1.000 165.52000 22 GLY H CA 1
ATOM 10985 C C . GLY H 1 24 ? 158.28900 89.67700 95.27300 1.000 165.52000 22 GLY H C 1
ATOM 10986 O O . GLY H 1 24 ? 158.70200 89.44700 94.13300 1.000 165.52000 22 GLY H O 1
ATOM 10987 N N . ASP H 1 25 ? 158.32200 88.76700 96.24300 1.000 162.86000 23 ASP H N 1
ATOM 10988 C CA . ASP H 1 25 ? 158.82400 87.42000 96.01400 1.000 162.86000 23 ASP H CA 1
ATOM 10989 C C . ASP H 1 25 ? 157.68100 86.47000 95.68200 1.000 162.86000 23 ASP H C 1
ATOM 10990 O O . ASP H 1 25 ? 156.51600 86.73500 95.98500 1.000 162.86000 23 ASP H O 1
ATOM 10995 N N . GLU H 1 26 ? 158.02900 85.36100 95.04500 1.000 163.21000 24 GLU H N 1
ATOM 10996 C CA . GLU H 1 26 ? 157.09600 84.27200 94.79100 1.000 163.21000 24 GLU H CA 1
ATOM 10997 C C . GLU H 1 26 ? 157.51800 82.96800 95.44700 1.000 163.21000 24 GLU H C 1
ATOM 10998 O O . GLU H 1 26 ? 156.70400 82.33400 96.12400 1.000 163.21000 24 GLU H O 1
ATOM 11004 N N . GLU H 1 27 ? 158.76700 82.54800 95.24500 1.000 165.98000 25 GLU H N 1
ATOM 11005 C CA . GLU H 1 27 ? 159.23200 81.28500 95.81000 1.000 165.98000 25 GLU H CA 1
ATOM 11006 C C . GLU H 1 27 ? 159.15600 81.30800 97.33200 1.000 165.98000 25 GLU H C 1
ATOM 11007 O O . GLU H 1 27 ? 158.50700 80.45200 97.94400 1.000 165.98000 25 GLU H O 1
ATOM 11013 N N . GLU H 1 28 ? 159.81500 82.28500 97.95700 1.000 167.51000 26 GLU H N 1
ATOM 11014 C CA . GLU H 1 28 ? 159.70500 82.44000 99.40300 1.000 167.51000 26 GLU H CA 1
ATOM 11015 C C . GLU H 1 28 ? 158.26700 82.72100 99.81200 1.000 167.51000 26 GLU H C 1
ATOM 11016 O O . GLU H 1 28 ? 157.81200 82.24800 100.85700 1.000 167.51000 26 GLU H O 1
ATOM 11022 N N . PHE H 1 29 ? 157.53800 83.47800 98.99100 1.000 158.01000 27 PHE H N 1
ATOM 11023 C CA . PHE H 1 29 ? 156.13700 83.76100 99.28200 1.000 158.01000 27 PHE H CA 1
ATOM 11024 C C . PHE H 1 29 ? 155.34800 82.47400 99.46900 1.000 158.01000 27 PHE H C 1
ATOM 11025 O O . PHE H 1 29 ? 154.83600 82.19900 100.56200 1.000 158.01000 27 PHE H O 1
ATOM 11033 N N . ARG H 1 30 ? 155.26100 81.65900 98.41500 1.000 159.39000 28 ARG H N 1
ATOM 11034 C CA . ARG H 1 30 ? 154.48500 80.42600 98.49200 1.000 159.39000 28 ARG H CA 1
ATOM 11035 C C . ARG H 1 30 ? 155.07000 79.46200 99.51400 1.000 159.39000 28 ARG H C 1
ATOM 11036 O O . ARG H 1 30 ? 154.33000 78.74400 100.19000 1.000 159.39000 28 ARG H O 1
ATOM 11044 N N . LYS H 1 31 ? 156.39800 79.43500 99.64600 1.000 157.16000 29 LYS H N 1
ATOM 11045 C CA . LYS H 1 31 ? 157.01400 78.50000 100.57900 1.000 157.16000 29 LYS H CA 1
ATOM 11046 C C . LYS H 1 31 ? 156.62800 78.82200 102.01400 1.000 157.16000 29 LYS H C 1
ATOM 11047 O O . LYS H 1 31 ? 156.14400 77.94800 102.74300 1.000 157.16000 29 LYS H O 1
ATOM 11053 N N . ALA H 1 32 ? 156.82700 80.07100 102.43500 1.000 159.12000 30 ALA H N 1
ATOM 11054 C CA . ALA H 1 32 ? 156.43300 80.46600 103.78000 1.000 159.12000 30 ALA H CA 1
ATOM 11055 C C . ALA H 1 32 ? 154.93200 80.33600 103.96900 1.000 159.12000 30 ALA H C 1
ATOM 11056 O O . ALA H 1 32 ? 154.46800 79.96400 105.05100 1.000 159.12000 30 ALA H O 1
ATOM 11058 N N . ALA H 1 33 ? 154.15000 80.60700 102.92000 1.000 154.39000 31 ALA H N 1
ATOM 11059 C CA . ALA H 1 33 ? 152.70400 80.48400 103.05000 1.000 154.39000 31 ALA H CA 1
ATOM 11060 C C . ALA H 1 33 ? 152.29700 79.04600 103.33700 1.000 154.39000 31 ALA H C 1
ATOM 11061 O O . ALA H 1 33 ? 151.58400 78.77800 104.31200 1.000 154.39000 31 ALA H O 1
ATOM 11063 N N . GLU H 1 34 ? 152.74500 78.10400 102.50600 1.000 160.92000 32 GLU H N 1
ATOM 11064 C CA . GLU H 1 34 ? 152.34800 76.71600 102.69800 1.000 160.92000 32 GLU H CA 1
ATOM 11065 C C . GLU H 1 34 ? 152.94800 76.15000 103.97600 1.000 160.92000 32 GLU H C 1
ATOM 11066 O O . GLU H 1 34 ? 152.34700 75.28400 104.62100 1.000 160.92000 32 GLU H O 1
ATOM 11072 N N . LYS H 1 35 ? 154.12500 76.63900 104.37500 1.000 157.05000 33 LYS H N 1
ATOM 11073 C CA . LYS H 1 35 ? 154.66300 76.25000 105.67100 1.000 157.05000 33 LYS H CA 1
ATOM 11074 C C . LYS H 1 35 ? 153.76000 76.73200 106.79500 1.000 157.05000 33 LYS H C 1
ATOM 11075 O O . LYS H 1 35 ? 153.51100 76.00100 107.75800 1.000 157.05000 33 LYS H O 1
ATOM 11081 N N . ALA H 1 36 ? 153.24300 77.95400 106.67900 1.000 154.79000 34 ALA H N 1
ATOM 11082 C CA . ALA H 1 36 ? 152.33900 78.48000 107.69200 1.000 154.79000 34 ALA H CA 1
ATOM 11083 C C . ALA H 1 36 ? 151.05900 77.66100 107.75600 1.000 154.79000 34 ALA H C 1
ATOM 11084 O O . ALA H 1 36 ? 150.54100 77.37900 108.83900 1.000 154.79000 34 ALA H O 1
ATOM 11086 N N . LEU H 1 37 ? 150.53600 77.26300 106.59700 1.000 148.38000 35 LEU H N 1
ATOM 11087 C CA . LEU H 1 37 ? 149.30800 76.47200 106.59000 1.000 148.38000 35 LEU H CA 1
ATOM 11088 C C . LEU H 1 37 ? 149.54600 75.08300 107.16800 1.000 148.38000 35 LEU H C 1
ATOM 11089 O O . LEU H 1 37 ? 148.72000 74.56100 107.92700 1.000 148.38000 35 LEU H O 1
ATOM 11094 N N . GLU H 1 38 ? 150.67100 74.46300 106.81100 1.000 151.01000 36 GLU H N 1
ATOM 11095 C CA . GLU H 1 38 ? 151.02400 73.17000 107.38200 1.000 151.01000 36 GLU H CA 1
ATOM 11096 C C . GLU H 1 38 ? 151.17300 73.26600 108.89400 1.000 151.01000 36 GLU H C 1
ATOM 11097 O O . GLU H 1 38 ? 150.68900 72.39900 109.63300 1.000 151.01000 36 GLU H O 1
ATOM 11103 N N . LEU H 1 39 ? 151.82200 74.32700 109.37400 1.000 153.38000 37 LEU H N 1
ATOM 11104 C CA . LEU H 1 39 ? 152.00400 74.50100 110.80900 1.000 153.38000 37 LEU H CA 1
ATOM 11105 C C . LEU H 1 39 ? 150.67600 74.76700 111.50100 1.000 153.38000 37 LEU H C 1
ATOM 11106 O O . LEU H 1 39 ? 150.44400 74.29400 112.61800 1.000 153.38000 37 LEU H O 1
ATOM 11111 N N . ALA H 1 40 ? 149.78000 75.50500 110.84500 1.000 151.83000 38 ALA H N 1
ATOM 11112 C CA . ALA H 1 40 ? 148.46800 75.76200 111.42500 1.000 151.83000 38 ALA H CA 1
ATOM 11113 C C . ALA H 1 40 ? 147.65000 74.48200 111.51400 1.000 151.83000 38 ALA H C 1
ATOM 11114 O O . ALA H 1 40 ? 146.94300 74.25600 112.50100 1.000 151.83000 38 ALA H O 1
ATOM 11116 N N . LYS H 1 41 ? 147.73500 73.62700 110.49300 1.000 154.49000 39 LYS H N 1
ATOM 11117 C CA . LYS H 1 41 ? 147.03200 72.35000 110.55900 1.000 154.49000 39 LYS H CA 1
ATOM 11118 C C . LYS H 1 41 ? 147.62000 71.46100 111.64400 1.000 154.49000 39 LYS H C 1
ATOM 11119 O O . LYS H 1 41 ? 146.88500 70.78600 112.37300 1.000 154.49000 39 LYS H O 1
ATOM 11125 N N . ARG H 1 42 ? 148.94800 71.45000 111.76400 1.000 157.38000 40 ARG H N 1
ATOM 11126 C CA . ARG H 1 42 ? 149.59100 70.73600 112.85900 1.000 157.38000 40 ARG H CA 1
ATOM 11127 C C . ARG H 1 42 ? 149.11200 71.26000 114.20700 1.000 157.38000 40 ARG H C 1
ATOM 11128 O O . ARG H 1 42 ? 148.89900 70.48700 115.15100 1.000 157.38000 40 ARG H O 1
ATOM 11136 N N . LEU H 1 43 ? 148.91600 72.57500 114.31000 1.000 154.29000 41 LEU H N 1
ATOM 11137 C CA . LEU H 1 43 ? 148.46300 73.16000 115.56500 1.000 154.29000 41 LEU H CA 1
ATOM 11138 C C . LEU H 1 43 ? 147.01500 72.78400 115.84200 1.000 154.29000 41 LEU H C 1
ATOM 11139 O O . LEU H 1 43 ? 146.63100 72.56900 116.99600 1.000 154.29000 41 LEU H O 1
ATOM 11144 N N . VAL H 1 44 ? 146.19800 72.70100 114.79400 1.000 151.20000 42 VAL H N 1
ATOM 11145 C CA . VAL H 1 44 ? 144.83000 72.21300 114.95000 1.000 151.20000 42 VAL H CA 1
ATOM 11146 C C . VAL H 1 44 ? 144.83900 70.78100 115.46100 1.000 151.20000 42 VAL H C 1
ATOM 11147 O O . VAL H 1 44 ? 144.06100 70.41600 116.35200 1.000 151.20000 42 VAL H O 1
ATOM 11151 N N . GLU H 1 45 ? 145.72000 69.94600 114.90500 1.000 157.10000 43 GLU H N 1
ATOM 11152 C CA . GLU H 1 45 ? 145.88200 68.58700 115.41100 1.000 157.10000 43 GLU H CA 1
ATOM 11153 C C . GLU H 1 45 ? 146.22700 68.59800 116.89200 1.000 157.10000 43 GLU H C 1
ATOM 11154 O O . GLU H 1 45 ? 145.60600 67.88400 117.69100 1.000 157.10000 43 GLU H O 1
ATOM 11160 N N . GLN H 1 46 ? 147.21800 69.40800 117.26900 1.000 157.70000 44 GLN H N 1
ATOM 11161 C CA . GLN H 1 46 ? 147.64200 69.49400 118.66400 1.000 157.70000 44 GLN H CA 1
ATOM 11162 C C . GLN H 1 46 ? 146.49700 69.94000 119.56500 1.000 157.70000 44 GLN H C 1
ATOM 11163 O O . GLN H 1 46 ? 146.37500 69.47600 120.70500 1.000 157.70000 44 GLN H O 1
ATOM 11169 N N . ALA H 1 47 ? 145.64300 70.82800 119.06300 1.000 154.09000 45 ALA H N 1
ATOM 11170 C CA . ALA H 1 47 ? 144.53600 71.33900 119.86200 1.000 154.09000 45 ALA H CA 1
ATOM 11171 C C . ALA H 1 47 ? 143.58500 70.22100 120.26700 1.000 154.09000 45 ALA H C 1
ATOM 11172 O O . ALA H 1 47 ? 143.17800 70.12700 121.43000 1.000 154.09000 45 ALA H O 1
ATOM 11174 N N . LYS H 1 48 ? 143.21600 69.36000 119.31500 1.000 152.30000 46 LYS H N 1
ATOM 11175 C CA . LYS H 1 48 ? 142.30100 68.27100 119.63400 1.000 152.30000 46 LYS H CA 1
ATOM 11176 C C . LYS H 1 48 ? 142.99500 67.18800 120.44600 1.000 152.30000 46 LYS H C 1
ATOM 11177 O O . LYS H 1 48 ? 142.39000 66.60500 121.35400 1.000 152.30000 46 LYS H O 1
ATOM 11183 N N . LYS H 1 49 ? 144.26500 66.89900 120.14200 1.000 158.38000 47 LYS H N 1
ATOM 11184 C CA . LYS H 1 49 ? 144.97100 65.87700 120.91000 1.000 158.38000 47 LYS H CA 1
ATOM 11185 C C . LYS H 1 49 ? 145.19200 66.32000 122.34900 1.000 158.38000 47 LYS H C 1
ATOM 11186 O O . LYS H 1 49 ? 145.37000 65.48300 123.24200 1.000 158.38000 47 LYS H O 1
ATOM 11192 N N . GLU H 1 50 ? 145.17400 67.62700 122.60200 1.000 158.71000 48 GLU H N 1
ATOM 11193 C CA . GLU H 1 50 ? 145.35400 68.14500 123.95100 1.000 158.71000 48 GLU H CA 1
ATOM 11194 C C . GLU H 1 50 ? 144.18400 69.00800 124.40900 1.000 158.71000 48 GLU H C 1
ATOM 11195 O O . GLU H 1 50 ? 144.33500 69.79500 125.34900 1.000 158.71000 48 GLU H O 1
ATOM 11201 N N . GLY H 1 51 ? 143.02800 68.87400 123.76600 1.000 154.43000 49 GLY H N 1
ATOM 11202 C CA . GLY H 1 51 ? 141.79900 69.49200 124.24600 1.000 154.43000 49 GLY H CA 1
ATOM 11203 C C . GLY H 1 51 ? 141.88000 70.98100 124.50800 1.000 154.43000 49 GLY H C 1
ATOM 11204 O O . GLY H 1 51 ? 141.49400 71.43900 125.59100 1.000 154.43000 49 GLY H O 1
ATOM 11205 N N . ASP H 1 52 ? 142.36800 71.75200 123.54100 1.000 146.86000 50 ASP H N 1
ATOM 11206 C CA . ASP H 1 52 ? 142.47100 73.19900 123.68600 1.000 146.86000 50 ASP H CA 1
ATOM 11207 C C . ASP H 1 52 ? 141.68900 73.87600 122.57200 1.000 146.86000 50 ASP H C 1
ATOM 11208 O O . ASP H 1 52 ? 142.10300 73.81100 121.40200 1.000 146.86000 50 ASP H O 1
ATOM 11213 N N . PRO H 1 53 ? 140.56500 74.53200 122.87300 1.000 133.50000 51 PRO H N 1
ATOM 11214 C CA . PRO H 1 53 ? 139.81500 75.20100 121.79900 1.000 133.50000 51 PRO H CA 1
ATOM 11215 C C . PRO H 1 53 ? 140.48900 76.46000 121.28500 1.000 133.50000 51 PRO H C 1
ATOM 11216 O O . PRO H 1 53 ? 140.46200 76.71600 120.07600 1.000 133.50000 51 PRO H O 1
ATOM 11220 N N . GLU H 1 54 ? 141.09800 77.25300 122.17100 1.000 130.46000 52 GLU H N 1
ATOM 11221 C CA . GLU H 1 54 ? 141.66700 78.53300 121.75800 1.000 130.46000 52 GLU H CA 1
ATOM 11222 C C . GLU H 1 54 ? 142.72900 78.35100 120.68400 1.000 130.46000 52 GLU H C 1
ATOM 11223 O O . GLU H 1 54 ? 142.90600 79.21800 119.81700 1.000 130.46000 52 GLU H O 1
ATOM 11229 N N . LEU H 1 55 ? 143.45100 77.23200 120.72900 1.000 129.28000 53 LEU H N 1
ATOM 11230 C CA . LEU H 1 55 ? 144.43400 76.95300 119.69400 1.000 129.28000 53 LEU H CA 1
ATOM 11231 C C . LEU H 1 55 ? 143.78300 76.89800 118.32000 1.000 129.28000 53 LEU H C 1
ATOM 11232 O O . LEU H 1 55 ? 144.35100 77.38400 117.33500 1.000 129.28000 53 LEU H O 1
ATOM 11237 N N . VAL H 1 56 ? 142.58400 76.32000 118.23200 1.000 122.15000 54 VAL H N 1
ATOM 11238 C CA . VAL H 1 56 ? 141.88400 76.26900 116.95300 1.000 122.15000 54 VAL H CA 1
ATOM 11239 C C . VAL H 1 56 ? 141.61200 77.67700 116.45000 1.000 122.15000 54 VAL H C 1
ATOM 11240 O O . VAL H 1 56 ? 141.82500 77.98800 115.27100 1.000 122.15000 54 VAL H O 1
ATOM 11244 N N . LEU H 1 57 ? 141.14400 78.55500 117.33800 1.000 114.20000 55 LEU H N 1
ATOM 11245 C CA . LEU H 1 57 ? 140.86200 79.92800 116.94200 1.000 114.20000 55 LEU H CA 1
ATOM 11246 C C . LEU H 1 57 ? 142.12000 80.63300 116.46100 1.000 114.20000 55 LEU H C 1
ATOM 11247 O O . LEU H 1 57 ? 142.08800 81.37700 115.47200 1.000 114.20000 55 LEU H O 1
ATOM 11252 N N . GLU H 1 58 ? 143.24400 80.41200 117.14400 1.000 121.09000 56 GLU H N 1
ATOM 11253 C CA . GLU H 1 58 ? 144.47500 81.07500 116.72700 1.000 121.09000 56 GLU H CA 1
ATOM 11254 C C . GLU H 1 58 ? 144.96300 80.54400 115.38700 1.000 121.09000 56 GLU H C 1
ATOM 11255 O O . GLU H 1 58 ? 145.44900 81.31000 114.54900 1.000 121.09000 56 GLU H O 1
ATOM 11261 N N . ALA H 1 59 ? 144.84100 79.23500 115.16500 1.000 117.09000 57 ALA H N 1
ATOM 11262 C CA . ALA H 1 59 ? 145.17400 78.68500 113.85700 1.000 117.09000 57 ALA H CA 1
ATOM 11263 C C . ALA H 1 59 ? 144.29100 79.29000 112.77700 1.000 117.09000 57 ALA H C 1
ATOM 11264 O O . ALA H 1 59 ? 144.75200 79.56500 111.66200 1.000 117.09000 57 ALA H O 1
ATOM 11266 N N . ALA H 1 60 ? 143.01400 79.50400 113.09400 1.000 112.03000 58 ALA H N 1
ATOM 11267 C CA . ALA H 1 60 ? 142.10900 80.14000 112.14600 1.000 112.03000 58 ALA H CA 1
ATOM 11268 C C . ALA H 1 60 ? 142.57400 81.55100 111.81900 1.000 112.03000 58 ALA H C 1
ATOM 11269 O O . ALA H 1 60 ? 142.57700 81.96400 110.65500 1.000 112.03000 58 ALA H O 1
ATOM 11271 N N . ARG H 1 61 ? 142.97200 82.28800 112.85200 1.000 108.40000 59 ARG H N 1
ATOM 11272 C CA . ARG H 1 61 ? 143.43800 83.65600 112.67600 1.000 108.40000 59 ARG H CA 1
ATOM 11273 C C . ARG H 1 61 ? 144.69000 83.68400 111.80900 1.000 108.40000 59 ARG H C 1
ATOM 11274 O O . ARG H 1 61 ? 144.83700 84.54900 110.94500 1.000 108.40000 59 ARG H O 1
ATOM 11282 N N . VAL H 1 62 ? 145.59100 82.73500 112.04100 1.000 111.85000 60 VAL H N 1
ATOM 11283 C CA . VAL H 1 62 ? 146.81900 82.65300 111.26100 1.000 111.85000 60 VAL H CA 1
ATOM 11284 C C . VAL H 1 62 ? 146.48500 82.37400 109.80000 1.000 111.85000 60 VAL H C 1
ATOM 11285 O O . VAL H 1 62 ? 147.07700 82.96100 108.89300 1.000 111.85000 60 VAL H O 1
ATOM 11289 N N . ALA H 1 63 ? 145.53200 81.47400 109.58100 1.000 107.83000 61 ALA H N 1
ATOM 11290 C CA . ALA H 1 63 ? 145.09500 81.12500 108.23600 1.000 107.83000 61 ALA H CA 1
ATOM 11291 C C . ALA H 1 63 ? 144.46900 82.33500 107.55700 1.000 107.83000 61 ALA H C 1
ATOM 11292 O O . ALA H 1 63 ? 144.69300 82.58300 106.37200 1.000 107.83000 61 ALA H O 1
ATOM 11294 N N . LEU H 1 64 ? 143.68100 83.08500 108.32000 1.000 103.76000 62 LEU H N 1
ATOM 11295 C CA . LEU H 1 64 ? 143.01700 84.27600 107.80700 1.000 103.76000 62 LEU H CA 1
ATOM 11296 C C . LEU H 1 64 ? 144.04100 85.31800 107.37800 1.000 103.76000 62 LEU H C 1
ATOM 11297 O O . LEU H 1 64 ? 143.87800 85.97600 106.35000 1.000 103.76000 62 LEU H O 1
ATOM 11302 N N . TRP H 1 65 ? 145.09700 85.46400 108.17200 1.000 110.27000 63 TRP H N 1
ATOM 11303 C CA . TRP H 1 65 ? 146.14900 86.42400 107.86600 1.000 110.27000 63 TRP H CA 1
ATOM 11304 C C . TRP H 1 65 ? 146.83000 86.05800 106.55400 1.000 110.27000 63 TRP H C 1
ATOM 11305 O O . TRP H 1 65 ? 147.12600 86.92700 105.73400 1.000 110.27000 63 TRP H O 1
ATOM 11316 N N . VAL H 1 66 ? 147.07600 84.76500 106.36000 1.000 109.06000 64 VAL H N 1
ATOM 11317 C CA . VAL H 1 66 ? 147.70500 84.28300 105.13700 1.000 109.06000 64 VAL H CA 1
ATOM 11318 C C . VAL H 1 66 ? 146.80600 84.57100 103.94000 1.000 109.06000 64 VAL H C 1
ATOM 11319 O O . VAL H 1 66 ? 147.27700 84.97700 102.87800 1.000 109.06000 64 VAL H O 1
ATOM 11323 N N . ALA H 1 67 ? 145.50600 84.35600 104.12300 1.000 107.92000 65 ALA H N 1
ATOM 11324 C CA . ALA H 1 67 ? 144.53100 84.59900 103.06800 1.000 107.92000 65 ALA H CA 1
ATOM 11325 C C . ALA H 1 67 ? 144.50300 86.07700 102.70000 1.000 107.92000 65 ALA H C 1
ATOM 11326 O O . ALA H 1 67 ? 144.41300 86.43200 101.52400 1.000 107.92000 65 ALA H O 1
ATOM 11328 N N . GLU H 1 68 ? 144.54200 86.94100 103.69000 1.000 109.49000 66 GLU H N 1
ATOM 11329 C CA . GLU H 1 68 ? 144.44700 88.34400 103.38300 1.000 109.49000 66 GLU H CA 1
ATOM 11330 C C . GLU H 1 68 ? 145.62800 88.73400 102.53600 1.000 109.49000 66 GLU H C 1
ATOM 11331 O O . GLU H 1 68 ? 145.51700 89.42800 101.52400 1.000 109.49000 66 GLU H O 1
ATOM 11337 N N . LEU H 1 69 ? 146.77200 88.18800 102.89300 1.000 119.51000 67 LEU H N 1
ATOM 11338 C CA . LEU H 1 69 ? 147.99800 88.48800 102.19100 1.000 119.51000 67 LEU H CA 1
ATOM 11339 C C . LEU H 1 69 ? 147.95200 88.05300 100.76700 1.000 119.51000 67 LEU H C 1
ATOM 11340 O O . LEU H 1 69 ? 148.43900 88.74600 99.89700 1.000 119.51000 67 LEU H O 1
ATOM 11345 N N . ALA H 1 70 ? 147.34600 86.91300 100.50300 1.000 120.81000 68 ALA H N 1
ATOM 11346 C CA . ALA H 1 70 ? 147.24300 86.47700 99.15000 1.000 120.81000 68 ALA H CA 1
ATOM 11347 C C . ALA H 1 70 ? 146.44400 87.47900 98.35000 1.000 120.81000 68 ALA H C 1
ATOM 11348 O O . ALA H 1 70 ? 146.87400 87.88600 97.28400 1.000 120.81000 68 ALA H O 1
ATOM 11350 N N . ALA H 1 71 ? 145.33400 87.95600 98.88800 1.000 125.47000 69 ALA H N 1
ATOM 11351 C CA . ALA H 1 71 ? 144.54600 88.91900 98.15200 1.000 125.47000 69 ALA H CA 1
ATOM 11352 C C . ALA H 1 71 ? 145.31900 90.18100 97.90000 1.000 125.47000 69 ALA H C 1
ATOM 11353 O O . ALA H 1 71 ? 145.17000 90.76300 96.83800 1.000 125.47000 69 ALA H O 1
ATOM 11355 N N . LYS H 1 72 ? 146.08600 90.66500 98.87200 1.000 125.17000 70 LYS H N 1
ATOM 11356 C CA . LYS H 1 72 ? 146.85300 91.86800 98.55400 1.000 125.17000 70 LYS H CA 1
ATOM 11357 C C . LYS H 1 72 ? 147.83500 91.47700 97.46700 1.000 125.17000 70 LYS H C 1
ATOM 11358 O O . LYS H 1 72 ? 147.94700 92.12300 96.44000 1.000 125.17000 70 LYS H O 1
ATOM 11364 N N . ASN H 1 73 ? 148.47800 90.34200 97.66400 1.000 131.68000 71 ASN H N 1
ATOM 11365 C CA . ASN H 1 73 ? 149.38900 89.85000 96.65300 1.000 131.68000 71 ASN H CA 1
ATOM 11366 C C . ASN H 1 73 ? 148.69300 89.44200 95.36500 1.000 131.68000 71 ASN H C 1
ATOM 11367 O O . ASN H 1 73 ? 149.15600 89.75900 94.27800 1.000 131.68000 71 ASN H O 1
ATOM 11372 N N . GLY H 1 74 ? 147.55500 88.77400 95.49500 1.000 128.98000 72 GLY H N 1
ATOM 11373 C CA . GLY H 1 74 ? 146.80000 88.29800 94.34900 1.000 128.98000 72 GLY H CA 1
ATOM 11374 C C . GLY H 1 74 ? 147.14000 86.90100 93.85000 1.000 128.98000 72 GLY H C 1
ATOM 11375 O O . GLY H 1 74 ? 146.55200 86.42400 92.88600 1.000 128.98000 72 GLY H O 1
ATOM 11376 N N . ASP H 1 75 ? 148.07400 86.23100 94.51100 1.000 130.41000 73 ASP H N 1
ATOM 11377 C CA . ASP H 1 75 ? 148.46300 84.87800 94.12900 1.000 130.41000 73 ASP H CA 1
ATOM 11378 C C . ASP H 1 75 ? 147.31800 83.92800 94.45100 1.000 130.41000 73 ASP H C 1
ATOM 11379 O O . ASP H 1 75 ? 147.14800 83.51300 95.60200 1.000 130.41000 73 ASP H O 1
ATOM 11384 N N . LYS H 1 76 ? 146.53800 83.57500 93.43200 1.000 120.19000 74 LYS H N 1
ATOM 11385 C CA . LYS H 1 76 ? 145.32700 82.79500 93.66700 1.000 120.19000 74 LYS H CA 1
ATOM 11386 C C . LYS H 1 76 ? 145.65300 81.35000 94.02400 1.000 120.19000 74 LYS H C 1
ATOM 11387 O O . LYS H 1 76 ? 144.93800 80.72300 94.81500 1.000 120.19000 74 LYS H O 1
ATOM 11393 N N . GLU H 1 77 ? 146.72700 80.80800 93.44500 1.000 120.68000 75 GLU H N 1
ATOM 11394 C CA . GLU H 1 77 ? 147.04000 79.39300 93.62500 1.000 120.68000 75 GLU H CA 1
ATOM 11395 C C . GLU H 1 77 ? 147.25200 79.05300 95.09400 1.000 120.68000 75 GLU H C 1
ATOM 11396 O O . GLU H 1 77 ? 146.94900 77.93700 95.53000 1.000 120.68000 75 GLU H O 1
ATOM 11402 N N . VAL H 1 78 ? 147.77100 80.00100 95.87000 1.000 116.80000 76 VAL H N 1
ATOM 11403 C CA . VAL H 1 78 ? 147.92600 79.77700 97.30200 1.000 116.80000 76 VAL H CA 1
ATOM 11404 C C . VAL H 1 78 ? 146.68500 80.25000 98.04800 1.000 116.80000 76 VAL H C 1
ATOM 11405 O O . VAL H 1 78 ? 146.34000 79.71800 99.11300 1.000 116.80000 76 VAL H O 1
ATOM 11409 N N . PHE H 1 79 ? 145.98700 81.24700 97.49900 1.000 104.67000 77 PHE H N 1
ATOM 11410 C CA . PHE H 1 79 ? 144.80600 81.79100 98.15700 1.000 104.67000 77 PHE H CA 1
ATOM 11411 C C . PHE H 1 79 ? 143.71700 80.74200 98.29400 1.000 104.67000 77 PHE H C 1
ATOM 11412 O O . PHE H 1 79 ? 143.03500 80.66500 99.32000 1.000 104.67000 77 PHE H O 1
ATOM 11420 N N . LYS H 1 80 ? 143.53300 79.93000 97.25500 1.000 104.04000 78 LYS H N 1
ATOM 11421 C CA . LYS H 1 80 ? 142.51300 78.89000 97.31700 1.000 104.04000 78 LYS H CA 1
ATOM 11422 C C . LYS H 1 80 ? 142.83300 77.87400 98.40000 1.000 104.04000 78 LYS H C 1
ATOM 11423 O O . LYS H 1 80 ? 141.94700 77.46400 99.15700 1.000 104.04000 78 LYS H O 1
ATOM 11429 N N . LYS H 1 81 ? 144.09200 77.45000 98.48600 1.000 106.56000 79 LYS H N 1
ATOM 11430 C CA . LYS H 1 81 ? 144.48400 76.51600 99.53500 1.000 106.56000 79 LYS H CA 1
ATOM 11431 C C . LYS H 1 81 ? 144.27200 77.13400 100.91100 1.000 106.56000 79 LYS H C 1
ATOM 11432 O O . LYS H 1 81 ? 143.80100 76.46800 101.84200 1.000 106.56000 79 LYS H O 1
ATOM 11438 N N . ALA H 1 82 ? 144.60500 78.41700 101.05100 1.000 107.28000 80 ALA H N 1
ATOM 11439 C CA . ALA H 1 82 ? 144.43300 79.08400 102.33400 1.000 107.28000 80 ALA H CA 1
ATOM 11440 C C . ALA H 1 82 ? 142.96500 79.14600 102.72800 1.000 107.28000 80 ALA H C 1
ATOM 11441 O O . ALA H 1 82 ? 142.61600 78.89000 103.88500 1.000 107.28000 80 ALA H O 1
ATOM 11443 N N . ALA H 1 83 ? 142.09200 79.48100 101.78300 1.000 102.96000 81 ALA H N 1
ATOM 11444 C CA . ALA H 1 83 ? 140.67000 79.55100 102.09200 1.000 102.96000 81 ALA H CA 1
ATOM 11445 C C . ALA H 1 83 ? 140.10300 78.17600 102.40700 1.000 102.96000 81 ALA H C 1
ATOM 11446 O O . ALA H 1 83 ? 139.25500 78.04000 103.29500 1.000 102.96000 81 ALA H O 1
ATOM 11448 N N . GLU H 1 84 ? 140.54600 77.14800 101.68200 1.000 103.94000 82 GLU H N 1
ATOM 11449 C CA . GLU H 1 84 ? 140.11000 75.79500 101.99900 1.000 103.94000 82 GLU H CA 1
ATOM 11450 C C . GLU H 1 84 ? 140.50100 75.43100 103.42000 1.000 103.94000 82 GLU H C 1
ATOM 11451 O O . GLU H 1 84 ? 139.68500 74.89700 104.18400 1.000 103.94000 82 GLU H O 1
ATOM 11457 N N . SER H 1 85 ? 141.74600 75.72500 103.79400 1.000 105.47000 83 SER H N 1
ATOM 11458 C CA . SER H 1 85 ? 142.19800 75.48800 105.15900 1.000 105.47000 83 SER H CA 1
ATOM 11459 C C . SER H 1 85 ? 141.35700 76.25200 106.16700 1.000 105.47000 83 SER H C 1
ATOM 11460 O O . SER H 1 85 ? 140.98000 75.70900 107.21100 1.000 105.47000 83 SER H O 1
ATOM 11463 N N . ALA H 1 86 ? 141.07000 77.52200 105.88100 1.000 97.35000 84 ALA H N 1
ATOM 11464 C CA . ALA H 1 86 ? 140.32700 78.34000 106.82800 1.000 97.35000 84 ALA H CA 1
ATOM 11465 C C . ALA H 1 86 ? 138.92000 77.80200 107.03000 1.000 97.35000 84 ALA H C 1
ATOM 11466 O O . ALA H 1 86 ? 138.42900 77.73700 108.16000 1.000 97.35000 84 ALA H O 1
ATOM 11468 N N . LEU H 1 87 ? 138.25600 77.41200 105.94600 1.000 93.25000 85 LEU H N 1
ATOM 11469 C CA . LEU H 1 87 ? 136.92000 76.84900 106.07800 1.000 93.25000 85 LEU H CA 1
ATOM 11470 C C . LEU H 1 87 ? 136.95400 75.52500 106.82700 1.000 93.25000 85 LEU H C 1
ATOM 11471 O O . LEU H 1 87 ? 136.06000 75.24200 107.63200 1.000 93.25000 85 LEU H O 1
ATOM 11476 N N . GLU H 1 88 ? 137.97100 74.69400 106.57800 1.000 102.27000 86 GLU H N 1
ATOM 11477 C CA . GLU H 1 88 ? 138.06600 73.43300 107.30700 1.000 102.27000 86 GLU H CA 1
ATOM 11478 C C . GLU H 1 88 ? 138.27300 73.67800 108.79500 1.000 102.27000 86 GLU H C 1
ATOM 11479 O O . GLU H 1 88 ? 137.68600 72.98700 109.63800 1.000 102.27000 86 GLU H O 1
ATOM 11485 N N . VAL H 1 89 ? 139.10100 74.66300 109.13500 1.000 101.29000 87 VAL H N 1
ATOM 11486 C CA . VAL H 1 89 ? 139.30300 75.01600 110.53600 1.000 101.29000 87 VAL H CA 1
ATOM 11487 C C . VAL H 1 89 ? 138.00900 75.53300 111.14200 1.000 101.29000 87 VAL H C 1
ATOM 11488 O O . VAL H 1 89 ? 137.69300 75.25400 112.30200 1.000 101.29000 87 VAL H O 1
ATOM 11492 N N . ALA H 1 90 ? 137.23300 76.29000 110.36400 1.000 97.06000 88 ALA H N 1
ATOM 11493 C CA . ALA H 1 90 ? 135.93400 76.74500 110.84600 1.000 97.06000 88 ALA H CA 1
ATOM 11494 C C . ALA H 1 90 ? 135.01800 75.56700 111.13900 1.000 97.06000 88 ALA H C 1
ATOM 11495 O O . ALA H 1 90 ? 134.31600 75.55300 112.15700 1.000 97.06000 88 ALA H O 1
ATOM 11497 N N . LYS H 1 91 ? 135.00500 74.57500 110.25200 1.000 99.77000 89 LYS H N 1
ATOM 11498 C CA . LYS H 1 91 ? 134.19500 73.38400 110.48200 1.000 99.77000 89 LYS H CA 1
ATOM 11499 C C . LYS H 1 91 ? 134.63000 72.66900 111.75300 1.000 99.77000 89 LYS H C 1
ATOM 11500 O O . LYS H 1 91 ? 133.79700 72.24600 112.56200 1.000 99.77000 89 LYS H O 1
ATOM 11506 N N . ARG H 1 92 ? 135.94000 72.51900 111.93800 1.000 101.94000 90 ARG H N 1
ATOM 11507 C CA . ARG H 1 92 ? 136.44400 71.88200 113.14900 1.000 101.94000 90 ARG H CA 1
ATOM 11508 C C . ARG H 1 92 ? 136.04700 72.67400 114.38500 1.000 101.94000 90 ARG H C 1
ATOM 11509 O O . ARG H 1 92 ? 135.73400 72.09600 115.43400 1.000 101.94000 90 ARG H O 1
ATOM 11517 N N . LEU H 1 93 ? 136.05900 74.00200 114.27900 1.000 94.93000 91 LEU H N 1
ATOM 11518 C CA . LEU H 1 93 ? 135.65200 74.84400 115.39500 1.000 94.93000 91 LEU H CA 1
ATOM 11519 C C . LEU H 1 93 ? 134.18900 74.61900 115.73600 1.000 94.93000 91 LEU H C 1
ATOM 11520 O O . LEU H 1 93 ? 133.83000 74.48900 116.91000 1.000 94.93000 91 LEU H O 1
ATOM 11525 N N . VAL H 1 94 ? 133.33200 74.57000 114.71800 1.000 95.28000 92 VAL H N 1
ATOM 11526 C CA . VAL H 1 94 ? 131.92400 74.25800 114.94200 1.000 95.28000 92 VAL H CA 1
ATOM 11527 C C . VAL H 1 94 ? 131.77900 72.90900 115.63000 1.000 95.28000 92 VAL H C 1
ATOM 11528 O O . VAL H 1 94 ? 130.99100 72.75300 116.57100 1.000 95.28000 92 VAL H O 1
ATOM 11532 N N . GLU H 1 95 ? 132.53400 71.91300 115.16300 1.000 101.56000 93 GLU H N 1
ATOM 11533 C CA . GLU H 1 95 ? 132.42800 70.57300 115.72900 1.000 101.56000 93 GLU H CA 1
ATOM 11534 C C . GLU H 1 95 ? 132.78300 70.57600 117.20800 1.000 101.56000 93 GLU H C 1
ATOM 11535 O O . GLU H 1 95 ? 132.01000 70.09800 118.04500 1.000 101.56000 93 GLU H O 1
ATOM 11541 N N . VAL H 1 96 ? 133.95000 71.12400 117.54800 1.000 99.05000 94 VAL H N 1
ATOM 11542 C CA . VAL H 1 96 ? 134.38000 71.11100 118.94100 1.000 99.05000 94 VAL H CA 1
ATOM 11543 C C . VAL H 1 96 ? 133.46700 71.97000 119.80700 1.000 99.05000 94 VAL H C 1
ATOM 11544 O O . VAL H 1 96 ? 133.23900 71.65300 120.98000 1.000 99.05000 94 VAL H O 1
ATOM 11548 N N . ALA H 1 97 ? 132.91800 73.05500 119.25700 1.000 101.37000 95 ALA H N 1
ATOM 11549 C CA . ALA H 1 97 ? 132.03100 73.90600 120.04200 1.000 101.37000 95 ALA H CA 1
ATOM 11550 C C . ALA H 1 97 ? 130.72900 73.19100 120.35900 1.000 101.37000 95 ALA H C 1
ATOM 11551 O O . ALA H 1 97 ? 130.27800 73.18100 121.51000 1.000 101.37000 95 ALA H O 1
ATOM 11553 N N . SER H 1 98 ? 130.10200 72.58800 119.34700 1.000 104.16000 96 SER H N 1
ATOM 11554 C CA . SER H 1 98 ? 128.90300 71.80100 119.60000 1.000 104.16000 96 SER H CA 1
ATOM 11555 C C . SER H 1 98 ? 129.19800 70.63000 120.52500 1.000 104.16000 96 SER H C 1
ATOM 11556 O O . SER H 1 98 ? 128.32200 70.19700 121.28000 1.000 104.16000 96 SER H O 1
ATOM 11559 N N . LYS H 1 99 ? 130.42500 70.10800 120.48200 1.000 107.26000 97 LYS H N 1
ATOM 11560 C CA . LYS H 1 99 ? 130.80600 69.03700 121.39300 1.000 107.26000 97 LYS H CA 1
ATOM 11561 C C . LYS H 1 99 ? 130.83000 69.52800 122.83400 1.000 107.26000 97 LYS H C 1
ATOM 11562 O O . LYS H 1 99 ? 130.26700 68.88900 123.72900 1.000 107.26000 97 LYS H O 1
ATOM 11568 N N . GLU H 1 100 ? 131.47600 70.66900 123.07400 1.000 112.18000 98 GLU H N 1
ATOM 11569 C CA . GLU H 1 100 ? 131.62900 71.16700 124.43500 1.000 112.18000 98 GLU H CA 1
ATOM 11570 C C . GLU H 1 100 ? 130.43700 71.99700 124.88800 1.000 112.18000 98 GLU H C 1
ATOM 11571 O O . GLU H 1 100 ? 130.03800 71.91200 126.05400 1.000 112.18000 98 GLU H O 1
ATOM 11577 N N . GLY H 1 101 ? 129.85000 72.78600 123.99400 1.000 107.19000 99 GLY H N 1
ATOM 11578 C CA . GLY H 1 101 ? 128.80300 73.70600 124.39000 1.000 107.19000 99 GLY H CA 1
ATOM 11579 C C . GLY H 1 101 ? 129.34900 75.06200 124.78900 1.000 107.19000 99 GLY H C 1
ATOM 11580 O O . GLY H 1 101 ? 129.08400 75.55000 125.89200 1.000 107.19000 99 GLY H O 1
ATOM 11581 N N . ASP H 1 102 ? 130.11500 75.67600 123.89500 1.000 99.49000 100 ASP H N 1
ATOM 11582 C CA . ASP H 1 102 ? 130.72400 76.98300 124.13800 1.000 99.49000 100 ASP H CA 1
ATOM 11583 C C . ASP H 1 102 ? 130.31300 77.92300 123.01800 1.000 99.49000 100 ASP H C 1
ATOM 11584 O O . ASP H 1 102 ? 130.72800 77.71900 121.85900 1.000 99.49000 100 ASP H O 1
ATOM 11589 N N . PRO H 1 103 ? 129.52400 78.95200 123.30300 1.000 89.05000 101 PRO H N 1
ATOM 11590 C CA . PRO H 1 103 ? 128.99700 79.80800 122.23300 1.000 89.05000 101 PRO H CA 1
ATOM 11591 C C . PRO H 1 103 ? 130.05900 80.59100 121.47800 1.000 89.05000 101 PRO H C 1
ATOM 11592 O O . PRO H 1 103 ? 130.04300 80.62000 120.24400 1.000 89.05000 101 PRO H O 1
ATOM 11596 N N . ASP H 1 104 ? 130.98000 81.22900 122.20800 1.000 85.63000 102 ASP H N 1
ATOM 11597 C CA . ASP H 1 104 ? 131.95000 82.12800 121.58600 1.000 85.63000 102 ASP H CA 1
ATOM 11598 C C . ASP H 1 104 ? 132.66700 81.47000 120.41400 1.000 85.63000 102 ASP H C 1
ATOM 11599 O O . ASP H 1 104 ? 132.94500 82.12100 119.39800 1.000 85.63000 102 ASP H O 1
ATOM 11604 N N . LEU H 1 105 ? 132.96400 80.17900 120.53400 1.000 86.73000 103 LEU H N 1
ATOM 11605 C CA . LEU H 1 105 ? 133.63000 79.47900 119.44600 1.000 86.73000 103 LEU H CA 1
ATOM 11606 C C . LEU H 1 105 ? 132.77500 79.47500 118.18800 1.000 86.73000 103 LEU H C 1
ATOM 11607 O O . LEU H 1 105 ? 133.28800 79.64800 117.07700 1.000 86.73000 103 LEU H O 1
ATOM 11612 N N . VAL H 1 106 ? 131.46300 79.29800 118.34000 1.000 79.27000 104 VAL H N 1
ATOM 11613 C CA . VAL H 1 106 ? 130.59200 79.28000 117.17300 1.000 79.27000 104 VAL H CA 1
ATOM 11614 C C . VAL H 1 106 ? 130.58200 80.64000 116.49500 1.000 79.27000 104 VAL H C 1
ATOM 11615 O O . VAL H 1 106 ? 130.64500 80.74000 115.26300 1.000 79.27000 104 VAL H O 1
ATOM 11619 N N . ALA H 1 107 ? 130.48600 81.71000 117.28500 1.000 74.18000 105 ALA H N 1
ATOM 11620 C CA . ALA H 1 107 ? 130.50700 83.04800 116.71000 1.000 74.18000 105 ALA H CA 1
ATOM 11621 C C . ALA H 1 107 ? 131.81000 83.30200 115.97500 1.000 74.18000 105 ALA H C 1
ATOM 11622 O O . ALA H 1 107 ? 131.81700 83.89600 114.89100 1.000 74.18000 105 ALA H O 1
ATOM 11624 N N . TRP H 1 108 ? 132.92700 82.85800 116.54900 1.000 80.22000 106 TRP H N 1
ATOM 11625 C CA . TRP H 1 108 ? 134.19900 83.02800 115.86300 1.000 80.22000 106 TRP H CA 1
ATOM 11626 C C . TRP H 1 108 ? 134.22900 82.23300 114.56800 1.000 80.22000 106 TRP H C 1
ATOM 11627 O O . TRP H 1 108 ? 134.80600 82.68000 113.57200 1.000 80.22000 106 TRP H O 1
ATOM 11638 N N . ALA H 1 109 ? 133.60500 81.05600 114.55800 1.000 73.29000 107 ALA H N 1
ATOM 11639 C CA . ALA H 1 109 ? 133.51900 80.28800 113.32300 1.000 73.29000 107 ALA H CA 1
ATOM 11640 C C . ALA H 1 109 ? 132.74200 81.05100 112.26100 1.000 73.29000 107 ALA H C 1
ATOM 11641 O O . ALA H 1 109 ? 133.15400 81.11300 111.09600 1.000 73.29000 107 ALA H O 1
ATOM 11643 N N . ALA H 1 110 ? 131.60800 81.63200 112.65000 1.000 65.12000 108 ALA H N 1
ATOM 11644 C CA . ALA H 1 110 ? 130.81600 82.40300 111.70200 1.000 65.12000 108 ALA H CA 1
ATOM 11645 C C . ALA H 1 110 ? 131.61000 83.57300 111.15200 1.000 65.12000 108 ALA H C 1
ATOM 11646 O O . ALA H 1 110 ? 131.58000 83.84800 109.94800 1.000 65.12000 108 ALA H O 1
ATOM 11648 N N . LEU H 1 111 ? 132.33500 84.27000 112.02300 1.000 62.19000 109 LEU H N 1
ATOM 11649 C CA . LEU H 1 111 ? 133.13100 85.40100 111.56500 1.000 62.19000 109 LEU H CA 1
ATOM 11650 C C . LEU H 1 111 ? 134.24300 84.95300 110.62800 1.000 62.19000 109 LEU H C 1
ATOM 11651 O O . LEU H 1 111 ? 134.54000 85.63300 109.64500 1.000 62.19000 109 LEU H O 1
ATOM 11656 N N . VAL H 1 112 ? 134.86200 83.80300 110.90600 1.000 66.43000 110 VAL H N 1
ATOM 11657 C CA . VAL H 1 112 ? 135.90500 83.30100 110.02000 1.000 66.43000 110 VAL H CA 1
ATOM 11658 C C . VAL H 1 112 ? 135.33100 82.98100 108.65000 1.000 66.43000 110 VAL H C 1
ATOM 11659 O O . VAL H 1 112 ? 135.91900 83.32200 107.61600 1.000 66.43000 110 VAL H O 1
ATOM 11663 N N . ALA H 1 113 ? 134.18100 82.31200 108.62000 1.000 61.67000 111 ALA H N 1
ATOM 11664 C CA . ALA H 1 113 ? 133.54700 82.00200 107.34500 1.000 61.67000 111 ALA H CA 1
ATOM 11665 C C . ALA H 1 113 ? 133.23200 83.27400 106.57300 1.000 61.67000 111 ALA H C 1
ATOM 11666 O O . ALA H 1 113 ? 133.55300 83.39600 105.38300 1.000 61.67000 111 ALA H O 1
ATOM 11668 N N . LEU H 1 114 ? 132.60900 84.24400 107.23900 1.000 55.72000 112 LEU H N 1
ATOM 11669 C CA . LEU H 1 114 ? 132.28800 85.48800 106.55900 1.000 55.72000 112 LEU H CA 1
ATOM 11670 C C . LEU H 1 114 ? 133.53600 86.21400 106.09200 1.000 55.72000 112 LEU H C 1
ATOM 11671 O O . LEU H 1 114 ? 133.50800 86.87100 105.05100 1.000 55.72000 112 LEU H O 1
ATOM 11676 N N . TRP H 1 115 ? 134.63900 86.11100 106.83000 1.000 64.66000 113 TRP H N 1
ATOM 11677 C CA . TRP H 1 115 ? 135.83900 86.81700 106.40600 1.000 64.66000 113 TRP H CA 1
ATOM 11678 C C . TRP H 1 115 ? 136.45700 86.15700 105.18900 1.000 64.66000 113 TRP H C 1
ATOM 11679 O O . TRP H 1 115 ? 136.96900 86.84200 104.29600 1.000 64.66000 113 TRP H O 1
ATOM 11690 N N . VAL H 1 116 ? 136.43800 84.82700 105.13700 1.000 65.28000 114 VAL H N 1
ATOM 11691 C CA . VAL H 1 116 ? 136.85700 84.15000 103.91700 1.000 65.28000 114 VAL H CA 1
ATOM 11692 C C . VAL H 1 116 ? 135.99100 84.60400 102.75400 1.000 65.28000 114 VAL H C 1
ATOM 11693 O O . VAL H 1 116 ? 136.48600 84.87400 101.65200 1.000 65.28000 114 VAL H O 1
ATOM 11697 N N . ALA H 1 117 ? 134.68500 84.71300 102.99200 1.000 66.72000 115 ALA H N 1
ATOM 11698 C CA . ALA H 1 117 ? 133.78700 85.19500 101.95100 1.000 66.72000 115 ALA H CA 1
ATOM 11699 C C . ALA H 1 117 ? 134.17200 86.59400 101.49200 1.000 66.72000 115 ALA H C 1
ATOM 11700 O O . ALA H 1 117 ? 134.19800 86.87800 100.29100 1.000 66.72000 115 ALA H O 1
ATOM 11702 N N . PHE H 1 118 ? 134.46700 87.48100 102.43700 1.000 63.12000 116 PHE H N 1
ATOM 11703 C CA . PHE H 1 118 ? 134.80100 88.85400 102.08100 1.000 63.12000 116 PHE H CA 1
ATOM 11704 C C . PHE H 1 118 ? 136.10700 88.91500 101.30600 1.000 63.12000 116 PHE H C 1
ATOM 11705 O O . PHE H 1 118 ? 136.23800 89.70000 100.36300 1.000 63.12000 116 PHE H O 1
ATOM 11713 N N . LEU H 1 119 ? 137.08400 88.09600 101.68900 1.000 71.75000 117 LEU H N 1
ATOM 11714 C CA . LEU H 1 119 ? 138.33300 88.05100 100.93700 1.000 71.75000 117 LEU H CA 1
ATOM 11715 C C . LEU H 1 119 ? 138.08800 87.57400 99.51500 1.000 71.75000 117 LEU H C 1
ATOM 11716 O O . LEU H 1 119 ? 138.67000 88.10600 98.56200 1.000 71.75000 117 LEU H O 1
ATOM 11721 N N . ALA H 1 120 ? 137.23000 86.56800 99.35400 1.000 75.99000 118 ALA H N 1
ATOM 11722 C CA . ALA H 1 120 ? 136.86900 86.12300 98.01600 1.000 75.99000 118 ALA H CA 1
ATOM 11723 C C . ALA H 1 120 ? 136.22700 87.25600 97.22800 1.000 75.99000 118 ALA H C 1
ATOM 11724 O O . ALA H 1 120 ? 136.58000 87.50500 96.06900 1.000 75.99000 118 ALA H O 1
ATOM 11726 N N . PHE H 1 121 ? 135.28300 87.95900 97.85300 1.000 71.48000 119 PHE H N 1
ATOM 11727 C CA . PHE H 1 121 ? 134.61300 89.07400 97.19400 1.000 71.48000 119 PHE H CA 1
ATOM 11728 C C . PHE H 1 121 ? 135.61000 90.13500 96.76700 1.000 71.48000 119 PHE H C 1
ATOM 11729 O O . PHE H 1 121 ? 135.44800 90.77200 95.72000 1.000 71.48000 119 PHE H O 1
ATOM 11737 N N . LEU H 1 122 ? 136.63800 90.35200 97.57800 1.000 74.57000 120 LEU H N 1
ATOM 11738 C CA . LEU H 1 122 ? 137.68400 91.29500 97.21600 1.000 74.57000 120 LEU H CA 1
ATOM 11739 C C . LEU H 1 122 ? 138.45600 90.80800 95.99900 1.000 74.57000 120 LEU H C 1
ATOM 11740 O O . LEU H 1 122 ? 138.57500 91.51900 94.99500 1.000 74.57000 120 LEU H O 1
ATOM 11745 N N . ASN H 1 123 ? 138.99200 89.59000 96.07000 1.000 82.50000 121 ASN H N 1
ATOM 11746 C CA . ASN H 1 123 ? 139.77100 89.06900 94.95500 1.000 82.50000 121 ASN H CA 1
ATOM 11747 C C . ASN H 1 123 ? 138.90500 88.73800 93.75100 1.000 82.50000 121 ASN H C 1
ATOM 11748 O O . ASN H 1 123 ? 139.39300 88.79800 92.61900 1.000 82.50000 121 ASN H O 1
ATOM 11753 N N . GLY H 1 124 ? 137.63900 88.39800 93.96300 1.000 85.83000 122 GLY H N 1
ATOM 11754 C CA . GLY H 1 124 ? 136.77400 88.02400 92.86400 1.000 85.83000 122 GLY H CA 1
ATOM 11755 C C . GLY H 1 124 ? 136.98900 86.60000 92.40100 1.000 85.83000 122 GLY H C 1
ATOM 11756 O O . GLY H 1 124 ? 137.39300 86.36300 91.26000 1.000 85.83000 122 GLY H O 1
ATOM 11757 N N . ASP H 1 125 ? 136.73200 85.64400 93.28500 1.000 90.61000 123 ASP H N 1
ATOM 11758 C CA . ASP H 1 125 ? 136.83800 84.21900 92.98300 1.000 90.61000 123 ASP H CA 1
ATOM 11759 C C . ASP H 1 125 ? 135.50200 83.58100 93.34700 1.000 90.61000 123 ASP H C 1
ATOM 11760 O O . ASP H 1 125 ? 135.28400 83.18900 94.49700 1.000 90.61000 123 ASP H O 1
ATOM 11765 N N . LYS H 1 126 ? 134.61500 83.47000 92.36000 1.000 84.54000 124 LYS H N 1
ATOM 11766 C CA . LYS H 1 126 ? 133.25000 83.03500 92.63000 1.000 84.54000 124 LYS H CA 1
ATOM 11767 C C . LYS H 1 126 ? 133.19900 81.63800 93.23100 1.000 84.54000 124 LYS H C 1
ATOM 11768 O O . LYS H 1 126 ? 132.31300 81.34600 94.04000 1.000 84.54000 124 LYS H O 1
ATOM 11774 N N . GLU H 1 127 ? 134.13500 80.76700 92.86100 1.000 87.13000 125 GLU H N 1
ATOM 11775 C CA . GLU H 1 127 ? 134.13000 79.40100 93.37600 1.000 87.13000 125 GLU H CA 1
ATOM 11776 C C . GLU H 1 127 ? 134.28100 79.38500 94.89300 1.000 87.13000 125 GLU H C 1
ATOM 11777 O O . GLU H 1 127 ? 133.40400 78.89800 95.62700 1.000 87.13000 125 GLU H O 1
ATOM 11783 N N . VAL H 1 128 ? 135.39700 79.92300 95.38600 1.000 78.14000 126 VAL H N 1
ATOM 11784 C CA . VAL H 1 128 ? 135.61400 79.93700 96.82400 1.000 78.14000 126 VAL H CA 1
ATOM 11785 C C . VAL H 1 128 ? 134.55400 80.78100 97.50800 1.000 78.14000 126 VAL H C 1
ATOM 11786 O O . VAL H 1 128 ? 134.22600 80.55000 98.67400 1.000 78.14000 1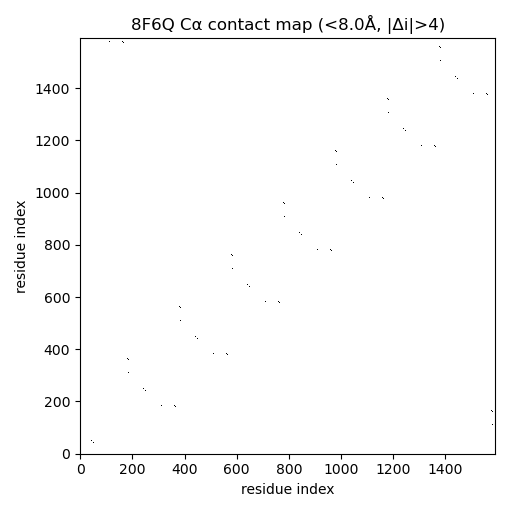26 VAL H O 1
ATOM 11790 N N . PHE H 1 129 ? 133.98200 81.75300 96.79800 1.000 72.29000 127 PHE H N 1
ATOM 11791 C CA . PHE H 1 129 ? 132.88200 82.52000 97.37000 1.000 72.29000 127 PHE H CA 1
ATOM 11792 C C . PHE H 1 129 ? 131.69800 81.61700 97.67900 1.000 72.29000 127 PHE H C 1
ATOM 11793 O O . PHE H 1 129 ? 131.09000 81.71500 98.75000 1.000 72.29000 127 PHE H O 1
ATOM 11801 N N . LYS H 1 130 ? 131.35600 80.72900 96.74600 1.000 78.15000 128 LYS H N 1
ATOM 11802 C CA . LYS H 1 130 ? 130.26800 79.79100 96.99400 1.000 78.15000 128 LYS H CA 1
ATOM 11803 C C . LYS H 1 130 ? 130.60800 78.85200 98.13900 1.000 78.15000 128 LYS H C 1
ATOM 11804 O O . LYS H 1 130 ? 129.75600 78.56700 98.99000 1.000 78.15000 128 LYS H O 1
ATOM 11810 N N . LYS H 1 131 ? 131.84500 78.34900 98.17100 1.000 76.30000 129 LYS H N 1
ATOM 11811 C CA . LYS H 1 131 ? 132.23200 77.49100 99.28500 1.000 76.30000 129 LYS H CA 1
ATOM 11812 C C . LYS H 1 131 ? 132.07700 78.21900 100.61300 1.000 76.30000 129 LYS H C 1
ATOM 11813 O O . LYS H 1 131 ? 131.55300 77.66000 101.58800 1.000 76.30000 129 LYS H O 1
ATOM 11819 N N . ALA H 1 132 ? 132.50600 79.47800 100.66100 1.000 73.39000 130 ALA H N 1
ATOM 11820 C CA . ALA H 1 132 ? 132.42700 80.25000 101.89000 1.000 73.39000 130 ALA H CA 1
ATOM 11821 C C . ALA H 1 132 ? 130.98300 80.48200 102.30200 1.000 73.39000 130 ALA H C 1
ATOM 11822 O O . ALA H 1 132 ? 130.64300 80.34200 103.48000 1.000 73.39000 130 ALA H O 1
ATOM 11824 N N . ALA H 1 133 ? 130.12300 80.84500 101.35400 1.000 70.75000 131 ALA H N 1
ATOM 11825 C CA . ALA H 1 133 ? 128.72800 81.08600 101.69700 1.000 70.75000 131 ALA H CA 1
ATOM 11826 C C . ALA H 1 133 ? 128.06900 79.81900 102.21800 1.000 70.75000 131 ALA H C 1
ATOM 11827 O O . ALA H 1 133 ? 127.28800 79.86400 103.17700 1.000 70.75000 131 ALA H O 1
ATOM 11829 N N . GLU H 1 134 ? 128.36200 78.67800 101.59500 1.000 78.77000 132 GLU H N 1
ATOM 11830 C CA . GLU H 1 134 ? 127.80500 77.42300 102.08300 1.000 78.77000 132 GLU H CA 1
ATOM 11831 C C . GLU H 1 134 ? 128.27500 77.13700 103.50300 1.000 78.77000 132 GLU H C 1
ATOM 11832 O O . GLU H 1 134 ? 127.47600 76.76600 104.37200 1.000 78.77000 132 GLU H O 1
ATOM 11838 N N . SER H 1 135 ? 129.57500 77.30200 103.75400 1.000 72.30000 133 SER H N 1
ATOM 11839 C CA . SER H 1 135 ? 130.08200 77.07900 105.10000 1.000 72.30000 133 SER H CA 1
ATOM 11840 C C . SER H 1 135 ? 129.43400 78.03200 106.09400 1.000 72.30000 133 SER H C 1
ATOM 11841 O O . SER H 1 135 ? 129.14100 77.65100 107.23200 1.000 72.30000 133 SER H O 1
ATOM 11844 N N . ALA H 1 136 ? 129.18200 79.27100 105.67700 1.000 64.57000 134 ALA H N 1
ATOM 11845 C CA . ALA H 1 136 ? 128.58000 80.24500 106.57800 1.000 64.57000 134 ALA H CA 1
ATOM 11846 C C . ALA H 1 136 ? 127.15200 79.86400 106.92700 1.000 64.57000 134 ALA H C 1
ATOM 11847 O O . ALA H 1 136 ? 126.74100 79.96700 108.08600 1.000 64.57000 134 ALA H O 1
ATOM 11849 N N . LEU H 1 137 ? 126.37700 79.42500 105.94000 1.000 63.47000 135 LEU H N 1
ATOM 11850 C CA . LEU H 1 137 ? 125.01400 79.00100 106.23700 1.000 63.47000 135 LEU H CA 1
ATOM 11851 C C . LEU H 1 137 ? 125.01100 77.76500 107.12700 1.000 63.47000 135 LEU H C 1
ATOM 11852 O O . LEU H 1 137 ? 124.16900 77.63800 108.02600 1.000 63.47000 135 LEU H O 1
ATOM 11857 N N . GLU H 1 138 ? 125.95200 76.84800 106.90400 1.000 72.66000 136 GLU H N 1
ATOM 11858 C CA . GLU H 1 138 ? 126.06900 75.70100 107.79700 1.000 72.66000 136 GLU H CA 1
ATOM 11859 C C . GLU H 1 138 ? 126.38000 76.15100 109.21800 1.000 72.66000 136 GLU H C 1
ATOM 11860 O O . GLU H 1 138 ? 125.84300 75.60500 110.19300 1.000 72.66000 136 GLU H O 1
ATOM 11866 N N . VAL H 1 139 ? 127.25100 77.14700 109.35000 1.000 67.03000 137 VAL H N 1
ATOM 11867 C CA . VAL H 1 139 ? 127.57700 77.66600 110.67000 1.000 67.03000 137 VAL H CA 1
ATOM 11868 C C . VAL H 1 139 ? 126.35400 78.31500 111.30000 1.000 67.03000 137 VAL H C 1
ATOM 11869 O O . VAL H 1 139 ? 126.15000 78.22800 112.50900 1.000 67.03000 137 VAL H O 1
ATOM 11873 N N . ALA H 1 140 ? 125.51600 78.96200 110.49200 1.000 62.79000 138 ALA H N 1
ATOM 11874 C CA . ALA H 1 140 ? 124.28300 79.52900 111.03000 1.000 62.79000 138 ALA H CA 1
ATOM 11875 C C . ALA H 1 140 ? 123.36700 78.43600 111.56000 1.000 62.79000 138 ALA H C 1
ATOM 11876 O O . ALA H 1 140 ? 122.74700 78.58800 112.62100 1.000 62.79000 138 ALA H O 1
ATOM 11878 N N . LYS H 1 141 ? 123.25500 77.33500 110.81700 1.000 67.47000 139 LYS H N 1
ATOM 11879 C CA . LYS H 1 141 ? 122.52200 76.17100 111.30300 1.000 67.47000 139 LYS H CA 1
ATOM 11880 C C . LYS H 1 141 ? 123.01600 75.75900 112.68100 1.000 67.47000 139 LYS H C 1
ATOM 11881 O O . LYS H 1 141 ? 122.25200 75.70800 113.65400 1.000 67.47000 139 LYS H O 1
ATOM 11887 N N . ALA H 1 142 ? 124.30800 75.45100 112.77000 1.000 67.16000 140 ALA H N 1
ATOM 11888 C CA . ALA H 1 142 ? 124.86000 74.98000 114.03600 1.000 67.16000 140 ALA H CA 1
ATOM 11889 C C . ALA H 1 142 ? 124.75200 76.03700 115.12200 1.000 67.16000 140 ALA H C 1
ATOM 11890 O O . ALA H 1 142 ? 124.67400 75.70300 116.30900 1.000 67.16000 140 ALA H O 1
ATOM 11892 N N . LEU H 1 143 ? 124.73300 77.30800 114.73800 1.000 62.51000 141 LEU H N 1
ATOM 11893 C CA . LEU H 1 143 ? 124.62100 78.38100 115.71200 1.000 62.51000 141 LEU H CA 1
ATOM 11894 C C . LEU H 1 143 ? 123.23600 78.39400 116.33400 1.000 62.51000 141 LEU H C 1
ATOM 11895 O O . LEU H 1 143 ? 123.09800 78.49800 117.55800 1.000 62.51000 141 LEU H O 1
ATOM 11900 N N . MET H 1 144 ? 122.19800 78.29100 115.50700 1.000 64.80000 142 MET H N 1
ATOM 11901 C CA . MET H 1 144 ? 120.85200 78.17100 116.05100 1.000 64.80000 142 MET H CA 1
ATOM 11902 C C . MET H 1 144 ? 120.73200 76.92500 116.91800 1.000 64.80000 142 MET H C 1
ATOM 11903 O O . MET H 1 144 ? 120.08000 76.95000 117.96800 1.000 64.80000 142 MET H O 1
ATOM 11908 N N . GLU H 1 145 ? 121.34400 75.83700 116.49200 1.000 75.72000 143 GLU H N 1
ATOM 11909 C CA . GLU H 1 145 ? 121.24100 74.63300 117.27800 1.000 75.72000 143 GLU H CA 1
ATOM 11910 C C . GLU H 1 145 ? 121.87700 74.82300 118.62800 1.000 75.72000 143 GLU H C 1
ATOM 11911 O O . GLU H 1 145 ? 121.30600 74.44200 119.62900 1.000 75.72000 143 GLU H O 1
ATOM 11917 N N . VAL H 1 146 ? 123.05800 75.41700 118.67900 1.000 75.08000 144 VAL H N 1
ATOM 11918 C CA . VAL H 1 146 ? 123.66800 75.59400 119.97800 1.000 75.08000 144 VAL H CA 1
ATOM 11919 C C . VAL H 1 146 ? 122.81900 76.53000 120.81900 1.000 75.08000 144 VAL H C 1
ATOM 11920 O O . VAL H 1 146 ? 122.46500 76.22500 121.94600 1.000 75.08000 144 VAL H O 1
ATOM 11924 N N . ALA H 1 147 ? 122.41600 77.64200 120.23800 1.000 74.10000 145 ALA H N 1
ATOM 11925 C CA . ALA H 1 147 ? 121.55000 78.56200 120.96500 1.000 74.10000 145 ALA H CA 1
ATOM 11926 C C . ALA H 1 147 ? 120.41200 77.81900 121.64000 1.000 74.10000 145 ALA H C 1
ATOM 11927 O O . ALA H 1 147 ? 120.12700 78.04600 122.81900 1.000 74.10000 145 ALA H O 1
ATOM 11929 N N . MET H 1 148 ? 119.74700 76.92800 120.90600 1.000 81.35000 146 MET H N 1
ATOM 11930 C CA . MET H 1 148 ? 118.70600 76.11600 121.52300 1.000 81.35000 146 MET H CA 1
ATOM 11931 C C . MET H 1 148 ? 119.26900 75.26600 122.65300 1.000 81.35000 146 MET H C 1
ATOM 11932 O O . MET H 1 148 ? 118.57600 75.00800 123.64400 1.000 81.35000 146 MET H O 1
ATOM 11937 N N . LYS H 1 149 ? 120.52700 74.84800 122.53600 1.000 84.25000 147 LYS H N 1
ATOM 11938 C CA . LYS H 1 149 ? 121.08700 73.91000 123.50000 1.000 84.25000 147 LYS H CA 1
ATOM 11939 C C . LYS H 1 149 ? 121.51300 74.59200 124.79400 1.000 84.25000 147 LYS H C 1
ATOM 11940 O O . LYS H 1 149 ? 121.23800 74.08100 125.88500 1.000 84.25000 147 LYS H O 1
ATOM 11946 N N . VAL H 1 150 ? 122.19600 75.73500 124.70000 1.000 82.72000 148 VAL H N 1
ATOM 11947 C CA . VAL H 1 150 ? 122.89500 76.28100 125.86000 1.000 82.72000 148 VAL H CA 1
ATOM 11948 C C . VAL H 1 150 ? 122.38500 77.68600 126.17100 1.000 82.72000 148 VAL H C 1
ATOM 11949 O O . VAL H 1 150 ? 123.11600 78.52800 126.70200 1.000 82.72000 148 VAL H O 1
ATOM 11953 N N . GLY H 1 151 ? 121.12800 77.95600 125.85400 1.000 81.89000 149 GLY H N 1
ATOM 11954 C CA . GLY H 1 151 ? 120.58800 79.27900 126.13300 1.000 81.89000 149 GLY H CA 1
ATOM 11955 C C . GLY H 1 151 ? 121.24400 80.32700 125.25600 1.000 81.89000 149 GLY H C 1
ATOM 11956 O O . GLY H 1 151 ? 121.36800 80.15400 124.03900 1.000 81.89000 149 GLY H O 1
ATOM 11957 N N . ALA H 1 152 ? 121.68800 81.42300 125.87400 1.000 74.23000 150 ALA H N 1
ATOM 11958 C CA . ALA H 1 152 ? 122.36900 82.50600 125.17100 1.000 74.23000 150 ALA H CA 1
ATOM 11959 C C . ALA H 1 152 ? 121.54500 83.00300 123.99200 1.000 74.23000 150 ALA H C 1
ATOM 11960 O O . ALA H 1 152 ? 121.86700 82.69800 122.83800 1.000 74.23000 150 ALA H O 1
ATOM 11962 N N . PRO H 1 153 ? 120.47200 83.75200 124.24300 1.000 68.14000 151 PRO H N 1
ATOM 11963 C CA . PRO H 1 153 ? 119.60600 84.18700 123.13800 1.000 68.14000 151 PRO H CA 1
ATOM 11964 C C . PRO H 1 153 ? 120.32000 84.96200 122.04900 1.000 68.14000 151 PRO H C 1
ATOM 11965 O O . PRO H 1 153 ? 119.91700 84.86900 120.88500 1.000 68.14000 151 PRO H O 1
ATOM 11969 N N . TRP H 1 154 ? 121.36900 85.72000 122.37800 1.000 60.25000 152 TRP H N 1
ATOM 11970 C CA . TRP H 1 154 ? 122.01900 86.54400 121.36400 1.000 60.25000 152 TRP H CA 1
ATOM 11971 C C . TRP H 1 154 ? 122.54800 85.72300 120.19700 1.000 60.25000 152 TRP H C 1
ATOM 11972 O O . TRP H 1 154 ? 122.72300 86.26600 119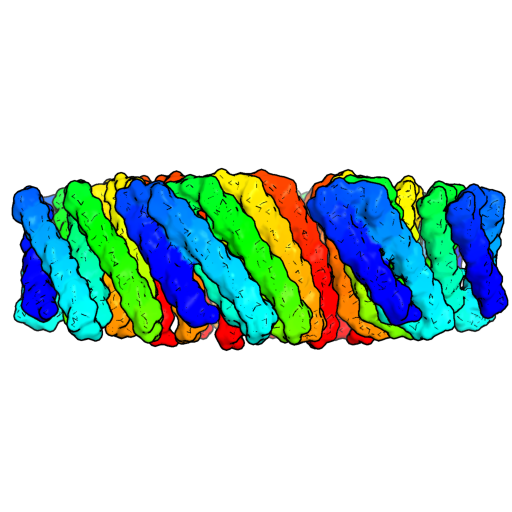.10100 1.000 60.25000 152 TRP H O 1
ATOM 11983 N N . LEU H 1 155 ? 122.79300 84.42800 120.40100 1.000 62.54000 153 LEU H N 1
ATOM 11984 C CA . LEU H 1 155 ? 123.17800 83.57800 119.28200 1.000 62.54000 153 LEU H CA 1
ATOM 11985 C C . LEU H 1 155 ? 122.11400 83.57600 118.19800 1.000 62.54000 153 LEU H C 1
ATOM 11986 O O . LEU H 1 155 ? 122.43800 83.49400 117.01100 1.000 62.54000 153 LEU H O 1
ATOM 11991 N N . VAL H 1 156 ? 120.84400 83.68200 118.58400 1.000 62.33000 154 VAL H N 1
ATOM 11992 C CA . VAL H 1 156 ? 119.76700 83.70600 117.60000 1.000 62.33000 154 VAL H CA 1
ATOM 11993 C C . VAL H 1 156 ? 119.90000 84.92500 116.69800 1.000 62.33000 154 VAL H C 1
ATOM 11994 O O . VAL H 1 156 ? 119.85900 84.82400 115.46300 1.000 62.33000 154 VAL H O 1
ATOM 11998 N N . GLU H 1 157 ? 120.03700 86.10100 117.31200 1.000 59.19000 155 GLU H N 1
ATOM 11999 C CA . GLU H 1 157 ? 120.19300 87.32400 116.54200 1.000 59.19000 155 GLU H CA 1
ATOM 12000 C C . GLU H 1 157 ? 121.44000 87.26200 115.67500 1.000 59.19000 155 GLU H C 1
ATOM 12001 O O . GLU H 1 157 ? 121.42400 87.70300 114.52200 1.000 59.19000 155 GLU H O 1
ATOM 12007 N N . LEU H 1 158 ? 122.52500 86.69700 116.20600 1.000 51.78000 156 LEU H N 1
ATOM 12008 C CA . LEU H 1 158 ? 123.73700 86.58100 115.40800 1.000 51.78000 156 LEU H CA 1
ATOM 12009 C C . LEU H 1 158 ? 123.51600 85.68600 114.20000 1.000 51.78000 156 LEU H C 1
ATOM 12010 O O . LEU H 1 158 ? 124.00900 85.97500 113.10700 1.000 51.78000 156 LEU H O 1
ATOM 12015 N N . ALA H 1 159 ? 122.77000 84.59700 114.37000 1.000 53.57000 157 ALA H N 1
ATOM 12016 C CA . ALA H 1 159 ? 122.53200 83.69300 113.25200 1.000 53.57000 157 ALA H CA 1
ATOM 12017 C C . ALA H 1 159 ? 121.70900 84.36900 112.16600 1.000 53.57000 157 ALA H C 1
ATOM 12018 O O . ALA H 1 159 ? 122.04200 84.29000 110.97500 1.000 53.57000 157 ALA H O 1
ATOM 12020 N N . ILE H 1 160 ? 120.62000 85.03000 112.55700 1.000 48.36000 158 ILE H N 1
ATOM 12021 C CA . ILE H 1 160 ? 119.81100 85.74000 111.57100 1.000 48.36000 158 ILE H CA 1
ATOM 12022 C C . ILE H 1 160 ? 120.64600 86.79400 110.86100 1.000 48.36000 158 ILE H C 1
ATOM 12023 O O . ILE H 1 160 ? 120.55000 86.97000 109.64000 1.000 48.36000 158 ILE H O 1
ATOM 12028 N N . ALA H 1 161 ? 121.48900 87.50600 111.60900 1.000 48.61000 159 ALA H N 1
ATOM 12029 C CA . ALA H 1 161 ? 122.30700 88.53900 110.99200 1.000 48.61000 159 ALA H CA 1
ATOM 12030 C C . ALA H 1 161 ? 123.33100 87.94000 110.03900 1.000 48.61000 159 ALA H C 1
ATOM 12031 O O . ALA H 1 161 ? 123.63200 88.53000 109.00100 1.000 48.61000 159 ALA H O 1
ATOM 12033 N N . VAL H 1 162 ? 123.87300 86.76700 110.36400 1.000 48.36000 160 VAL H N 1
ATOM 12034 C CA . VAL H 1 162 ? 124.80900 86.12000 109.45300 1.000 48.36000 160 VAL H CA 1
ATOM 12035 C C . VAL H 1 162 ? 124.10500 85.71900 108.16900 1.000 48.36000 160 VAL H C 1
ATOM 12036 O O . VAL H 1 162 ? 124.66100 85.84300 107.07200 1.000 48.36000 160 VAL H O 1
ATOM 12040 N N . ALA H 1 163 ? 122.87100 85.23300 108.28100 1.000 49.40000 161 ALA H N 1
ATOM 12041 C CA . ALA H 1 163 ? 122.10700 84.92300 107.07800 1.000 49.40000 161 ALA H CA 1
ATOM 12042 C C . ALA H 1 163 ? 121.90200 86.17000 106.23000 1.000 49.40000 161 ALA H C 1
ATOM 12043 O O . ALA H 1 163 ? 122.11700 86.15300 105.01100 1.000 49.40000 161 ALA H O 1
ATOM 12045 N N . ARG H 1 164 ? 121.49300 87.27000 106.86100 1.000 50.66000 162 ARG H N 1
ATOM 12046 C CA . ARG H 1 164 ? 121.30100 88.51200 106.11900 1.000 50.66000 162 ARG H CA 1
ATOM 12047 C C . ARG H 1 164 ? 122.59800 88.97500 105.47600 1.000 50.66000 162 ARG H C 1
ATOM 12048 O O . ARG H 1 164 ? 122.59700 89.50400 104.35800 1.000 50.66000 162 ARG H O 1
ATOM 12056 N N . ALA H 1 165 ? 123.72000 88.77700 106.16000 1.000 50.82000 163 ALA H N 1
ATOM 12057 C CA . ALA H 1 165 ? 124.99900 89.20400 105.61200 1.000 50.82000 163 ALA H CA 1
ATOM 12058 C C . ALA H 1 165 ? 125.38300 88.36900 104.40500 1.000 50.82000 163 ALA H C 1
ATOM 12059 O O . ALA H 1 165 ? 125.88100 88.90100 103.41000 1.000 50.82000 163 ALA H O 1
ATOM 12061 N N . VAL H 1 166 ? 125.18400 87.05600 104.48400 1.000 49.21000 164 VAL H N 1
ATOM 12062 C CA . VAL H 1 166 ? 125.45000 86.21200 103.32700 1.000 49.21000 164 VAL H CA 1
ATOM 12063 C C . VAL H 1 166 ? 124.59400 86.65200 102.15600 1.000 49.21000 164 VAL H C 1
ATOM 12064 O O . VAL H 1 166 ? 125.07200 86.74900 101.01800 1.000 49.21000 164 VAL H O 1
ATOM 12068 N N . TRP H 1 167 ? 123.32000 86.94200 102.41400 1.000 56.44000 165 TRP H N 1
ATOM 12069 C CA . TRP H 1 167 ? 122.45300 87.39700 101.33500 1.000 56.44000 165 TRP H CA 1
ATOM 12070 C C . TRP H 1 167 ? 122.98700 88.67700 100.71000 1.000 56.44000 165 TRP H C 1
ATOM 12071 O O . TRP H 1 167 ? 123.09300 88.78100 99.48600 1.000 56.44000 165 TRP H O 1
ATOM 12082 N N . LEU H 1 168 ? 123.33900 89.66300 101.53200 1.000 50.78000 166 LEU H N 1
ATOM 12083 C CA . LEU H 1 168 ? 123.77800 90.93300 100.96700 1.000 50.78000 166 LEU H CA 1
ATOM 12084 C C . LEU H 1 168 ? 125.09500 90.78600 100.21500 1.000 50.78000 166 LEU H C 1
ATOM 12085 O O . LEU H 1 168 ? 125.29500 91.41600 99.16800 1.000 50.78000 166 LEU H O 1
ATOM 12090 N N . LEU H 1 169 ? 126.00200 89.95300 100.72200 1.000 53.40000 167 LEU H N 1
ATOM 12091 C CA . LEU H 1 169 ? 127.25700 89.73400 100.01400 1.000 53.40000 167 LEU H CA 1
ATOM 12092 C C . LEU H 1 169 ? 127.00600 89.09300 98.66100 1.000 53.40000 167 LEU H C 1
ATOM 12093 O O . LEU H 1 169 ? 127.58500 89.50300 97.65000 1.000 53.40000 167 LEU H O 1
ATOM 12098 N N . ALA H 1 170 ? 126.13900 88.08300 98.61600 1.000 62.26000 168 ALA H N 1
ATOM 12099 C CA . ALA H 1 170 ? 125.77700 87.51200 97.32500 1.000 62.26000 168 ALA H CA 1
ATOM 12100 C C . ALA H 1 170 ? 125.12300 88.55400 96.43200 1.000 62.26000 168 ALA H C 1
ATOM 12101 O O . ALA H 1 170 ? 125.26600 88.50500 95.20700 1.000 62.26000 168 ALA H O 1
ATOM 12103 N N . GLU H 1 171 ? 124.40700 89.50300 97.02900 1.000 66.90000 169 GLU H N 1
ATOM 12104 C CA . GLU H 1 171 ? 123.78300 90.56700 96.25200 1.000 66.90000 169 GLU H CA 1
ATOM 12105 C C . GLU H 1 171 ? 124.83000 91.41100 95.54700 1.000 66.90000 169 GLU H C 1
ATOM 12106 O O . GLU H 1 171 ? 124.73600 91.65800 94.34100 1.000 66.90000 169 GLU H O 1
ATOM 12112 N N . LEU H 1 172 ? 125.84100 91.86600 96.28800 1.000 63.09000 170 LEU H N 1
ATOM 12113 C CA . LEU H 1 172 ? 126.87200 92.69600 95.67300 1.000 63.09000 170 LEU H CA 1
ATOM 12114 C C . LEU H 1 172 ? 127.65900 91.92400 94.62700 1.000 63.09000 170 LEU H C 1
ATOM 12115 O O . LEU H 1 172 ? 127.92200 92.43600 93.53400 1.000 63.09000 170 LEU H O 1
ATOM 12120 N N . PHE H 1 173 ? 128.04700 90.69200 94.94100 1.000 73.07000 171 PHE H N 1
ATOM 12121 C CA . PHE H 1 173 ? 128.85600 89.92400 94.00700 1.000 73.07000 171 PHE H CA 1
ATOM 12122 C C . PHE H 1 173 ? 128.03700 89.49800 92.79700 1.000 73.07000 171 PHE H C 1
ATOM 12123 O O . PHE H 1 173 ? 128.43500 89.73900 91.65400 1.000 73.07000 171 PHE H O 1
ATOM 12131 N N . GLY H 1 174 ? 126.89300 88.86500 93.02800 1.000 78.26000 172 GLY H N 1
ATOM 12132 C CA . GLY H 1 174 ? 125.99000 88.55200 91.93800 1.000 78.26000 172 GLY H CA 1
ATOM 12133 C C . GLY H 1 174 ? 125.60400 87.09400 91.80400 1.000 78.26000 172 GLY H C 1
ATOM 12134 O O . GLY H 1 174 ? 124.82900 86.73900 90.91200 1.000 78.26000 172 GLY H O 1
ATOM 12135 N N . ASP H 1 175 ? 126.11900 86.23700 92.68500 1.000 82.55000 173 ASP H N 1
ATOM 12136 C CA . ASP H 1 175 ? 125.86100 84.80100 92.59600 1.000 82.55000 173 ASP H CA 1
ATOM 12137 C C . ASP H 1 175 ? 124.42700 84.54000 93.04600 1.000 82.55000 173 ASP H C 1
ATOM 12138 O O . ASP H 1 175 ? 124.15000 84.21000 94.20000 1.000 82.55000 173 ASP H O 1
ATOM 12143 N N . GLU H 1 176 ? 123.50100 84.67700 92.09500 1.000 84.68000 174 GLU H N 1
ATOM 12144 C CA . GLU H 1 176 ? 122.08200 84.60300 92.42400 1.000 84.68000 174 GLU H CA 1
ATOM 12145 C C . GLU H 1 176 ? 121.70700 83.27500 93.06100 1.000 84.68000 174 GLU H C 1
ATOM 12146 O O . GLU H 1 176 ? 120.79200 83.22600 93.89100 1.000 84.68000 174 GLU H O 1
ATOM 12152 N N . GLU H 1 177 ? 122.38900 82.19100 92.69400 1.000 84.56000 175 GLU H N 1
ATOM 12153 C CA . GLU H 1 177 ? 122.13400 80.91400 93.35100 1.000 84.56000 175 GLU H CA 1
ATOM 12154 C C . GLU H 1 177 ? 122.38400 81.01700 94.84800 1.000 84.56000 175 GLU H C 1
ATOM 12155 O O . GLU H 1 177 ? 121.51500 80.68300 95.66500 1.000 84.56000 175 GLU H O 1
ATOM 12161 N N . VAL H 1 178 ? 123.57800 81.47900 95.22400 1.000 72.09000 176 VAL H N 1
ATOM 12162 C CA . VAL H 1 178 ? 123.89400 81.67800 96.63200 1.000 72.09000 176 VAL H CA 1
ATOM 12163 C C . VAL H 1 178 ? 122.90500 82.64000 97.26600 1.000 72.09000 176 VAL H C 1
ATOM 12164 O O . VAL H 1 178 ? 122.47400 82.45000 98.40800 1.000 72.09000 176 VAL H O 1
ATOM 12168 N N . ARG H 1 179 ? 122.51800 83.68300 96.53500 1.000 70.07000 177 ARG H N 1
ATOM 12169 C CA . ARG H 1 179 ? 121.55400 84.63100 97.07200 1.000 70.07000 177 ARG H CA 1
ATOM 12170 C C . ARG H 1 179 ? 120.22200 83.95700 97.36700 1.000 70.07000 177 ARG H C 1
ATOM 12171 O O . ARG H 1 179 ? 119.60400 84.21800 98.40500 1.000 70.07000 177 ARG H O 1
ATOM 12179 N N . ARG H 1 180 ? 119.76100 83.08800 96.47100 1.000 67.45000 178 ARG H N 1
ATOM 12180 C CA . ARG H 1 180 ? 118.49800 82.40400 96.71900 1.000 67.45000 178 ARG H CA 1
ATOM 12181 C C . ARG H 1 180 ? 118.61000 81.47100 97.91400 1.000 67.45000 178 ARG H C 1
ATOM 12182 O O . ARG H 1 180 ? 117.70600 81.43000 98.76500 1.000 67.45000 178 ARG H O 1
ATOM 12190 N N . ARG H 1 181 ? 119.70100 80.70700 97.99200 1.000 67.98000 179 ARG H N 1
ATOM 12191 C CA . ARG H 1 181 ? 119.92600 79.87700 99.17000 1.000 67.98000 179 ARG H CA 1
ATOM 12192 C C . ARG H 1 181 ? 119.84500 80.71300 100.43600 1.000 67.98000 179 ARG H C 1
ATOM 12193 O O . ARG H 1 181 ? 119.17300 80.34300 101.40300 1.000 67.98000 179 ARG H O 1
ATOM 12201 N N . ALA H 1 182 ? 120.50700 81.86900 100.43100 1.000 62.40000 180 ALA H N 1
ATOM 12202 C CA . ALA H 1 182 ? 120.57000 82.69100 101.63100 1.000 62.40000 180 ALA H CA 1
ATOM 12203 C C . ALA H 1 182 ? 119.20700 83.25300 101.99400 1.000 62.40000 180 ALA H C 1
ATOM 12204 O O . ALA H 1 182 ? 118.84700 83.30000 103.17200 1.000 62.40000 180 ALA H O 1
ATOM 12206 N N . GLU H 1 183 ? 118.43400 83.68900 101.00600 1.000 59.50000 181 GLU H N 1
ATOM 12207 C CA . GLU H 1 183 ? 117.12200 84.24600 101.30600 1.000 59.50000 181 GLU H CA 1
ATOM 12208 C C . GLU H 1 183 ? 116.20400 83.18300 101.89800 1.000 59.50000 181 GLU H C 1
ATOM 12209 O O . GLU H 1 183 ? 115.54300 83.40900 102.92400 1.000 59.50000 181 GLU H O 1
ATOM 12215 N N . ALA H 1 184 ? 116.15300 82.01200 101.26300 1.000 58.20000 182 ALA H N 1
ATOM 12216 C CA . ALA H 1 184 ? 115.34200 80.93300 101.81000 1.000 58.20000 182 ALA H CA 1
ATOM 12217 C C . ALA H 1 184 ? 115.80300 80.56700 103.21300 1.000 58.20000 182 ALA H C 1
ATOM 12218 O O . ALA H 1 184 ? 114.98100 80.30300 104.10700 1.000 58.20000 182 ALA H O 1
ATOM 12220 N N . PHE H 1 185 ? 117.11700 80.57100 103.43200 1.000 57.61000 183 PHE H N 1
ATOM 12221 C CA . PHE H 1 185 ? 117.63300 80.22200 104.74000 1.000 57.61000 183 PHE H CA 1
ATOM 12222 C C . PHE H 1 185 ? 117.26600 81.26500 105.77800 1.000 57.61000 183 PHE H C 1
ATOM 12223 O O . PHE H 1 185 ? 116.98600 80.91900 106.92500 1.000 57.61000 183 PHE H O 1
ATOM 12231 N N . GLU H 1 186 ? 117.24100 82.53800 105.39300 1.000 58.04000 184 GLU H N 1
ATOM 12232 C CA . GLU H 1 186 ? 116.83000 83.57500 106.32900 1.000 58.04000 184 GLU H CA 1
ATOM 12233 C C . GLU H 1 186 ? 115.37400 83.40200 106.72000 1.000 58.04000 184 GLU H C 1
ATOM 12234 O O . GLU H 1 186 ? 115.01200 83.58500 107.88500 1.000 58.04000 184 GLU H O 1
ATOM 12240 N N . ILE H 1 187 ? 114.52400 83.04600 105.76100 1.000 53.06000 185 ILE H N 1
ATOM 12241 C CA . ILE H 1 187 ? 113.11500 82.82800 106.08800 1.000 53.06000 185 ILE H CA 1
ATOM 12242 C C . ILE H 1 187 ? 112.97100 81.69500 107.09800 1.000 53.06000 185 ILE H C 1
ATOM 12243 O O . ILE H 1 187 ? 112.37500 81.85200 108.18300 1.000 53.06000 185 ILE H O 1
ATOM 12248 N N . ILE H 1 188 ? 113.51800 80.52900 106.75800 1.000 50.57000 186 ILE H N 1
ATOM 12249 C CA . ILE H 1 188 ? 113.34600 79.39100 107.64900 1.000 50.57000 186 ILE H CA 1
ATOM 12250 C C . ILE H 1 188 ? 114.03100 79.64500 108.98500 1.000 50.57000 186 ILE H C 1
ATOM 12251 O O . ILE H 1 188 ? 113.58400 79.15000 110.03000 1.000 50.57000 186 ILE H O 1
ATOM 12256 N N . LEU H 1 189 ? 115.08200 80.46700 108.99600 1.000 57.43000 187 LEU H N 1
ATOM 12257 C CA . LEU H 1 189 ? 115.73700 80.77300 110.25600 1.000 57.43000 187 LEU H CA 1
ATOM 12258 C C . LEU H 1 189 ? 114.93500 81.75200 111.08800 1.000 57.43000 187 LEU H C 1
ATOM 12259 O O . LEU H 1 189 ? 114.99100 81.68900 112.31200 1.000 57.43000 187 LEU H O 1
ATOM 12264 N N . ARG H 1 190 ? 114.18500 82.65700 110.46500 1.000 56.30000 188 ARG H N 1
ATOM 12265 C CA . ARG H 1 190 ? 113.27700 83.48400 111.25100 1.000 56.30000 188 ARG H CA 1
ATOM 12266 C C . ARG H 1 190 ? 112.25200 82.61700 111.95700 1.000 56.30000 188 ARG H C 1
ATOM 12267 O O . ARG H 1 190 ? 111.92700 82.84400 113.13200 1.000 56.30000 188 ARG H O 1
ATOM 12275 N N . ILE H 1 191 ? 111.74900 81.59700 111.26400 1.000 49.81000 189 ILE H N 1
ATOM 12276 C CA . ILE H 1 191 ? 110.80100 80.69500 111.91900 1.000 49.81000 189 ILE H CA 1
ATOM 12277 C C . ILE H 1 191 ? 111.46300 79.97900 113.09100 1.000 49.81000 189 ILE H C 1
ATOM 12278 O O . ILE H 1 191 ? 110.96500 80.00100 114.22800 1.000 49.81000 189 ILE H O 1
ATOM 12283 N N . ALA H 1 192 ? 112.58800 79.31300 112.82700 1.000 55.83000 190 ALA H N 1
ATOM 12284 C CA . ALA H 1 192 ? 113.29000 78.61600 113.89800 1.000 55.83000 190 ALA H CA 1
ATOM 12285 C C . ALA H 1 192 ? 113.64500 79.56000 115.03600 1.000 55.83000 190 ALA H C 1
ATOM 12286 O O . ALA H 1 192 ? 113.68300 79.14700 116.19900 1.000 55.83000 190 ALA H O 1
ATOM 12288 N N . ALA H 1 193 ? 113.88300 80.83000 114.72200 1.000 57.54000 191 ALA H N 1
ATOM 12289 C CA . ALA H 1 193 ? 114.24900 81.80100 115.73800 1.000 57.54000 191 ALA H CA 1
ATOM 12290 C C . ALA H 1 193 ? 113.07800 82.09100 116.65000 1.000 57.54000 191 ALA H C 1
ATOM 12291 O O . ALA H 1 193 ? 113.23700 82.17600 117.87100 1.000 57.54000 191 ALA H O 1
ATOM 12293 N N . ILE H 1 194 ? 111.89100 82.27100 116.07600 1.000 53.52000 192 ILE H N 1
ATOM 12294 C CA . ILE H 1 194 ? 110.72600 82.48400 116.92600 1.000 53.52000 192 ILE H CA 1
ATOM 12295 C C . ILE H 1 194 ? 110.50700 81.26200 117.80900 1.000 53.52000 192 ILE H C 1
ATOM 12296 O O . ILE H 1 194 ? 110.20000 81.38300 119.00600 1.000 53.52000 192 ILE H O 1
ATOM 12301 N N . ALA H 1 195 ? 110.75500 80.07000 117.26100 1.000 58.33000 193 ALA H N 1
ATOM 12302 C CA . ALA H 1 195 ? 110.57600 78.85300 118.04900 1.000 58.33000 193 ALA H CA 1
ATOM 12303 C C . ALA H 1 195 ? 111.54100 78.81300 119.22700 1.000 58.33000 193 ALA H C 1
ATOM 12304 O O . ALA H 1 195 ? 111.14000 78.56800 120.36900 1.000 58.33000 193 ALA H O 1
ATOM 12306 N N . VAL H 1 196 ? 112.82200 79.06100 118.96300 1.000 61.66000 194 VAL H N 1
ATOM 12307 C CA . VAL H 1 196 ? 113.83200 78.94400 120.00800 1.000 61.66000 194 VAL H CA 1
ATOM 12308 C C . VAL H 1 196 ? 113.66700 80.04600 121.04500 1.000 61.66000 194 VAL H C 1
ATOM 12309 O O . VAL H 1 196 ? 113.84900 79.81700 122.24700 1.000 61.66000 194 VAL H O 1
ATOM 12313 N N . LYS H 1 197 ? 113.33400 81.25900 120.60400 1.000 63.30000 195 LYS H N 1
ATOM 12314 C CA . LYS H 1 197 ? 113.09400 82.33600 121.55700 1.000 63.30000 195 LYS H CA 1
ATOM 12315 C C . LYS H 1 197 ? 111.95400 81.98200 122.49300 1.000 63.30000 195 LYS H C 1
ATOM 12316 O O . LYS H 1 197 ? 112.05900 82.17700 123.70800 1.000 63.30000 195 LYS H O 1
ATOM 12322 N N . ALA H 1 198 ? 110.86300 81.43800 121.95300 1.000 63.98000 196 ALA H N 1
ATOM 12323 C CA . ALA H 1 198 ? 109.76200 81.04100 122.82100 1.000 63.98000 196 ALA H CA 1
ATOM 12324 C C . ALA H 1 198 ? 110.18100 79.92100 123.76300 1.000 63.98000 196 ALA H C 1
ATOM 12325 O O . ALA H 1 198 ? 109.82000 79.92800 124.94500 1.000 63.98000 196 ALA H O 1
ATOM 12327 N N . TRP H 1 199 ? 110.94100 78.95100 123.25600 1.000 68.69000 197 TRP H N 1
ATOM 12328 C CA . TRP H 1 199 ? 111.41000 77.85100 124.09200 1.000 68.69000 197 TRP H CA 1
ATOM 12329 C C . TRP H 1 199 ? 112.19800 78.36100 125.28900 1.000 68.69000 197 TRP H C 1
ATOM 12330 O O . TRP H 1 199 ? 111.87900 78.04700 126.44000 1.000 68.69000 197 TRP H O 1
ATOM 12341 N N . LEU H 1 200 ? 113.23300 79.15600 125.03600 1.000 76.31000 198 LEU H N 1
ATOM 12342 C CA . LEU H 1 200 ? 114.13300 79.56000 126.11300 1.000 76.31000 198 LEU H CA 1
ATOM 12343 C C . LEU H 1 200 ? 113.51900 80.65900 126.97000 1.000 76.31000 198 LEU H C 1
ATOM 12344 O O . LEU H 1 200 ? 113.30200 80.47600 128.17300 1.000 76.31000 198 LEU H O 1
ATOM 12349 N N . GLY H 1 201 ? 113.23000 81.80800 126.36900 1.000 78.36000 199 GLY H N 1
ATOM 12350 C CA . GLY H 1 201 ? 112.77200 82.96300 127.12200 1.000 78.36000 199 GLY H CA 1
ATOM 12351 C C . GLY H 1 201 ? 111.42000 82.78700 127.78400 1.000 78.36000 199 GLY H C 1
ATOM 12352 O O . GLY H 1 201 ? 110.85300 83.74200 128.31200 1.000 78.36000 199 GLY H O 1
#